Protein 7O74 (pdb70)

Sequence (1560 aa):
MLQSQFAQTPRLALADTTVIDLKARKNLSWQALTDGTGLSLAFVTAALLGQHPLPKEAADIVCGKLGLDEDASRLLLQSSVPLRGSFPSSGVPTDPTMYRFYEMLQVYGSTLKALVHEQFGDGIISAINFKLDIKKVEDPDGGSRAVITLDGKYLPTKPFMLQSQFAQTPRLALADTVIDLKARKNLSWQALTDGTGLSLAFVTAALLGQHPLPKEAADIVCGKLGLDEDASRLLQSSVPLRGSFPSSGVPTDPTMYRFYEMLQVYGSTLKALVHEQFGDGIISAINFKLDIKKVEDPDGGSRAVITLDGKYLPTKPFMLQSQFAQTPRLALADTVIDLKARKNLSWQALTDGTGLSLAFVTAALLGQHPLPKEAADIVCGKLGLDEDASRLLQSSVPLRGSFPSGVPTDPTMYRFYEMLQVYGSTLKALVHEQFGDGIISAINFKLDIKKVEDPDGGSSRAVITLDGKYLPTKPFMLQSQFAQTPRLALADTVIDLKARKNLSWQALTDGTGLSLAFVTAALLGQHPLPKEAADIVCGKLGLDEDASRLLQSSVPLRGSFPSGVPTDPTMYRFYEMLQVYGSTLKALVHEQFGDGIISAINFKLDIKKVEDPDGGSRAVITLDGKYLPTKPFMLQSQFAQTPRLALADTVIDLKARKNLSWQALTDGTGLSLAFVTAALLGQHPLPKEAADIVVCGKLGLDEDASRLLQSSVPLRGSFPSSGVPTDPTMYRFYEMLQVYGSTLKALVHEQFGDGIISAINFKLDIIKKVEDPDGGSSRAVITLDGKYLPTKPFMLQSQFAQTPRLALADTTVIDLKARKNLSWQALTDGTGLSLAFVTAALLGQHPLPKEAADIVCGKLGLDEDASRLLQSSVPLRGSFPSGVPTDPTMYRFYEMLQVYGSTLKALVHEQFGDGIISAINFKLDIIKKVEDPDGGSSRAVITLDGKYLPTKPFMLQSQFAQTPRLALADTTVIDLKARKNLSWQALTDGTGLSLAFVTAALLGQHPLPKEAADIVCGKLGLDEDASRLLQSSVPLRGSFPSGVPTDPTMYRFYEMLQVYGSTLKALVHEQFGDGIISAINFKLDIKKVEDPDGGSSRAVITLDGKYLPTKPFMLQSQFAQTPRLALADTVIDLKARKNLSWQALTDGTGLSSLAFVTAALLGQHPLPKEAADIVVCGKLGLDEDASRLLQSSVPLRGSFPSGVPTDPTMYRFYEMLQVYGSTLKALVHEQFGDGIISAINFKLDIKKVEDPDGGSRAVITLDGKYLPTKPFMLQSQFAQTPRLALADTVIDLKARKNLSWQALTDGTGLSLAFVTAALLGQHPLPKEAADIVCGKLGLDEDASRLLQSSVPLRGSFPSGVPTDPTMYRFYEMLQVYGSTLKALVHEQFGDGIISAINFKLDIIKKVEDPDGGSRAVITLDGKYLPTKPFMLQSQFAQTPRLALADTTVIDLKARKNLSWQALTDGTGLSLAFVTAALLGQHPLPKEAADIVVCGKLGLDEDASRLLQSSVPLRGSFPSGVPTDPTMYRFYEMLQVYGSTLKALVHEQFGDGIISAINFKLDIKKVEDPDGGSRAVITLDGKYLPTKPF

InterPro domains:
  IPR003712 Cyanate lyase, C-terminal [PF02560] (88-154)
  IPR003712 Cyanate lyase, C-terminal [SM01116] (83-156)
  IPR003712 Cyanate lyase, C-terminal [cd00559] (88-156)
  IPR008076 Cyanate hydratase [MF_00535] (1-156)
  IPR008076 Cyanate hydratase [PIRSF001263] (4-156)
  IPR008076 Cyanate hydratase [PR01693] (22-37)
  IPR008076 Cyanate hydratase [PR01693] (42-59)
  IPR008076 Cyanate hydratase [PR01693] (91-105)
  IPR008076 Cyanate hydratase [PR01693] (109-125)
  IPR008076 Cyanate hydratase [PR01693] (141-151)
  IPR008076 Cyanate hydratase [PTHR34186] (13-154)
  IPR008076 Cyanate hydratase [TIGR00673] (4-156)
  IPR010982 Lambda repressor-like, DNA-binding domain superfamily [G3DSA:1.10.260.40] (1-88)
  IPR010982 Lambda repressor-like, DNA-binding domain superfamily [SSF47413] (2-85)
  IPR036581 Cyanate lyase, C-terminal domain superfamily [G3DSA:3.30.1160.10] (89-156)
  IPR036581 Cyanate lyase, C-terminal domain superfamily [SSF55234] (88-155)
  IPR048564 Cyanate hydratase, N-terminal domain [PF21291] (11-79)

Secondary structure (DSSP, 8-state):
---B-SSSHHHHHHHHHHHHHHHHHT--HHHHHTTSSS-HHHHHHHHTTSSPPPHHHHHHHHHHHT--HHHHHHHTSBP---S-TTSS--SHHHHHHHHHHHHHHHHHHHHHHHHT-SEEEEEEEEEEEEEEEE-TTS-EEEEEEEEEEEEE----/---B-SSSHHHHHHHHHHHHHHHHTT--HHHHHTTSSS-HHHHHHHHTTSSPPPHHHHHHHHHHHT--HHHHHHHTSBP---S-TTSS--SHHHHHHHHHHHHHHHHHHHHHHHHT-SEEEEEEEEEEEEEEEE-TTSSEEEEEEEEEEEEE----/---B-SSSHHHHHHHHHHHHHHHHTT--HHHHHTTSSS-HHHHHHHHTTSSPPPHHHHHHHHHHHT--HHHHHHHTSBP---S-TTSS--SHHHHHHHHHHHHHHHHHHHHHHHHT-SEEEEEEEEEEEEEEEE-TTSSEEEEEEEEEEEEE----/---B-SSSHHHHHHHHHHHHHHHHTT--HHHHHTTSSS-HHHHHHHHTTSSPPPHHHHHHHHHHHT--HHHHHHHTSBP---S-TTSS--SHHHHHHHHHHHHHHHHHHHHHHHHT-SEEEEEEEEEEEEEEEE-TTSSEEEEEEEEEEEEE----/---B-SSSHHHHHHHHHHHHHHHHTT--HHHHHTTSSS-HHHHHHHHTTSSPPPHHHHHHHHHHHT--HHHHHHHTSBP---S-TTSS--SHHHHHHHHHHHHHHHHHHHHHHHHT-SEEEEEEEEEEEEEEEE-TTSSEEEEEEEEEEEEE----/---B-SSSHHHHHHHHHHHHHHHHTT--HHHHHTTSSS-HHHHHHHHTTSSPPPHHHHHHHHHHHT--HHHHHHHTSBP---S-TTSS--SHHHHHHHHHHHHHHHHHHHHHHHHT-SEEEEEEEEEEEEEEEE-TTSSEEEEEEEEEEEEE----/---B-SSSHHHHHHHHHHHHHHHHTT--HHHHHTTSSS-HHHHHHHHTTSSPPPHHHHHHHHHHHT--HHHHHHHTSBP---S-TTSS--SHHHHHHHHHHHHHHHHHHHHHHHHT-SEEEEEEEEEEEEEEEE-TTSSEEEEEEEEEEEEE----/---B-SSSHHHHHHHHHHHHHHHHTT--HHHHHTTSSS-HHHHHHHHTTSSPPPHHHHHHHHHHHT--HHHHHHHTSBP---S-TTSS--SHHHHHHHHHHHHHHHHHHHHHHHHT-SEEEEEEEEEEEEEEEE-TTSSEEEEEEEEEEEEE----/---B-SSSHHHHHHHHHHHHHHHHTT--HHHHHTTSSS-HHHHHHHHTTSSPPPHHHHHHHHHHHT--HHHHHHHTSBP---S-TTSS--SHHHHHHHHHHHHHHHHHHHHHHHHT-SEEEEEEEEEEEEEEE--TTSS-EEEEEEEEEEEE----/---B-SSSHHHHHHHHHHHHHHHHTT--HHHHHTTSSS-HHHHHHHHTTSSPPPHHHHHHHHHHHT--HHHHHHHTSBP---S-TTSS--SHHHHHHHHHHHHHHHHHHHHHHHHT-SEEEEEEEEEEEEEEEE-TTSSEEEEEEEEEEEEE----

Nearest PDB structures (foldseek):
  7o74-assembly1_A  TM=1.002E+00  e=1.043E-28  Pseudomonas lactis
  1dw9-assembly1_C  TM=9.936E-01  e=4.841E-24  Escherichia coli
  2iv1-assembly1_F  TM=9.923E-01  e=1.061E-23  Escherichia coli
  2iu7-assembly1_I  TM=9.939E-01  e=1.940E-23  Escherichia coli
  2ivb-assembly1_C  TM=9.851E-01  e=1.435E-23  Escherichia coli

Structure (mmCIF, N/CA/C/O backbone):
data_7O74
#
_entry.id   7O74
#
_cell.length_a   130.146
_cell.length_b   117.592
_cell.length_c   106.991
_cell.angle_alpha   90.000
_cell.angle_beta   94.260
_cell.angle_gamma   90.000
#
_symmetry.space_group_name_H-M   'C 1 2 1'
#
loop_
_entity.id
_entity.type
_entity.pdbx_description
1 polymer 'Cyanate hydratase'
2 non-polymer 'CHLORIDE ION'
3 water water
#
loop_
_atom_site.group_PDB
_atom_site.id
_atom_site.type_symbol
_atom_site.label_atom_id
_atom_site.label_alt_id
_atom_site.label_comp_id
_atom_site.label_asym_id
_atom_site.label_entity_id
_atom_site.label_seq_id
_atom_site.pdbx_PDB_ins_code
_atom_site.Cartn_x
_atom_site.Cartn_y
_atom_site.Cartn_z
_atom_site.occupancy
_atom_site.B_iso_or_equiv
_atom_site.auth_seq_id
_atom_site.auth_comp_id
_atom_site.auth_asym_id
_atom_site.auth_atom_id
_atom_site.pdbx_PDB_model_num
ATOM 1 N N . MET A 1 1 ? -72.312 16.824 25.764 1.00 36.13 1 MET A N 1
ATOM 2 C CA . MET A 1 1 ? -71.291 16.258 24.895 1.00 30.57 1 MET A CA 1
ATOM 3 C C . MET A 1 1 ? -70.314 15.455 25.768 1.00 29.80 1 MET A C 1
ATOM 4 O O . MET A 1 1 ? -69.769 15.987 26.743 1.00 23.56 1 MET A O 1
ATOM 9 N N . LEU A 1 2 ? -70.112 14.181 25.438 1.00 23.59 2 LEU A N 1
ATOM 10 C CA . LEU A 1 2 ? -69.142 13.371 26.175 1.00 23.21 2 LEU A CA 1
ATOM 11 C C . LEU A 1 2 ? -67.748 13.956 25.984 1.00 20.20 2 LEU A C 1
ATOM 12 O O . LEU A 1 2 ? -67.373 14.345 24.874 1.00 24.86 2 LEU A O 1
ATOM 17 N N . GLN A 1 3 ? -66.998 14.062 27.076 1.00 16.84 3 GLN A N 1
ATOM 18 C CA . GLN A 1 3 ? -65.662 14.641 27.061 1.00 16.65 3 GLN A CA 1
ATOM 19 C C . GLN A 1 3 ? -64.620 13.554 27.260 1.00 16.43 3 GLN A C 1
ATOM 20 O O . GLN A 1 3 ? -64.903 12.500 27.840 1.00 17.12 3 GLN A O 1
ATOM 26 N N . SER A 1 4 ? -63.397 13.830 26.794 1.00 14.24 4 SER A N 1
ATOM 27 C CA . SER A 1 4 ? -62.320 12.846 26.924 1.00 15.34 4 SER A CA 1
ATOM 28 C C . SER A 1 4 ? -61.013 13.547 27.259 1.00 16.40 4 SER A C 1
ATOM 29 O O . SER A 1 4 ? -60.836 14.741 27.013 1.00 21.14 4 SER A O 1
ATOM 32 N N . GLN A 1 5 ? -60.115 12.775 27.860 1.00 16.26 5 GLN A N 1
ATOM 33 C CA . GLN A 1 5 ? -58.778 13.204 28.237 1.00 13.85 5 GLN A CA 1
ATOM 34 C C . GLN A 1 5 ? -57.768 12.800 27.173 1.00 15.47 5 GLN A C 1
ATOM 35 O O . GLN A 1 5 ? -57.897 11.746 26.537 1.00 19.75 5 GLN A O 1
ATOM 41 N N . PHE A 1 6 ? -56.734 13.625 27.000 1.00 15.82 6 PHE A N 1
ATOM 42 C CA . PHE A 1 6 ? -55.632 13.243 26.125 1.00 18.02 6 PHE A CA 1
ATOM 43 C C . PHE A 1 6 ? -54.350 12.931 26.881 1.00 17.15 6 PHE A C 1
ATOM 44 O O . PHE A 1 6 ? -53.394 12.438 26.267 1.00 20.09 6 PHE A O 1
ATOM 52 N N . ALA A 1 7 ? -54.310 13.188 28.189 1.00 15.05 7 ALA A N 1
ATOM 53 C CA . ALA A 1 7 ? -53.169 12.895 29.048 1.00 16.11 7 ALA A CA 1
ATOM 54 C C . ALA A 1 7 ? -53.680 12.295 30.347 1.00 17.92 7 ALA A C 1
ATOM 55 O O . ALA A 1 7 ? -54.829 12.516 30.731 1.00 17.94 7 ALA A O 1
ATOM 57 N N . GLN A 1 8 ? -52.830 11.521 31.026 1.00 14.43 8 GLN A N 1
ATOM 58 C CA . GLN A 1 8 ? -53.280 10.917 32.280 1.00 17.05 8 GLN A CA 1
ATOM 59 C C . GLN A 1 8 ? -53.224 11.870 33.464 1.00 16.66 8 GLN A C 1
ATOM 60 O O . GLN A 1 8 ? -53.853 11.589 34.490 1.00 17.09 8 GLN A O 1
ATOM 66 N N . THR A 1 9 ? -52.492 12.978 33.351 1.00 17.27 9 THR A N 1
ATOM 67 C CA . THR A 1 9 ? -52.179 13.769 34.539 1.00 15.70 9 THR A CA 1
ATOM 68 C C . THR A 1 9 ? -53.407 14.197 35.333 1.00 17.11 9 THR A C 1
ATOM 69 O O . THR A 1 9 ? -53.412 13.986 36.560 1.00 17.04 9 THR A O 1
ATOM 73 N N . PRO A 1 10 ? -54.462 14.765 34.736 1.00 16.67 10 PRO A N 1
ATOM 74 C CA . PRO A 1 10 ? -55.605 15.204 35.567 1.00 13.59 10 PRO A CA 1
ATOM 75 C C . PRO A 1 10 ? -56.306 14.076 36.302 1.00 17.89 10 PRO A C 1
ATOM 76 O O . PRO A 1 10 ? -56.675 14.241 37.477 1.00 15.61 10 PRO A O 1
ATOM 80 N N . ARG A 1 11 ? -56.536 12.935 35.640 1.00 14.61 11 ARG A N 1
ATOM 81 C CA . ARG A 1 11 ? -57.247 11.855 36.329 1.00 14.21 11 ARG A CA 1
ATOM 82 C C . ARG A 1 11 ? -56.354 11.163 37.343 1.00 15.47 11 ARG A C 1
ATOM 83 O O . ARG A 1 11 ? -56.859 10.627 38.340 1.00 16.88 11 ARG A O 1
ATOM 91 N N . LEU A 1 12 ? -55.035 11.146 37.117 1.00 12.64 12 LEU A N 1
ATOM 92 C CA . LEU A 1 12 ? -54.162 10.597 38.149 1.00 17.26 12 LEU A CA 1
ATOM 93 C C . LEU A 1 12 ? -54.159 11.502 39.368 1.00 13.71 12 LEU A C 1
ATOM 94 O O . LEU A 1 12 ? -54.080 11.022 40.499 1.00 16.16 12 LEU A O 1
ATOM 99 N N . ALA A 1 13 ? -54.228 12.818 39.148 1.00 13.66 13 ALA A N 1
ATOM 100 C CA . ALA A 1 13 ? -54.296 13.759 40.263 1.00 15.38 13 ALA A CA 1
ATOM 101 C C . ALA A 1 13 ? -55.606 13.607 41.029 1.00 16.88 13 ALA A C 1
ATOM 102 O O . ALA A 1 13 ? -55.628 13.675 42.264 1.00 17.10 13 ALA A O 1
ATOM 104 N N . LEU A 1 14 ? -56.703 13.383 40.312 1.00 15.23 14 LEU A N 1
ATOM 105 C CA . LEU A 1 14 ? -57.968 13.116 40.983 1.00 14.49 14 LEU A CA 1
ATOM 106 C C . LEU A 1 14 ? -57.895 11.821 41.778 1.00 16.19 14 LEU A C 1
ATOM 107 O O . LEU A 1 14 ? -58.390 11.748 42.910 1.00 16.13 14 LEU A O 1
ATOM 112 N N . ALA A 1 15 ? -57.275 10.788 41.205 1.00 12.39 15 ALA A N 1
ATOM 113 C CA . ALA A 1 15 ? -57.107 9.538 41.941 1.00 14.08 15 ALA A CA 1
ATOM 114 C C . ALA A 1 15 ? -56.310 9.765 43.218 1.00 12.62 15 ALA A C 1
ATOM 115 O O . ALA A 1 15 ? -56.620 9.173 44.260 1.00 14.70 15 ALA A O 1
ATOM 117 N N . ASP A 1 16 ? -55.271 10.609 43.149 1.00 14.17 16 ASP A N 1
ATOM 118 C CA . ASP A 1 16 ? -54.518 11.012 44.337 1.00 17.72 16 ASP A CA 1
ATOM 119 C C . ASP A 1 16 ? -55.437 11.579 45.409 1.00 16.64 16 ASP A C 1
ATOM 120 O O . ASP A 1 16 ? -55.314 11.245 46.592 1.00 15.80 16 ASP A O 1
ATOM 125 N N A THR A 1 17 ? -56.346 12.473 45.011 0.58 15.79 17 THR A N 1
ATOM 126 N N B THR A 1 17 ? -56.359 12.459 45.015 0.42 15.81 17 THR A N 1
ATOM 127 C CA A THR A 1 17 ? -57.264 13.070 45.975 0.58 17.09 17 THR A CA 1
ATOM 128 C CA B THR A 1 17 ? -57.245 13.056 46.008 0.42 17.11 17 THR A CA 1
ATOM 129 C C A THR A 1 17 ? -58.232 12.033 46.536 0.58 17.43 17 THR A C 1
ATOM 130 C C B THR A 1 17 ? -58.263 12.050 46.532 0.42 17.43 17 THR A C 1
ATOM 131 O O A THR A 1 17 ? -58.582 12.088 47.723 0.58 16.44 17 THR A O 1
ATOM 132 O O B THR A 1 17 ? -58.673 12.142 47.696 0.42 16.48 17 THR A O 1
ATOM 139 N N . VAL A 1 18 ? -58.677 11.084 45.708 1.00 16.76 18 VAL A N 1
ATOM 140 C CA . VAL A 1 18 ? -59.557 10.023 46.203 1.00 14.41 18 VAL A CA 1
ATOM 141 C C . VAL A 1 18 ? -58.847 9.203 47.273 1.00 15.99 18 VAL A C 1
ATOM 142 O O . VAL A 1 18 ? -59.402 8.937 48.347 1.00 16.27 18 VAL A O 1
ATOM 146 N N . ILE A 1 19 ? -57.613 8.770 46.991 1.00 15.01 19 ILE A N 1
ATOM 147 C CA . ILE A 1 19 ? -56.878 7.973 47.965 1.00 14.01 19 ILE A CA 1
ATOM 148 C C . ILE A 1 19 ? -56.749 8.738 49.276 1.00 15.75 19 ILE A C 1
ATOM 149 O O . ILE A 1 19 ? -56.917 8.173 50.364 1.00 15.42 19 ILE A O 1
ATOM 154 N N . ASP A 1 20 ? -56.426 10.030 49.192 1.00 15.17 20 ASP A N 1
ATOM 155 C CA . ASP A 1 20 ? -56.214 10.813 50.410 1.00 17.77 20 ASP A CA 1
ATOM 156 C C . ASP A 1 20 ? -57.520 11.003 51.176 1.00 16.76 20 ASP A C 1
ATOM 157 O O . ASP A 1 20 ? -57.563 10.809 52.394 1.00 16.56 20 ASP A O 1
ATOM 162 N N . LEU A 1 21 ? -58.589 11.403 50.479 1.00 14.36 21 LEU A N 1
ATOM 163 C CA . LEU A 1 21 ? -59.865 11.639 51.159 1.00 16.63 21 LEU A CA 1
ATOM 164 C C . LEU A 1 21 ? -60.476 10.353 51.704 1.00 17.29 21 LEU A C 1
ATOM 165 O O . LEU A 1 21 ? -61.077 10.368 52.782 1.00 16.27 21 LEU A O 1
ATOM 170 N N . LYS A 1 22 ? -60.402 9.240 50.963 1.00 13.69 22 LYS A N 1
ATOM 171 C CA . LYS A 1 22 ? -60.961 8.012 51.531 1.00 14.74 22 LYS A CA 1
ATOM 172 C C . LYS A 1 22 ? -60.223 7.617 52.810 1.00 15.83 22 LYS A C 1
ATOM 173 O O . LYS A 1 22 ? -60.830 7.084 53.746 1.00 18.32 22 LYS A O 1
ATOM 179 N N . ALA A 1 23 ? -58.914 7.850 52.873 1.00 14.38 23 ALA A N 1
ATOM 180 C CA . ALA A 1 23 ? -58.184 7.556 54.104 1.00 18.11 23 ALA A CA 1
ATOM 181 C C . ALA A 1 23 ? -58.579 8.514 55.226 1.00 19.09 23 ALA A C 1
ATOM 182 O O . ALA A 1 23 ? -58.807 8.087 56.370 1.00 17.82 23 ALA A O 1
ATOM 184 N N . ARG A 1 24 ? -58.688 9.810 54.910 1.00 17.07 24 ARG A N 1
ATOM 185 C CA . ARG A 1 24 ? -59.067 10.795 55.917 1.00 17.34 24 ARG A CA 1
ATOM 186 C C . ARG A 1 24 ? -60.475 10.542 56.445 1.00 19.23 24 ARG A C 1
ATOM 187 O O . ARG A 1 24 ? -60.748 10.763 57.626 1.00 18.95 24 ARG A O 1
ATOM 195 N N . LYS A 1 25 ? -61.395 10.126 55.579 1.00 15.21 25 LYS A N 1
ATOM 196 C CA . LYS A 1 25 ? -62.776 9.874 55.989 1.00 16.82 25 LYS A CA 1
ATOM 197 C C . LYS A 1 25 ? -63.043 8.444 56.435 1.00 20.89 25 LYS A C 1
ATOM 198 O O . LYS A 1 25 ? -64.164 8.147 56.853 1.00 18.99 25 LYS A O 1
ATOM 204 N N . ASN A 1 26 ? -62.035 7.574 56.411 1.00 16.06 26 ASN A N 1
ATOM 205 C CA . ASN A 1 26 ? -62.185 6.170 56.778 1.00 18.16 26 ASN A CA 1
ATOM 206 C C . ASN A 1 26 ? -63.255 5.482 55.935 1.00 20.27 26 ASN A C 1
ATOM 207 O O . ASN A 1 26 ? -64.145 4.800 56.447 1.00 20.67 26 ASN A O 1
ATOM 212 N N . LEU A 1 27 ? -63.192 5.707 54.625 1.00 15.84 27 LEU A N 1
ATOM 213 C CA . LEU A 1 27 ? -64.096 5.042 53.706 1.00 13.11 27 LEU A CA 1
ATOM 214 C C . LEU 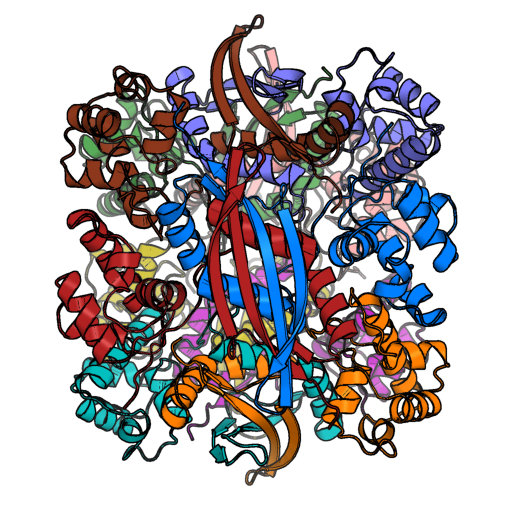A 1 27 ? -63.386 3.885 53.014 1.00 19.34 27 LEU A C 1
ATOM 215 O O . LEU A 1 27 ? -62.180 3.934 52.761 1.00 19.36 27 LEU A O 1
ATOM 220 N N . SER A 1 28 ? -64.168 2.886 52.627 1.00 16.71 28 SER A N 1
ATOM 221 C CA . SER A 1 28 ? -63.699 1.743 51.859 1.00 12.61 28 SER A CA 1
ATOM 222 C C . SER A 1 28 ? -64.139 1.893 50.408 1.00 13.86 28 SER A C 1
ATOM 223 O O . SER A 1 28 ? -65.002 2.711 50.087 1.00 14.39 28 SER A O 1
ATOM 226 N N . TRP A 1 29 ? -63.507 1.112 49.522 1.00 13.69 29 TRP A N 1
ATOM 227 C CA . TRP A 1 29 ? -63.953 1.086 48.128 1.00 12.48 29 TRP A CA 1
ATOM 228 C C . TRP A 1 29 ? -65.394 0.593 48.017 1.00 12.90 29 TRP A C 1
ATOM 229 O O . TRP A 1 29 ? -66.178 1.117 47.209 1.00 13.81 29 TRP A O 1
ATOM 240 N N . GLN A 1 30 ? -65.771 -0.395 48.827 1.00 15.66 30 GLN A N 1
ATOM 241 C CA . GLN A 1 30 ? -67.155 -0.854 48.795 1.00 13.62 30 GLN A CA 1
ATOM 242 C C . GLN A 1 30 ? -68.093 0.263 49.223 1.00 15.28 30 GLN A C 1
ATOM 243 O O . GLN A 1 30 ? -69.145 0.467 48.611 1.00 14.74 30 GLN A O 1
ATOM 249 N N . ALA A 1 31 ? -67.704 1.023 50.248 1.00 13.13 31 ALA A N 1
ATOM 250 C CA . ALA A 1 31 ? -68.569 2.111 50.699 1.00 14.79 31 ALA A CA 1
ATOM 251 C C . ALA A 1 31 ? -68.827 3.103 49.575 1.00 16.62 31 ALA A C 1
ATOM 252 O O . ALA A 1 31 ? -69.935 3.639 49.451 1.00 18.45 31 ALA A O 1
ATOM 254 N N . LEU A 1 32 ? -67.817 3.361 48.740 1.00 12.68 32 LEU A N 1
ATOM 255 C CA . LEU A 1 32 ? -68.006 4.303 47.640 1.00 16.17 32 LEU A CA 1
ATOM 256 C C . LEU A 1 32 ? -68.886 3.725 46.547 1.00 16.64 32 LEU A C 1
ATOM 257 O O . LEU A 1 32 ? -69.714 4.433 45.978 1.00 15.54 32 LEU A O 1
ATOM 262 N N . THR A 1 33 ? -68.776 2.427 46.307 1.00 15.79 33 THR A N 1
ATOM 263 C CA . THR A 1 33 ? -69.563 1.773 45.275 1.00 15.30 33 THR A CA 1
ATOM 264 C C . THR A 1 33 ? -71.029 1.666 45.672 1.00 14.65 33 THR A C 1
ATOM 265 O O . THR A 1 33 ? -71.903 1.676 44.797 1.00 16.51 33 THR A O 1
ATOM 269 N N . ASP A 1 34 ? -71.313 1.558 46.972 1.00 16.92 34 ASP A N 1
ATOM 270 C CA . ASP A 1 34 ? -72.683 1.357 47.444 1.00 19.39 34 ASP A CA 1
ATOM 271 C C . ASP A 1 34 ? -73.621 2.419 46.880 1.00 16.92 34 ASP A C 1
ATOM 272 O O . ASP A 1 34 ? -73.367 3.628 46.985 1.00 17.64 34 ASP A O 1
ATOM 277 N N . GLY A 1 35 ? -74.724 1.962 46.288 1.00 21.94 35 GLY A N 1
ATOM 278 C CA . GLY A 1 35 ? -75.723 2.870 45.778 1.00 22.48 35 GLY A CA 1
ATOM 279 C C . GLY A 1 35 ? -75.546 3.304 44.340 1.00 20.17 35 GLY A C 1
ATOM 280 O O . GLY A 1 35 ? -76.470 3.908 43.774 1.00 22.44 35 GLY A O 1
ATOM 281 N N . THR A 1 36 ? -74.411 2.991 43.710 1.00 17.88 36 THR A N 1
ATOM 282 C CA . THR A 1 36 ? -74.213 3.384 42.314 1.00 16.34 36 THR A CA 1
ATOM 283 C C . THR A 1 36 ? -74.895 2.432 41.355 1.00 21.09 36 THR A C 1
ATOM 284 O O . THR A 1 36 ? -75.070 2.780 40.181 1.00 23.42 36 THR A O 1
ATOM 288 N N . GLY A 1 37 ? -75.237 1.232 41.813 1.00 20.46 37 GLY A N 1
ATOM 289 C CA . GLY A 1 37 ? -75.723 0.226 40.897 1.00 21.40 37 GLY A CA 1
ATOM 290 C C . GLY A 1 37 ? -74.653 -0.374 40.012 1.00 21.90 37 GLY A C 1
ATOM 291 O O . GLY A 1 37 ? -74.972 -1.180 39.133 1.00 25.46 37 GLY A O 1
ATOM 292 N N . LEU A 1 38 ? -73.394 -0.013 40.216 1.00 16.21 38 LEU A N 1
ATOM 293 C CA . LEU A 1 38 ? -72.301 -0.516 39.393 1.00 17.05 38 LEU A CA 1
ATOM 294 C C . LEU A 1 38 ? -71.408 -1.424 40.224 1.00 17.60 38 LEU A C 1
ATOM 295 O O . LEU A 1 38 ? -71.459 -1.400 41.457 1.00 19.86 38 LEU A O 1
ATOM 300 N N . SER A 1 39 ? -70.609 -2.243 39.534 1.00 16.75 39 SER A N 1
ATOM 301 C CA . SER A 1 39 ? -69.784 -3.226 40.213 1.00 16.35 39 SER A CA 1
ATOM 302 C C . SER A 1 39 ? -68.585 -2.577 40.879 1.00 15.34 39 SER A C 1
ATOM 303 O O . SER A 1 39 ? -68.073 -1.548 40.422 1.00 16.48 39 SER A O 1
ATOM 306 N N . LEU A 1 40 ? -68.164 -3.197 41.989 1.00 14.51 40 LEU A N 1
ATOM 307 C CA . LEU A 1 40 ? -67.028 -2.712 42.761 1.00 16.09 40 LEU A CA 1
ATOM 308 C C . LEU A 1 40 ? -65.808 -2.516 41.884 1.00 15.41 40 LEU A C 1
ATOM 309 O O . LEU A 1 40 ? -65.114 -1.499 41.983 1.00 14.68 40 LEU A O 1
ATOM 314 N N . ALA A 1 41 ? -65.509 -3.504 41.032 1.00 13.61 41 ALA A N 1
ATOM 315 C CA . ALA A 1 41 ? -64.300 -3.397 40.219 1.00 12.38 41 ALA A CA 1
ATOM 316 C C . ALA A 1 41 ? -64.394 -2.252 39.214 1.00 13.74 41 ALA A C 1
ATOM 317 O O . ALA A 1 41 ? -63.390 -1.594 38.923 1.00 14.96 41 ALA A O 1
ATOM 319 N N . PHE A 1 42 ? -65.588 -1.986 38.686 1.00 13.93 42 PHE A N 1
ATOM 320 C CA . PHE A 1 42 ? -65.736 -0.923 37.701 1.00 12.99 42 PHE A CA 1
ATOM 321 C C . PHE A 1 42 ? -65.615 0.450 38.353 1.00 14.32 42 PHE A C 1
ATOM 322 O O . PHE A 1 42 ? -64.942 1.341 37.827 1.00 13.66 42 PHE A O 1
ATOM 330 N N . VAL A 1 43 ? -66.307 0.654 39.479 1.00 14.03 43 VAL A N 1
ATOM 331 C CA . VAL A 1 43 ? -66.251 1.947 40.152 1.00 15.76 43 VAL A CA 1
ATOM 332 C C . VAL A 1 43 ? -64.853 2.203 40.691 1.00 12.24 43 VAL A C 1
ATOM 333 O O . VAL A 1 43 ? -64.331 3.318 40.587 1.00 12.76 43 VAL A O 1
ATOM 337 N N . THR A 1 44 ? -64.221 1.172 41.269 1.00 13.50 44 THR A N 1
ATOM 338 C CA . THR A 1 44 ? -62.871 1.358 41.782 1.00 13.41 44 THR A CA 1
ATOM 339 C C . THR A 1 44 ? -61.919 1.715 40.653 1.00 14.48 44 THR A C 1
ATOM 340 O O . THR A 1 44 ? -61.144 2.671 40.773 1.00 12.33 44 THR A O 1
ATOM 344 N N . ALA A 1 45 ? -62.019 1.006 39.519 1.00 11.84 45 ALA A N 1
ATOM 345 C CA . ALA A 1 45 ? -61.162 1.328 38.372 1.00 12.65 45 ALA A CA 1
ATOM 346 C C . ALA A 1 45 ? -61.391 2.752 37.889 1.00 12.17 45 ALA A C 1
ATOM 347 O O . ALA A 1 45 ? -60.433 3.469 37.555 1.00 12.97 45 ALA A O 1
ATOM 349 N N . ALA A 1 46 ? -62.654 3.182 37.829 1.00 11.16 46 ALA A N 1
ATOM 350 C CA . ALA A 1 46 ? -62.949 4.557 37.428 1.00 15.89 46 ALA A CA 1
ATOM 351 C C . ALA A 1 46 ? -62.277 5.564 38.358 1.00 13.43 46 ALA A C 1
ATOM 352 O O . ALA A 1 46 ? -61.669 6.542 37.902 1.00 13.68 46 ALA A O 1
ATOM 354 N N . LEU A 1 47 ? -62.385 5.352 39.678 1.00 12.01 47 LEU A N 1
ATOM 355 C CA . LEU A 1 47 ? -61.800 6.299 40.621 1.00 13.92 47 LEU A CA 1
ATOM 356 C C . LEU A 1 47 ? -60.285 6.328 40.494 1.00 16.21 47 LEU A C 1
ATOM 357 O O . LEU A 1 47 ? -59.656 7.383 40.676 1.00 16.74 47 LEU A O 1
ATOM 362 N N . LEU A 1 48 ? -59.691 5.192 40.150 1.00 14.92 48 LEU A N 1
ATOM 363 C CA . LEU A 1 48 ? -58.252 5.108 39.951 1.00 13.75 48 LEU A CA 1
ATOM 364 C C . LEU A 1 48 ? -57.838 5.548 38.551 1.00 16.59 48 LEU A C 1
ATOM 365 O O . LEU A 1 48 ? -56.676 5.390 38.185 1.00 17.77 48 LEU A O 1
ATOM 370 N N . GLY A 1 49 ? -58.750 6.128 37.780 1.00 14.23 49 GLY A N 1
ATOM 371 C CA . GLY A 1 49 ? -58.403 6.762 36.533 1.00 14.75 49 GLY A CA 1
ATOM 372 C C . GLY A 1 49 ? -58.588 5.946 35.272 1.00 15.47 49 GLY A C 1
ATOM 373 O O . GLY A 1 49 ? -58.096 6.370 34.219 1.00 16.89 49 GLY A O 1
ATOM 374 N N . GLN A 1 50 ? -59.309 4.814 35.323 1.00 13.95 50 GLN A N 1
ATOM 375 C CA . GLN A 1 50 ? -59.331 3.881 34.200 1.00 12.20 50 GLN A CA 1
ATOM 376 C C . GLN A 1 50 ? -60.689 3.750 33.518 1.00 15.13 50 GLN A C 1
ATOM 377 O O . GLN A 1 50 ? -60.811 2.960 32.578 1.00 18.18 50 GLN A O 1
ATOM 383 N N . HIS A 1 51 ? -61.707 4.481 33.961 1.00 12.95 51 HIS A N 1
ATOM 384 C CA . HIS A 1 51 ? -63.023 4.467 33.332 1.00 15.57 51 HIS A CA 1
ATOM 385 C C . HIS A 1 51 ? -63.700 5.789 33.623 1.00 13.19 51 HIS A C 1
ATOM 386 O O . HIS A 1 51 ? -63.418 6.413 34.652 1.00 16.67 51 HIS A O 1
ATOM 393 N N . PRO A 1 52 ? -64.652 6.210 32.785 1.00 13.63 52 PRO A N 1
ATOM 394 C CA . PRO A 1 52 ? -65.555 7.287 33.194 1.00 15.97 52 PRO A CA 1
ATOM 395 C C . PRO A 1 52 ? -66.696 6.695 33.990 1.00 15.44 52 PRO A C 1
ATOM 396 O O . PRO A 1 52 ? -67.089 5.546 33.785 1.00 16.66 52 PRO A O 1
ATOM 400 N N . LEU A 1 53 ? -67.251 7.510 34.877 1.00 15.22 53 LEU A N 1
ATOM 401 C CA . LEU A 1 53 ? -68.492 7.145 35.528 1.00 14.77 53 LEU A CA 1
ATOM 402 C C . LEU A 1 53 ? -69.651 7.910 34.892 1.00 16.97 53 LEU A C 1
ATOM 403 O O . LEU A 1 53 ? -69.469 9.049 34.442 1.00 20.34 53 LEU A O 1
ATOM 408 N N . PRO A 1 54 ? -70.840 7.306 34.829 1.00 18.55 54 PRO A N 1
ATOM 409 C CA . PRO A 1 54 ? -72.041 8.070 34.464 1.00 18.69 54 PRO A CA 1
ATOM 410 C C . PRO A 1 54 ? -72.271 9.157 35.503 1.00 18.21 54 PRO A C 1
ATOM 411 O O . PRO A 1 54 ? -71.800 9.066 36.636 1.00 18.35 54 PRO A O 1
ATOM 415 N N . LYS A 1 55 ? -73.013 10.196 35.109 1.00 19.39 55 LYS A N 1
ATOM 416 C CA . LYS A 1 55 ? -73.170 11.362 35.980 1.00 20.92 55 LYS A CA 1
ATOM 417 C C . LYS A 1 55 ? -73.730 10.980 37.352 1.00 18.62 55 LYS A C 1
ATOM 418 O O . LYS A 1 55 ? -73.235 11.453 38.385 1.00 17.78 55 LYS A O 1
ATOM 424 N N . GLU A 1 56 ? -74.742 10.119 37.391 1.00 19.95 56 GLU A N 1
ATOM 425 C CA . GLU A 1 56 ? -75.356 9.793 38.676 1.00 21.78 56 GLU A CA 1
ATOM 426 C C . GLU A 1 56 ? -74.351 9.133 39.614 1.00 19.21 56 GLU A C 1
ATOM 427 O O . GLU A 1 56 ? -74.221 9.529 40.781 1.00 19.79 56 GLU A O 1
ATOM 433 N N . ALA A 1 57 ? -73.608 8.144 39.106 1.00 19.10 57 ALA A N 1
ATOM 434 C CA . ALA A 1 57 ? -72.616 7.453 39.929 1.00 16.58 57 ALA A CA 1
ATOM 435 C C . ALA A 1 57 ? -71.498 8.394 40.349 1.00 15.87 57 ALA A C 1
ATOM 436 O O . ALA A 1 57 ? -71.006 8.325 41.483 1.00 17.58 57 ALA A O 1
ATOM 438 N N . ALA A 1 58 ? -71.052 9.257 39.430 1.00 13.89 58 ALA A N 1
ATOM 439 C CA . ALA A 1 58 ? -69.996 10.209 39.751 1.00 15.29 58 ALA A CA 1
ATOM 440 C C . ALA A 1 58 ? -70.423 11.134 40.881 1.00 17.59 58 ALA A C 1
ATOM 441 O O . ALA A 1 58 ? -69.653 11.381 41.815 1.00 16.46 58 ALA A O 1
ATOM 443 N N . ASP A 1 59 ? -71.654 11.648 40.822 1.00 18.40 59 ASP A N 1
ATOM 444 C CA . ASP A 1 59 ? -72.133 12.509 41.905 1.00 20.67 59 ASP A CA 1
ATOM 445 C C . ASP A 1 59 ? -72.244 11.745 43.223 1.00 23.20 59 ASP A C 1
ATOM 446 O O . ASP A 1 59 ? -71.951 12.300 44.294 1.00 21.33 59 ASP A O 1
ATOM 451 N N . ILE A 1 60 ? -72.642 10.468 43.170 1.00 17.39 60 ILE A N 1
ATOM 452 C CA . ILE A 1 60 ? -72.738 9.674 44.398 1.00 17.10 60 ILE A CA 1
ATOM 453 C C . ILE A 1 60 ? -71.371 9.537 45.058 1.00 19.57 60 ILE A C 1
ATOM 454 O O . ILE A 1 60 ? -71.215 9.791 46.262 1.00 18.49 60 ILE A O 1
ATOM 459 N N . VAL A 1 61 ? -70.353 9.135 44.287 1.00 18.92 61 VAL A N 1
ATOM 460 C CA . VAL A 1 61 ? -69.061 8.904 44.929 1.00 17.25 61 VAL A CA 1
ATOM 461 C C . VAL A 1 61 ? -68.443 10.229 45.353 1.00 17.30 61 VAL A C 1
ATOM 462 O O . VAL A 1 61 ? -67.820 10.322 46.421 1.00 19.21 61 VAL A O 1
ATOM 466 N N . CYS A 1 62 ? -68.656 11.289 44.577 1.00 18.01 62 CYS A N 1
ATOM 467 C CA . CYS A 1 62 ? -68.077 12.573 44.932 1.00 18.98 62 CYS A CA 1
ATOM 468 C C . CYS A 1 62 ? -68.741 13.127 46.184 1.00 21.89 62 CYS A C 1
ATOM 469 O O . CYS A 1 62 ? -68.075 13.733 47.033 1.00 23.42 62 CYS A O 1
ATOM 472 N N . GLY A 1 63 ? -70.046 12.887 46.333 1.00 21.37 63 GLY A N 1
ATOM 473 C CA . GLY A 1 63 ? -70.733 13.313 47.537 1.00 20.83 63 GLY A CA 1
ATOM 474 C C . GLY A 1 63 ? -70.183 12.648 48.780 1.00 26.66 63 GLY A C 1
ATOM 475 O O . GLY A 1 63 ? -70.034 13.291 49.821 1.00 24.09 63 GLY A O 1
ATOM 476 N N . LYS A 1 64 ? -69.854 11.357 48.687 1.00 15.29 64 LYS A N 1
ATOM 477 C CA . LYS A 1 64 ? -69.315 10.666 49.854 1.00 16.23 64 LYS A CA 1
ATOM 478 C C . LYS A 1 64 ? -67.931 11.178 50.215 1.00 22.04 64 LYS A C 1
ATOM 479 O O . LYS A 1 64 ? -67.602 11.314 51.399 1.00 20.24 64 LYS A O 1
ATOM 485 N N . LEU A 1 65 ? -67.128 11.536 49.216 1.00 20.01 65 LEU A N 1
ATOM 486 C CA . LEU A 1 65 ? -65.758 11.930 49.489 1.00 17.54 65 LEU A CA 1
ATOM 487 C C . LEU A 1 65 ? -65.615 13.406 49.792 1.00 22.39 65 LEU A C 1
ATOM 488 O O . LEU A 1 65 ? -64.559 13.818 50.292 1.00 22.11 65 LEU A O 1
ATOM 493 N N . GLY A 1 66 ? -66.648 14.195 49.532 1.00 20.45 66 GLY A N 1
ATOM 494 C CA . GLY A 1 66 ? -66.532 15.634 49.654 1.00 27.00 66 GLY A CA 1
ATOM 495 C C . GLY A 1 66 ? -65.897 16.304 48.460 1.00 31.75 66 GLY A C 1
ATOM 496 O O . GLY A 1 66 ? -65.393 17.423 48.589 1.00 31.71 66 GLY A O 1
ATOM 497 N N . LEU A 1 67 ? -65.968 15.686 47.281 1.00 23.36 67 LEU A N 1
ATOM 498 C CA . LEU A 1 67 ? -65.396 16.270 46.076 1.00 26.49 67 LEU A CA 1
ATOM 499 C C . LEU A 1 67 ? -66.438 17.140 45.388 1.00 27.21 67 LEU A C 1
ATOM 500 O O . LEU A 1 67 ? -67.638 16.871 45.455 1.00 28.38 67 LEU A O 1
ATOM 505 N N . ASP A 1 68 ? -65.973 18.186 44.714 1.00 24.93 68 ASP A N 1
ATOM 506 C CA . ASP A 1 68 ? -66.889 19.181 44.172 1.00 24.76 68 ASP A CA 1
ATOM 507 C C . ASP A 1 68 ? -67.289 18.842 42.734 1.00 31.14 68 ASP A C 1
ATOM 508 O O . ASP A 1 68 ? -66.932 17.794 42.182 1.00 22.07 68 ASP A O 1
ATOM 513 N N . GLU A 1 69 ? -68.022 19.770 42.104 1.00 24.40 69 GLU A N 1
ATOM 514 C CA . GLU A 1 69 ? -68.554 19.525 40.769 1.00 25.88 69 GLU A CA 1
ATOM 515 C C . GLU A 1 69 ? -67.440 19.416 39.734 1.00 23.99 69 GLU A C 1
ATOM 516 O O . GLU A 1 69 ? -67.564 18.648 38.770 1.00 25.26 69 GLU A O 1
ATOM 522 N N . ASP A 1 70 ? -66.349 20.163 39.910 1.00 23.63 70 ASP A N 1
ATOM 523 C CA . ASP A 1 70 ? -65.228 20.043 38.983 1.00 21.84 70 ASP A CA 1
ATOM 524 C C . ASP A 1 70 ? -64.666 18.627 38.985 1.00 25.58 70 ASP A C 1
ATOM 525 O O . ASP A 1 70 ? -64.341 18.077 37.925 1.00 20.49 70 ASP A O 1
ATOM 530 N N . ALA A 1 71 ? -64.539 18.023 40.174 1.00 22.27 71 ALA A N 1
ATOM 531 C CA . ALA A 1 71 ? -64.056 16.647 40.265 1.00 19.42 71 ALA A CA 1
ATOM 532 C C . ALA A 1 71 ? -65.032 15.673 39.615 1.00 17.66 71 ALA A C 1
ATOM 533 O O . ALA A 1 71 ? -64.624 14.765 38.880 1.00 18.95 71 ALA A O 1
ATOM 535 N N . SER A 1 72 ? -66.331 15.852 39.861 1.00 17.38 72 SER A N 1
ATOM 536 C CA . SER A 1 72 ? -67.302 14.945 39.253 1.00 17.11 72 SER A CA 1
ATOM 537 C C . SER A 1 72 ? -67.281 15.056 37.727 1.00 18.49 72 SER A C 1
ATOM 538 O O . SER A 1 72 ? -67.347 14.038 37.024 1.00 17.21 72 SER A O 1
ATOM 541 N N . ARG A 1 73 ? -67.153 16.282 37.196 1.00 15.09 73 ARG A N 1
ATOM 542 C CA . ARG A 1 73 ? -67.059 16.464 35.745 1.00 19.13 73 ARG A CA 1
ATOM 543 C C . ARG A 1 73 ? -65.859 15.709 35.173 1.00 18.11 73 ARG A C 1
ATOM 544 O O . ARG A 1 73 ? -65.962 15.045 34.133 1.00 19.72 73 ARG A O 1
ATOM 552 N N . LEU A 1 74 ? -64.717 15.784 35.857 1.00 16.55 74 LEU A N 1
ATOM 553 C CA . LEU A 1 74 ? -63.521 15.076 35.421 1.00 16.70 74 LEU A CA 1
ATOM 554 C C . LEU A 1 74 ? -63.718 13.560 35.492 1.00 17.39 74 LEU A C 1
ATOM 555 O O . LEU A 1 74 ? -63.277 12.827 34.595 1.00 16.58 74 LEU A O 1
ATOM 560 N N A LEU A 1 75 ? -64.389 13.089 36.545 0.44 15.60 75 LEU A N 1
ATOM 561 N N B LEU A 1 75 ? -64.364 13.066 36.558 0.56 15.59 75 LEU A N 1
ATOM 562 C CA A LEU A 1 75 ? -64.684 11.673 36.715 0.44 15.64 75 LEU A CA 1
ATOM 563 C CA B LEU A 1 75 ? -64.665 11.637 36.673 0.56 15.59 75 LEU A CA 1
ATOM 564 C C A LEU A 1 75 ? -65.604 11.158 35.615 0.44 15.04 75 LEU A C 1
ATOM 565 C C B LEU A 1 75 ? -65.576 11.152 35.554 0.56 15.02 75 LEU A C 1
ATOM 566 O O A LEU A 1 75 ? -65.597 9.958 35.315 0.44 15.17 75 LEU A O 1
ATOM 567 O O B LEU A 1 75 ? -65.553 9.969 35.195 0.56 15.09 75 LEU A O 1
ATOM 576 N N . GLN A 1 76 ? -66.383 12.044 34.994 1.00 14.93 76 GLN A N 1
ATOM 577 C CA . GLN A 1 76 ? -67.284 11.657 33.913 1.00 15.73 76 GLN A CA 1
ATOM 578 C C . GLN A 1 76 ? -66.619 11.684 32.544 1.00 17.51 76 GLN A C 1
ATOM 579 O O . GLN A 1 76 ? -67.240 11.261 31.572 1.00 16.34 76 GLN A O 1
ATOM 585 N N A SER A 1 77 ? -65.387 12.173 32.455 0.58 15.13 77 SER A N 1
ATOM 586 N N B SER A 1 77 ? -65.382 12.167 32.439 0.42 15.17 77 SER A N 1
ATOM 587 C CA A SER A 1 77 ? -64.648 12.203 31.199 0.58 15.50 77 SER A CA 1
ATOM 588 C CA B SER A 1 77 ? -64.678 12.217 31.162 0.42 15.50 77 SER A CA 1
ATOM 589 C C A SER A 1 77 ? -64.035 10.835 30.891 0.58 14.62 77 SER A C 1
ATOM 590 C C B SER A 1 77 ? -63.952 10.904 30.880 0.42 14.62 77 SER A C 1
ATOM 591 O O A SER A 1 77 ? -63.712 10.053 31.793 0.58 15.25 77 SER A O 1
ATOM 592 O O B SER A 1 77 ? -63.444 10.244 31.792 0.42 14.85 77 SER A O 1
ATOM 597 N N . VAL A 1 78 ? -63.890 10.545 29.600 1.00 15.19 78 VAL A N 1
ATOM 598 C CA . VAL A 1 78 ? -63.236 9.310 29.160 1.00 14.06 78 VAL A CA 1
ATOM 599 C C . VAL A 1 78 ? -61.734 9.443 29.362 1.00 15.65 78 VAL A C 1
ATOM 600 O O . VAL A 1 78 ? -61.107 10.358 28.801 1.00 13.96 78 VAL A O 1
ATOM 604 N N . PRO A 1 79 ? -61.113 8.550 30.125 1.00 12.12 79 PRO A N 1
ATOM 605 C CA . PRO A 1 79 ? -59.692 8.700 30.442 1.00 14.23 79 PRO A CA 1
ATOM 606 C C . PRO A 1 79 ? -58.786 8.161 29.344 1.00 14.45 79 PRO A C 1
ATOM 607 O O . PRO A 1 79 ? -59.210 7.457 28.428 1.00 16.69 79 PRO A O 1
ATOM 611 N N . LEU A 1 80 ? -57.511 8.549 29.440 1.00 12.92 80 LEU A N 1
ATOM 612 C CA . LEU A 1 80 ? -56.424 7.868 28.743 1.00 14.51 80 LEU A CA 1
ATOM 613 C C . LEU A 1 80 ? -55.972 6.730 29.650 1.00 16.49 80 LEU A C 1
ATOM 614 O O . LEU A 1 80 ? -55.346 6.971 30.686 1.00 15.08 80 LEU A O 1
ATOM 619 N N . ARG A 1 81 ? -56.309 5.501 29.286 1.00 15.49 81 ARG A N 1
ATOM 620 C CA . ARG A 1 81 ? -56.217 4.386 30.227 1.00 14.73 81 ARG A CA 1
ATOM 621 C C . ARG A 1 81 ? -54.813 3.793 30.271 1.00 13.92 81 ARG A C 1
ATOM 622 O O . ARG A 1 81 ? -54.040 3.893 29.316 1.00 16.89 81 ARG A O 1
ATOM 630 N N . GLY A 1 82 ? -54.509 3.136 31.400 1.00 15.91 82 GLY A N 1
ATOM 631 C CA . GLY A 1 82 ? -53.279 2.387 31.614 1.00 16.21 82 GLY A CA 1
ATOM 632 C C . GLY A 1 82 ? -52.779 2.571 33.034 1.00 14.51 82 GLY A C 1
ATOM 633 O O . GLY A 1 82 ? -52.375 3.683 33.403 1.00 18.58 82 GLY A O 1
ATOM 634 N N . SER A 1 83 ? -52.818 1.516 33.854 1.00 14.07 83 SER A N 1
ATOM 635 C CA . SER A 1 83 ? -52.458 1.691 35.259 1.00 14.68 83 SER A CA 1
ATOM 636 C C . SER A 1 83 ? -50.969 1.492 35.542 1.00 17.99 83 SER A C 1
ATOM 637 O O . SER A 1 83 ? -50.516 1.857 36.637 1.00 19.38 83 SER A O 1
ATOM 640 N N . PHE A 1 84 ? -50.184 0.969 34.594 1.00 15.49 84 PHE A N 1
ATOM 641 C CA . PHE A 1 84 ? -48.720 0.947 34.717 1.00 17.25 84 PHE A CA 1
ATOM 642 C C . PHE A 1 84 ? -48.072 1.311 33.380 1.00 17.85 84 PHE A C 1
ATOM 643 O O . PHE A 1 84 ? -47.531 0.462 32.660 1.00 19.75 84 PHE A O 1
ATOM 651 N N . PRO A 1 85 ? -48.097 2.598 33.024 1.00 18.40 85 PRO A N 1
ATOM 652 C CA . PRO A 1 85 ? -47.513 3.033 31.751 1.00 17.50 85 PRO A CA 1
ATOM 653 C C . PRO A 1 85 ? -45.995 3.167 31.761 1.00 21.55 85 PRO A C 1
ATOM 654 O O . PRO A 1 85 ? -45.403 3.354 30.688 1.00 23.39 85 PRO A O 1
ATOM 658 N N A SER A 1 86 ? -45.348 3.055 32.909 0.66 19.28 86 SER A N 1
ATOM 659 N N B SER A 1 86 ? -45.328 3.080 32.912 0.34 19.36 86 SER A N 1
ATOM 660 C CA A SER A 1 86 ? -43.924 3.332 32.991 0.66 19.86 86 SER A CA 1
ATOM 661 C CA B SER A 1 86 ? -43.899 3.375 32.973 0.34 19.95 86 SER A CA 1
ATOM 662 C C A SER A 1 86 ? -43.156 2.103 33.432 0.66 22.56 86 SER A C 1
ATOM 663 C C B SER A 1 86 ? -43.028 2.130 33.090 0.34 22.63 86 SER A C 1
ATOM 664 O O A SER A 1 86 ? -42.167 2.195 34.157 0.66 25.87 86 SER A O 1
ATOM 665 O O B SER A 1 86 ? -41.809 2.256 33.253 0.34 23.96 86 SER A O 1
ATOM 670 N N . GLY A 1 87 ? -43.611 0.937 32.997 1.00 19.50 87 GLY A N 1
ATOM 671 C CA . GLY A 1 87 ? -42.840 -0.286 33.109 1.00 23.17 87 GLY A CA 1
ATOM 672 C C . GLY A 1 87 ? -43.587 -1.385 33.835 1.00 20.32 87 GLY A C 1
ATOM 673 O O . GLY A 1 87 ? -44.610 -1.150 34.480 1.00 16.77 87 GLY A O 1
ATOM 674 N N . VAL A 1 88 ? -43.050 -2.595 33.745 1.00 18.34 88 VAL A N 1
ATOM 675 C CA . VAL A 1 88 ? -43.596 -3.745 34.465 1.00 19.98 88 VAL A CA 1
ATOM 676 C C . VAL A 1 88 ? -43.679 -3.380 35.943 1.00 16.81 88 VAL A C 1
ATOM 677 O O . VAL A 1 88 ? -42.733 -2.780 36.480 1.00 15.86 88 VAL A O 1
ATOM 681 N N . PRO A 1 89 ? -44.761 -3.712 36.649 1.00 16.95 89 PRO A N 1
ATOM 682 C CA . PRO A 1 89 ? -44.860 -3.301 38.056 1.00 16.28 89 PRO A CA 1
ATOM 683 C C . PRO A 1 89 ? -43.728 -3.883 38.889 1.00 16.00 89 PRO A C 1
ATOM 684 O O . PRO A 1 89 ? -43.285 -5.009 38.663 1.00 16.84 89 PRO A O 1
ATOM 688 N N . THR A 1 90 ? -43.251 -3.090 39.848 1.00 15.12 90 THR A N 1
ATOM 689 C CA . THR A 1 90 ? -42.395 -3.612 40.906 1.00 13.23 90 THR A CA 1
ATOM 690 C C . THR A 1 90 ? -43.189 -4.044 42.124 1.00 13.86 90 THR A C 1
ATOM 691 O O . THR A 1 90 ? -42.663 -4.794 42.951 1.00 15.96 90 THR A O 1
ATOM 695 N N . ASP A 1 91 ? -44.414 -3.574 42.262 1.00 13.22 91 ASP A N 1
ATOM 696 C CA . ASP A 1 91 ? -45.208 -3.913 43.441 1.00 13.56 91 ASP A CA 1
ATOM 697 C C . ASP A 1 91 ? -45.555 -5.401 43.445 1.00 13.36 91 ASP A C 1
ATOM 698 O O . ASP A 1 91 ? -46.082 -5.910 42.450 1.00 12.11 91 ASP A O 1
ATOM 703 N N . PRO A 1 92 ? -45.250 -6.136 44.513 1.00 14.33 92 PRO A N 1
ATOM 704 C CA . PRO A 1 92 ? -45.527 -7.590 44.486 1.00 15.03 92 PRO A CA 1
ATOM 705 C C . PRO A 1 92 ? -46.979 -7.940 44.193 1.00 11.87 92 PRO A C 1
ATOM 706 O O . PRO A 1 92 ? -47.244 -8.860 43.417 1.00 14.11 92 PRO A O 1
ATOM 710 N N . THR A 1 93 ? -47.932 -7.208 44.766 1.00 11.60 93 THR A N 1
ATOM 711 C CA . THR A 1 93 ? -49.342 -7.549 44.576 1.00 12.93 93 THR A CA 1
ATOM 712 C C . THR A 1 93 ? -49.747 -7.462 43.101 1.00 15.62 93 THR A C 1
ATOM 713 O O . THR A 1 93 ? -50.404 -8.369 42.574 1.00 16.11 93 THR A O 1
ATOM 717 N N . MET A 1 94 ? -49.363 -6.368 42.420 1.00 15.24 94 MET A N 1
ATOM 718 C CA . MET A 1 94 ? -49.635 -6.206 40.991 1.00 13.06 94 MET A CA 1
ATOM 719 C C . MET A 1 94 ? -48.803 -7.188 40.167 1.00 12.43 94 MET A C 1
ATOM 720 O O . MET A 1 94 ? -49.304 -7.800 39.211 1.00 12.75 94 MET A O 1
ATOM 725 N N . TYR A 1 95 ? -47.540 -7.395 40.560 1.00 15.57 95 TYR A N 1
ATOM 726 C CA . TYR A 1 95 ? -46.643 -8.218 39.757 1.00 14.21 95 TYR A CA 1
ATOM 727 C C . TYR A 1 95 ? -47.162 -9.652 39.614 1.00 12.48 95 TYR A C 1
ATOM 728 O O . TYR A 1 95 ? -46.971 -10.285 38.568 1.00 14.33 95 TYR A O 1
ATOM 737 N N . ARG A 1 96 ? -47.792 -10.195 40.660 1.00 13.48 96 ARG A N 1
ATOM 738 C CA . ARG A 1 96 ? -48.236 -11.585 40.572 1.00 14.40 96 ARG A CA 1
ATOM 739 C C . ARG A 1 96 ? -49.209 -11.788 39.421 1.00 13.59 96 ARG A C 1
ATOM 740 O O . ARG A 1 96 ? -49.226 -12.856 38.810 1.00 15.27 96 ARG A O 1
ATOM 748 N N . PHE A 1 97 ? -50.049 -10.786 39.135 1.00 13.06 97 PHE A N 1
ATOM 749 C CA . PHE A 1 97 ? -50.957 -10.918 38.000 1.00 14.54 97 PHE A CA 1
ATOM 750 C C . PHE A 1 97 ? -50.200 -10.881 36.681 1.00 16.55 97 PHE A C 1
ATOM 751 O O . PHE A 1 97 ? -50.543 -11.610 35.741 1.00 15.72 97 PHE A O 1
ATOM 759 N N . TYR A 1 98 ? -49.146 -10.067 36.605 1.00 14.46 98 TYR A N 1
ATOM 760 C CA . TYR A 1 98 ? -48.274 -10.097 35.437 1.00 13.76 98 TYR A CA 1
ATOM 761 C C . TYR A 1 98 ? -47.583 -11.448 35.317 1.00 15.68 98 TYR A C 1
ATOM 762 O O . TYR A 1 98 ? -47.457 -12.003 34.214 1.00 14.14 98 TYR A O 1
ATOM 771 N N . GLU A 1 99 ? -47.151 -12.005 36.449 1.00 15.32 99 GLU A N 1
ATOM 772 C CA . GLU A 1 99 ? -46.502 -13.310 36.417 1.00 12.98 99 GLU A CA 1
ATOM 773 C C . GLU A 1 99 ? -47.453 -14.401 35.936 1.00 15.51 99 GLU A C 1
ATOM 774 O O . GLU A 1 99 ? -47.035 -15.319 35.214 1.00 15.16 99 GLU A O 1
ATOM 780 N N . MET A 1 100 ? -48.732 -14.330 36.336 1.00 14.72 100 MET A N 1
ATOM 781 C CA . MET A 1 100 ? -49.694 -15.312 35.843 1.00 14.02 100 MET A CA 1
ATOM 782 C C . MET A 1 100 ? -49.738 -15.284 34.319 1.00 15.30 100 MET A C 1
ATOM 783 O O . MET A 1 100 ? -49.841 -16.333 33.671 1.00 16.62 100 MET A O 1
ATOM 788 N N . LEU A 1 101 ? -49.677 -14.079 33.735 1.00 13.11 101 LEU A N 1
ATOM 789 C CA . LEU A 1 101 ? -49.661 -13.927 32.285 1.00 14.01 101 LEU A CA 1
ATOM 790 C C . LEU A 1 101 ? -48.355 -14.432 31.685 1.00 15.79 101 LEU A C 1
ATOM 791 O O . LEU A 1 101 ? -48.368 -15.031 30.608 1.00 16.85 101 LEU A O 1
ATOM 796 N N . GLN A 1 102 ? -47.215 -14.217 32.358 1.00 14.19 102 GLN A N 1
ATOM 797 C CA . GLN A 1 102 ? -45.967 -14.794 31.847 1.00 14.88 102 GLN A CA 1
ATOM 798 C C . GLN A 1 102 ? -46.032 -16.311 31.786 1.00 16.86 102 GLN A C 1
ATOM 799 O O . GLN A 1 102 ? -45.549 -16.923 30.824 1.00 18.10 102 GLN A O 1
ATOM 805 N N . VAL A 1 103 ? -46.591 -16.947 32.808 1.00 15.52 103 VAL A N 1
ATOM 806 C CA . VAL A 1 103 ? -46.577 -18.410 32.825 1.00 17.24 103 VAL A CA 1
ATOM 807 C C . VAL A 1 103 ? -47.632 -18.982 31.883 1.00 15.19 103 VAL A C 1
ATOM 808 O O . VAL A 1 103 ? -47.370 -19.941 31.151 1.00 18.03 103 VAL A O 1
ATOM 812 N N . TYR A 1 104 ? -48.818 -18.375 31.838 1.00 17.37 104 TYR A N 1
ATOM 813 C CA . TYR A 1 104 ? -49.952 -18.952 31.130 1.00 16.61 104 TYR A CA 1
ATOM 814 C C . TYR A 1 104 ? -50.337 -18.217 29.845 1.00 17.80 104 TYR A C 1
ATOM 815 O O . TYR A 1 104 ? -51.293 -18.636 29.177 1.00 18.15 104 TYR A O 1
ATOM 824 N N . GLY A 1 105 ? -49.596 -17.172 29.453 1.00 14.29 105 GLY A N 1
ATOM 825 C CA . GLY A 1 105 ? -49.990 -16.383 28.286 1.00 16.28 105 GLY A CA 1
ATOM 826 C C . GLY A 1 105 ? -50.053 -17.198 27.000 1.00 17.53 105 GLY A C 1
ATOM 827 O O . GLY A 1 105 ? -51.030 -17.121 26.242 1.00 17.36 105 GLY A O 1
ATOM 828 N N . SER A 1 106 ? -49.017 -17.992 26.734 1.00 15.75 106 SER A N 1
ATOM 829 C CA . SER A 1 106 ? -49.048 -18.809 25.523 1.00 15.99 106 SER A CA 1
ATOM 830 C C . SER A 1 106 ? -50.121 -19.889 25.610 1.00 16.80 106 SER A C 1
ATOM 831 O O . SER A 1 106 ? -50.703 -20.261 24.583 1.00 16.97 106 SER A O 1
ATOM 834 N N . THR A 1 107 ? -50.411 -20.394 26.815 1.00 14.74 107 THR A N 1
ATOM 835 C CA . THR A 1 107 ? -51.493 -21.358 26.985 1.00 15.97 107 THR A CA 1
ATOM 836 C C . THR A 1 107 ? -52.842 -20.724 26.700 1.00 19.76 107 THR A C 1
ATOM 837 O O . THR A 1 107 ? -53.699 -21.326 26.032 1.00 16.85 107 THR A O 1
ATOM 841 N N . LEU A 1 108 ? -53.062 -19.512 27.207 1.00 16.69 108 LEU A N 1
ATOM 842 C CA . LEU A 1 108 ? -54.324 -18.844 26.926 1.00 17.70 108 LEU A CA 1
ATOM 843 C C . LEU A 1 108 ? -54.526 -18.673 25.430 1.00 17.86 108 LEU A C 1
ATOM 844 O O . LEU A 1 108 ? -55.627 -18.920 24.920 1.00 18.90 108 LEU A O 1
ATOM 849 N N . LYS A 1 109 ? -53.483 -18.257 24.702 1.00 14.71 109 LYS A N 1
ATOM 850 C CA . LYS A 1 109 ? -53.624 -18.119 23.257 1.00 16.29 109 LYS A CA 1
ATOM 851 C C . LYS A 1 109 ? -53.967 -19.457 22.617 1.00 16.45 109 LYS A C 1
ATOM 852 O O . LYS A 1 109 ? -54.885 -19.546 21.794 1.00 16.08 109 LYS A O 1
ATOM 858 N N . ALA A 1 110 ? -53.217 -20.505 22.969 1.00 15.45 110 ALA A N 1
ATOM 859 C CA . ALA A 1 110 ? -53.451 -21.818 22.377 1.00 18.47 110 ALA A CA 1
ATOM 860 C C . ALA A 1 110 ? -54.881 -22.283 22.625 1.00 17.72 110 ALA A C 1
ATOM 861 O O . ALA A 1 110 ? -55.564 -22.749 21.704 1.00 18.83 110 ALA A O 1
ATOM 863 N N . LEU A 1 111 ? -55.362 -22.139 23.863 1.00 16.43 111 LEU A N 1
ATOM 864 C CA . LEU A 1 111 ? -56.689 -22.650 24.189 1.00 16.31 111 LEU A CA 1
ATOM 865 C C . LEU A 1 111 ? -57.797 -21.762 23.634 1.00 18.80 111 LEU A C 1
ATOM 866 O O . LEU A 1 111 ? -58.872 -22.267 23.292 1.00 20.77 111 LEU A O 1
ATOM 871 N N . VAL A 1 112 ? -57.569 -20.453 23.506 1.00 16.54 112 VAL A N 1
ATOM 872 C CA . VAL A 1 112 ? -58.568 -19.630 22.825 1.00 15.30 112 VAL A CA 1
ATOM 873 C C . VAL A 1 112 ? -58.748 -20.097 21.383 1.00 16.35 112 VAL A C 1
ATOM 874 O O . VAL A 1 112 ? -59.874 -20.211 20.893 1.00 18.53 112 VAL A O 1
ATOM 878 N N . HIS A 1 113 ? -57.649 -20.359 20.672 1.00 16.87 113 HIS A N 1
ATOM 879 C CA . HIS A 1 113 ? -57.778 -20.747 19.263 1.00 18.46 113 HIS A CA 1
ATOM 880 C C . HIS A 1 113 ? -58.388 -22.137 19.116 1.00 21.58 113 HIS A C 1
ATOM 881 O O . HIS A 1 113 ? -59.078 -22.418 18.125 1.00 21.18 113 HIS A O 1
ATOM 888 N N . GLU A 1 114 ? -58.166 -23.009 20.091 1.00 18.61 114 GLU A N 1
ATOM 889 C CA . GLU A 1 114 ? -58.749 -24.344 20.019 1.00 20.64 114 GLU A CA 1
ATOM 890 C C . GLU A 1 114 ? -60.244 -24.319 20.332 1.00 19.67 114 GLU A C 1
ATOM 891 O O . GLU A 1 114 ? -61.055 -24.913 19.608 1.00 23.75 114 GLU A O 1
ATOM 897 N N . GLN A 1 115 ? -60.634 -23.621 21.393 1.00 19.12 115 GLN A N 1
ATOM 898 C CA . GLN A 1 115 ? -62.006 -23.682 21.870 1.00 23.03 115 GLN A CA 1
ATOM 899 C C . GLN A 1 115 ? -62.929 -22.678 21.204 1.00 25.99 115 GLN A C 1
ATOM 900 O O . GLN A 1 115 ? -64.150 -22.899 21.188 1.00 23.43 115 GLN A O 1
ATOM 906 N N . PHE A 1 116 ? -62.384 -21.585 20.673 1.00 20.17 116 PHE A N 1
ATOM 907 C CA . PHE A 1 116 ? -63.176 -20.533 20.046 1.00 20.63 116 PHE A CA 1
ATOM 908 C C . PHE A 1 116 ? -62.850 -20.366 18.575 1.00 24.46 116 PHE A C 1
ATOM 909 O O . PHE A 1 116 ? -63.760 -20.390 17.740 1.00 27.59 116 PHE A O 1
ATOM 917 N N . GLY A 1 117 ? -61.566 -20.220 18.231 1.00 21.94 117 GLY A N 1
ATOM 918 C CA . GLY A 1 117 ? -61.123 -20.023 16.875 1.00 21.02 117 GLY A CA 1
ATOM 919 C C . GLY A 1 117 ? -60.120 -18.903 16.801 1.00 19.34 117 GLY A C 1
ATOM 920 O O . GLY A 1 117 ? -59.614 -18.408 17.818 1.00 20.67 117 GLY A O 1
ATOM 921 N N . ASP A 1 118 ? -59.803 -18.506 15.580 1.00 19.80 118 ASP A N 1
ATOM 922 C CA . ASP A 1 118 ? -58.916 -17.373 15.393 1.00 22.81 118 ASP A CA 1
ATOM 923 C C . ASP A 1 118 ? -59.628 -16.108 15.850 1.00 21.81 118 ASP A C 1
ATOM 924 O O . ASP A 1 118 ? -60.821 -15.934 15.608 1.00 22.19 118 ASP A O 1
ATOM 929 N N . GLY A 1 119 ? -58.921 -15.258 16.562 1.00 22.29 119 GLY A N 1
ATOM 930 C CA . GLY A 1 119 ? -59.557 -14.067 17.077 1.00 19.90 119 GLY A CA 1
ATOM 931 C C . GLY A 1 119 ? -59.054 -13.782 18.468 1.00 21.79 119 GLY A C 1
ATOM 932 O O . GLY A 1 119 ? -57.956 -14.195 18.832 1.00 21.29 119 GLY A O 1
ATOM 933 N N . ILE A 1 120 ? -59.867 -13.069 19.251 1.00 18.85 120 ILE A N 1
ATOM 934 C CA . ILE A 1 120 ? -59.440 -12.587 20.560 1.00 18.46 120 ILE A CA 1
ATOM 935 C C . ILE A 1 120 ? -60.561 -12.782 21.567 1.00 18.89 120 ILE A C 1
ATOM 936 O O . ILE A 1 120 ? -61.737 -12.884 21.216 1.00 19.09 120 ILE A O 1
ATOM 941 N N . ILE A 1 121 ? -60.177 -12.811 22.839 1.00 15.45 121 ILE A N 1
ATOM 942 C CA . ILE A 1 121 ? -61.108 -12.612 23.944 1.00 17.06 121 ILE A CA 1
ATOM 943 C C . ILE A 1 121 ? -61.039 -11.136 24.313 1.00 20.38 121 ILE A C 1
ATOM 944 O O . ILE A 1 121 ? -59.961 -10.621 24.638 1.00 17.48 121 ILE A O 1
ATOM 949 N N . SER A 1 122 ? -62.184 -10.456 24.266 1.00 20.16 122 SER A N 1
ATOM 950 C CA . SER A 1 122 ? -62.202 -9.004 24.382 1.00 20.92 122 SER A CA 1
ATOM 951 C C . SER A 1 122 ? -61.812 -8.517 25.769 1.00 21.46 122 SER A C 1
ATOM 952 O O . SER A 1 122 ? -62.226 -9.076 26.791 1.00 18.81 122 SER A O 1
ATOM 955 N N . ALA A 1 123 ? -61.057 -7.418 25.789 1.00 18.25 123 ALA A N 1
ATOM 956 C CA . ALA A 1 123 ? -60.806 -6.655 26.999 1.00 18.31 123 ALA A CA 1
ATOM 957 C C . ALA A 1 123 ? -61.745 -5.457 27.125 1.00 21.80 123 ALA A C 1
ATOM 958 O O . ALA A 1 123 ? -61.636 -4.680 28.083 1.00 17.57 123 ALA A O 1
ATOM 960 N N . ILE A 1 124 ? -62.646 -5.278 26.165 1.00 19.06 124 ILE A N 1
ATOM 961 C CA . ILE A 1 124 ? -63.587 -4.161 26.137 1.00 18.18 124 ILE A CA 1
ATOM 962 C C . ILE A 1 124 ? -65.006 -4.631 26.444 1.00 20.01 124 ILE A C 1
ATOM 963 O O . ILE A 1 124 ? -65.658 -4.112 27.349 1.00 20.16 124 ILE A O 1
ATOM 968 N N . ASN A 1 125 ? -65.485 -5.643 25.713 1.00 18.21 125 ASN A N 1
ATOM 969 C CA . ASN A 1 125 ? -66.722 -6.335 26.083 1.00 21.87 125 ASN A CA 1
ATOM 970 C C . ASN A 1 125 ? -66.330 -7.367 27.136 1.00 20.32 125 ASN A C 1
ATOM 971 O O . ASN A 1 125 ? -66.072 -8.538 26.841 1.00 20.53 125 ASN A O 1
ATOM 976 N N . PHE A 1 126 ? -66.280 -6.922 28.386 1.00 19.36 126 PHE A N 1
ATOM 977 C CA . PHE A 1 126 ? -65.442 -7.583 29.368 1.00 24.05 126 PHE A CA 1
ATOM 978 C C . PHE A 1 126 ? -65.908 -7.204 30.761 1.00 22.74 126 PHE A C 1
ATOM 979 O O . PHE A 1 126 ? -66.230 -6.042 31.014 1.00 22.08 126 PHE A O 1
ATOM 987 N N . LYS A 1 127 ? -65.933 -8.186 31.656 1.00 18.71 127 LYS A N 1
ATOM 988 C CA . LYS A 1 127 ? -66.225 -7.961 33.065 1.00 19.02 127 LYS A CA 1
ATOM 989 C C . LYS A 1 127 ? -65.206 -8.682 33.932 1.00 20.00 127 LYS A C 1
ATOM 990 O O . LYS A 1 127 ? -64.747 -9.776 33.602 1.00 21.28 127 LYS A O 1
ATOM 996 N N . LEU A 1 128 ? -64.885 -8.062 35.062 1.00 19.60 128 LEU A N 1
ATOM 997 C CA . LEU A 1 128 ? -63.950 -8.594 36.031 1.00 20.37 128 LEU A CA 1
ATOM 998 C C . LEU A 1 128 ? -64.584 -8.589 37.408 1.00 22.52 128 LEU A C 1
ATOM 999 O O . LEU A 1 128 ? -65.239 -7.618 37.795 1.00 19.65 128 LEU A O 1
ATOM 1004 N N . ASP A 1 129 ? -64.369 -9.660 38.169 1.00 17.97 129 ASP A N 1
ATOM 1005 C CA . ASP A 1 129 ? -64.854 -9.675 39.537 1.00 22.48 129 ASP A CA 1
ATOM 1006 C C . ASP A 1 129 ? -63.892 -10.479 40.395 1.00 26.19 129 ASP A C 1
ATOM 1007 O O . ASP A 1 129 ? -63.187 -11.366 39.903 1.00 21.15 129 ASP A O 1
ATOM 1012 N N . ILE A 1 130 ? -63.829 -10.122 41.672 1.00 25.32 130 ILE A N 1
ATOM 1013 C CA . ILE A 1 130 ? -62.937 -10.784 42.608 1.00 22.43 130 ILE A CA 1
ATOM 1014 C C . ILE A 1 130 ? -63.761 -11.237 43.805 1.00 26.62 130 ILE A C 1
ATOM 1015 O O . ILE A 1 130 ? -64.557 -10.466 44.354 1.00 26.09 130 ILE A O 1
ATOM 1020 N N . LYS A 1 131 ? -63.627 -12.507 44.155 1.00 18.41 131 LYS A N 1
ATOM 1021 C CA . LYS A 1 131 ? -64.337 -13.133 45.264 1.00 22.36 131 LYS A CA 1
ATOM 1022 C C . LYS A 1 131 ? -63.354 -13.790 46.214 1.00 25.04 131 LYS A C 1
ATOM 1023 O O . LYS A 1 131 ? -62.332 -14.337 45.792 1.00 23.03 131 LYS A O 1
ATOM 1029 N N . LYS A 1 132 ? -63.658 -13.707 47.495 1.00 20.53 132 LYS A N 1
ATOM 1030 C CA . LYS A 1 132 ? -62.832 -14.295 48.536 1.00 19.11 132 LYS A CA 1
ATOM 1031 C C . LYS A 1 132 ? -63.479 -15.595 48.987 1.00 22.87 132 LYS A C 1
ATOM 1032 O O . LYS A 1 132 ? -64.678 -15.621 49.282 1.00 21.82 132 LYS A O 1
ATOM 1038 N N . VAL A 1 133 ? -62.694 -16.675 49.014 1.00 19.49 133 VAL A N 1
ATOM 1039 C CA . VAL A 1 133 ? -63.194 -17.977 49.440 1.00 18.21 133 VAL A CA 1
ATOM 1040 C C . VAL A 1 133 ? -62.243 -18.533 50.492 1.00 25.84 133 VAL A C 1
ATOM 1041 O O . VAL A 1 133 ? -61.088 -18.113 50.606 1.00 23.94 133 VAL A O 1
ATOM 1045 N N . GLU A 1 134 ? -62.746 -19.474 51.289 1.00 20.89 134 GLU A N 1
ATOM 1046 C CA . GLU A 1 134 ? -61.887 -20.085 52.285 1.00 18.80 134 GLU A CA 1
ATOM 1047 C C . GLU A 1 134 ? -60.956 -21.111 51.643 1.00 25.14 134 GLU A C 1
ATOM 1048 O O . GLU A 1 134 ? -61.302 -21.769 50.658 1.00 30.68 134 GLU A O 1
ATOM 1054 N N . ASP A 1 135 ? -59.742 -21.208 52.188 1.00 20.99 135 ASP A N 1
ATOM 1055 C CA . ASP A 1 135 ? -58.839 -22.321 51.895 1.00 23.08 135 ASP A CA 1
ATOM 1056 C C . ASP A 1 135 ? -58.947 -23.367 53.002 1.00 27.72 135 ASP A C 1
ATOM 1057 O O . ASP A 1 135 ? -59.098 -23.006 54.175 1.00 25.02 135 ASP A O 1
ATOM 1062 N N . PRO A 1 136 ? -58.907 -24.662 52.665 1.00 27.17 136 PRO A N 1
ATOM 1063 C CA . PRO A 1 136 ? -59.022 -25.703 53.710 1.00 26.09 136 PRO A CA 1
ATOM 1064 C C . PRO A 1 136 ? -58.034 -25.549 54.859 1.00 24.59 136 PRO A C 1
ATOM 1065 O O . PRO A 1 136 ? -58.325 -26.018 55.967 1.00 26.55 136 PRO A O 1
ATOM 1069 N N . ASP A 1 137 ? -56.880 -24.906 54.641 1.00 25.73 137 ASP A N 1
ATOM 1070 C CA . ASP A 1 137 ? -55.879 -24.785 55.699 1.00 25.84 137 ASP A CA 1
ATOM 1071 C C . ASP A 1 137 ? -56.182 -23.663 56.684 1.00 27.59 137 ASP A C 1
ATOM 1072 O O . ASP A 1 137 ? -55.382 -23.425 57.598 1.00 28.17 137 ASP A O 1
ATOM 1077 N N . GLY A 1 138 ? -57.318 -22.980 56.523 1.00 23.56 138 GLY A N 1
ATOM 1078 C CA . GLY A 1 138 ? -57.717 -21.905 57.401 1.00 25.29 138 GLY A CA 1
ATOM 1079 C C . GLY A 1 138 ? -57.461 -20.517 56.858 1.00 26.36 138 GLY A C 1
ATOM 1080 O O . GLY A 1 138 ? -57.929 -19.539 57.458 1.00 25.62 138 GLY A O 1
ATOM 1081 N N . GLY A 1 139 ? -56.703 -20.400 55.776 1.00 24.36 139 GLY A N 1
ATOM 1082 C CA . GLY A 1 139 ? -56.486 -19.133 55.110 1.00 23.96 139 GLY A CA 1
ATOM 1083 C C . GLY A 1 139 ? -57.565 -18.872 54.083 1.00 23.74 139 GLY A C 1
ATOM 1084 O O . GLY A 1 139 ? -58.667 -19.423 54.141 1.00 21.28 139 GLY A O 1
ATOM 1085 N N . SER A 1 140 ? -57.243 -18.013 53.120 1.00 18.01 140 SER A N 1
ATOM 1086 C CA . SER A 1 140 ? -58.236 -17.639 52.128 1.00 18.70 140 SER A CA 1
ATOM 1087 C C . SER A 1 140 ? -57.596 -17.606 50.747 1.00 17.89 140 SER A C 1
ATOM 1088 O O . SER A 1 140 ? -56.369 -17.605 50.594 1.00 17.97 140 SER A O 1
ATOM 1091 N N . ARG A 1 141 ? -58.462 -17.593 49.741 1.00 19.28 141 ARG A N 1
ATOM 1092 C CA . ARG A 1 141 ? -58.074 -17.524 48.344 1.00 17.64 141 ARG A CA 1
ATOM 1093 C C . ARG A 1 141 ? -58.886 -16.446 47.650 1.00 17.19 141 ARG A C 1
ATOM 1094 O O . ARG A 1 141 ? -59.991 -16.097 48.084 1.00 17.11 141 ARG A O 1
ATOM 1102 N N . ALA A 1 142 ? -58.298 -15.886 46.601 1.00 16.35 142 ALA A N 1
ATOM 1103 C CA . ALA A 1 142 ? -59.005 -14.983 45.705 1.00 17.52 142 ALA A CA 1
ATOM 1104 C C . ALA A 1 142 ? -59.340 -15.737 44.436 1.00 22.23 142 ALA A C 1
ATOM 1105 O O . ALA A 1 142 ? -58.467 -16.372 43.839 1.00 19.31 142 ALA A O 1
ATOM 1107 N N . VAL A 1 143 ? -60.592 -15.648 44.018 1.00 16.99 143 VAL A N 1
ATOM 1108 C CA . VAL A 1 143 ? -61.033 -16.209 42.756 1.00 22.43 143 VAL A CA 1
ATOM 1109 C C . VAL A 1 143 ? -61.377 -15.014 41.883 1.00 21.13 143 VAL A C 1
ATOM 1110 O O . VAL A 1 143 ? -62.362 -14.313 42.139 1.00 23.61 143 VAL A O 1
ATOM 1114 N N . ILE A 1 144 ? -60.544 -14.739 40.893 1.00 19.15 144 ILE A N 1
ATOM 1115 C CA . ILE A 1 144 ? -60.743 -13.592 40.013 1.00 19.02 144 ILE A CA 1
ATOM 1116 C C . ILE A 1 144 ? -61.276 -14.129 38.698 1.00 19.43 144 ILE A C 1
ATOM 1117 O O . ILE A 1 144 ? -60.657 -14.999 38.077 1.00 18.24 144 ILE A O 1
ATOM 1122 N N . THR A 1 145 ? -62.432 -13.623 38.279 1.00 21.10 145 THR A N 1
ATOM 1123 C CA . THR A 1 145 ? -63.078 -14.077 37.059 1.00 21.65 145 THR A CA 1
ATOM 1124 C C . THR A 1 145 ? -62.923 -13.007 35.990 1.00 21.56 145 THR A C 1
ATOM 1125 O O . THR A 1 145 ? -63.312 -11.853 36.203 1.00 23.10 145 THR A O 1
ATOM 1129 N N . LEU A 1 146 ? -62.327 -13.390 34.865 1.00 19.21 146 LEU A N 1
ATOM 1130 C CA . LEU A 1 146 ? -62.233 -12.569 33.664 1.00 19.50 146 LEU A CA 1
ATOM 1131 C C . LEU A 1 146 ? -63.229 -13.112 32.652 1.00 27.14 146 LEU A C 1
ATOM 1132 O O . LEU A 1 146 ? -63.119 -14.272 32.243 1.00 26.04 146 LEU A O 1
ATOM 1137 N N . ASP A 1 147 ? -64.166 -12.277 32.218 1.00 19.81 147 ASP A N 1
ATOM 1138 C CA . ASP A 1 147 ? -65.286 -12.732 31.391 1.00 17.63 147 ASP A CA 1
ATOM 1139 C C . ASP A 1 147 ? -65.337 -11.833 30.154 1.00 19.13 147 ASP A C 1
ATOM 1140 O O . ASP A 1 147 ? -65.813 -10.698 30.248 1.00 19.86 147 ASP A O 1
ATOM 1145 N N . GLY A 1 148 ? -64.838 -12.317 29.017 1.00 16.38 148 GLY A N 1
ATOM 1146 C CA . GLY A 1 148 ? -64.713 -11.487 27.824 1.00 18.59 148 GLY A CA 1
ATOM 1147 C C . GLY A 1 148 ? -65.362 -12.120 26.612 1.00 19.18 148 GLY A C 1
ATOM 1148 O O . GLY A 1 148 ? -65.336 -13.339 26.442 1.00 19.07 148 GLY A O 1
ATOM 1149 N N . LYS A 1 149 ? -65.955 -11.276 25.767 1.00 18.94 149 LYS A N 1
ATOM 1150 C CA . LYS A 1 149 ? -66.562 -11.760 24.532 1.00 16.90 149 LYS A CA 1
ATOM 1151 C C . LYS A 1 149 ? -65.505 -12.235 23.537 1.00 19.45 149 LYS A C 1
ATOM 1152 O O . LYS A 1 149 ? -64.469 -11.589 23.350 1.00 19.40 149 LYS A O 1
ATOM 1158 N N . TYR A 1 150 ? -65.787 -13.352 22.867 1.00 19.38 150 TYR A N 1
ATOM 1159 C CA . TYR A 1 150 ? -64.941 -13.828 21.779 1.00 20.24 150 TYR A CA 1
ATOM 1160 C C . TYR A 1 150 ? -65.251 -13.026 20.522 1.00 23.32 150 TYR A C 1
ATOM 1161 O O . TYR A 1 150 ? -66.402 -12.990 20.074 1.00 21.15 150 TYR A O 1
ATOM 1170 N N . LEU A 1 151 ? -64.232 -12.381 19.954 1.00 18.96 151 LEU A N 1
ATOM 1171 C CA . LEU A 1 151 ? -64.400 -11.671 18.694 1.00 18.36 151 LEU A CA 1
ATOM 1172 C C . LEU A 1 151 ? -63.584 -12.394 17.632 1.00 21.90 151 LEU A C 1
ATOM 1173 O O . LEU A 1 151 ? -62.343 -12.414 17.715 1.00 18.81 151 LEU A O 1
ATOM 1178 N N . PRO A 1 152 ? -64.214 -13.003 16.631 1.00 18.93 152 PRO A N 1
ATOM 1179 C CA . PRO A 1 152 ? -63.459 -13.796 15.653 1.00 18.66 152 PRO A CA 1
ATOM 1180 C C . PRO A 1 152 ? -62.718 -12.956 14.625 1.00 21.26 152 PRO A C 1
ATOM 1181 O O . PRO A 1 152 ? -63.132 -11.854 14.262 1.00 23.91 152 PRO A O 1
ATOM 1185 N N . THR A 1 153 ? -61.565 -13.483 14.208 1.00 21.95 153 THR A N 1
ATOM 1186 C CA . THR A 1 153 ? -60.847 -13.012 13.031 1.00 25.18 153 THR A CA 1
ATOM 1187 C C . THR A 1 153 ? -61.317 -13.816 11.818 1.00 33.94 153 THR A C 1
ATOM 1188 O O . THR A 1 153 ? -61.110 -15.036 11.759 1.00 30.88 153 THR A O 1
ATOM 1192 N N . LYS A 1 154 ? -61.937 -13.144 10.851 1.00 32.47 154 LYS A N 1
ATOM 1193 C CA . LYS A 1 154 ? -62.406 -13.876 9.682 1.00 37.07 154 LYS A CA 1
ATOM 1194 C C . LYS A 1 154 ? -61.739 -13.351 8.415 1.00 35.41 154 LYS A C 1
ATOM 1195 O O . LYS A 1 154 ? -61.408 -12.164 8.326 1.00 29.33 154 LYS A O 1
ATOM 1201 N N . PRO A 1 155 ? -61.495 -14.222 7.433 1.00 32.29 155 PRO A N 1
ATOM 1202 C CA . PRO A 1 155 ? -60.893 -13.761 6.178 1.00 32.47 155 PRO A CA 1
ATOM 1203 C C . PRO A 1 155 ? -61.782 -12.717 5.519 1.00 35.78 155 PRO A C 1
ATOM 1204 O O . PRO A 1 155 ? -63.005 -12.732 5.669 1.00 38.21 155 PRO A O 1
ATOM 1208 N N . PHE A 1 156 ? -61.158 -11.766 4.830 1.00 31.07 156 PHE A N 1
ATOM 1209 C CA . PHE A 1 156 ? -61.945 -10.794 4.069 1.00 35.83 156 PHE A CA 1
ATOM 1210 C C . PHE A 1 156 ? -61.384 -10.621 2.661 1.00 34.51 156 PHE A C 1
ATOM 1211 O O . PHE A 1 156 ? -60.318 -11.159 2.348 1.00 31.89 156 PHE A O 1
ATOM 1220 N N . MET B 1 1 ? -59.249 0.037 59.856 1.00 45.43 1 MET B N 1
ATOM 1221 C CA . MET B 1 1 ? -59.457 -0.331 58.455 1.00 46.45 1 MET B CA 1
ATOM 1222 C C . MET B 1 1 ? -58.198 -0.006 57.634 1.00 34.51 1 MET B C 1
ATOM 1223 O O . MET B 1 1 ? -57.607 1.075 57.757 1.00 35.40 1 MET B O 1
ATOM 1228 N N . LEU B 1 2 ? -57.730 -0.995 56.885 1.00 29.48 2 LEU B N 1
ATOM 1229 C CA . LEU B 1 2 ? -56.534 -0.819 56.067 1.00 31.28 2 LEU B CA 1
ATOM 1230 C C . LEU B 1 2 ? -56.777 0.057 54.836 1.00 27.68 2 LEU B C 1
ATOM 1231 O O . LEU B 1 2 ? -57.709 -0.177 54.061 1.00 28.86 2 LEU B O 1
ATOM 1236 N N . GLN B 1 3 ? -55.908 1.043 54.634 1.00 16.97 3 GLN B N 1
ATOM 1237 C CA . GLN B 1 3 ? -55.932 1.896 53.457 1.00 14.23 3 GLN B CA 1
ATOM 1238 C C . GLN B 1 3 ? -54.719 1.543 52.600 1.00 17.54 3 GLN B C 1
ATOM 1239 O O . GLN B 1 3 ? -53.722 1.011 53.098 1.00 17.97 3 GLN B O 1
ATOM 1245 N N . SER B 1 4 ? -54.784 1.838 51.308 1.00 15.13 4 SER B N 1
ATOM 1246 C CA . SER B 1 4 ? -53.645 1.497 50.452 1.00 14.70 4 SER B CA 1
ATOM 1247 C C . SER B 1 4 ? -53.346 2.615 49.457 1.00 18.00 4 SER B C 1
ATOM 1248 O O . SER B 1 4 ? -54.186 3.467 49.156 1.00 20.45 4 SER B O 1
ATOM 1251 N N . GLN B 1 5 ? -52.105 2.617 48.974 1.00 13.66 5 GLN B N 1
ATOM 1252 C CA . GLN B 1 5 ? -51.634 3.583 47.989 1.00 14.94 5 GLN B CA 1
ATOM 1253 C C . GLN B 1 5 ? -51.708 2.987 46.592 1.00 17.98 5 GLN B C 1
ATOM 1254 O O . GLN B 1 5 ? -51.492 1.786 46.404 1.00 17.41 5 GLN B O 1
ATOM 1260 N N . PHE B 1 6 ? -51.986 3.841 45.600 1.00 16.14 6 PHE B N 1
ATOM 1261 C CA . PHE B 1 6 ? -51.898 3.387 44.219 1.00 18.62 6 PHE B CA 1
ATOM 1262 C C . PHE B 1 6 ? -50.710 3.985 43.478 1.00 17.39 6 PHE B C 1
ATOM 1263 O O . PHE B 1 6 ? -50.409 3.536 42.365 1.00 17.64 6 PHE B O 1
ATOM 1271 N N . ALA B 1 7 ? -50.008 4.950 44.071 1.00 14.62 7 ALA B N 1
ATOM 1272 C CA . ALA B 1 7 ? -48.835 5.558 43.462 1.00 17.05 7 ALA B CA 1
ATOM 1273 C C . ALA B 1 7 ? -47.762 5.720 44.522 1.00 15.98 7 ALA B C 1
ATOM 1274 O O . ALA B 1 7 ? -48.063 5.832 45.712 1.00 16.24 7 ALA B O 1
ATOM 1276 N N . GLN B 1 8 ? -46.497 5.774 44.093 1.00 13.42 8 GLN B N 1
ATOM 1277 C CA . GLN B 1 8 ? -45.433 5.873 45.097 1.00 14.32 8 GLN B CA 1
ATOM 1278 C C . GLN B 1 8 ? -45.227 7.277 45.649 1.00 18.69 8 GLN B C 1
ATOM 1279 O O . GLN B 1 8 ? -44.575 7.426 46.690 1.00 17.11 8 GLN B O 1
ATOM 1285 N N . THR B 1 9 ? -45.729 8.297 44.974 1.00 16.06 9 THR B N 1
ATOM 1286 C CA . THR B 1 9 ? -45.306 9.661 45.291 1.00 17.89 9 THR B CA 1
ATOM 1287 C C . THR B 1 9 ? -45.529 10.045 46.749 1.00 16.02 9 THR B C 1
ATOM 1288 O O . THR B 1 9 ? -44.584 10.564 47.371 1.00 16.40 9 THR B O 1
ATOM 1292 N N . PRO B 1 10 ? -46.707 9.820 47.363 1.00 18.09 10 PRO B N 1
ATOM 1293 C CA . PRO B 1 10 ? -46.877 10.249 48.767 1.00 15.79 10 PRO B CA 1
ATOM 1294 C C . PRO B 1 10 ? -45.911 9.583 49.739 1.00 17.63 10 PRO B C 1
ATOM 1295 O O . PRO B 1 10 ? -45.357 10.267 50.619 1.00 16.32 10 PRO B O 1
ATOM 1299 N N . ARG B 1 11 ? -45.702 8.263 49.628 1.00 13.95 11 ARG B N 1
ATOM 1300 C CA . ARG B 1 11 ? -44.796 7.612 50.573 1.00 14.96 11 ARG B CA 1
ATOM 1301 C C . ARG B 1 11 ? -43.340 7.941 50.280 1.00 15.90 11 ARG B C 1
ATOM 1302 O O . ARG B 1 11 ? -42.523 7.949 51.212 1.00 16.03 11 ARG B O 1
ATOM 1310 N N . LEU B 1 12 ? -42.979 8.204 49.015 1.00 15.39 12 LEU B N 1
ATOM 1311 C CA . LEU B 1 12 ? -41.612 8.665 48.761 1.00 17.68 12 LEU B CA 1
ATOM 1312 C C . LEU B 1 12 ? -41.386 10.057 49.347 1.00 16.38 12 LEU B C 1
ATOM 1313 O O . LEU B 1 12 ? -40.296 10.354 49.867 1.00 17.00 12 LEU B O 1
ATOM 1318 N N . ALA B 1 13 ? -42.399 10.924 49.277 1.00 14.01 13 ALA B N 1
ATOM 1319 C CA . ALA B 1 13 ? -42.276 12.245 49.883 1.00 16.28 13 ALA B CA 1
ATOM 1320 C C . ALA B 1 13 ? -42.165 12.144 51.396 1.00 17.86 13 ALA B C 1
ATOM 1321 O O . ALA B 1 13 ? -41.369 12.856 52.013 1.00 17.44 13 ALA B O 1
ATOM 1323 N N . LEU B 1 14 ? -42.920 11.231 52.009 1.00 18.13 14 LEU B N 1
ATOM 1324 C CA . LEU B 1 14 ? -42.773 11.019 53.447 1.00 16.09 14 LEU B CA 1
ATOM 1325 C C . LEU B 1 14 ? -41.388 10.480 53.783 1.00 18.08 14 LEU B C 1
ATOM 1326 O O . LEU B 1 14 ? -40.778 10.898 54.777 1.00 17.38 14 LEU B O 1
ATOM 1331 N N . ALA B 1 15 ? -40.867 9.547 52.967 1.00 17.59 15 ALA B N 1
ATOM 1332 C CA . ALA B 1 15 ? -39.500 9.077 53.183 1.00 14.89 15 ALA B CA 1
ATOM 1333 C C . ALA B 1 15 ? -38.499 10.227 53.082 1.00 15.92 15 ALA B C 1
ATOM 1334 O O . ALA B 1 15 ? -37.557 10.298 53.875 1.00 15.83 15 ALA B O 1
ATOM 1336 N N . ASP B 1 16 ? -38.681 11.135 52.112 1.00 15.63 16 ASP B N 1
ATOM 1337 C CA . ASP B 1 16 ? -37.833 12.330 52.039 1.00 18.17 16 ASP B CA 1
ATOM 1338 C C . ASP B 1 16 ? -37.836 13.068 53.371 1.00 17.96 16 ASP B C 1
ATOM 1339 O O . ASP B 1 16 ? -36.788 13.480 53.887 1.00 16.88 16 ASP B O 1
ATOM 1344 N N . THR B 1 17 ? -39.029 13.249 53.933 1.00 15.85 17 THR B N 1
ATOM 1345 C CA . THR B 1 17 ? -39.166 13.977 55.187 1.00 16.43 17 THR B CA 1
ATOM 1346 C C . THR B 1 17 ? -38.474 13.232 56.332 1.00 18.83 17 THR B C 1
ATOM 1347 O O . THR B 1 17 ? -37.788 13.848 57.160 1.00 17.49 17 THR B O 1
ATOM 1351 N N . VAL B 1 18 ? -38.604 11.901 56.370 1.00 16.17 18 VAL B N 1
ATOM 1352 C CA . VAL B 1 18 ? -37.928 11.114 57.405 1.00 18.14 18 VAL B CA 1
ATOM 1353 C C . VAL B 1 18 ? -36.413 11.287 57.318 1.00 17.24 18 VAL B C 1
ATOM 1354 O O . VAL B 1 18 ? -35.742 11.511 58.331 1.00 18.59 18 VAL B O 1
ATOM 1358 N N . ILE B 1 19 ? -35.846 11.140 56.115 1.00 18.05 19 ILE B N 1
ATOM 1359 C CA . ILE B 1 19 ? -34.398 11.267 55.943 1.00 17.69 19 ILE B CA 1
ATOM 1360 C C . ILE B 1 19 ? -33.926 12.625 56.446 1.00 22.40 19 ILE B C 1
ATOM 1361 O O . ILE B 1 19 ? -32.901 12.740 57.134 1.00 19.53 19 ILE B O 1
ATOM 1366 N N . ASP B 1 20 ? -34.662 13.673 56.104 1.00 16.20 20 ASP B N 1
ATOM 1367 C CA . ASP B 1 20 ? -34.275 15.016 56.525 1.00 17.31 20 ASP B CA 1
ATOM 1368 C C . ASP B 1 20 ? -34.369 15.192 58.036 1.00 19.41 20 ASP B C 1
ATOM 1369 O O . ASP B 1 20 ? -33.442 15.710 58.666 1.00 20.13 20 ASP B O 1
ATOM 1374 N N . LEU B 1 21 ? -35.488 14.793 58.639 1.00 15.93 21 LEU B N 1
ATOM 1375 C CA . LEU B 1 21 ? -35.633 14.989 60.083 1.00 18.34 21 LEU B CA 1
ATOM 1376 C C . LEU B 1 21 ? -34.647 14.129 60.853 1.00 20.07 21 LEU B C 1
ATOM 1377 O O . LEU B 1 21 ? -34.090 14.569 61.876 1.00 19.88 21 LEU B O 1
ATOM 1382 N N . LYS B 1 22 ? -34.426 12.899 60.373 1.00 17.18 22 LYS B N 1
ATOM 1383 C CA . LYS B 1 22 ? -33.448 12.008 60.983 1.00 15.88 22 LYS B CA 1
ATOM 1384 C C . LYS B 1 22 ? -32.067 12.643 60.987 1.00 18.22 22 LYS B C 1
ATOM 1385 O O . LYS B 1 22 ? -31.338 12.555 61.981 1.00 19.16 22 LYS B O 1
ATOM 1391 N N . ALA B 1 23 ? -31.685 13.281 59.885 1.00 18.21 23 ALA B N 1
ATOM 1392 C CA . ALA B 1 23 ? -30.376 13.921 59.852 1.00 20.47 23 ALA B CA 1
ATOM 1393 C C . ALA B 1 23 ? -30.328 15.124 60.791 1.00 20.08 23 ALA B C 1
ATOM 1394 O O . ALA B 1 23 ? -29.321 15.337 61.475 1.00 21.81 23 ALA B O 1
ATOM 1396 N N . ARG B 1 24 ? -31.394 15.926 60.816 1.00 19.42 24 ARG B N 1
ATOM 1397 C CA . ARG B 1 24 ? -31.416 17.120 61.665 1.00 22.41 24 ARG B CA 1
ATOM 1398 C C . ARG B 1 24 ? -31.304 16.769 63.144 1.00 26.70 24 ARG B C 1
ATOM 1399 O O . ARG B 1 24 ? -30.637 17.477 63.910 1.00 26.92 24 ARG B O 1
ATOM 1407 N N . LYS B 1 25 ? -31.960 15.694 63.570 1.00 22.03 25 LYS B N 1
ATOM 1408 C CA . LYS B 1 25 ? -31.910 15.246 64.957 1.00 25.15 25 LYS B CA 1
ATOM 1409 C C . LYS B 1 25 ? -30.758 14.293 65.231 1.00 23.92 25 LYS B C 1
ATOM 1410 O O . LYS B 1 25 ? -30.638 13.807 66.361 1.00 24.64 25 LYS B O 1
ATOM 1416 N N . ASN B 1 26 ? -29.923 14.021 64.226 1.00 24.70 26 ASN B N 1
ATOM 1417 C CA . ASN B 1 26 ? -28.772 13.126 64.349 1.00 23.46 26 ASN B CA 1
ATOM 1418 C C . ASN B 1 26 ? -29.176 11.758 64.901 1.00 26.05 26 ASN B C 1
ATOM 1419 O O . ASN B 1 26 ? -28.541 11.216 65.806 1.00 25.15 26 ASN B O 1
ATOM 1424 N N . LEU B 1 27 ? -30.244 11.185 64.338 1.00 22.52 27 LEU B N 1
ATOM 1425 C CA . LEU B 1 27 ? -30.754 9.891 64.778 1.00 19.81 27 LEU B CA 1
ATOM 1426 C C . LEU B 1 27 ? -30.227 8.747 63.914 1.00 21.69 27 LEU B C 1
ATOM 1427 O O . LEU B 1 27 ? -29.761 8.945 62.788 1.00 22.26 27 LEU B O 1
ATOM 1432 N N . SER B 1 28 ? -30.293 7.540 64.469 1.00 22.54 28 SER B N 1
ATOM 1433 C CA . SER B 1 28 ? -29.958 6.310 63.759 1.00 17.89 28 SER B CA 1
ATOM 1434 C C . SER B 1 28 ? -31.229 5.547 63.407 1.00 17.39 28 SER B C 1
ATOM 1435 O O . SER B 1 28 ? -32.284 5.754 64.012 1.00 20.57 28 SER B O 1
ATOM 1438 N N . TRP B 1 29 ? -31.126 4.645 62.421 1.00 16.96 29 TRP B N 1
ATOM 1439 C CA . TRP B 1 29 ? -32.252 3.755 62.149 1.00 15.32 29 TRP B CA 1
ATOM 1440 C C . TRP B 1 29 ? -32.540 2.871 63.353 1.00 20.53 29 TRP B C 1
ATOM 1441 O O . TRP B 1 29 ? -33.701 2.558 63.626 1.00 18.85 29 TRP B O 1
ATOM 1452 N N . GLN B 1 30 ? -31.501 2.463 64.092 1.00 18.24 30 GLN B N 1
ATOM 1453 C CA . GLN B 1 30 ? -31.749 1.641 65.275 1.00 21.85 30 GLN B CA 1
ATOM 1454 C C . GLN B 1 30 ? -32.572 2.394 66.310 1.00 22.78 30 GLN B C 1
ATOM 1455 O O . GLN B 1 30 ? -33.473 1.814 66.937 1.00 22.18 30 GLN B O 1
ATOM 1461 N N . ALA B 1 31 ? -32.279 3.684 66.504 1.00 20.99 31 ALA B N 1
ATOM 1462 C CA . ALA B 1 31 ? -33.033 4.489 67.461 1.00 21.98 31 ALA B CA 1
ATOM 1463 C C . ALA B 1 31 ? -34.499 4.596 67.067 1.00 23.34 31 ALA B C 1
ATOM 1464 O O . ALA B 1 31 ? -35.383 4.591 67.937 1.00 28.00 31 ALA B O 1
ATOM 1466 N N . LEU B 1 32 ? -34.783 4.687 65.760 1.00 20.36 32 LEU B N 1
ATOM 1467 C CA . LEU B 1 32 ? -36.174 4.790 65.324 1.00 22.68 32 LEU B CA 1
ATOM 1468 C C . LEU B 1 32 ? -36.919 3.476 65.532 1.00 27.99 32 LEU B C 1
ATOM 1469 O O . LEU B 1 32 ? -38.126 3.481 65.809 1.00 26.87 32 LEU B O 1
ATOM 1474 N N . THR B 1 33 ? -36.212 2.352 65.431 1.00 23.00 33 THR B N 1
ATOM 1475 C CA . THR B 1 33 ? -36.798 1.030 65.659 1.00 23.62 33 THR B CA 1
ATOM 1476 C C . THR B 1 33 ? -37.012 0.732 67.144 1.00 27.26 33 THR B C 1
ATOM 1477 O O . THR B 1 33 ? -37.979 0.050 67.493 1.00 23.98 33 THR B O 1
ATOM 1481 N N . ASP B 1 34 ? -36.133 1.230 68.018 1.00 23.18 34 ASP B N 1
ATOM 1482 C CA . ASP B 1 34 ? -36.244 0.966 69.452 1.00 28.02 34 ASP B CA 1
ATOM 1483 C C . ASP B 1 34 ? -37.611 1.374 69.975 1.00 27.51 34 ASP B C 1
ATOM 1484 O O . ASP B 1 34 ? -38.116 2.459 69.661 1.00 30.21 34 ASP B O 1
ATOM 1489 N N . GLY B 1 35 ? -38.229 0.480 70.736 1.00 32.36 35 GLY B N 1
ATOM 1490 C CA . GLY B 1 35 ? -39.509 0.770 71.326 1.00 30.19 35 GLY B CA 1
ATOM 1491 C C . GLY B 1 35 ? -40.695 0.374 70.482 1.00 33.29 35 GLY B C 1
ATOM 1492 O O . GLY B 1 35 ? -41.830 0.459 70.966 1.00 27.93 35 GLY B O 1
ATOM 1493 N N . THR B 1 36 ? -40.484 -0.018 69.227 1.00 25.35 36 THR B N 1
ATOM 1494 C CA . THR B 1 36 ? -41.591 -0.478 68.396 1.00 24.20 36 THR B CA 1
ATOM 1495 C C . THR B 1 36 ? -41.890 -1.952 68.592 1.00 29.10 36 THR B C 1
ATOM 1496 O O . THR B 1 36 ? -42.984 -2.400 68.236 1.00 31.14 36 THR B O 1
ATOM 1500 N N . GLY B 1 37 ? -40.944 -2.719 69.131 1.00 24.10 37 GLY B N 1
ATOM 1501 C CA . GLY B 1 37 ? -41.114 -4.151 69.161 1.00 30.31 37 GLY B CA 1
ATOM 1502 C C . GLY B 1 37 ? -40.963 -4.829 67.819 1.00 25.84 37 GLY B C 1
ATOM 1503 O O . GLY B 1 37 ? -41.241 -6.026 67.716 1.00 23.97 37 GLY B O 1
ATOM 1504 N N . LEU B 1 38 ? -40.565 -4.101 66.776 1.00 22.87 38 LEU B N 1
ATOM 1505 C CA . LEU B 1 38 ? -40.419 -4.671 65.443 1.00 21.59 38 LEU B CA 1
ATOM 1506 C C . LEU B 1 38 ? -38.949 -4.700 65.042 1.00 23.06 38 LEU B C 1
ATOM 1507 O O . LEU B 1 38 ? -38.095 -4.088 65.681 1.00 23.03 38 LEU B O 1
ATOM 1512 N N . SER B 1 39 ? -38.667 -5.425 63.964 1.00 21.53 39 SER B N 1
ATOM 1513 C CA . SER B 1 39 ? -37.292 -5.637 63.541 1.00 21.60 39 SER B CA 1
ATOM 1514 C C . SER B 1 39 ? -36.748 -4.424 62.799 1.00 24.40 39 SER B C 1
ATOM 1515 O O . SER B 1 39 ? -37.478 -3.716 62.099 1.00 19.44 39 SER B O 1
ATOM 1518 N N . LEU B 1 40 ? -35.440 -4.206 62.949 1.00 19.82 40 LEU B N 1
ATOM 1519 C CA . LEU B 1 40 ? -34.774 -3.076 62.308 1.00 21.14 40 LEU B CA 1
ATOM 1520 C C . LEU B 1 40 ? -35.016 -3.060 60.799 1.00 18.05 40 LEU B C 1
ATOM 1521 O O . LEU B 1 40 ? -35.305 -2.008 60.215 1.00 19.97 40 LEU B O 1
ATOM 1526 N N . ALA B 1 41 ? -34.888 -4.217 60.141 1.00 17.43 41 ALA B N 1
ATOM 1527 C CA . ALA B 1 41 ? -35.063 -4.219 58.691 1.00 16.09 41 ALA B CA 1
ATOM 1528 C C . ALA B 1 41 ? -36.503 -3.895 58.295 1.00 18.85 41 ALA B C 1
ATOM 1529 O O . ALA B 1 41 ? -36.735 -3.276 57.251 1.00 17.08 41 ALA B O 1
ATOM 1531 N N . PHE B 1 42 ? -37.483 -4.316 59.091 1.00 17.11 42 PHE B N 1
ATOM 1532 C CA . PHE B 1 42 ? -38.873 -4.045 58.725 1.00 16.85 42 PHE B CA 1
ATOM 1533 C C . PHE B 1 42 ? -39.218 -2.573 58.917 1.00 18.07 42 PHE B C 1
ATOM 1534 O O . PHE B 1 42 ? -39.857 -1.957 58.056 1.00 16.58 42 PHE B O 1
ATOM 1542 N N . VAL B 1 43 ? -38.828 -1.999 60.061 1.00 16.92 43 VAL B N 1
ATOM 1543 C CA . VAL B 1 43 ? -39.163 -0.602 60.339 1.00 17.13 43 VAL B CA 1
ATOM 1544 C C . VAL B 1 43 ? -38.451 0.323 59.365 1.00 14.01 43 VAL B C 1
ATOM 1545 O O . VAL B 1 43 ? -39.033 1.289 58.862 1.00 15.27 43 VAL B O 1
ATOM 1549 N N . THR B 1 44 ? -37.176 0.048 59.087 1.00 13.68 44 THR B N 1
ATOM 1550 C CA . THR B 1 44 ? -36.457 0.889 58.142 1.00 14.35 44 THR B CA 1
ATOM 1551 C C . THR B 1 44 ? -37.098 0.817 56.762 1.00 13.09 44 THR B C 1
ATOM 1552 O O . THR B 1 44 ? -37.315 1.852 56.123 1.00 14.51 44 THR B O 1
ATOM 1556 N N . ALA B 1 45 ? -37.445 -0.393 56.311 1.00 13.18 45 ALA B N 1
ATOM 1557 C CA . ALA B 1 45 ? -38.128 -0.528 55.024 1.00 13.78 45 ALA B CA 1
ATOM 1558 C C . ALA B 1 45 ? -39.440 0.241 55.013 1.00 13.56 45 ALA B C 1
ATOM 1559 O O . ALA B 1 45 ? -39.775 0.904 54.018 1.00 15.09 45 ALA B O 1
ATOM 1561 N N . ALA B 1 46 ? -40.205 0.168 56.109 1.00 13.70 46 ALA B N 1
ATOM 1562 C CA . ALA B 1 46 ? -41.456 0.923 56.166 1.00 14.15 46 ALA B CA 1
ATOM 1563 C C . ALA B 1 46 ? -41.219 2.429 56.009 1.00 14.21 46 ALA B C 1
ATOM 1564 O O . ALA B 1 46 ? -41.897 3.098 55.222 1.00 15.48 46 ALA B O 1
ATOM 1566 N N . LEU B 1 47 ? -40.262 2.984 56.751 1.00 12.64 47 LEU B N 1
ATOM 1567 C CA . LEU B 1 47 ? -39.999 4.416 56.680 1.00 13.15 47 LEU B CA 1
ATOM 1568 C C . LEU B 1 47 ? -39.527 4.824 55.293 1.00 16.21 47 LEU B C 1
ATOM 1569 O O . LEU B 1 47 ? -39.789 5.950 54.851 1.00 18.45 47 LEU B O 1
ATOM 1574 N N . LEU B 1 48 ? -38.840 3.928 54.592 1.00 15.10 48 LEU B N 1
ATOM 1575 C CA . LEU B 1 48 ? -38.395 4.197 53.236 1.00 14.14 48 LEU B CA 1
ATOM 1576 C C . LEU B 1 48 ? -39.465 3.898 52.188 1.00 15.87 48 LEU B C 1
ATOM 1577 O O . LEU B 1 48 ? -39.148 3.912 50.987 1.00 17.30 48 LEU B O 1
ATOM 1582 N N . GLY B 1 49 ? -40.707 3.632 52.606 1.00 13.79 49 GLY B N 1
ATOM 1583 C CA . GLY B 1 49 ? -41.830 3.519 51.692 1.00 13.87 49 GLY B CA 1
ATOM 1584 C C . GLY B 1 49 ? -42.184 2.117 51.235 1.00 14.37 49 GLY B C 1
ATOM 1585 O O . GLY B 1 49 ? -42.947 1.974 50.271 1.00 18.46 49 GLY B O 1
ATOM 1586 N N . GLN B 1 50 ? -41.676 1.079 51.895 1.00 14.81 50 GLN B N 1
ATOM 1587 C CA . GLN B 1 50 ? -41.789 -0.273 51.359 1.00 13.60 50 GLN B CA 1
ATOM 1588 C C . GLN B 1 50 ? -42.656 -1.203 52.194 1.00 16.53 50 GLN B C 1
ATOM 1589 O O . GLN B 1 50 ? -42.836 -2.364 51.794 1.00 15.87 50 GLN B O 1
ATOM 1595 N N . HIS B 1 51 ? -43.213 -0.729 53.308 1.00 14.20 51 HIS B N 1
ATOM 1596 C CA . HIS B 1 51 ? -44.116 -1.492 54.166 1.00 14.35 51 HIS B CA 1
ATOM 1597 C C . HIS B 1 51 ? -45.024 -0.517 54.892 1.00 14.77 51 HIS B C 1
ATOM 1598 O O . HIS B 1 51 ? -44.626 0.625 55.152 1.00 16.73 51 HIS B O 1
ATOM 1605 N N . PRO B 1 52 ? -46.210 -0.956 55.316 1.00 15.53 52 PRO B N 1
ATOM 1606 C CA . PRO B 1 52 ? -46.972 -0.172 56.286 1.00 17.60 52 PRO B CA 1
ATOM 1607 C C . PRO B 1 52 ? -46.517 -0.506 57.696 1.00 17.75 52 PRO B C 1
ATOM 1608 O O . PRO B 1 52 ? -46.068 -1.616 57.991 1.00 19.85 52 PRO B O 1
ATOM 1612 N N . LEU B 1 53 ? -46.664 0.499 58.602 1.00 15.59 53 LEU B N 1
ATOM 1613 C CA . LEU B 1 53 ? -46.447 0.178 60.000 1.00 19.82 53 LEU B CA 1
ATOM 1614 C C . LEU B 1 53 ? -47.787 0.017 60.710 1.00 17.94 53 LEU B C 1
ATOM 1615 O O . LEU B 1 53 ? -48.760 0.694 60.366 1.00 18.51 53 LEU B O 1
ATOM 1620 N N . PRO B 1 54 ? -47.897 -0.874 61.694 1.00 18.58 54 PRO B N 1
ATOM 1621 C CA . PRO B 1 54 ? -49.086 -0.859 62.553 1.00 20.62 54 PRO B CA 1
ATOM 1622 C C . PRO B 1 54 ? -49.187 0.482 63.267 1.00 23.91 54 PRO B C 1
ATOM 1623 O O . PRO B 1 54 ? -48.199 1.203 63.427 1.00 19.99 54 PRO B O 1
ATOM 1627 N N . LYS B 1 55 ? -50.408 0.804 63.717 1.00 22.31 55 LYS B N 1
ATOM 1628 C CA . LYS B 1 55 ? -50.674 2.119 64.295 1.00 25.35 55 LYS B CA 1
ATOM 1629 C C . LYS B 1 55 ? -49.716 2.446 65.437 1.00 23.46 55 LYS B C 1
ATOM 1630 O O . LYS B 1 55 ? -49.177 3.554 65.507 1.00 23.59 55 LYS B O 1
ATOM 1636 N N . GLU B 1 56 ? -49.497 1.497 66.351 1.00 24.22 56 GLU B N 1
ATOM 1637 C CA . GLU B 1 56 ? -48.715 1.819 67.544 1.00 25.96 56 GLU B CA 1
ATOM 1638 C C . GLU B 1 56 ? -47.269 2.137 67.187 1.00 30.01 56 GLU B C 1
ATOM 1639 O O . GLU B 1 56 ? -46.694 3.110 67.695 1.00 25.42 56 GLU B O 1
ATOM 1645 N N . ALA B 1 57 ? -46.678 1.342 66.292 1.00 24.89 57 ALA B N 1
ATOM 1646 C CA . ALA B 1 57 ? -45.317 1.601 65.842 1.00 23.28 57 ALA B CA 1
ATOM 1647 C C . ALA B 1 57 ? -45.222 2.913 65.072 1.00 20.51 57 ALA B C 1
ATOM 1648 O O . ALA B 1 57 ? -44.265 3.675 65.256 1.00 23.13 57 ALA B O 1
ATOM 1650 N N . ALA B 1 58 ? -46.204 3.192 64.202 1.00 19.97 58 ALA B N 1
ATOM 1651 C CA . ALA B 1 58 ? -46.189 4.432 63.421 1.00 18.99 58 ALA B CA 1
ATOM 1652 C C . ALA B 1 58 ? -46.216 5.638 64.331 1.00 21.97 58 ALA B C 1
ATOM 1653 O O . ALA B 1 58 ? -45.508 6.627 64.102 1.00 23.97 58 ALA B O 1
ATOM 1655 N N . ASP B 1 59 ? -47.058 5.588 65.354 1.00 20.62 59 ASP B N 1
ATOM 1656 C CA . ASP B 1 59 ? -47.143 6.708 66.273 1.00 27.29 59 ASP B CA 1
ATOM 1657 C C . ASP B 1 59 ? -45.842 6.870 67.050 1.00 22.74 59 ASP B C 1
ATOM 1658 O O . ASP B 1 59 ? -45.410 8.000 67.308 1.00 25.65 59 ASP B O 1
ATOM 1663 N N . ILE B 1 60 ? -45.198 5.757 67.416 1.00 22.69 60 ILE B N 1
ATOM 1664 C CA . ILE B 1 60 ? -43.934 5.833 68.151 1.00 22.00 60 ILE B CA 1
ATOM 1665 C C . ILE B 1 60 ? -42.854 6.499 67.298 1.00 29.32 60 ILE B C 1
ATOM 1666 O O . ILE B 1 60 ? -42.207 7.461 67.730 1.00 22.83 60 ILE B O 1
ATOM 1671 N N . VAL B 1 61 ? -42.651 6.014 66.066 1.00 25.43 61 VAL B N 1
ATOM 1672 C CA . VAL B 1 61 ? -41.572 6.583 65.253 1.00 27.25 61 VAL B CA 1
ATOM 1673 C C . VAL B 1 61 ? -41.900 8.019 64.875 1.00 24.52 61 VAL B C 1
ATOM 1674 O O . VAL B 1 61 ? -41.007 8.867 64.753 1.00 23.72 61 VAL B O 1
ATOM 1678 N N . CYS B 1 62 ? -43.184 8.334 64.755 1.00 25.00 62 CYS B N 1
ATOM 1679 C CA . CYS B 1 62 ? -43.574 9.649 64.290 1.00 27.42 62 CYS B CA 1
ATOM 1680 C C . CYS B 1 62 ? -43.310 10.671 65.400 1.00 29.62 62 CYS B C 1
ATOM 1681 O O . CYS B 1 62 ? -42.860 11.792 65.139 1.00 25.73 62 CYS B O 1
ATOM 1684 N N . GLY B 1 63 ? -43.521 10.262 66.657 1.00 30.23 63 GLY B N 1
ATOM 1685 C CA . GLY B 1 63 ? -43.166 11.119 67.782 1.00 31.94 63 GLY B CA 1
ATOM 1686 C C . GLY B 1 63 ? -41.678 11.398 67.874 1.00 26.16 63 GLY B C 1
ATOM 1687 O O . GLY B 1 63 ? -41.260 12.515 68.195 1.00 25.84 63 GLY B O 1
ATOM 1688 N N . LYS B 1 64 ? -40.852 10.390 67.582 1.00 24.54 64 LYS B N 1
ATOM 1689 C CA . LYS B 1 64 ? -39.408 10.580 67.659 1.00 21.85 64 LYS B CA 1
ATOM 1690 C C . LYS B 1 64 ? -38.904 11.545 66.602 1.00 26.31 64 LYS B C 1
ATOM 1691 O O . LYS B 1 64 ? -37.920 12.259 66.830 1.00 26.12 64 LYS B O 1
ATOM 1697 N N . LEU B 1 65 ? -39.540 11.566 65.435 1.00 24.28 65 LEU B N 1
ATOM 1698 C CA . LEU B 1 65 ? -39.076 12.407 64.344 1.00 25.82 65 LEU B CA 1
ATOM 1699 C C . LEU B 1 65 ? -39.742 13.770 64.338 1.00 26.07 65 LEU B C 1
ATOM 1700 O O . LEU B 1 65 ? -39.265 14.675 63.643 1.00 28.92 65 LEU B O 1
ATOM 1705 N N . GLY B 1 66 ? -40.811 13.948 65.109 1.00 23.13 66 GLY B N 1
ATOM 1706 C CA . GLY B 1 66 ? -41.573 15.175 65.021 1.00 32.37 66 GLY B CA 1
ATOM 1707 C C . GLY B 1 66 ? -42.576 15.216 63.887 1.00 34.83 66 GLY B C 1
ATOM 1708 O O . GLY B 1 66 ? -42.874 16.303 63.376 1.00 33.25 66 GLY B O 1
ATOM 1709 N N . LEU B 1 67 ? -43.090 14.060 63.462 1.00 27.52 67 LEU B N 1
ATOM 1710 C CA . LEU B 1 67 ? -44.089 13.980 62.400 1.00 29.17 67 LEU B CA 1
ATOM 1711 C C . LEU B 1 67 ? -45.501 13.993 62.979 1.00 25.22 67 LEU B C 1
ATOM 1712 O O . LEU B 1 67 ? -45.740 13.518 64.093 1.00 31.76 67 LEU B O 1
ATOM 1717 N N . ASP B 1 68 ? -46.441 14.531 62.203 1.00 28.22 68 ASP B N 1
ATOM 1718 C CA . ASP B 1 68 ? -47.797 14.752 62.688 1.00 28.56 68 ASP B CA 1
ATOM 1719 C C . ASP B 1 68 ? -48.706 13.556 62.376 1.00 31.87 68 ASP B C 1
ATOM 1720 O O . ASP B 1 68 ? -48.266 12.515 61.875 1.00 26.03 68 ASP B O 1
ATOM 1725 N N . GLU B 1 69 ? -49.995 13.708 62.707 1.00 27.23 69 GLU B N 1
ATOM 1726 C CA . GLU B 1 69 ? -50.946 12.603 62.591 1.00 30.27 69 GLU B CA 1
ATOM 1727 C C . GLU B 1 69 ? -51.184 12.222 61.133 1.00 28.04 69 GLU B C 1
ATOM 1728 O O . GLU B 1 69 ? -51.390 11.038 60.821 1.00 24.88 69 GLU B O 1
ATOM 1734 N N . ASP B 1 70 ? -51.184 13.215 60.232 1.00 26.48 70 ASP B N 1
ATOM 1735 C CA . ASP B 1 70 ? -51.311 12.929 58.805 1.00 25.21 70 ASP B CA 1
ATOM 1736 C C . ASP B 1 70 ? -50.180 12.030 58.329 1.00 27.29 70 ASP B C 1
ATOM 1737 O O . ASP B 1 70 ? -50.408 11.080 57.570 1.00 21.14 70 ASP B O 1
ATOM 1742 N N . ALA B 1 71 ? -48.953 12.315 58.774 1.00 20.08 71 ALA B N 1
ATOM 1743 C CA . ALA B 1 71 ? -47.815 11.477 58.404 1.00 22.97 71 ALA B CA 1
ATOM 1744 C C . ALA B 1 71 ? -47.968 10.075 58.969 1.00 17.68 71 ALA B C 1
ATOM 1745 O O . ALA B 1 71 ? -47.669 9.089 58.283 1.00 19.49 71 ALA B O 1
ATOM 1747 N N . SER B 1 72 ? -48.425 9.957 60.221 1.00 18.07 72 SER B N 1
ATOM 1748 C CA . SER B 1 72 ? -48.584 8.631 60.805 1.00 20.35 72 SER B CA 1
ATOM 1749 C C . SER B 1 72 ? -49.638 7.832 60.058 1.00 21.47 72 SER B C 1
ATOM 1750 O O . SER B 1 72 ? -49.457 6.631 59.819 1.00 18.38 72 SER B O 1
ATOM 1753 N N . ARG B 1 73 ? -50.744 8.484 59.670 1.00 17.61 73 ARG B N 1
ATOM 1754 C CA . ARG B 1 73 ? -51.771 7.793 58.895 1.00 19.06 73 ARG B CA 1
ATOM 1755 C C . ARG B 1 73 ? -51.208 7.275 57.578 1.00 18.85 73 ARG B C 1
ATOM 1756 O O . ARG B 1 73 ? -51.481 6.134 57.182 1.00 18.29 73 ARG B O 1
ATOM 1764 N N . LEU B 1 74 ? -50.392 8.092 56.904 1.00 19.51 74 LEU B N 1
ATOM 1765 C CA . LEU B 1 74 ? -49.772 7.677 55.648 1.00 18.32 74 LEU B CA 1
ATOM 1766 C C . LEU B 1 74 ? -48.811 6.511 55.843 1.00 17.34 74 LEU B C 1
ATOM 1767 O O . LEU B 1 74 ? -48.753 5.601 55.003 1.00 14.61 74 LEU B O 1
ATOM 1772 N N . LEU B 1 75 ? -48.018 6.545 56.921 1.00 16.73 75 LEU B N 1
ATOM 1773 C CA . LEU B 1 75 ? -47.117 5.443 57.253 1.00 16.87 75 LEU B CA 1
ATOM 1774 C C . LEU B 1 75 ? -47.848 4.122 57.508 1.00 17.47 75 LEU B C 1
ATOM 1775 O O . LEU B 1 75 ? -47.250 3.046 57.357 1.00 18.77 75 LEU B O 1
ATOM 1780 N N . GLN B 1 76 ? -49.124 4.173 57.892 1.00 15.81 76 GLN B N 1
ATOM 1781 C CA . GLN B 1 76 ? -49.917 2.978 58.140 1.00 17.07 76 GLN B CA 1
ATOM 1782 C C . GLN B 1 76 ? -50.579 2.419 56.880 1.00 17.25 76 GLN B C 1
ATOM 1783 O O . GLN B 1 76 ? -51.176 1.339 56.942 1.00 18.28 76 GLN B O 1
ATOM 1789 N N A SER B 1 77 ? -50.510 3.136 55.760 0.47 16.49 77 SER B N 1
ATOM 1790 N N B SER B 1 77 ? -50.505 3.134 55.763 0.53 16.48 77 SER B N 1
ATOM 1791 C CA A SER B 1 77 ? -51.128 2.714 54.507 0.47 15.41 77 SER B CA 1
ATOM 1792 C CA B SER B 1 77 ? -51.119 2.701 54.516 0.53 15.41 77 SER B CA 1
ATOM 1793 C C A SER B 1 77 ? -50.247 1.694 53.791 0.47 17.04 77 SER B C 1
ATOM 1794 C C B SER B 1 77 ? -50.245 1.662 53.826 0.53 17.05 77 SER B C 1
ATOM 1795 O O A SER B 1 77 ? -49.018 1.748 53.859 0.47 18.20 77 SER B O 1
ATOM 1796 O O B SER B 1 77 ? -49.017 1.678 53.937 0.53 18.23 77 SER B O 1
ATOM 1801 N N . VAL B 1 78 ? -50.887 0.755 53.099 1.00 12.94 78 VAL B N 1
ATOM 1802 C CA . VAL B 1 78 ? -50.143 -0.250 52.331 1.00 12.48 78 VAL B CA 1
ATOM 1803 C C . VAL B 1 78 ? -49.542 0.443 51.121 1.00 13.82 78 VAL B C 1
ATOM 1804 O O . VAL B 1 78 ? -50.281 1.037 50.317 1.00 14.89 78 VAL B O 1
ATOM 1808 N N . PRO B 1 79 ? -48.222 0.388 50.939 1.00 12.52 79 PRO B N 1
ATOM 1809 C CA . PRO B 1 79 ? -47.592 1.119 49.845 1.00 13.34 79 PRO B CA 1
ATOM 1810 C C . PRO B 1 79 ? -47.641 0.361 48.528 1.00 14.64 79 PRO B C 1
ATOM 1811 O O . PRO B 1 79 ? -47.907 -0.837 48.469 1.00 13.67 79 PRO B O 1
ATOM 1815 N N . LEU B 1 80 ? -47.376 1.115 47.460 1.00 15.44 80 LEU B N 1
ATOM 1816 C CA . LEU B 1 80 ? -47.000 0.562 46.158 1.00 15.64 80 LEU B CA 1
ATOM 1817 C C . LEU B 1 80 ? -45.485 0.367 46.207 1.00 18.21 80 LEU B C 1
ATOM 1818 O O . LEU B 1 80 ? -44.729 1.343 46.251 1.00 16.22 80 LEU B O 1
ATOM 1823 N N . ARG B 1 81 ? -45.049 -0.889 46.281 1.00 15.84 81 ARG B N 1
ATOM 1824 C CA . ARG B 1 81 ? -43.679 -1.200 46.660 1.00 14.62 81 ARG B CA 1
ATOM 1825 C C . ARG B 1 81 ? -42.748 -1.192 45.456 1.00 15.38 81 ARG B C 1
ATOM 1826 O O . ARG B 1 81 ? -43.156 -1.458 44.326 1.00 15.56 81 ARG B O 1
ATOM 1834 N N . GLY B 1 82 ? -41.461 -0.958 45.740 1.00 13.83 82 GLY B N 1
ATOM 1835 C CA . GLY B 1 82 ? -40.390 -1.048 44.758 1.00 13.81 82 GLY B CA 1
ATOM 1836 C C . GLY B 1 82 ? -39.376 0.043 45.034 1.00 14.37 82 GLY B C 1
ATOM 1837 O O . GLY B 1 82 ? -39.712 1.226 44.904 1.00 17.94 82 GLY B O 1
ATOM 1838 N N . SER B 1 83 ? -38.153 -0.315 45.452 1.00 12.33 83 SER B N 1
ATOM 1839 C CA . SER B 1 83 ? -37.180 0.700 45.831 1.00 15.24 83 SER B CA 1
ATOM 1840 C C . SER B 1 83 ? -36.300 1.164 44.674 1.00 16.67 83 SER B C 1
ATOM 1841 O O . SER B 1 83 ? -35.620 2.189 44.827 1.00 17.60 83 SER B O 1
ATOM 1844 N N . PHE B 1 84 ? -36.302 0.481 43.522 1.00 16.76 84 PHE B N 1
ATOM 1845 C CA . PHE B 1 84 ? -35.661 1.017 42.313 1.00 17.42 84 PHE B CA 1
ATOM 1846 C C . PHE B 1 84 ? -36.539 0.763 41.089 1.00 19.09 84 PHE B C 1
ATOM 1847 O O . PHE B 1 84 ? -36.244 -0.088 40.244 1.00 20.15 84 PHE B O 1
ATOM 1855 N N . PRO B 1 85 ? -37.626 1.530 40.948 1.00 19.11 85 PRO B N 1
ATOM 1856 C CA . PRO B 1 85 ? -38.536 1.339 39.809 1.00 17.90 85 PRO B CA 1
ATOM 1857 C C . PRO B 1 85 ? -38.051 1.942 38.509 1.00 20.28 85 PRO B C 1
ATOM 1858 O O . PRO B 1 85 ? -38.688 1.721 37.474 1.00 24.09 85 PRO B O 1
ATOM 1862 N N A SER B 1 86 ? -36.950 2.683 38.524 0.66 19.80 86 SER B N 1
ATOM 1863 N N B SER B 1 86 ? -36.953 2.698 38.508 0.34 19.87 86 SER B N 1
ATOM 1864 C CA A SER B 1 86 ? -36.538 3.459 37.363 0.66 20.55 86 SER B CA 1
ATOM 1865 C CA B SER B 1 86 ? -36.567 3.480 37.337 0.34 20.58 86 SER B CA 1
ATOM 1866 C C A SER B 1 86 ? -35.174 3.011 36.855 0.66 23.68 86 SER B C 1
ATOM 1867 C C B SER B 1 86 ? -35.368 2.901 36.595 0.34 23.47 86 SER B C 1
ATOM 1868 O O A SER B 1 86 ? -34.389 3.819 36.345 0.66 24.56 86 SER B O 1
ATOM 1869 O O B SER B 1 86 ? -34.875 3.530 35.650 0.34 22.43 86 SER B O 1
ATOM 1874 N N . GLY B 1 87 ? -34.890 1.724 36.995 1.00 20.76 87 GLY B N 1
ATOM 1875 C CA . GLY B 1 87 ? -33.731 1.105 36.381 1.00 18.00 87 GLY B CA 1
ATOM 1876 C C . GLY B 1 87 ? -32.816 0.438 37.388 1.00 19.03 87 GLY B C 1
ATOM 1877 O O . GLY B 1 87 ? -32.927 0.637 38.600 1.00 18.63 87 GLY B O 1
ATOM 1878 N N . VAL B 1 88 ? -31.893 -0.364 36.859 1.00 16.61 88 VAL B N 1
ATOM 1879 C CA . VAL B 1 88 ? -30.886 -1.031 37.688 1.00 17.69 88 VAL B CA 1
ATOM 1880 C C . VAL B 1 88 ? -30.142 0.027 38.484 1.00 15.18 88 VAL B C 1
ATOM 1881 O O . VAL B 1 88 ? -29.853 1.106 37.935 1.00 16.82 88 VAL B O 1
ATOM 1885 N N . PRO B 1 89 ? -29.832 -0.194 39.757 1.00 15.78 89 PRO B N 1
ATOM 1886 C CA . PRO B 1 89 ? -29.198 0.868 40.547 1.00 15.71 89 PRO B CA 1
ATOM 1887 C C . PRO B 1 89 ? -27.861 1.285 39.956 1.00 14.85 89 PRO B C 1
ATOM 1888 O O . PRO B 1 89 ? -27.096 0.461 39.445 1.00 15.75 89 PRO B O 1
ATOM 1892 N N . THR B 1 90 ? -27.584 2.578 40.024 1.00 14.38 90 THR B N 1
ATOM 1893 C CA . THR B 1 90 ? -26.243 3.068 39.753 1.00 14.26 90 THR B CA 1
ATOM 1894 C C . THR B 1 90 ? -25.413 3.163 41.021 1.00 13.34 90 THR B C 1
ATOM 1895 O O . THR B 1 90 ? -24.180 3.195 40.939 1.00 15.91 90 THR B O 1
ATOM 1899 N N . ASP B 1 91 ? -26.059 3.217 42.176 1.00 13.30 91 ASP B N 1
ATOM 1900 C CA . ASP B 1 91 ? -25.337 3.386 43.435 1.00 14.30 91 ASP B CA 1
ATOM 1901 C C . ASP B 1 91 ? -24.514 2.140 43.736 1.00 14.13 91 ASP B C 1
ATOM 1902 O O . ASP B 1 91 ? -25.074 1.039 43.748 1.00 15.31 91 ASP B O 1
ATOM 1907 N N . PRO B 1 92 ? -23.197 2.264 43.983 1.00 13.66 92 PRO B N 1
ATOM 1908 C CA . PRO B 1 92 ? -22.392 1.050 44.200 1.00 16.48 92 PRO B CA 1
ATOM 1909 C C . PRO B 1 92 ? -22.903 0.180 45.323 1.00 15.91 92 PRO B C 1
ATOM 1910 O O . PRO B 1 92 ? -22.930 -1.047 45.177 1.00 15.01 92 PRO B O 1
ATOM 1914 N N . THR B 1 93 ? -23.333 0.785 46.435 1.00 15.20 93 THR B N 1
ATOM 1915 C CA . THR B 1 93 ? -23.786 -0.006 47.569 1.00 15.39 93 THR B CA 1
ATOM 1916 C C . THR B 1 93 ? -25.000 -0.841 47.190 1.00 14.06 93 THR B C 1
ATOM 1917 O O . THR B 1 93 ? -25.035 -2.050 47.441 1.00 15.59 93 THR B O 1
ATOM 1921 N N . MET B 1 94 ? -25.994 -0.217 46.560 1.00 13.93 94 MET B N 1
ATOM 1922 C CA . MET B 1 94 ? -27.154 -1.005 46.151 1.00 14.70 94 MET B CA 1
ATOM 1923 C C . MET B 1 94 ? -26.786 -1.977 45.044 1.00 16.03 94 MET B C 1
ATOM 1924 O O . MET B 1 94 ? -27.254 -3.122 45.041 1.00 16.34 94 MET B O 1
ATOM 1929 N N . TYR B 1 95 ? -25.912 -1.547 44.124 1.00 13.58 95 TYR B N 1
ATOM 1930 C CA . TYR B 1 95 ? -25.593 -2.375 42.965 1.00 13.32 95 TYR B CA 1
ATOM 1931 C C . TYR B 1 95 ? -24.982 -3.723 43.367 1.00 16.12 95 TYR B C 1
ATOM 1932 O O . TYR B 1 95 ? -25.212 -4.732 42.692 1.00 14.93 95 TYR B O 1
ATOM 1941 N N . ARG B 1 96 ? -24.168 -3.759 44.435 1.00 15.25 96 ARG B N 1
ATOM 1942 C CA . ARG B 1 96 ? -23.520 -5.016 44.803 1.00 14.56 96 ARG B CA 1
ATOM 1943 C C . ARG B 1 96 ? -24.540 -6.113 45.069 1.00 16.21 96 ARG B C 1
ATOM 1944 O O . ARG B 1 96 ? -24.300 -7.276 44.748 1.00 15.97 96 ARG B O 1
ATOM 1952 N N . PHE B 1 97 ? -25.689 -5.764 45.647 1.00 14.48 97 PHE B N 1
ATOM 1953 C CA . PHE B 1 97 ? -26.700 -6.785 45.889 1.00 14.77 97 PHE B CA 1
ATOM 1954 C C . PHE B 1 97 ? -27.298 -7.277 44.582 1.00 14.51 97 PHE B C 1
ATOM 1955 O O . PHE B 1 97 ? -27.589 -8.465 44.440 1.00 17.02 97 PHE B O 1
ATOM 1963 N N . TYR B 1 98 ? -27.472 -6.380 43.611 1.00 15.20 98 TYR B N 1
ATOM 1964 C CA . TYR B 1 98 ? -27.873 -6.808 42.278 1.00 14.42 98 TYR B CA 1
ATOM 1965 C C . TYR B 1 98 ? -26.791 -7.678 41.641 1.00 16.75 98 TYR B C 1
ATOM 1966 O O . TYR B 1 98 ? -27.089 -8.680 40.974 1.00 15.94 98 TYR B O 1
ATOM 1975 N N . GLU B 1 99 ? -25.521 -7.312 41.840 1.00 15.55 99 GLU B N 1
ATOM 1976 C CA . GLU B 1 99 ? -24.442 -8.114 41.276 1.00 15.08 99 GLU B CA 1
ATOM 1977 C C . GLU B 1 99 ? -24.417 -9.514 41.878 1.00 14.60 99 GLU B C 1
ATOM 1978 O O . GLU B 1 99 ? -24.131 -10.496 41.178 1.00 16.22 99 GLU B O 1
ATOM 1984 N N . MET B 1 100 ? -24.729 -9.629 43.169 1.00 15.44 100 MET B N 1
ATOM 1985 C CA . MET B 1 100 ? -24.835 -10.939 43.796 1.00 13.56 100 MET B CA 1
ATOM 1986 C C . MET B 1 100 ? -25.863 -11.790 43.056 1.00 15.27 100 MET B C 1
ATOM 1987 O O . MET B 1 100 ? -25.628 -12.971 42.788 1.00 18.04 100 MET B O 1
ATOM 1992 N N . LEU B 1 101 ? -26.999 -11.183 42.689 1.00 12.76 101 LEU B N 1
ATOM 1993 C CA . LEU B 1 101 ? -28.018 -11.909 41.942 1.00 16.22 101 LEU B CA 1
ATOM 1994 C C . LEU B 1 101 ? -27.549 -12.229 40.523 1.00 17.22 101 LEU B C 1
ATOM 1995 O O . LEU B 1 101 ? -27.845 -13.313 40.003 1.00 16.32 101 LEU B O 1
ATOM 2000 N N . GLN B 1 102 ? -26.805 -11.317 39.878 1.00 15.24 102 GLN B N 1
ATOM 2001 C CA . GLN B 1 102 ? -26.264 -11.648 38.560 1.00 15.79 102 GLN B CA 1
ATOM 2002 C C . GLN B 1 102 ? -25.336 -12.858 38.617 1.00 20.56 102 GLN B C 1
ATOM 2003 O O . GLN B 1 102 ? -25.398 -13.738 37.748 1.00 19.49 102 GLN B O 1
ATOM 2009 N N . VAL B 1 103 ? -24.473 -12.935 39.625 1.00 16.62 103 VAL B N 1
ATOM 2010 C CA . VAL B 1 103 ? -23.534 -14.049 39.645 1.00 15.24 103 VAL B CA 1
ATOM 2011 C C . VAL B 1 103 ? -24.229 -15.342 40.074 1.00 17.01 103 VAL B C 1
ATOM 2012 O O . VAL B 1 103 ? -23.932 -16.420 39.541 1.00 18.15 103 VAL B O 1
ATOM 2016 N N . TYR B 1 104 ? -25.150 -15.274 41.045 1.00 14.01 104 TYR B N 1
ATOM 2017 C CA . TYR B 1 104 ? -25.692 -16.485 41.655 1.00 16.43 104 TYR B CA 1
ATOM 2018 C C . TYR B 1 104 ? -27.159 -16.761 41.341 1.00 17.43 104 TYR B C 1
ATOM 2019 O O . TYR B 1 104 ? -27.707 -17.741 41.853 1.00 18.08 104 TYR B O 1
ATOM 2028 N N . GLY B 1 105 ? -27.801 -15.958 40.497 1.00 16.37 105 GLY B N 1
ATOM 2029 C CA . GLY B 1 105 ? -29.228 -16.147 40.250 1.00 14.93 105 GLY B CA 1
ATOM 2030 C C . GLY B 1 105 ? -29.562 -17.525 39.696 1.00 16.18 105 GLY B C 1
ATOM 2031 O O . GLY B 1 105 ? -30.485 -18.200 40.176 1.00 17.20 105 GLY B O 1
ATOM 2032 N N . SER B 1 106 ? -28.812 -17.973 38.687 1.00 15.45 106 SER B N 1
ATOM 2033 C CA . SER B 1 106 ? -29.100 -19.292 38.131 1.00 15.80 106 SER B CA 1
ATOM 2034 C C . SER B 1 106 ? -28.771 -20.405 39.122 1.00 14.90 106 SER B C 1
ATOM 2035 O O . SER B 1 106 ? -29.446 -21.438 39.124 1.00 16.74 106 SER B O 1
ATOM 2038 N N . THR B 1 107 ? -27.756 -20.199 39.974 1.00 15.44 107 THR B N 1
ATOM 2039 C CA . THR B 1 107 ? -27.410 -21.158 41.020 1.00 15.94 107 THR B CA 1
ATOM 2040 C C . THR B 1 107 ? -28.517 -21.268 42.047 1.00 14.00 107 THR B C 1
ATOM 2041 O O . THR B 1 107 ? -28.876 -22.379 42.468 1.00 16.38 107 THR B O 1
ATOM 2045 N N . LEU B 1 108 ? -29.071 -20.123 42.468 1.00 14.30 108 LEU B N 1
ATOM 2046 C CA . LEU B 1 108 ? -30.171 -20.156 43.422 1.00 16.82 108 LEU B CA 1
ATOM 2047 C C . LEU B 1 108 ? -31.337 -20.956 42.863 1.00 14.91 108 LEU B C 1
ATOM 2048 O O . LEU B 1 108 ? -31.908 -21.810 43.555 1.00 16.53 108 LEU B O 1
ATOM 2053 N N . LYS B 1 109 ? -31.688 -20.722 41.598 1.00 12.38 109 LYS B N 1
ATOM 2054 C CA . LYS B 1 109 ? -32.772 -21.504 41.009 1.00 14.15 109 LYS B CA 1
ATOM 2055 C C . LYS B 1 109 ? -32.451 -22.999 41.031 1.00 15.18 109 LYS B C 1
ATOM 2056 O O . LYS B 1 109 ? -33.266 -23.813 41.480 1.00 16.20 109 LYS B O 1
ATOM 2062 N N . ALA B 1 110 ? -31.261 -23.369 40.553 1.00 15.80 110 ALA B N 1
ATOM 2063 C CA . ALA B 1 110 ? -30.879 -24.780 40.466 1.00 17.38 110 ALA B CA 1
ATOM 2064 C C . ALA B 1 110 ? -30.893 -25.464 41.828 1.00 15.73 110 ALA B C 1
ATOM 2065 O O . ALA B 1 110 ? -31.375 -26.604 41.958 1.00 17.02 110 ALA B O 1
ATOM 2067 N N . LEU B 1 111 ? -30.354 -24.796 42.852 1.00 17.00 111 LEU B N 1
ATOM 2068 C CA . LEU B 1 111 ? -30.280 -25.423 44.166 1.00 14.98 111 LEU B CA 1
ATOM 2069 C C . LEU B 1 111 ? -31.636 -25.449 44.861 1.00 18.11 111 LEU B C 1
ATOM 2070 O O . LEU B 1 111 ? -31.921 -26.391 45.609 1.00 18.11 111 LEU B O 1
ATOM 2075 N N . VAL B 1 112 ? -32.494 -24.454 44.611 1.00 16.51 112 VAL B N 1
ATOM 2076 C CA . VAL B 1 112 ? -33.853 -24.528 45.142 1.00 16.54 112 VAL B CA 1
ATOM 2077 C C . VAL B 1 112 ? -34.580 -25.740 44.572 1.00 17.58 112 VAL B C 1
ATOM 2078 O O . VAL B 1 112 ? -35.217 -26.501 45.309 1.00 18.54 112 VAL B O 1
ATOM 2082 N N . HIS B 1 113 ? -34.473 -25.969 43.256 1.00 16.40 113 HIS B N 1
ATOM 2083 C CA . HIS B 1 113 ? -35.210 -27.097 42.683 1.00 15.49 113 HIS B CA 1
ATOM 2084 C C . HIS B 1 113 ? -34.632 -28.433 43.136 1.00 17.44 113 HIS B C 1
ATOM 2085 O O . HIS B 1 113 ? -35.364 -29.424 43.228 1.00 17.61 113 HIS B O 1
ATOM 2092 N N . GLU B 1 114 ? -33.334 -28.480 43.423 1.00 18.39 114 GLU B N 1
ATOM 2093 C CA . GLU B 1 114 ? -32.728 -29.710 43.917 1.00 18.44 114 GLU B CA 1
ATOM 2094 C C . GLU B 1 114 ? -33.085 -29.973 45.372 1.00 20.44 114 GLU B C 1
ATOM 2095 O O . GLU B 1 114 ? -33.442 -31.097 45.734 1.00 23.67 114 GLU B O 1
ATOM 2101 N N . GLN B 1 115 ? -32.996 -28.951 46.220 1.00 17.28 115 GLN B N 1
ATOM 2102 C CA . GLN B 1 115 ? -33.175 -29.149 47.646 1.00 17.56 115 GLN B CA 1
ATOM 2103 C C . GLN B 1 115 ? -34.629 -29.094 48.082 1.00 23.38 115 GLN B C 1
ATOM 2104 O O . GLN B 1 115 ? -34.969 -29.673 49.119 1.00 20.45 115 GLN B O 1
ATOM 2110 N N . PHE B 1 116 ? -35.491 -28.421 47.325 1.00 16.69 116 PHE B N 1
ATOM 2111 C CA . PHE B 1 116 ? -36.892 -28.290 47.709 1.00 17.68 116 PHE B CA 1
ATOM 2112 C C . PHE B 1 116 ? -37.835 -28.903 46.690 1.00 22.34 116 PHE B C 1
ATOM 2113 O O . PHE B 1 116 ? -38.689 -29.725 47.053 1.00 24.05 116 PHE B O 1
ATOM 2121 N N . GLY B 1 117 ? -37.703 -28.541 45.417 1.00 20.27 117 GLY B N 1
ATOM 2122 C CA . GLY B 1 117 ? -38.542 -29.026 44.347 1.00 18.84 117 GLY B CA 1
ATOM 2123 C C . GLY B 1 117 ? -38.961 -27.880 43.459 1.00 19.81 117 GLY B C 1
ATOM 2124 O O . GLY B 1 117 ? -38.438 -26.771 43.550 1.00 17.40 117 GLY B O 1
ATOM 2125 N N . ASP B 1 118 ? -39.905 -28.150 42.570 1.00 19.41 118 ASP B N 1
ATOM 2126 C CA . ASP B 1 118 ? -40.446 -27.100 41.727 1.00 17.98 118 ASP B CA 1
ATOM 2127 C C . ASP B 1 118 ? -41.235 -26.110 42.575 1.00 19.95 118 ASP B C 1
ATOM 2128 O O . ASP B 1 118 ? -41.924 -26.490 43.520 1.00 21.40 118 ASP B O 1
ATOM 2133 N N . GLY B 1 119 ? -41.068 -24.832 42.286 1.00 19.27 119 GLY B N 1
ATOM 2134 C CA . GLY B 1 119 ? -41.756 -23.825 43.066 1.00 18.49 119 GLY B CA 1
ATOM 2135 C C . GLY B 1 119 ? -40.816 -22.670 43.324 1.00 17.31 119 GLY B C 1
ATOM 2136 O O . GLY B 1 119 ? -39.862 -22.468 42.562 1.00 17.20 119 GLY B O 1
ATOM 2137 N N . ILE B 1 120 ? -41.051 -21.936 44.411 1.00 14.13 120 ILE B N 1
ATOM 2138 C CA . ILE B 1 120 ? -40.317 -20.714 44.707 1.00 14.77 120 ILE B CA 1
ATOM 2139 C C . ILE B 1 120 ? -39.954 -20.683 46.185 1.00 15.37 120 ILE B C 1
ATOM 2140 O O . ILE B 1 120 ? -40.563 -21.355 47.024 1.00 16.89 120 ILE B O 1
ATOM 2145 N N . ILE B 1 121 ? -38.948 -19.877 46.499 1.00 12.97 121 ILE B N 1
ATOM 2146 C CA . ILE B 1 121 ? -38.746 -19.397 47.858 1.00 18.08 121 ILE B CA 1
ATOM 2147 C C . ILE B 1 121 ? -39.441 -18.035 47.937 1.00 18.72 121 ILE B C 1
ATOM 2148 O O . ILE B 1 121 ? -39.132 -17.115 47.158 1.00 16.62 121 ILE B O 1
ATOM 2153 N N . SER B 1 122 ? -40.376 -17.904 48.877 1.00 15.98 122 SER B N 1
ATOM 2154 C CA . SER B 1 122 ? -41.252 -16.739 48.947 1.00 17.72 122 SER B CA 1
ATOM 2155 C C . SER B 1 122 ? -40.499 -15.476 49.347 1.00 16.22 122 SER B C 1
ATOM 2156 O O . SER B 1 122 ? -39.598 -15.511 50.193 1.00 17.12 122 SER B O 1
ATOM 2159 N N . ALA B 1 123 ? -40.876 -14.353 48.725 1.00 17.41 123 ALA B N 1
ATOM 2160 C CA . ALA B 1 123 ? -40.453 -13.022 49.140 1.00 14.65 123 ALA B CA 1
ATOM 2161 C C . ALA B 1 123 ? -41.497 -12.335 50.009 1.00 14.00 123 ALA B C 1
ATOM 2162 O O . ALA B 1 123 ? -41.304 -11.181 50.400 1.00 17.59 123 ALA B O 1
ATOM 2164 N N . ILE B 1 124 ? -42.604 -13.008 50.296 1.00 15.40 124 ILE B N 1
ATOM 2165 C CA . ILE B 1 124 ? -43.698 -12.452 51.083 1.00 15.19 124 ILE B CA 1
ATOM 2166 C C . ILE B 1 124 ? -43.791 -13.114 52.457 1.00 18.84 124 ILE B C 1
ATOM 2167 O O . ILE B 1 124 ? -43.862 -12.433 53.484 1.00 18.58 124 ILE B O 1
ATOM 2172 N N . ASN B 1 125 ? -43.840 -14.445 52.489 1.00 16.58 125 ASN B N 1
ATOM 2173 C CA . ASN B 1 125 ? -43.682 -15.187 53.742 1.00 17.42 125 ASN B CA 1
ATOM 2174 C C . ASN B 1 125 ? -42.177 -15.289 53.938 1.00 19.10 125 ASN B C 1
ATOM 2175 O O . ASN B 1 125 ? -41.524 -16.247 53.513 1.00 16.04 125 ASN B O 1
ATOM 2180 N N . PHE B 1 126 ? -41.620 -14.235 54.531 1.00 17.55 126 PHE B N 1
ATOM 2181 C CA . PHE B 1 126 ? -40.221 -13.917 54.319 1.00 16.92 126 PHE B CA 1
ATOM 2182 C C . PHE B 1 126 ? -39.736 -12.937 55.375 1.00 18.31 126 PHE B C 1
ATOM 2183 O O . PHE B 1 126 ? -40.444 -11.991 55.726 1.00 19.97 126 PHE B O 1
ATOM 2191 N N . LYS B 1 127 ? -38.515 -13.154 55.844 1.00 16.85 127 LYS B N 1
ATOM 2192 C CA . LYS B 1 127 ? -37.840 -12.256 56.763 1.00 21.34 127 LYS B CA 1
ATOM 2193 C C . LYS B 1 127 ? -36.426 -12.031 56.269 1.00 19.37 127 LYS B C 1
ATOM 2194 O O . LYS B 1 127 ? -35.810 -12.926 55.679 1.00 18.36 127 LYS B O 1
ATOM 2200 N N . LEU B 1 128 ? -35.928 -10.823 56.499 1.00 17.82 128 LEU B N 1
ATOM 2201 C CA . LEU B 1 128 ? -34.571 -10.443 56.134 1.00 19.87 128 LEU B CA 1
ATOM 2202 C C . LEU B 1 128 ? -33.878 -9.809 57.332 1.00 21.05 128 LEU B C 1
ATOM 2203 O O . LEU B 1 128 ? -34.500 -9.072 58.098 1.00 18.86 128 LEU B O 1
ATOM 2208 N N . ASP B 1 129 ? -32.595 -10.101 57.506 1.00 17.73 129 ASP B N 1
ATOM 2209 C CA . ASP B 1 129 ? -31.834 -9.386 58.515 1.00 20.41 129 ASP B CA 1
ATOM 2210 C C . ASP B 1 129 ? -30.393 -9.248 58.045 1.00 22.90 129 ASP B C 1
ATOM 2211 O O . ASP B 1 129 ? -29.916 -10.003 57.197 1.00 21.95 129 ASP B O 1
ATOM 2216 N N . ILE B 1 130 ? -29.716 -8.241 58.574 1.00 20.65 130 ILE B N 1
ATOM 2217 C CA . ILE B 1 130 ? -28.315 -8.014 58.267 1.00 17.64 130 ILE B CA 1
ATOM 2218 C C . ILE B 1 130 ? -27.566 -7.893 59.587 1.00 26.42 130 ILE B C 1
ATOM 2219 O O . ILE B 1 130 ? -28.046 -7.260 60.536 1.00 26.59 130 ILE B O 1
ATOM 2224 N N . LYS B 1 131 ? -26.415 -8.547 59.672 1.00 19.10 131 LYS B N 1
ATOM 2225 C CA . LYS B 1 131 ? -25.596 -8.409 60.865 1.00 24.91 131 LYS B CA 1
ATOM 2226 C C . LYS B 1 131 ? -24.143 -8.219 60.466 1.00 25.23 131 LYS B C 1
ATOM 2227 O O . LYS B 1 131 ? -23.702 -8.676 59.410 1.00 22.33 131 LYS B O 1
ATOM 2233 N N . LYS B 1 132 ? -23.415 -7.502 61.311 1.00 21.89 132 LYS B N 1
ATOM 2234 C CA . LYS B 1 132 ? -22.000 -7.261 61.097 1.00 21.50 132 LYS B CA 1
ATOM 2235 C C . LYS B 1 132 ? -21.213 -8.282 61.906 1.00 22.43 132 LYS B C 1
ATOM 2236 O O . LYS B 1 132 ? -21.492 -8.487 63.095 1.00 26.40 132 LYS B O 1
ATOM 2242 N N . VAL B 1 133 ? -20.268 -8.955 61.253 1.00 21.66 133 VAL B N 1
ATOM 2243 C CA . VAL B 1 133 ? -19.422 -9.944 61.911 1.00 24.47 133 VAL B CA 1
ATOM 2244 C C . VAL B 1 133 ? -17.967 -9.631 61.581 1.00 28.69 133 VAL B C 1
ATOM 2245 O O . VAL B 1 133 ? -17.657 -9.075 60.525 1.00 27.73 133 VAL B O 1
ATOM 2249 N N . GLU B 1 134 ? -17.065 -9.990 62.492 1.00 32.34 134 GLU B N 1
ATOM 2250 C CA . GLU B 1 134 ? -15.649 -9.766 62.224 1.00 30.47 134 GLU B CA 1
ATOM 2251 C C . GLU B 1 134 ? -15.132 -10.775 61.208 1.00 32.88 134 GLU B C 1
ATOM 2252 O O . GLU B 1 134 ? -15.544 -11.936 61.197 1.00 34.66 134 GLU B O 1
ATOM 2258 N N . ASP B 1 135 ? -14.231 -10.321 60.332 1.00 31.11 135 ASP B N 1
ATOM 2259 C CA . ASP B 1 135 ? -13.466 -11.174 59.431 1.00 33.34 135 ASP B CA 1
ATOM 2260 C C . ASP B 1 135 ? -12.155 -11.571 60.105 1.00 38.17 135 ASP B C 1
ATOM 2261 O O . ASP B 1 135 ? -11.523 -10.737 60.762 1.00 34.45 135 ASP B O 1
ATOM 2266 N N . PRO B 1 136 ? -11.745 -12.840 60.025 1.00 43.45 136 PRO B N 1
ATOM 2267 C CA . PRO B 1 136 ? -10.445 -13.212 60.615 1.00 40.93 136 PRO B CA 1
ATOM 2268 C C . PRO B 1 136 ? -9.276 -12.411 60.060 1.00 42.18 136 PRO B C 1
ATOM 2269 O O . PRO B 1 136 ? -8.264 -12.263 60.756 1.00 45.10 136 PRO B O 1
ATOM 2273 N N . ASP B 1 137 ? -9.378 -11.881 58.833 1.00 40.51 137 ASP B N 1
ATOM 2274 C CA . ASP B 1 137 ? -8.317 -11.022 58.311 1.00 43.85 137 ASP B CA 1
ATOM 2275 C C . ASP B 1 137 ? -8.276 -9.638 58.967 1.00 41.19 137 ASP B C 1
ATOM 2276 O O . ASP B 1 137 ? -7.378 -8.853 58.642 1.00 47.54 137 ASP B O 1
ATOM 2281 N N . GLY B 1 138 ? -9.221 -9.309 59.856 1.00 36.89 138 GLY B N 1
ATOM 2282 C CA . GLY B 1 138 ? -9.228 -8.057 60.584 1.00 35.57 138 GLY B CA 1
ATOM 2283 C C . GLY B 1 138 ? -10.389 -7.136 60.244 1.00 43.40 138 GLY B C 1
ATOM 2284 O O . GLY B 1 138 ? -10.777 -6.312 61.082 1.00 44.17 138 GLY B O 1
ATOM 2285 N N . GLY B 1 139 ? -10.944 -7.246 59.038 1.00 33.99 139 GLY B N 1
ATOM 2286 C CA . GLY B 1 139 ? -12.045 -6.392 58.631 1.00 35.88 139 GLY B CA 1
ATOM 2287 C C . GLY B 1 139 ? -13.378 -6.835 59.197 1.00 30.74 139 GLY B C 1
ATOM 2288 O O . GLY B 1 139 ? -13.463 -7.469 60.255 1.00 31.53 139 GLY B O 1
ATOM 2289 N N . SER B 1 140 ? -14.444 -6.498 58.485 1.00 19.48 140 SER B N 1
ATOM 2290 C CA . SER B 1 140 ? -15.770 -6.918 58.895 1.00 22.49 140 SER B CA 1
ATOM 2291 C C . SER B 1 140 ? -16.504 -7.417 57.665 1.00 22.14 140 SER B C 1
ATOM 2292 O O . SER B 1 140 ? -16.116 -7.138 56.529 1.00 20.15 140 SER B O 1
ATOM 2295 N N . ARG B 1 141 ? -17.540 -8.208 57.909 1.00 20.82 141 ARG B N 1
ATOM 2296 C CA . ARG B 1 141 ? -18.360 -8.773 56.852 1.00 18.73 141 ARG B CA 1
ATOM 2297 C C . ARG B 1 141 ? -19.811 -8.498 57.197 1.00 18.31 141 ARG B C 1
ATOM 2298 O O . ARG B 1 141 ? -20.170 -8.378 58.372 1.00 19.45 141 ARG B O 1
ATOM 2306 N N . ALA B 1 142 ? -20.638 -8.383 56.169 1.00 16.84 142 ALA B N 1
ATOM 2307 C CA . ALA B 1 142 ? -22.077 -8.312 56.365 1.00 18.43 142 ALA B CA 1
ATOM 2308 C C . ALA B 1 142 ? -22.641 -9.685 56.077 1.00 19.19 142 ALA B C 1
ATOM 2309 O O . ALA B 1 142 ? -22.374 -10.258 55.015 1.00 22.46 142 ALA B O 1
ATOM 2311 N N . VAL B 1 143 ? -23.444 -10.194 57.001 1.00 17.13 143 VAL B N 1
ATOM 2312 C CA . VAL B 1 143 ? -24.121 -11.474 56.842 1.00 21.44 143 VAL B CA 1
ATOM 2313 C C . VAL B 1 143 ? -25.596 -11.164 56.695 1.00 18.59 143 VAL B C 1
ATOM 2314 O O . VAL B 1 143 ? -26.236 -10.712 57.649 1.00 21.38 143 VAL B O 1
ATOM 2318 N N . ILE B 1 144 ? -26.121 -11.349 55.491 1.00 19.35 144 ILE B N 1
ATOM 2319 C CA . ILE B 1 144 ? -27.519 -11.053 55.203 1.00 20.55 144 ILE B CA 1
ATOM 2320 C C . ILE B 1 144 ? -28.247 -12.382 55.102 1.00 24.01 144 ILE B C 1
ATOM 2321 O O . ILE B 1 144 ? -27.866 -13.248 54.303 1.00 21.08 144 ILE B O 1
ATOM 2326 N N . THR B 1 145 ? -29.285 -12.554 55.917 1.00 20.29 145 THR B N 1
ATOM 2327 C CA . THR B 1 145 ? -30.050 -13.793 55.953 1.00 19.01 145 THR B CA 1
ATOM 2328 C C . THR B 1 145 ? -31.387 -13.558 55.278 1.00 21.24 145 THR B C 1
ATOM 2329 O O . THR B 1 145 ? -32.131 -12.653 55.672 1.00 24.89 145 THR B O 1
ATOM 2333 N N . LEU B 1 146 ? -31.664 -14.344 54.239 1.00 19.19 146 LEU B N 1
ATOM 2334 C CA . LEU B 1 146 ? -32.951 -14.364 53.558 1.00 19.35 146 LEU B CA 1
ATOM 2335 C C . LEU B 1 146 ? -33.663 -15.636 53.986 1.00 22.60 146 LEU B C 1
ATOM 2336 O O . LEU B 1 146 ? -33.173 -16.736 53.718 1.00 23.96 146 LEU B O 1
ATOM 2341 N N . ASP B 1 147 ? -34.827 -15.495 54.617 1.00 17.48 147 ASP B N 1
ATOM 2342 C CA . ASP B 1 147 ? -35.505 -16.636 55.232 1.00 17.71 147 ASP B CA 1
ATOM 2343 C C . ASP B 1 147 ? -36.918 -16.661 54.655 1.00 17.92 147 ASP B C 1
ATOM 2344 O O . ASP B 1 147 ? -37.778 -15.900 55.093 1.00 19.16 147 ASP B O 1
ATOM 2349 N N . GLY B 1 148 ? -37.152 -17.527 53.674 1.00 18.90 148 GLY B N 1
ATOM 2350 C CA . GLY B 1 148 ? -38.414 -17.547 52.960 1.00 17.63 148 GLY B CA 1
ATOM 2351 C C . GLY B 1 148 ? -39.031 -18.929 52.914 1.00 18.06 148 GLY B C 1
ATOM 2352 O O . GLY B 1 148 ? -38.339 -19.946 52.812 1.00 17.09 148 GLY B O 1
ATOM 2353 N N . LYS B 1 149 ? -40.362 -18.948 52.973 1.00 17.44 149 LYS B N 1
ATOM 2354 C CA . LYS B 1 149 ? -41.115 -20.189 52.882 1.00 17.11 149 LYS B CA 1
ATOM 2355 C C . LYS B 1 149 ? -40.986 -20.775 51.482 1.00 17.09 149 LYS B C 1
ATOM 2356 O O . LYS B 1 149 ? -41.056 -20.054 50.477 1.00 16.29 149 LYS B O 1
ATOM 2362 N N . TYR B 1 150 ? -40.810 -22.094 51.407 1.00 16.06 150 TYR B N 1
ATOM 2363 C CA . TYR B 1 150 ? -40.877 -22.775 50.117 1.00 16.02 150 TYR B CA 1
ATOM 2364 C C . TYR B 1 150 ? -42.341 -22.991 49.738 1.00 17.33 150 TYR B C 1
ATOM 2365 O O . TYR B 1 150 ? -43.111 -23.554 50.525 1.00 16.99 150 TYR B O 1
ATOM 2374 N N . LEU B 1 151 ? -42.740 -22.494 48.560 1.00 16.14 151 LEU B N 1
ATOM 2375 C CA . LEU B 1 151 ? -44.081 -22.719 48.031 1.00 15.86 151 LEU B CA 1
ATOM 2376 C C . LEU B 1 151 ? -43.952 -23.628 46.825 1.00 18.08 151 LEU B C 1
ATOM 2377 O O . LEU B 1 151 ? -43.391 -23.208 45.800 1.00 16.28 151 LEU B O 1
ATOM 2382 N N . PRO B 1 152 ? -44.458 -24.852 46.882 1.00 17.98 152 PRO B N 1
ATOM 2383 C CA . PRO B 1 152 ? -44.301 -25.778 45.755 1.00 19.46 152 PRO B CA 1
ATOM 2384 C C . PRO B 1 152 ? -45.248 -25.471 44.606 1.00 20.90 152 PRO B C 1
ATOM 2385 O O . PRO B 1 152 ? -46.363 -24.978 44.793 1.00 17.18 152 PRO B O 1
ATOM 2389 N N . THR B 1 153 ? -44.756 -25.729 43.398 1.00 19.28 153 THR B N 1
ATOM 2390 C CA . THR B 1 153 ? -45.593 -25.787 42.203 1.00 20.13 153 THR B CA 1
ATOM 2391 C C . THR B 1 153 ? -46.046 -27.231 42.041 1.00 24.87 153 THR B C 1
ATOM 2392 O O . THR B 1 153 ? -45.224 -28.114 41.764 1.00 25.96 153 THR B O 1
ATOM 2396 N N . LYS B 1 154 ? -47.336 -27.472 42.234 1.00 27.50 154 LYS B N 1
ATOM 2397 C CA . LYS B 1 154 ? -47.889 -28.812 42.071 1.00 32.98 154 LYS B CA 1
ATOM 2398 C C . LYS B 1 154 ? -48.727 -28.894 40.802 1.00 32.06 154 LYS B C 1
ATOM 2399 O O . LYS B 1 154 ? -49.408 -27.925 40.445 1.00 31.43 154 LYS B O 1
ATOM 2405 N N . PRO B 1 155 ? -48.722 -30.033 40.114 1.00 28.03 155 PRO B N 1
ATOM 2406 C CA . PRO B 1 155 ? -49.622 -30.185 38.967 1.00 27.84 155 PRO B CA 1
ATOM 2407 C C . PRO B 1 155 ? -51.064 -30.098 39.434 1.00 32.07 155 PRO B C 1
ATOM 2408 O O . PRO B 1 155 ? -51.401 -30.494 40.550 1.00 35.77 155 PRO B O 1
ATOM 2412 N N . PHE B 1 156 ? -51.919 -29.558 38.577 1.00 31.15 156 PHE B N 1
ATOM 2413 C CA . PHE B 1 156 ? -53.348 -29.581 38.880 1.00 35.86 156 PHE B CA 1
ATOM 2414 C C . PHE B 1 156 ? -54.113 -30.083 37.648 1.00 40.38 156 PHE B C 1
ATOM 2415 O O . PHE B 1 156 ? -53.508 -30.270 36.583 1.00 30.89 156 PHE B O 1
ATOM 2424 N N . MET C 1 1 ? -41.697 -7.193 -12.603 1.00 43.76 1 MET C N 1
ATOM 2425 C CA . MET C 1 1 ? -42.449 -6.761 -11.432 1.00 41.16 1 MET C CA 1
ATOM 2426 C C . MET C 1 1 ? -41.420 -6.432 -10.341 1.00 35.85 1 MET C C 1
ATOM 2427 O O . MET C 1 1 ? -40.559 -7.258 -10.023 1.00 33.67 1 MET C O 1
ATOM 2432 N N . LEU C 1 2 ? -41.478 -5.217 -9.796 1.00 30.57 2 LEU C N 1
ATOM 2433 C CA . LEU C 1 2 ? -40.549 -4.853 -8.729 1.00 26.13 2 LEU C CA 1
ATOM 2434 C C . LEU C 1 2 ? -40.796 -5.731 -7.509 1.00 24.08 2 LEU C C 1
ATOM 2435 O O . LEU C 1 2 ? -41.942 -5.970 -7.125 1.00 28.20 2 LEU C O 1
ATOM 2440 N N . GLN C 1 3 ? -39.722 -6.239 -6.919 1.00 22.69 3 GLN C N 1
ATOM 2441 C CA . GLN C 1 3 ? -39.813 -7.094 -5.749 1.00 19.75 3 GLN C CA 1
ATOM 2442 C C . GLN C 1 3 ? -39.333 -6.325 -4.529 1.00 22.06 3 GLN C C 1
ATOM 2443 O O . GLN C 1 3 ? -38.627 -5.325 -4.646 1.00 22.34 3 GLN C O 1
ATOM 2449 N N . SER C 1 4 ? -39.761 -6.771 -3.354 1.00 19.77 4 SER C N 1
ATOM 2450 C CA . SER C 1 4 ? -39.363 -6.104 -2.123 1.00 22.51 4 SER C CA 1
ATOM 2451 C C . SER C 1 4 ? -39.125 -7.117 -1.013 1.00 22.16 4 SER C C 1
ATOM 2452 O O . SER C 1 4 ? -39.670 -8.221 -1.006 1.00 25.10 4 SER C O 1
ATOM 2455 N N . GLN C 1 5 ? -38.310 -6.702 -0.055 1.00 17.62 5 GLN C N 1
ATOM 2456 C CA . GLN C 1 5 ? -37.958 -7.485 1.115 1.00 15.72 5 GLN C CA 1
ATOM 2457 C C . GLN C 1 5 ? -38.860 -7.089 2.279 1.00 16.97 5 GLN C C 1
ATOM 2458 O O . GLN C 1 5 ? -39.312 -5.942 2.373 1.00 21.77 5 GLN C O 1
ATOM 2464 N N . PHE C 1 6 ? -39.146 -8.054 3.145 1.00 21.63 6 PHE C N 1
ATOM 2465 C CA . PHE C 1 6 ? -39.854 -7.780 4.390 1.00 23.68 6 PHE C CA 1
ATOM 2466 C C . PHE C 1 6 ? -38.976 -7.938 5.624 1.00 26.67 6 PHE C C 1
ATOM 2467 O O . PHE C 1 6 ? -39.406 -7.563 6.728 1.00 23.57 6 PHE C O 1
ATOM 2475 N N . ALA C 1 7 ? -37.760 -8.468 5.469 1.00 19.06 7 ALA C N 1
ATOM 2476 C CA . ALA C 1 7 ? -36.807 -8.627 6.560 1.00 23.53 7 ALA C CA 1
ATOM 2477 C C . ALA C 1 7 ? -35.424 -8.240 6.053 1.00 21.45 7 ALA C C 1
ATOM 2478 O O . ALA C 1 7 ? -35.142 -8.329 4.854 1.00 23.71 7 ALA C O 1
ATOM 2480 N N . GLN C 1 8 ? -34.557 -7.806 6.965 1.00 16.87 8 GLN C N 1
ATOM 2481 C CA . GLN C 1 8 ? -33.219 -7.396 6.547 1.00 18.31 8 GLN C CA 1
ATOM 2482 C C . GLN C 1 8 ? -32.273 -8.566 6.300 1.00 21.42 8 GLN C C 1
ATOM 2483 O O . GLN C 1 8 ? -31.238 -8.363 5.659 1.00 23.23 8 GLN C O 1
ATOM 2489 N N . THR C 1 9 ? -32.583 -9.760 6.805 1.00 22.11 9 THR C N 1
ATOM 2490 C CA . THR C 1 9 ? -31.592 -10.839 6.829 1.00 23.59 9 THR C CA 1
ATOM 2491 C C . THR C 1 9 ? -31.006 -11.155 5.457 1.00 23.20 9 THR C C 1
ATOM 2492 O O . THR C 1 9 ? -29.769 -11.230 5.346 1.00 21.89 9 THR C O 1
ATOM 2496 N N . PRO C 1 10 ? -31.794 -11.331 4.388 1.00 22.34 10 PRO C N 1
ATOM 2497 C CA . PRO C 1 10 ? -31.168 -11.636 3.084 1.00 22.16 10 PRO C CA 1
ATOM 2498 C C . PRO C 1 10 ? -30.222 -10.553 2.579 1.00 23.08 10 PRO C C 1
ATOM 2499 O O . PRO C 1 10 ? -29.126 -10.882 2.113 1.00 24.01 10 PRO C O 1
ATOM 2503 N N . ARG C 1 11 ? -30.593 -9.267 2.655 1.00 20.30 11 ARG C N 1
ATOM 2504 C CA . ARG C 1 11 ? -29.686 -8.243 2.135 1.00 19.44 11 ARG C CA 1
ATOM 2505 C C . ARG C 1 11 ? -28.488 -8.019 3.045 1.00 20.54 11 ARG C C 1
ATOM 2506 O O . ARG C 1 11 ? -27.418 -7.628 2.562 1.00 22.31 11 ARG C O 1
ATOM 2514 N N . LEU C 1 12 ? -28.627 -8.264 4.351 1.00 20.48 12 LEU C N 1
ATOM 2515 C CA . LEU C 1 12 ? -27.457 -8.184 5.212 1.00 23.93 12 LEU C CA 1
ATOM 2516 C C . LEU C 1 12 ? -26.486 -9.311 4.887 1.00 19.82 12 LEU C C 1
ATOM 2517 O O . LEU C 1 12 ? -25.265 -9.118 4.925 1.00 21.77 12 LEU C O 1
ATOM 2522 N N . ALA C 1 13 ? -27.018 -10.492 4.560 1.00 22.68 13 ALA C N 1
ATOM 2523 C CA . ALA C 1 13 ? -26.160 -11.610 4.184 1.00 21.16 13 ALA C CA 1
ATOM 2524 C C . ALA C 1 13 ? -25.441 -11.326 2.872 1.00 22.67 13 ALA C C 1
ATOM 2525 O O . ALA C 1 13 ? -24.262 -11.661 2.715 1.00 25.18 13 ALA C O 1
ATOM 2527 N N . LEU C 1 14 ? -26.136 -10.706 1.918 1.00 23.80 14 LEU C N 1
ATOM 2528 C CA . LEU C 1 14 ? -25.475 -10.313 0.678 1.00 24.68 14 LEU C CA 1
ATOM 2529 C C . LEU C 1 14 ? -24.411 -9.257 0.949 1.00 27.96 14 LEU C C 1
ATOM 2530 O O . LEU C 1 14 ? -23.312 -9.308 0.381 1.00 24.51 14 LEU C O 1
ATOM 2535 N N . ALA C 1 15 ? -24.713 -8.294 1.827 1.00 22.39 15 ALA C N 1
ATOM 2536 C CA . ALA C 1 15 ? -23.711 -7.298 2.194 1.00 22.14 15 ALA C CA 1
ATOM 2537 C C . ALA C 1 15 ? -22.476 -7.951 2.810 1.00 22.00 15 ALA C C 1
ATOM 2538 O O . ALA C 1 15 ? -21.348 -7.533 2.523 1.00 22.99 15 ALA C O 1
ATOM 2540 N N . ASP C 1 16 ? -22.666 -8.968 3.665 1.00 21.03 16 ASP C N 1
ATOM 2541 C CA . ASP C 1 16 ? -21.522 -9.722 4.199 1.00 22.33 16 ASP C CA 1
ATOM 2542 C C . ASP C 1 16 ? -20.663 -10.281 3.073 1.00 24.29 16 ASP C C 1
ATOM 2543 O O . ASP C 1 16 ? -19.427 -10.222 3.122 1.00 26.90 16 ASP C O 1
ATOM 2548 N N . THR C 1 17 ? -21.308 -10.881 2.076 1.00 23.11 17 THR C N 1
ATOM 2549 C CA . THR C 1 17 ? -20.574 -11.448 0.952 1.00 22.82 17 THR C CA 1
ATOM 2550 C C . THR C 1 17 ? -19.828 -10.372 0.180 1.00 23.45 17 THR C C 1
ATOM 2551 O O . THR C 1 17 ? -18.658 -10.553 -0.170 1.00 26.78 17 THR C O 1
ATOM 2555 N N . VAL C 1 18 ? -20.473 -9.223 -0.055 1.00 22.38 18 VAL C N 1
ATOM 2556 C CA . VAL C 1 18 ? -19.812 -8.117 -0.747 1.00 23.51 18 VAL C CA 1
ATOM 2557 C C . VAL C 1 18 ? -18.545 -7.704 -0.008 1.00 27.91 18 VAL C C 1
ATOM 2558 O O . VAL C 1 18 ? -17.469 -7.588 -0.606 1.00 24.77 18 VAL C O 1
ATOM 2562 N N . ILE C 1 19 ? -18.647 -7.492 1.305 1.00 23.33 19 ILE C N 1
ATOM 2563 C CA . ILE C 1 19 ? -17.487 -7.066 2.087 1.00 24.33 19 ILE C CA 1
ATOM 2564 C C . ILE C 1 19 ? -16.354 -8.080 1.956 1.00 26.69 19 ILE C C 1
ATOM 2565 O O . ILE C 1 19 ? -15.191 -7.717 1.731 1.00 25.82 19 ILE C O 1
ATOM 2570 N N . ASP C 1 20 ? -16.677 -9.365 2.060 1.00 24.61 20 ASP C N 1
ATOM 2571 C CA . ASP C 1 20 ? -15.637 -10.390 2.018 1.00 28.49 20 ASP C CA 1
ATOM 2572 C C . ASP C 1 20 ? -14.975 -10.461 0.643 1.00 24.24 20 ASP C C 1
ATOM 2573 O O . ASP C 1 20 ? -13.743 -10.456 0.541 1.00 26.38 20 ASP C O 1
ATOM 2578 N N . LEU C 1 21 ? -15.777 -10.506 -0.425 1.00 26.18 21 LEU C N 1
ATOM 2579 C CA . LEU C 1 21 ? -15.226 -10.575 -1.779 1.00 24.18 21 LEU C CA 1
ATOM 2580 C C . LEU C 1 21 ? -14.466 -9.306 -2.129 1.00 30.16 21 LEU C C 1
ATOM 2581 O O . LEU C 1 21 ? -13.435 -9.359 -2.812 1.00 25.19 21 LEU C O 1
ATOM 2586 N N . LYS C 1 22 ? -14.979 -8.151 -1.696 1.00 23.24 22 LYS C N 1
ATOM 2587 C CA . LYS C 1 22 ? -14.274 -6.894 -1.904 1.00 25.67 22 LYS C CA 1
ATOM 2588 C C . LYS C 1 22 ? -12.883 -6.934 -1.285 1.00 24.41 22 LYS C C 1
ATOM 2589 O O . LYS C 1 22 ? -11.908 -6.480 -1.898 1.00 23.10 22 LYS C O 1
ATOM 2595 N N . ALA C 1 23 ? -12.771 -7.484 -0.074 1.00 25.84 23 ALA C N 1
ATOM 2596 C CA . ALA C 1 23 ? -11.470 -7.576 0.578 1.00 27.42 23 ALA C CA 1
ATOM 2597 C C . ALA C 1 23 ? -10.565 -8.562 -0.149 1.00 24.91 23 ALA C C 1
ATOM 2598 O O . ALA C 1 23 ? -9.372 -8.297 -0.328 1.00 30.09 23 ALA C O 1
ATOM 2600 N N . ARG C 1 24 ? -11.114 -9.703 -0.576 1.00 27.73 24 ARG C N 1
ATOM 2601 C CA . ARG C 1 24 ? -10.303 -10.703 -1.270 1.00 29.05 24 ARG C CA 1
ATOM 2602 C C . ARG C 1 24 ? -9.717 -10.151 -2.566 1.00 35.47 24 ARG C C 1
ATOM 2603 O O . ARG C 1 24 ? -8.553 -10.415 -2.891 1.00 37.28 24 ARG C O 1
ATOM 2611 N N . LYS C 1 25 ? -10.489 -9.362 -3.303 1.00 27.80 25 LYS C N 1
ATOM 2612 C CA . LYS C 1 25 ? -10.009 -8.772 -4.546 1.00 28.27 25 LYS C CA 1
ATOM 2613 C C . LYS C 1 25 ? -9.336 -7.417 -4.356 1.00 30.25 25 LYS C C 1
ATOM 2614 O O . LYS C 1 25 ? -8.959 -6.791 -5.353 1.00 34.10 25 LYS C O 1
ATOM 2620 N N . ASN C 1 26 ? -9.199 -6.934 -3.118 1.00 27.31 26 ASN C N 1
ATOM 2621 C CA . ASN C 1 26 ? -8.556 -5.649 -2.830 1.00 28.04 26 ASN C CA 1
ATOM 2622 C C . ASN C 1 26 ? -9.184 -4.526 -3.652 1.00 29.86 26 ASN C C 1
ATOM 2623 O O . ASN C 1 26 ? -8.501 -3.683 -4.237 1.00 30.28 26 ASN C O 1
ATOM 2628 N N . LEU C 1 27 ? -10.511 -4.516 -3.681 1.00 25.48 27 LEU C N 1
ATOM 2629 C CA . LEU C 1 27 ? -11.264 -3.510 -4.415 1.00 28.94 27 LEU C CA 1
ATOM 2630 C C . LEU C 1 27 ? -11.696 -2.373 -3.502 1.00 28.16 27 LEU C C 1
ATOM 2631 O O . LEU C 1 27 ? -11.767 -2.517 -2.280 1.00 27.44 27 LEU C O 1
ATOM 2636 N N . SER C 1 28 ? -11.990 -1.239 -4.125 1.00 27.42 28 SER C N 1
ATOM 2637 C CA . SER C 1 28 ? -12.537 -0.066 -3.460 1.00 28.77 28 SER C CA 1
ATOM 2638 C C . SER C 1 28 ? -14.018 0.087 -3.785 1.00 25.17 28 SER C C 1
ATOM 2639 O O . SER C 1 28 ? -14.519 -0.443 -4.779 1.00 24.58 28 SER C O 1
ATOM 2642 N N . TRP C 1 29 ? -14.717 0.848 -2.938 1.00 23.84 29 TRP C N 1
ATOM 2643 C CA . TRP C 1 29 ? -16.101 1.188 -3.248 1.00 26.63 29 TRP C CA 1
ATOM 2644 C C . TRP C 1 29 ? -16.180 1.988 -4.538 1.00 25.24 29 TRP C C 1
ATOM 2645 O O . TRP C 1 29 ? -17.138 1.848 -5.308 1.00 27.28 29 TRP C O 1
ATOM 2656 N N . GLN C 1 30 ? -15.186 2.848 -4.778 1.00 26.61 30 GLN C N 1
ATOM 2657 C CA . GLN C 1 30 ? -15.177 3.639 -6.001 1.00 28.06 30 GLN C CA 1
ATOM 2658 C C . GLN C 1 30 ? -15.083 2.741 -7.228 1.00 28.69 30 GLN C C 1
ATOM 2659 O O . GLN C 1 30 ? -15.774 2.970 -8.227 1.00 29.53 30 GLN C O 1
ATOM 2665 N N . ALA C 1 31 ? -14.248 1.699 -7.162 1.00 26.14 31 ALA C N 1
ATOM 2666 C CA . ALA C 1 31 ? -14.141 0.774 -8.289 1.00 27.95 31 ALA C CA 1
ATOM 2667 C C . ALA C 1 31 ? -15.464 0.070 -8.550 1.00 31.76 31 ALA C C 1
ATOM 2668 O O . ALA C 1 31 ? -15.808 -0.221 -9.701 1.00 34.16 31 ALA C O 1
ATOM 2670 N N . LEU C 1 32 ? -16.213 -0.235 -7.492 1.00 32.21 32 LEU C N 1
ATOM 2671 C CA . LEU C 1 32 ? -17.498 -0.894 -7.686 1.00 31.40 32 LEU C CA 1
ATOM 2672 C C . LEU C 1 32 ? -18.525 0.052 -8.292 1.00 30.15 32 LEU C C 1
ATOM 2673 O O . LEU C 1 32 ? -19.428 -0.396 -9.004 1.00 31.52 32 LEU C O 1
ATOM 2678 N N . THR C 1 33 ? -18.419 1.352 -8.004 1.00 29.19 33 THR C N 1
ATOM 2679 C CA . THR C 1 33 ? -19.332 2.336 -8.575 1.00 28.29 33 THR C CA 1
ATOM 2680 C C . THR C 1 33 ? -19.010 2.625 -10.038 1.00 33.57 33 THR C C 1
ATOM 2681 O O . THR C 1 33 ? -19.926 2.876 -10.833 1.00 34.05 33 THR C O 1
ATOM 2685 N N . ASP C 1 34 ? -17.730 2.573 -10.408 1.00 34.71 34 ASP C N 1
ATOM 2686 C CA . ASP C 1 34 ? -17.308 2.888 -11.772 1.00 40.18 34 ASP C CA 1
ATOM 2687 C C . ASP C 1 34 ? -18.051 2.036 -12.795 1.00 32.23 34 ASP C C 1
ATOM 2688 O O . ASP C 1 34 ? -18.098 0.808 -12.685 1.00 35.88 34 ASP C O 1
ATOM 2693 N N . GLY C 1 35 ? -18.619 2.700 -13.803 1.00 32.42 35 GLY C N 1
ATOM 2694 C CA . GLY C 1 35 ? -19.326 2.024 -14.867 1.00 33.32 35 GLY C CA 1
ATOM 2695 C C . GLY C 1 35 ? -20.813 1.848 -14.654 1.00 35.38 35 GLY C C 1
ATOM 2696 O O . GLY C 1 35 ? -21.508 1.425 -15.587 1.00 34.35 35 GLY C O 1
ATOM 2697 N N . THR C 1 36 ? -21.329 2.144 -13.459 1.00 38.90 36 THR C N 1
ATOM 2698 C CA . THR C 1 36 ? -22.763 2.046 -13.221 1.00 34.38 36 THR C CA 1
ATOM 2699 C C . THR C 1 36 ? -23.507 3.298 -13.651 1.00 34.01 36 THR C C 1
ATOM 2700 O O . THR C 1 36 ? -24.732 3.248 -13.807 1.00 32.65 36 THR C O 1
ATOM 2704 N N . GLY C 1 37 ? -22.804 4.418 -13.812 1.00 30.15 37 GLY C N 1
ATOM 2705 C CA . GLY C 1 37 ? -23.467 5.682 -14.036 1.00 32.40 37 GLY C CA 1
ATOM 2706 C C . GLY C 1 37 ? -24.134 6.277 -12.818 1.00 34.68 37 GLY C C 1
ATOM 2707 O O . GLY C 1 37 ? -24.813 7.302 -12.939 1.00 33.17 37 GLY C O 1
ATOM 2708 N N . LEU C 1 38 ? -23.970 5.675 -11.646 1.00 24.65 38 LEU C N 1
ATOM 2709 C CA . LEU C 1 38 ? -24.607 6.169 -10.434 1.00 25.62 38 LEU C CA 1
ATOM 2710 C C . LEU C 1 38 ? -23.556 6.699 -9.467 1.00 26.98 38 LEU C C 1
ATOM 2711 O O . LEU C 1 38 ? -22.356 6.455 -9.623 1.00 29.88 38 LEU C O 1
ATOM 2716 N N . SER C 1 39 ? -24.036 7.436 -8.459 1.00 28.10 39 SER C N 1
ATOM 2717 C CA . SER C 1 39 ? -23.187 8.077 -7.463 1.00 23.13 39 SER C CA 1
ATOM 2718 C C . SER C 1 39 ? -22.622 7.077 -6.459 1.00 25.84 39 SER C C 1
ATOM 2719 O O . SER C 1 39 ? -23.258 6.074 -6.115 1.00 23.07 39 SER C O 1
ATOM 2722 N N . LEU C 1 40 ? -21.421 7.398 -5.967 1.00 23.71 40 LEU C N 1
ATOM 2723 C CA . LEU C 1 40 ? -20.709 6.542 -5.024 1.00 26.12 40 LEU C CA 1
ATOM 2724 C C . LEU C 1 40 ? -21.552 6.256 -3.786 1.00 23.30 40 LEU C C 1
ATOM 2725 O O . LEU C 1 40 ? -21.656 5.105 -3.343 1.00 21.76 40 LEU C O 1
ATOM 2730 N N . ALA C 1 41 ? -22.170 7.293 -3.219 1.00 25.56 41 ALA C N 1
ATOM 2731 C CA . ALA C 1 41 ? -22.947 7.089 -1.999 1.00 23.78 41 ALA C CA 1
ATOM 2732 C C . ALA C 1 41 ? -24.162 6.208 -2.249 1.00 20.49 41 ALA C C 1
ATOM 2733 O O . ALA C 1 41 ? -24.546 5.420 -1.380 1.00 20.70 41 ALA C O 1
ATOM 2735 N N . PHE C 1 42 ? -24.791 6.327 -3.423 1.00 21.06 42 PHE C N 1
ATOM 2736 C CA . PHE C 1 42 ? -25.975 5.514 -3.689 1.00 23.67 42 PHE C CA 1
ATOM 2737 C C . PHE C 1 42 ? -25.601 4.042 -3.895 1.00 21.75 42 PHE C C 1
ATOM 2738 O O . PHE C 1 42 ? -26.230 3.142 -3.324 1.00 19.75 42 PHE C O 1
ATOM 2746 N N . VAL C 1 43 ? -24.570 3.770 -4.700 1.00 20.36 43 VAL C N 1
ATOM 2747 C CA . VAL C 1 43 ? -24.190 2.380 -4.945 1.00 20.31 43 VAL C CA 1
ATOM 2748 C C . VAL C 1 43 ? -23.663 1.722 -3.679 1.00 18.38 43 VAL C C 1
ATOM 2749 O O . VAL C 1 43 ? -23.941 0.543 -3.411 1.00 22.48 43 VAL C O 1
ATOM 2753 N N . THR C 1 44 ? -22.860 2.446 -2.905 1.00 19.06 44 THR C N 1
ATOM 2754 C CA . THR C 1 44 ? -22.336 1.875 -1.676 1.00 18.93 44 THR C CA 1
ATOM 2755 C C . THR C 1 44 ? -23.474 1.536 -0.726 1.00 15.28 44 THR C C 1
ATOM 2756 O O . THR C 1 44 ? -23.517 0.437 -0.173 1.00 17.41 44 THR C O 1
ATOM 2760 N N . ALA C 1 45 ? -24.427 2.458 -0.576 1.00 21.80 45 ALA C N 1
ATOM 2761 C CA . ALA C 1 45 ? -25.587 2.189 0.269 1.00 20.46 45 ALA C CA 1
ATOM 2762 C C . ALA C 1 45 ? -26.361 0.979 -0.230 1.00 19.21 45 ALA C C 1
ATOM 2763 O O . ALA C 1 45 ? -26.801 0.135 0.567 1.00 18.63 45 ALA C O 1
ATOM 2765 N N . ALA C 1 46 ? -26.529 0.864 -1.550 1.00 21.26 46 ALA C N 1
ATOM 2766 C CA . ALA C 1 46 ? -27.228 -0.295 -2.089 1.00 20.29 46 ALA C CA 1
ATOM 2767 C C . ALA C 1 46 ? -26.512 -1.587 -1.719 1.00 18.29 46 ALA C C 1
ATOM 2768 O O . ALA C 1 46 ? -27.133 -2.520 -1.205 1.00 21.25 46 ALA C O 1
ATOM 2770 N N . LEU C 1 47 ? -25.192 -1.644 -1.923 1.00 19.13 47 LEU C N 1
ATOM 2771 C CA . LEU C 1 47 ? -24.475 -2.875 -1.619 1.00 19.25 47 LEU C CA 1
ATOM 2772 C C . LEU C 1 47 ? -24.545 -3.210 -0.134 1.00 21.81 47 LEU C C 1
ATOM 2773 O O . LEU C 1 47 ? -24.565 -4.392 0.242 1.00 23.80 47 LEU C O 1
ATOM 2778 N N . LEU C 1 48 ? -24.608 -2.186 0.726 1.00 18.60 48 LEU C N 1
ATOM 2779 C CA . LEU C 1 48 ? -24.722 -2.397 2.163 1.00 18.89 48 LEU C CA 1
ATOM 2780 C C . LEU C 1 48 ? -26.163 -2.620 2.618 1.00 20.50 48 LEU C C 1
ATOM 2781 O O . LEU C 1 48 ? -26.421 -2.643 3.829 1.00 21.79 48 LEU C O 1
ATOM 2786 N N . GLY C 1 49 ? -27.091 -2.809 1.682 1.00 18.75 49 GLY C N 1
ATOM 2787 C CA . GLY C 1 49 ? -28.444 -3.235 2.004 1.00 17.72 49 GLY C CA 1
ATOM 2788 C C . GLY C 1 49 ? -29.491 -2.152 2.124 1.00 17.49 49 GLY C C 1
ATOM 2789 O O . GLY C 1 49 ? -30.595 -2.446 2.600 1.00 20.24 49 GLY C O 1
ATOM 2790 N N . GLN C 1 50 ? -29.216 -0.928 1.665 1.00 21.54 50 GLN C N 1
ATOM 2791 C CA . GLN C 1 50 ? -30.096 0.200 1.948 1.00 17.35 50 GLN C CA 1
ATOM 2792 C C . GLN C 1 50 ? -30.800 0.794 0.737 1.00 20.90 50 GLN C C 1
ATOM 2793 O O . GLN C 1 50 ? -31.546 1.764 0.907 1.00 21.81 50 GLN C O 1
ATOM 2799 N N . HIS C 1 51 ? -30.590 0.256 -0.469 1.00 19.05 51 HIS C N 1
ATOM 2800 C CA . HIS C 1 51 ? -31.242 0.709 -1.695 1.00 20.97 51 HIS C CA 1
ATOM 2801 C C . HIS C 1 51 ? -31.303 -0.457 -2.663 1.00 19.81 51 HIS C C 1
ATOM 2802 O O . HIS C 1 51 ? -30.443 -1.341 -2.608 1.00 20.52 51 HIS C O 1
ATOM 2809 N N . PRO C 1 52 ? -32.261 -0.463 -3.589 1.00 19.87 52 PRO C N 1
ATOM 2810 C CA . PRO C 1 52 ? -32.196 -1.389 -4.722 1.00 22.14 52 PRO C CA 1
ATOM 2811 C C . PRO C 1 52 ? -31.342 -0.777 -5.817 1.00 20.93 52 PRO C C 1
ATOM 2812 O O . PRO C 1 52 ? -31.290 0.445 -5.988 1.00 22.33 52 PRO C O 1
ATOM 2816 N N . LEU C 1 53 ? -30.680 -1.700 -6.628 1.00 23.29 53 LEU C N 1
ATOM 2817 C CA . LEU C 1 53 ? -30.014 -1.188 -7.813 1.00 25.34 53 LEU C CA 1
ATOM 2818 C C . LEU C 1 53 ? -30.850 -1.494 -9.046 1.00 25.09 53 LEU C C 1
ATOM 2819 O O . LEU C 1 53 ? -31.585 -2.488 -9.069 1.00 24.42 53 LEU C O 1
ATOM 2824 N N . PRO C 1 54 ? -30.794 -0.652 -10.071 1.00 25.86 54 PRO C N 1
ATOM 2825 C CA . PRO C 1 54 ? -31.361 -1.047 -11.366 1.00 30.90 54 PRO C CA 1
ATOM 2826 C C . PRO C 1 54 ? -30.633 -2.273 -11.906 1.00 29.92 54 PRO C C 1
ATOM 2827 O O . PRO C 1 54 ? -29.513 -2.591 -11.498 1.00 29.15 54 PRO C O 1
ATOM 2831 N N . LYS C 1 55 ? -31.305 -2.986 -12.817 1.00 30.53 55 LYS C N 1
ATOM 2832 C CA . LYS C 1 55 ? -30.773 -4.251 -13.328 1.00 33.77 55 LYS C CA 1
ATOM 2833 C C . LYS C 1 55 ? -29.373 -4.090 -13.909 1.00 26.56 55 LYS C C 1
ATOM 2834 O O . LYS C 1 55 ? -28.477 -4.896 -13.630 1.00 32.44 55 LYS C O 1
ATOM 2840 N N . GLU C 1 56 ? -29.180 -3.077 -14.755 1.00 32.59 56 GLU C N 1
ATOM 2841 C CA . GLU C 1 56 ? -27.897 -2.931 -15.435 1.00 34.50 56 GLU C CA 1
ATOM 2842 C C . GLU C 1 56 ? -26.783 -2.678 -14.428 1.00 36.78 56 GLU C C 1
ATOM 2843 O O . GLU C 1 56 ? -25.722 -3.308 -14.497 1.00 33.93 56 GLU C O 1
ATOM 2849 N N . ALA C 1 57 ? -27.028 -1.794 -13.454 1.00 33.45 57 ALA C N 1
ATOM 2850 C CA . ALA C 1 57 ? -26.020 -1.519 -12.433 1.00 30.72 57 ALA C CA 1
ATOM 2851 C C . ALA C 1 57 ? -25.778 -2.736 -11.546 1.00 32.50 57 ALA C C 1
ATOM 2852 O O . ALA C 1 57 ? -24.625 -3.050 -11.215 1.00 27.72 57 ALA C O 1
ATOM 2854 N N . ALA C 1 58 ? -26.849 -3.440 -11.156 1.00 28.44 58 ALA C N 1
ATOM 2855 C CA . ALA C 1 58 ? -26.684 -4.634 -10.335 1.00 30.79 58 ALA C CA 1
ATOM 2856 C C . ALA C 1 58 ? -25.808 -5.650 -11.046 1.00 29.91 58 ALA C C 1
ATOM 2857 O O . ALA C 1 58 ? -24.902 -6.237 -10.444 1.00 27.38 58 ALA C O 1
ATOM 2859 N N . ASP C 1 59 ? -26.041 -5.835 -12.340 1.00 31.28 59 ASP C N 1
ATOM 2860 C CA . ASP C 1 59 ? -25.257 -6.800 -13.096 1.00 35.35 59 ASP C CA 1
ATOM 2861 C C . ASP C 1 59 ? -23.796 -6.381 -13.201 1.00 34.53 59 ASP C C 1
ATOM 2862 O O . ASP C 1 59 ? -22.903 -7.219 -13.031 1.00 35.19 59 ASP C O 1
ATOM 2867 N N . ILE C 1 60 ? -23.527 -5.084 -13.414 1.00 33.73 60 ILE C N 1
ATOM 2868 C CA . ILE C 1 60 ? -22.141 -4.619 -13.503 1.00 33.09 60 ILE C CA 1
ATOM 2869 C C . ILE C 1 60 ? -21.412 -4.859 -12.187 1.00 36.61 60 ILE C C 1
ATOM 2870 O O . ILE C 1 60 ? -20.287 -5.378 -12.165 1.00 36.63 60 ILE C O 1
ATOM 2875 N N . VAL C 1 61 ? -22.040 -4.489 -11.067 1.00 32.02 61 VAL C N 1
ATOM 2876 C CA . VAL C 1 61 ? -21.367 -4.647 -9.780 1.00 31.13 61 VAL C CA 1
ATOM 2877 C C . VAL C 1 61 ? -21.154 -6.123 -9.465 1.00 29.47 61 VAL C C 1
ATOM 2878 O O . VAL C 1 61 ? -20.117 -6.520 -8.913 1.00 30.47 61 VAL C O 1
ATOM 2882 N N . CYS C 1 62 ? -22.121 -6.959 -9.830 1.00 32.07 62 CYS C N 1
ATOM 2883 C CA . CYS C 1 62 ? -22.040 -8.378 -9.521 1.00 37.75 62 CYS C CA 1
ATOM 2884 C C . CYS C 1 62 ? -20.928 -9.037 -10.332 1.00 38.46 62 CYS C C 1
ATOM 2885 O O . CYS C 1 62 ? -20.250 -9.953 -9.846 1.00 37.52 62 CYS C O 1
ATOM 2888 N N . GLY C 1 63 ? -20.729 -8.576 -11.570 1.00 38.45 63 GLY C N 1
ATOM 2889 C CA . GLY C 1 63 ? -19.633 -9.090 -12.378 1.00 36.46 63 GLY C CA 1
ATOM 2890 C C . GLY C 1 63 ? -18.269 -8.783 -11.790 1.00 38.09 63 GLY C C 1
ATOM 2891 O O . GLY C 1 63 ? -17.372 -9.628 -11.810 1.00 37.53 63 GLY C O 1
ATOM 2892 N N . LYS C 1 64 ? -18.096 -7.572 -11.243 1.00 35.73 64 LYS C N 1
ATOM 2893 C CA . LYS C 1 64 ? -16.802 -7.207 -10.673 1.00 33.43 64 LYS C CA 1
ATOM 2894 C C . LYS C 1 64 ? -16.490 -7.991 -9.404 1.00 38.16 64 LYS C C 1
ATOM 2895 O O . LYS C 1 64 ? -15.316 -8.243 -9.109 1.00 38.45 64 LYS C O 1
ATOM 2901 N N . LEU C 1 65 ? -17.506 -8.377 -8.641 1.00 37.36 65 LEU C N 1
ATOM 2902 C CA . LEU C 1 65 ? -17.276 -9.089 -7.395 1.00 34.42 65 LEU C CA 1
ATOM 2903 C C . LEU C 1 65 ? -17.263 -10.597 -7.578 1.00 38.09 65 LEU C C 1
ATOM 2904 O O . LEU C 1 65 ? -16.840 -11.310 -6.663 1.00 39.46 65 LEU C O 1
ATOM 2909 N N . GLY C 1 66 ? -17.704 -11.094 -8.732 1.00 42.47 66 GLY C N 1
ATOM 2910 C CA . GLY C 1 66 ? -17.851 -12.522 -8.921 1.00 46.04 66 GLY C CA 1
ATOM 2911 C C . GLY C 1 66 ? -19.138 -13.069 -8.358 1.00 50.40 66 GLY C C 1
ATOM 2912 O O . GLY C 1 66 ? -19.192 -14.239 -7.964 1.00 52.23 66 GLY C O 1
ATOM 2913 N N . LEU C 1 67 ? -20.174 -12.243 -8.287 1.00 49.13 67 LEU C N 1
ATOM 2914 C CA . LEU C 1 67 ? -21.471 -12.656 -7.777 1.00 45.51 67 LEU C CA 1
ATOM 2915 C C . LEU C 1 67 ? -22.375 -13.129 -8.910 1.00 42.45 67 LEU C C 1
ATOM 2916 O O . LEU C 1 67 ? -22.250 -12.702 -10.062 1.00 48.39 67 LEU C O 1
ATOM 2921 N N . ASP C 1 68 ? -23.294 -14.017 -8.560 1.00 45.55 68 ASP C N 1
ATOM 2922 C CA . ASP C 1 68 ? -24.152 -14.724 -9.497 1.00 48.91 68 ASP C CA 1
ATOM 2923 C C . ASP C 1 68 ? -25.460 -13.961 -9.738 1.00 51.64 68 ASP C C 1
ATOM 2924 O O . ASP C 1 68 ? -25.649 -12.829 -9.279 1.00 41.95 68 ASP C O 1
ATOM 2929 N N . GLU C 1 69 ? -26.394 -14.595 -10.455 1.00 45.56 69 GLU C N 1
ATOM 2930 C CA . GLU C 1 69 ? -27.663 -13.954 -10.778 1.00 46.61 69 GLU C CA 1
ATOM 2931 C C . GLU C 1 69 ? -28.588 -13.885 -9.566 1.00 37.69 69 GLU C C 1
ATOM 2932 O O . GLU C 1 69 ? -29.399 -12.957 -9.466 1.00 40.64 69 GLU C O 1
ATOM 2938 N N . ASP C 1 70 ? -28.495 -14.854 -8.647 1.00 40.44 70 ASP C N 1
ATOM 2939 C CA . ASP C 1 70 ? -29.285 -14.777 -7.418 1.00 41.07 70 ASP C CA 1
ATOM 2940 C C . ASP C 1 70 ? -28.932 -13.526 -6.626 1.00 38.08 70 ASP C C 1
ATOM 2941 O O . ASP C 1 70 ? -29.813 -12.881 -6.048 1.00 33.81 70 ASP C O 1
ATOM 2946 N N . ALA C 1 71 ? -27.638 -13.196 -6.550 1.00 31.75 71 ALA C N 1
ATOM 2947 C CA . ALA C 1 71 ? -27.218 -11.984 -5.854 1.00 33.82 71 ALA C CA 1
ATOM 2948 C C . ALA C 1 71 ? -27.722 -10.738 -6.566 1.00 33.22 71 ALA C C 1
ATOM 2949 O O . ALA C 1 71 ? -28.183 -9.786 -5.921 1.00 28.95 71 ALA C O 1
ATOM 2951 N N . SER C 1 72 ? -27.643 -10.720 -7.895 1.00 26.75 72 SER C N 1
ATOM 2952 C CA . SER C 1 72 ? -28.096 -9.548 -8.625 1.00 30.54 72 SER C CA 1
ATOM 2953 C C . SER C 1 72 ? -29.595 -9.329 -8.446 1.00 29.82 72 SER C C 1
ATOM 2954 O O . SER C 1 72 ? -30.043 -8.190 -8.272 1.00 26.59 72 SER C O 1
ATOM 2957 N N . ARG C 1 73 ? -30.385 -10.403 -8.482 1.00 25.15 73 ARG C N 1
ATOM 2958 C CA . ARG C 1 73 ? -31.826 -10.266 -8.282 1.00 26.73 73 ARG C CA 1
ATOM 2959 C C . ARG C 1 73 ? -32.151 -9.695 -6.904 1.00 26.30 73 ARG C C 1
ATOM 2960 O O . ARG C 1 73 ? -33.021 -8.826 -6.775 1.00 24.45 73 ARG C O 1
ATOM 2968 N N . LEU C 1 74 ? -31.467 -10.178 -5.863 1.00 25.57 74 LEU C N 1
ATOM 2969 C CA . LEU C 1 74 ? -31.675 -9.649 -4.515 1.00 26.97 74 LEU C CA 1
ATOM 2970 C C . LEU C 1 74 ? -31.237 -8.189 -4.411 1.00 24.61 74 LEU C C 1
ATOM 2971 O O . LEU C 1 74 ? -31.884 -7.379 -3.732 1.00 23.90 74 LEU C O 1
ATOM 2976 N N . LEU C 1 75 ? -30.144 -7.829 -5.080 1.00 23.70 75 LEU C N 1
ATOM 2977 C CA . LEU C 1 75 ? -29.705 -6.440 -5.114 1.00 23.28 75 LEU C CA 1
ATOM 2978 C C . LEU C 1 75 ? -30.715 -5.535 -5.806 1.00 22.51 75 LEU C C 1
ATOM 2979 O O . LEU C 1 75 ? -30.726 -4.325 -5.550 1.00 22.66 75 LEU C O 1
ATOM 2984 N N . GLN C 1 76 ? -31.580 -6.090 -6.668 1.00 20.96 76 GLN C N 1
ATOM 2985 C CA . GLN C 1 76 ? -32.601 -5.302 -7.345 1.00 22.63 76 GLN C CA 1
ATOM 2986 C C . GLN C 1 76 ? -33.888 -5.170 -6.542 1.00 20.21 76 GLN C C 1
ATOM 2987 O O . GLN C 1 76 ? -34.780 -4.409 -6.947 1.00 23.86 76 GLN C O 1
ATOM 2993 N N A SER C 1 77 ? -34.004 -5.893 -5.433 0.58 21.77 77 SER C N 1
ATOM 2994 N N B SER C 1 77 ? -34.004 -5.877 -5.426 0.42 21.77 77 SER C N 1
ATOM 2995 C CA A SER C 1 77 ? -35.178 -5.841 -4.572 0.58 21.00 77 SER C CA 1
ATOM 2996 C CA B SER C 1 77 ? -35.204 -5.840 -4.602 0.42 21.00 77 SER C CA 1
ATOM 2997 C C A SER C 1 77 ? -35.147 -4.587 -3.704 0.58 20.78 77 SER C C 1
ATOM 2998 C C B SER C 1 77 ? -35.161 -4.661 -3.636 0.42 20.79 77 SER C C 1
ATOM 2999 O O A SER C 1 77 ? -34.082 -4.073 -3.356 0.58 21.44 77 SER C O 1
ATOM 3000 O O B SER C 1 77 ? -34.099 -4.280 -3.138 0.42 20.98 77 SER C O 1
ATOM 3005 N N . VAL C 1 78 ? -36.331 -4.088 -3.370 1.00 19.93 78 VAL C N 1
ATOM 3006 C CA . VAL C 1 78 ? -36.441 -2.951 -2.452 1.00 19.84 78 VAL C CA 1
ATOM 3007 C C . VAL C 1 78 ? -36.168 -3.485 -1.053 1.00 17.54 78 VAL C C 1
ATOM 3008 O O . VAL C 1 78 ? -36.869 -4.396 -0.592 1.00 20.01 78 VAL C O 1
ATOM 3012 N N . PRO C 1 79 ? -35.180 -2.956 -0.344 1.00 17.53 79 PRO C N 1
ATOM 3013 C CA . PRO C 1 79 ? -34.836 -3.505 0.968 1.00 15.68 79 PRO C CA 1
ATOM 3014 C C . PRO C 1 79 ? -35.741 -2.958 2.063 1.00 15.00 79 PRO C C 1
ATOM 3015 O O . PRO C 1 79 ? -36.486 -1.993 1.867 1.00 20.16 79 PRO C O 1
ATOM 3019 N N . LEU C 1 80 ? -35.704 -3.648 3.209 1.00 17.71 80 LEU C N 1
ATOM 3020 C CA . LEU C 1 80 ? -36.182 -3.089 4.476 1.00 18.46 80 LEU C CA 1
ATOM 3021 C C . LEU C 1 80 ? -35.030 -2.285 5.066 1.00 18.93 80 LEU C C 1
ATOM 3022 O O . LEU C 1 80 ? -34.035 -2.853 5.528 1.00 18.04 80 LEU C O 1
ATOM 3027 N N . ARG C 1 81 ? -35.151 -0.967 5.038 1.00 17.13 81 ARG C N 1
ATOM 3028 C CA . ARG C 1 81 ? -33.989 -0.120 5.258 1.00 16.32 81 ARG C CA 1
ATOM 3029 C C . ARG C 1 81 ? -33.730 0.116 6.740 1.00 18.82 81 ARG C C 1
ATOM 3030 O O . ARG C 1 81 ? -34.627 0.016 7.576 1.00 18.15 81 ARG C O 1
ATOM 3038 N N . GLY C 1 82 ? -32.474 0.453 7.049 1.00 19.52 82 GLY C N 1
ATOM 3039 C CA . GLY C 1 82 ? -32.060 0.857 8.383 1.00 17.62 82 GLY C CA 1
ATOM 3040 C C . GLY C 1 82 ? -30.681 0.309 8.687 1.00 18.92 82 GLY C C 1
ATOM 3041 O O . GLY C 1 82 ? -30.526 -0.911 8.801 1.00 20.34 82 GLY C O 1
ATOM 3042 N N . SER C 1 83 ? -29.660 1.166 8.794 1.00 16.31 83 SER C N 1
ATOM 3043 C CA . SER C 1 83 ? -28.328 0.605 8.996 1.00 17.95 83 SER C CA 1
ATOM 3044 C C . SER C 1 83 ? -27.964 0.399 10.460 1.00 21.97 83 SER C C 1
ATOM 3045 O O . SER C 1 83 ? -26.961 -0.272 10.731 1.00 24.35 83 SER C O 1
ATOM 3048 N N . PHE C 1 84 ? -28.736 0.918 11.422 1.00 17.23 84 PHE C N 1
ATOM 3049 C CA . PHE C 1 84 ? -28.529 0.569 12.830 1.00 18.67 84 PHE C CA 1
ATOM 3050 C C . PHE C 1 84 ? -29.862 0.326 13.533 1.00 18.07 84 PHE C C 1
ATOM 3051 O O . PHE C 1 84 ? -30.315 1.125 14.366 1.00 20.22 84 PHE C O 1
ATOM 3059 N N . PRO C 1 85 ? -30.488 -0.828 13.267 1.00 19.77 85 PRO C N 1
ATOM 3060 C CA . PRO C 1 85 ? -31.788 -1.131 13.879 1.00 17.91 85 PRO C CA 1
ATOM 3061 C C . PRO C 1 85 ? -31.709 -1.605 15.318 1.00 25.42 85 PRO C C 1
ATOM 3062 O O . PRO C 1 85 ? -32.762 -1.734 15.951 1.00 25.90 85 PRO C O 1
ATOM 3066 N N . SER C 1 86 ? -30.517 -1.864 15.864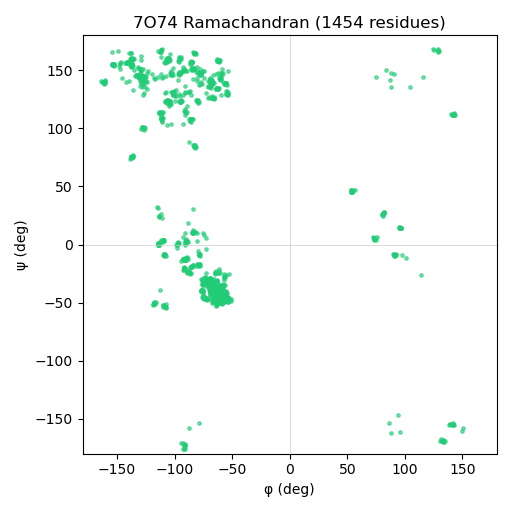 1.00 22.25 86 SER C N 1
ATOM 3067 C CA . SER C 1 86 ? -30.384 -2.504 17.170 1.00 23.12 86 SER C CA 1
ATOM 3068 C C . SER C 1 86 ? -29.775 -1.590 18.224 1.00 28.85 86 SER C C 1
ATOM 3069 O O . SER C 1 86 ? -29.181 -2.065 19.194 1.00 31.74 86 SER C O 1
ATOM 3072 N N . GLY C 1 87 ? -29.906 -0.285 18.048 1.00 22.39 87 GLY C N 1
ATOM 3073 C CA . GLY C 1 87 ? -29.459 0.675 19.035 1.00 22.11 87 GLY C CA 1
ATOM 3074 C C . GLY C 1 87 ? -28.580 1.746 18.422 1.00 20.97 87 GLY C C 1
ATOM 3075 O O . GLY C 1 87 ? -28.112 1.642 17.289 1.00 19.56 87 GLY C O 1
ATOM 3076 N N . VAL C 1 88 ? -28.369 2.794 19.213 1.00 20.45 88 VAL C N 1
ATOM 3077 C CA . VAL C 1 88 ? -27.445 3.865 18.813 1.00 17.93 88 VAL C CA 1
ATOM 3078 C C . VAL C 1 88 ? -26.082 3.255 18.528 1.00 16.57 88 VAL C C 1
ATOM 3079 O O . VAL C 1 88 ? -25.653 2.342 19.258 1.00 16.91 88 VAL C O 1
ATOM 3083 N N . PRO C 1 89 ? -25.368 3.677 17.488 1.00 17.77 89 PRO C N 1
ATOM 3084 C CA . PRO C 1 89 ? -24.089 3.024 17.178 1.00 17.66 89 PRO C CA 1
ATOM 3085 C C . PRO C 1 89 ? -23.091 3.141 18.326 1.00 17.06 89 PRO C C 1
ATOM 3086 O O . PRO C 1 89 ? -23.029 4.155 19.028 1.00 17.90 89 PRO C O 1
ATOM 3090 N N . THR C 1 90 ? -22.321 2.073 18.533 1.00 18.75 90 THR C N 1
ATOM 3091 C CA . THR C 1 90 ? -21.138 2.156 19.380 1.00 18.79 90 THR C CA 1
ATOM 3092 C C . THR C 1 90 ? -19.891 2.497 18.578 1.00 17.90 90 THR C C 1
ATOM 3093 O O . THR C 1 90 ? -18.906 2.947 19.157 1.00 16.92 90 THR C O 1
ATOM 3097 N N . ASP C 1 91 ? -19.909 2.270 17.279 1.00 15.69 91 ASP C N 1
ATOM 3098 C CA . ASP C 1 91 ? -18.727 2.533 16.458 1.00 14.94 91 ASP C CA 1
ATOM 3099 C C . ASP C 1 91 ? -18.423 4.027 16.416 1.00 18.24 91 ASP C C 1
ATOM 3100 O O . ASP C 1 91 ? -19.296 4.817 16.033 1.00 17.59 91 ASP C O 1
ATOM 3105 N N . PRO C 1 92 ? -17.197 4.449 16.753 1.00 15.90 92 PRO C N 1
ATOM 3106 C CA . PRO C 1 92 ? -16.893 5.895 16.793 1.00 17.61 92 PRO C CA 1
ATOM 3107 C C . PRO C 1 92 ? -17.192 6.633 15.497 1.00 15.72 92 PRO C C 1
ATOM 3108 O O . PRO C 1 92 ? -17.730 7.747 15.530 1.00 16.26 92 PRO C O 1
ATOM 3112 N N . THR C 1 93 ? -16.850 6.038 14.346 1.00 16.14 93 THR C N 1
ATOM 3113 C CA . THR C 1 93 ? -17.068 6.712 13.069 1.00 17.83 93 THR C CA 1
ATOM 3114 C C . THR C 1 93 ? -18.549 6.995 12.824 1.00 18.29 93 THR C C 1
ATOM 3115 O O . THR C 1 93 ? -18.926 8.117 12.460 1.00 17.64 93 THR C O 1
ATOM 3119 N N . MET C 1 94 ? -19.410 5.988 12.994 1.00 14.74 94 MET C N 1
ATOM 3120 C CA . MET C 1 94 ? -20.832 6.286 12.856 1.00 14.92 94 MET C CA 1
ATOM 3121 C C . MET C 1 94 ? -21.350 7.157 13.986 1.00 17.47 94 MET C C 1
ATOM 3122 O O . MET C 1 94 ? -22.231 7.998 13.743 1.00 16.05 94 MET C O 1
ATOM 3127 N N . TYR C 1 95 ? -20.829 6.978 15.210 1.00 16.77 95 TYR C N 1
ATOM 3128 C CA . TYR C 1 95 ? -21.377 7.734 16.338 1.00 14.62 95 TYR C CA 1
ATOM 3129 C C . TYR C 1 95 ? -21.238 9.241 16.130 1.00 17.85 95 TYR C C 1
ATOM 3130 O O . TYR C 1 95 ? -22.128 10.005 16.518 1.00 16.85 95 TYR C O 1
ATOM 3139 N N . ARG C 1 96 ? -20.127 9.705 15.529 1.00 16.89 96 ARG C N 1
ATOM 3140 C CA . ARG C 1 96 ? -19.954 11.151 15.387 1.00 14.03 96 ARG C CA 1
ATOM 3141 C C . ARG C 1 96 ? -21.083 11.788 14.583 1.00 12.32 96 ARG C C 1
ATOM 3142 O O . ARG C 1 96 ? -21.466 12.921 14.857 1.00 17.97 96 ARG C O 1
ATOM 3150 N N . PHE C 1 97 ? -21.618 11.096 13.581 1.00 17.34 97 PHE C N 1
ATOM 3151 C CA . PHE C 1 97 ? -22.735 11.687 12.857 1.00 16.72 97 PHE C CA 1
ATOM 3152 C C . PHE C 1 97 ? -23.984 11.738 13.725 1.00 16.59 97 PHE C C 1
ATOM 3153 O O . PHE C 1 97 ? -24.755 12.699 13.655 1.00 17.40 97 PHE C O 1
ATOM 3161 N N . TYR C 1 98 ? -24.189 10.717 14.557 1.00 16.64 98 TYR C N 1
ATOM 3162 C CA . TYR C 1 98 ? -25.265 10.774 15.534 1.00 16.16 98 TYR C CA 1
ATOM 3163 C C . TYR C 1 98 ? -25.058 11.943 16.494 1.00 17.69 98 TYR C C 1
ATOM 3164 O O . TYR C 1 98 ? -26.010 12.663 16.814 1.00 17.45 98 TYR C O 1
ATOM 3173 N N . GLU C 1 99 ? -23.810 12.175 16.933 1.00 16.90 99 GLU C N 1
ATOM 3174 C CA . GLU C 1 99 ? -23.548 13.282 17.850 1.00 19.28 99 GLU C CA 1
ATOM 3175 C C . GLU C 1 99 ? -23.822 14.629 17.196 1.00 18.05 99 GLU C C 1
ATOM 3176 O O . GLU C 1 99 ? -24.292 15.563 17.859 1.00 18.34 99 GLU C O 1
ATOM 3182 N N . MET C 1 100 ? -23.496 14.758 15.904 1.00 16.76 100 MET C N 1
ATOM 3183 C CA . MET C 1 100 ? -23.823 15.979 15.180 1.00 16.26 100 MET C CA 1
ATOM 3184 C C . MET C 1 100 ? -25.314 16.256 15.274 1.00 19.07 100 MET C C 1
ATOM 3185 O O . MET C 1 100 ? -25.732 17.406 15.454 1.00 17.99 100 MET C O 1
ATOM 3190 N N . LEU C 1 101 ? -26.127 15.205 15.167 1.00 15.57 101 LEU C N 1
ATOM 3191 C CA . LEU C 1 101 ? -27.567 15.360 15.292 1.00 18.34 101 LEU C CA 1
ATOM 3192 C C . LEU C 1 101 ? -27.972 15.685 16.726 1.00 16.79 101 LEU C C 1
ATOM 3193 O O . LEU C 1 101 ? -28.848 16.523 16.947 1.00 18.06 101 LEU C O 1
ATOM 3198 N N . GLN C 1 102 ? -27.321 15.071 17.724 1.00 16.56 102 GLN C N 1
ATOM 3199 C CA . GLN C 1 102 ? -27.624 15.447 19.111 1.00 16.34 102 GLN C CA 1
ATOM 3200 C C . GLN C 1 102 ? -27.327 16.923 19.367 1.00 18.43 102 GLN C C 1
ATOM 3201 O O . GLN C 1 102 ? -28.121 17.631 20.004 1.00 17.92 102 GLN C O 1
ATOM 3207 N N . VAL C 1 103 ? -26.201 17.424 18.865 1.00 16.90 103 VAL C N 1
ATOM 3208 C CA . VAL C 1 103 ? -25.863 18.810 19.169 1.00 19.94 103 VAL C CA 1
ATOM 3209 C C . VAL C 1 103 ? -26.715 19.778 18.356 1.00 16.75 103 VAL C C 1
ATOM 3210 O O . VAL C 1 103 ? -27.179 20.798 18.871 1.00 18.20 103 VAL C O 1
ATOM 3214 N N . TYR C 1 104 ? -26.968 19.474 17.088 1.00 17.28 104 TYR C N 1
ATOM 3215 C CA . TYR C 1 104 ? -27.600 20.437 16.196 1.00 16.26 104 TYR C CA 1
ATOM 3216 C C . TYR C 1 104 ? -29.027 20.092 15.792 1.00 17.05 104 TYR C C 1
ATOM 3217 O O . TYR C 1 104 ? -29.622 20.846 15.019 1.00 17.08 104 TYR C O 1
ATOM 3226 N N . GLY C 1 105 ? -29.612 19.010 16.319 1.00 16.84 105 GLY C N 1
ATOM 3227 C CA . GLY C 1 105 ? -30.948 18.611 15.885 1.00 16.62 105 GLY C CA 1
ATOM 3228 C C . GLY C 1 105 ? -32.012 19.675 16.125 1.00 21.23 105 GLY C C 1
ATOM 3229 O O . GLY C 1 105 ? -32.812 19.976 15.234 1.00 16.91 105 GLY C O 1
ATOM 3230 N N . SER C 1 106 ? -32.041 20.268 17.331 1.00 18.71 106 SER C N 1
ATOM 3231 C CA . SER C 1 106 ? -33.049 21.303 17.574 1.00 18.32 106 SER C CA 1
ATOM 3232 C C . SER C 1 106 ? -32.772 22.549 16.737 1.00 16.53 106 SER C C 1
ATOM 3233 O O . SER C 1 106 ? -33.711 23.268 16.359 1.00 17.44 106 SER C O 1
ATOM 3236 N N . THR C 1 107 ? -31.499 22.821 16.445 1.00 15.41 107 THR C N 1
ATOM 3237 C CA . THR C 1 107 ? -31.179 23.944 15.570 1.00 16.24 107 THR C CA 1
ATOM 3238 C C . THR C 1 107 ? -31.673 23.705 14.157 1.00 16.40 107 THR C C 1
ATOM 3239 O O . THR C 1 107 ? -32.250 24.610 13.544 1.00 16.12 107 THR C O 1
ATOM 3243 N N . LEU C 1 108 ? -31.453 22.496 13.630 1.00 16.53 108 LEU C N 1
ATOM 3244 C CA . LEU C 1 108 ? -31.913 22.177 12.282 1.00 16.22 108 LEU C CA 1
ATOM 3245 C C . LEU C 1 108 ? -33.420 22.346 12.175 1.00 18.56 108 LEU C C 1
ATOM 3246 O O . LEU C 1 108 ? -33.913 22.938 11.211 1.00 18.24 108 LEU C O 1
ATOM 3251 N N . LYS C 1 109 ? -34.170 21.859 13.169 1.00 15.61 109 LYS C N 1
ATOM 3252 C CA . LYS C 1 109 ? -35.614 22.056 13.131 1.00 17.34 109 LYS C CA 1
ATOM 3253 C C . LYS C 1 109 ? -35.960 23.541 13.104 1.00 17.40 109 LYS C C 1
ATOM 3254 O O . LYS C 1 109 ? -36.755 23.987 12.270 1.00 16.46 109 LYS C O 1
ATOM 3260 N N . ALA C 1 110 ? -35.357 24.318 14.013 1.00 15.50 110 ALA C N 1
ATOM 3261 C CA . ALA C 1 110 ? -35.664 25.738 14.131 1.00 15.17 110 ALA C CA 1
ATOM 3262 C C . ALA C 1 110 ? -35.358 26.476 12.836 1.00 14.62 110 ALA C C 1
ATOM 3263 O O . ALA C 1 110 ? -36.148 27.319 12.389 1.00 17.82 110 ALA C O 1
ATOM 3265 N N . LEU C 1 111 ? -34.205 26.183 12.230 1.00 16.83 111 LEU C N 1
ATOM 3266 C CA . LEU C 1 111 ? -33.820 26.913 11.030 1.00 17.11 111 LEU C CA 1
ATOM 3267 C C . LEU C 1 111 ? -34.626 26.462 9.821 1.00 20.58 111 LEU C C 1
ATOM 3268 O O . LEU C 1 111 ? -34.934 27.287 8.952 1.00 19.87 111 LEU C O 1
ATOM 3273 N N . VAL C 1 112 ? -35.023 25.186 9.763 1.00 15.78 112 VAL C N 1
ATOM 3274 C CA . VAL C 1 112 ? -35.919 24.753 8.688 1.00 18.19 112 VAL C CA 1
ATOM 3275 C C . VAL C 1 112 ? -37.235 25.520 8.768 1.00 19.52 112 VAL C C 1
ATOM 3276 O O . VAL C 1 112 ? -37.731 26.051 7.767 1.00 19.34 112 VAL C O 1
ATOM 3280 N N . HIS C 1 113 ? -37.808 25.641 9.970 1.00 16.88 113 HIS C N 1
ATOM 3281 C CA . HIS C 1 113 ? -39.088 26.337 10.030 1.00 17.04 113 HIS C CA 1
ATOM 3282 C C . HIS C 1 113 ? -38.932 27.826 9.740 1.00 22.19 113 HIS C C 1
ATOM 3283 O O . HIS C 1 113 ? -39.846 28.447 9.193 1.00 20.28 113 HIS C O 1
ATOM 3290 N N . GLU C 1 114 ? -37.777 28.403 10.056 1.00 17.23 114 GLU C N 1
ATOM 3291 C CA . GLU C 1 114 ? -37.577 29.825 9.775 1.00 16.84 114 GLU C CA 1
ATOM 3292 C C . GLU C 1 114 ? -37.346 30.085 8.288 1.00 20.94 114 GLU C C 1
ATOM 3293 O O . GLU C 1 114 ? -37.950 31.000 7.715 1.00 22.27 114 GLU C O 1
ATOM 3299 N N . GLN C 1 115 ? -36.478 29.294 7.645 1.00 21.67 115 GLN C N 1
ATOM 3300 C CA . GLN C 1 115 ? -36.073 29.558 6.266 1.00 20.60 115 GLN C CA 1
ATOM 3301 C C . GLN C 1 115 ? -37.009 28.955 5.235 1.00 23.85 115 GLN C C 1
ATOM 3302 O O . GLN C 1 115 ? -37.084 29.471 4.112 1.00 23.81 115 GLN C O 1
ATOM 3308 N N . PHE C 1 116 ? -37.742 27.900 5.589 1.00 19.57 116 PHE C N 1
ATOM 3309 C CA . PHE C 1 116 ? -38.631 27.222 4.650 1.00 17.81 116 PHE C CA 1
ATOM 3310 C C . PHE C 1 116 ? -40.086 27.308 5.071 1.00 22.55 116 PHE C C 1
ATOM 3311 O O . PHE C 1 116 ? -40.939 27.697 4.265 1.00 24.19 116 PHE C O 1
ATOM 3319 N N . GLY C 1 117 ? -40.395 26.973 6.326 1.00 19.47 117 GLY C N 1
ATOM 3320 C CA . GLY C 1 117 ? -41.749 26.982 6.826 1.00 19.25 117 GLY C CA 1
ATOM 3321 C C . GLY C 1 117 ? -42.028 25.697 7.580 1.00 18.26 117 GLY C C 1
ATOM 3322 O O . GLY C 1 117 ? -41.123 24.900 7.864 1.00 18.44 117 GLY C O 1
ATOM 3323 N N . ASP C 1 118 ? -43.295 25.485 7.912 1.00 17.78 118 ASP C N 1
ATOM 3324 C CA . ASP C 1 118 ? -43.685 24.240 8.556 1.00 20.38 118 ASP C CA 1
ATOM 3325 C C . ASP C 1 118 ? -43.566 23.091 7.562 1.00 21.54 118 ASP C C 1
ATOM 3326 O O . ASP C 1 118 ? -43.977 23.201 6.405 1.00 23.20 118 ASP C O 1
ATOM 3331 N N . GLY C 1 119 ? -42.998 21.994 8.001 1.00 20.67 119 GLY C N 1
ATOM 3332 C CA . GLY C 1 119 ? -42.796 20.886 7.101 1.00 19.76 119 GLY C CA 1
ATOM 3333 C C . GLY C 1 119 ? -41.484 20.217 7.398 1.00 25.01 119 GLY C C 1
ATOM 3334 O O . GLY C 1 119 ? -40.963 20.309 8.509 1.00 22.28 119 GLY C O 1
ATOM 3335 N N . ILE C 1 120 ? -40.931 19.549 6.388 1.00 17.34 120 ILE C N 1
ATOM 3336 C CA . ILE C 1 120 ? -39.746 18.730 6.591 1.00 17.71 120 ILE C CA 1
ATOM 3337 C C . ILE C 1 120 ? -38.778 18.964 5.451 1.00 19.92 120 ILE C C 1
ATOM 3338 O O . ILE C 1 120 ? -39.146 19.474 4.388 1.00 22.05 120 ILE C O 1
ATOM 3343 N N . ILE C 1 121 ? -37.516 18.626 5.706 1.00 16.40 121 ILE C N 1
ATOM 3344 C CA . ILE C 1 121 ? -36.534 18.414 4.648 1.00 18.64 121 ILE C CA 1
ATOM 3345 C C . ILE C 1 121 ? -36.506 16.914 4.374 1.00 21.82 121 ILE C C 1
ATOM 3346 O O . ILE C 1 121 ? -36.239 16.108 5.277 1.00 19.80 121 ILE C O 1
ATOM 3351 N N . SER C 1 122 ? -36.764 16.541 3.125 1.00 17.48 122 SER C N 1
ATOM 3352 C CA . SER C 1 122 ? -36.979 15.146 2.766 1.00 21.63 122 SER C CA 1
ATOM 3353 C C . SER C 1 122 ? -35.720 14.307 2.918 1.00 18.80 122 SER C C 1
ATOM 3354 O O . SER C 1 122 ? -34.616 14.743 2.581 1.00 18.88 122 SER C O 1
ATOM 3357 N N . ALA C 1 123 ? -35.900 13.074 3.399 1.00 18.88 123 ALA C N 1
ATOM 3358 C CA . ALA C 1 123 ? -34.864 12.052 3.366 1.00 20.20 123 ALA C CA 1
ATOM 3359 C C . ALA C 1 123 ? -35.040 11.101 2.191 1.00 22.62 123 ALA C C 1
ATOM 3360 O O . ALA C 1 123 ? -34.230 10.188 2.019 1.00 21.06 123 ALA C O 1
ATOM 3362 N N . ILE C 1 124 ? -36.072 11.315 1.381 1.00 20.17 124 ILE C N 1
ATOM 3363 C CA . ILE C 1 124 ? -36.407 10.470 0.240 1.00 20.68 124 ILE C CA 1
ATOM 3364 C C . ILE C 1 124 ? -36.078 11.175 -1.079 1.00 20.45 124 ILE C C 1
ATOM 3365 O O . ILE C 1 124 ? -35.308 10.665 -1.895 1.00 22.62 124 ILE C O 1
ATOM 3370 N N . ASN C 1 125 ? -36.602 12.383 -1.271 1.00 23.68 125 ASN C N 1
ATOM 3371 C CA . ASN C 1 125 ? -36.149 13.244 -2.369 1.00 21.19 125 ASN C CA 1
ATOM 3372 C C . ASN C 1 125 ? -34.888 13.936 -1.855 1.00 21.28 125 ASN C C 1
ATOM 3373 O O . ASN C 1 125 ? -34.910 15.062 -1.347 1.00 24.80 125 ASN C O 1
ATOM 3378 N N . PHE C 1 126 ? -33.764 13.238 -1.998 1.00 20.93 126 PHE C N 1
ATOM 3379 C CA . PHE C 1 126 ? -32.613 13.493 -1.147 1.00 19.49 126 PHE C CA 1
ATOM 3380 C C . PHE C 1 126 ? -31.369 12.938 -1.827 1.00 25.88 126 PHE C C 1
ATOM 3381 O O . PHE C 1 126 ? -31.407 11.856 -2.425 1.00 25.23 126 PHE C O 1
ATOM 3389 N N . LYS C 1 127 ? -30.276 13.684 -1.729 1.00 22.43 127 LYS C N 1
ATOM 3390 C CA . LYS C 1 127 ? -28.983 13.279 -2.252 1.00 24.84 127 LYS C CA 1
ATOM 3391 C C . LYS C 1 127 ? -27.929 13.500 -1.176 1.00 27.70 127 LYS C C 1
ATOM 3392 O O . LYS C 1 127 ? -27.992 14.483 -0.433 1.00 24.67 127 LYS C O 1
ATOM 3398 N N . LEU C 1 128 ? -26.952 12.603 -1.117 1.00 23.64 128 LEU C N 1
ATOM 3399 C CA . LEU C 1 128 ? -25.859 12.683 -0.157 1.00 25.22 128 LEU C CA 1
ATOM 3400 C C . LEU C 1 128 ? -24.544 12.614 -0.914 1.00 29.73 128 LEU C C 1
ATOM 3401 O O . LEU C 1 128 ? -24.405 11.817 -1.843 1.00 26.56 128 LEU C O 1
ATOM 3406 N N . ASP C 1 129 ? -23.568 13.414 -0.490 1.00 25.12 129 ASP C N 1
ATOM 3407 C CA . ASP C 1 129 ? -22.256 13.407 -1.122 1.00 31.56 129 ASP C CA 1
ATOM 3408 C C . ASP C 1 129 ? -21.219 13.664 -0.039 1.00 32.50 129 ASP C C 1
ATOM 3409 O O . ASP C 1 129 ? -21.473 14.428 0.896 1.00 29.06 129 ASP C O 1
ATOM 3414 N N . ILE C 1 130 ? -20.063 13.008 -0.140 1.00 30.60 130 ILE C N 1
ATOM 3415 C CA . ILE C 1 130 ? -18.962 13.290 0.769 1.00 31.41 130 ILE C CA 1
ATOM 3416 C C . ILE C 1 130 ? -17.734 13.623 -0.069 1.00 34.44 130 ILE C C 1
ATOM 3417 O O . ILE C 1 130 ? -17.457 12.974 -1.085 1.00 34.22 130 ILE C O 1
ATOM 3422 N N . LYS C 1 131 ? -17.030 14.669 0.336 1.00 32.62 131 LYS C N 1
ATOM 3423 C CA . LYS C 1 131 ? -15.885 15.199 -0.383 1.00 33.65 131 LYS C CA 1
ATOM 3424 C C . LYS C 1 131 ? -14.726 15.356 0.591 1.00 35.92 131 LYS C C 1
ATOM 3425 O O . LYS C 1 131 ? -14.928 15.662 1.771 1.00 31.55 131 LYS C O 1
ATOM 3431 N N . LYS C 1 132 ? -13.511 15.153 0.096 1.00 29.29 132 LYS C N 1
ATOM 3432 C CA . LYS C 1 132 ? -12.300 15.349 0.881 1.00 25.60 132 LYS C CA 1
ATOM 3433 C C . LYS C 1 132 ? -11.659 16.683 0.536 1.00 33.55 132 LYS C C 1
ATOM 3434 O O . LYS C 1 132 ? -11.427 16.976 -0.641 1.00 33.48 132 LYS C O 1
ATOM 3440 N N . VAL C 1 133 ? -11.350 17.475 1.566 1.00 31.04 133 VAL C N 1
ATOM 3441 C CA . VAL C 1 133 ? -10.738 18.791 1.411 1.00 31.07 133 VAL C CA 1
ATOM 3442 C C . VAL C 1 133 ? -9.514 18.882 2.318 1.00 34.75 133 VAL C C 1
ATOM 3443 O O . VAL C 1 133 ? -9.480 18.300 3.406 1.00 29.15 133 VAL C O 1
ATOM 3447 N N . GLU C 1 134 ? -8.486 19.597 1.873 1.00 34.22 134 GLU C N 1
ATOM 3448 C CA . GLU C 1 134 ? -7.325 19.785 2.736 1.00 37.70 134 GLU C CA 1
ATOM 3449 C C . GLU C 1 134 ? -7.580 20.895 3.748 1.00 42.30 134 GLU C C 1
ATOM 3450 O O . GLU C 1 134 ? -8.239 21.896 3.446 1.00 39.55 134 GLU C O 1
ATOM 3456 N N . ASP C 1 135 ? -7.067 20.700 4.973 1.00 36.78 135 ASP C N 1
ATOM 3457 C CA . ASP C 1 135 ? -7.245 21.723 6.003 1.00 44.83 135 ASP C CA 1
ATOM 3458 C C . ASP C 1 135 ? -6.068 22.692 5.976 1.00 45.39 135 ASP C C 1
ATOM 3459 O O . ASP C 1 135 ? -4.913 22.247 5.950 1.00 47.57 135 ASP C O 1
ATOM 3464 N N . PRO C 1 136 ? -6.323 24.010 5.974 1.00 54.85 136 PRO C N 1
ATOM 3465 C CA . PRO C 1 136 ? -5.209 24.976 5.981 1.00 51.43 136 PRO C CA 1
ATOM 3466 C C . PRO C 1 136 ? -4.256 24.792 7.143 1.00 58.66 136 PRO C C 1
ATOM 3467 O O . PRO C 1 136 ? -3.071 25.125 7.024 1.00 60.17 136 PRO C O 1
ATOM 3471 N N . ASP C 1 137 ? -4.741 24.266 8.266 1.00 60.39 137 ASP C N 1
ATOM 3472 C CA . ASP C 1 137 ? -3.918 23.988 9.431 1.00 57.35 137 ASP C CA 1
ATOM 3473 C C . ASP C 1 137 ? -3.289 22.598 9.384 1.00 50.54 137 ASP C C 1
ATOM 3474 O O . ASP C 1 137 ? -2.843 22.090 10.419 1.00 59.72 137 ASP C O 1
ATOM 3479 N N . GLY C 1 138 ? -3.231 21.980 8.208 1.00 46.88 138 GLY C N 1
ATOM 3480 C CA . GLY C 1 138 ? -2.656 20.658 8.092 1.00 48.99 138 GLY C CA 1
ATOM 3481 C C . GLY C 1 138 ? -3.691 19.584 8.348 1.00 52.52 138 GLY C C 1
ATOM 3482 O O . GLY C 1 138 ? -4.547 19.733 9.230 1.00 48.69 138 GLY C O 1
ATOM 3483 N N . GLY C 1 139 ? -3.623 18.501 7.581 1.00 39.71 139 GLY C N 1
ATOM 3484 C CA . GLY C 1 139 ? -4.620 17.457 7.663 1.00 37.74 139 GLY C CA 1
ATOM 3485 C C . GLY C 1 139 ? -5.707 17.652 6.630 1.00 36.51 139 GLY C C 1
ATOM 3486 O O . GLY C 1 139 ? -5.604 18.460 5.701 1.00 37.14 139 GLY C O 1
ATOM 3487 N N A SER C 1 140 ? -6.786 16.893 6.800 0.64 29.05 140 SER C N 1
ATOM 3488 N N B SER C 1 140 ? -6.785 16.895 6.816 0.36 29.10 140 SER C N 1
ATOM 3489 C CA A SER C 1 140 ? -7.872 16.940 5.837 0.64 25.52 140 SER C CA 1
ATOM 3490 C CA B SER C 1 140 ? -7.877 16.856 5.861 0.36 25.66 140 SER C CA 1
ATOM 3491 C C A SER C 1 140 ? -9.209 16.997 6.558 0.64 24.83 140 SER C C 1
ATOM 3492 C C B SER C 1 140 ? -9.201 17.061 6.585 0.36 24.85 140 SER C C 1
ATOM 3493 O O A SER C 1 140 ? -9.317 16.684 7.746 0.64 21.47 140 SER C O 1
ATOM 3494 O O B SER C 1 140 ? -9.295 16.919 7.807 0.36 21.98 140 SER C O 1
ATOM 3499 N N . ARG C 1 141 ? -10.224 17.407 5.809 1.00 23.78 141 ARG C N 1
ATOM 3500 C CA . ARG C 1 141 ? -11.583 17.548 6.304 1.00 21.69 141 ARG C CA 1
ATOM 3501 C C . ARG C 1 141 ? -12.524 16.787 5.382 1.00 25.51 141 ARG C C 1
ATOM 3502 O O . ARG C 1 141 ? -12.253 16.629 4.189 1.00 24.54 141 ARG C O 1
ATOM 3510 N N . ALA C 1 142 ? -13.632 16.306 5.937 1.00 21.39 142 ALA C N 1
ATOM 3511 C CA . ALA C 1 142 ? -14.715 15.750 5.138 1.00 19.23 142 ALA C CA 1
ATOM 3512 C C . ALA C 1 142 ? -15.818 16.790 5.063 1.00 25.76 142 ALA C C 1
ATOM 3513 O O . ALA C 1 142 ? -16.210 17.354 6.090 1.00 23.41 142 ALA C O 1
ATOM 3515 N N . VAL C 1 143 ? -16.299 17.053 3.854 1.00 24.22 143 VAL C N 1
ATOM 3516 C CA . VAL C 1 143 ? -17.441 17.928 3.628 1.00 28.46 143 VAL C CA 1
ATOM 3517 C C . VAL C 1 143 ? -18.571 17.034 3.145 1.00 28.16 143 VAL C C 1
ATOM 3518 O O . VAL C 1 143 ? -18.511 16.478 2.041 1.00 28.57 143 VAL C O 1
ATOM 3522 N N . ILE C 1 144 ? -19.572 16.829 3.994 1.00 26.87 144 ILE C N 1
ATOM 3523 C CA . ILE C 1 144 ? -20.699 15.965 3.671 1.00 26.66 144 ILE C CA 1
ATOM 3524 C C . ILE C 1 144 ? -21.893 16.866 3.402 1.00 27.67 144 ILE C C 1
ATOM 3525 O O . ILE C 1 144 ? -22.257 17.691 4.250 1.00 25.60 144 ILE C O 1
ATOM 3530 N N . THR C 1 145 ? -22.487 16.718 2.220 1.00 26.31 145 THR C N 1
ATOM 3531 C CA . THR C 1 145 ? -23.616 17.526 1.779 1.00 27.15 145 THR C CA 1
ATOM 3532 C C . THR C 1 145 ? -24.883 16.688 1.824 1.00 29.78 145 THR C C 1
ATOM 3533 O O . THR C 1 145 ? -24.952 15.632 1.186 1.00 29.86 145 THR C O 1
ATOM 3537 N N . LEU C 1 146 ? -25.873 17.162 2.588 1.00 26.49 146 LEU C N 1
ATOM 3538 C CA . LEU C 1 146 ? -27.216 16.594 2.619 1.00 25.28 146 LEU C CA 1
ATOM 3539 C C . LEU C 1 146 ? -28.119 17.538 1.837 1.00 25.03 146 LEU C C 1
ATOM 3540 O O . LEU C 1 146 ? -28.203 18.725 2.166 1.00 28.45 146 LEU C O 1
ATOM 3545 N N . ASP C 1 147 ? -28.779 17.026 0.802 1.00 26.34 147 ASP C N 1
ATOM 3546 C CA . ASP C 1 147 ? -29.521 17.869 -0.142 1.00 23.07 147 ASP C CA 1
ATOM 3547 C C . ASP C 1 147 ? -30.927 17.291 -0.253 1.00 20.65 147 ASP C C 1
ATOM 3548 O O . ASP C 1 147 ? -31.131 16.295 -0.955 1.00 24.46 147 ASP C O 1
ATOM 3553 N N . GLY C 1 148 ? -31.889 17.899 0.425 1.00 18.38 148 GLY C N 1
ATOM 3554 C CA . GLY C 1 148 ? -33.237 17.355 0.488 1.00 17.72 148 GLY C CA 1
ATOM 3555 C C . GLY C 1 148 ? -34.292 18.362 0.081 1.00 21.96 148 GLY C C 1
ATOM 3556 O O . GLY C 1 148 ? -34.168 19.555 0.352 1.00 20.59 148 GLY C O 1
ATOM 3557 N N . LYS C 1 149 ? -35.339 17.864 -0.568 1.00 18.51 149 LYS C N 1
ATOM 3558 C CA . LYS C 1 149 ? -36.477 18.694 -0.945 1.00 19.81 149 LYS C CA 1
ATOM 3559 C C . LYS C 1 149 ? -37.259 19.156 0.282 1.00 22.52 149 LYS C C 1
ATOM 3560 O O . LYS C 1 149 ? -37.523 18.370 1.192 1.00 19.64 149 LYS C O 1
ATOM 3566 N N . TYR C 1 150 ? -37.669 20.426 0.289 1.00 19.33 150 TYR C N 1
ATOM 3567 C CA . TYR C 1 150 ? -38.573 20.915 1.327 1.00 19.33 150 TYR C CA 1
ATOM 3568 C C . TYR C 1 150 ? -39.992 20.491 0.968 1.00 23.95 150 TYR C C 1
ATOM 3569 O O . TYR C 1 150 ? -40.482 20.807 -0.125 1.00 21.70 150 TYR C O 1
ATOM 3578 N N . LEU C 1 151 ? -40.644 19.763 1.878 1.00 17.36 151 LEU C N 1
ATOM 3579 C CA . LEU C 1 151 ? -42.040 19.363 1.736 1.00 17.89 151 LEU C CA 1
ATOM 3580 C C . LEU C 1 151 ? -42.857 20.097 2.785 1.00 19.72 151 LEU C C 1
ATOM 3581 O O . LEU C 1 151 ? -42.671 19.850 3.988 1.00 21.07 151 LEU C O 1
ATOM 3586 N N . PRO C 1 152 ? -43.754 20.994 2.396 1.00 20.86 152 PRO C N 1
ATOM 3587 C CA . PRO C 1 152 ? -44.508 21.776 3.378 1.00 25.56 152 PRO C CA 1
ATOM 3588 C C . PRO C 1 152 ? -45.674 21.032 4.011 1.00 22.67 152 PRO C C 1
ATOM 3589 O O . PRO C 1 152 ? -46.312 20.170 3.408 1.00 25.35 152 PRO C O 1
ATOM 3593 N N . THR C 1 153 ? -45.913 21.368 5.273 1.00 23.55 153 THR C N 1
ATOM 3594 C CA . THR C 1 153 ? -47.138 21.011 5.978 1.00 23.37 153 THR C CA 1
ATOM 3595 C C . THR C 1 153 ? -48.171 22.111 5.758 1.00 34.83 153 THR C C 1
ATOM 3596 O O . THR C 1 153 ? -47.952 23.261 6.163 1.00 35.95 153 THR C O 1
ATOM 3600 N N . LYS C 1 154 ? -49.299 21.760 5.149 1.00 32.37 154 LYS C N 1
ATOM 3601 C CA . LYS C 1 154 ? -50.340 22.734 4.870 1.00 34.84 154 LYS C CA 1
ATOM 3602 C C . LYS C 1 154 ? -51.620 22.363 5.609 1.00 30.70 154 LYS C C 1
ATOM 3603 O O . LYS C 1 154 ? -51.931 21.176 5.737 1.00 37.01 154 LYS C O 1
ATOM 3609 N N . PRO C 1 155 ? -52.375 23.339 6.112 1.00 30.37 155 PRO C N 1
ATOM 3610 C CA . PRO C 1 155 ? -53.680 23.007 6.694 1.00 32.59 155 PRO C CA 1
ATOM 3611 C C . PRO C 1 155 ? -54.571 22.350 5.648 1.00 41.22 155 PRO C C 1
ATOM 3612 O O . PRO C 1 155 ? -54.483 22.641 4.453 1.00 38.60 155 PRO C O 1
ATOM 3616 N N . PHE C 1 156 ? -55.419 21.436 6.107 1.00 35.15 156 PHE C N 1
ATOM 3617 C CA . PHE C 1 156 ? -56.429 20.856 5.236 1.00 31.39 156 PHE C CA 1
ATOM 3618 C C . PHE C 1 156 ? -57.767 20.929 5.971 1.00 42.81 156 PHE C C 1
ATOM 3619 O O . PHE C 1 156 ? -57.806 21.339 7.143 1.00 33.38 156 PHE C O 1
ATOM 3628 N N . MET D 1 1 ? -33.802 -38.040 40.907 1.00 42.45 1 MET D N 1
ATOM 3629 C CA . MET D 1 1 ? -33.490 -36.669 41.285 1.00 34.03 1 MET D CA 1
ATOM 3630 C C . MET D 1 1 ? -34.103 -35.700 40.268 1.00 31.56 1 MET D C 1
ATOM 3631 O O . MET D 1 1 ? -33.874 -35.828 39.063 1.00 30.19 1 MET D O 1
ATOM 3636 N N . LEU D 1 2 ? -34.888 -34.743 40.763 1.00 27.37 2 LEU D N 1
ATOM 3637 C CA . LEU D 1 2 ? -35.497 -33.739 39.896 1.00 25.75 2 LEU D CA 1
ATOM 3638 C C . LEU D 1 2 ? -34.416 -32.909 39.211 1.00 25.20 2 LEU D C 1
ATOM 3639 O O . LEU D 1 2 ? -33.439 -32.499 39.843 1.00 26.88 2 LEU D O 1
ATOM 3644 N N . GLN D 1 3 ? -34.575 -32.703 37.904 1.00 20.39 3 GLN D N 1
ATOM 3645 C CA . GLN D 1 3 ? -33.652 -31.924 37.094 1.00 17.73 3 GLN D CA 1
ATOM 3646 C C . GLN D 1 3 ? -34.299 -30.585 36.761 1.00 20.62 3 GLN D C 1
ATOM 3647 O O . GLN D 1 3 ? -35.525 -30.453 36.769 1.00 20.52 3 GLN D O 1
ATOM 3653 N N . SER D 1 4 ? -33.470 -29.588 36.460 1.00 17.73 4 SER D N 1
ATOM 3654 C CA . SER D 1 4 ? -33.993 -28.270 36.118 1.00 17.89 4 SER D CA 1
ATOM 3655 C C . SER D 1 4 ? -33.170 -27.665 34.991 1.00 20.86 4 SER D C 1
ATOM 3656 O O . SER D 1 4 ? -32.016 -28.030 34.765 1.00 20.45 4 SER D O 1
ATOM 3659 N N . GLN D 1 5 ? -33.798 -26.738 34.283 1.00 15.50 5 GLN D N 1
ATOM 3660 C CA . GLN D 1 5 ? -33.196 -26.000 33.184 1.00 17.58 5 GLN D CA 1
ATOM 3661 C C . GLN D 1 5 ? -32.681 -24.661 33.683 1.00 18.93 5 GLN D C 1
ATOM 3662 O O . GLN D 1 5 ? -33.271 -24.042 34.576 1.00 21.85 5 GLN D O 1
ATOM 3668 N N . PHE D 1 6 ? -31.590 -24.195 33.077 1.00 18.72 6 PHE D N 1
ATOM 3669 C CA . PHE D 1 6 ? -31.109 -22.855 33.372 1.00 22.87 6 PHE D CA 1
ATOM 3670 C C . PHE D 1 6 ? -31.323 -21.876 32.226 1.00 21.60 6 PHE D C 1
ATOM 3671 O O . PHE D 1 6 ? -31.121 -20.672 32.421 1.00 21.52 6 PHE D O 1
ATOM 3679 N N . ALA D 1 7 ? -31.745 -22.352 31.053 1.00 18.88 7 ALA D N 1
ATOM 3680 C CA . ALA D 1 7 ? -32.032 -21.526 29.884 1.00 18.71 7 ALA D CA 1
ATOM 3681 C C . ALA D 1 7 ? -33.300 -22.048 29.228 1.00 21.25 7 ALA D C 1
ATOM 3682 O O . ALA D 1 7 ? -33.628 -23.229 29.366 1.00 20.84 7 ALA D O 1
ATOM 3684 N N . GLN D 1 8 ? -34.013 -21.178 28.504 1.00 17.47 8 GLN D N 1
ATOM 3685 C CA . GLN D 1 8 ? -35.249 -21.645 27.868 1.00 17.08 8 GLN D CA 1
ATOM 3686 C C . GLN D 1 8 ? -35.018 -22.431 26.583 1.00 17.57 8 GLN D C 1
ATOM 3687 O O . GLN D 1 8 ? -35.941 -23.120 26.135 1.00 20.00 8 GLN D O 1
ATOM 3693 N N . THR D 1 9 ? -33.836 -22.346 25.976 1.00 17.64 9 THR D N 1
ATOM 3694 C CA . THR D 1 9 ? -33.681 -22.848 24.610 1.00 21.75 9 THR D CA 1
ATOM 3695 C C . THR D 1 9 ? -34.103 -24.305 24.446 1.00 19.51 9 THR D C 1
ATOM 3696 O O . THR D 1 9 ? -34.861 -24.591 23.507 1.00 21.25 9 THR D O 1
ATOM 3700 N N . PRO D 1 10 ? -33.691 -25.256 25.298 1.00 19.84 10 PRO D N 1
ATOM 3701 C CA . PRO D 1 10 ? -34.138 -26.647 25.083 1.00 21.99 10 PRO D CA 1
ATOM 3702 C C . PRO D 1 10 ? -35.646 -26.847 25.155 1.00 19.76 10 PRO D C 1
ATOM 3703 O O . PRO D 1 10 ? -36.212 -27.544 24.297 1.00 18.60 10 PRO D O 1
ATOM 3707 N N . ARG D 1 11 ? -36.328 -26.262 26.144 1.00 18.15 11 ARG D N 1
ATOM 3708 C CA . ARG D 1 11 ? -37.770 -26.496 26.224 1.00 18.46 11 ARG D CA 1
ATOM 3709 C C . ARG D 1 11 ? -38.543 -25.758 25.140 1.00 18.42 11 ARG D C 1
ATOM 3710 O O . ARG D 1 11 ? -39.613 -26.224 24.733 1.00 17.45 11 ARG D O 1
ATOM 3718 N N . LEU D 1 12 ? -38.044 -24.611 24.672 1.00 18.34 12 LEU D N 1
ATOM 3719 C CA . LEU D 1 12 ? -38.698 -23.943 23.548 1.00 18.35 12 LEU D CA 1
ATOM 3720 C C . LEU D 1 12 ? -38.551 -24.758 22.268 1.00 19.14 12 LEU D C 1
ATOM 3721 O O . LEU D 1 12 ? -39.490 -24.838 21.468 1.00 19.65 12 LEU D O 1
ATOM 3726 N N . ALA D 1 13 ? -37.390 -25.388 22.063 1.00 17.67 13 ALA D N 1
ATOM 3727 C CA . ALA D 1 13 ? -37.225 -26.247 20.897 1.00 21.35 13 ALA D CA 1
ATOM 3728 C C . ALA D 1 13 ? -38.139 -27.460 20.986 1.00 20.46 13 ALA D C 1
ATOM 3729 O O . ALA D 1 13 ? -38.685 -27.912 19.972 1.00 21.99 13 ALA D O 1
ATOM 3731 N N . LEU D 1 14 ? -38.315 -28.009 22.187 1.00 19.91 14 LEU D N 1
ATOM 3732 C CA . LEU D 1 14 ? -39.253 -29.117 22.343 1.00 18.44 14 LEU D CA 1
ATOM 3733 C C . LEU D 1 14 ? -40.680 -28.651 22.087 1.00 24.59 14 LEU D C 1
ATOM 3734 O O . LEU D 1 14 ? -41.454 -29.342 21.419 1.00 21.13 14 LEU D O 1
ATOM 3739 N N . ALA D 1 15 ? -41.044 -27.472 22.597 1.00 18.43 15 ALA D N 1
ATOM 3740 C CA . ALA D 1 15 ? -42.359 -26.929 22.288 1.00 17.37 15 ALA D CA 1
ATOM 3741 C C . ALA D 1 15 ? -42.541 -26.770 20.779 1.00 16.35 15 ALA D C 1
ATOM 3742 O O . ALA D 1 15 ? -43.625 -27.045 20.251 1.00 21.35 15 ALA D O 1
ATOM 3744 N N . ASP D 1 16 ? -41.495 -26.322 20.070 1.00 17.96 16 ASP D N 1
ATOM 3745 C CA . ASP D 1 16 ? -41.561 -26.234 18.609 1.00 20.92 16 ASP D CA 1
ATOM 3746 C C . ASP D 1 16 ? -41.917 -27.589 18.006 1.00 20.72 16 ASP D C 1
ATOM 3747 O O . ASP D 1 16 ? -42.774 -27.694 17.120 1.00 20.21 16 ASP D O 1
ATOM 3752 N N . THR D 1 17 ? -41.227 -28.636 18.460 1.00 19.86 17 THR D N 1
ATOM 3753 C CA . THR D 1 17 ? -41.500 -29.990 17.983 1.00 19.03 17 THR D CA 1
ATOM 3754 C C . THR D 1 17 ? -42.928 -30.414 18.295 1.00 21.54 17 THR D C 1
ATOM 3755 O O . THR D 1 17 ? -43.591 -31.048 17.463 1.00 21.48 17 THR D O 1
ATOM 3759 N N . VAL D 1 18 ? -43.423 -30.072 19.485 1.00 17.99 18 VAL D N 1
ATOM 3760 C CA . VAL D 1 18 ? -44.797 -30.420 19.845 1.00 16.80 18 VAL D CA 1
ATOM 3761 C C . VAL D 1 18 ? -45.773 -29.762 18.886 1.00 23.33 18 VAL D C 1
ATOM 3762 O O . VAL D 1 18 ? -46.685 -30.412 18.364 1.00 24.38 18 VAL D O 1
ATOM 3766 N N . ILE D 1 19 ? -45.592 -28.456 18.634 1.00 20.72 19 ILE D N 1
ATOM 3767 C CA . ILE D 1 19 ? -46.495 -27.736 17.741 1.00 20.08 19 ILE D CA 1
ATOM 3768 C C . ILE D 1 19 ? -46.522 -28.394 16.372 1.00 20.79 19 ILE D C 1
ATOM 3769 O O . ILE D 1 19 ? -47.590 -28.597 15.784 1.00 21.42 19 ILE D O 1
ATOM 3774 N N . ASP D 1 20 ? -45.351 -28.762 15.862 1.00 20.99 20 ASP D N 1
ATOM 3775 C CA . ASP D 1 20 ? -45.252 -29.338 14.525 1.00 21.60 20 ASP D CA 1
ATOM 3776 C C . ASP D 1 20 ? -45.933 -30.706 14.462 1.00 24.45 20 ASP D C 1
ATOM 3777 O O . ASP D 1 20 ? -46.740 -30.971 13.560 1.00 23.15 20 ASP D O 1
ATOM 3782 N N . LEU D 1 21 ? -45.619 -31.585 15.415 1.00 21.15 21 LEU D N 1
ATOM 3783 C CA . LEU D 1 21 ? -46.191 -32.936 15.420 1.00 22.11 21 LEU D CA 1
ATOM 3784 C C . LEU D 1 21 ? -47.690 -32.918 15.683 1.00 22.94 21 LEU D C 1
ATOM 3785 O O . LEU D 1 21 ? -48.441 -33.713 15.103 1.00 24.23 21 LEU D O 1
ATOM 3790 N N . LYS D 1 22 ? -48.138 -32.046 16.589 1.00 21.53 22 LYS D N 1
ATOM 3791 C CA . LYS D 1 22 ? -49.563 -31.906 16.854 1.00 23.38 22 LYS D CA 1
ATOM 3792 C C . LYS D 1 22 ? -50.319 -31.532 15.582 1.00 22.89 22 LYS D C 1
ATOM 3793 O O . LYS D 1 22 ? -51.427 -32.033 15.338 1.00 24.61 22 LYS D O 1
ATOM 3799 N N . ALA D 1 23 ? -49.746 -30.626 14.773 1.00 20.85 23 ALA D N 1
ATOM 3800 C CA . ALA D 1 23 ? -50.391 -30.216 13.526 1.00 20.33 23 ALA D CA 1
ATOM 3801 C C . ALA D 1 23 ? -50.394 -31.344 12.507 1.00 23.46 23 ALA D C 1
ATOM 3802 O O . ALA D 1 23 ? -51.407 -31.576 11.832 1.00 24.73 23 ALA D O 1
ATOM 3804 N N . ARG D 1 24 ? -49.271 -32.053 12.389 1.00 23.87 24 ARG D N 1
ATOM 3805 C CA . ARG D 1 24 ? -49.167 -33.147 11.425 1.00 27.51 24 ARG D CA 1
ATOM 3806 C C . ARG D 1 24 ? -50.180 -34.240 11.716 1.00 26.69 24 ARG D C 1
ATOM 3807 O O . ARG D 1 24 ? -50.771 -34.811 10.791 1.00 29.29 24 ARG D O 1
ATOM 3815 N N . LYS D 1 25 ? -50.398 -34.544 12.992 1.00 25.05 25 LYS D N 1
ATOM 3816 C CA . LYS D 1 25 ? -51.350 -35.559 13.422 1.00 26.89 25 LYS D CA 1
ATOM 3817 C C . LYS D 1 25 ? -52.751 -35.007 13.645 1.00 26.66 25 LYS D C 1
ATOM 3818 O O . LYS D 1 25 ? -53.646 -35.769 14.034 1.00 24.62 25 LYS D O 1
ATOM 3824 N N . ASN D 1 26 ? -52.965 -33.714 13.396 1.00 25.77 26 ASN D N 1
ATOM 3825 C CA . ASN D 1 26 ? -54.273 -33.076 13.556 1.00 26.97 26 ASN D CA 1
ATOM 3826 C C . ASN D 1 26 ? -54.839 -33.317 14.950 1.00 29.04 26 ASN D C 1
ATOM 3827 O O . ASN D 1 26 ? -56.010 -33.654 15.126 1.00 27.85 26 ASN D O 1
ATOM 3832 N N . LEU D 1 27 ? -54.000 -33.123 15.955 1.00 25.93 27 LEU D N 1
ATOM 3833 C CA . LEU D 1 27 ? -54.425 -33.309 17.332 1.00 24.53 27 LEU D CA 1
ATOM 3834 C C . LEU D 1 27 ? -54.848 -31.991 17.963 1.00 24.90 27 LEU D C 1
ATOM 3835 O O . LEU D 1 27 ? -54.509 -30.905 17.491 1.00 25.51 27 LEU D O 1
ATOM 3840 N N . SER D 1 28 ? -55.618 -32.109 19.036 1.00 24.26 28 SER D N 1
ATOM 3841 C CA . SER D 1 28 ? -56.028 -30.985 19.860 1.00 24.21 28 SER D CA 1
ATOM 3842 C C . SER D 1 28 ? -55.238 -30.986 21.160 1.00 21.12 28 SER D C 1
ATOM 3843 O O . SER D 1 28 ? -54.646 -31.995 21.555 1.00 22.19 28 SER D O 1
ATOM 3846 N N . TRP D 1 29 ? -55.210 -29.825 21.821 1.00 20.23 29 TRP D N 1
ATOM 3847 C CA . TRP D 1 29 ? -54.643 -29.787 23.165 1.00 18.69 29 TRP D CA 1
ATOM 3848 C C . TRP D 1 29 ? -55.446 -30.656 24.119 1.00 21.07 29 TRP D C 1
ATOM 3849 O O . TRP D 1 29 ? -54.887 -31.247 25.049 1.00 20.44 29 TRP D O 1
ATOM 3860 N N . GLN D 1 30 ? -56.764 -30.724 23.924 1.00 19.74 30 GLN D N 1
ATOM 3861 C CA . GLN D 1 30 ? -57.596 -31.547 24.795 1.00 23.64 30 GLN D CA 1
ATOM 3862 C C . GLN D 1 30 ? -57.213 -33.018 24.677 1.00 24.07 30 GLN D C 1
ATOM 3863 O O . GLN D 1 30 ? -57.092 -33.718 25.691 1.00 24.55 30 GLN D O 1
ATOM 3869 N N . ALA D 1 31 ? -56.974 -33.487 23.449 1.00 21.10 31 ALA D N 1
ATOM 3870 C CA . ALA D 1 31 ? -56.565 -34.874 23.229 1.00 22.65 31 ALA D CA 1
ATOM 3871 C C . ALA D 1 31 ? -55.224 -35.183 23.885 1.00 27.64 31 ALA D C 1
ATOM 3872 O O . ALA D 1 31 ? -55.001 -36.309 24.349 1.00 25.58 31 ALA D O 1
ATOM 3874 N N . LEU D 1 32 ? -54.294 -34.217 23.893 1.00 21.92 32 LEU D N 1
ATOM 3875 C CA . LEU D 1 32 ? -53.010 -34.450 24.556 1.00 25.45 32 LEU D CA 1
ATOM 3876 C C . LEU D 1 32 ? -53.156 -34.468 26.076 1.00 25.16 32 LEU D C 1
ATOM 3877 O O . LEU D 1 32 ? -52.353 -35.102 26.762 1.00 28.28 32 LEU D O 1
ATOM 3882 N N . THR D 1 33 ? -54.126 -33.731 26.623 1.00 22.61 33 THR D N 1
ATOM 3883 C CA . THR D 1 33 ? -54.382 -33.770 28.061 1.00 23.59 33 THR D CA 1
ATOM 3884 C C . THR D 1 33 ? -55.111 -35.053 28.465 1.00 33.41 33 THR D C 1
ATOM 3885 O O . THR D 1 33 ? -54.899 -35.579 29.571 1.00 24.42 33 THR D O 1
ATOM 3889 N N . ASP D 1 34 ? -55.963 -35.561 27.577 1.00 29.44 34 ASP D N 1
ATOM 3890 C CA . ASP D 1 34 ? -56.726 -36.773 27.843 1.00 35.71 34 ASP D CA 1
ATOM 3891 C C . ASP D 1 34 ? -55.793 -37.898 28.256 1.00 30.67 34 ASP D C 1
ATOM 3892 O O . ASP D 1 34 ? -54.778 -38.153 27.600 1.00 32.18 34 ASP D O 1
ATOM 3897 N N . GLY D 1 35 ? -56.135 -38.555 29.361 1.00 36.28 35 GLY D N 1
ATOM 3898 C CA . GLY D 1 35 ? -55.378 -39.682 29.853 1.00 34.80 35 GLY D CA 1
ATOM 3899 C C . GLY D 1 35 ? -54.288 -39.346 30.845 1.00 39.55 35 GLY D C 1
ATOM 3900 O O . GLY D 1 35 ? -53.730 -40.267 31.455 1.00 31.42 35 GLY D O 1
ATOM 3901 N N . THR D 1 36 ? -53.971 -38.062 31.042 1.00 28.35 36 THR D N 1
ATOM 3902 C CA . THR D 1 36 ? -52.946 -37.693 32.009 1.00 25.67 36 THR D CA 1
ATOM 3903 C C . THR D 1 36 ? -53.481 -37.564 33.424 1.00 28.53 36 THR D C 1
ATOM 3904 O O . THR D 1 36 ? -52.692 -37.618 34.374 1.00 32.35 36 THR D O 1
ATOM 3908 N N . GLY D 1 37 ? -54.791 -37.405 33.593 1.00 28.18 37 GLY D N 1
ATOM 3909 C CA . GLY D 1 37 ? -55.313 -37.064 34.897 1.00 31.12 37 GLY D CA 1
ATOM 3910 C C . GLY D 1 37 ? -55.049 -35.637 35.324 1.00 33.46 37 GLY D C 1
ATOM 3911 O O . GLY D 1 37 ? -55.369 -35.275 36.463 1.00 29.62 37 GLY D O 1
ATOM 3912 N N . LEU D 1 38 ? -54.487 -34.808 34.449 1.00 24.93 38 LEU D N 1
ATOM 3913 C CA . LEU D 1 38 ? -54.151 -33.430 34.777 1.00 25.21 38 LEU D CA 1
ATOM 3914 C C . LEU D 1 38 ? -55.052 -32.471 34.006 1.00 25.40 38 LEU D C 1
ATOM 3915 O O . LEU D 1 38 ? -55.768 -32.859 33.079 1.00 27.17 38 LEU D O 1
ATOM 3920 N N . SER D 1 39 ? -55.017 -31.204 34.408 1.00 23.30 39 SER D N 1
ATOM 3921 C CA . SER D 1 39 ? -55.898 -30.202 33.822 1.00 21.64 39 SER D CA 1
ATOM 3922 C C . SER D 1 39 ? -55.351 -29.695 32.494 1.00 20.71 39 SER D C 1
ATOM 3923 O O . SER D 1 39 ? -54.133 -29.604 32.285 1.00 21.75 39 SER D O 1
ATOM 3926 N N . LEU D 1 40 ? -56.278 -29.344 31.601 1.00 19.75 40 LEU D N 1
ATOM 3927 C CA . LEU D 1 40 ? -55.909 -28.854 30.278 1.00 20.87 40 LEU D CA 1
ATOM 3928 C C . LEU D 1 40 ? -54.931 -27.683 30.357 1.00 18.15 40 LEU D C 1
ATOM 3929 O O . LEU D 1 40 ? -53.937 -27.647 29.630 1.00 20.73 40 LEU D O 1
ATOM 3934 N N . ALA D 1 41 ? -55.203 -26.704 31.226 1.00 19.54 41 ALA D N 1
ATOM 3935 C CA . ALA D 1 41 ? -54.318 -25.543 31.283 1.00 18.43 41 ALA D CA 1
ATOM 3936 C C . ALA D 1 41 ? -52.930 -25.928 31.773 1.00 19.61 41 ALA D C 1
ATOM 3937 O O . ALA D 1 41 ? -51.923 -25.375 31.305 1.00 20.42 41 ALA D O 1
ATOM 3939 N N . PHE D 1 42 ? -52.846 -26.892 32.691 1.00 18.18 42 PHE D N 1
ATOM 3940 C CA . PHE D 1 42 ? -51.535 -27.265 33.211 1.00 17.95 42 PHE D CA 1
ATOM 3941 C C . PHE D 1 42 ? -50.724 -28.030 32.167 1.00 20.33 42 PHE D C 1
ATOM 3942 O O . PHE D 1 42 ? -49.540 -27.744 31.956 1.00 19.49 42 PHE D O 1
ATOM 3950 N N . VAL D 1 43 ? -51.340 -29.018 31.506 1.00 18.82 43 VAL D N 1
ATOM 3951 C CA . VAL D 1 43 ? -50.614 -29.823 30.521 1.00 18.76 43 VAL D CA 1
ATOM 3952 C C . VAL D 1 43 ? -50.210 -28.986 29.316 1.00 18.61 43 VAL D C 1
ATOM 3953 O O . VAL D 1 43 ? -49.097 -29.116 28.789 1.00 17.12 43 VAL D O 1
ATOM 3957 N N . THR D 1 44 ? -51.110 -28.123 28.853 1.00 19.61 44 THR D N 1
ATOM 3958 C CA . THR D 1 44 ? -50.782 -27.264 27.721 1.00 17.77 44 THR D CA 1
ATOM 3959 C C . THR D 1 44 ? -49.620 -26.341 28.067 1.00 18.72 44 THR D C 1
ATOM 3960 O O . THR D 1 44 ? -48.690 -26.190 27.270 1.00 18.56 44 THR D O 1
ATOM 3964 N N . ALA D 1 45 ? -49.640 -25.749 29.265 1.00 16.59 45 ALA D N 1
ATOM 3965 C CA . ALA D 1 45 ? -48.532 -24.899 29.696 1.00 17.55 45 ALA D CA 1
ATOM 3966 C C . ALA D 1 45 ? -47.229 -25.681 29.734 1.00 17.15 45 ALA D C 1
ATOM 3967 O O . ALA D 1 45 ? -46.187 -25.203 29.259 1.00 17.57 45 ALA D O 1
ATOM 3969 N N . ALA D 1 46 ? -47.280 -26.907 30.252 1.00 18.56 46 ALA D N 1
ATOM 3970 C CA . ALA D 1 46 ? -46.084 -27.745 30.298 1.00 15.24 46 ALA D CA 1
ATOM 3971 C C . ALA D 1 46 ? -45.524 -27.988 28.903 1.00 17.18 46 ALA D C 1
ATOM 3972 O O . ALA D 1 46 ? -44.312 -27.877 28.679 1.00 19.17 46 ALA D O 1
ATOM 3974 N N . LEU D 1 47 ? -46.395 -28.345 27.953 1.00 17.45 47 LEU D N 1
ATOM 3975 C CA . LEU D 1 47 ? -45.954 -28.608 26.590 1.00 15.06 47 LEU D CA 1
ATOM 3976 C C . LEU D 1 47 ? -45.386 -27.351 25.939 1.00 19.91 47 LEU D C 1
ATOM 3977 O O . LEU D 1 47 ? -44.438 -27.437 25.157 1.00 21.82 47 LEU D O 1
ATOM 3982 N N . LEU D 1 48 ? -45.903 -26.170 26.296 1.00 16.84 48 LEU D N 1
ATOM 3983 C CA . LEU D 1 48 ? -45.354 -24.932 25.750 1.00 17.22 48 LEU D CA 1
ATOM 3984 C C . LEU D 1 48 ? -44.140 -24.438 26.529 1.00 19.14 48 LEU D C 1
ATOM 3985 O O . LEU D 1 48 ? -43.673 -23.309 26.303 1.00 21.67 48 LEU D O 1
ATOM 3990 N N . GLY D 1 49 ? -43.615 -25.258 27.436 1.00 15.35 49 GLY D N 1
ATOM 3991 C CA . GLY D 1 49 ? -42.361 -24.976 28.093 1.00 17.02 49 GLY D CA 1
ATOM 3992 C C . GLY D 1 49 ? -42.449 -24.308 29.443 1.00 15.79 49 GLY D C 1
ATOM 3993 O O . GLY D 1 49 ? -41.426 -23.802 29.920 1.00 18.55 49 GLY D O 1
ATOM 3994 N N . GLN D 1 50 ? -43.627 -24.272 30.074 1.00 15.65 50 GLN D N 1
ATOM 3995 C CA . GLN D 1 50 ? -43.822 -23.446 31.261 1.00 18.12 50 GLN D CA 1
ATOM 3996 C C . GLN D 1 50 ? -44.057 -24.243 32.543 1.00 20.77 50 GLN D C 1
ATOM 3997 O O . GLN D 1 50 ? -44.264 -23.630 33.598 1.00 17.98 50 GLN D O 1
ATOM 4003 N N . HIS D 1 51 ? -44.024 -25.577 32.487 1.00 17.37 51 HIS D N 1
ATOM 4004 C CA . HIS D 1 51 ? -44.169 -26.462 33.646 1.00 18.79 51 HIS D CA 1
ATOM 4005 C C . HIS D 1 51 ? -43.457 -27.773 33.354 1.00 16.00 51 HIS D C 1
ATOM 4006 O O . HIS D 1 51 ? -43.321 -28.151 32.184 1.00 17.95 51 HIS D O 1
ATOM 4013 N N . PRO D 1 52 ? -43.012 -28.495 34.382 1.00 18.20 52 PRO D N 1
ATOM 4014 C CA . PRO D 1 52 ? -42.608 -29.893 34.189 1.00 20.70 52 PRO D CA 1
ATOM 4015 C C . PRO D 1 52 ? -43.831 -30.782 34.292 1.00 19.72 52 PRO D C 1
ATOM 4016 O O . PRO D 1 52 ? -44.797 -30.463 34.985 1.00 19.93 52 PRO D O 1
ATOM 4020 N N . LEU D 1 53 ? -43.773 -31.915 33.589 1.00 19.13 53 LEU D N 1
ATOM 4021 C CA . LEU D 1 53 ? -44.806 -32.918 33.793 1.00 19.63 53 LEU D CA 1
ATOM 4022 C C . LEU D 1 53 ? -44.255 -34.054 34.646 1.00 19.42 53 LEU D C 1
ATOM 4023 O O . LEU D 1 53 ? -43.072 -34.385 34.537 1.00 20.84 53 LEU D O 1
ATOM 4028 N N . PRO D 1 54 ? -45.064 -34.690 35.493 1.00 19.80 54 PRO D N 1
ATOM 4029 C CA . PRO D 1 54 ? -44.604 -35.925 36.150 1.00 20.95 54 PRO D CA 1
ATOM 4030 C C . PRO D 1 54 ? -44.339 -37.004 35.111 1.00 28.46 54 PRO D C 1
ATOM 4031 O O . PRO D 1 54 ? -44.876 -36.977 34.005 1.00 22.35 54 PRO D O 1
ATOM 4035 N N . LYS D 1 55 ? -43.513 -37.982 35.496 1.00 26.69 55 LYS D N 1
ATOM 4036 C CA . LYS D 1 55 ? -43.033 -38.978 34.541 1.00 25.81 55 LYS D CA 1
ATOM 4037 C C . LYS D 1 55 ? -44.173 -39.688 33.814 1.00 23.58 55 LYS D C 1
ATOM 4038 O O . LYS D 1 55 ? -44.115 -39.882 32.591 1.00 26.33 55 LYS D O 1
ATOM 4044 N N . GLU D 1 56 ? -45.225 -40.070 34.537 1.00 30.03 56 GLU D N 1
ATOM 4045 C CA . GLU D 1 56 ? -46.292 -40.834 33.895 1.00 30.28 56 GLU D CA 1
ATOM 4046 C C . GLU D 1 56 ? -47.010 -39.994 32.845 1.00 32.73 56 GLU D C 1
ATOM 4047 O O . GLU D 1 56 ? -47.209 -40.441 31.704 1.00 27.12 56 GLU D O 1
ATOM 4053 N N . ALA D 1 57 ? -47.378 -38.760 33.200 1.00 28.00 57 ALA D N 1
ATOM 4054 C CA . ALA D 1 57 ? -48.003 -37.870 32.223 1.00 26.25 57 ALA D CA 1
ATOM 4055 C C . ALA D 1 57 ? -47.057 -37.550 31.075 1.00 24.77 57 ALA D C 1
ATOM 4056 O O . ALA D 1 57 ? -47.482 -37.496 29.917 1.00 24.07 57 ALA D O 1
ATOM 4058 N N . ALA D 1 58 ? -45.773 -37.307 31.371 1.00 23.05 58 ALA D N 1
ATOM 4059 C CA . ALA D 1 58 ? -44.837 -37.019 30.289 1.00 23.80 58 ALA D CA 1
ATOM 4060 C C . ALA D 1 58 ? -44.773 -38.184 29.308 1.00 27.94 58 ALA D C 1
ATOM 4061 O O . ALA D 1 58 ? -44.798 -37.990 28.088 1.00 23.37 58 ALA D O 1
ATOM 4063 N N . ASP D 1 59 ? -44.730 -39.407 29.828 1.00 26.30 59 ASP D N 1
ATOM 4064 C CA . ASP D 1 59 ? -44.626 -40.580 28.970 1.00 32.37 59 ASP D CA 1
ATOM 4065 C C . ASP D 1 59 ? -45.882 -40.760 28.119 1.00 25.79 59 ASP D C 1
ATOM 4066 O O . ASP D 1 59 ? -45.791 -41.136 26.944 1.00 30.14 59 ASP D O 1
ATOM 4071 N N . ILE D 1 60 ? -47.060 -40.475 28.688 1.00 25.96 60 ILE D N 1
ATOM 4072 C CA . ILE D 1 60 ? -48.314 -40.584 27.939 1.00 26.17 60 ILE D CA 1
ATOM 4073 C C . ILE D 1 60 ? -48.349 -39.580 26.784 1.00 30.59 60 ILE D C 1
ATOM 4074 O O . ILE D 1 60 ? -48.648 -39.939 25.638 1.00 29.07 60 ILE D O 1
ATOM 4079 N N . VAL D 1 61 ? -48.059 -38.301 27.064 1.00 26.77 61 VAL D N 1
ATOM 4080 C CA . VAL D 1 61 ? -48.173 -37.307 25.998 1.00 26.72 61 VAL D CA 1
ATOM 4081 C C . VAL D 1 61 ? -47.119 -37.547 24.925 1.00 24.13 61 VAL D C 1
ATOM 4082 O O . VAL D 1 61 ? -47.387 -37.365 23.732 1.00 28.43 61 VAL D O 1
ATOM 4086 N N . CYS D 1 62 ? -45.907 -37.960 25.314 1.00 26.44 62 CYS D N 1
ATOM 4087 C CA . CYS D 1 62 ? -44.900 -38.238 24.294 1.00 28.34 62 CYS D CA 1
ATOM 4088 C C . CYS D 1 62 ? -45.310 -39.411 23.420 1.00 30.80 62 CYS D C 1
ATOM 4089 O O . CYS D 1 62 ? -44.992 -39.429 22.225 1.00 37.35 62 CYS D O 1
ATOM 4092 N N . GLY D 1 63 ? -46.005 -40.394 23.997 1.00 32.38 63 GLY D N 1
ATOM 4093 C CA . GLY D 1 63 ? -46.511 -41.493 23.194 1.00 28.89 63 GLY D CA 1
ATOM 4094 C C . GLY D 1 63 ? -47.505 -41.040 22.141 1.00 32.72 63 GLY D C 1
ATOM 4095 O O . GLY D 1 63 ? -47.474 -41.516 21.005 1.00 33.00 63 GLY D O 1
ATOM 4096 N N . LYS D 1 64 ? -48.384 -40.096 22.490 1.00 26.81 64 LYS D N 1
ATOM 4097 C CA . LYS D 1 64 ? -49.362 -39.636 21.507 1.00 27.56 64 LYS D CA 1
ATOM 4098 C C . LYS D 1 64 ? -48.709 -38.859 20.377 1.00 35.46 64 LYS D C 1
ATOM 4099 O O . LYS D 1 64 ? -49.226 -38.856 19.255 1.00 29.43 64 LYS D O 1
ATOM 4105 N N . LEU D 1 65 ? -47.607 -38.169 20.657 1.00 25.15 65 LEU D N 1
ATOM 4106 C CA . LEU D 1 65 ? -46.948 -37.331 19.667 1.00 31.79 65 LEU D CA 1
ATOM 4107 C C . LEU D 1 65 ? -45.851 -38.062 18.906 1.00 32.53 65 LEU D C 1
ATOM 4108 O O . LEU D 1 65 ? -45.369 -37.541 17.895 1.00 34.60 65 LEU D O 1
ATOM 4113 N N . GLY D 1 66 ? -45.443 -39.241 19.369 1.00 34.66 66 GLY D N 1
ATOM 4114 C CA . GLY D 1 66 ? -44.319 -39.933 18.769 1.00 32.44 66 GLY D CA 1
ATOM 4115 C C . GLY D 1 66 ? -42.974 -39.419 19.220 1.00 38.80 66 GLY D C 1
ATOM 4116 O O . GLY D 1 66 ? -41.989 -39.561 18.491 1.00 43.73 66 GLY D O 1
ATOM 4117 N N . LEU D 1 67 ? -42.897 -38.833 20.411 1.00 34.46 67 LEU D N 1
ATOM 4118 C CA . LEU D 1 67 ? -41.635 -38.328 20.931 1.00 35.43 67 LEU D CA 1
ATOM 4119 C C . LEU D 1 67 ? -40.942 -39.404 21.747 1.00 35.61 67 LEU D C 1
ATOM 4120 O O . LEU D 1 67 ? -41.588 -40.243 22.380 1.00 36.08 67 LEU D O 1
ATOM 4125 N N . ASP D 1 68 ? -39.615 -39.348 21.756 1.00 33.97 68 ASP D N 1
ATOM 4126 C CA . ASP D 1 68 ? -38.819 -40.408 22.350 1.00 35.20 68 ASP D CA 1
ATOM 4127 C C . ASP D 1 68 ? -38.538 -40.125 23.832 1.00 39.52 68 ASP D C 1
ATOM 4128 O O . ASP D 1 68 ? -39.096 -39.204 24.440 1.00 32.01 68 ASP D O 1
ATOM 4133 N N . GLU D 1 69 ? -37.672 -40.952 24.427 1.00 30.63 69 GLU D N 1
ATOM 4134 C CA . GLU D 1 69 ? -37.359 -40.868 25.850 1.00 31.68 69 GLU D CA 1
ATOM 4135 C C . GLU D 1 69 ? -36.580 -39.604 26.190 1.00 34.47 69 GLU D C 1
ATOM 4136 O O . GLU D 1 69 ? -36.699 -39.089 27.307 1.00 32.09 69 GLU D O 1
ATOM 4142 N N . ASP D 1 70 ? -35.756 -39.110 25.263 1.00 31.30 70 ASP D N 1
ATOM 4143 C CA . ASP D 1 70 ? -35.024 -37.874 25.523 1.00 30.53 70 ASP D CA 1
ATOM 4144 C C . ASP D 1 70 ? -35.985 -36.700 25.680 1.00 30.80 70 ASP D C 1
ATOM 4145 O O . ASP D 1 70 ? -35.830 -35.873 26.591 1.00 28.85 70 ASP D O 1
ATOM 4150 N N . ALA D 1 71 ? -37.000 -36.629 24.814 1.00 25.14 71 ALA D N 1
ATOM 4151 C CA . ALA D 1 71 ? -38.009 -35.584 24.930 1.00 26.78 71 ALA D CA 1
ATOM 4152 C C . ALA D 1 71 ? -38.783 -35.712 26.236 1.00 30.03 71 ALA D C 1
ATOM 4153 O O . ALA D 1 71 ? -39.057 -34.705 26.906 1.00 21.50 71 ALA D O 1
ATOM 4155 N N . SER D 1 72 ? -39.134 -36.943 26.628 1.00 21.17 72 SER D N 1
ATOM 4156 C CA . SER D 1 72 ? -39.887 -37.118 27.864 1.00 25.24 72 SER D CA 1
ATOM 4157 C C . SER D 1 72 ? -39.076 -36.685 29.080 1.00 23.91 72 SER D C 1
ATOM 4158 O O . SER D 1 72 ? -39.619 -36.063 29.998 1.00 24.81 72 SER D O 1
ATOM 4161 N N . ARG D 1 73 ? -37.778 -37.012 29.108 1.00 20.98 73 ARG D N 1
ATOM 4162 C CA . ARG D 1 73 ? -36.910 -36.560 30.198 1.00 25.52 73 ARG D CA 1
ATOM 4163 C C . ARG D 1 73 ? -36.872 -35.039 30.272 1.00 21.42 73 ARG D C 1
ATOM 4164 O O . ARG D 1 73 ? -36.958 -34.450 31.359 1.00 23.22 73 ARG D O 1
ATOM 4172 N N . LEU D 1 74 ? -36.762 -34.387 29.117 1.00 22.73 74 LEU D N 1
ATOM 4173 C CA . LEU D 1 74 ? -36.738 -32.931 29.084 1.00 21.22 74 LEU D CA 1
ATOM 4174 C C . LEU D 1 74 ? -38.050 -32.340 29.576 1.00 20.94 74 LEU D C 1
ATOM 4175 O O . LEU D 1 74 ? -38.059 -31.340 30.309 1.00 18.78 74 LEU D O 1
ATOM 4180 N N . LEU D 1 75 ? -39.171 -32.940 29.179 1.00 18.21 75 LEU D N 1
ATOM 4181 C CA . LEU D 1 75 ? -40.478 -32.503 29.638 1.00 17.58 75 LEU D CA 1
ATOM 4182 C C . LEU D 1 75 ? -40.638 -32.644 31.147 1.00 19.59 75 LEU D C 1
ATOM 4183 O O . LEU D 1 75 ? -41.420 -31.904 31.751 1.00 21.50 75 LEU D O 1
ATOM 4188 N N . GLN D 1 76 ? -39.884 -33.540 31.774 1.00 19.14 76 GLN D N 1
ATOM 4189 C CA . GLN D 1 76 ? -39.924 -33.736 33.214 1.00 19.22 76 GLN D CA 1
ATOM 4190 C C . GLN D 1 76 ? -39.016 -32.783 33.984 1.00 18.03 76 GLN D C 1
ATOM 4191 O O . GLN D 1 76 ? -39.073 -32.767 35.212 1.00 19.88 76 GLN D O 1
ATOM 4197 N N A SER D 1 77 ? -38.178 -32.017 33.288 0.52 18.63 77 SER D N 1
ATOM 4198 N N B SER D 1 77 ? -38.174 -32.014 33.305 0.48 18.64 77 SER D N 1
ATOM 4199 C CA A SER D 1 77 ? -37.284 -31.047 33.910 0.52 17.70 77 SER D CA 1
ATOM 4200 C CA B SER D 1 77 ? -37.278 -31.083 33.977 0.48 17.68 77 SER D CA 1
ATOM 4201 C C A SER D 1 77 ? -38.059 -29.782 34.287 0.52 16.91 77 SER D C 1
ATOM 4202 C C B SER D 1 77 ? -37.982 -29.755 34.246 0.48 16.93 77 SER D C 1
ATOM 4203 O O A SER D 1 77 ? -39.032 -29.407 33.627 0.52 19.26 77 SER D O 1
ATOM 4204 O O B SER D 1 77 ? -38.813 -29.299 33.458 0.48 19.07 77 SER D O 1
ATOM 4209 N N . VAL D 1 78 ? -37.635 -29.134 35.369 1.00 15.16 78 VAL D N 1
ATOM 4210 C CA . VAL D 1 78 ? -38.230 -27.853 35.771 1.00 17.72 78 VAL D CA 1
ATOM 4211 C C . VAL D 1 78 ? -37.754 -26.785 34.791 1.00 14.56 78 VAL D C 1
ATOM 4212 O O . VAL D 1 78 ? -36.540 -26.585 34.630 1.00 17.08 78 VAL D O 1
ATOM 4216 N N . PRO D 1 79 ? -38.653 -26.070 34.129 1.00 15.40 79 PRO D N 1
ATOM 4217 C CA . PRO D 1 79 ? -38.220 -25.087 33.133 1.00 16.18 79 PRO D CA 1
ATOM 4218 C C . PRO D 1 79 ? -37.806 -23.757 33.757 1.00 15.83 79 PRO D C 1
ATOM 4219 O O . PRO D 1 79 ? -38.122 -23.434 34.906 1.00 16.57 79 PRO D O 1
ATOM 4223 N N . LEU D 1 80 ? -37.116 -22.965 32.948 1.00 16.75 80 LEU D N 1
ATOM 4224 C CA . LEU D 1 80 ? -36.982 -21.529 33.197 1.00 16.87 80 LEU D CA 1
ATOM 4225 C C . LEU D 1 80 ? -38.206 -20.853 32.565 1.00 17.31 80 LEU D C 1
ATOM 4226 O O . LEU D 1 80 ? -38.341 -20.808 31.333 1.00 18.51 80 LEU D O 1
ATOM 4231 N N . ARG D 1 81 ? -39.127 -20.376 33.399 1.00 15.26 81 ARG D N 1
ATOM 4232 C CA . ARG D 1 81 ? -40.442 -20.012 32.894 1.00 14.10 81 ARG D CA 1
ATOM 4233 C C . ARG D 1 81 ? -40.464 -18.587 32.352 1.00 17.47 81 ARG D C 1
ATOM 4234 O O . ARG D 1 81 ? -39.653 -17.739 32.721 1.00 17.85 81 ARG D O 1
ATOM 4242 N N . GLY D 1 82 ? -41.443 -18.341 31.487 1.00 14.89 82 GLY D N 1
ATOM 4243 C CA . GLY D 1 82 ? -41.743 -17.025 30.952 1.00 16.41 82 GLY D CA 1
ATOM 4244 C C . GLY D 1 82 ? -42.157 -17.143 29.506 1.00 16.32 82 GLY D C 1
ATOM 4245 O O . GLY D 1 82 ? -41.339 -17.507 28.658 1.00 18.06 82 GLY D O 1
ATOM 4246 N N . SER D 1 83 ? -43.413 -16.858 29.190 1.00 13.80 83 SER D N 1
ATOM 4247 C CA . SER D 1 83 ? -43.838 -17.068 27.816 1.00 14.25 83 SER D CA 1
ATOM 4248 C C . SER D 1 83 ? -43.647 -15.838 26.926 1.00 18.54 83 SER D C 1
ATOM 4249 O O . SER D 1 83 ? -43.669 -15.983 25.698 1.00 20.48 83 SER D O 1
ATOM 4252 N N . PHE D 1 84 ? -43.370 -14.651 27.465 1.00 17.02 84 PHE D N 1
ATOM 4253 C CA . PHE D 1 84 ? -42.974 -13.515 26.624 1.00 17.89 84 PHE D CA 1
ATOM 4254 C C . PHE D 1 84 ? -41.811 -12.759 27.258 1.00 21.65 84 PHE D C 1
ATOM 4255 O O . PHE D 1 84 ? -41.958 -11.635 27.758 1.00 19.36 84 PHE D O 1
ATOM 4263 N N . PRO D 1 85 ? -40.607 -13.336 27.191 1.00 20.15 85 PRO D N 1
ATOM 4264 C CA . PRO D 1 85 ? -39.430 -12.701 27.803 1.00 21.86 85 PRO D CA 1
ATOM 4265 C C . PRO D 1 85 ? -38.840 -11.564 26.995 1.00 24.54 85 PRO D C 1
ATOM 4266 O O . PRO D 1 85 ? -37.942 -10.873 27.501 1.00 25.05 85 PRO D O 1
ATOM 4270 N N . SER D 1 86 ? -39.303 -11.337 25.764 1.00 20.99 86 SER D N 1
ATOM 4271 C CA . SER D 1 86 ? -38.663 -10.380 24.869 1.00 23.35 86 SER D CA 1
ATOM 4272 C C . SER D 1 86 ? -39.535 -9.159 24.597 1.00 24.56 86 SER D C 1
ATOM 4273 O O . SER D 1 86 ? -39.403 -8.520 23.550 1.00 30.52 86 SER D O 1
ATOM 4276 N N . GLY D 1 87 ? -40.421 -8.824 25.523 1.00 22.69 87 GLY D N 1
ATOM 4277 C CA . GLY D 1 87 ? -41.211 -7.614 25.424 1.00 25.00 87 GLY D CA 1
ATOM 4278 C C . GLY D 1 87 ? -42.700 -7.899 25.494 1.00 21.52 87 GLY D C 1
ATOM 4279 O O . GLY D 1 87 ? -43.158 -9.034 25.391 1.00 18.46 87 GLY D O 1
ATOM 4280 N N . VAL D 1 88 ? -43.451 -6.814 25.662 1.00 18.86 88 VAL D N 1
ATOM 4281 C CA . VAL D 1 88 ? -44.915 -6.921 25.708 1.00 17.83 88 VAL D CA 1
ATOM 4282 C C . VAL D 1 88 ? -45.403 -7.610 24.443 1.00 16.50 88 VAL D C 1
ATOM 4283 O O . VAL D 1 88 ? -44.844 -7.362 23.351 1.00 16.82 88 VAL D O 1
ATOM 4287 N N . PRO D 1 89 ? -46.382 -8.510 24.512 1.00 15.79 89 PRO D N 1
ATOM 4288 C CA . PRO D 1 89 ? -46.788 -9.226 23.292 1.00 15.64 89 PRO D CA 1
ATOM 4289 C C . PRO D 1 89 ? -47.279 -8.273 22.211 1.00 19.46 89 PRO D C 1
ATOM 4290 O O . PRO D 1 89 ? -47.927 -7.266 22.493 1.00 17.44 89 PRO D O 1
ATOM 4294 N N . THR D 1 90 ? -46.954 -8.595 20.960 1.00 15.63 90 THR D N 1
ATOM 4295 C CA . THR D 1 90 ? -47.608 -7.938 19.834 1.00 13.15 90 THR D CA 1
ATOM 4296 C C . THR D 1 90 ? -48.833 -8.703 19.364 1.00 15.73 90 THR D C 1
ATOM 4297 O O . THR D 1 90 ? -49.685 -8.126 18.668 1.00 17.21 90 THR D O 1
ATOM 4301 N N . ASP D 1 91 ? -48.924 -9.975 19.703 1.00 14.84 91 ASP D N 1
ATOM 4302 C CA . ASP D 1 91 ? -50.031 -10.790 19.224 1.00 15.27 91 ASP D CA 1
ATOM 4303 C C . ASP D 1 91 ? -51.335 -10.311 19.847 1.00 14.44 91 ASP D C 1
ATOM 4304 O O . ASP D 1 91 ? -51.417 -10.222 21.073 1.00 16.36 91 ASP D O 1
ATOM 4309 N N . PRO D 1 92 ? -52.367 -10.003 19.048 1.00 16.81 92 PRO D N 1
ATOM 4310 C CA . PRO D 1 92 ? -53.609 -9.458 19.641 1.00 16.13 92 PRO D CA 1
ATOM 4311 C C . PRO D 1 92 ? -54.232 -10.357 20.699 1.00 15.94 92 PRO D C 1
ATOM 4312 O O . PRO D 1 92 ? -54.729 -9.850 21.710 1.00 14.95 92 PRO D O 1
ATOM 4316 N N . THR D 1 93 ? -54.243 -11.676 20.484 1.00 14.41 93 THR D N 1
ATOM 4317 C CA . THR D 1 93 ? -54.867 -12.585 21.439 1.00 13.09 93 THR D CA 1
ATOM 4318 C C . THR D 1 93 ? -54.179 -12.499 22.799 1.00 17.55 93 THR D C 1
ATOM 4319 O O . THR D 1 93 ? -54.846 -12.332 23.835 1.00 16.57 93 THR D O 1
ATOM 4323 N N . MET D 1 94 ? -52.838 -12.596 22.825 1.00 14.50 94 MET D N 1
ATOM 4324 C CA . MET D 1 94 ? -52.199 -12.461 24.135 1.00 14.31 94 MET D CA 1
ATOM 4325 C C . MET D 1 94 ? -52.255 -11.031 24.646 1.00 13.99 94 MET D C 1
ATOM 4326 O O . MET D 1 94 ? -52.347 -10.829 25.864 1.00 16.41 94 MET D O 1
ATOM 4331 N N . TYR D 1 95 ? -52.189 -10.041 23.752 1.00 12.82 95 TYR D N 1
ATOM 4332 C CA . TYR D 1 95 ? -52.163 -8.647 24.204 1.00 13.23 95 TYR D CA 1
ATOM 4333 C C . T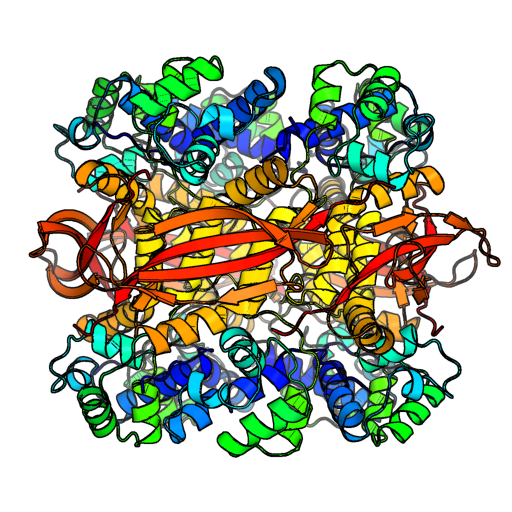YR D 1 95 ? -53.423 -8.299 25.005 1.00 12.78 95 TYR D C 1
ATOM 4334 O O . TYR D 1 95 ? -53.347 -7.562 25.995 1.00 14.85 95 TYR D O 1
ATOM 4343 N N . ARG D 1 96 ? -54.589 -8.845 24.631 1.00 14.37 96 ARG D N 1
ATOM 4344 C CA . ARG D 1 96 ? -55.807 -8.478 25.353 1.00 16.69 96 ARG D CA 1
ATOM 4345 C C . ARG D 1 96 ? -55.708 -8.793 26.844 1.00 13.15 96 ARG D C 1
ATOM 4346 O O . ARG D 1 96 ? -56.233 -8.042 27.678 1.00 13.28 96 ARG D O 1
ATOM 4354 N N . PHE D 1 97 ? -55.042 -9.891 27.210 1.00 14.93 97 PHE D N 1
ATOM 4355 C CA . PHE D 1 97 ? -54.896 -10.204 28.633 1.00 12.57 97 PHE D CA 1
ATOM 4356 C C . PHE D 1 97 ? -53.959 -9.217 29.320 1.00 11.23 97 PHE D C 1
ATOM 4357 O O . PHE D 1 97 ? -54.175 -8.843 30.490 1.00 14.75 97 PHE D O 1
ATOM 4365 N N . TYR D 1 98 ? -52.908 -8.798 28.613 1.00 12.87 98 TYR D N 1
ATOM 4366 C CA . TYR D 1 98 ? -52.079 -7.708 29.112 1.00 13.86 98 TYR D CA 1
ATOM 4367 C C . TYR D 1 98 ? -52.892 -6.427 29.267 1.00 14.86 98 TYR D C 1
ATOM 4368 O O . TYR D 1 98 ? -52.710 -5.674 30.235 1.00 13.84 98 TYR D O 1
ATOM 4377 N N . GLU D 1 99 ? -53.776 -6.143 28.303 1.00 13.13 99 GLU D N 1
ATOM 4378 C CA . GLU D 1 99 ? -54.599 -4.949 28.401 1.00 15.96 99 GLU D CA 1
ATOM 4379 C C . GLU D 1 99 ? -55.518 -4.998 29.605 1.00 16.83 99 GLU D C 1
ATOM 4380 O O . GLU D 1 99 ? -55.701 -3.982 30.293 1.00 13.44 99 GLU D O 1
ATOM 4386 N N . MET D 1 100 ? -56.085 -6.172 29.884 1.00 12.81 100 MET D N 1
ATOM 4387 C CA . MET D 1 100 ? -56.906 -6.331 31.071 1.00 12.10 100 MET D CA 1
ATOM 4388 C C . MET D 1 100 ? -56.129 -5.942 32.314 1.00 15.01 100 MET D C 1
ATOM 4389 O O . MET D 1 100 ? -56.670 -5.286 33.212 1.00 14.85 100 MET D O 1
ATOM 4394 N N . LEU D 1 101 ? -54.851 -6.329 32.374 1.00 12.67 101 LEU D N 1
ATOM 4395 C CA . LEU D 1 101 ? -54.002 -5.952 33.497 1.00 14.68 101 LEU D CA 1
ATOM 4396 C C . LEU D 1 101 ? -53.719 -4.448 33.514 1.00 14.82 101 LEU D C 1
ATOM 4397 O O . LEU D 1 101 ? -53.685 -3.825 34.589 1.00 14.41 101 LEU D O 1
ATOM 4402 N N . GLN D 1 102 ? -53.514 -3.836 32.339 1.00 13.73 102 GLN D N 1
ATOM 4403 C CA . GLN D 1 102 ? -53.322 -2.385 32.319 1.00 14.81 102 GLN D CA 1
ATOM 4404 C C . GLN D 1 102 ? -54.539 -1.641 32.870 1.00 14.48 102 GLN D C 1
ATOM 4405 O O . GLN D 1 102 ? -54.391 -0.701 33.656 1.00 18.73 102 GLN D O 1
ATOM 4411 N N . VAL D 1 103 ? -55.746 -2.057 32.490 1.00 14.37 103 VAL D N 1
ATOM 4412 C CA . VAL D 1 103 ? -56.935 -1.327 32.931 1.00 14.28 103 VAL D CA 1
ATOM 4413 C C . VAL D 1 103 ? -57.249 -1.617 34.400 1.00 15.88 103 VAL D C 1
ATOM 4414 O O . VAL D 1 103 ? -57.586 -0.702 35.162 1.00 16.97 103 VAL D O 1
ATOM 4418 N N . TYR D 1 104 ? -57.110 -2.867 34.845 1.00 14.13 104 TYR D N 1
ATOM 4419 C CA . TYR D 1 104 ? -57.568 -3.249 36.175 1.00 14.52 104 TYR D CA 1
ATOM 4420 C C . TYR D 1 104 ? -56.460 -3.539 37.177 1.00 15.79 104 TYR D C 1
ATOM 4421 O O . TYR D 1 104 ? -56.770 -3.902 38.312 1.00 16.25 104 TYR D O 1
ATOM 4430 N N . GLY D 1 105 ? -55.194 -3.359 36.808 1.00 14.75 105 GLY D N 1
ATOM 4431 C CA . GLY D 1 105 ? -54.107 -3.725 37.706 1.00 13.72 105 GLY D CA 1
ATOM 4432 C C . GLY D 1 105 ? -54.141 -2.981 39.033 1.00 16.21 105 GLY D C 1
ATOM 4433 O O . GLY D 1 105 ? -53.971 -3.579 40.103 1.00 14.16 105 GLY D O 1
ATOM 4434 N N . SER D 1 106 ? -54.337 -1.668 38.979 1.00 15.23 106 SER D N 1
ATOM 4435 C CA . SER D 1 106 ? -54.393 -0.900 40.215 1.00 12.79 106 SER D CA 1
ATOM 4436 C C . SER D 1 106 ? -55.648 -1.234 41.012 1.00 14.28 106 SER D C 1
ATOM 4437 O O . SER D 1 106 ? -55.614 -1.203 42.245 1.00 15.32 106 SER D O 1
ATOM 4440 N N . THR D 1 107 ? -56.750 -1.570 40.328 1.00 13.38 107 THR D N 1
ATOM 4441 C CA . THR D 1 107 ? -57.959 -2.010 41.027 1.00 13.91 107 THR D CA 1
ATOM 4442 C C . THR D 1 107 ? -57.746 -3.337 41.751 1.00 14.02 107 THR D C 1
ATOM 4443 O O . THR D 1 107 ? -58.185 -3.499 42.892 1.00 14.29 107 THR D O 1
ATOM 4447 N N . LEU D 1 108 ? -57.083 -4.303 41.107 1.00 13.38 108 LEU D N 1
ATOM 4448 C CA . LEU D 1 108 ? -56.838 -5.581 41.763 1.00 13.88 108 LEU D CA 1
ATOM 4449 C C . LEU D 1 108 ? -56.036 -5.389 43.038 1.00 14.56 108 LEU D C 1
ATOM 4450 O O . LEU D 1 108 ? -56.358 -5.973 44.081 1.00 15.42 108 LEU D O 1
ATOM 4455 N N . LYS D 1 109 ? -54.996 -4.560 42.975 1.00 12.56 109 LYS D N 1
ATOM 4456 C CA . LYS D 1 109 ? -54.215 -4.271 44.171 1.00 12.17 109 LYS D CA 1
ATOM 4457 C C . LYS D 1 109 ? -55.085 -3.663 45.253 1.00 12.78 109 LYS D C 1
ATOM 4458 O O . LYS D 1 109 ? -55.101 -4.150 46.391 1.00 13.13 109 LYS D O 1
ATOM 4464 N N . ALA D 1 110 ? -55.853 -2.625 44.899 1.00 12.48 110 ALA D N 1
ATOM 4465 C CA . ALA D 1 110 ? -56.683 -1.934 45.888 1.00 12.31 110 ALA D CA 1
ATOM 4466 C C . ALA D 1 110 ? -57.686 -2.881 46.530 1.00 13.60 110 ALA D C 1
ATOM 4467 O O . ALA D 1 110 ? -57.892 -2.846 47.754 1.00 14.04 110 ALA D O 1
ATOM 4469 N N . LEU D 1 111 ? -58.341 -3.709 45.723 1.00 12.94 111 LEU D N 1
ATOM 4470 C CA . LEU D 1 111 ? -59.367 -4.581 46.276 1.00 15.12 111 LEU D CA 1
ATOM 4471 C C . LEU D 1 111 ? -58.770 -5.759 47.020 1.00 14.23 111 LEU D C 1
ATOM 4472 O O . LEU D 1 111 ? -59.375 -6.230 47.981 1.00 17.24 111 LEU D O 1
ATOM 4477 N N . VAL D 1 112 ? -57.591 -6.247 46.612 1.00 12.65 112 VAL D N 1
ATOM 4478 C CA . VAL D 1 112 ? -56.933 -7.275 47.422 1.00 14.00 112 VAL D CA 1
ATOM 4479 C C . VAL D 1 112 ? -56.631 -6.723 48.817 1.00 16.74 112 VAL D C 1
ATOM 4480 O O . VAL D 1 112 ? -56.900 -7.375 49.835 1.00 15.35 112 VAL D O 1
ATOM 4484 N N . HIS D 1 113 ? -56.098 -5.498 48.893 1.00 12.66 113 HIS D N 1
ATOM 4485 C CA . HIS D 1 113 ? -55.761 -4.973 50.214 1.00 13.12 113 HIS D CA 1
ATOM 4486 C C . HIS D 1 113 ? -57.018 -4.703 51.039 1.00 16.12 113 HIS D C 1
ATOM 4487 O O . HIS D 1 113 ? -56.993 -4.826 52.271 1.00 16.00 113 HIS D O 1
ATOM 4494 N N . GLU D 1 114 ? -58.120 -4.364 50.384 1.00 15.33 114 GLU D N 1
ATOM 4495 C CA . GLU D 1 114 ? -59.347 -4.133 51.137 1.00 13.13 114 GLU D CA 1
ATOM 4496 C C . GLU D 1 114 ? -59.981 -5.440 51.609 1.00 17.48 114 GLU D C 1
ATOM 4497 O O . GLU D 1 114 ? -60.450 -5.523 52.753 1.00 18.84 114 GLU D O 1
ATOM 4503 N N . GLN D 1 115 ? -60.045 -6.452 50.743 1.00 15.31 115 GLN D N 1
ATOM 4504 C CA . GLN D 1 115 ? -60.779 -7.669 51.084 1.00 14.46 115 GLN D CA 1
ATOM 4505 C C . GLN D 1 115 ? -59.945 -8.704 51.811 1.00 17.81 115 GLN D C 1
ATOM 4506 O O . GLN D 1 115 ? -60.511 -9.565 52.495 1.00 19.84 115 GLN D O 1
ATOM 4512 N N . PHE D 1 116 ? -58.629 -8.661 51.659 1.00 14.66 116 PHE D N 1
ATOM 4513 C CA . PHE D 1 116 ? -57.733 -9.632 52.269 1.00 13.39 116 PHE D CA 1
ATOM 4514 C C . PHE D 1 116 ? -56.756 -8.995 53.246 1.00 17.85 116 PHE D C 1
ATOM 4515 O O . PHE D 1 116 ? -56.653 -9.445 54.392 1.00 22.02 116 PHE D O 1
ATOM 4523 N N . GLY D 1 117 ? -56.050 -7.953 52.835 1.00 15.83 117 GLY D N 1
ATOM 4524 C CA . GLY D 1 117 ? -55.066 -7.291 53.661 1.00 15.65 117 GLY D CA 1
ATOM 4525 C C . GLY D 1 117 ? -53.781 -7.054 52.892 1.00 14.82 117 GLY D C 1
ATOM 4526 O O . GLY D 1 117 ? -53.728 -7.159 51.666 1.00 14.85 117 GLY D O 1
ATOM 4527 N N . ASP D 1 118 ? -52.735 -6.684 53.615 1.00 14.13 118 ASP D N 1
ATOM 4528 C CA . ASP D 1 118 ? -51.431 -6.530 52.987 1.00 15.79 118 ASP D CA 1
ATOM 4529 C C . ASP D 1 118 ? -50.919 -7.902 52.570 1.00 19.78 118 ASP D C 1
ATOM 4530 O O . ASP D 1 118 ? -51.154 -8.900 53.252 1.00 20.32 118 ASP D O 1
ATOM 4535 N N . GLY D 1 119 ? -50.321 -7.969 51.405 1.00 16.99 119 GLY D N 1
ATOM 4536 C CA . GLY D 1 119 ? -49.844 -9.238 50.923 1.00 16.42 119 GLY D CA 1
ATOM 4537 C C . GLY D 1 119 ? -50.149 -9.355 49.450 1.00 17.80 119 GLY D C 1
ATOM 4538 O O . GLY D 1 119 ? -50.317 -8.353 48.756 1.00 17.01 119 GLY D O 1
ATOM 4539 N N . ILE D 1 120 ? -50.250 -10.598 48.991 1.00 15.25 120 ILE D N 1
ATOM 4540 C CA . ILE D 1 120 ? -50.407 -10.886 47.574 1.00 12.21 120 ILE D CA 1
ATOM 4541 C C . ILE D 1 120 ? -51.434 -11.987 47.401 1.00 16.82 120 ILE D C 1
ATOM 4542 O O . ILE D 1 120 ? -51.698 -12.784 48.311 1.00 16.17 120 ILE D O 1
ATOM 4547 N N . ILE D 1 121 ? -51.962 -12.059 46.184 1.00 14.09 121 ILE D N 1
ATOM 4548 C CA . ILE D 1 121 ? -52.618 -13.272 45.700 1.00 13.43 121 ILE D CA 1
ATOM 4549 C C . ILE D 1 121 ? -51.570 -14.062 44.924 1.00 16.42 121 ILE D C 1
ATOM 4550 O O . ILE D 1 121 ? -50.958 -13.542 43.982 1.00 16.62 121 ILE D O 1
ATOM 4555 N N . SER D 1 122 ? -51.368 -15.317 45.322 1.00 15.53 122 SER D N 1
ATOM 4556 C CA . SER D 1 122 ? -50.273 -16.120 44.803 1.00 16.85 122 SER D CA 1
ATOM 4557 C C . SER D 1 122 ? -50.459 -16.480 43.334 1.00 16.58 122 SER D C 1
ATOM 4558 O O . SER D 1 122 ? -51.568 -16.775 42.876 1.00 15.75 122 SER D O 1
ATOM 4561 N N . ALA D 1 123 ? -49.346 -16.464 42.597 1.00 13.16 123 ALA D N 1
ATOM 4562 C CA . ALA D 1 123 ? -49.253 -17.022 41.262 1.00 16.19 123 ALA D CA 1
ATOM 4563 C C . ALA D 1 123 ? -48.670 -18.431 41.257 1.00 14.72 123 ALA D C 1
ATOM 4564 O O . ALA D 1 123 ? -48.513 -19.019 40.183 1.00 17.51 123 ALA D O 1
ATOM 4566 N N . ILE D 1 124 ? -48.333 -18.974 42.427 1.00 16.36 124 ILE D N 1
ATOM 4567 C CA . ILE D 1 124 ? -47.733 -20.304 42.559 1.00 16.30 124 ILE D CA 1
ATOM 4568 C C . ILE D 1 124 ? -48.708 -21.290 43.201 1.00 17.20 124 ILE D C 1
ATOM 4569 O O . ILE D 1 124 ? -48.959 -22.381 42.668 1.00 19.51 124 ILE D O 1
ATOM 4574 N N . ASN D 1 125 ? -49.274 -20.921 44.351 1.00 16.95 125 ASN D N 1
ATOM 4575 C CA . ASN D 1 125 ? -50.396 -21.661 44.922 1.00 16.99 125 ASN D CA 1
ATOM 4576 C C . ASN D 1 125 ? -51.620 -21.139 44.184 1.00 15.76 125 ASN D C 1
ATOM 4577 O O . ASN D 1 125 ? -52.311 -20.208 44.627 1.00 17.69 125 ASN D O 1
ATOM 4582 N N . PHE D 1 126 ? -51.865 -21.737 43.016 1.00 15.62 126 PHE D N 1
ATOM 4583 C CA . PHE D 1 126 ? -52.600 -21.029 41.981 1.00 16.12 126 PHE D CA 1
ATOM 4584 C C . PHE D 1 126 ? -53.104 -22.014 40.947 1.00 23.24 126 PHE D C 1
ATOM 4585 O O . PHE D 1 126 ? -52.376 -22.927 40.553 1.00 22.74 126 PHE D O 1
ATOM 4593 N N . LYS D 1 127 ? -54.331 -21.800 40.492 1.00 18.48 127 LYS D N 1
ATOM 4594 C CA . LYS D 1 127 ? -54.941 -22.608 39.456 1.00 19.84 127 LYS D CA 1
ATOM 4595 C C . LYS D 1 127 ? -55.596 -21.691 38.452 1.00 21.72 127 LYS D C 1
ATOM 4596 O O . LYS D 1 127 ? -56.180 -20.668 38.825 1.00 20.66 127 LYS D O 1
ATOM 4602 N N . LEU D 1 128 ? -55.547 -22.099 37.194 1.00 20.00 128 LEU D N 1
ATOM 4603 C CA . LEU D 1 128 ? -56.123 -21.365 36.081 1.00 21.81 128 LEU D CA 1
ATOM 4604 C C . LEU D 1 128 ? -57.037 -22.291 35.299 1.00 24.52 128 LEU D C 1
ATOM 4605 O O . LEU D 1 128 ? -56.676 -23.433 34.999 1.00 24.62 128 LEU D O 1
ATOM 4610 N N . ASP D 1 129 ? -58.162 -21.734 34.867 1.00 21.63 129 ASP D N 1
ATOM 4611 C CA . ASP D 1 129 ? -59.216 -22.415 34.140 1.00 23.81 129 ASP D CA 1
ATOM 4612 C C . ASP D 1 129 ? -59.787 -21.483 33.080 1.00 23.91 129 ASP D C 1
ATOM 4613 O O . ASP D 1 129 ? -59.939 -20.288 33.328 1.00 21.35 129 ASP D O 1
ATOM 4618 N N . ILE D 1 130 ? -60.088 -22.017 31.891 1.00 22.57 130 ILE D N 1
ATOM 4619 C CA . ILE D 1 130 ? -60.817 -21.254 30.880 1.00 20.76 130 ILE D CA 1
ATOM 4620 C C . ILE D 1 130 ? -62.023 -22.069 30.435 1.00 30.38 130 ILE D C 1
ATOM 4621 O O . ILE D 1 130 ? -61.896 -23.265 30.147 1.00 30.10 130 ILE D O 1
ATOM 4626 N N . LYS D 1 131 ? -63.195 -21.426 30.430 1.00 25.19 131 LYS D N 1
ATOM 4627 C CA . LYS D 1 131 ? -64.454 -22.026 30.018 1.00 28.98 131 LYS D CA 1
ATOM 4628 C C . LYS D 1 131 ? -65.076 -21.199 28.903 1.00 23.94 131 LYS D C 1
ATOM 4629 O O . LYS D 1 131 ? -64.926 -19.972 28.848 1.00 26.19 131 LYS D O 1
ATOM 4635 N N . LYS D 1 132 ? -65.775 -21.887 28.007 1.00 20.19 132 LYS D N 1
ATOM 4636 C CA . LYS D 1 132 ? -66.542 -21.243 26.951 1.00 21.10 132 LYS D CA 1
ATOM 4637 C C . LYS D 1 132 ? -68.007 -21.232 27.357 1.00 26.76 132 LYS D C 1
ATOM 4638 O O . LYS D 1 132 ? -68.547 -22.265 27.772 1.00 25.68 132 LYS D O 1
ATOM 4644 N N . VAL D 1 133 ? -68.644 -20.071 27.246 1.00 22.53 133 VAL D N 1
ATOM 4645 C CA . VAL D 1 133 ? -70.056 -19.925 27.577 1.00 25.74 133 VAL D CA 1
ATOM 4646 C C . VAL D 1 133 ? -70.764 -19.297 26.386 1.00 28.37 133 VAL D C 1
ATOM 4647 O O . VAL D 1 133 ? -70.201 -18.449 25.686 1.00 26.92 133 VAL D O 1
ATOM 4651 N N . GLU D 1 134 ? -71.991 -19.732 26.140 1.00 29.99 134 GLU D N 1
ATOM 4652 C CA . GLU D 1 134 ? -72.798 -19.103 25.109 1.00 37.91 134 GLU D CA 1
ATOM 4653 C C . GLU D 1 134 ? -73.333 -17.763 25.600 1.00 43.10 134 GLU D C 1
ATOM 4654 O O . GLU D 1 134 ? -73.732 -17.624 26.759 1.00 51.43 134 GLU D O 1
ATOM 4660 N N . ASP D 1 135 ? -73.300 -16.749 24.708 1.00 43.65 135 ASP D N 1
ATOM 4661 C CA . ASP D 1 135 ? -73.720 -15.388 25.034 1.00 48.07 135 ASP D CA 1
ATOM 4662 C C . ASP D 1 135 ? -75.142 -15.162 24.536 1.00 59.22 135 ASP D C 1
ATOM 4663 O O . ASP D 1 135 ? -75.456 -15.539 23.394 1.00 54.60 135 ASP D O 1
ATOM 4668 N N . PRO D 1 136 ? -76.030 -14.600 25.369 1.00 71.09 136 PRO D N 1
ATOM 4669 C CA . PRO D 1 136 ? -77.406 -14.328 24.908 1.00 72.84 136 PRO D CA 1
ATOM 4670 C C . PRO D 1 136 ? -77.480 -13.439 23.675 1.00 74.53 136 PRO D C 1
ATOM 4671 O O . PRO D 1 136 ? -78.443 -13.546 22.904 1.00 70.28 136 PRO D O 1
ATOM 4675 N N . ASP D 1 137 ? -76.493 -12.553 23.471 1.00 76.09 137 ASP D N 1
ATOM 4676 C CA . ASP D 1 137 ? -76.378 -11.663 22.311 1.00 68.79 137 ASP D CA 1
ATOM 4677 C C . ASP D 1 137 ? -75.940 -12.383 21.057 1.00 66.82 137 ASP D C 1
ATOM 4678 O O . ASP D 1 137 ? -75.652 -11.714 20.052 1.00 70.95 137 ASP D O 1
ATOM 4683 N N . GLY D 1 138 ? -75.875 -13.711 21.081 1.00 57.89 138 GLY D N 1
ATOM 4684 C CA . GLY D 1 138 ? -75.257 -14.458 20.009 1.00 57.77 138 GLY D CA 1
ATOM 4685 C C . GLY D 1 138 ? -73.755 -14.517 20.205 1.00 57.26 138 GLY D C 1
ATOM 4686 O O . GLY D 1 138 ? -73.162 -13.601 20.789 1.00 51.03 138 GLY D O 1
ATOM 4687 N N . GLY D 1 139 ? -73.130 -15.590 19.726 1.00 42.65 139 GLY D N 1
ATOM 4688 C CA . GLY D 1 139 ? -71.702 -15.764 19.910 1.00 39.09 139 GLY D CA 1
ATOM 4689 C C . GLY D 1 139 ? -71.353 -16.433 21.224 1.00 39.30 139 GLY D C 1
ATOM 4690 O O . GLY D 1 139 ? -72.161 -17.182 21.784 1.00 34.65 139 GLY D O 1
ATOM 4691 N N . SER D 1 140 ? -70.154 -16.174 21.737 1.00 26.71 140 SER D N 1
ATOM 4692 C CA . SER D 1 140 ? -69.711 -16.861 22.940 1.00 22.73 140 SER D CA 1
ATOM 4693 C C . SER D 1 140 ? -68.783 -15.949 23.714 1.00 22.52 140 SER D C 1
ATOM 4694 O O . SER D 1 140 ? -68.327 -14.926 23.206 1.00 19.62 140 SER D O 1
ATOM 4697 N N . ARG D 1 141 ? -68.527 -16.337 24.959 1.00 21.99 141 ARG D N 1
ATOM 4698 C CA . ARG D 1 141 ? -67.638 -15.627 25.863 1.00 18.41 141 ARG D CA 1
ATOM 4699 C C . ARG D 1 141 ? -66.664 -16.624 26.461 1.00 19.62 141 ARG D C 1
ATOM 4700 O O . ARG D 1 141 ? -66.983 -17.807 26.605 1.00 19.37 141 ARG D O 1
ATOM 4708 N N . ALA D 1 142 ? -65.467 -16.151 26.803 1.00 17.57 142 ALA D N 1
ATOM 4709 C CA . ALA D 1 142 ? -64.533 -16.932 27.601 1.00 17.38 142 ALA D CA 1
ATOM 4710 C C . ALA D 1 142 ? -64.602 -16.444 29.039 1.00 18.16 142 ALA D C 1
ATOM 4711 O O . ALA D 1 142 ? -64.566 -15.232 29.293 1.00 19.88 142 ALA D O 1
ATOM 4713 N N . VAL D 1 143 ? -64.714 -17.379 29.968 1.00 18.06 143 VAL D N 1
ATOM 4714 C CA . VAL D 1 143 ? -64.686 -17.099 31.397 1.00 21.68 143 VAL D CA 1
ATOM 4715 C C . VAL D 1 143 ? -63.397 -17.701 31.933 1.00 22.21 143 VAL D C 1
ATOM 4716 O O . VAL D 1 143 ? -63.241 -18.927 31.972 1.00 23.26 143 VAL D O 1
ATOM 4720 N N . ILE D 1 144 ? -62.444 -16.849 32.293 1.00 19.06 144 ILE D N 1
ATOM 4721 C CA . ILE D 1 144 ? -61.146 -17.300 32.779 1.00 19.89 144 ILE D CA 1
ATOM 4722 C C . ILE D 1 144 ? -61.124 -17.075 34.277 1.00 20.47 144 ILE D C 1
ATOM 4723 O O . ILE D 1 144 ? -61.356 -15.956 34.746 1.00 20.77 144 ILE D O 1
ATOM 4728 N N . THR D 1 145 ? -60.873 -18.142 35.027 1.00 19.96 145 THR D N 1
ATOM 4729 C CA . THR D 1 145 ? -60.831 -18.088 36.484 1.00 21.48 145 THR D CA 1
ATOM 4730 C C . THR D 1 145 ? -59.392 -18.199 36.951 1.00 21.99 145 THR D C 1
ATOM 4731 O O . THR D 1 145 ? -58.678 -19.124 36.547 1.00 20.75 145 THR D O 1
ATOM 4735 N N . LEU D 1 146 ? -58.954 -17.207 37.722 1.00 19.67 146 LEU D N 1
ATOM 4736 C CA . LEU D 1 146 ? -57.668 -17.213 38.402 1.00 17.07 146 LEU D CA 1
ATOM 4737 C C . LEU D 1 146 ? -57.937 -17.457 39.877 1.00 23.89 146 LEU D C 1
ATOM 4738 O O . LEU D 1 146 ? -58.667 -16.688 40.514 1.00 24.84 146 LEU D O 1
ATOM 4743 N N . ASP D 1 147 ? -57.354 -18.515 40.422 1.00 19.64 147 ASP D N 1
ATOM 4744 C CA . ASP D 1 147 ? -57.668 -18.957 41.780 1.00 18.28 147 ASP D CA 1
ATOM 4745 C C . ASP D 1 147 ? -56.354 -19.066 42.546 1.00 19.95 147 ASP D C 1
ATOM 4746 O O . ASP D 1 147 ? -55.608 -20.028 42.354 1.00 18.10 147 ASP D O 1
ATOM 4751 N N . GLY D 1 148 ? -56.058 -18.068 43.374 1.00 17.30 148 GLY D N 1
ATOM 4752 C CA . GLY D 1 148 ? -54.772 -17.992 44.046 1.00 16.94 148 GLY D CA 1
ATOM 4753 C C . GLY D 1 148 ? -54.890 -17.795 45.543 1.00 14.49 148 GLY D C 1
ATOM 4754 O O . GLY D 1 148 ? -55.782 -17.107 46.038 1.00 16.00 148 GLY D O 1
ATOM 4755 N N . LYS D 1 149 ? -53.948 -18.394 46.266 1.00 15.64 149 LYS D N 1
ATOM 4756 C CA . LYS D 1 149 ? -53.918 -18.256 47.714 1.00 15.68 149 LYS D CA 1
ATOM 4757 C C . LYS D 1 149 ? -53.532 -16.841 48.125 1.00 15.92 149 LYS D C 1
ATOM 4758 O O . LYS D 1 149 ? -52.649 -16.226 47.523 1.00 15.67 149 LYS D O 1
ATOM 4764 N N . TYR D 1 150 ? -54.195 -16.311 49.156 1.00 13.81 150 TYR D N 1
ATOM 4765 C CA . TYR D 1 150 ? -53.757 -15.047 49.741 1.00 12.51 150 TYR D CA 1
ATOM 4766 C C . TYR D 1 150 ? -52.582 -15.307 50.675 1.00 16.39 150 TYR D C 1
ATOM 4767 O O . TYR D 1 150 ? -52.709 -16.065 51.643 1.00 17.04 150 TYR D O 1
ATOM 4776 N N . LEU D 1 151 ? -51.441 -14.657 50.408 1.00 14.24 151 LEU D N 1
ATOM 4777 C CA . LEU D 1 151 ? -50.301 -14.747 51.315 1.00 16.49 151 LEU D CA 1
ATOM 4778 C C . LEU D 1 151 ? -50.128 -13.405 52.001 1.00 15.12 151 LEU D C 1
ATOM 4779 O O . LEU D 1 151 ? -49.799 -12.416 51.326 1.00 15.98 151 LEU D O 1
ATOM 4784 N N . PRO D 1 152 ? -50.333 -13.308 53.312 1.00 16.04 152 PRO D N 1
ATOM 4785 C CA . PRO D 1 152 ? -50.235 -12.009 53.984 1.00 18.67 152 PRO D CA 1
ATOM 4786 C C . PRO D 1 152 ? -48.803 -11.547 54.207 1.00 20.22 152 PRO D C 1
ATOM 4787 O O . PRO D 1 152 ? -47.873 -12.340 54.375 1.00 19.50 152 PRO D O 1
ATOM 4791 N N . THR D 1 153 ? -48.638 -10.234 54.142 1.00 18.81 153 THR D N 1
ATOM 4792 C CA . THR D 1 153 ? -47.432 -9.567 54.616 1.00 18.86 153 THR D CA 1
ATOM 4793 C C . THR D 1 153 ? -47.646 -9.159 56.077 1.00 26.10 153 THR D C 1
ATOM 4794 O O . THR D 1 153 ? -48.511 -8.321 56.367 1.00 24.64 153 THR D O 1
ATOM 4798 N N . LYS D 1 154 ? -46.863 -9.749 56.995 1.00 21.51 154 LYS D N 1
ATOM 4799 C CA . LYS D 1 154 ? -46.925 -9.492 58.429 1.00 27.23 154 LYS D CA 1
ATOM 4800 C C . LYS D 1 154 ? -45.689 -8.738 58.890 1.00 25.14 154 LYS D C 1
ATOM 4801 O O . LYS D 1 154 ? -44.587 -8.992 58.396 1.00 24.63 154 LYS D O 1
ATOM 4807 N N . PRO D 1 155 ? -45.833 -7.826 59.845 1.00 26.34 155 PRO D N 1
ATOM 4808 C CA . PRO D 1 155 ? -44.647 -7.194 60.421 1.00 23.92 155 PRO D CA 1
ATOM 4809 C C . PRO D 1 155 ? -43.802 -8.232 61.134 1.00 30.44 155 PRO D C 1
ATOM 4810 O O . PRO D 1 155 ? -44.315 -9.213 61.679 1.00 32.91 155 PRO D O 1
ATOM 4814 N N . PHE D 1 156 ? -42.493 -8.032 61.102 1.00 27.70 156 PHE D N 1
ATOM 4815 C CA . PHE D 1 156 ? -41.617 -8.886 61.893 1.00 32.11 156 PHE D CA 1
ATOM 4816 C C . PHE D 1 156 ? -40.590 -8.045 62.654 1.00 35.95 156 PHE D C 1
ATOM 4817 O O . PHE D 1 156 ? -40.432 -6.834 62.424 1.00 25.47 156 PHE D O 1
ATOM 4826 N N . MET E 1 1 ? -23.751 10.220 64.309 1.00 33.45 1 MET E N 1
ATOM 4827 C CA . MET E 1 1 ? -24.224 9.082 63.530 1.00 36.57 1 MET E CA 1
ATOM 4828 C C . MET E 1 1 ? -24.162 9.462 62.051 1.00 27.44 1 MET E C 1
ATOM 4829 O O . MET E 1 1 ? -24.728 10.488 61.649 1.00 25.55 1 MET E O 1
ATOM 4834 N N . LEU E 1 2 ? -23.469 8.648 61.249 1.00 25.67 2 LEU E N 1
ATOM 4835 C CA . LEU E 1 2 ? -23.404 8.886 59.810 1.00 24.03 2 LEU E CA 1
ATOM 4836 C C . LEU E 1 2 ? -24.798 8.779 59.203 1.00 23.15 2 LEU E C 1
ATOM 4837 O O . LEU E 1 2 ? -25.568 7.873 59.539 1.00 26.29 2 LEU E O 1
ATOM 4842 N N . GLN E 1 3 ? -25.141 9.739 58.347 1.00 17.95 3 GLN E N 1
ATOM 4843 C CA . GLN E 1 3 ? -26.435 9.776 57.677 1.00 15.85 3 GLN E CA 1
ATOM 4844 C C . GLN E 1 3 ? -26.262 9.403 56.211 1.00 19.05 3 GLN E C 1
ATOM 4845 O O . GLN E 1 3 ? -25.170 9.489 55.657 1.00 18.52 3 GLN E O 1
ATOM 4851 N N . SER E 1 4 ? -27.342 8.948 55.585 1.00 16.03 4 SER E N 1
ATOM 4852 C CA . SER E 1 4 ? -27.259 8.546 54.191 1.00 17.85 4 SER E CA 1
ATOM 4853 C C . SER E 1 4 ? -28.539 8.944 53.481 1.00 19.93 4 SER E C 1
ATOM 4854 O O . SER E 1 4 ? -29.595 9.092 54.095 1.00 19.54 4 SER E O 1
ATOM 4857 N N . GLN E 1 5 ? -28.427 9.102 52.174 1.00 17.38 5 GLN E N 1
ATOM 4858 C CA . GLN E 1 5 ? -29.547 9.439 51.303 1.00 15.59 5 GLN E CA 1
ATOM 4859 C C . GLN E 1 5 ? -30.125 8.175 50.690 1.00 16.00 5 GLN E C 1
ATOM 4860 O O . GLN E 1 5 ? -29.403 7.217 50.423 1.00 17.89 5 GLN E O 1
ATOM 4866 N N . PHE E 1 6 ? -31.439 8.183 50.450 1.00 17.27 6 PHE E N 1
ATOM 4867 C CA . PHE E 1 6 ? -32.066 7.098 49.709 1.00 19.23 6 PHE E CA 1
ATOM 4868 C C . PHE E 1 6 ? -32.513 7.515 48.314 1.00 18.82 6 PHE E C 1
ATOM 4869 O O . PHE E 1 6 ? -32.884 6.646 47.518 1.00 18.87 6 PHE E O 1
ATOM 4877 N N . ALA E 1 7 ? -32.466 8.809 47.990 1.00 17.05 7 ALA E N 1
ATOM 4878 C CA . ALA E 1 7 ? -32.824 9.322 46.676 1.00 16.24 7 ALA E CA 1
ATOM 4879 C C . ALA E 1 7 ? -31.803 10.371 46.264 1.00 14.86 7 ALA E C 1
ATOM 4880 O O . ALA E 1 7 ? -31.154 10.996 47.108 1.00 17.51 7 ALA E O 1
ATOM 4882 N N . GLN E 1 8 ? -31.657 10.566 44.954 1.00 15.49 8 GLN E N 1
ATOM 4883 C CA . GLN E 1 8 ? -30.665 11.533 44.501 1.00 16.69 8 GLN E CA 1
ATOM 4884 C C . GLN E 1 8 ? -31.145 12.967 44.604 1.00 16.98 8 GLN E C 1
ATOM 4885 O O . GLN E 1 8 ? -30.315 13.885 44.567 1.00 16.78 8 GLN E O 1
ATOM 4891 N N . THR E 1 9 ? -32.452 13.177 44.708 1.00 16.37 9 THR E N 1
ATOM 4892 C CA . THR E 1 9 ? -33.002 14.520 44.525 1.00 21.07 9 THR E CA 1
ATOM 4893 C C . THR E 1 9 ? -32.380 15.578 45.427 1.00 18.34 9 THR E C 1
ATOM 4894 O O . THR E 1 9 ? -31.980 16.629 44.902 1.00 18.58 9 THR E O 1
ATOM 4898 N N . PRO E 1 10 ? -32.244 15.376 46.752 1.00 17.18 10 PRO E N 1
ATOM 4899 C CA . PRO E 1 10 ? -31.666 16.451 47.582 1.00 19.72 10 PRO E CA 1
ATOM 4900 C C . PRO E 1 10 ? -30.227 16.809 47.217 1.00 17.96 10 PRO E C 1
ATOM 4901 O O . PRO E 1 10 ? -29.892 18.004 47.152 1.00 17.85 10 PRO E O 1
ATOM 4905 N N . ARG E 1 11 ? -29.354 15.817 46.991 1.00 16.79 11 ARG E N 1
ATOM 4906 C CA . ARG E 1 11 ? -27.968 16.170 46.672 1.00 19.16 11 ARG E CA 1
ATOM 4907 C C . ARG E 1 11 ? -27.836 16.730 45.265 1.00 17.73 11 ARG E C 1
ATOM 4908 O O . ARG E 1 11 ? -26.947 17.554 45.016 1.00 17.84 11 ARG E O 1
ATOM 4916 N N . LEU E 1 12 ? -28.706 16.322 44.335 1.00 16.26 12 LEU E N 1
ATOM 4917 C CA . LEU E 1 12 ? -28.706 16.945 43.012 1.00 15.87 12 LEU E CA 1
ATOM 4918 C C . LEU E 1 12 ? -29.174 18.397 43.082 1.00 18.09 12 LEU E C 1
ATOM 4919 O O . LEU E 1 12 ? -28.639 19.261 42.375 1.00 18.07 12 LEU E O 1
ATOM 4924 N N . ALA E 1 13 ? -30.158 18.695 43.933 1.00 18.07 13 ALA E N 1
ATOM 4925 C CA . ALA E 1 13 ? -30.567 20.089 44.100 1.00 18.17 13 ALA E CA 1
ATOM 4926 C C . ALA E 1 13 ? -29.455 20.920 44.741 1.00 14.61 13 ALA E C 1
ATOM 4927 O O . ALA E 1 13 ? -29.260 22.090 44.393 1.00 18.55 13 ALA E O 1
ATOM 4929 N N . LEU E 1 14 ? -28.724 20.345 45.690 1.00 17.85 14 LEU E N 1
ATOM 4930 C CA . LEU E 1 14 ? -27.591 21.073 46.257 1.00 17.73 14 LEU E CA 1
ATOM 4931 C C . LEU E 1 14 ? -26.512 21.295 45.207 1.00 20.35 14 LEU E C 1
ATOM 4932 O O . LEU E 1 14 ? -25.927 22.382 45.124 1.00 17.07 14 LEU E O 1
ATOM 4937 N N . ALA E 1 15 ? -26.244 20.282 44.379 1.00 15.72 15 ALA E N 1
ATOM 4938 C CA . ALA E 1 15 ? -25.283 20.479 43.299 1.00 17.29 15 ALA E CA 1
ATOM 4939 C C . ALA E 1 15 ? -25.717 21.618 42.396 1.00 14.64 15 ALA E C 1
ATOM 4940 O O . ALA E 1 15 ? -24.885 22.436 41.983 1.00 15.81 15 ALA E O 1
ATOM 4942 N N . ASP E 1 16 ? -27.022 21.700 42.098 1.00 14.95 16 ASP E N 1
ATOM 4943 C CA . ASP E 1 16 ? -27.539 22.805 41.294 1.00 17.52 16 ASP E CA 1
ATOM 4944 C C . ASP E 1 16 ? -27.146 24.131 41.930 1.00 17.17 16 ASP E C 1
ATOM 4945 O O . ASP E 1 16 ? -26.651 25.043 41.257 1.00 18.56 16 ASP E O 1
ATOM 4950 N N . THR E 1 17 ? -27.380 24.255 43.239 1.00 16.77 17 THR E N 1
ATOM 4951 C CA . THR E 1 17 ? -27.024 25.480 43.946 1.00 17.71 17 THR E CA 1
ATOM 4952 C C . THR E 1 17 ? -25.527 25.759 43.895 1.00 18.71 17 THR E C 1
ATOM 4953 O O . THR E 1 17 ? -25.109 26.908 43.680 1.00 19.69 17 THR E O 1
ATOM 4957 N N . VAL E 1 18 ? -24.707 24.726 44.085 1.00 18.30 18 VAL E N 1
ATOM 4958 C CA . VAL E 1 18 ? -23.260 24.898 44.012 1.00 16.75 18 VAL E CA 1
ATOM 4959 C C . VAL E 1 18 ? -22.862 25.481 42.668 1.00 19.42 18 VAL E C 1
ATOM 4960 O O . VAL E 1 18 ? -22.066 26.420 42.603 1.00 19.13 18 VAL E O 1
ATOM 4964 N N . ILE E 1 19 ? -23.393 24.915 41.573 1.00 16.19 19 ILE E N 1
ATOM 4965 C CA . ILE E 1 19 ? -23.040 25.391 40.233 1.00 15.00 19 ILE E CA 1
ATOM 4966 C C . ILE E 1 19 ? -23.404 26.858 40.071 1.00 16.56 19 ILE E C 1
ATOM 4967 O O . ILE E 1 19 ? -22.623 27.660 39.533 1.00 16.81 19 ILE E O 1
ATOM 4972 N N . ASP E 1 20 ? -24.593 27.226 40.531 1.00 17.56 20 ASP E N 1
ATOM 4973 C CA . ASP E 1 20 ? -25.070 28.596 40.391 1.00 18.66 20 ASP E CA 1
ATOM 4974 C C . ASP E 1 20 ? -24.206 29.556 41.198 1.00 18.75 20 ASP E C 1
ATOM 4975 O O . ASP E 1 20 ? -23.753 30.588 40.682 1.00 17.86 20 ASP E O 1
ATOM 4980 N N . LEU E 1 21 ? -23.962 29.229 42.470 1.00 16.68 21 LEU E N 1
ATOM 4981 C CA . LEU E 1 21 ? -23.181 30.115 43.332 1.00 16.48 21 LEU E CA 1
ATOM 4982 C C . LEU E 1 21 ? -21.732 30.199 42.873 1.00 19.66 21 LEU E C 1
ATOM 4983 O O . LEU E 1 21 ? -21.113 31.270 42.932 1.00 19.61 21 LEU E O 1
ATOM 4988 N N . LYS E 1 22 ? -21.168 29.074 42.437 1.00 17.52 22 LYS E N 1
ATOM 4989 C CA . LYS E 1 22 ? -19.809 29.079 41.908 1.00 18.47 22 LYS E CA 1
ATOM 4990 C C . LYS E 1 22 ? -19.686 30.030 40.720 1.00 18.58 22 LYS E C 1
ATOM 4991 O O . LYS E 1 22 ? -18.699 30.768 40.601 1.00 19.71 22 LYS E O 1
ATOM 4997 N N . ALA E 1 23 ? -20.678 30.027 39.825 1.00 15.98 23 ALA E N 1
ATOM 4998 C CA . ALA E 1 23 ? -20.620 30.925 38.681 1.00 19.18 23 ALA E CA 1
ATOM 4999 C C . ALA E 1 23 ? -20.792 32.370 39.122 1.00 19.58 23 ALA E C 1
ATOM 5000 O O . ALA E 1 23 ? -20.115 33.271 38.611 1.00 20.67 23 ALA E O 1
ATOM 5002 N N . ARG E 1 24 ? -21.699 32.605 40.071 1.00 19.00 24 ARG E N 1
ATOM 5003 C CA . ARG E 1 24 ? -21.959 33.964 40.538 1.00 19.73 24 ARG E CA 1
ATOM 5004 C C . ARG E 1 24 ? -20.723 34.581 41.179 1.00 25.54 24 ARG E C 1
ATOM 5005 O O . ARG E 1 24 ? -20.479 35.784 41.029 1.00 27.73 24 ARG E O 1
ATOM 5013 N N . LYS E 1 25 ? -19.957 33.792 41.932 1.00 21.15 25 LYS E N 1
ATOM 5014 C CA . LYS E 1 25 ? -18.736 34.278 42.562 1.00 23.39 25 LYS E CA 1
ATOM 5015 C C . LYS E 1 25 ? -17.501 34.079 41.690 1.00 27.12 25 LYS E C 1
ATOM 5016 O O . LYS E 1 25 ? -16.391 34.382 42.144 1.00 25.95 25 LYS E O 1
ATOM 5022 N N . ASN E 1 26 ? -17.669 33.556 40.469 1.00 23.53 26 ASN E N 1
ATOM 5023 C CA . ASN E 1 26 ? -16.571 33.332 39.529 1.00 22.08 26 ASN E CA 1
ATOM 5024 C C . ASN E 1 26 ? -15.458 32.478 40.143 1.00 27.54 26 ASN E C 1
ATOM 5025 O O . ASN E 1 26 ? -14.265 32.777 40.027 1.00 26.16 26 ASN E O 1
ATOM 5030 N N . LEU E 1 27 ? -15.854 31.378 40.780 1.00 20.78 27 LEU E N 1
ATOM 5031 C CA . LEU E 1 27 ? -14.912 30.487 41.438 1.00 21.63 27 LEU E CA 1
ATOM 5032 C C . LEU E 1 27 ? -14.533 29.322 40.527 1.00 18.61 27 LEU E C 1
ATOM 5033 O O . LEU E 1 27 ? -15.214 29.023 39.541 1.00 21.96 27 LEU E O 1
ATOM 5038 N N . SER E 1 28 ? -13.414 28.688 40.860 1.00 20.18 28 SER E N 1
ATOM 5039 C CA . SER E 1 28 ? -12.942 27.474 40.216 1.00 19.24 28 SER E CA 1
ATOM 5040 C C . SER E 1 28 ? -13.163 26.281 41.144 1.00 16.45 28 SER E C 1
ATOM 5041 O O . SER E 1 28 ? -13.295 26.434 42.358 1.00 17.00 28 SER E O 1
ATOM 5044 N N . TRP E 1 29 ? -13.197 25.079 40.560 1.00 17.20 29 TRP E N 1
ATOM 5045 C CA . TRP E 1 29 ? -13.251 23.871 41.385 1.00 17.19 29 TRP E CA 1
ATOM 5046 C C . TRP E 1 29 ? -12.003 23.758 42.238 1.00 17.24 29 TRP E C 1
ATOM 5047 O O . TRP E 1 29 ? -12.058 23.297 43.383 1.00 18.90 29 TRP E O 1
ATOM 5058 N N . GLN E 1 30 ? -10.860 24.182 41.695 1.00 16.90 30 GLN E N 1
ATOM 5059 C CA . GLN E 1 30 ? -9.634 24.128 42.480 1.00 21.45 30 GLN E CA 1
ATOM 5060 C C . GLN E 1 30 ? -9.728 25.014 43.717 1.00 21.04 30 GLN E C 1
ATOM 5061 O O . GLN E 1 30 ? -9.244 24.637 44.789 1.00 21.76 30 GLN E O 1
ATOM 5067 N N . ALA E 1 31 ? -10.315 26.207 43.584 1.00 21.71 31 ALA E N 1
ATOM 5068 C CA . ALA E 1 31 ? -10.456 27.089 44.739 1.00 20.20 31 ALA E CA 1
ATOM 5069 C C . ALA E 1 31 ? -11.337 26.456 45.811 1.00 23.53 31 ALA E C 1
ATOM 5070 O O . ALA E 1 31 ? -11.073 26.606 47.010 1.00 24.98 31 ALA E O 1
ATOM 5072 N N . LEU E 1 32 ? -12.377 25.718 45.396 1.00 21.26 32 LEU E N 1
ATOM 5073 C CA . LEU E 1 32 ? -13.241 25.050 46.363 1.00 22.84 32 LEU E CA 1
ATOM 5074 C C . LEU E 1 32 ? -12.532 23.891 47.051 1.00 25.65 32 LEU E C 1
ATOM 5075 O O . LEU E 1 32 ? -12.812 23.604 48.221 1.00 28.40 32 LEU E O 1
ATOM 5080 N N . THR E 1 33 ? -11.605 23.230 46.351 1.00 19.32 33 THR E N 1
ATOM 5081 C CA . THR E 1 33 ? -10.824 22.138 46.929 1.00 24.12 33 THR E CA 1
ATOM 5082 C C . THR E 1 33 ? -9.744 22.641 47.889 1.00 25.72 33 THR E C 1
ATOM 5083 O O . THR E 1 33 ? -9.437 21.966 48.883 1.00 21.19 33 THR E O 1
ATOM 5087 N N . ASP E 1 34 ? -9.173 23.814 47.616 1.00 24.93 34 ASP E N 1
ATOM 5088 C CA . ASP E 1 34 ? -8.114 24.369 48.460 1.00 24.53 34 ASP E CA 1
ATOM 5089 C C . ASP E 1 34 ? -8.554 24.442 49.916 1.00 29.75 34 ASP E C 1
ATOM 5090 O O . ASP E 1 34 ? -9.650 24.924 50.227 1.00 29.21 34 ASP E O 1
ATOM 5095 N N . GLY E 1 35 ? -7.709 23.926 50.808 1.00 27.85 35 GLY E N 1
ATOM 5096 C CA . GLY E 1 35 ? -7.986 23.989 52.225 1.00 27.00 35 GLY E CA 1
ATOM 5097 C C . GLY E 1 35 ? -8.760 22.823 52.787 1.00 33.33 35 GLY E C 1
ATOM 5098 O O . GLY E 1 35 ? -8.910 22.735 54.013 1.00 32.02 35 GLY E O 1
ATOM 5099 N N . THR E 1 36 ? -9.270 21.929 51.937 1.00 27.09 36 THR E N 1
ATOM 5100 C CA . THR E 1 36 ? -10.013 20.776 52.423 1.00 23.46 36 THR E CA 1
ATOM 5101 C C . THR E 1 36 ? -9.116 19.618 52.830 1.00 22.95 36 THR E C 1
ATOM 5102 O O . THR E 1 36 ? -9.587 18.708 53.519 1.00 29.29 36 THR E O 1
ATOM 5106 N N . GLY E 1 37 ? -7.862 19.608 52.386 1.00 25.62 37 GLY E N 1
ATOM 5107 C CA . GLY E 1 37 ? -7.004 18.457 52.547 1.00 26.98 37 GLY E CA 1
ATOM 5108 C C . GLY E 1 37 ? -7.344 17.286 51.651 1.00 30.85 37 GLY E C 1
ATOM 5109 O O . GLY E 1 37 ? -6.713 16.230 51.774 1.00 31.08 37 GLY E O 1
ATOM 5110 N N . LEU E 1 38 ? -8.316 17.432 50.757 1.00 22.05 38 LEU E N 1
ATOM 5111 C CA . LEU E 1 38 ? -8.726 16.364 49.852 1.00 23.12 38 LEU E CA 1
ATOM 5112 C C . LEU E 1 38 ? -8.367 16.726 48.418 1.00 22.45 38 LEU E C 1
ATOM 5113 O O . LEU E 1 38 ? -8.074 17.877 48.101 1.00 22.46 38 LEU E O 1
ATOM 5118 N N . SER E 1 39 ? -8.408 15.719 47.541 1.00 18.44 39 SER E N 1
ATOM 5119 C CA . SER E 1 39 ? -8.025 15.907 46.149 1.00 17.87 39 SER E CA 1
ATOM 5120 C C . SER E 1 39 ? -9.140 16.540 45.329 1.00 20.77 39 SER E C 1
ATOM 5121 O O . SER E 1 39 ? -10.331 16.392 45.627 1.00 19.96 39 SER E O 1
ATOM 5124 N N . LEU E 1 40 ? -8.722 17.244 44.273 1.00 19.79 40 LEU E N 1
ATOM 5125 C CA . LEU E 1 40 ? -9.637 17.947 43.379 1.00 16.70 40 LEU E CA 1
ATOM 5126 C C . LEU E 1 40 ? -10.757 17.043 42.869 1.00 19.87 40 LEU E C 1
ATOM 5127 O O . LEU E 1 40 ? -11.934 17.412 42.909 1.00 19.58 40 LEU E O 1
ATOM 5132 N N . ALA E 1 41 ? -10.410 15.850 42.390 1.00 17.95 41 ALA E N 1
ATOM 5133 C CA . ALA E 1 41 ? -11.449 14.980 41.851 1.00 18.63 41 ALA E CA 1
ATOM 5134 C C . ALA E 1 41 ? -12.401 14.521 42.942 1.00 17.24 41 ALA E C 1
ATOM 5135 O O . ALA E 1 41 ? -13.591 14.333 42.672 1.00 19.68 41 ALA E O 1
ATOM 5137 N N . PHE E 1 42 ? -11.912 14.327 44.171 1.00 15.81 42 PHE E N 1
ATOM 5138 C CA . PHE E 1 42 ? -12.807 13.839 45.216 1.00 16.29 42 PHE E CA 1
ATOM 5139 C C . PHE E 1 42 ? -13.787 14.920 45.657 1.00 17.86 42 PHE E C 1
ATOM 5140 O O . PHE E 1 42 ? -14.996 14.671 45.761 1.00 17.34 42 PHE E O 1
ATOM 5148 N N . VAL E 1 43 ? -13.287 16.134 45.916 1.00 17.88 43 VAL E N 1
ATOM 5149 C CA . VAL E 1 43 ? -14.155 17.215 46.373 1.00 16.86 43 VAL E CA 1
ATOM 5150 C C . VAL E 1 43 ? -15.145 17.608 45.291 1.00 16.08 43 VAL E C 1
ATOM 5151 O O . VAL E 1 43 ? -16.322 17.877 45.570 1.00 17.23 43 VAL E O 1
ATOM 5155 N N . THR E 1 44 ? -14.679 17.689 44.042 1.00 18.22 44 THR E N 1
ATOM 5156 C CA . THR E 1 44 ? -15.587 18.036 42.960 1.00 15.31 44 THR E CA 1
ATOM 5157 C C . THR E 1 44 ? -16.698 16.996 42.848 1.00 15.93 44 THR E C 1
ATOM 5158 O O . THR E 1 44 ? -17.880 17.343 42.769 1.00 15.44 44 THR E O 1
ATOM 5162 N N . ALA E 1 45 ? -16.339 15.710 42.887 1.00 14.82 45 ALA E N 1
ATOM 5163 C CA . ALA E 1 45 ? -17.368 14.669 42.832 1.00 14.21 45 ALA E CA 1
ATOM 5164 C C . ALA E 1 45 ? -18.341 14.807 43.998 1.00 17.79 45 ALA E C 1
ATOM 5165 O O . ALA E 1 45 ? -19.557 14.628 43.837 1.00 16.78 45 ALA E O 1
ATOM 5167 N N . ALA E 1 46 ? -17.824 15.112 45.188 1.00 13.86 46 ALA E N 1
ATOM 5168 C CA . ALA E 1 46 ? -18.697 15.270 46.347 1.00 16.13 46 ALA E CA 1
ATOM 5169 C C . ALA E 1 46 ? -19.706 16.382 46.127 1.00 14.62 46 ALA E C 1
ATOM 5170 O O . ALA E 1 46 ? -20.894 16.234 46.444 1.00 16.13 46 ALA E O 1
ATOM 5172 N N . LEU E 1 47 ? -19.238 17.534 45.636 1.00 14.89 47 LEU E N 1
ATOM 5173 C CA . LEU E 1 47 ? -20.117 18.672 45.418 1.00 14.63 47 LEU E CA 1
ATOM 5174 C C . LEU E 1 47 ? -21.145 18.382 44.342 1.00 16.80 47 LEU E C 1
ATOM 5175 O O . LEU E 1 47 ? -22.284 18.850 44.440 1.00 18.59 47 LEU E O 1
ATOM 5180 N N . LEU E 1 48 ? -20.778 17.583 43.340 1.00 15.96 48 LEU E N 1
ATOM 5181 C CA . LEU E 1 48 ? -21.729 17.159 42.317 1.00 17.15 48 LEU E CA 1
ATOM 5182 C C . LEU E 1 48 ? -22.586 15.968 42.766 1.00 18.14 48 LEU E C 1
ATOM 5183 O O . LEU E 1 48 ? -23.287 15.380 41.936 1.00 17.50 48 LEU E O 1
ATOM 5188 N N . GLY E 1 49 ? -22.553 15.608 44.047 1.00 15.70 49 GLY E N 1
ATOM 5189 C CA . GLY E 1 49 ? -23.475 14.621 44.593 1.00 16.17 49 GLY E CA 1
ATOM 5190 C C . GLY E 1 49 ? -22.976 13.189 44.682 1.00 15.88 49 GLY E C 1
ATOM 5191 O O . GLY E 1 49 ? -23.793 12.283 44.879 1.00 17.21 49 GLY E O 1
ATOM 5192 N N . GLN E 1 50 ? -21.674 12.946 44.561 1.00 17.92 50 GLN E N 1
ATOM 5193 C CA . GLN E 1 50 ? -21.190 11.583 44.407 1.00 15.21 50 GLN E CA 1
ATOM 5194 C C . GLN E 1 50 ? -20.359 11.064 45.571 1.00 15.74 50 GLN E C 1
ATOM 5195 O O . GLN E 1 50 ? -19.946 9.909 45.528 1.00 21.41 50 GLN E O 1
ATOM 5201 N N . HIS E 1 51 ? -20.132 11.866 46.611 1.00 14.46 51 HIS E N 1
ATOM 5202 C CA . HIS E 1 51 ? -19.382 11.440 47.787 1.00 15.98 51 HIS E CA 1
ATOM 5203 C C . HIS E 1 51 ? -19.862 12.252 48.978 1.00 14.68 51 HIS E C 1
ATOM 5204 O O . HIS E 1 51 ? -20.283 13.400 48.802 1.00 16.37 51 HIS E O 1
ATOM 5211 N N . PRO E 1 52 ? -19.730 11.731 50.200 1.00 17.12 52 PRO E N 1
ATOM 5212 C CA . PRO E 1 52 ? -19.856 12.593 51.376 1.00 17.48 52 PRO E CA 1
ATOM 5213 C C . PRO E 1 52 ? -18.538 13.300 51.632 1.00 19.64 52 PRO E C 1
ATOM 5214 O O . PRO E 1 52 ? -17.462 12.792 51.308 1.00 20.17 52 PRO E O 1
ATOM 5218 N N . LEU E 1 53 ? -18.636 14.510 52.225 1.00 17.76 53 LEU E N 1
ATOM 5219 C CA . LEU E 1 53 ? -17.453 15.191 52.716 1.00 19.42 53 LEU E CA 1
ATOM 5220 C C . LEU E 1 53 ? -17.384 15.059 54.228 1.00 17.97 53 LEU E C 1
ATOM 5221 O O . LEU E 1 53 ? -18.421 15.042 54.907 1.00 20.90 53 LEU E O 1
ATOM 5226 N N . PRO E 1 54 ? -16.183 14.969 54.791 1.00 19.76 54 PRO E N 1
ATOM 5227 C CA . PRO E 1 54 ? -16.051 15.086 56.249 1.00 21.49 54 PRO E CA 1
ATOM 5228 C C . PRO E 1 54 ? -16.496 16.471 56.702 1.00 24.07 54 PRO E C 1
ATOM 5229 O O . PRO E 1 54 ? -16.527 17.426 55.924 1.00 24.06 54 PRO E O 1
ATOM 5233 N N . LYS E 1 55 ? -16.852 16.570 57.986 1.00 22.14 55 LYS E N 1
ATOM 5234 C CA . LYS E 1 55 ? -17.435 17.806 58.506 1.00 22.49 55 LYS E CA 1
ATOM 5235 C C . LYS E 1 55 ? -16.536 19.010 58.248 1.00 26.92 55 LYS E C 1
ATOM 5236 O O . LYS E 1 55 ? -17.010 20.063 57.805 1.00 23.76 55 LYS E O 1
ATOM 5242 N N . GLU E 1 56 ? -15.242 18.885 58.547 1.00 24.19 56 GLU E N 1
ATOM 5243 C CA . GLU E 1 56 ? -14.341 20.025 58.383 1.00 34.06 56 GLU E CA 1
ATOM 5244 C C . GLU E 1 56 ? -14.331 20.523 56.947 1.00 28.03 56 GLU E C 1
ATOM 5245 O O . GLU E 1 56 ? -14.456 21.730 56.694 1.00 26.28 56 GLU E O 1
ATOM 5251 N N . ALA E 1 57 ? -14.189 19.597 55.996 1.00 25.02 57 ALA E N 1
ATOM 5252 C CA . ALA E 1 57 ? -14.163 19.955 54.582 1.00 23.71 57 ALA E CA 1
ATOM 5253 C C . ALA E 1 57 ? -15.506 20.494 54.127 1.00 19.62 57 ALA E C 1
ATOM 5254 O O . ALA E 1 57 ? -15.562 21.457 53.353 1.00 21.22 57 ALA E O 1
ATOM 5256 N N . ALA E 1 58 ? -16.603 19.872 54.574 1.00 20.13 58 ALA E N 1
ATOM 5257 C CA . ALA E 1 58 ? -17.917 20.378 54.192 1.00 17.63 58 ALA E CA 1
ATOM 5258 C C . ALA E 1 58 ? -18.104 21.815 54.671 1.00 24.93 58 ALA E C 1
ATOM 5259 O O . ALA E 1 58 ? -18.660 22.657 53.953 1.00 22.23 58 ALA E O 1
ATOM 5261 N N . ASP E 1 59 ? -17.665 22.100 55.893 1.00 22.84 59 ASP E N 1
ATOM 5262 C CA . ASP E 1 59 ? -17.798 23.446 56.437 1.00 28.51 59 ASP E CA 1
ATOM 5263 C C . ASP E 1 59 ? -16.944 24.444 55.661 1.00 25.09 59 ASP E C 1
ATOM 5264 O O . ASP E 1 59 ? -17.391 25.562 55.373 1.00 24.71 59 ASP E O 1
ATOM 5269 N N . ILE E 1 60 ? -15.737 24.035 55.262 1.00 23.21 60 ILE E N 1
ATOM 5270 C CA . ILE E 1 60 ? -14.855 24.928 54.517 1.00 22.42 60 ILE E CA 1
ATOM 5271 C C . ILE E 1 60 ? -15.454 25.272 53.156 1.00 24.06 60 ILE E C 1
ATOM 5272 O O . ILE E 1 60 ? -15.484 26.441 52.756 1.00 21.62 60 ILE E O 1
ATOM 5277 N N A VAL E 1 61 ? -15.939 24.265 52.418 0.56 21.88 61 VAL E N 1
ATOM 5278 N N B VAL E 1 61 ? -15.922 24.261 52.417 0.44 21.89 61 VAL E N 1
ATOM 5279 C CA A VAL E 1 61 ? -16.480 24.554 51.088 0.56 24.10 61 VAL E CA 1
ATOM 5280 C CA B VAL E 1 61 ? -16.497 24.528 51.099 0.44 24.09 61 VAL E CA 1
ATOM 5281 C C A VAL E 1 61 ? -17.755 25.386 51.194 0.56 24.06 61 VAL E C 1
ATOM 5282 C C B VAL E 1 61 ? -17.733 25.407 51.222 0.44 24.04 61 VAL E C 1
ATOM 5283 O O A VAL E 1 61 ? -18.000 26.275 50.369 0.56 20.97 61 VAL E O 1
ATOM 5284 O O B VAL E 1 61 ? -17.940 26.333 50.426 0.44 20.98 61 VAL E O 1
ATOM 5291 N N . CYS E 1 62 ? -18.576 25.133 52.222 1.00 20.45 62 CYS E N 1
ATOM 5292 C CA . CYS E 1 62 ? -19.790 25.922 52.399 1.00 23.33 62 CYS E CA 1
ATOM 5293 C C . CYS E 1 62 ? -19.469 27.377 52.720 1.00 24.75 62 CYS E C 1
ATOM 5294 O O . CYS E 1 62 ? -20.164 28.287 52.253 1.00 23.01 62 CYS E O 1
ATOM 5297 N N . GLY E 1 63 ? -18.407 27.613 53.488 1.00 23.57 63 GLY E N 1
ATOM 5298 C CA . GLY E 1 63 ? -17.992 28.983 53.764 1.00 23.96 63 GLY E CA 1
ATOM 5299 C C . GLY E 1 63 ? -17.605 29.754 52.512 1.00 25.74 63 GLY E C 1
ATOM 5300 O O . GLY E 1 63 ? -17.847 30.961 52.417 1.00 25.08 63 GLY E O 1
ATOM 5301 N N . LYS E 1 64 ? -16.954 29.080 51.553 1.00 20.51 64 LYS E N 1
ATOM 5302 C CA . LYS E 1 64 ? -16.550 29.747 50.314 1.00 19.74 64 LYS E CA 1
ATOM 5303 C C . LYS E 1 64 ? -17.740 30.073 49.424 1.00 23.46 64 LYS E C 1
ATOM 5304 O O . LYS E 1 64 ? -17.696 31.043 48.651 1.00 23.59 64 LYS E O 1
ATOM 5310 N N . LEU E 1 65 ? -18.790 29.258 49.480 1.00 20.55 65 LEU E N 1
ATOM 5311 C CA . LEU E 1 65 ? -19.923 29.429 48.582 1.00 22.25 65 LEU E CA 1
ATOM 5312 C C . LEU E 1 65 ? -21.047 30.263 49.169 1.00 23.90 65 LEU E C 1
ATOM 5313 O O . LEU E 1 65 ? -21.902 30.731 48.410 1.00 30.30 65 LEU E O 1
ATOM 5318 N N . GLY E 1 66 ? -21.046 30.500 50.475 1.00 25.46 66 GLY E N 1
ATOM 5319 C CA . GLY E 1 66 ? -22.180 31.157 51.100 1.00 25.43 66 GLY E CA 1
ATOM 5320 C C . GLY E 1 66 ? -23.317 30.207 51.400 1.00 34.13 66 GLY E C 1
ATOM 5321 O O . GLY E 1 66 ? -24.483 30.619 51.389 1.00 35.71 66 GLY E O 1
ATOM 5322 N N . LEU E 1 67 ? -23.005 28.928 51.608 1.00 31.35 67 LEU E N 1
ATOM 5323 C CA . LEU E 1 67 ? -23.978 27.901 51.937 1.00 29.75 67 LEU E CA 1
ATOM 5324 C C . LEU E 1 67 ? -24.081 27.764 53.452 1.00 29.13 67 LEU E C 1
ATOM 5325 O O . LEU E 1 67 ? -23.111 27.986 54.185 1.00 37.75 67 LEU E O 1
ATOM 5330 N N . ASP E 1 68 ? -25.272 27.396 53.917 1.00 30.61 68 ASP E N 1
ATOM 5331 C CA . ASP E 1 68 ? -25.580 27.384 55.340 1.00 31.04 68 ASP E CA 1
ATOM 5332 C C . ASP E 1 68 ? -25.351 26.006 55.966 1.00 34.09 68 ASP E C 1
ATOM 5333 O O . ASP E 1 68 ? -24.814 25.085 55.343 1.00 28.16 68 ASP E O 1
ATOM 5338 N N . GLU E 1 69 ? -25.787 25.849 57.217 1.00 29.79 69 GLU E N 1
ATOM 5339 C CA . GLU E 1 69 ? -25.531 24.605 57.931 1.00 30.76 69 GLU E CA 1
ATOM 5340 C C . GLU E 1 69 ? -26.350 23.452 57.357 1.00 29.65 69 GLU E C 1
ATOM 5341 O O . GLU E 1 69 ? -25.906 22.304 57.410 1.00 26.50 69 GLU E O 1
ATOM 5347 N N . ASP E 1 70 ? -27.537 23.731 56.812 1.00 27.09 70 ASP E N 1
ATOM 5348 C CA . ASP E 1 70 ? -28.315 22.671 56.169 1.00 24.45 70 ASP E CA 1
ATOM 5349 C C . ASP E 1 70 ? -27.575 22.092 54.972 1.00 24.40 70 ASP E C 1
ATOM 5350 O O . ASP E 1 70 ? -27.563 20.873 54.774 1.00 25.38 70 ASP E O 1
ATOM 5355 N N . ALA E 1 71 ? -26.959 22.952 54.156 1.00 24.07 71 ALA E N 1
ATOM 5356 C CA . ALA E 1 71 ? -26.183 22.461 53.020 1.00 26.57 71 ALA E CA 1
ATOM 5357 C C . ALA E 1 71 ? -24.999 21.624 53.484 1.00 22.99 71 ALA E C 1
ATOM 5358 O O . ALA E 1 71 ? -24.707 20.565 52.909 1.00 21.01 71 ALA E O 1
ATOM 5360 N N . SER E 1 72 ? -24.304 22.076 54.527 1.00 18.40 72 SER E N 1
ATOM 5361 C CA . SER E 1 72 ? -23.140 21.331 54.998 1.00 19.00 72 SER E CA 1
ATOM 5362 C C . SER E 1 72 ? -23.534 19.960 55.540 1.00 21.26 72 SER E C 1
ATOM 5363 O O . SER E 1 72 ? -22.876 18.955 55.251 1.00 21.87 72 SER E O 1
ATOM 5366 N N . ARG E 1 73 ? -24.619 19.902 56.310 1.00 20.09 73 ARG E N 1
ATOM 5367 C CA . ARG E 1 73 ? -25.099 18.625 56.815 1.00 18.40 73 ARG E CA 1
ATOM 5368 C C . ARG E 1 73 ? -25.424 17.685 55.666 1.00 23.66 73 ARG E C 1
ATOM 5369 O O . ARG E 1 73 ? -25.090 16.496 55.705 1.00 19.17 73 ARG E O 1
ATOM 5377 N N . LEU E 1 74 ? -26.058 18.214 54.628 1.00 20.24 74 LEU E N 1
ATOM 5378 C CA . LEU E 1 74 ? -26.378 17.399 53.464 1.00 16.94 74 LEU E CA 1
ATOM 5379 C C . LEU E 1 74 ? -25.123 16.925 52.747 1.00 18.25 74 LEU E C 1
ATOM 5380 O O . LEU E 1 74 ? -25.073 15.780 52.278 1.00 16.61 74 LEU E O 1
ATOM 5385 N N . LEU E 1 75 ? -24.094 17.782 52.650 1.00 16.94 75 LEU E N 1
ATOM 5386 C CA . LEU E 1 75 ? -22.841 17.363 52.022 1.00 17.07 75 LEU E CA 1
ATOM 5387 C C . LEU E 1 75 ? -22.135 16.266 52.798 1.00 18.77 75 LEU E C 1
ATOM 5388 O O . LEU E 1 75 ? -21.342 15.525 52.210 1.00 18.35 75 LEU E O 1
ATOM 5393 N N . GLN E 1 76 ? -22.388 16.156 54.105 1.00 19.79 76 GLN E N 1
ATOM 5394 C CA . GLN E 1 76 ? -21.801 15.109 54.931 1.00 18.52 76 GLN E CA 1
ATOM 5395 C C . GLN E 1 76 ? -22.541 13.777 54.866 1.00 17.39 76 GLN E C 1
ATOM 5396 O O . GLN E 1 76 ? -22.040 12.787 55.403 1.00 18.92 76 GLN E O 1
ATOM 5402 N N A SER E 1 77 ? -23.701 13.731 54.215 0.53 17.24 77 SER E N 1
ATOM 5403 N N B SER E 1 77 ? -23.707 13.728 54.234 0.47 17.25 77 SER E N 1
ATOM 5404 C CA A SER E 1 77 ? -24.485 12.506 54.094 0.53 16.98 77 SER E CA 1
ATOM 5405 C CA B SER E 1 77 ? -24.456 12.486 54.124 0.47 16.96 77 SER E CA 1
ATOM 5406 C C A SER E 1 77 ? -23.962 11.638 52.957 0.53 17.23 77 SER E C 1
ATOM 5407 C C B SER E 1 77 ? -23.915 11.636 52.983 0.47 17.22 77 SER E C 1
ATOM 5408 O O A SER E 1 77 ? -23.526 12.151 51.923 0.53 16.89 77 SER E O 1
ATOM 5409 O O B SER E 1 77 ? -23.428 12.152 51.975 0.47 16.92 77 SER E O 1
ATOM 5414 N N . VAL E 1 78 ? -24.019 10.320 53.143 1.00 15.50 78 VAL E N 1
ATOM 5415 C CA . VAL E 1 78 ? -23.602 9.401 52.080 1.00 16.82 78 VAL E CA 1
ATOM 5416 C C . VAL E 1 78 ? -24.638 9.443 50.967 1.00 15.80 78 VAL E C 1
ATOM 5417 O O . VAL E 1 78 ? -25.819 9.163 51.211 1.00 17.44 78 VAL E O 1
ATOM 5421 N N . PRO E 1 79 ? -24.246 9.759 49.743 1.00 15.28 79 PRO E N 1
ATOM 5422 C CA . PRO E 1 79 ? -25.228 9.911 48.668 1.00 16.50 79 PRO E CA 1
ATOM 5423 C C . PRO E 1 79 ? -25.639 8.581 48.051 1.00 16.48 79 PRO E C 1
ATOM 5424 O O . PRO E 1 79 ? -25.004 7.543 48.244 1.00 17.30 79 PRO E O 1
ATOM 5428 N N . LEU E 1 80 ? -26.753 8.638 47.310 1.00 16.89 80 LEU E N 1
ATOM 5429 C CA . LEU E 1 80 ? -27.113 7.602 46.352 1.00 15.27 80 LEU E CA 1
ATOM 5430 C C . LEU E 1 80 ? -26.387 7.962 45.067 1.00 17.40 80 LEU E C 1
ATOM 5431 O O . LEU E 1 80 ? -26.778 8.915 44.385 1.00 16.66 80 LEU E O 1
ATOM 5436 N N . ARG E 1 81 ? -25.327 7.219 44.751 1.00 14.27 81 ARG E N 1
ATOM 5437 C CA . ARG E 1 81 ? -24.379 7.667 43.739 1.00 13.83 81 ARG E CA 1
ATOM 5438 C C . ARG E 1 81 ? -24.838 7.301 42.330 1.00 17.00 81 ARG E C 1
ATOM 5439 O O . ARG E 1 81 ? -25.596 6.354 42.122 1.00 17.73 81 ARG E O 1
ATOM 5447 N N . GLY E 1 82 ? -24.320 8.051 41.352 1.00 15.53 82 GLY E N 1
ATOM 5448 C CA . GLY E 1 82 ? -24.554 7.784 39.941 1.00 13.79 82 GLY E CA 1
ATOM 5449 C C . GLY E 1 82 ? -24.721 9.088 39.177 1.00 18.12 82 GLY E C 1
ATOM 5450 O O . GLY E 1 82 ? -25.692 9.811 39.416 1.00 20.43 82 GLY E O 1
ATOM 5451 N N . SER E 1 83 ? -23.774 9.442 38.300 1.00 14.45 83 SER E N 1
ATOM 5452 C CA . SER E 1 83 ? -23.850 10.733 37.622 1.00 16.00 83 SER E CA 1
ATOM 5453 C C . SER E 1 83 ? -24.613 10.688 36.300 1.00 18.78 83 SER E C 1
ATOM 5454 O O . SER E 1 83 ? -24.944 11.754 35.767 1.00 19.11 83 SER E O 1
ATOM 5457 N N . PHE E 1 84 ? -24.927 9.508 35.754 1.00 16.55 84 PHE E N 1
ATOM 5458 C CA . PHE E 1 84 ? -25.834 9.420 34.606 1.00 18.37 84 PHE E CA 1
ATOM 5459 C C . PHE E 1 84 ? -26.806 8.258 34.778 1.00 20.75 84 PHE E C 1
ATOM 5460 O O . PHE E 1 84 ? -26.686 7.207 34.130 1.00 19.34 84 PHE E O 1
ATOM 5468 N N . PRO E 1 85 ? -27.814 8.430 35.641 1.00 20.24 85 PRO E N 1
ATOM 5469 C CA . PRO E 1 85 ? -28.792 7.358 35.878 1.00 20.33 85 PRO E CA 1
ATOM 5470 C C . PRO E 1 85 ? -29.874 7.236 34.812 1.00 21.48 85 PRO E C 1
ATOM 5471 O O . PRO E 1 85 ? -30.637 6.256 34.844 1.00 24.84 85 PRO E O 1
ATOM 5475 N N A SER E 1 86 ? -29.952 8.178 33.872 0.59 20.86 86 SER E N 1
ATOM 5476 N N B SER E 1 86 ? -29.969 8.170 33.864 0.41 20.90 86 SER E N 1
ATOM 5477 C CA A SER E 1 86 ? -31.038 8.222 32.904 0.59 21.72 86 SER E CA 1
ATOM 5478 C CA B SER E 1 86 ? -31.082 8.184 32.921 0.41 21.76 86 SER E CA 1
ATOM 5479 C C A SER E 1 86 ? -30.536 8.029 31.477 0.59 23.46 86 SER E C 1
ATOM 5480 C C B SER E 1 86 ? -30.737 7.618 31.548 0.41 22.82 86 SER E C 1
ATOM 5481 O O A SER E 1 86 ? -31.077 8.613 30.531 0.59 22.11 86 SER E O 1
ATOM 5482 O O B SER E 1 86 ? -31.622 7.546 30.691 0.41 26.82 86 SER E O 1
ATOM 5487 N N . GLY E 1 87 ? -29.498 7.222 31.315 1.00 19.59 87 GLY E N 1
ATOM 5488 C CA . GLY E 1 87 ? -29.084 6.743 30.009 1.00 24.89 87 GLY E CA 1
ATOM 5489 C C . GLY E 1 87 ? -27.633 7.084 29.727 1.00 23.40 87 GLY E C 1
ATOM 5490 O O . GLY E 1 87 ? -26.988 7.832 30.452 1.00 17.54 87 GLY E O 1
ATOM 5491 N N . VAL E 1 88 ? -27.123 6.480 28.656 1.00 19.13 88 VAL E N 1
ATOM 5492 C CA . VAL E 1 88 ? -25.772 6.803 28.186 1.00 19.42 88 VAL E CA 1
ATOM 5493 C C . VAL E 1 88 ? -25.690 8.301 27.924 1.00 18.22 88 VAL E C 1
ATOM 5494 O O . VAL E 1 88 ? -26.651 8.888 27.373 1.00 15.61 88 VAL E O 1
ATOM 5498 N N . PRO E 1 89 ? -24.592 8.976 28.287 1.00 17.59 89 PRO E N 1
ATOM 5499 C CA . PRO E 1 89 ? -24.530 10.434 28.108 1.00 17.93 89 PRO E CA 1
ATOM 5500 C C . PRO E 1 89 ? -24.681 10.822 26.647 1.00 15.31 89 PRO E C 1
ATOM 5501 O O . PRO E 1 89 ? -24.202 10.122 25.756 1.00 17.29 89 PRO E O 1
ATOM 5505 N N . THR E 1 90 ? -25.373 11.937 26.416 1.00 15.75 90 THR E N 1
ATOM 5506 C CA . THR E 1 90 ? -25.350 12.616 25.124 1.00 16.26 90 THR E CA 1
ATOM 5507 C C . THR E 1 90 ? -24.265 13.679 25.046 1.00 20.27 90 THR E C 1
ATOM 5508 O O . THR E 1 90 ? -23.869 14.064 23.944 1.00 17.01 90 THR E O 1
ATOM 5512 N N . ASP E 1 91 ? -23.786 14.159 26.183 1.00 14.98 91 ASP E N 1
ATOM 5513 C CA . ASP E 1 91 ? -22.790 15.210 26.185 1.00 16.38 91 ASP E CA 1
ATOM 5514 C C . ASP E 1 91 ? -21.485 14.691 25.592 1.00 15.84 91 ASP E C 1
ATOM 5515 O O . ASP E 1 91 ? -20.982 13.662 26.045 1.00 15.81 91 ASP E O 1
ATOM 5520 N N . PRO E 1 92 ? -20.919 15.362 24.578 1.00 16.12 92 PRO E N 1
ATOM 5521 C CA . PRO E 1 92 ? -19.690 14.831 23.956 1.00 14.92 92 PRO E CA 1
ATOM 5522 C C . PRO E 1 92 ? -18.550 14.645 24.934 1.00 15.57 92 PRO E C 1
ATOM 5523 O O . PRO E 1 92 ? -17.833 13.639 24.848 1.00 15.43 92 PRO E O 1
ATOM 5527 N N . THR E 1 93 ? -18.357 15.584 25.862 1.00 15.29 93 THR E N 1
ATOM 5528 C CA . THR E 1 93 ? -17.227 15.479 26.787 1.00 16.66 93 THR E CA 1
ATOM 5529 C C . THR E 1 93 ? -17.331 14.219 27.628 1.00 17.78 93 THR E C 1
ATOM 5530 O O . THR E 1 93 ? -16.370 13.444 27.750 1.00 18.31 93 THR E O 1
ATOM 5534 N N . MET E 1 94 ? -18.514 13.983 28.187 1.00 15.16 94 MET E N 1
ATOM 5535 C CA . MET E 1 94 ? -18.746 12.792 28.981 1.00 16.71 94 MET E CA 1
ATOM 5536 C C . MET E 1 94 ? -18.701 11.559 28.084 1.00 14.43 94 MET E C 1
ATOM 5537 O O . MET E 1 94 ? -18.128 10.525 28.448 1.00 16.19 94 MET E O 1
ATOM 5542 N N . TYR E 1 95 ? -19.262 11.670 26.876 1.00 15.81 95 TYR E N 1
ATOM 5543 C CA . TYR E 1 95 ? -19.390 10.494 26.023 1.00 15.99 95 TYR E CA 1
ATOM 5544 C C . TYR E 1 95 ? -18.033 9.908 25.658 1.00 15.27 95 TYR E C 1
ATOM 5545 O O . TYR E 1 95 ? -17.892 8.686 25.567 1.00 17.08 95 TYR E O 1
ATOM 5554 N N . ARG E 1 96 ? -17.020 10.753 25.439 1.00 16.64 96 ARG E N 1
ATOM 5555 C CA . ARG E 1 96 ? -15.727 10.206 25.022 1.00 17.08 96 ARG E CA 1
ATOM 5556 C C . ARG E 1 96 ? -15.190 9.198 26.033 1.00 16.66 96 ARG E C 1
ATOM 5557 O O . ARG E 1 96 ? -14.547 8.222 25.643 1.00 16.51 96 ARG E O 1
ATOM 5565 N N . PHE E 1 97 ? -15.446 9.401 27.326 1.00 15.08 97 PHE E N 1
ATOM 5566 C CA . PHE E 1 97 ? -14.988 8.419 28.315 1.00 13.75 97 PHE E CA 1
ATOM 5567 C C . PHE E 1 97 ? -15.769 7.118 28.231 1.00 18.17 97 PHE E C 1
ATOM 5568 O O . PHE E 1 97 ? -15.203 6.026 28.387 1.00 16.90 97 PHE E O 1
ATOM 5576 N N . TYR E 1 98 ? -17.066 7.213 27.959 1.00 15.49 98 TYR E N 1
ATOM 5577 C CA . TYR E 1 98 ? -17.846 6.022 27.675 1.00 18.48 98 TYR E CA 1
ATOM 5578 C C . TYR E 1 98 ? -17.320 5.314 26.431 1.00 18.54 98 TYR E C 1
ATOM 5579 O O . TYR E 1 98 ? -17.229 4.081 26.400 1.00 16.84 98 TYR E O 1
ATOM 5588 N N . GLU E 1 99 ? -16.953 6.085 25.400 1.00 15.56 99 GLU E N 1
ATOM 5589 C CA . GLU E 1 99 ? -16.409 5.484 24.188 1.00 17.81 99 GLU E CA 1
ATOM 5590 C C . GLU E 1 99 ? -15.088 4.765 24.451 1.00 17.05 99 GLU E C 1
ATOM 5591 O O . GLU E 1 99 ? -14.836 3.689 23.875 1.00 16.36 99 GLU E O 1
ATOM 5597 N N . MET E 1 100 ? -14.211 5.341 25.298 1.00 13.77 100 MET E N 1
ATOM 5598 C CA . MET E 1 100 ? -12.990 4.594 25.604 1.00 15.18 100 MET E CA 1
ATOM 5599 C C . MET E 1 100 ? -13.305 3.250 26.229 1.00 17.81 100 MET E C 1
ATOM 5600 O O . MET E 1 100 ? -12.617 2.263 25.953 1.00 20.59 100 MET E O 1
ATOM 5605 N N . LEU E 1 101 ? -14.349 3.188 27.063 1.00 16.21 101 LEU E N 1
ATOM 5606 C CA . LEU E 1 101 ? -14.774 1.905 27.609 1.00 17.80 101 LEU E CA 1
ATOM 5607 C C . LEU E 1 101 ? -15.357 0.996 26.530 1.00 16.70 101 LEU E C 1
ATOM 5608 O O . LEU E 1 101 ? -15.122 -0.221 26.544 1.00 19.10 101 LEU E O 1
ATOM 5613 N N . GLN E 1 102 ? -16.109 1.552 25.578 1.00 18.23 102 GLN E N 1
ATOM 5614 C CA . GLN E 1 102 ? -16.607 0.709 24.489 1.00 18.20 102 GLN E CA 1
ATOM 5615 C C . GLN E 1 102 ? -15.459 0.088 23.691 1.00 18.81 102 GLN E C 1
ATOM 5616 O O . GLN E 1 102 ? -15.517 -1.092 23.317 1.00 20.69 102 GLN E O 1
ATOM 5622 N N . VAL E 1 103 ? -14.414 0.863 23.409 1.00 17.75 103 VAL E N 1
ATOM 5623 C CA . VAL E 1 103 ? -13.332 0.344 22.577 1.00 18.94 103 VAL E CA 1
ATOM 5624 C C . VAL E 1 103 ? -12.424 -0.592 23.378 1.00 18.93 103 VAL E C 1
ATOM 5625 O O . VAL E 1 103 ? -11.996 -1.636 22.873 1.00 19.84 103 VAL E O 1
ATOM 5629 N N . TYR E 1 104 ? -12.133 -0.258 24.637 1.00 18.85 104 TYR E N 1
ATOM 5630 C CA . TYR E 1 104 ? -11.112 -0.959 25.406 1.00 18.08 104 TYR E CA 1
ATOM 5631 C C . TYR E 1 104 ? -11.649 -1.804 26.555 1.00 18.69 104 TYR E C 1
ATOM 5632 O O . TYR E 1 104 ? -10.853 -2.431 27.257 1.00 16.27 104 TYR E O 1
ATOM 5641 N N . GLY E 1 105 ? -12.973 -1.877 26.737 1.00 18.17 105 GLY E N 1
ATOM 5642 C CA . GLY E 1 105 ? -13.522 -2.582 27.890 1.00 21.47 105 GLY E CA 1
ATOM 5643 C C . GLY E 1 105 ? -13.125 -4.046 27.943 1.00 19.07 105 GLY E C 1
ATOM 5644 O O . GLY E 1 105 ? -12.740 -4.553 29.000 1.00 17.86 105 GLY E O 1
ATOM 5645 N N . SER E 1 106 ? -13.245 -4.756 26.809 1.00 18.64 106 SER E N 1
ATOM 5646 C CA . SER E 1 106 ? -12.871 -6.170 26.803 1.00 18.86 106 SER E CA 1
ATOM 5647 C C . SER E 1 106 ? -11.364 -6.346 26.962 1.00 16.43 106 SER E C 1
ATOM 5648 O O . SER E 1 106 ? -10.914 -7.343 27.543 1.00 19.24 106 SER E O 1
ATOM 5651 N N . THR E 1 107 ? -10.579 -5.389 26.469 1.00 17.26 107 THR E N 1
ATOM 5652 C CA . THR E 1 107 ? -9.135 -5.432 26.663 1.00 15.80 107 THR E CA 1
ATOM 5653 C C . THR E 1 107 ? -8.779 -5.267 28.128 1.00 22.07 107 THR E C 1
ATOM 5654 O O . THR E 1 107 ? -7.939 -6.005 28.664 1.00 19.55 107 THR E O 1
ATOM 5658 N N . LEU E 1 108 ? -9.416 -4.304 28.797 1.00 17.76 108 LEU E N 1
ATOM 5659 C CA . LEU E 1 108 ? -9.145 -4.106 30.214 1.00 18.85 108 LEU E CA 1
ATOM 5660 C C . LEU E 1 108 ? -9.467 -5.358 31.006 1.00 18.39 108 LEU E C 1
ATOM 5661 O O . LEU E 1 108 ? -8.699 -5.751 31.890 1.00 19.30 108 LEU E O 1
ATOM 5666 N N . LYS E 1 109 ? -10.610 -5.992 30.720 1.00 15.69 109 LYS E N 1
ATOM 5667 C CA . LYS E 1 109 ? -10.929 -7.244 31.407 1.00 15.86 109 LYS E CA 1
ATOM 5668 C C . LYS E 1 109 ? -9.848 -8.289 31.163 1.00 17.42 109 LYS E C 1
ATOM 5669 O O . LYS E 1 109 ? -9.345 -8.912 32.105 1.00 18.01 109 LYS E O 1
ATOM 5675 N N . ALA E 1 110 ? -9.483 -8.479 29.894 1.00 18.25 110 ALA E N 1
ATOM 5676 C CA . ALA E 1 110 ? -8.497 -9.490 29.524 1.00 17.82 110 ALA E CA 1
ATOM 5677 C C . ALA E 1 110 ? -7.174 -9.260 30.234 1.00 17.11 110 ALA E C 1
ATOM 5678 O O . ALA E 1 110 ? -6.578 -10.201 30.778 1.00 18.87 110 ALA E O 1
ATOM 5680 N N . LEU E 1 111 ? -6.706 -8.006 30.254 1.00 18.42 111 LEU E N 1
ATOM 5681 C CA . LEU E 1 111 ? -5.407 -7.710 30.844 1.00 17.05 111 LEU E CA 1
ATOM 5682 C C . LEU E 1 111 ? -5.453 -7.735 32.371 1.00 19.47 111 LEU E C 1
ATOM 5683 O O . LEU E 1 111 ? -4.460 -8.114 33.001 1.00 20.89 111 LEU E O 1
ATOM 5688 N N . VAL E 1 112 ? -6.587 -7.380 32.990 1.00 18.51 112 VAL E N 1
ATOM 5689 C CA . VAL E 1 112 ? -6.699 -7.559 34.441 1.00 15.73 112 VAL E CA 1
ATOM 5690 C C . VAL E 1 112 ? -6.540 -9.033 34.805 1.00 17.85 112 VAL E C 1
ATOM 5691 O O . VAL E 1 112 ? -5.828 -9.383 35.756 1.00 21.39 112 VAL E O 1
ATOM 5695 N N . HIS E 1 113 ? -7.199 -9.927 34.065 1.00 17.79 113 HIS E N 1
ATOM 5696 C CA . HIS E 1 113 ? -7.089 -11.335 34.431 1.00 17.92 113 HIS E CA 1
ATOM 5697 C C . HIS E 1 113 ? -5.685 -11.860 34.162 1.00 18.67 113 HIS E C 1
ATOM 5698 O O . HIS E 1 113 ? -5.205 -12.737 34.892 1.00 22.47 113 HIS E O 1
ATOM 5705 N N . GLU E 1 114 ? -4.992 -11.298 33.173 1.00 20.01 114 GLU E N 1
ATOM 5706 C CA . GLU E 1 114 ? -3.635 -11.760 32.896 1.00 18.89 114 GLU E CA 1
ATOM 5707 C C . GLU E 1 114 ? -2.646 -11.270 33.949 1.00 22.25 114 GLU E C 1
ATOM 5708 O O . GLU E 1 114 ? -1.803 -12.039 34.425 1.00 27.02 114 GLU E O 1
ATOM 5714 N N . GLN E 1 115 ? -2.707 -9.983 34.303 1.00 21.41 115 GLN E N 1
ATOM 5715 C CA . GLN E 1 115 ? -1.698 -9.381 35.171 1.00 24.37 115 GLN E CA 1
ATOM 5716 C C . GLN E 1 115 ? -2.007 -9.477 36.656 1.00 26.51 115 GLN E C 1
ATOM 5717 O O . GLN E 1 115 ? -1.080 -9.392 37.471 1.00 24.57 115 GLN E O 1
ATOM 5723 N N . PHE E 1 116 ? -3.274 -9.618 37.030 1.00 20.69 116 PHE E N 1
ATOM 5724 C CA . PHE E 1 116 ? -3.685 -9.670 38.425 1.00 21.14 116 PHE E CA 1
ATOM 5725 C C . PHE E 1 116 ? -4.330 -10.995 38.779 1.00 22.74 116 PHE E C 1
ATOM 5726 O O . PHE E 1 116 ? -3.983 -11.594 39.802 1.00 25.13 116 PHE E O 1
ATOM 5734 N N . GLY E 1 117 ? -5.294 -11.446 37.988 1.00 21.36 117 GLY E N 1
ATOM 5735 C CA . GLY E 1 117 ? -5.967 -12.689 38.259 1.00 20.22 117 GLY E CA 1
ATOM 5736 C C . GLY E 1 117 ? -7.470 -12.522 38.186 1.00 20.77 117 GLY E C 1
ATOM 5737 O O . GLY E 1 117 ? -7.996 -11.522 37.677 1.00 20.93 117 GLY E O 1
ATOM 5738 N N . ASP E 1 118 ? -8.172 -13.532 38.666 1.00 21.11 118 ASP E N 1
ATOM 5739 C CA . ASP E 1 118 ? -9.618 -13.429 38.749 1.00 23.35 118 ASP E CA 1
ATOM 5740 C C . ASP E 1 118 ? -9.990 -12.446 39.857 1.00 25.87 118 ASP E C 1
ATOM 5741 O O . ASP E 1 118 ? -9.651 -12.651 41.031 1.00 24.40 118 ASP E O 1
ATOM 5746 N N . GLY E 1 119 ? -10.796 -11.465 39.509 1.00 22.06 119 GLY E N 1
ATOM 5747 C CA . GLY E 1 119 ? -11.196 -10.416 40.426 1.00 21.17 119 GLY E CA 1
ATOM 5748 C C . GLY E 1 119 ? -11.455 -9.133 39.665 1.00 19.66 119 GLY E C 1
ATOM 5749 O O . GLY E 1 119 ? -11.633 -9.145 38.451 1.00 20.93 119 GLY E O 1
ATOM 5750 N N . ILE E 1 120 ? -11.429 -8.015 40.391 1.00 18.61 120 ILE E N 1
ATOM 5751 C CA . ILE E 1 120 ? -11.844 -6.734 39.845 1.00 20.40 120 ILE E CA 1
ATOM 5752 C C . ILE E 1 120 ? -10.862 -5.651 40.255 1.00 21.02 120 ILE E C 1
ATOM 5753 O O . ILE E 1 120 ? -10.094 -5.802 41.208 1.00 20.18 120 ILE E O 1
ATOM 5758 N N . ILE E 1 121 ? -10.886 -4.554 39.502 1.00 17.56 121 ILE E N 1
ATOM 5759 C CA . ILE E 1 121 ? -10.262 -3.300 39.910 1.00 18.28 121 ILE E CA 1
ATOM 5760 C C . ILE E 1 121 ? -11.328 -2.412 40.547 1.00 21.54 121 ILE E C 1
ATOM 5761 O O . ILE E 1 121 ? -12.350 -2.097 39.924 1.00 20.36 121 ILE E O 1
ATOM 5766 N N . SER E 1 122 ? -11.084 -2.001 41.786 1.00 17.52 122 SER E N 1
ATOM 5767 C CA . SER E 1 122 ? -12.092 -1.305 42.579 1.00 20.04 122 SER E CA 1
ATOM 5768 C C . SER E 1 122 ? -12.409 0.086 42.038 1.00 19.89 122 SER E C 1
ATOM 5769 O O . SER E 1 122 ? -11.518 0.830 41.617 1.00 19.50 122 SER E O 1
ATOM 5772 N N . ALA E 1 123 ? -13.696 0.454 42.090 1.00 19.88 123 ALA E N 1
ATOM 5773 C CA . ALA E 1 123 ? -14.134 1.825 41.881 1.00 20.11 123 ALA E CA 1
ATOM 5774 C C . ALA E 1 123 ? -14.382 2.543 43.201 1.00 20.42 123 ALA E C 1
ATOM 5775 O O . ALA E 1 123 ? -14.659 3.739 43.205 1.00 21.70 123 ALA E O 1
ATOM 5777 N N . ILE E 1 124 ? -14.175 1.850 44.313 1.00 20.45 124 ILE E N 1
ATOM 5778 C CA . ILE E 1 124 ? -14.471 2.344 45.648 1.00 25.37 124 ILE E CA 1
ATOM 5779 C C . ILE E 1 124 ? -13.186 2.684 46.404 1.00 23.35 124 ILE E C 1
ATOM 5780 O O . ILE E 1 124 ? -13.067 3.752 47.009 1.00 23.98 124 ILE E O 1
ATOM 5785 N N . ASN E 1 125 ? -12.242 1.751 46.431 1.00 22.39 125 ASN E N 1
ATOM 5786 C CA . ASN E 1 125 ? -10.859 2.002 46.841 1.00 19.17 125 ASN E CA 1
ATOM 5787 C C . ASN E 1 125 ? -10.115 2.452 45.588 1.00 18.00 125 ASN E C 1
ATOM 5788 O O . ASN E 1 125 ? -9.562 1.636 44.843 1.00 19.18 125 ASN E O 1
ATOM 5793 N N . PHE E 1 126 ? -10.129 3.758 45.327 1.00 19.51 126 PHE E N 1
ATOM 5794 C CA . PHE E 1 126 ? -9.922 4.251 43.977 1.00 19.01 126 PHE E CA 1
ATOM 5795 C C . PHE E 1 126 ? -9.506 5.711 44.040 1.00 23.25 126 PHE E C 1
ATOM 5796 O O . PHE E 1 126 ? -10.001 6.459 44.886 1.00 24.32 126 PHE E O 1
ATOM 5804 N N . LYS E 1 127 ? -8.576 6.100 43.167 1.00 20.56 127 LYS E N 1
ATOM 5805 C CA . LYS E 1 127 ? -8.144 7.484 43.067 1.00 20.02 127 LYS E CA 1
ATOM 5806 C C . LYS E 1 127 ? -8.178 7.902 41.610 1.00 21.16 127 LYS E C 1
ATOM 5807 O O . LYS E 1 127 ? -7.838 7.115 40.722 1.00 20.07 127 LYS E O 1
ATOM 5813 N N . LEU E 1 128 ? -8.551 9.150 41.374 1.00 20.41 128 LEU E N 1
ATOM 5814 C CA . LEU E 1 128 ? -8.593 9.697 40.029 1.00 21.01 128 LEU E CA 1
ATOM 5815 C C . LEU E 1 128 ? -7.776 10.978 40.004 1.00 22.69 128 LEU E C 1
ATOM 5816 O O . LEU E 1 128 ? -7.885 11.811 40.912 1.00 22.79 128 LEU E O 1
ATOM 5821 N N . ASP E 1 129 ? -7.014 11.164 38.925 1.00 22.98 129 ASP E N 1
ATOM 5822 C CA . ASP E 1 129 ? -6.188 12.349 38.750 1.00 26.11 129 ASP E CA 1
ATOM 5823 C C . ASP E 1 129 ? -6.173 12.753 37.284 1.00 24.33 129 ASP E C 1
ATOM 5824 O O . ASP E 1 129 ? -6.111 11.893 36.404 1.00 25.36 129 ASP E O 1
ATOM 5829 N N A ILE E 1 130 ? -6.224 14.058 37.021 0.41 25.13 130 ILE E N 1
ATOM 5830 N N B ILE E 1 130 ? -6.252 14.061 37.038 0.59 25.06 130 ILE E N 1
ATOM 5831 C CA A ILE E 1 130 ? -6.153 14.577 35.659 0.41 25.43 130 ILE E CA 1
ATOM 5832 C CA B ILE E 1 130 ? -6.146 14.637 35.704 0.59 25.38 130 ILE E CA 1
ATOM 5833 C C A ILE E 1 130 ? -5.008 15.585 35.584 0.41 28.29 130 ILE E C 1
ATOM 5834 C C B ILE E 1 130 ? -4.924 15.543 35.668 0.59 28.25 130 ILE E C 1
ATOM 5835 O O A ILE E 1 130 ? -4.967 16.550 36.358 0.41 29.17 130 ILE E O 1
ATOM 5836 O O B ILE E 1 130 ? -4.760 16.409 36.537 0.59 28.71 130 ILE E O 1
ATOM 5845 N N . LYS E 1 131 ? -4.071 15.340 34.669 1.00 31.49 131 LYS E N 1
ATOM 5846 C CA . LYS E 1 131 ? -2.911 16.192 34.428 1.00 32.10 131 LYS E CA 1
ATOM 5847 C C . LYS E 1 131 ? -2.984 16.741 33.013 1.00 31.15 131 LYS E C 1
ATOM 5848 O O . LYS E 1 131 ? -3.354 16.021 32.081 1.00 27.28 131 LYS E O 1
ATOM 5854 N N . LYS E 1 132 ? -2.630 18.009 32.852 1.00 28.34 132 LYS E N 1
ATOM 5855 C CA . LYS E 1 132 ? -2.555 18.622 31.534 1.00 27.26 132 LYS E CA 1
ATOM 5856 C C . LYS E 1 132 ? -1.099 18.643 31.085 1.00 32.76 132 LYS E C 1
ATOM 5857 O O . LYS E 1 132 ? -0.224 19.114 31.820 1.00 30.23 132 LYS E O 1
ATOM 5863 N N . VAL E 1 133 ? -0.840 18.122 29.885 1.00 27.99 133 VAL E N 1
ATOM 5864 C CA . VAL E 1 133 ? 0.507 18.071 29.332 1.00 27.84 133 VAL E CA 1
ATOM 5865 C C . VAL E 1 133 ? 0.492 18.655 27.928 1.00 33.83 133 VAL E C 1
ATOM 5866 O O . VAL E 1 133 ? -0.478 18.510 27.179 1.00 31.77 133 VAL E O 1
ATOM 5870 N N . GLU E 1 134 ? 1.578 19.331 27.571 1.00 32.38 134 GLU E N 1
ATOM 5871 C CA . GLU E 1 134 ? 1.648 19.957 26.262 1.00 33.18 134 GLU E CA 1
ATOM 5872 C C . GLU E 1 134 ? 1.972 18.916 25.201 1.00 41.53 134 GLU E C 1
ATOM 5873 O O . GLU E 1 134 ? 2.803 18.030 25.414 1.00 45.73 134 GLU E O 1
ATOM 5879 N N . ASP E 1 135 ? 1.267 19.003 24.058 1.00 32.33 135 ASP E N 1
ATOM 5880 C CA . ASP E 1 135 ? 1.487 18.060 22.966 1.00 40.29 135 ASP E CA 1
ATOM 5881 C C . ASP E 1 135 ? 2.615 18.561 22.076 1.00 47.86 135 ASP E C 1
ATOM 5882 O O . ASP E 1 135 ? 2.615 19.739 21.697 1.00 48.52 135 ASP E O 1
ATOM 5887 N N . PRO E 1 136 ? 3.585 17.704 21.735 1.00 51.57 136 PRO E N 1
ATOM 5888 C CA . PRO E 1 136 ? 4.674 18.149 20.845 1.00 57.39 136 PRO E CA 1
ATOM 5889 C C . PRO E 1 136 ? 4.173 18.685 19.516 1.00 59.16 136 PRO E C 1
ATOM 5890 O O . PRO E 1 136 ? 4.751 19.631 18.963 1.00 59.88 136 PRO E O 1
ATOM 5894 N N . ASP E 1 137 ? 3.097 18.104 18.996 1.00 58.20 137 ASP E N 1
ATOM 5895 C CA . ASP E 1 137 ? 2.423 18.474 17.758 1.00 55.59 137 ASP E CA 1
ATOM 5896 C C . ASP E 1 137 ? 1.600 19.733 17.895 1.00 51.99 137 ASP E C 1
ATOM 5897 O O . ASP E 1 137 ? 0.825 20.049 16.983 1.00 57.16 137 ASP E O 1
ATOM 5902 N N . GLY E 1 138 ? 1.740 20.451 18.998 1.00 49.43 138 GLY E N 1
ATOM 5903 C CA . GLY E 1 138 ? 0.886 21.593 19.266 1.00 40.29 138 GLY E CA 1
ATOM 5904 C C . GLY E 1 138 ? -0.360 21.200 20.037 1.00 46.10 138 GLY E C 1
ATOM 5905 O O . GLY E 1 138 ? -0.909 20.109 19.885 1.00 37.71 138 GLY E O 1
ATOM 5906 N N . GLY E 1 139 ? -0.814 22.114 20.884 1.00 33.62 139 GLY E N 1
ATOM 5907 C CA . GLY E 1 139 ? -1.977 21.844 21.709 1.00 31.68 139 GLY E CA 1
ATOM 5908 C C . GLY E 1 139 ? -1.592 21.136 22.993 1.00 31.63 139 GLY E C 1
ATOM 5909 O O . GLY E 1 139 ? -0.441 21.161 23.440 1.00 30.20 139 GLY E O 1
ATOM 5910 N N A SER E 1 140 ? -2.581 20.481 23.592 0.74 26.91 140 SER E N 1
ATOM 5911 N N B SER E 1 140 ? -2.584 20.481 23.591 0.26 27.00 140 SER E N 1
ATOM 5912 C CA A SER E 1 140 ? -2.389 19.872 24.900 0.74 24.96 140 SER E CA 1
ATOM 5913 C CA B SER E 1 140 ? -2.411 19.880 24.904 0.26 25.13 140 SER E CA 1
ATOM 5914 C C A SER E 1 140 ? -3.130 18.543 24.974 0.74 24.91 140 SER E C 1
ATOM 5915 C C B SER E 1 140 ? -3.115 18.531 24.956 0.26 24.90 140 SER E C 1
ATOM 5916 O O A SER E 1 140 ? -4.015 18.252 24.166 0.74 21.93 140 SER E O 1
ATOM 5917 O O B SER E 1 140 ? -3.969 18.217 24.123 0.26 22.07 140 SER E O 1
ATOM 5922 N N . ARG E 1 141 ? -2.736 17.734 25.951 1.00 23.19 141 ARG E N 1
ATOM 5923 C CA . ARG E 1 141 ? -3.317 16.423 26.188 1.00 21.78 141 ARG E CA 1
ATOM 5924 C C . ARG E 1 141 ? -3.708 16.324 27.650 1.00 24.15 141 ARG E C 1
ATOM 5925 O O . ARG E 1 141 ? -3.095 16.948 28.517 1.00 20.91 141 ARG E O 1
ATOM 5933 N N . ALA E 1 142 ? -4.730 15.524 27.926 1.00 17.60 142 ALA E N 1
ATOM 5934 C CA . ALA E 1 142 ? -5.079 15.185 29.292 1.00 18.64 142 ALA E CA 1
ATOM 5935 C C . ALA E 1 142 ? -4.550 13.797 29.571 1.00 24.70 142 ALA E C 1
ATOM 5936 O O . ALA E 1 142 ? -4.771 12.873 28.779 1.00 21.20 142 ALA E O 1
ATOM 5938 N N . VAL E 1 143 ? -3.838 13.658 30.676 1.00 21.61 143 VAL E N 1
ATOM 5939 C CA . VAL E 1 143 ? -3.369 12.363 31.135 1.00 22.34 143 VAL E CA 1
ATOM 5940 C C . VAL E 1 143 ? -4.161 12.079 32.399 1.00 23.74 143 VAL E C 1
ATOM 5941 O O . VAL E 1 143 ? -3.912 12.689 33.448 1.00 29.84 143 VAL E O 1
ATOM 5945 N N . ILE E 1 144 ? -5.135 11.180 32.289 1.00 20.78 144 ILE E N 1
ATOM 5946 C CA . ILE E 1 144 ? -6.062 10.868 33.369 1.00 20.90 144 ILE E CA 1
ATOM 5947 C C . ILE E 1 144 ? -5.650 9.519 33.932 1.00 21.89 144 ILE E C 1
ATOM 5948 O O . ILE E 1 144 ? -5.550 8.531 33.193 1.00 21.20 144 ILE E O 1
ATOM 5953 N N . THR E 1 145 ? -5.382 9.485 35.230 1.00 23.83 145 THR E N 1
ATOM 5954 C CA . THR E 1 145 ? -4.925 8.279 35.901 1.00 25.22 145 THR E CA 1
ATOM 5955 C C . THR E 1 145 ? -6.074 7.725 36.729 1.00 24.44 145 THR E C 1
ATOM 5956 O O . THR E 1 145 ? -6.598 8.427 37.601 1.00 28.27 145 THR E O 1
ATOM 5960 N N . LEU E 1 146 ? -6.453 6.476 36.445 1.00 18.84 146 LEU E N 1
ATOM 5961 C CA . LEU E 1 146 ? -7.413 5.698 37.224 1.00 19.14 146 LEU E CA 1
ATOM 5962 C C . LEU E 1 146 ? -6.617 4.702 38.054 1.00 26.52 146 LEU E C 1
ATOM 5963 O O . LEU E 1 146 ? -5.886 3.877 37.499 1.00 28.28 146 LEU E O 1
ATOM 5968 N N . ASP E 1 147 ? -6.752 4.767 39.373 1.00 21.62 147 ASP E N 1
ATOM 5969 C CA . ASP E 1 147 ? -5.874 4.015 40.267 1.00 22.81 147 ASP E CA 1
ATOM 5970 C C . ASP E 1 147 ? -6.748 3.250 41.254 1.00 21.05 147 ASP E C 1
ATOM 5971 O O . ASP E 1 147 ? -7.164 3.831 42.260 1.00 20.37 147 ASP E O 1
ATOM 5976 N N . GLY E 1 148 ? -6.972 1.965 41.010 1.00 18.16 148 GLY E N 1
ATOM 5977 C CA . GLY E 1 148 ? -7.905 1.190 41.815 1.00 17.52 148 GLY E CA 1
ATOM 5978 C C . GLY E 1 148 ? -7.268 -0.053 42.393 1.00 18.41 148 GLY E C 1
ATOM 5979 O O . GLY E 1 148 ? -6.447 -0.705 41.751 1.00 17.28 148 GLY E O 1
ATOM 5980 N N . LYS E 1 149 ? -7.694 -0.397 43.601 1.00 17.18 149 LYS E N 1
ATOM 5981 C CA . LYS E 1 149 ? -7.213 -1.595 44.269 1.00 18.17 149 LYS E CA 1
ATOM 5982 C C . LYS E 1 149 ? -7.663 -2.848 43.528 1.00 22.65 149 LYS E C 1
ATOM 5983 O O . LYS E 1 149 ? -8.801 -2.944 43.053 1.00 19.17 149 LYS E O 1
ATOM 5989 N N . TYR E 1 150 ? -6.763 -3.820 43.422 1.00 16.36 150 TYR E N 1
ATOM 5990 C CA . TYR E 1 150 ? -7.157 -5.126 42.908 1.00 16.56 150 TYR E CA 1
ATOM 5991 C C . TYR E 1 150 ? -7.813 -5.923 44.026 1.00 22.44 150 TYR E C 1
ATOM 5992 O O . TYR E 1 150 ? -7.237 -6.082 45.110 1.00 20.42 150 TYR E O 1
ATOM 6001 N N . LEU E 1 151 ? -9.038 -6.387 43.775 1.00 18.56 151 LEU E N 1
ATOM 6002 C CA . LEU E 1 151 ? -9.780 -7.221 44.708 1.00 19.75 151 LEU E CA 1
ATOM 6003 C C . LEU E 1 151 ? -9.934 -8.601 44.099 1.00 18.96 151 LEU E C 1
ATOM 6004 O O . LEU E 1 151 ? -10.623 -8.744 43.075 1.00 19.35 151 LEU E O 1
ATOM 6009 N N . PRO E 1 152 ? -9.321 -9.625 44.663 1.00 23.79 152 PRO E N 1
ATOM 6010 C CA . PRO E 1 152 ? -9.422 -10.965 44.079 1.00 24.03 152 PRO E CA 1
ATOM 6011 C C . PRO E 1 152 ? -10.739 -11.649 44.420 1.00 22.37 152 PRO E C 1
ATOM 6012 O O . PRO E 1 152 ? -11.288 -11.512 45.519 1.00 21.36 152 PRO E O 1
ATOM 6016 N N . THR E 1 153 ? -11.210 -12.448 43.473 1.00 18.58 153 THR E N 1
ATOM 6017 C CA . THR E 1 153 ? -12.344 -13.312 43.750 1.00 24.22 153 THR E CA 1
ATOM 6018 C C . THR E 1 153 ? -11.897 -14.376 44.739 1.00 27.02 153 THR E C 1
ATOM 6019 O O . THR E 1 153 ? -10.795 -14.917 44.622 1.00 28.51 153 THR E O 1
ATOM 6023 N N . LYS E 1 154 ? -12.718 -14.619 45.759 1.00 23.42 154 LYS E N 1
ATOM 6024 C CA . LYS E 1 154 ? -12.389 -15.617 46.768 1.00 26.16 154 LYS E CA 1
ATOM 6025 C C . LYS E 1 154 ? -13.214 -16.877 46.522 1.00 30.79 154 LYS E C 1
ATOM 6026 O O . LYS E 1 154 ? -14.413 -16.898 46.853 1.00 29.68 154 LYS E O 1
ATOM 6032 N N . PRO E 1 155 ? -12.638 -17.949 45.965 1.00 27.61 155 PRO E N 1
ATOM 6033 C CA . PRO E 1 155 ? -13.369 -19.223 45.909 1.00 26.50 155 PRO E CA 1
ATOM 6034 C C . PRO E 1 155 ? -13.739 -19.676 47.310 1.00 31.66 155 PRO E C 1
ATOM 6035 O O . PRO E 1 155 ? -13.027 -19.412 48.280 1.00 32.39 155 PRO E O 1
ATOM 6039 N N . PHE E 1 156 ? -14.887 -20.325 47.426 1.00 24.49 156 PHE E N 1
ATOM 6040 C CA . PHE E 1 156 ? -15.263 -20.855 48.733 1.00 31.24 156 PHE E CA 1
ATOM 6041 C C . PHE E 1 156 ? -15.825 -22.276 48.664 1.00 33.91 156 PHE E C 1
ATOM 6042 O O . PHE E 1 156 ? -16.130 -22.782 47.584 1.00 27.68 156 PHE E O 1
ATOM 6051 N N . MET F 1 1 ? -0.677 -20.089 32.330 1.00 38.68 1 MET F N 1
ATOM 6052 C CA . MET F 1 1 ? -1.166 -18.729 32.183 1.00 32.47 1 MET F CA 1
ATOM 6053 C C . MET F 1 1 ? -2.690 -18.796 32.339 1.00 32.95 1 MET F C 1
ATOM 6054 O O . MET F 1 1 ? -3.355 -19.535 31.615 1.00 29.57 1 MET F O 1
ATOM 6059 N N . LEU F 1 2 ? -3.243 -18.039 33.283 1.00 33.93 2 LEU F N 1
ATOM 6060 C CA . LEU F 1 2 ? -4.692 -18.014 33.453 1.00 29.40 2 LEU F CA 1
ATOM 6061 C C . LEU F 1 2 ? -5.337 -17.430 32.203 1.00 25.73 2 LEU F C 1
ATOM 6062 O O . LEU F 1 2 ? -4.865 -16.428 31.663 1.00 30.01 2 LEU F O 1
ATOM 6067 N N . GLN F 1 3 ? -6.390 -18.079 31.718 1.00 21.93 3 GLN F N 1
ATOM 6068 C CA . GLN F 1 3 ? -7.081 -17.639 30.518 1.00 21.83 3 GLN F CA 1
ATOM 6069 C C . GLN F 1 3 ? -8.420 -17.029 30.896 1.00 21.35 3 GLN F C 1
ATOM 6070 O O . GLN F 1 3 ? -8.952 -17.288 31.979 1.00 20.80 3 GLN F O 1
ATOM 6076 N N . SER F 1 4 ? -8.962 -16.213 29.994 1.00 18.55 4 SER F N 1
ATOM 6077 C CA . SER F 1 4 ? -10.248 -15.568 30.250 1.00 21.28 4 SER F CA 1
ATOM 6078 C C . SER F 1 4 ? -11.086 -15.543 28.978 1.00 24.20 4 SER F C 1
ATOM 6079 O O . SER F 1 4 ? -10.573 -15.636 27.860 1.00 25.01 4 SER F O 1
ATOM 6082 N N . GLN F 1 5 ? -12.395 -15.439 29.177 1.00 16.76 5 GLN F N 1
ATOM 6083 C CA . GLN F 1 5 ? -13.383 -15.348 28.117 1.00 17.75 5 GLN F CA 1
ATOM 6084 C C . GLN F 1 5 ? -13.716 -13.889 27.856 1.00 19.90 5 GLN F C 1
ATOM 6085 O O . GLN F 1 5 ? -13.748 -13.069 28.782 1.00 21.28 5 GLN F O 1
ATOM 6091 N N . PHE F 1 6 ? -14.004 -13.568 26.597 1.00 19.30 6 PHE F N 1
ATOM 6092 C CA . PHE F 1 6 ? -14.491 -12.235 26.286 1.00 20.53 6 PHE F CA 1
ATOM 6093 C C . PHE F 1 6 ? -15.972 -12.218 25.931 1.00 19.99 6 PHE F C 1
ATOM 6094 O O . PHE F 1 6 ? -16.567 -11.137 25.864 1.00 20.15 6 PHE F O 1
ATOM 6102 N N . ALA F 1 7 ? -16.587 -13.384 25.744 1.00 20.39 7 ALA F N 1
ATOM 6103 C CA . ALA F 1 7 ? -18.009 -13.496 25.453 1.00 21.47 7 ALA F CA 1
ATOM 6104 C C . ALA F 1 7 ? -18.580 -14.648 26.267 1.00 18.38 7 ALA F C 1
ATOM 6105 O O . ALA F 1 7 ? -17.861 -15.566 26.658 1.00 19.17 7 ALA F O 1
ATOM 6107 N N . GLN F 1 8 ? -19.890 -14.601 26.520 1.00 16.98 8 GLN F N 1
ATOM 6108 C CA . GLN F 1 8 ? -20.497 -15.670 27.313 1.00 19.74 8 GLN F CA 1
ATOM 6109 C C . GLN F 1 8 ? -20.741 -16.943 26.513 1.00 19.57 8 GLN F C 1
ATOM 6110 O O . GLN F 1 8 ? -20.939 -18.002 27.122 1.00 19.42 8 GLN F O 1
ATOM 6116 N N . THR F 1 9 ? -20.738 -16.867 25.177 1.00 16.69 9 THR F N 1
ATOM 6117 C CA . THR F 1 9 ? -21.261 -17.976 24.375 1.00 23.59 9 THR F CA 1
ATOM 6118 C C . THR F 1 9 ? -20.597 -19.313 24.679 1.00 22.71 9 THR F C 1
ATOM 6119 O O . THR F 1 9 ? -21.329 -20.294 24.897 1.00 20.39 9 THR F O 1
ATOM 6123 N N . PRO F 1 10 ? -19.255 -19.434 24.732 1.00 21.75 10 PRO F N 1
ATOM 6124 C CA . PRO F 1 10 ? -18.662 -20.762 25.007 1.00 20.51 10 PRO F CA 1
ATOM 6125 C C . PRO F 1 10 ? -19.034 -21.341 26.362 1.00 21.61 10 PRO F C 1
ATOM 6126 O O . PRO F 1 10 ? -19.315 -22.540 26.451 1.00 17.51 10 PRO F O 1
ATOM 6130 N N . ARG F 1 11 ? -19.015 -20.542 27.432 1.00 18.92 11 ARG F N 1
ATOM 6131 C CA . ARG F 1 11 ? -19.330 -21.109 28.742 1.00 16.96 11 ARG F CA 1
ATOM 6132 C C . ARG F 1 11 ? -20.816 -21.402 28.894 1.00 18.48 11 ARG F C 1
ATOM 6133 O O . ARG F 1 11 ? -21.184 -22.306 29.651 1.00 18.46 11 ARG F O 1
ATOM 6141 N N . LEU F 1 12 ? -21.682 -20.641 28.221 1.00 16.79 12 LEU F N 1
ATOM 6142 C CA . LEU F 1 12 ? -23.099 -20.985 28.234 1.00 19.62 12 LEU F CA 1
ATOM 6143 C C . LEU F 1 12 ? -23.357 -22.271 27.457 1.00 20.47 12 LEU F C 1
ATOM 6144 O O . LEU F 1 12 ? -24.228 -23.067 27.832 1.00 19.14 12 LEU F O 1
ATOM 6149 N N . ALA F 1 13 ? -22.623 -22.496 26.366 1.00 17.94 13 ALA F N 1
ATOM 6150 C CA . ALA F 1 13 ? -22.763 -23.763 25.652 1.00 18.50 13 ALA F CA 1
ATOM 6151 C C . ALA F 1 13 ? -22.263 -24.920 26.506 1.00 19.72 13 ALA F C 1
ATOM 6152 O O . ALA F 1 13 ? -22.873 -26.000 26.525 1.00 21.54 13 ALA F O 1
ATOM 6154 N N . LEU F 1 14 ? -21.175 -24.701 27.250 1.00 20.88 14 LEU F N 1
ATOM 6155 C CA . LEU F 1 14 ? -20.703 -25.736 28.160 1.00 18.26 14 LEU F CA 1
ATOM 6156 C C . LEU F 1 14 ? -21.715 -25.993 29.273 1.00 22.28 14 LEU F C 1
ATOM 6157 O O . LEU F 1 14 ? -22.004 -27.151 29.597 1.00 19.89 14 LEU F O 1
ATOM 6162 N N . ALA F 1 15 ? -22.298 -24.932 29.842 1.00 18.53 15 ALA F N 1
ATOM 6163 C CA . ALA F 1 15 ? -23.351 -25.134 30.826 1.00 16.34 15 ALA F CA 1
ATOM 6164 C C . ALA F 1 15 ? -24.507 -25.939 30.235 1.00 19.44 15 ALA F C 1
ATOM 6165 O O . ALA F 1 15 ? -25.072 -26.810 30.920 1.00 18.07 15 ALA F O 1
ATOM 6167 N N . ASP F 1 16 ? -24.873 -25.668 28.967 1.00 16.07 16 ASP F N 1
ATOM 6168 C CA . ASP F 1 16 ? -25.925 -26.448 28.310 1.00 16.24 16 ASP F CA 1
ATOM 6169 C C . ASP F 1 16 ? -25.583 -27.940 28.329 1.00 18.92 16 ASP F C 1
ATOM 6170 O O . ASP F 1 16 ? -26.441 -28.790 28.600 1.00 20.48 16 ASP F O 1
ATOM 6175 N N A THR F 1 17 ? -24.333 -28.268 27.993 0.64 20.31 17 THR F N 1
ATOM 6176 N N B THR F 1 17 ? -24.330 -28.287 28.027 0.36 20.36 17 THR F N 1
ATOM 6177 C CA A THR F 1 17 ? -23.886 -29.660 28.008 0.64 21.31 17 THR F CA 1
ATOM 6178 C CA B THR F 1 17 ? -23.967 -29.704 28.011 0.36 21.33 17 THR F CA 1
ATOM 6179 C C A THR F 1 17 ? -23.976 -30.263 29.401 0.64 21.05 17 THR F C 1
ATOM 6180 C C B THR F 1 17 ? -23.921 -30.302 29.411 0.36 21.04 17 THR F C 1
ATOM 6181 O O A THR F 1 17 ? -24.435 -31.401 29.559 0.64 22.21 17 THR F O 1
ATOM 6182 O O B THR F 1 17 ? -24.232 -31.487 29.579 0.36 22.39 17 THR F O 1
ATOM 6189 N N . VAL F 1 18 ? -23.542 -29.516 30.422 1.00 19.52 18 VAL F N 1
ATOM 6190 C CA . VAL F 1 18 ? -23.622 -29.997 31.801 1.00 22.48 18 VAL F CA 1
ATOM 6191 C C . VAL F 1 18 ? -25.063 -30.324 32.175 1.00 20.75 18 VAL F C 1
ATOM 6192 O O . VAL F 1 18 ? -25.343 -31.373 32.759 1.00 20.87 18 VAL F O 1
ATOM 6196 N N . ILE F 1 19 ? -25.999 -29.422 31.868 1.00 17.72 19 ILE F N 1
ATOM 6197 C CA . ILE F 1 19 ? -27.403 -29.681 32.200 1.00 16.60 19 ILE F CA 1
ATOM 6198 C C . ILE F 1 19 ? -27.875 -30.976 31.555 1.00 19.85 19 ILE F C 1
ATOM 6199 O O . ILE F 1 19 ? -28.565 -31.805 32.182 1.00 19.63 19 ILE F O 1
ATOM 6204 N N . ASP F 1 20 ? -27.522 -31.162 30.288 1.00 20.17 20 ASP F N 1
ATOM 6205 C CA . ASP F 1 20 ? -27.970 -32.338 29.549 1.00 21.70 20 ASP F CA 1
ATOM 6206 C C . ASP F 1 20 ? -27.360 -33.616 30.114 1.00 21.71 20 ASP F C 1
ATOM 6207 O O . ASP F 1 20 ? -28.070 -34.597 30.366 1.00 23.26 20 ASP F O 1
ATOM 6212 N N . LEU F 1 21 ? -26.042 -33.625 30.318 1.00 21.04 21 LEU F N 1
ATOM 6213 C CA . LEU F 1 21 ? -25.373 -34.830 30.815 1.00 20.31 21 LEU F CA 1
ATOM 6214 C C . LEU F 1 21 ? -25.780 -35.157 32.246 1.00 25.49 21 LEU F C 1
ATOM 6215 O O . LEU F 1 21 ? -25.918 -36.333 32.607 1.00 22.87 21 LEU F O 1
ATOM 6220 N N . LYS F 1 22 ? -25.937 -34.131 33.088 1.00 21.07 22 LYS F N 1
ATOM 6221 C CA . LYS F 1 22 ? -26.404 -34.344 34.448 1.00 21.40 22 LYS F CA 1
ATOM 6222 C C . LYS F 1 22 ? -27.769 -35.020 34.457 1.00 21.94 22 LYS F C 1
ATOM 6223 O O . LYS F 1 22 ? -28.025 -35.915 35.272 1.00 19.98 22 LYS F O 1
ATOM 6229 N N . ALA F 1 23 ? -28.660 -34.609 33.559 1.00 21.14 23 ALA F N 1
ATOM 6230 C CA . ALA F 1 23 ? -29.970 -35.244 33.496 1.00 20.81 23 ALA F CA 1
ATOM 6231 C C . ALA F 1 23 ? -29.861 -36.669 32.985 1.00 21.98 23 ALA F C 1
ATOM 6232 O O . ALA F 1 23 ? -30.545 -37.567 33.492 1.00 22.97 23 ALA F O 1
ATOM 6234 N N . ARG F 1 24 ? -29.018 -36.889 31.973 1.00 23.56 24 ARG F N 1
ATOM 6235 C CA . ARG F 1 24 ? -28.866 -38.231 31.410 1.00 29.32 24 ARG F CA 1
ATOM 6236 C C . ARG F 1 24 ? -28.314 -39.205 32.434 1.00 27.71 24 ARG F C 1
ATOM 6237 O O . ARG F 1 24 ? -28.705 -40.377 32.457 1.00 28.35 24 ARG F O 1
ATOM 6245 N N . LYS F 1 25 ? -27.385 -38.751 33.269 1.00 26.81 25 LYS F N 1
ATOM 6246 C CA . LYS F 1 25 ? -26.786 -39.594 34.296 1.00 23.82 25 LYS F CA 1
ATOM 6247 C C . LYS F 1 25 ? -27.530 -39.547 35.620 1.00 28.51 25 LYS F C 1
ATOM 6248 O O . LYS F 1 25 ? -27.071 -40.167 36.585 1.00 26.61 25 LYS F O 1
ATOM 6254 N N . ASN F 1 26 ? -28.641 -38.813 35.688 1.00 26.67 26 ASN F N 1
ATOM 6255 C CA . ASN F 1 26 ? -29.452 -38.692 36.898 1.00 26.32 26 ASN F CA 1
ATOM 6256 C C . ASN F 1 26 ? -28.616 -38.235 38.093 1.00 29.24 26 ASN F C 1
ATOM 6257 O O . ASN F 1 26 ? -28.726 -38.766 39.201 1.00 31.72 26 ASN F O 1
ATOM 6262 N N . LEU F 1 27 ? -27.780 -37.223 37.864 1.00 23.76 27 LEU F N 1
ATOM 6263 C CA . LEU F 1 27 ? -26.904 -36.678 38.894 1.00 22.65 27 LEU F CA 1
ATOM 6264 C C . LEU F 1 27 ? -27.499 -35.431 39.553 1.00 26.26 27 LEU F C 1
ATOM 6265 O O . LEU F 1 27 ? -28.316 -34.711 38.969 1.00 27.36 27 LEU F O 1
ATOM 6270 N N . SER F 1 28 ? -27.024 -35.154 40.762 1.00 22.95 28 SER F N 1
ATOM 6271 C CA . SER F 1 28 ? -27.374 -33.947 41.502 1.00 18.10 28 SER F CA 1
ATOM 6272 C C . SER F 1 28 ? -26.223 -32.949 41.472 1.00 22.93 28 SER F C 1
ATOM 6273 O O . SER F 1 28 ? -25.073 -33.304 41.230 1.00 21.77 28 SER F O 1
ATOM 6276 N N . TRP F 1 29 ? -26.548 -31.676 41.736 1.00 18.88 29 TRP F N 1
ATOM 6277 C CA . TRP F 1 29 ? -25.494 -30.681 41.891 1.00 14.69 29 TRP F CA 1
ATOM 6278 C C . TRP F 1 29 ? -24.596 -31.044 43.061 1.00 18.46 29 TRP F C 1
ATOM 6279 O O . TRP F 1 29 ? -23.379 -30.847 43.010 1.00 19.30 29 TRP F O 1
ATOM 6290 N N . GLN F 1 30 ? -25.177 -31.601 44.124 1.00 20.37 30 GLN F N 1
ATOM 6291 C CA . GLN F 1 30 ? -24.354 -32.004 45.259 1.00 20.57 30 GLN F CA 1
ATOM 6292 C C . GLN F 1 30 ? -23.337 -33.068 44.850 1.00 17.41 30 GLN F C 1
ATOM 6293 O O . GLN F 1 30 ? -22.172 -33.009 45.256 1.00 24.40 30 GLN F O 1
ATOM 6299 N N . ALA F 1 31 ? -23.753 -34.027 44.029 1.00 18.93 31 ALA F N 1
ATOM 6300 C CA . ALA F 1 31 ? -22.827 -35.066 43.575 1.00 21.31 31 ALA F CA 1
ATOM 6301 C C . ALA F 1 31 ? -21.680 -34.474 42.765 1.00 28.57 31 ALA F C 1
ATOM 6302 O O . ALA F 1 31 ? -20.544 -34.954 42.847 1.00 27.80 31 ALA F O 1
ATOM 6304 N N . LEU F 1 32 ? -21.958 -33.427 41.972 1.00 21.17 32 LEU F N 1
ATOM 6305 C CA . LEU F 1 32 ? -20.891 -32.788 41.205 1.00 23.18 32 LEU F CA 1
ATOM 6306 C C . LEU F 1 32 ? -19.945 -32.006 42.107 1.00 25.68 32 LEU F C 1
ATOM 6307 O O . LEU F 1 32 ? -18.755 -31.891 41.802 1.00 30.10 32 LEU F O 1
ATOM 6312 N N . THR F 1 33 ? -20.456 -31.457 43.213 1.00 20.88 33 THR F N 1
ATOM 6313 C CA . THR F 1 33 ? -19.606 -30.737 44.156 1.00 21.76 33 THR F CA 1
ATOM 6314 C C . THR F 1 33 ? -18.752 -31.693 44.989 1.00 28.00 33 THR F C 1
ATOM 6315 O O . THR F 1 33 ? -17.622 -31.345 45.364 1.00 25.00 33 THR F O 1
ATOM 6319 N N . ASP F 1 34 ? -19.271 -32.881 45.288 1.00 24.95 34 ASP F N 1
ATOM 6320 C CA . ASP F 1 34 ? -18.551 -33.846 46.116 1.00 27.68 34 ASP F CA 1
ATOM 6321 C C . ASP F 1 34 ? -17.174 -34.142 45.548 1.00 31.92 34 ASP F C 1
ATOM 6322 O O . ASP F 1 34 ? -17.030 -34.434 44.359 1.00 33.90 34 ASP F O 1
ATOM 6327 N N . GLY F 1 35 ? -16.157 -34.052 46.405 1.00 31.70 35 GLY F N 1
ATOM 6328 C CA . GLY F 1 35 ? -14.800 -34.353 46.007 1.00 31.85 35 GLY F CA 1
ATOM 6329 C C . GLY F 1 35 ? -13.999 -33.181 45.483 1.00 34.70 35 GLY F C 1
ATOM 6330 O O . GLY F 1 35 ? -12.788 -33.328 45.268 1.00 32.52 35 GLY F O 1
ATOM 6331 N N . THR F 1 36 ? -14.630 -32.024 45.257 1.00 25.44 36 THR F N 1
ATOM 6332 C CA . THR F 1 36 ? -13.906 -30.852 44.772 1.00 26.31 36 THR F CA 1
ATOM 6333 C C . THR F 1 36 ? -13.238 -30.055 45.883 1.00 27.30 36 THR F C 1
ATOM 6334 O O . THR F 1 36 ? -12.367 -29.222 45.592 1.00 35.75 36 THR F O 1
ATOM 6338 N N . GLY F 1 37 ? -13.647 -30.248 47.133 1.00 29.72 37 GLY F N 1
ATOM 6339 C CA . GLY F 1 37 ? -13.156 -29.387 48.184 1.00 30.91 37 GLY F CA 1
ATOM 6340 C C . GLY F 1 37 ? -13.726 -27.990 48.167 1.00 29.93 37 GLY F C 1
ATOM 6341 O O . GLY F 1 37 ? -13.257 -27.134 48.924 1.00 36.93 37 GLY F O 1
ATOM 6342 N N . LEU F 1 38 ? -14.686 -27.719 47.290 1.00 25.37 38 LEU F N 1
ATOM 6343 C CA . LEU F 1 38 ? -15.317 -26.417 47.165 1.00 24.03 38 LEU F CA 1
ATOM 6344 C C . LEU F 1 38 ? -16.778 -26.527 47.571 1.00 23.35 38 LEU F C 1
ATOM 6345 O O . LEU F 1 38 ? -17.329 -27.623 47.669 1.00 25.38 38 LEU F O 1
ATOM 6350 N N . SER F 1 39 ? -17.409 -25.373 47.782 1.00 21.85 39 SER F N 1
ATOM 6351 C CA . SER F 1 39 ? -18.781 -25.345 48.267 1.00 19.64 39 SER F CA 1
ATOM 6352 C C . SER F 1 39 ? -19.788 -25.511 47.132 1.00 21.26 39 SER F C 1
ATOM 6353 O O . SER F 1 39 ? -19.535 -25.127 45.986 1.00 20.78 39 SER F O 1
ATOM 6356 N N . LEU F 1 40 ? -20.952 -26.073 47.483 1.00 18.67 40 LEU F N 1
ATOM 6357 C CA . LEU F 1 40 ? -22.011 -26.344 46.516 1.00 19.00 40 LEU F CA 1
ATOM 6358 C C . LEU F 1 40 ? -22.354 -25.118 45.670 1.00 17.99 40 LEU F C 1
ATOM 6359 O O . LEU F 1 40 ? -22.458 -25.206 44.441 1.00 16.81 40 LEU F O 1
ATOM 6364 N N . ALA F 1 41 ? -22.559 -23.964 46.305 1.00 20.04 41 ALA F N 1
ATOM 6365 C CA . ALA F 1 41 ? -22.958 -22.800 45.511 1.00 19.92 41 ALA F CA 1
ATOM 6366 C C . ALA F 1 41 ? -21.844 -22.348 44.574 1.00 17.38 41 ALA F C 1
ATOM 6367 O O . ALA F 1 41 ? -22.123 -21.805 43.501 1.00 19.18 41 ALA F O 1
ATOM 6369 N N . PHE F 1 42 ? -20.579 -22.516 44.967 1.00 15.76 42 PHE F N 1
ATOM 6370 C CA . PHE F 1 42 ? -19.496 -22.050 44.106 1.00 19.09 42 PHE F CA 1
ATOM 6371 C C . PHE F 1 42 ? -19.325 -22.949 42.887 1.00 20.01 42 PHE F C 1
ATOM 6372 O O . PHE F 1 42 ? -19.163 -22.459 41.758 1.00 17.64 42 PHE F O 1
ATOM 6380 N N . VAL F 1 43 ? -19.321 -24.268 43.101 1.00 16.53 43 VAL F N 1
ATOM 6381 C CA . VAL F 1 43 ? -19.151 -25.210 41.996 1.00 16.98 43 VAL F CA 1
ATOM 6382 C C . VAL F 1 43 ? -20.337 -25.150 41.043 1.00 14.39 43 VAL F C 1
ATOM 6383 O O . VAL F 1 43 ? -20.163 -25.132 39.817 1.00 17.36 43 VAL F O 1
ATOM 6387 N N . THR F 1 44 ? -21.561 -25.097 41.586 1.00 15.67 44 THR F N 1
ATOM 6388 C CA . THR F 1 44 ? -22.740 -24.993 40.733 1.00 15.88 44 THR F CA 1
ATOM 6389 C C . THR F 1 44 ? -22.676 -23.721 39.892 1.00 15.83 44 THR F C 1
ATOM 6390 O O . THR F 1 44 ? -22.916 -23.752 38.684 1.00 15.55 44 THR F O 1
ATOM 6394 N N . ALA F 1 45 ? -22.322 -22.596 40.518 1.00 14.21 45 ALA F N 1
ATOM 6395 C CA . ALA F 1 45 ? -22.183 -21.343 39.780 1.00 15.38 45 ALA F CA 1
ATOM 6396 C C . ALA F 1 45 ? -21.122 -21.461 38.691 1.00 18.25 45 ALA F C 1
ATOM 6397 O O . ALA F 1 45 ? -21.319 -20.988 37.564 1.00 16.35 45 ALA F O 1
ATOM 6399 N N . ALA F 1 46 ? -19.998 -22.108 39.003 1.00 16.83 46 ALA F N 1
ATOM 6400 C CA . ALA F 1 46 ? -18.962 -22.291 37.992 1.00 17.37 46 ALA F CA 1
ATOM 6401 C C . ALA F 1 46 ? -19.492 -23.086 36.805 1.00 16.02 46 ALA F C 1
ATOM 6402 O O . ALA F 1 46 ? -19.248 -22.728 35.645 1.00 18.10 46 ALA F O 1
ATOM 6404 N N . LEU F 1 47 ? -20.202 -24.185 37.078 1.00 16.90 47 LEU F N 1
ATOM 6405 C CA . LEU F 1 47 ? -20.720 -25.011 35.998 1.00 17.76 47 LEU F CA 1
ATOM 6406 C C . LEU F 1 47 ? -21.733 -24.255 35.148 1.00 20.54 47 LEU F C 1
ATOM 6407 O O . LEU F 1 47 ? -21.814 -24.485 33.933 1.00 20.85 47 LEU F O 1
ATOM 6412 N N . LEU F 1 48 ? -22.499 -23.345 35.760 1.00 15.50 48 LEU F N 1
ATOM 6413 C CA . LEU F 1 48 ? -23.447 -22.500 35.036 1.00 15.03 48 LEU F CA 1
ATOM 6414 C C . LEU F 1 48 ? -22.792 -21.260 34.427 1.00 16.53 48 LEU F C 1
ATOM 6415 O O . LEU F 1 48 ? -23.497 -20.343 33.965 1.00 19.90 48 LEU F O 1
ATOM 6420 N N . GLY F 1 49 ? -21.464 -21.215 34.397 1.00 16.95 49 GLY F N 1
ATOM 6421 C CA . GLY F 1 49 ? -20.748 -20.204 33.645 1.00 17.81 49 GLY F CA 1
ATOM 6422 C C . GLY F 1 49 ? -20.301 -18.981 34.413 1.00 14.36 49 GLY F C 1
ATOM 6423 O O . GLY F 1 49 ? -19.930 -17.990 33.785 1.00 19.69 49 GLY F O 1
ATOM 6424 N N . GLN F 1 50 ? -20.313 -19.015 35.746 1.00 18.47 50 GLN F N 1
ATOM 6425 C CA . GLN F 1 50 ? -20.131 -17.797 36.530 1.00 19.31 50 GLN F CA 1
ATOM 6426 C C . GLN F 1 50 ? -18.852 -17.751 37.355 1.00 18.16 50 GLN F C 1
ATOM 6427 O O . GLN F 1 50 ? -18.614 -16.740 38.022 1.00 19.00 50 GLN F O 1
ATOM 6433 N N . HIS F 1 51 ? -18.014 -18.782 37.312 1.00 16.03 51 HIS F N 1
ATOM 6434 C CA . HIS F 1 51 ? -16.738 -18.793 38.017 1.00 16.52 51 HIS F CA 1
ATOM 6435 C C . HIS F 1 51 ? -15.796 -19.708 37.258 1.00 16.90 51 HIS F C 1
ATOM 6436 O O . HIS F 1 51 ? -16.244 -20.638 36.578 1.00 20.84 51 HIS F O 1
ATOM 6443 N N . PRO F 1 52 ? -14.490 -19.501 37.385 1.00 19.09 52 PRO F N 1
ATOM 6444 C CA . PRO F 1 52 ? -13.555 -20.537 36.950 1.00 22.51 52 PRO F CA 1
ATOM 6445 C C . PRO F 1 52 ? -13.393 -21.566 38.053 1.00 20.76 52 PRO F C 1
ATOM 6446 O O . PRO F 1 52 ? -13.579 -21.284 39.241 1.00 20.61 52 PRO F O 1
ATOM 6450 N N . LEU F 1 53 ? -13.097 -22.791 37.637 1.00 20.09 53 LEU F N 1
ATOM 6451 C CA . LEU F 1 53 ? -12.703 -23.798 38.603 1.00 19.97 53 LEU F CA 1
ATOM 6452 C C . LEU F 1 53 ? -11.193 -24.005 38.547 1.00 20.26 53 LEU F C 1
ATOM 6453 O O . LEU F 1 53 ? -10.591 -23.900 37.474 1.00 20.65 53 LEU F O 1
ATOM 6458 N N . PRO F 1 54 ? -10.537 -24.288 39.670 1.00 22.42 54 PRO F N 1
ATOM 6459 C CA . PRO F 1 54 ? -9.134 -24.728 39.603 1.00 27.84 54 PRO F CA 1
ATOM 6460 C C . PRO F 1 54 ? -9.028 -26.052 38.850 1.00 25.33 54 PRO F C 1
ATOM 6461 O O . PRO F 1 54 ? -9.995 -26.812 38.744 1.00 23.90 54 PRO F O 1
ATOM 6465 N N . LYS F 1 55 ? -7.827 -26.325 38.317 1.00 24.25 55 LYS F N 1
ATOM 6466 C CA . LYS F 1 55 ? -7.660 -27.481 37.434 1.00 25.19 55 LYS F CA 1
ATOM 6467 C C . LYS F 1 55 ? -8.129 -28.775 38.081 1.00 25.06 55 LYS F C 1
ATOM 6468 O O . LYS F 1 55 ? -8.835 -29.571 37.450 1.00 24.23 55 LYS F O 1
ATOM 6474 N N . GLU F 1 56 ? -7.759 -28.995 39.343 1.00 24.11 56 GLU F N 1
ATOM 6475 C CA . GLU F 1 56 ? -8.080 -30.261 39.998 1.00 28.05 56 GLU F CA 1
ATOM 6476 C C . GLU F 1 56 ? -9.582 -30.469 40.094 1.00 35.67 56 GLU F C 1
ATOM 6477 O O . GLU F 1 56 ? -10.094 -31.558 39.796 1.00 27.97 56 GLU F O 1
ATOM 6483 N N . ALA F 1 57 ? -10.308 -29.434 40.528 1.00 26.74 57 ALA F N 1
ATOM 6484 C CA . ALA F 1 57 ? -11.752 -29.561 40.661 1.00 24.39 57 ALA F CA 1
ATOM 6485 C C . ALA F 1 57 ? -12.406 -29.700 39.292 1.00 20.61 57 ALA F C 1
ATOM 6486 O O . ALA F 1 57 ? -13.318 -30.515 39.109 1.00 23.69 57 ALA F O 1
ATOM 6488 N N . ALA F 1 58 ? -11.921 -28.938 38.309 1.00 20.90 58 ALA F N 1
ATOM 6489 C CA . ALA F 1 58 ? -12.465 -29.027 36.961 1.00 19.87 58 ALA F CA 1
ATOM 6490 C C . ALA F 1 58 ? -12.337 -30.443 36.409 1.00 24.57 58 ALA F C 1
ATOM 6491 O O . ALA F 1 58 ? -13.278 -30.974 35.806 1.00 22.98 58 ALA F O 1
ATOM 6493 N N . ASP F 1 59 ? -11.182 -31.077 36.618 1.00 24.29 59 ASP F N 1
ATOM 6494 C CA . ASP F 1 59 ? -10.992 -32.424 36.102 1.00 24.96 59 ASP F CA 1
ATOM 6495 C C . ASP F 1 59 ? -11.896 -33.423 36.814 1.00 23.85 59 ASP F C 1
ATOM 6496 O O . ASP F 1 59 ? -12.404 -34.355 36.184 1.00 27.91 59 ASP F O 1
ATOM 6501 N N . ILE F 1 60 ? -12.108 -33.247 38.124 1.00 24.83 60 ILE F N 1
ATOM 6502 C CA . ILE F 1 60 ? -12.979 -34.152 38.878 1.00 22.69 60 ILE F CA 1
ATOM 6503 C C . ILE F 1 60 ? -14.410 -34.078 38.363 1.00 27.45 60 ILE F C 1
ATOM 6504 O O . ILE F 1 60 ? -15.032 -35.106 38.065 1.00 24.78 60 ILE F O 1
ATOM 6509 N N . VAL F 1 61 ? -14.961 -32.861 38.264 1.00 24.51 61 VAL F N 1
ATOM 6510 C CA . VAL F 1 61 ? -16.332 -32.700 37.781 1.00 21.52 61 VAL F CA 1
ATOM 6511 C C . VAL F 1 61 ? -16.465 -33.199 36.352 1.00 24.15 61 VAL F C 1
ATOM 6512 O O . VAL F 1 61 ? -17.459 -33.839 35.989 1.00 26.55 61 VAL F O 1
ATOM 6516 N N . CYS F 1 62 ? -15.467 -32.916 35.515 1.00 23.74 62 CYS F N 1
ATOM 6517 C CA . CYS F 1 62 ? -15.541 -33.345 34.126 1.00 28.27 62 CYS F CA 1
ATOM 6518 C C . CYS F 1 62 ? -15.523 -34.864 34.033 1.00 30.79 62 CYS F C 1
ATOM 6519 O O . CYS F 1 62 ? -16.189 -35.446 33.169 1.00 30.93 62 CYS F O 1
ATOM 6522 N N . GLY F 1 63 ? -14.776 -35.520 34.925 1.00 29.24 63 GLY F N 1
ATOM 6523 C CA . GLY F 1 63 ? -14.779 -36.972 34.954 1.00 28.69 63 GLY F CA 1
ATOM 6524 C C . GLY F 1 63 ? -16.146 -37.546 35.274 1.00 32.59 63 GLY F C 1
ATOM 6525 O O . GLY F 1 63 ? -16.565 -38.538 34.679 1.00 33.64 63 GLY F O 1
ATOM 6526 N N . LYS F 1 64 ? -16.872 -36.917 36.200 1.00 24.55 64 LYS F N 1
ATOM 6527 C CA . LYS F 1 64 ? -18.193 -37.422 36.567 1.00 26.15 64 LYS F CA 1
ATOM 6528 C C . LYS F 1 64 ? -19.210 -37.258 35.446 1.00 26.18 64 LYS F C 1
ATOM 6529 O O . LYS F 1 64 ? -20.131 -38.074 35.329 1.00 27.46 64 LYS F O 1
ATOM 6535 N N . LEU F 1 65 ? -19.073 -36.216 34.624 1.00 26.55 65 LEU F N 1
ATOM 6536 C CA . LEU F 1 65 ? -20.045 -35.925 33.578 1.00 27.44 65 LEU F CA 1
ATOM 6537 C C . LEU F 1 65 ? -19.709 -36.568 32.242 1.00 29.01 65 LEU F C 1
ATOM 6538 O O . LEU F 1 65 ? -20.574 -36.609 31.360 1.00 30.37 65 LEU F O 1
ATOM 6543 N N . GLY F 1 66 ? -18.492 -37.072 32.070 1.00 28.44 66 GLY F N 1
ATOM 6544 C CA . GLY F 1 66 ? -18.085 -37.572 30.773 1.00 30.07 66 GLY F CA 1
ATOM 6545 C C . GLY F 1 66 ? -17.645 -36.480 29.822 1.00 36.67 66 GLY F C 1
ATOM 6546 O O . GLY F 1 66 ? -17.762 -36.643 28.604 1.00 38.72 66 GLY F O 1
ATOM 6547 N N . LEU F 1 67 ? -17.161 -35.358 30.351 1.00 29.94 67 LEU F N 1
ATOM 6548 C CA . LEU F 1 67 ? -16.667 -34.247 29.548 1.00 31.71 67 LEU F CA 1
ATOM 6549 C C . LEU F 1 67 ? -15.167 -34.388 29.335 1.00 32.74 67 LEU F C 1
ATOM 6550 O O . LEU F 1 67 ? -14.453 -34.923 30.186 1.00 34.32 67 LEU F O 1
ATOM 6555 N N . ASP F 1 68 ? -14.690 -33.876 28.200 1.00 35.36 68 ASP F N 1
ATOM 6556 C CA . ASP F 1 68 ? -13.313 -34.095 27.784 1.00 29.88 68 ASP F CA 1
ATOM 6557 C C . ASP F 1 68 ? -12.392 -32.975 28.269 1.00 34.71 68 ASP F C 1
ATOM 6558 O O . ASP F 1 68 ? -12.780 -32.087 29.037 1.00 27.01 68 ASP F O 1
ATOM 6563 N N . GLU F 1 69 ? -11.153 -33.011 27.771 1.00 27.87 69 GLU F N 1
ATOM 6564 C CA . GLU F 1 69 ? -10.104 -32.102 28.215 1.00 28.67 69 GLU F CA 1
ATOM 6565 C C . GLU F 1 69 ? -10.358 -30.677 27.750 1.00 25.75 69 GLU F C 1
ATOM 6566 O O . GLU F 1 69 ? -9.971 -29.724 28.436 1.00 26.68 69 GLU F O 1
ATOM 6572 N N . ASP F 1 70 ? -10.977 -30.519 26.580 1.00 27.88 70 ASP F N 1
ATOM 6573 C CA . ASP F 1 70 ? -11.348 -29.192 26.107 1.00 26.95 70 ASP F CA 1
ATOM 6574 C C . ASP F 1 70 ? -12.375 -28.560 27.036 1.00 26.97 70 ASP F C 1
ATOM 6575 O O . ASP F 1 70 ? -12.254 -27.383 27.388 1.00 26.19 70 ASP F O 1
ATOM 6580 N N . ALA F 1 71 ? -13.365 -29.346 27.480 1.00 25.81 71 ALA F N 1
ATOM 6581 C CA . ALA F 1 71 ? -14.366 -28.827 28.413 1.00 21.47 71 ALA F CA 1
ATOM 6582 C C . ALA F 1 71 ? -13.732 -28.418 29.733 1.00 23.21 71 ALA F C 1
ATOM 6583 O O . ALA F 1 71 ? -14.064 -27.361 30.285 1.00 21.61 71 ALA F O 1
ATOM 6585 N N . SER F 1 72 ? -12.810 -29.231 30.254 1.00 20.76 72 SER F N 1
ATOM 6586 C CA . SER F 1 72 ? -12.168 -28.886 31.517 1.00 25.66 72 SER F CA 1
ATOM 6587 C C . SER F 1 72 ? -11.346 -27.607 31.394 1.00 20.56 72 SER F C 1
ATOM 6588 O O . SER F 1 72 ? -11.354 -26.766 32.300 1.00 19.03 72 SER F O 1
ATOM 6591 N N . ARG F 1 73 ? -10.623 -27.442 30.286 1.00 20.91 73 ARG F N 1
ATOM 6592 C CA . ARG F 1 73 ? -9.862 -26.212 30.089 1.00 22.52 73 ARG F CA 1
ATOM 6593 C C . ARG F 1 73 ? -10.786 -24.999 30.036 1.00 21.18 73 ARG F C 1
ATOM 6594 O O . ARG F 1 73 ? -10.480 -23.948 30.609 1.00 20.89 73 ARG F O 1
ATOM 6602 N N . LEU F 1 74 ? -11.923 -25.131 29.356 1.00 22.21 74 LEU F N 1
ATOM 6603 C CA . LEU F 1 74 ? -12.877 -24.033 29.293 1.00 19.81 74 LEU F CA 1
ATOM 6604 C C . LEU F 1 74 ? -13.413 -23.705 30.686 1.00 18.07 74 LEU F C 1
ATOM 6605 O O . LEU F 1 74 ? -13.573 -22.530 31.036 1.00 20.25 74 LEU F O 1
ATOM 6610 N N . LEU F 1 75 ? -13.643 -24.740 31.510 1.00 20.47 75 LEU F N 1
ATOM 6611 C CA . LEU F 1 75 ? -14.137 -24.552 32.873 1.00 21.35 75 LEU F CA 1
ATOM 6612 C C . LEU F 1 75 ? -13.135 -23.819 33.756 1.00 21.61 75 LEU F C 1
ATOM 6613 O O . LEU F 1 75 ? -13.528 -23.198 34.749 1.00 20.93 75 LEU F O 1
ATOM 6618 N N . GLN F 1 76 ? -11.843 -23.891 33.428 1.00 18.01 76 GLN F N 1
ATOM 6619 C CA . GLN F 1 76 ? -10.796 -23.215 34.181 1.00 19.70 76 GLN F CA 1
ATOM 6620 C C . GLN F 1 76 ? -10.567 -21.777 33.723 1.00 18.93 76 GLN F C 1
ATOM 6621 O O . GLN F 1 76 ? -9.742 -21.076 34.322 1.00 21.62 76 GLN F O 1
ATOM 6627 N N A SER F 1 77 ? -11.247 -21.332 32.666 0.49 19.07 77 SER F N 1
ATOM 6628 N N B SER F 1 77 ? -11.246 -21.342 32.669 0.51 19.07 77 SER F N 1
ATOM 6629 C CA A SER F 1 77 ? -11.104 -19.965 32.169 0.49 18.25 77 SER F CA 1
ATOM 6630 C CA B SER F 1 77 ? -11.128 -19.972 32.197 0.51 18.25 77 SER F CA 1
ATOM 6631 C C A SER F 1 77 ? -11.993 -19.013 32.961 0.49 17.00 77 SER F C 1
ATOM 6632 C C B SER F 1 77 ? -11.963 -19.036 33.063 0.51 17.00 77 SER F C 1
ATOM 6633 O O A SER F 1 77 ? -13.100 -19.377 33.372 0.49 18.22 77 SER F O 1
ATOM 6634 O O B SER F 1 77 ? -12.990 -19.429 33.630 0.51 17.65 77 SER F O 1
ATOM 6639 N N . VAL F 1 78 ? -11.503 -17.797 33.188 1.00 18.28 78 VAL F N 1
ATOM 6640 C CA . VAL F 1 78 ? -12.300 -16.778 33.875 1.00 16.95 78 VAL F CA 1
ATOM 6641 C C . VAL F 1 78 ? -13.433 -16.363 32.949 1.00 16.59 78 VAL F C 1
ATOM 6642 O O . VAL F 1 78 ? -13.185 -15.881 31.840 1.00 19.00 78 VAL F O 1
ATOM 6646 N N . PRO F 1 79 ? -14.683 -16.496 33.369 1.00 14.64 79 PRO F N 1
ATOM 6647 C CA . PRO F 1 79 ? -15.802 -16.182 32.481 1.00 15.86 79 PRO F CA 1
ATOM 6648 C C . PRO F 1 79 ? -16.150 -14.693 32.439 1.00 18.71 79 PRO F C 1
ATOM 6649 O O . PRO F 1 79 ? -15.723 -13.887 33.269 1.00 18.68 79 PRO F O 1
ATOM 6653 N N . LEU F 1 80 ? -16.933 -14.339 31.422 1.00 16.83 80 LEU F N 1
ATOM 6654 C CA . LEU F 1 80 ? -17.683 -13.087 31.425 1.00 18.00 80 LEU F CA 1
ATOM 6655 C C . LEU F 1 80 ? -18.970 -13.361 32.187 1.00 16.12 80 LEU F C 1
ATOM 6656 O O . LEU F 1 80 ? -19.855 -14.067 31.687 1.00 17.67 80 LEU F O 1
ATOM 6661 N N . ARG F 1 81 ? -19.072 -12.819 33.390 1.00 16.29 81 ARG F N 1
ATOM 6662 C CA . ARG F 1 81 ? -20.092 -13.240 34.338 1.00 14.88 81 ARG F CA 1
ATOM 6663 C C . ARG F 1 81 ? -21.401 -12.503 34.101 1.00 17.22 81 ARG F C 1
ATOM 6664 O O . ARG F 1 81 ? -21.444 -11.419 33.496 1.00 17.97 81 ARG F O 1
ATOM 6672 N N . GLY F 1 82 ? -22.483 -13.129 34.571 1.00 17.24 82 GLY F N 1
ATOM 6673 C CA . GLY F 1 82 ? -23.812 -12.527 34.549 1.00 18.75 82 GLY F CA 1
ATOM 6674 C C . GLY F 1 82 ? -24.864 -13.558 34.191 1.00 18.82 82 GLY F C 1
ATOM 6675 O O . GLY F 1 82 ? -24.865 -14.054 33.064 1.00 18.77 82 GLY F O 1
ATOM 6676 N N . SER F 1 83 ? -25.754 -13.915 35.118 1.00 14.55 83 SER F N 1
ATOM 6677 C CA . SER F 1 83 ? -26.674 -15.005 34.816 1.00 15.31 83 SER F CA 1
ATOM 6678 C C . SER F 1 83 ? -27.982 -14.535 34.168 1.00 19.42 83 SER F C 1
ATOM 6679 O O . SER F 1 83 ? -28.693 -15.365 33.590 1.00 19.57 83 SER F O 1
ATOM 6682 N N . PHE F 1 84 ? -28.303 -13.237 34.181 1.00 18.49 84 PHE F N 1
ATOM 6683 C CA . PHE F 1 84 ? -29.437 -12.723 33.400 1.00 19.55 84 PHE F CA 1
ATOM 6684 C C . PHE F 1 84 ? -29.046 -11.431 32.690 1.00 18.68 84 PHE F C 1
ATOM 6685 O O . PHE F 1 84 ? -29.428 -10.328 33.095 1.00 21.44 84 PHE F O 1
ATOM 6693 N N . PRO F 1 85 ? -28.282 -11.537 31.594 1.00 20.47 85 PRO F N 1
ATOM 6694 C CA . PRO F 1 85 ? -27.867 -10.330 30.864 1.00 19.25 85 PRO F CA 1
ATOM 6695 C C . PRO F 1 85 ? -28.951 -9.733 29.982 1.00 21.49 85 PRO F C 1
ATOM 6696 O O . PRO F 1 85 ? -28.746 -8.631 29.465 1.00 24.33 85 PRO F O 1
ATOM 6700 N N . SER F 1 86 ? -30.081 -10.416 29.769 1.00 17.81 86 SER F N 1
ATOM 6701 C CA . SER F 1 86 ? -31.052 -9.976 28.777 1.00 19.05 86 SER F CA 1
ATOM 6702 C C . SER F 1 86 ? -32.374 -9.540 29.393 1.00 24.59 86 SER F C 1
ATOM 6703 O O . SER F 1 86 ? -33.427 -9.683 28.768 1.00 33.12 86 SER F O 1
ATOM 6706 N N . GLY F 1 87 ? -32.338 -8.995 30.600 1.00 21.57 87 GLY F N 1
ATOM 6707 C CA . GLY F 1 87 ? -33.517 -8.419 31.215 1.00 21.93 87 GLY F CA 1
ATOM 6708 C C . GLY F 1 87 ? -33.792 -9.014 32.580 1.00 21.42 87 GLY F C 1
ATOM 6709 O O . GLY F 1 87 ? -33.195 -10.003 32.999 1.00 18.08 87 GLY F O 1
ATOM 6710 N N . VAL F 1 88 ? -34.693 -8.347 33.293 1.00 18.38 88 VAL F N 1
ATOM 6711 C CA . VAL F 1 88 ? -35.123 -8.874 34.592 1.00 16.55 88 VAL F CA 1
ATOM 6712 C C . VAL F 1 88 ? -35.693 -10.273 34.392 1.00 16.91 88 VAL F C 1
ATOM 6713 O O . VAL F 1 88 ? -36.407 -10.510 33.397 1.00 17.32 88 VAL F O 1
ATOM 6717 N N . PRO F 1 89 ? -35.423 -11.232 35.274 1.00 16.71 89 PRO F N 1
ATOM 6718 C CA . PRO F 1 89 ? -35.913 -12.600 35.048 1.00 17.03 89 PRO F CA 1
ATOM 6719 C C . PRO F 1 89 ? -37.431 -12.638 34.970 1.00 17.35 89 PRO F C 1
ATOM 6720 O O . PRO F 1 89 ? -38.129 -11.906 35.688 1.00 16.78 89 PRO F O 1
ATOM 6724 N N . THR F 1 90 ? -37.933 -13.469 34.069 1.00 16.42 90 THR F N 1
ATOM 6725 C CA . THR F 1 90 ? -39.349 -13.823 34.082 1.00 15.64 90 THR F CA 1
ATOM 6726 C C . THR F 1 90 ? -39.631 -15.071 34.906 1.00 18.00 90 THR F C 1
ATOM 6727 O O . THR F 1 90 ? -40.779 -15.282 35.310 1.00 15.77 90 THR F O 1
ATOM 6731 N N . ASP F 1 91 ? -38.622 -15.896 35.151 1.00 13.55 91 ASP F N 1
ATOM 6732 C CA . ASP F 1 91 ? -38.811 -17.118 35.911 1.00 15.50 91 ASP F CA 1
ATOM 6733 C C . ASP F 1 91 ? -39.198 -16.802 37.347 1.00 14.48 91 ASP F C 1
ATOM 6734 O O . ASP F 1 91 ? -38.468 -16.061 38.020 1.00 14.64 91 ASP F O 1
ATOM 6739 N N . PRO F 1 92 ? -40.315 -17.348 37.852 1.00 14.27 92 PRO F N 1
ATOM 6740 C CA . PRO F 1 92 ? -40.737 -17.020 39.223 1.00 16.40 92 PRO F CA 1
ATOM 6741 C C . PRO F 1 92 ? -39.679 -17.294 40.272 1.00 16.16 92 PRO F C 1
ATOM 6742 O O . PRO F 1 92 ? -39.485 -16.466 41.173 1.00 16.32 92 PRO F O 1
ATOM 6746 N N . THR F 1 93 ? -38.969 -18.421 40.167 1.00 13.19 93 THR F N 1
ATOM 6747 C CA . THR F 1 93 ? -37.989 -18.764 41.189 1.00 15.38 93 THR F CA 1
ATOM 6748 C C . THR F 1 93 ? -36.875 -17.719 41.264 1.00 14.98 93 THR F C 1
ATOM 6749 O O . THR F 1 93 ? -36.516 -17.256 42.354 1.00 16.09 93 THR F O 1
ATOM 6753 N N . MET F 1 94 ? -36.289 -17.348 40.118 1.00 14.06 94 MET F N 1
ATOM 6754 C CA . MET F 1 94 ? -35.292 -16.285 40.207 1.00 14.45 94 MET F CA 1
ATOM 6755 C C . MET F 1 94 ? -35.900 -14.929 40.507 1.00 13.92 94 MET F C 1
ATOM 6756 O O . MET F 1 94 ? -35.281 -14.142 41.234 1.00 15.71 94 MET F O 1
ATOM 6761 N N . TYR F 1 95 ? -37.099 -14.647 39.987 1.00 15.50 95 TYR F N 1
ATOM 6762 C CA . TYR F 1 95 ? -37.706 -13.329 40.194 1.00 13.29 95 TYR F CA 1
ATOM 6763 C C . TYR F 1 95 ? -37.875 -13.009 41.676 1.00 13.89 95 TYR F C 1
ATOM 6764 O O . TYR F 1 95 ? -37.692 -11.855 42.079 1.00 14.33 95 TYR F O 1
ATOM 6773 N N . ARG F 1 96 ? -38.217 -14.007 42.509 1.00 12.61 96 ARG F N 1
ATOM 6774 C CA . ARG F 1 96 ? -38.457 -13.694 43.917 1.00 14.17 96 ARG F CA 1
ATOM 6775 C C . ARG F 1 96 ? -37.235 -13.057 44.566 1.00 14.41 96 ARG F C 1
ATOM 6776 O O . ARG F 1 96 ? -37.374 -12.191 45.433 1.00 14.51 96 ARG F O 1
ATOM 6784 N N . PHE F 1 97 ? -36.026 -13.479 44.175 1.00 14.60 97 PHE F N 1
ATOM 6785 C CA . PHE F 1 97 ? -34.835 -12.854 44.744 1.00 14.43 97 PHE F CA 1
ATOM 6786 C C . PHE F 1 97 ? -34.678 -11.410 44.265 1.00 13.49 97 PHE F C 1
ATOM 6787 O O . PHE F 1 97 ? -34.253 -10.538 45.030 1.00 14.76 97 PHE F O 1
ATOM 6795 N N . TYR F 1 98 ? -35.036 -11.132 43.008 1.00 14.15 98 TYR F N 1
ATOM 6796 C CA . TYR F 1 98 ? -35.087 -9.756 42.537 1.00 14.51 98 TYR F CA 1
ATOM 6797 C C . TYR F 1 98 ? -36.118 -8.954 43.319 1.00 12.43 98 TYR F C 1
ATOM 6798 O O . TYR F 1 98 ? -35.878 -7.791 43.675 1.00 15.24 98 TYR F O 1
ATOM 6807 N N . GLU F 1 99 ? -37.269 -9.564 43.607 1.00 12.43 99 GLU F N 1
ATOM 6808 C CA . GLU F 1 99 ? -38.279 -8.863 44.389 1.00 16.47 99 GLU F CA 1
ATOM 6809 C C . GLU F 1 99 ? -37.775 -8.530 45.783 1.00 13.67 99 GLU F C 1
ATOM 6810 O O . GLU F 1 99 ? -38.090 -7.456 46.322 1.00 13.89 99 GLU F O 1
ATOM 6816 N N . MET F 1 100 ? -37.016 -9.440 46.400 1.00 15.14 100 MET F N 1
ATOM 6817 C CA . MET F 1 100 ? -36.465 -9.136 47.720 1.00 17.90 100 MET F CA 1
ATOM 6818 C C . MET F 1 100 ? -35.603 -7.886 47.658 1.00 16.48 100 MET F C 1
ATOM 6819 O O . MET F 1 100 ? -35.626 -7.057 48.575 1.00 16.30 100 MET F O 1
ATOM 6824 N N . LEU F 1 101 ? -34.826 -7.739 46.580 1.00 13.09 101 LEU F N 1
ATOM 6825 C CA . LEU F 1 101 ? -34.014 -6.544 46.401 1.00 14.67 101 LEU F CA 1
ATOM 6826 C C . LEU F 1 101 ? -34.870 -5.311 46.127 1.00 15.64 101 LEU F C 1
ATOM 6827 O O . LEU F 1 101 ? -34.546 -4.210 46.598 1.00 16.25 101 LEU F O 1
ATOM 6832 N N . GLN F 1 102 ? -35.959 -5.459 45.361 1.00 13.95 102 GLN F N 1
ATOM 6833 C CA . GLN F 1 102 ? -36.855 -4.319 45.173 1.00 16.84 102 GLN F CA 1
ATOM 6834 C C . GLN F 1 102 ? -37.433 -3.837 46.499 1.00 15.59 102 GLN F C 1
ATOM 6835 O O . GLN F 1 102 ? -37.521 -2.625 46.735 1.00 15.06 102 GLN F O 1
ATOM 6841 N N . VAL F 1 103 ? -37.856 -4.753 47.372 1.00 14.12 103 VAL F N 1
ATOM 6842 C CA . VAL F 1 103 ? -38.493 -4.296 48.601 1.00 14.23 103 VAL F CA 1
ATOM 6843 C C . VAL F 1 103 ? -37.451 -3.793 49.597 1.00 13.56 103 VAL F C 1
ATOM 6844 O O . VAL F 1 103 ? -37.676 -2.792 50.286 1.00 15.91 103 VAL F O 1
ATOM 6848 N N . TYR F 1 104 ? -36.296 -4.460 49.694 1.00 13.02 104 TYR F N 1
ATOM 6849 C CA . TYR F 1 104 ? -35.343 -4.172 50.764 1.00 13.87 104 TYR F CA 1
ATOM 6850 C C . TYR F 1 104 ? -34.062 -3.491 50.303 1.00 15.96 104 TYR F C 1
ATOM 6851 O O . TYR F 1 104 ? -33.181 -3.239 51.138 1.00 16.04 104 TYR F O 1
ATOM 6860 N N . GLY F 1 105 ? -33.948 -3.157 49.017 1.00 16.77 105 GLY F N 1
ATOM 6861 C CA . GLY F 1 105 ? -32.697 -2.607 48.513 1.00 15.38 105 GLY F CA 1
ATOM 6862 C C . GLY F 1 105 ? -32.307 -1.306 49.187 1.00 15.92 105 GLY F C 1
ATOM 6863 O O . GLY F 1 105 ? -31.148 -1.122 49.581 1.00 15.92 105 GLY F O 1
ATOM 6864 N N . SER F 1 106 ? -33.263 -0.375 49.315 1.00 13.45 106 SER F N 1
ATOM 6865 C CA . SER F 1 106 ? -32.929 0.884 49.973 1.00 15.33 106 SER F CA 1
ATOM 6866 C C . SER F 1 106 ? -32.652 0.678 51.456 1.00 14.22 106 SER F C 1
ATOM 6867 O O . SER F 1 106 ? -31.826 1.397 52.034 1.00 15.33 106 SER F O 1
ATOM 6870 N N . THR F 1 107 ? -33.307 -0.305 52.078 1.00 13.02 107 THR F N 1
ATOM 6871 C CA . THR F 1 107 ? -33.024 -0.629 53.474 1.00 13.34 107 THR F CA 1
ATOM 6872 C C . THR F 1 107 ? -31.614 -1.175 53.637 1.00 15.09 107 THR F C 1
ATOM 6873 O O . THR F 1 107 ? -30.891 -0.774 54.561 1.00 15.99 107 THR F O 1
ATOM 6877 N N . LEU F 1 108 ? -31.201 -2.068 52.737 1.00 14.32 108 LEU F N 1
ATOM 6878 C CA . LEU F 1 108 ? -29.851 -2.613 52.807 1.00 13.80 108 LEU F CA 1
ATOM 6879 C C . LEU F 1 108 ? -28.809 -1.512 52.681 1.00 14.43 108 LEU F C 1
ATOM 6880 O O . LEU F 1 108 ? -27.830 -1.499 53.429 1.00 15.80 108 LEU F O 1
ATOM 6885 N N . LYS F 1 109 ? -28.996 -0.577 51.744 1.00 13.70 109 LYS F N 1
ATOM 6886 C CA . LYS F 1 109 ? -28.058 0.537 51.658 1.00 13.88 109 LYS F CA 1
ATOM 6887 C C . LYS F 1 109 ? -28.016 1.313 52.969 1.00 13.09 109 LYS F C 1
ATOM 6888 O O . LYS F 1 109 ? -26.938 1.552 53.528 1.00 15.23 109 LYS F O 1
ATOM 6894 N N . ALA F 1 110 ? -29.187 1.700 53.479 1.00 14.99 110 ALA F N 1
ATOM 6895 C CA . ALA F 1 110 ? -29.245 2.513 54.690 1.00 14.13 110 ALA F CA 1
ATOM 6896 C C . ALA F 1 110 ? -28.573 1.805 55.859 1.00 14.70 110 ALA F C 1
ATOM 6897 O O . ALA F 1 110 ? -27.807 2.425 56.615 1.00 15.65 110 ALA F O 1
ATOM 6899 N N . LEU F 1 111 ? -28.839 0.503 56.019 1.00 14.94 111 LEU F N 1
ATOM 6900 C CA . LEU F 1 111 ? -28.277 -0.201 57.162 1.00 18.22 111 LEU F CA 1
ATOM 6901 C C . LEU F 1 111 ? -26.794 -0.488 56.972 1.00 18.49 111 LEU F C 1
ATOM 6902 O O . LEU F 1 111 ? -26.055 -0.521 57.963 1.00 17.82 111 LEU F O 1
ATOM 6907 N N . VAL F 1 112 ? -26.327 -0.688 55.731 1.00 15.62 112 VAL F N 1
ATOM 6908 C CA . VAL F 1 112 ? -24.884 -0.813 55.530 1.00 16.39 112 VAL F CA 1
ATOM 6909 C C . VAL F 1 112 ? -24.181 0.464 55.974 1.00 19.62 112 VAL F C 1
ATOM 6910 O O . VAL F 1 112 ? -23.147 0.417 56.651 1.00 17.38 112 VAL F O 1
ATOM 6914 N N . HIS F 1 113 ? -24.718 1.628 55.596 1.00 17.31 113 HIS F N 1
ATOM 6915 C CA . HIS F 1 113 ? -24.038 2.867 55.966 1.00 16.69 113 HIS F CA 1
ATOM 6916 C C . HIS F 1 113 ? -24.113 3.129 57.464 1.00 18.14 113 HIS F C 1
ATOM 6917 O O . HIS F 1 113 ? -23.188 3.710 58.033 1.00 20.91 113 HIS F O 1
ATOM 6924 N N . GLU F 1 114 ? -25.179 2.679 58.120 1.00 15.85 114 GLU F N 1
ATOM 6925 C CA . GLU F 1 114 ? -25.283 2.870 59.556 1.00 18.17 114 GLU F CA 1
ATOM 6926 C C . GLU F 1 114 ? -24.351 1.926 60.314 1.00 19.08 114 GLU F C 1
ATOM 6927 O O . GLU F 1 114 ? -23.671 2.342 61.254 1.00 23.24 114 GLU F O 1
ATOM 6933 N N . GLN F 1 115 ? -24.304 0.652 59.929 1.00 18.92 115 GLN F N 1
ATOM 6934 C CA . GLN F 1 115 ? -23.560 -0.328 60.712 1.00 18.12 115 GLN F CA 1
ATOM 6935 C C . GLN F 1 115 ? -22.102 -0.470 60.309 1.00 21.61 115 GLN F C 1
ATOM 6936 O O . GLN F 1 115 ? -21.282 -0.868 61.145 1.00 23.79 115 GLN F O 1
ATOM 6942 N N . PHE F 1 116 ? -21.753 -0.133 59.071 1.00 18.28 116 PHE F N 1
ATOM 6943 C CA . PHE F 1 116 ? -20.393 -0.283 58.575 1.00 20.96 116 PHE F CA 1
ATOM 6944 C C . PHE F 1 116 ? -19.772 1.048 58.210 1.00 23.58 116 PHE F C 1
ATOM 6945 O O . PHE F 1 116 ? -18.651 1.340 58.638 1.00 25.18 116 PHE F O 1
ATOM 6953 N N . GLY F 1 117 ? -20.463 1.853 57.411 1.00 19.00 117 GLY F N 1
ATOM 6954 C CA . GLY F 1 117 ? -19.977 3.140 56.972 1.00 19.07 117 GLY F CA 1
ATOM 6955 C C . GLY F 1 117 ? -20.180 3.299 55.492 1.00 21.39 117 GLY F C 1
ATOM 6956 O O . GLY F 1 117 ? -20.896 2.522 54.842 1.00 17.56 117 GLY F O 1
ATOM 6957 N N . ASP F 1 118 ? -19.563 4.339 54.953 1.00 18.89 118 ASP F N 1
ATOM 6958 C CA . ASP F 1 118 ? -19.608 4.552 53.519 1.00 18.04 118 ASP F CA 1
ATOM 6959 C C . ASP F 1 118 ? -18.763 3.481 52.851 1.00 22.79 118 ASP F C 1
ATOM 6960 O O . ASP F 1 118 ? -17.557 3.386 53.103 1.00 25.99 118 ASP F O 1
ATOM 6965 N N . GLY F 1 119 ? -19.349 2.790 51.892 1.00 21.65 119 GLY F N 1
ATOM 6966 C CA . GLY F 1 119 ? -18.673 1.717 51.199 1.00 20.01 119 GLY F CA 1
ATOM 6967 C C . GLY F 1 119 ? -19.672 0.678 50.734 1.00 19.77 119 GLY F C 1
ATOM 6968 O O . GLY F 1 119 ? -20.859 0.970 50.592 1.00 18.98 119 GLY F O 1
ATOM 6969 N N . ILE F 1 120 ? -19.171 -0.539 50.502 1.00 16.85 120 ILE F N 1
ATOM 6970 C CA . ILE F 1 120 ? -19.958 -1.569 49.833 1.00 16.70 120 ILE F CA 1
ATOM 6971 C C . ILE F 1 120 ? -19.759 -2.905 50.531 1.00 18.62 120 ILE F C 1
ATOM 6972 O O . ILE F 1 120 ? -18.806 -3.103 51.284 1.00 19.48 120 ILE F O 1
ATOM 6977 N N . ILE F 1 121 ? -20.710 -3.806 50.309 1.00 17.10 121 ILE F N 1
ATOM 6978 C CA . ILE F 1 121 ? -20.560 -5.224 50.628 1.00 17.57 121 ILE F CA 1
ATOM 6979 C C . ILE F 1 121 ? -20.198 -5.985 49.356 1.00 19.82 121 ILE F C 1
ATOM 6980 O O . ILE F 1 121 ? -20.930 -5.938 48.357 1.00 18.84 121 ILE F O 1
ATOM 6985 N N . SER F 1 122 ? -19.073 -6.702 49.391 1.00 17.24 122 SER F N 1
ATOM 6986 C CA . SER F 1 122 ? -18.522 -7.337 48.202 1.00 21.56 122 SER F CA 1
ATOM 6987 C C . SER F 1 122 ? -19.374 -8.499 47.714 1.00 20.35 122 SER F C 1
ATOM 6988 O O . SER F 1 122 ? -19.910 -9.285 48.511 1.00 20.56 122 SER F O 1
ATOM 6991 N N . ALA F 1 123 ? -19.471 -8.629 46.388 1.00 17.73 123 ALA F N 1
ATOM 6992 C CA . ALA F 1 123 ? -20.050 -9.803 45.771 1.00 21.72 123 ALA F CA 1
ATOM 6993 C C . ALA F 1 123 ? -19.008 -10.811 45.298 1.00 25.33 123 ALA F C 1
ATOM 6994 O O . ALA F 1 123 ? -19.388 -11.869 44.799 1.00 29.95 123 ALA F O 1
ATOM 6996 N N . ILE F 1 124 ? -17.716 -10.521 45.434 1.00 30.36 124 ILE F N 1
ATOM 6997 C CA . ILE F 1 124 ? -16.666 -11.439 45.004 1.00 30.35 124 ILE F CA 1
ATOM 6998 C C . ILE F 1 124 ? -15.869 -11.997 46.186 1.00 32.38 124 ILE F C 1
ATOM 6999 O O . ILE F 1 124 ? -15.431 -13.151 46.145 1.00 30.09 124 ILE F O 1
ATOM 7004 N N . ASN F 1 125 ? -15.573 -11.178 47.196 1.00 28.44 125 ASN F N 1
ATOM 7005 C CA . ASN F 1 125 ? -15.118 -11.721 48.482 1.00 27.31 125 ASN F CA 1
ATOM 7006 C C . ASN F 1 125 ? -16.394 -12.070 49.235 1.00 22.77 125 ASN F C 1
ATOM 7007 O O . ASN F 1 125 ? -16.907 -11.283 50.034 1.00 22.35 125 ASN F O 1
ATOM 7012 N N . PHE F 1 126 ? -16.910 -13.268 48.990 1.00 23.49 126 PHE F N 1
ATOM 7013 C CA . PHE F 1 126 ? -18.330 -13.478 49.205 1.00 23.04 126 PHE F CA 1
ATOM 7014 C C . PHE F 1 126 ? -18.620 -14.962 49.345 1.00 24.05 126 PHE F C 1
ATOM 7015 O O . PHE F 1 126 ? -18.068 -15.779 48.612 1.00 27.25 126 PHE F O 1
ATOM 7023 N N . LYS F 1 127 ? -19.525 -15.298 50.249 1.00 21.27 127 LYS F N 1
ATOM 7024 C CA . LYS F 1 127 ? -19.939 -16.675 50.428 1.00 23.86 127 LYS F CA 1
ATOM 7025 C C . LYS F 1 127 ? -21.458 -16.737 50.382 1.00 21.36 127 LYS F C 1
ATOM 7026 O O . LYS F 1 127 ? -22.142 -15.865 50.928 1.00 23.44 127 LYS F O 1
ATOM 7032 N N . LEU F 1 128 ? -21.978 -17.787 49.757 1.00 20.84 128 LEU F N 1
ATOM 7033 C CA . LEU F 1 128 ? -23.410 -18.027 49.654 1.00 23.86 128 LEU F CA 1
ATOM 7034 C C . LEU F 1 128 ? -23.699 -19.432 50.136 1.00 26.03 128 LEU F C 1
ATOM 7035 O O . LEU F 1 128 ? -23.010 -20.385 49.757 1.00 23.59 128 LEU F O 1
ATOM 7040 N N . ASP F 1 129 ? -24.762 -19.567 50.916 1.00 21.31 129 ASP F N 1
ATOM 7041 C CA . ASP F 1 129 ? -25.148 -20.863 51.439 1.00 23.69 129 ASP F CA 1
ATOM 7042 C C . ASP F 1 129 ? -26.660 -20.911 51.574 1.00 26.41 129 ASP F C 1
ATOM 7043 O O . ASP F 1 129 ? -27.276 -19.906 51.942 1.00 22.65 129 ASP F O 1
ATOM 7048 N N A ILE F 1 130 ? -27.257 -22.074 51.308 0.43 22.52 130 ILE F N 1
ATOM 7049 N N B ILE F 1 130 ? -27.238 -22.065 51.247 0.57 22.45 130 ILE F N 1
ATOM 7050 C CA A ILE F 1 130 ? -28.707 -22.244 51.415 0.43 24.71 130 ILE F CA 1
ATOM 7051 C CA B ILE F 1 130 ? -28.662 -22.332 51.420 0.57 24.73 130 ILE F CA 1
ATOM 7052 C C A ILE F 1 130 ? -29.010 -23.483 52.260 0.43 25.97 130 ILE F C 1
ATOM 7053 C C B ILE F 1 130 ? -28.824 -23.472 52.412 0.57 26.31 130 ILE F C 1
ATOM 7054 O O A ILE F 1 130 ? -28.601 -24.597 51.908 0.43 28.41 130 ILE F O 1
ATOM 7055 O O B ILE F 1 130 ? -28.145 -24.501 52.306 0.57 27.41 130 ILE F O 1
ATOM 7064 N N . LYS F 1 131 ? -29.709 -23.280 53.380 1.00 22.28 131 LYS F N 1
ATOM 7065 C CA . LYS F 1 131 ? -30.164 -24.333 54.289 1.00 26.40 131 LYS F CA 1
ATOM 7066 C C . LYS F 1 131 ? -31.668 -24.516 54.192 1.00 26.12 131 LYS F C 1
ATOM 7067 O O . LYS F 1 131 ? -32.417 -23.538 54.095 1.00 25.50 131 LYS F O 1
ATOM 7073 N N . LYS F 1 132 ? -32.104 -25.770 54.258 1.00 22.38 132 LYS F N 1
ATOM 7074 C CA . LYS F 1 132 ? -33.516 -26.109 54.317 1.00 23.78 132 LYS F CA 1
ATOM 7075 C C . LYS F 1 132 ? -33.875 -26.383 55.772 1.00 28.75 132 LYS F C 1
ATOM 7076 O O . LYS F 1 132 ? -33.200 -27.176 56.440 1.00 26.20 132 LYS F O 1
ATOM 7082 N N . VAL F 1 133 ? -34.918 -25.712 56.273 1.00 22.59 133 VAL F N 1
ATOM 7083 C CA . VAL F 1 133 ? -35.367 -25.883 57.651 1.00 21.93 133 VAL F CA 1
ATOM 7084 C C . VAL F 1 133 ? -36.864 -26.160 57.632 1.00 27.31 133 VAL F C 1
ATOM 7085 O O . VAL F 1 133 ? -37.560 -25.902 56.646 1.00 23.83 133 VAL F O 1
ATOM 7089 N N . GLU F 1 134 ? -37.364 -26.698 58.737 1.00 26.60 134 GLU F N 1
ATOM 7090 C CA . GLU F 1 134 ? -38.788 -26.978 58.822 1.00 27.19 134 GLU F CA 1
ATOM 7091 C C . GLU F 1 134 ? -39.546 -25.681 59.081 1.00 28.47 134 GLU F C 1
ATOM 7092 O O . GLU F 1 134 ? -39.098 -24.825 59.849 1.00 31.82 134 GLU F O 1
ATOM 7098 N N . ASP F 1 135 ? -40.683 -25.530 58.425 1.00 25.54 135 ASP F N 1
ATOM 7099 C CA . ASP F 1 135 ? -41.534 -24.384 58.738 1.00 26.98 135 ASP F CA 1
ATOM 7100 C C . ASP F 1 135 ? -42.473 -24.733 59.888 1.00 33.82 135 ASP F C 1
ATOM 7101 O O . ASP F 1 135 ? -43.166 -25.756 59.821 1.00 28.90 135 ASP F O 1
ATOM 7106 N N . PRO F 1 136 ? -42.569 -23.885 60.914 1.00 36.13 136 PRO F N 1
ATOM 7107 C CA . PRO F 1 136 ? -43.460 -24.199 62.048 1.00 39.86 136 PRO F CA 1
ATOM 7108 C C . PRO F 1 136 ? -44.906 -24.431 61.649 1.00 40.54 136 PRO F C 1
ATOM 7109 O O . PRO F 1 136 ? -45.609 -25.202 62.313 1.00 33.78 136 PRO F O 1
ATOM 7113 N N . ASP F 1 137 ? -45.368 -23.775 60.587 1.00 32.55 137 ASP F N 1
ATOM 7114 C CA . ASP F 1 137 ? -46.743 -23.843 60.120 1.00 33.70 137 ASP F CA 1
ATOM 7115 C C . ASP F 1 137 ? -46.952 -24.950 59.095 1.00 36.76 137 ASP F C 1
ATOM 7116 O O . ASP F 1 137 ? -48.010 -25.003 58.456 1.00 34.17 137 ASP F O 1
ATOM 7121 N N . GLY F 1 138 ? -45.960 -25.819 58.912 1.00 30.23 138 GLY F N 1
ATOM 7122 C CA . GLY F 1 138 ? -46.060 -26.889 57.942 1.00 34.30 138 GLY F CA 1
ATOM 7123 C C . GLY F 1 138 ? -45.237 -26.603 56.706 1.00 32.75 138 GLY F C 1
ATOM 7124 O O . GLY F 1 138 ? -45.262 -25.485 56.189 1.00 36.65 138 GLY F O 1
ATOM 7125 N N . GLY F 1 139 ? -44.507 -27.594 56.217 1.00 25.30 139 GLY F N 1
ATOM 7126 C CA . GLY F 1 139 ? -43.691 -27.343 55.049 1.00 26.83 139 GLY F CA 1
ATOM 7127 C C . GLY F 1 139 ? -42.273 -26.989 55.446 1.00 27.36 139 GLY F C 1
ATOM 7128 O O . GLY F 1 139 ? -41.788 -27.350 56.524 1.00 25.00 139 GLY F O 1
ATOM 7129 N N A SER F 1 140 ? -41.603 -26.262 54.552 0.34 22.59 140 SER F N 1
ATOM 7130 N N B SER F 1 140 ? -41.594 -26.256 54.573 0.66 22.58 140 SER F N 1
ATOM 7131 C CA A SER F 1 140 ? -40.175 -26.009 54.664 0.34 20.18 140 SER F CA 1
ATOM 7132 C CA B SER F 1 140 ? -40.177 -25.999 54.736 0.66 20.11 140 SER F CA 1
ATOM 7133 C C A SER F 1 140 ? -39.893 -24.538 54.380 0.34 20.07 140 SER F C 1
ATOM 7134 C C B SER F 1 140 ? -39.867 -24.560 54.345 0.66 20.07 140 SER F C 1
ATOM 7135 O O A SER F 1 140 ? -40.703 -23.835 53.774 0.34 19.00 140 SER F O 1
ATOM 7136 O O B SER F 1 140 ? -40.632 -23.905 53.633 0.66 18.79 140 SER F O 1
ATOM 7141 N N . ARG F 1 141 ? -38.717 -24.087 54.814 1.00 18.42 141 ARG F N 1
ATOM 7142 C CA . ARG F 1 141 ? -38.212 -22.756 54.512 1.00 17.94 141 ARG F CA 1
ATOM 7143 C C . ARG F 1 141 ? -36.780 -22.866 54.021 1.00 21.31 141 ARG F C 1
ATOM 7144 O O . ARG F 1 141 ? -36.057 -23.802 54.376 1.00 18.18 141 ARG F O 1
ATOM 7152 N N . ALA F 1 142 ? -36.376 -21.909 53.196 1.00 17.29 142 ALA F N 1
ATOM 7153 C CA . ALA F 1 142 ? -34.983 -21.769 52.815 1.00 19.42 142 ALA F CA 1
ATOM 7154 C C . ALA F 1 142 ? -34.384 -20.635 53.620 1.00 21.81 142 ALA F C 1
ATOM 7155 O O . ALA F 1 142 ? -34.937 -19.531 53.637 1.00 17.72 142 ALA F O 1
ATOM 7157 N N . VAL F 1 143 ? -33.252 -20.901 54.261 1.00 19.63 143 VAL F N 1
ATOM 7158 C CA . VAL F 1 143 ? -32.491 -19.885 54.973 1.00 22.36 143 VAL F CA 1
ATOM 7159 C C . VAL F 1 143 ? -31.222 -19.705 54.166 1.00 24.62 143 VAL F C 1
ATOM 7160 O O . VAL F 1 143 ? -30.362 -20.597 54.139 1.00 21.48 143 VAL F O 1
ATOM 7164 N N . ILE F 1 144 ? -31.143 -18.583 53.458 1.00 19.94 144 ILE F N 1
ATOM 7165 C CA . ILE F 1 144 ? -30.054 -18.291 52.536 1.00 20.39 144 ILE F CA 1
ATOM 7166 C C . ILE F 1 144 ? -29.187 -17.210 53.148 1.00 23.10 144 ILE F C 1
ATOM 7167 O O . ILE F 1 144 ? -29.670 -16.111 53.438 1.00 20.50 144 ILE F O 1
ATOM 7172 N N . THR F 1 145 ? -27.903 -17.506 53.303 1.00 21.96 145 THR F N 1
ATOM 7173 C CA . THR F 1 145 ? -26.953 -16.592 53.920 1.00 18.77 145 THR F CA 1
ATOM 7174 C C . THR F 1 145 ? -26.072 -15.995 52.831 1.00 25.02 145 THR F C 1
ATOM 7175 O O . THR F 1 145 ? -25.429 -16.736 52.078 1.00 25.75 145 THR F O 1
ATOM 7179 N N . LEU F 1 146 ? -26.072 -14.663 52.735 1.00 23.38 146 LEU F N 1
ATOM 7180 C CA . LEU F 1 146 ? -25.148 -13.913 51.885 1.00 20.54 146 LEU F CA 1
ATOM 7181 C C . LEU F 1 146 ? -24.105 -13.286 52.800 1.00 26.37 146 LEU F C 1
ATOM 7182 O O . LEU F 1 146 ? -24.454 -12.493 53.677 1.00 30.76 146 LEU F O 1
ATOM 7187 N N . ASP F 1 147 ? -22.830 -13.613 52.583 1.00 20.86 147 ASP F N 1
ATOM 7188 C CA . ASP F 1 147 ? -21.759 -13.240 53.508 1.00 20.91 147 ASP F CA 1
ATOM 7189 C C . ASP F 1 147 ? -20.658 -12.524 52.724 1.00 19.48 147 ASP F C 1
ATOM 7190 O O . ASP F 1 147 ? -19.839 -13.175 52.071 1.00 22.84 147 ASP F O 1
ATOM 7195 N N . GLY F 1 148 ? -20.628 -11.195 52.789 1.00 18.14 148 GLY F N 1
ATOM 7196 C CA . GLY F 1 148 ? -19.714 -10.409 51.965 1.00 17.31 148 GLY F CA 1
ATOM 7197 C C . GLY F 1 148 ? -18.837 -9.469 52.764 1.00 17.25 148 GLY F C 1
ATOM 7198 O O . GLY F 1 148 ? -19.274 -8.871 53.753 1.00 18.95 148 GLY F O 1
ATOM 7199 N N . LYS F 1 149 ? -17.594 -9.314 52.298 1.00 18.49 149 LYS F N 1
ATOM 7200 C CA . LYS F 1 149 ? -16.653 -8.423 52.963 1.00 20.20 149 LYS F CA 1
ATOM 7201 C C . LYS F 1 149 ? -17.084 -6.972 52.809 1.00 19.70 149 LYS F C 1
ATOM 7202 O O . LYS F 1 149 ? -17.487 -6.546 51.727 1.00 19.36 149 LYS F O 1
ATOM 7208 N N . TYR F 1 150 ? -16.985 -6.207 53.894 1.00 17.58 150 TYR F N 1
ATOM 7209 C CA . TYR F 1 150 ? -17.222 -4.766 53.826 1.00 18.76 150 TYR F CA 1
ATOM 7210 C C . TYR F 1 150 ? -15.978 -4.077 53.279 1.00 22.58 150 TYR F C 1
ATOM 7211 O O . TYR F 1 150 ? -14.871 -4.267 53.795 1.00 20.36 150 TYR F O 1
ATOM 7220 N N . LEU F 1 151 ? -16.156 -3.317 52.203 1.00 17.66 151 LEU F N 1
ATOM 7221 C CA . LEU F 1 151 ? -15.081 -2.535 51.608 1.00 19.63 151 LEU F CA 1
ATOM 7222 C C . LEU F 1 151 ? -15.391 -1.055 51.769 1.00 21.95 151 LEU F C 1
ATOM 7223 O O . LEU F 1 151 ? -16.376 -0.573 51.185 1.00 17.55 151 LEU F O 1
ATOM 7228 N N . PRO F 1 152 ? -14.621 -0.305 52.552 1.00 19.92 152 PRO F N 1
ATOM 7229 C CA . PRO F 1 152 ? -14.919 1.114 52.747 1.00 17.47 152 PRO F CA 1
ATOM 7230 C C . PRO F 1 152 ? -14.493 1.975 51.564 1.00 19.41 152 PRO F C 1
ATOM 7231 O O . PRO F 1 152 ? -13.522 1.689 50.857 1.00 21.91 152 PRO F O 1
ATOM 7235 N N . THR F 1 153 ? -15.245 3.045 51.353 1.00 19.72 153 THR F N 1
ATOM 7236 C CA . THR F 1 153 ? -14.835 4.048 50.384 1.00 16.39 153 THR F CA 1
ATOM 7237 C C . THR F 1 153 ? -13.569 4.721 50.891 1.00 23.85 153 THR F C 1
ATOM 7238 O O . THR F 1 153 ? -13.418 4.952 52.091 1.00 24.73 153 THR F O 1
ATOM 7242 N N . LYS F 1 154 ? -12.634 4.986 49.981 1.00 23.82 154 LYS F N 1
ATOM 7243 C CA . LYS F 1 154 ? -11.373 5.620 50.358 1.00 26.00 154 LYS F CA 1
ATOM 7244 C C . LYS F 1 154 ? -11.358 7.077 49.890 1.00 21.27 154 LYS F C 1
ATOM 7245 O O . LYS F 1 154 ? -11.169 7.342 48.692 1.00 28.35 154 LYS F O 1
ATOM 7251 N N . PRO F 1 155 ? -11.573 8.055 50.773 1.00 22.97 155 PRO F N 1
ATOM 7252 C CA . PRO F 1 155 ? -11.362 9.455 50.385 1.00 24.36 155 PRO F CA 1
ATOM 7253 C C . PRO F 1 155 ? -9.914 9.678 49.980 1.00 27.70 155 PRO F C 1
ATOM 7254 O O . PRO F 1 155 ? -8.996 9.062 50.526 1.00 28.67 155 PRO F O 1
ATOM 7258 N N . PHE F 1 156 ? -9.715 10.540 48.995 1.00 24.28 156 PHE F N 1
ATOM 7259 C CA . PHE F 1 156 ? -8.352 10.868 48.582 1.00 25.64 156 PHE F CA 1
ATOM 7260 C C . PHE F 1 156 ? -8.142 12.355 48.322 1.00 32.08 156 PHE F C 1
ATOM 7261 O O . PHE F 1 156 ? -9.094 13.153 48.295 1.00 27.09 156 PHE F O 1
ATOM 7270 N N . MET G 1 1 ? -5.716 -1.298 -0.883 1.00 39.63 1 MET G N 1
ATOM 7271 C CA . MET G 1 1 ? -6.829 -0.452 -0.475 1.00 35.73 1 MET G CA 1
ATOM 7272 C C . MET G 1 1 ? -7.298 -0.917 0.918 1.00 31.43 1 MET G C 1
ATOM 7273 O O . MET G 1 1 ? -7.585 -2.098 1.116 1.00 30.37 1 MET G O 1
ATOM 7278 N N . LEU G 1 2 ? -7.362 0.010 1.876 1.00 28.30 2 LEU G N 1
ATOM 7279 C CA . LEU G 1 2 ? -7.833 -0.324 3.215 1.00 27.05 2 LEU G CA 1
ATOM 7280 C C . LEU G 1 2 ? -9.273 -0.819 3.142 1.00 26.43 2 LEU G C 1
ATOM 7281 O O . LEU G 1 2 ? -10.101 -0.250 2.423 1.00 27.12 2 LEU G O 1
ATOM 7286 N N . GLN G 1 3 ? -9.558 -1.913 3.846 1.00 21.84 3 GLN G N 1
ATOM 7287 C CA . GLN G 1 3 ? -10.888 -2.501 3.872 1.00 21.68 3 GLN G CA 1
ATOM 7288 C C . GLN G 1 3 ? -11.531 -2.245 5.229 1.00 23.52 3 GLN G C 1
ATOM 7289 O O . GLN G 1 3 ? -10.846 -2.002 6.228 1.00 21.19 3 GLN G O 1
ATOM 7295 N N . SER G 1 4 ? -12.859 -2.288 5.265 1.00 21.85 4 SER G N 1
ATOM 7296 C CA . SER G 1 4 ? -13.556 -2.049 6.526 1.00 20.15 4 SER G CA 1
ATOM 7297 C C . SER G 1 4 ? -14.754 -2.987 6.644 1.00 28.14 4 SER G C 1
ATOM 7298 O O . SER G 1 4 ? -15.294 -3.482 5.649 1.00 25.47 4 SER G O 1
ATOM 7301 N N . GLN G 1 5 ? -15.156 -3.231 7.891 1.00 22.02 5 GLN G N 1
ATOM 7302 C CA . GLN G 1 5 ? -16.319 -4.040 8.221 1.00 21.53 5 GLN G CA 1
ATOM 7303 C C . GLN G 1 5 ? -17.541 -3.145 8.407 1.00 23.87 5 GLN G C 1
ATOM 7304 O O . GLN G 1 5 ? -17.432 -2.003 8.868 1.00 24.31 5 GLN G O 1
ATOM 7310 N N . PHE G 1 6 ? -18.716 -3.674 8.051 1.00 20.53 6 PHE G N 1
ATOM 7311 C CA . PHE G 1 6 ? -19.966 -2.980 8.330 1.00 23.11 6 PHE G CA 1
ATOM 7312 C C . PHE G 1 6 ? -20.782 -3.651 9.426 1.00 25.92 6 PHE G C 1
ATOM 7313 O O . PHE G 1 6 ? -21.765 -3.062 9.892 1.00 25.19 6 PHE G O 1
ATOM 7321 N N . ALA G 1 7 ? -20.393 -4.849 9.858 1.00 22.25 7 ALA G N 1
ATOM 7322 C CA . ALA G 1 7 ? -21.063 -5.566 10.933 1.00 22.39 7 ALA G CA 1
ATOM 7323 C C . ALA G 1 7 ? -20.006 -6.185 11.838 1.00 24.29 7 ALA G C 1
ATOM 7324 O O . ALA G 1 7 ? -18.889 -6.476 11.398 1.00 23.51 7 ALA G O 1
ATOM 7326 N N . GLN G 1 8 ? -20.367 -6.421 13.103 1.00 18.67 8 GLN G N 1
ATOM 7327 C CA . GLN G 1 8 ? -19.379 -6.960 14.038 1.00 21.62 8 GLN G CA 1
ATOM 7328 C C . GLN G 1 8 ? -19.150 -8.460 13.906 1.00 22.41 8 GLN G C 1
ATOM 7329 O O . GLN G 1 8 ? -18.146 -8.963 14.434 1.00 21.89 8 GLN G O 1
ATOM 7335 N N . THR G 1 9 ? -20.054 -9.185 13.251 1.00 19.18 9 THR G N 1
ATOM 7336 C CA . THR G 1 9 ? -20.035 -10.646 13.339 1.00 24.67 9 THR G CA 1
ATOM 7337 C C . THR G 1 9 ? -18.716 -11.277 12.894 1.00 25.17 9 THR G C 1
ATOM 7338 O O . THR G 1 9 ? -18.185 -12.114 13.645 1.00 21.43 9 THR G O 1
ATOM 7342 N N . PRO G 1 10 ? -18.122 -10.929 11.739 1.00 20.79 10 PRO G N 1
ATOM 7343 C CA . PRO G 1 10 ? -16.856 -11.589 11.361 1.00 22.79 10 PRO G CA 1
ATOM 7344 C C . PRO G 1 10 ? -15.725 -11.374 12.354 1.00 21.49 10 PRO G C 1
ATOM 7345 O O . PRO G 1 10 ? -15.011 -12.333 12.679 1.00 21.22 10 PRO G O 1
ATOM 7349 N N . ARG G 1 11 ? -15.538 -10.147 12.852 1.00 18.92 11 ARG G N 1
ATOM 7350 C CA . ARG G 1 11 ? -14.430 -9.913 13.771 1.00 17.31 11 ARG G CA 1
ATOM 7351 C C . ARG G 1 11 ? -14.701 -10.515 15.141 1.00 21.77 11 ARG G C 1
ATOM 7352 O O . ARG G 1 11 ? -13.763 -10.937 15.817 1.00 19.77 11 ARG G O 1
ATOM 7360 N N . LEU G 1 12 ? -15.963 -10.593 15.561 1.00 21.45 12 LEU G N 1
ATOM 7361 C CA . LEU G 1 12 ? -16.257 -11.286 16.810 1.00 21.49 12 LEU G CA 1
ATOM 7362 C C . LEU G 1 12 ? -15.999 -12.783 16.678 1.00 23.14 12 LEU G C 1
ATOM 7363 O O . LEU G 1 12 ? -15.540 -13.430 17.630 1.00 21.99 12 LEU G O 1
ATOM 7368 N N . ALA G 1 13 ? -16.307 -13.352 15.512 1.00 21.32 13 ALA G N 1
ATOM 7369 C CA . ALA G 1 13 ? -16.007 -14.760 15.288 1.00 25.37 13 ALA G CA 1
ATOM 7370 C C . ALA G 1 13 ? -14.503 -14.987 15.262 1.00 25.43 13 ALA G C 1
ATOM 7371 O O . ALA G 1 13 ? -14.015 -15.991 15.794 1.00 24.09 13 ALA G O 1
ATOM 7373 N N . LEU G 1 14 ? -13.750 -14.052 14.671 1.00 22.84 14 LEU G N 1
ATOM 7374 C CA . LEU G 1 14 ? -12.297 -14.173 14.703 1.00 22.68 14 LEU G CA 1
ATOM 7375 C C . LEU G 1 14 ? -11.784 -14.067 16.135 1.00 22.60 14 LEU G C 1
ATOM 7376 O O . LEU G 1 14 ? -10.931 -14.856 16.559 1.00 22.20 14 LEU G O 1
ATOM 7381 N N . ALA G 1 15 ? -12.335 -13.129 16.916 1.00 21.57 15 ALA G N 1
ATOM 7382 C CA . ALA G 1 15 ? -11.958 -13.035 18.325 1.00 19.75 15 ALA G CA 1
ATOM 7383 C C . ALA G 1 15 ? -12.255 -14.330 19.077 1.00 18.80 15 ALA G C 1
ATOM 7384 O O . ALA G 1 15 ? -11.488 -14.732 19.959 1.00 18.51 15 ALA G O 1
ATOM 7386 N N . ASP G 1 16 ? -13.385 -14.975 18.770 1.00 20.70 16 ASP G N 1
ATOM 7387 C CA . ASP G 1 16 ? -13.706 -16.267 19.371 1.00 25.35 16 ASP G CA 1
ATOM 7388 C C . ASP G 1 16 ? -12.583 -17.262 19.127 1.00 22.26 16 ASP G C 1
ATOM 7389 O O . ASP G 1 16 ? -12.144 -17.966 20.040 1.00 21.65 16 ASP G O 1
ATOM 7394 N N A THR G 1 17 ? -12.119 -17.341 17.878 0.47 23.05 17 THR G N 1
ATOM 7395 N N B THR G 1 17 ? -12.106 -17.342 17.883 0.53 23.06 17 THR G N 1
ATOM 7396 C CA A THR G 1 17 ? -11.064 -18.290 17.540 0.47 23.33 17 THR G CA 1
ATOM 7397 C CA B THR G 1 17 ? -11.064 -18.319 17.581 0.53 23.32 17 THR G CA 1
ATOM 7398 C C A THR G 1 17 ? -9.761 -17.933 18.245 0.47 23.48 17 THR G C 1
ATOM 7399 C C B THR G 1 17 ? -9.744 -17.938 18.242 0.53 23.48 17 THR G C 1
ATOM 7400 O O A THR G 1 17 ? -9.044 -18.824 18.721 0.47 23.90 17 THR G O 1
ATOM 7401 O O B THR G 1 17 ? -8.997 -18.818 18.692 0.53 23.91 17 THR G O 1
ATOM 7408 N N . VAL G 1 18 ? -9.446 -16.637 18.335 1.00 23.71 18 VAL G N 1
ATOM 7409 C CA . VAL G 1 18 ? -8.259 -16.205 19.074 1.00 24.54 18 VAL G CA 1
ATOM 7410 C C . VAL G 1 18 ? -8.316 -16.709 20.511 1.00 23.82 18 VAL G C 1
ATOM 7411 O O . VAL G 1 18 ? -7.359 -17.306 21.015 1.00 24.50 18 VAL G O 1
ATOM 7415 N N . ILE G 1 19 ? -9.445 -16.481 21.195 1.00 18.96 19 ILE G N 1
ATOM 7416 C CA . ILE G 1 19 ? -9.562 -16.906 22.590 1.00 23.86 19 ILE G CA 1
ATOM 7417 C C . ILE G 1 19 ? -9.335 -18.406 22.697 1.00 23.03 19 ILE G C 1
ATOM 7418 O O . ILE G 1 19 ? -8.591 -18.880 23.564 1.00 24.17 19 ILE G O 1
ATOM 7423 N N . ASP G 1 20 ? -9.932 -19.163 21.786 1.00 21.72 20 ASP G N 1
ATOM 7424 C CA . ASP G 1 20 ? -9.825 -20.619 21.830 1.00 24.43 20 ASP G CA 1
ATOM 7425 C C . ASP G 1 20 ? -8.391 -21.066 21.573 1.00 25.44 20 ASP G C 1
ATOM 7426 O O . ASP G 1 20 ? -7.836 -21.867 22.335 1.00 26.55 20 ASP G O 1
ATOM 7431 N N . LEU G 1 21 ? -7.768 -20.539 20.514 1.00 23.67 21 LEU G N 1
ATOM 7432 C CA . LEU G 1 21 ? -6.398 -20.935 20.179 1.00 27.90 21 LEU G CA 1
ATOM 7433 C C . LEU G 1 21 ? -5.398 -20.459 21.225 1.00 30.53 21 LEU G C 1
ATOM 7434 O O . LEU G 1 21 ? -4.454 -21.182 21.564 1.00 26.06 21 LEU G O 1
ATOM 7439 N N . LYS G 1 22 ? -5.579 -19.243 21.744 1.00 23.24 22 LYS G N 1
ATOM 7440 C CA . LYS G 1 22 ? -4.705 -18.761 22.811 1.00 20.22 22 LYS G CA 1
ATOM 7441 C C . LYS G 1 22 ? -4.738 -19.696 24.012 1.00 24.24 22 LYS G C 1
ATOM 7442 O O . LYS G 1 22 ? -3.698 -19.986 24.617 1.00 23.96 22 LYS G O 1
ATOM 7448 N N . ALA G 1 23 ? -5.922 -20.185 24.375 1.00 25.87 23 ALA G N 1
ATOM 7449 C CA . ALA G 1 23 ? -6.011 -21.098 25.510 1.00 22.75 23 ALA G CA 1
ATOM 7450 C C . ALA G 1 23 ? -5.369 -22.445 25.194 1.00 26.41 23 ALA G C 1
ATOM 7451 O O . ALA G 1 23 ? -4.681 -23.016 26.044 1.00 26.86 23 ALA G O 1
ATOM 7453 N N . ARG G 1 24 ? -5.585 -22.961 23.977 1.00 26.72 24 ARG G N 1
ATOM 7454 C CA . ARG G 1 24 ? -5.044 -24.271 23.616 1.00 29.58 24 ARG G CA 1
ATOM 7455 C C . ARG G 1 24 ? -3.526 -24.279 23.681 1.00 31.51 24 ARG G C 1
ATOM 7456 O O . ARG G 1 24 ? -2.921 -25.258 24.137 1.00 34.32 24 ARG G O 1
ATOM 7464 N N . LYS G 1 25 ? -2.892 -23.198 23.241 1.00 28.01 25 LYS G N 1
ATOM 7465 C CA . LYS G 1 25 ? -1.443 -23.088 23.284 1.00 30.79 25 LYS G CA 1
ATOM 7466 C C . LYS G 1 25 ? -0.943 -22.487 24.585 1.00 32.00 25 LYS G C 1
ATOM 7467 O O . LYS G 1 25 ? 0.264 -22.250 24.705 1.00 31.03 25 LYS G O 1
ATOM 7473 N N . ASN G 1 26 ? -1.844 -22.199 25.537 1.00 26.26 26 ASN G N 1
ATOM 7474 C CA . ASN G 1 26 ? -1.485 -21.620 26.834 1.00 27.72 26 ASN G CA 1
ATOM 7475 C C . ASN G 1 26 ? -0.653 -20.349 26.665 1.00 28.75 26 ASN G C 1
ATOM 7476 O O . ASN G 1 26 ? 0.371 -20.154 27.322 1.00 33.11 26 ASN G O 1
ATOM 7481 N N . LEU G 1 27 ? -1.108 -19.467 25.778 1.00 25.28 27 LEU G N 1
ATOM 7482 C CA . LEU G 1 27 ? -0.382 -18.235 25.492 1.00 22.48 27 LEU G CA 1
ATOM 7483 C C . LEU G 1 27 ? -0.909 -17.077 26.340 1.00 25.64 27 LEU G C 1
ATOM 7484 O O . LEU G 1 27 ? -2.031 -17.107 26.860 1.00 30.01 27 LEU G O 1
ATOM 7489 N N . SER G 1 28 ? -0.075 -16.056 26.483 1.00 25.85 28 SER G N 1
ATOM 7490 C CA . SER G 1 28 ? -0.467 -14.828 27.156 1.00 24.81 28 SER G CA 1
ATOM 7491 C C . SER G 1 28 ? -0.720 -13.737 26.127 1.00 24.57 28 SER G C 1
ATOM 7492 O O . SER G 1 28 ? -0.263 -13.806 24.984 1.00 24.15 28 SER G O 1
ATOM 7495 N N . TRP G 1 29 ? -1.483 -12.720 26.539 1.00 20.93 29 TRP G N 1
ATOM 7496 C CA . TRP G 1 29 ? -1.648 -11.560 25.673 1.00 17.73 29 TRP G CA 1
ATOM 7497 C C . TRP G 1 29 ? -0.309 -10.876 25.453 1.00 21.57 29 TRP G C 1
ATOM 7498 O O . TRP G 1 29 ? -0.038 -10.361 24.366 1.00 25.07 29 TRP G O 1
ATOM 7509 N N . GLN G 1 30 ? 0.543 -10.863 26.475 1.00 23.77 30 GLN G N 1
ATOM 7510 C CA . GLN G 1 30 ? 1.864 -10.269 26.300 1.00 22.19 30 GLN G CA 1
ATOM 7511 C C . GLN G 1 30 ? 2.659 -11.022 25.244 1.00 25.48 30 GLN G C 1
ATOM 7512 O O . GLN G 1 30 ? 3.348 -10.408 24.417 1.00 29.91 30 GLN G O 1
ATOM 7518 N N . ALA G 1 31 ? 2.570 -12.353 25.250 1.00 23.54 31 ALA G N 1
ATOM 7519 C CA . ALA G 1 31 ? 3.295 -13.140 24.258 1.00 25.51 31 ALA G CA 1
ATOM 7520 C C . ALA G 1 31 ? 2.830 -12.815 22.847 1.00 33.22 31 ALA G C 1
ATOM 7521 O O . ALA G 1 31 ? 3.640 -12.771 21.910 1.00 32.78 31 ALA G O 1
ATOM 7523 N N . LEU G 1 32 ? 1.529 -12.567 22.674 1.00 27.71 32 LEU G N 1
ATOM 7524 C CA . LEU G 1 32 ? 1.007 -12.237 21.356 1.00 29.37 32 LEU G CA 1
ATOM 7525 C C . LEU G 1 32 ? 1.465 -10.858 20.907 1.00 34.04 32 LEU G C 1
ATOM 7526 O O . LEU G 1 32 ? 1.639 -10.626 19.703 1.00 36.48 32 LEU G O 1
ATOM 7531 N N . THR G 1 33 ? 1.664 -9.939 21.853 1.00 26.53 33 THR G N 1
ATOM 7532 C CA . THR G 1 33 ? 2.143 -8.600 21.526 1.00 25.50 33 THR G CA 1
ATOM 7533 C C . THR G 1 33 ? 3.636 -8.579 21.207 1.00 32.22 33 THR G C 1
ATOM 7534 O O . THR G 1 33 ? 4.073 -7.789 20.356 1.00 29.16 33 THR G O 1
ATOM 7538 N N . ASP G 1 34 ? 4.421 -9.432 21.867 1.00 33.61 34 ASP G N 1
ATOM 7539 C CA . ASP G 1 34 ? 5.869 -9.462 21.669 1.00 34.10 34 ASP G CA 1
ATOM 7540 C C . ASP G 1 34 ? 6.210 -9.645 20.200 1.00 34.17 34 ASP G C 1
ATOM 7541 O O . ASP G 1 34 ? 5.673 -10.532 19.530 1.00 39.58 34 ASP G O 1
ATOM 7546 N N . GLY G 1 35 ? 7.100 -8.797 19.698 1.00 38.15 35 GLY G N 1
ATOM 7547 C CA . GLY G 1 35 ? 7.548 -8.901 18.330 1.00 40.52 35 GLY G CA 1
ATOM 7548 C C . GLY G 1 35 ? 6.753 -8.090 17.335 1.00 43.60 35 GLY G C 1
ATOM 7549 O O . GLY G 1 35 ? 7.154 -8.010 16.164 1.00 39.67 35 GLY G O 1
ATOM 7550 N N . THR G 1 36 ? 5.625 -7.506 17.747 1.00 33.02 36 THR G N 1
ATOM 7551 C CA . THR G 1 36 ? 4.861 -6.661 16.842 1.00 30.28 36 THR G CA 1
ATOM 7552 C C . THR G 1 36 ? 5.381 -5.236 16.818 1.00 28.32 36 THR G C 1
ATOM 7553 O O . THR G 1 36 ? 5.086 -4.499 15.871 1.00 38.44 36 THR G O 1
ATOM 7557 N N . GLY G 1 37 ? 6.138 -4.834 17.836 1.00 27.07 37 GLY G N 1
ATOM 7558 C CA . GLY G 1 37 ? 6.508 -3.445 17.986 1.00 31.39 37 GLY G CA 1
ATOM 7559 C C . GLY G 1 37 ? 5.390 -2.537 18.446 1.00 37.50 37 GLY G C 1
ATOM 7560 O O . GLY G 1 37 ? 5.584 -1.319 18.498 1.00 33.94 37 GLY G O 1
ATOM 7561 N N . LEU G 1 38 ? 4.226 -3.088 18.784 1.00 26.17 38 LEU G N 1
ATOM 7562 C CA . LEU G 1 38 ? 3.063 -2.315 19.195 1.00 27.71 38 LEU G CA 1
ATOM 7563 C C . LEU G 1 38 ? 2.760 -2.550 20.670 1.00 26.94 38 LEU G C 1
ATOM 7564 O O . LEU G 1 38 ? 3.297 -3.461 21.299 1.00 29.86 38 LEU G O 1
ATOM 7569 N N . SER G 1 39 ? 1.887 -1.702 21.213 1.00 27.34 39 SER G N 1
ATOM 7570 C CA . SER G 1 39 ? 1.547 -1.726 22.630 1.00 27.26 39 SER G CA 1
ATOM 7571 C C . SER G 1 39 ? 0.577 -2.856 22.951 1.00 23.35 39 SER G C 1
ATOM 7572 O O . SER G 1 39 ? -0.270 -3.228 22.134 1.00 26.24 39 SER G O 1
ATOM 7575 N N . LEU G 1 40 ? 0.731 -3.408 24.159 1.00 23.19 40 LEU G N 1
ATOM 7576 C CA . LEU G 1 40 ? -0.101 -4.513 24.626 1.00 23.80 40 LEU G CA 1
ATOM 7577 C C . LEU G 1 40 ? -1.584 -4.181 24.518 1.00 23.24 40 LEU G C 1
ATOM 7578 O O . LEU G 1 40 ? -2.384 -5.004 24.054 1.00 23.81 40 LEU G O 1
ATOM 7583 N N . ALA G 1 41 ? -1.969 -2.975 24.952 1.00 22.85 41 ALA G N 1
ATOM 7584 C CA . ALA G 1 41 ? -3.378 -2.606 24.935 1.00 20.94 41 ALA G CA 1
ATOM 7585 C C . ALA G 1 41 ? -3.909 -2.509 23.509 1.00 24.99 41 ALA G C 1
ATOM 7586 O O . ALA G 1 41 ? -5.064 -2.857 23.250 1.00 23.27 41 ALA G O 1
ATOM 7588 N N . PHE G 1 42 ? -3.086 -2.046 22.568 1.00 23.27 42 PHE G N 1
ATOM 7589 C CA . PHE G 1 42 ? -3.568 -1.904 21.198 1.00 20.26 42 PHE G CA 1
ATOM 7590 C C . PHE G 1 42 ? -3.727 -3.260 20.525 1.00 22.49 42 PHE G C 1
ATOM 7591 O O . PHE G 1 42 ? -4.745 -3.524 19.872 1.00 21.25 42 PHE G O 1
ATOM 7599 N N . VAL G 1 43 ? -2.722 -4.129 20.656 1.00 21.42 43 VAL G N 1
ATOM 7600 C CA . VAL G 1 43 ? -2.777 -5.428 19.996 1.00 18.84 43 VAL G CA 1
ATOM 7601 C C . VAL G 1 43 ? -3.886 -6.287 20.585 1.00 19.72 43 VAL G C 1
ATOM 7602 O O . VAL G 1 43 ? -4.584 -6.998 19.858 1.00 18.88 43 VAL G O 1
ATOM 7606 N N . THR G 1 44 ? -4.046 -6.258 21.910 1.00 20.91 44 THR G N 1
ATOM 7607 C CA . THR G 1 44 ? -5.108 -7.039 22.537 1.00 18.65 44 THR G CA 1
ATOM 7608 C C . THR G 1 44 ? -6.467 -6.570 22.043 1.00 20.12 44 THR G C 1
ATOM 7609 O O . THR G 1 44 ? -7.333 -7.389 21.697 1.00 17.62 44 THR G O 1
ATOM 7613 N N . ALA G 1 45 ? -6.660 -5.249 21.990 1.00 15.92 45 ALA G N 1
ATOM 7614 C CA . ALA G 1 45 ? -7.912 -4.699 21.487 1.00 18.56 45 ALA G CA 1
ATOM 7615 C C . ALA G 1 45 ? -8.149 -5.118 20.045 1.00 19.69 45 ALA G C 1
ATOM 7616 O O . ALA G 1 45 ? -9.275 -5.445 19.660 1.00 17.87 45 ALA G O 1
ATOM 7618 N N . ALA G 1 46 ? -7.096 -5.105 19.224 1.00 17.19 46 ALA G N 1
ATOM 7619 C CA . ALA G 1 46 ? -7.259 -5.518 17.838 1.00 22.90 46 ALA G CA 1
ATOM 7620 C C . ALA G 1 46 ? -7.752 -6.955 17.761 1.00 19.66 46 ALA G C 1
ATOM 7621 O O . ALA G 1 46 ? -8.688 -7.264 17.011 1.00 20.37 46 ALA G O 1
ATOM 7623 N N . LEU G 1 47 ? -7.131 -7.850 18.540 1.00 16.46 47 LEU G N 1
ATOM 7624 C CA . LEU G 1 47 ? -7.500 -9.261 18.508 1.00 20.24 47 LEU G CA 1
ATOM 7625 C C . LEU G 1 47 ? -8.926 -9.477 18.988 1.00 20.17 47 LEU G C 1
ATOM 7626 O O . LEU G 1 47 ? -9.620 -10.370 18.489 1.00 21.63 47 LEU G O 1
ATOM 7631 N N . LEU G 1 48 ? -9.391 -8.651 19.922 1.00 20.26 48 LEU G N 1
ATOM 7632 C CA . LEU G 1 48 ? -10.763 -8.724 20.418 1.00 17.85 48 LEU G CA 1
ATOM 7633 C C . LEU G 1 48 ? -11.749 -7.945 19.543 1.00 22.30 48 LEU G C 1
ATOM 7634 O O . LEU G 1 48 ? -12.905 -7.760 19.939 1.00 22.97 48 LEU G O 1
ATOM 7639 N N . GLY G 1 49 ? -11.321 -7.497 18.367 1.00 18.24 49 GLY G N 1
ATOM 7640 C CA . GLY G 1 49 ? -12.208 -6.951 17.370 1.00 19.44 49 GLY G CA 1
ATOM 7641 C C . GLY G 1 49 ? -12.352 -5.445 17.338 1.00 20.31 49 GLY G C 1
ATOM 7642 O O . GLY G 1 49 ? -13.267 -4.947 16.672 1.00 19.20 49 GLY G O 1
ATOM 7643 N N . GLN G 1 50 ? -11.474 -4.698 18.004 1.00 18.47 50 GLN G N 1
ATOM 7644 C CA . GLN G 1 50 ? -11.702 -3.270 18.188 1.00 18.18 50 GLN G CA 1
ATOM 7645 C C . GLN G 1 50 ? -10.699 -2.373 17.457 1.00 19.51 50 GLN G C 1
ATOM 7646 O O . GLN G 1 50 ? -10.811 -1.147 17.547 1.00 22.57 50 GLN G O 1
ATOM 7652 N N . HIS G 1 51 ? -9.745 -2.941 16.722 1.00 21.08 51 HIS G N 1
ATOM 7653 C CA . HIS G 1 51 ? -8.785 -2.176 15.934 1.00 19.63 51 HIS G CA 1
ATOM 7654 C C . HIS G 1 51 ? -8.341 -3.040 14.766 1.00 17.55 51 HIS G C 1
ATOM 7655 O O . HIS G 1 51 ? -8.385 -4.275 14.856 1.00 24.07 51 HIS G O 1
ATOM 7662 N N . PRO G 1 52 ? -7.893 -2.429 13.667 1.00 21.03 52 PRO G N 1
ATOM 7663 C CA . PRO G 1 52 ? -7.151 -3.171 12.645 1.00 23.05 52 PRO G CA 1
ATOM 7664 C C . PRO G 1 52 ? -5.681 -3.235 13.021 1.00 19.49 52 PRO G C 1
ATOM 7665 O O . PRO G 1 52 ? -5.132 -2.336 13.664 1.00 23.46 52 PRO G O 1
ATOM 7669 N N . LEU G 1 53 ? -5.043 -4.312 12.594 1.00 22.57 53 LEU G N 1
ATOM 7670 C CA . LEU G 1 53 ? -3.595 -4.389 12.729 1.00 22.79 53 LEU G CA 1
ATOM 7671 C C . LEU G 1 53 ? -2.929 -4.118 11.384 1.00 28.07 53 LEU G C 1
ATOM 7672 O O . LEU G 1 53 ? -3.480 -4.468 10.334 1.00 25.57 53 LEU G O 1
ATOM 7677 N N . PRO G 1 54 ? -1.745 -3.506 11.391 1.00 25.99 54 PRO G N 1
ATOM 7678 C CA . PRO G 1 54 ? -0.942 -3.436 10.163 1.00 26.91 54 PRO G CA 1
ATOM 7679 C C . PRO G 1 54 ? -0.594 -4.842 9.706 1.00 28.03 54 PRO G C 1
ATOM 7680 O O . PRO G 1 54 ? -0.556 -5.783 10.503 1.00 29.46 54 PRO G O 1
ATOM 7684 N N . LYS G 1 55 ? -0.298 -4.970 8.409 1.00 29.83 55 LYS G N 1
ATOM 7685 C CA . LYS G 1 55 ? -0.089 -6.292 7.818 1.00 30.30 55 LYS G CA 1
ATOM 7686 C C . LYS G 1 55 ? 0.974 -7.092 8.564 1.00 33.43 55 LYS G C 1
ATOM 7687 O O . LYS G 1 55 ? 0.767 -8.265 8.900 1.00 29.99 55 LYS G O 1
ATOM 7693 N N . GLU G 1 56 ? 2.127 -6.472 8.821 1.00 33.20 56 GLU G N 1
ATOM 7694 C CA . GLU G 1 56 ? 3.231 -7.191 9.451 1.00 31.35 56 GLU G CA 1
ATOM 7695 C C . GLU G 1 56 ? 2.857 -7.682 10.842 1.00 37.63 56 GLU G C 1
ATOM 7696 O O . GLU G 1 56 ? 3.141 -8.832 11.195 1.00 31.72 56 GLU G O 1
ATOM 7702 N N . ALA G 1 57 ? 2.215 -6.825 11.644 1.00 30.05 57 ALA G N 1
ATOM 7703 C CA . ALA G 1 57 ? 1.761 -7.246 12.967 1.00 30.41 57 ALA G CA 1
ATOM 7704 C C . ALA G 1 57 ? 0.683 -8.323 12.868 1.00 26.87 57 ALA G C 1
ATOM 7705 O O . ALA G 1 57 ? 0.709 -9.307 13.618 1.00 27.09 57 ALA G O 1
ATOM 7707 N N . ALA G 1 58 ? -0.261 -8.165 11.937 1.00 25.98 58 ALA G N 1
ATOM 7708 C CA . ALA G 1 58 ? -1.299 -9.176 11.761 1.00 24.47 58 ALA G CA 1
ATOM 7709 C C . ALA G 1 58 ? -0.696 -10.531 11.405 1.00 28.83 58 ALA G C 1
ATOM 7710 O O . ALA G 1 58 ? -1.1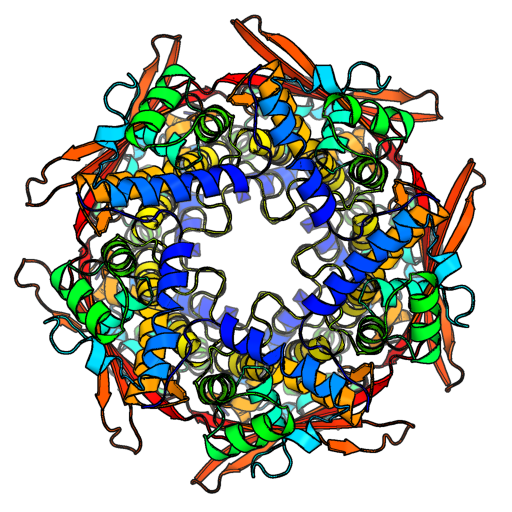23 -11.571 11.922 1.00 27.21 58 ALA G O 1
ATOM 7712 N N . ASP G 1 59 ? 0.297 -10.540 10.515 1.00 30.10 59 ASP G N 1
ATOM 7713 C CA . ASP G 1 59 ? 0.916 -11.802 10.124 1.00 33.15 59 ASP G CA 1
ATOM 7714 C C . ASP G 1 59 ? 1.685 -12.432 11.283 1.00 26.59 59 ASP G C 1
ATOM 7715 O O . ASP G 1 59 ? 1.672 -13.658 11.442 1.00 30.48 59 ASP G O 1
ATOM 7720 N N . ILE G 1 60 ? 2.352 -11.616 12.104 1.00 28.20 60 ILE G N 1
ATOM 7721 C CA . ILE G 1 60 ? 3.091 -12.147 13.249 1.00 28.35 60 ILE G CA 1
ATOM 7722 C C . ILE G 1 60 ? 2.148 -12.811 14.248 1.00 32.05 60 ILE G C 1
ATOM 7723 O O . ILE G 1 60 ? 2.359 -13.965 14.650 1.00 28.75 60 ILE G O 1
ATOM 7728 N N . VAL G 1 61 ? 1.107 -12.090 14.686 1.00 30.50 61 VAL G N 1
ATOM 7729 C CA . VAL G 1 61 ? 0.210 -12.678 15.683 1.00 30.53 61 VAL G CA 1
ATOM 7730 C C . VAL G 1 61 ? -0.517 -13.886 15.110 1.00 28.53 61 VAL G C 1
ATOM 7731 O O . VAL G 1 61 ? -0.776 -14.861 15.828 1.00 33.55 61 VAL G O 1
ATOM 7735 N N . CYS G 1 62 ? -0.852 -13.858 13.817 1.00 31.99 62 CYS G N 1
ATOM 7736 C CA . CYS G 1 62 ? -1.559 -14.993 13.238 1.00 29.22 62 CYS G CA 1
ATOM 7737 C C . CYS G 1 62 ? -0.651 -16.213 13.167 1.00 32.14 62 CYS G C 1
ATOM 7738 O O . CYS G 1 62 ? -1.112 -17.345 13.349 1.00 37.51 62 CYS G O 1
ATOM 7741 N N . GLY G 1 63 ? 0.641 -15.999 12.909 1.00 33.12 63 GLY G N 1
ATOM 7742 C CA . GLY G 1 63 ? 1.586 -17.105 12.944 1.00 31.45 63 GLY G CA 1
ATOM 7743 C C . GLY G 1 63 ? 1.692 -17.722 14.327 1.00 34.90 63 GLY G C 1
ATOM 7744 O O . GLY G 1 63 ? 1.770 -18.943 14.471 1.00 35.26 63 GLY G O 1
ATOM 7745 N N . LYS G 1 64 ? 1.666 -16.884 15.366 1.00 28.53 64 LYS G N 1
ATOM 7746 C CA . LYS G 1 64 ? 1.764 -17.390 16.727 1.00 28.09 64 LYS G CA 1
ATOM 7747 C C . LYS G 1 64 ? 0.520 -18.173 17.127 1.00 34.93 64 LYS G C 1
ATOM 7748 O O . LYS G 1 64 ? 0.616 -19.134 17.897 1.00 29.24 64 LYS G O 1
ATOM 7754 N N . LEU G 1 65 ? -0.649 -17.787 16.618 1.00 31.08 65 LEU G N 1
ATOM 7755 C CA . LEU G 1 65 ? -1.887 -18.455 16.993 1.00 34.54 65 LEU G CA 1
ATOM 7756 C C . LEU G 1 65 ? -2.237 -19.615 16.075 1.00 32.48 65 LEU G C 1
ATOM 7757 O O . LEU G 1 65 ? -3.118 -20.411 16.417 1.00 38.69 65 LEU G O 1
ATOM 7762 N N . GLY G 1 66 ? -1.576 -19.733 14.927 1.00 36.99 66 GLY G N 1
ATOM 7763 C CA . GLY G 1 66 ? -1.964 -20.737 13.961 1.00 36.60 66 GLY G CA 1
ATOM 7764 C C . GLY G 1 66 ? -3.141 -20.343 13.104 1.00 39.25 66 GLY G C 1
ATOM 7765 O O . GLY G 1 66 ? -3.885 -21.216 12.659 1.00 40.13 66 GLY G O 1
ATOM 7766 N N . LEU G 1 67 ? -3.360 -19.046 12.894 1.00 40.58 67 LEU G N 1
ATOM 7767 C CA . LEU G 1 67 ? -4.436 -18.577 12.033 1.00 38.94 67 LEU G CA 1
ATOM 7768 C C . LEU G 1 67 ? -3.923 -18.390 10.614 1.00 36.15 67 LEU G C 1
ATOM 7769 O O . LEU G 1 67 ? -2.751 -18.074 10.395 1.00 38.50 67 LEU G O 1
ATOM 7774 N N . ASP G 1 68 ? -4.822 -18.563 9.647 1.00 34.91 68 ASP G N 1
ATOM 7775 C CA . ASP G 1 68 ? -4.429 -18.591 8.245 1.00 40.91 68 ASP G CA 1
ATOM 7776 C C . ASP G 1 68 ? -4.486 -17.194 7.622 1.00 39.65 68 ASP G C 1
ATOM 7777 O O . ASP G 1 68 ? -4.727 -16.192 8.300 1.00 32.26 68 ASP G O 1
ATOM 7782 N N . GLU G 1 69 ? -4.271 -17.131 6.304 1.00 31.91 69 GLU G N 1
ATOM 7783 C CA . GLU G 1 69 ? -4.182 -15.858 5.596 1.00 41.06 69 GLU G CA 1
ATOM 7784 C C . GLU G 1 69 ? -5.522 -15.130 5.554 1.00 38.68 69 GLU G C 1
ATOM 7785 O O . GLU G 1 69 ? -5.551 -13.895 5.551 1.00 32.93 69 GLU G O 1
ATOM 7791 N N . ASP G 1 70 ? -6.631 -15.874 5.505 1.00 34.87 70 ASP G N 1
ATOM 7792 C CA . ASP G 1 70 ? -7.955 -15.256 5.554 1.00 34.71 70 ASP G CA 1
ATOM 7793 C C . ASP G 1 70 ? -8.172 -14.516 6.870 1.00 34.59 70 ASP G C 1
ATOM 7794 O O . ASP G 1 70 ? -8.709 -13.401 6.886 1.00 31.99 70 ASP G O 1
ATOM 7799 N N . ALA G 1 71 ? -7.758 -15.123 7.982 1.00 26.88 71 ALA G N 1
ATOM 7800 C CA . ALA G 1 71 ? -7.889 -14.472 9.283 1.00 26.57 71 ALA G CA 1
ATOM 7801 C C . ALA G 1 71 ? -7.047 -13.210 9.347 1.00 26.77 71 ALA G C 1
ATOM 7802 O O . ALA G 1 71 ? -7.509 -12.166 9.827 1.00 25.88 71 ALA G O 1
ATOM 7804 N N . SER G 1 72 ? -5.822 -13.272 8.829 1.00 26.42 72 SER G N 1
ATOM 7805 C CA . SER G 1 72 ? -4.965 -12.095 8.846 1.00 25.30 72 SER G CA 1
ATOM 7806 C C . SER G 1 72 ? -5.578 -10.952 8.057 1.00 25.65 72 SER G C 1
ATOM 7807 O O . SER G 1 72 ? -5.514 -9.791 8.477 1.00 27.83 72 SER G O 1
ATOM 7810 N N . ARG G 1 73 ? -6.160 -11.256 6.899 1.00 23.44 73 ARG G N 1
ATOM 7811 C CA . ARG G 1 73 ? -6.795 -10.207 6.117 1.00 27.48 73 ARG G CA 1
ATOM 7812 C C . ARG G 1 73 ? -7.937 -9.578 6.906 1.00 25.80 73 ARG G C 1
ATOM 7813 O O . ARG G 1 73 ? -8.098 -8.351 6.916 1.00 27.76 73 ARG G O 1
ATOM 7821 N N . LEU G 1 74 ? -8.714 -10.405 7.607 1.00 24.48 74 LEU G N 1
ATOM 7822 C CA . LEU G 1 74 ? -9.800 -9.878 8.426 1.00 22.51 74 LEU G CA 1
ATOM 7823 C C . LEU G 1 74 ? -9.265 -9.005 9.557 1.00 23.72 74 LEU G C 1
ATOM 7824 O O . LEU G 1 74 ? -9.804 -7.924 9.831 1.00 23.84 74 LEU G O 1
ATOM 7829 N N . LEU G 1 75 ? -8.189 -9.447 10.209 1.00 22.51 75 LEU G N 1
ATOM 7830 C CA . LEU G 1 75 ? -7.543 -8.668 11.257 1.00 21.87 75 LEU G CA 1
ATOM 7831 C C . LEU G 1 75 ? -7.004 -7.332 10.754 1.00 22.68 75 LEU G C 1
ATOM 7832 O O . LEU G 1 75 ? -6.805 -6.413 11.557 1.00 23.11 75 LEU G O 1
ATOM 7837 N N . GLN G 1 76 ? -6.776 -7.197 9.451 1.00 23.18 76 GLN G N 1
ATOM 7838 C CA . GLN G 1 76 ? -6.295 -5.953 8.866 1.00 20.01 76 GLN G CA 1
ATOM 7839 C C . GLN G 1 76 ? -7.417 -5.010 8.463 1.00 24.53 76 GLN G C 1
ATOM 7840 O O . GLN G 1 76 ? -7.147 -3.862 8.091 1.00 23.45 76 GLN G O 1
ATOM 7846 N N A SER G 1 77 ? -8.664 -5.460 8.555 0.58 23.72 77 SER G N 1
ATOM 7847 N N B SER G 1 77 ? -8.664 -5.457 8.522 0.42 23.72 77 SER G N 1
ATOM 7848 C CA A SER G 1 77 ? -9.821 -4.656 8.197 0.58 21.70 77 SER G CA 1
ATOM 7849 C CA B SER G 1 77 ? -9.778 -4.604 8.148 0.42 21.68 77 SER G CA 1
ATOM 7850 C C A SER G 1 77 ? -10.209 -3.741 9.356 0.58 22.59 77 SER G C 1
ATOM 7851 C C B SER G 1 77 ? -10.205 -3.743 9.331 0.42 22.58 77 SER G C 1
ATOM 7852 O O A SER G 1 77 ? -10.040 -4.088 10.527 0.58 21.42 77 SER G O 1
ATOM 7853 O O B SER G 1 77 ? -10.072 -4.135 10.492 0.42 21.41 77 SER G O 1
ATOM 7858 N N . VAL G 1 78 ? -10.713 -2.556 9.024 1.00 17.89 78 VAL G N 1
ATOM 7859 C CA . VAL G 1 78 ? -11.181 -1.634 10.062 1.00 19.84 78 VAL G CA 1
ATOM 7860 C C . VAL G 1 78 ? -12.483 -2.176 10.641 1.00 18.76 78 VAL G C 1
ATOM 7861 O O . VAL G 1 78 ? -13.446 -2.400 9.894 1.00 19.73 78 VAL G O 1
ATOM 7865 N N . PRO G 1 79 ? -12.569 -2.389 11.945 1.00 17.93 79 PRO G N 1
ATOM 7866 C CA . PRO G 1 79 ? -13.763 -3.013 12.513 1.00 19.90 79 PRO G CA 1
ATOM 7867 C C . PRO G 1 79 ? -14.890 -2.015 12.728 1.00 20.11 79 PRO G C 1
ATOM 7868 O O . PRO G 1 79 ? -14.702 -0.798 12.707 1.00 18.76 79 PRO G O 1
ATOM 7872 N N . LEU G 1 80 ? -16.085 -2.563 12.929 1.00 20.11 80 LEU G N 1
ATOM 7873 C CA . LEU G 1 80 ? -17.198 -1.819 13.509 1.00 18.79 80 LEU G CA 1
ATOM 7874 C C . LEU G 1 80 ? -17.041 -1.945 15.025 1.00 16.09 80 LEU G C 1
ATOM 7875 O O . LEU G 1 80 ? -17.218 -3.029 15.579 1.00 18.80 80 LEU G O 1
ATOM 7880 N N . ARG G 1 81 ? -16.647 -0.867 15.690 1.00 16.84 81 ARG G N 1
ATOM 7881 C CA . ARG G 1 81 ? -16.143 -1.030 17.050 1.00 14.76 81 ARG G CA 1
ATOM 7882 C C . ARG G 1 81 ? -17.268 -1.013 18.078 1.00 17.38 81 ARG G C 1
ATOM 7883 O O . ARG G 1 81 ? -18.332 -0.436 17.855 1.00 18.82 81 ARG G O 1
ATOM 7891 N N . GLY G 1 82 ? -16.985 -1.612 19.239 1.00 17.42 82 GLY G N 1
ATOM 7892 C CA . GLY G 1 82 ? -17.889 -1.582 20.385 1.00 16.14 82 GLY G CA 1
ATOM 7893 C C . GLY G 1 82 ? -17.840 -2.897 21.136 1.00 17.54 82 GLY G C 1
ATOM 7894 O O . GLY G 1 82 ? -18.280 -3.927 20.614 1.00 20.17 82 GLY G O 1
ATOM 7895 N N . SER G 1 83 ? -17.296 -2.897 22.354 1.00 18.00 83 SER G N 1
ATOM 7896 C CA . SER G 1 83 ? -17.099 -4.167 23.037 1.00 18.21 83 SER G CA 1
ATOM 7897 C C . SER G 1 83 ? -18.277 -4.578 23.918 1.00 19.65 83 SER G C 1
ATOM 7898 O O . SER G 1 83 ? -18.318 -5.737 24.359 1.00 22.91 83 SER G O 1
ATOM 7901 N N . PHE G 1 84 ? -19.237 -3.687 24.187 1.00 19.77 84 PHE G N 1
ATOM 7902 C CA . PHE G 1 84 ? -20.493 -4.082 24.838 1.00 19.72 84 PHE G CA 1
ATOM 7903 C C . PHE G 1 84 ? -21.664 -3.366 24.171 1.00 20.16 84 PHE G C 1
ATOM 7904 O O . PHE G 1 84 ? -22.259 -2.438 24.725 1.00 23.37 84 PHE G O 1
ATOM 7912 N N . PRO G 1 85 ? -22.029 -3.792 22.954 1.00 20.63 85 PRO G N 1
ATOM 7913 C CA . PRO G 1 85 ? -23.124 -3.124 22.234 1.00 22.42 85 PRO G CA 1
ATOM 7914 C C . PRO G 1 85 ? -24.507 -3.549 22.692 1.00 23.90 85 PRO G C 1
ATOM 7915 O O . PRO G 1 85 ? -25.500 -2.970 22.227 1.00 27.84 85 PRO G O 1
ATOM 7919 N N . SER G 1 86 ? -24.607 -4.533 23.587 1.00 21.15 86 SER G N 1
ATOM 7920 C CA . SER G 1 86 ? -25.889 -5.132 23.939 1.00 22.87 86 SER G CA 1
ATOM 7921 C C . SER G 1 86 ? -26.300 -4.845 25.375 1.00 28.40 86 SER G C 1
ATOM 7922 O O . SER G 1 86 ? -27.075 -5.608 25.955 1.00 30.91 86 SER G O 1
ATOM 7925 N N . GLY G 1 87 ? -25.790 -3.774 25.965 1.00 23.30 87 GLY G N 1
ATOM 7926 C CA . GLY G 1 87 ? -26.229 -3.339 27.274 1.00 26.19 87 GLY G CA 1
ATOM 7927 C C . GLY G 1 87 ? -25.059 -3.099 28.203 1.00 26.02 87 GLY G C 1
ATOM 7928 O O . GLY G 1 87 ? -23.921 -3.483 27.936 1.00 20.12 87 GLY G O 1
ATOM 7929 N N . VAL G 1 88 ? -25.375 -2.440 29.316 1.00 20.44 88 VAL G N 1
ATOM 7930 C CA . VAL G 1 88 ? -24.378 -2.218 30.371 1.00 16.85 88 VAL G CA 1
ATOM 7931 C C . VAL G 1 88 ? -23.816 -3.566 30.795 1.00 19.51 88 VAL G C 1
ATOM 7932 O O . VAL G 1 88 ? -24.581 -4.552 30.887 1.00 18.31 88 VAL G O 1
ATOM 7936 N N . PRO G 1 89 ? -22.506 -3.697 31.025 1.00 17.87 89 PRO G N 1
ATOM 7937 C CA . PRO G 1 89 ? -21.951 -5.019 31.354 1.00 19.17 89 PRO G CA 1
ATOM 7938 C C . PRO G 1 89 ? -22.548 -5.589 32.630 1.00 16.74 89 PRO G C 1
ATOM 7939 O O . PRO G 1 89 ? -22.805 -4.860 33.593 1.00 18.55 89 PRO G O 1
ATOM 7943 N N . THR G 1 90 ? -22.752 -6.913 32.632 1.00 17.02 90 THR G N 1
ATOM 7944 C CA . THR G 1 90 ? -23.038 -7.631 33.866 1.00 15.51 90 THR G CA 1
ATOM 7945 C C . THR G 1 90 ? -21.787 -8.182 34.531 1.00 16.03 90 THR G C 1
ATOM 7946 O O . THR G 1 90 ? -21.807 -8.447 35.734 1.00 15.99 90 THR G O 1
ATOM 7950 N N . ASP G 1 91 ? -20.716 -8.364 33.781 1.00 14.68 91 ASP G N 1
ATOM 7951 C CA . ASP G 1 91 ? -19.504 -8.939 34.355 1.00 17.71 91 ASP G CA 1
ATOM 7952 C C . ASP G 1 91 ? -18.887 -7.981 35.367 1.00 16.01 91 ASP G C 1
ATOM 7953 O O . ASP G 1 91 ? -18.659 -6.805 35.029 1.00 16.50 91 ASP G O 1
ATOM 7958 N N . PRO G 1 92 ? -18.595 -8.432 36.602 1.00 16.79 92 PRO G N 1
ATOM 7959 C CA . PRO G 1 92 ? -18.047 -7.499 37.617 1.00 17.41 92 PRO G CA 1
ATOM 7960 C C . PRO G 1 92 ? -16.785 -6.775 37.180 1.00 16.93 92 PRO G C 1
ATOM 7961 O O . PRO G 1 92 ? -16.646 -5.574 37.450 1.00 18.11 92 PRO G O 1
ATOM 7965 N N . THR G 1 93 ? -15.857 -7.463 36.512 1.00 16.82 93 THR G N 1
ATOM 7966 C CA . THR G 1 93 ? -14.619 -6.809 36.104 1.00 15.77 93 THR G CA 1
ATOM 7967 C C . THR G 1 93 ? -14.881 -5.661 35.133 1.00 20.64 93 THR G C 1
ATOM 7968 O O . THR G 1 93 ? -14.426 -4.536 35.364 1.00 19.52 93 THR G O 1
ATOM 7972 N N . MET G 1 94 ? -15.667 -5.902 34.075 1.00 16.08 94 MET G N 1
ATOM 7973 C CA . MET G 1 94 ? -15.984 -4.811 33.158 1.00 14.49 94 MET G CA 1
ATOM 7974 C C . MET G 1 94 ? -16.864 -3.768 33.824 1.00 15.85 94 MET G C 1
ATOM 7975 O O . MET G 1 94 ? -16.683 -2.569 33.602 1.00 16.64 94 MET G O 1
ATOM 7980 N N . TYR G 1 95 ? -17.791 -4.206 34.680 1.00 15.33 95 TYR G N 1
ATOM 7981 C CA . TYR G 1 95 ? -18.723 -3.253 35.276 1.00 16.87 95 TYR G CA 1
ATOM 7982 C C . TYR G 1 95 ? -18.006 -2.187 36.107 1.00 14.39 95 TYR G C 1
ATOM 7983 O O . TYR G 1 95 ? -18.451 -1.031 36.157 1.00 14.11 95 TYR G O 1
ATOM 7992 N N . ARG G 1 96 ? -16.927 -2.555 36.811 1.00 14.58 96 ARG G N 1
ATOM 7993 C CA . ARG G 1 96 ? -16.255 -1.568 37.658 1.00 15.81 96 ARG G CA 1
ATOM 7994 C C . ARG G 1 96 ? -15.764 -0.367 36.858 1.00 14.56 96 ARG G C 1
ATOM 7995 O O . ARG G 1 96 ? -15.761 0.752 37.371 1.00 17.37 96 ARG G O 1
ATOM 8003 N N . PHE G 1 97 ? -15.326 -0.575 35.610 1.00 16.60 97 PHE G N 1
ATOM 8004 C CA . PHE G 1 97 ? -14.879 0.556 34.809 1.00 17.17 97 PHE G CA 1
ATOM 8005 C C . PHE G 1 97 ? -16.046 1.451 34.448 1.00 15.17 97 PHE G C 1
ATOM 8006 O O . PHE G 1 97 ? -15.914 2.679 34.438 1.00 17.35 97 PHE G O 1
ATOM 8014 N N . TYR G 1 98 ? -17.206 0.848 34.187 1.00 15.34 98 TYR G N 1
ATOM 8015 C CA . TYR G 1 98 ? -18.430 1.620 34.007 1.00 16.46 98 TYR G CA 1
ATOM 8016 C C . TYR G 1 98 ? -18.811 2.346 35.291 1.00 16.16 98 TYR G C 1
ATOM 8017 O O . TYR G 1 98 ? -19.255 3.505 35.260 1.00 14.56 98 TYR G O 1
ATOM 8026 N N . GLU G 1 99 ? -18.640 1.679 36.431 1.00 13.70 99 GLU G N 1
ATOM 8027 C CA . GLU G 1 99 ? -18.969 2.325 37.695 1.00 15.91 99 GLU G CA 1
ATOM 8028 C C . GLU G 1 99 ? -18.047 3.511 37.974 1.00 16.22 99 GLU G C 1
ATOM 8029 O O . GLU G 1 99 ? -18.495 4.523 38.539 1.00 15.85 99 GLU G O 1
ATOM 8035 N N . MET G 1 100 ? -16.747 3.415 37.627 1.00 14.34 100 MET G N 1
ATOM 8036 C CA . MET G 1 100 ? -15.939 4.621 37.789 1.00 15.18 100 MET G CA 1
ATOM 8037 C C . MET G 1 100 ? -16.498 5.781 36.974 1.00 13.71 100 MET G C 1
ATOM 8038 O O . MET G 1 100 ? -16.493 6.924 37.443 1.00 16.80 100 MET G O 1
ATOM 8043 N N . LEU G 1 101 ? -17.005 5.506 35.772 1.00 14.93 101 LEU G N 1
ATOM 8044 C CA . LEU G 1 101 ? -17.624 6.557 34.974 1.00 18.16 101 LEU G CA 1
ATOM 8045 C C . LEU G 1 101 ? -18.918 7.053 35.612 1.00 15.74 101 LEU G C 1
ATOM 8046 O O . LEU G 1 101 ? -19.216 8.254 35.574 1.00 16.73 101 LEU G O 1
ATOM 8051 N N . GLN G 1 102 ? -19.703 6.158 36.210 1.00 17.17 102 GLN G N 1
ATOM 8052 C CA . GLN G 1 102 ? -20.890 6.626 36.931 1.00 15.28 102 GLN G CA 1
ATOM 8053 C C . GLN G 1 102 ? -20.517 7.549 38.084 1.00 15.77 102 GLN G C 1
ATOM 8054 O O . GLN G 1 102 ? -21.185 8.560 38.313 1.00 18.30 102 GLN G O 1
ATOM 8060 N N . VAL G 1 103 ? -19.458 7.228 38.826 1.00 14.02 103 VAL G N 1
ATOM 8061 C CA . VAL G 1 103 ? -19.161 8.060 39.989 1.00 15.91 103 VAL G CA 1
ATOM 8062 C C . VAL G 1 103 ? -18.498 9.368 39.570 1.00 17.64 103 VAL G C 1
ATOM 8063 O O . VAL G 1 103 ? -18.803 10.431 40.123 1.00 16.78 103 VAL G O 1
ATOM 8067 N N . TYR G 1 104 ? -17.596 9.317 38.589 1.00 14.73 104 TYR G N 1
ATOM 8068 C CA . TYR G 1 104 ? -16.752 10.454 38.261 1.00 16.07 104 TYR G CA 1
ATOM 8069 C C . TYR G 1 104 ? -17.068 11.108 36.927 1.00 17.75 104 TYR G C 1
ATOM 8070 O O . TYR G 1 104 ? -16.373 12.049 36.540 1.00 18.57 104 TYR G O 1
ATOM 8079 N N . GLY G 1 105 ? -18.102 10.661 36.219 1.00 15.76 105 GLY G N 1
ATOM 8080 C CA . GLY G 1 105 ? -18.363 11.209 34.892 1.00 16.80 105 GLY G CA 1
ATOM 8081 C C . GLY G 1 105 ? -18.604 12.709 34.893 1.00 19.85 105 GLY G C 1
ATOM 8082 O O . GLY G 1 105 ? -18.027 13.437 34.078 1.00 16.68 105 GLY G O 1
ATOM 8083 N N . SER G 1 106 ? -19.453 13.198 35.814 1.00 14.22 106 SER G N 1
ATOM 8084 C CA . SER G 1 106 ? -19.729 14.633 35.857 1.00 15.69 106 SER G CA 1
ATOM 8085 C C . SER G 1 106 ? -18.509 15.413 36.333 1.00 15.13 106 SER G C 1
ATOM 8086 O O . SER G 1 106 ? -18.328 16.566 35.935 1.00 16.67 106 SER G O 1
ATOM 8089 N N . THR G 1 107 ? -17.673 14.793 37.180 1.00 15.37 107 THR G N 1
ATOM 8090 C CA . THR G 1 107 ? -16.428 15.416 37.629 1.00 18.00 107 THR G CA 1
ATOM 8091 C C . THR G 1 107 ? -15.435 15.561 36.482 1.00 19.26 107 THR G C 1
ATOM 8092 O O . THR G 1 107 ? -14.801 16.617 36.332 1.00 17.23 107 THR G O 1
ATOM 8096 N N . LEU G 1 108 ? -15.292 14.515 35.660 1.00 16.08 108 LEU G N 1
ATOM 8097 C CA . LEU G 1 108 ? -14.382 14.594 34.526 1.00 17.91 108 LEU G CA 1
ATOM 8098 C C . LEU G 1 108 ? -14.775 15.721 33.592 1.00 17.98 108 LEU G C 1
ATOM 8099 O O . LEU G 1 108 ? -13.912 16.481 33.137 1.00 18.48 108 LEU G O 1
ATOM 8104 N N . LYS G 1 109 ? -16.072 15.848 33.296 1.00 13.34 109 LYS G N 1
ATOM 8105 C CA . LYS G 1 109 ? -16.529 16.960 32.460 1.00 14.41 109 LYS G CA 1
ATOM 8106 C C . LYS G 1 109 ? -16.192 18.302 33.090 1.00 15.18 109 LYS G C 1
ATOM 8107 O O . LYS G 1 109 ? -15.637 19.187 32.426 1.00 16.85 109 LYS G O 1
ATOM 8113 N N . ALA G 1 110 ? -16.524 18.469 34.377 1.00 15.57 110 ALA G N 1
ATOM 8114 C CA . ALA G 1 110 ? -16.269 19.734 35.067 1.00 15.53 110 ALA G CA 1
ATOM 8115 C C . ALA G 1 110 ? -14.785 20.077 35.061 1.00 16.87 110 ALA G C 1
ATOM 8116 O O . ALA G 1 110 ? -14.401 21.222 34.773 1.00 16.75 110 ALA G O 1
ATOM 8118 N N . LEU G 1 111 ? -13.932 19.097 35.364 1.00 16.49 111 LEU G N 1
ATOM 8119 C CA . LEU G 1 111 ? -12.512 19.406 35.444 1.00 18.39 111 LEU G CA 1
ATOM 8120 C C . LEU G 1 111 ? -11.880 19.553 34.068 1.00 19.44 111 LEU G C 1
ATOM 8121 O O . LEU G 1 111 ? -10.909 20.303 33.924 1.00 20.24 111 LEU G O 1
ATOM 8126 N N . VAL G 1 112 ? -12.380 18.844 33.053 1.00 16.90 112 VAL G N 1
ATOM 8127 C CA . VAL G 1 112 ? -11.890 19.112 31.702 1.00 17.04 112 VAL G CA 1
ATOM 8128 C C . VAL G 1 112 ? -12.193 20.555 31.297 1.00 20.46 112 VAL G C 1
ATOM 8129 O O . VAL G 1 112 ? -11.328 21.252 30.754 1.00 18.94 112 VAL G O 1
ATOM 8133 N N . HIS G 1 113 ? -13.412 21.037 31.562 1.00 15.79 113 HIS G N 1
ATOM 8134 C CA . HIS G 1 113 ? -13.748 22.391 31.123 1.00 15.92 113 HIS G CA 1
ATOM 8135 C C . HIS G 1 113 ? -12.969 23.446 31.896 1.00 20.61 113 HIS G C 1
ATOM 8136 O O . HIS G 1 113 ? -12.641 24.503 31.339 1.00 22.55 113 HIS G O 1
ATOM 8143 N N . GLU G 1 114 ? -12.633 23.166 33.156 1.00 18.33 114 GLU G N 1
ATOM 8144 C CA . GLU G 1 114 ? -11.859 24.115 33.951 1.00 20.83 114 GLU G CA 1
ATOM 8145 C C . GLU G 1 114 ? -10.393 24.126 33.535 1.00 17.14 114 GLU G C 1
ATOM 8146 O O . GLU G 1 114 ? -9.778 25.189 33.446 1.00 19.62 114 GLU G O 1
ATOM 8152 N N . GLN G 1 115 ? -9.803 22.954 33.316 1.00 17.81 115 GLN G N 1
ATOM 8153 C CA . GLN G 1 115 ? -8.369 22.878 33.064 1.00 21.42 115 GLN G CA 1
ATOM 8154 C C . GLN G 1 115 ? -8.004 23.061 31.601 1.00 24.30 115 GLN G C 1
ATOM 8155 O O . GLN G 1 115 ? -6.888 23.509 31.303 1.00 25.16 115 GLN G O 1
ATOM 8161 N N . PHE G 1 116 ? -8.915 22.750 30.680 1.00 18.30 116 PHE G N 1
ATOM 8162 C CA . PHE G 1 116 ? -8.635 22.834 29.254 1.00 18.33 116 PHE G CA 1
ATOM 8163 C C . PHE G 1 116 ? -9.528 23.838 28.550 1.00 21.90 116 PHE G C 1
ATOM 8164 O O . PHE G 1 116 ? -9.023 24.704 27.829 1.00 24.46 116 PHE G O 1
ATOM 8172 N N . GLY G 1 117 ? -10.847 23.752 28.748 1.00 17.88 117 GLY G N 1
ATOM 8173 C CA . GLY G 1 117 ? -11.834 24.620 28.143 1.00 18.50 117 GLY G CA 1
ATOM 8174 C C . GLY G 1 117 ? -12.994 23.821 27.578 1.00 18.42 117 GLY G C 1
ATOM 8175 O O . GLY G 1 117 ? -13.139 22.617 27.818 1.00 19.25 117 GLY G O 1
ATOM 8176 N N . ASP G 1 118 ? -13.821 24.498 26.797 1.00 17.58 118 ASP G N 1
ATOM 8177 C CA . ASP G 1 118 ? -14.907 23.824 26.105 1.00 16.11 118 ASP G CA 1
ATOM 8178 C C . ASP G 1 118 ? -14.328 22.902 25.042 1.00 21.81 118 ASP G C 1
ATOM 8179 O O . ASP G 1 118 ? -13.334 23.228 24.384 1.00 23.55 118 ASP G O 1
ATOM 8184 N N . GLY G 1 119 ? -14.892 21.712 24.941 1.00 21.39 119 GLY G N 1
ATOM 8185 C CA . GLY G 1 119 ? -14.375 20.747 24.003 1.00 21.25 119 GLY G CA 1
ATOM 8186 C C . GLY G 1 119 ? -14.373 19.379 24.645 1.00 20.53 119 GLY G C 1
ATOM 8187 O O . GLY G 1 119 ? -15.142 19.120 25.580 1.00 19.36 119 GLY G O 1
ATOM 8188 N N . ILE G 1 120 ? -13.482 18.512 24.174 1.00 17.91 120 ILE G N 1
ATOM 8189 C CA . ILE G 1 120 ? -13.440 17.123 24.602 1.00 19.71 120 ILE G CA 1
ATOM 8190 C C . ILE G 1 120 ? -11.996 16.696 24.812 1.00 20.17 120 ILE G C 1
ATOM 8191 O O . ILE G 1 120 ? -11.056 17.303 24.283 1.00 19.53 120 ILE G O 1
ATOM 8196 N N . ILE G 1 121 ? -11.837 15.620 25.582 1.00 15.48 121 ILE G N 1
ATOM 8197 C CA . ILE G 1 121 ? -10.613 14.824 25.578 1.00 16.99 121 ILE G CA 1
ATOM 8198 C C . ILE G 1 121 ? -10.859 13.680 24.603 1.00 21.44 121 ILE G C 1
ATOM 8199 O O . ILE G 1 121 ? -11.826 12.923 24.752 1.00 20.41 121 ILE G O 1
ATOM 8204 N N . SER G 1 122 ? -10.002 13.567 23.592 1.00 18.15 122 SER G N 1
ATOM 8205 C CA . SER G 1 122 ? -10.250 12.649 22.489 1.00 19.98 122 SER G CA 1
ATOM 8206 C C . SER G 1 122 ? -10.149 11.191 22.909 1.00 19.23 122 SER G C 1
ATOM 8207 O O . SER G 1 122 ? -9.278 10.809 23.690 1.00 19.10 122 SER G O 1
ATOM 8210 N N . ALA G 1 123 ? -11.037 10.365 22.353 1.00 19.08 123 ALA G N 1
ATOM 8211 C CA . ALA G 1 123 ? -10.926 8.918 22.447 1.00 19.28 123 ALA G CA 1
ATOM 8212 C C . ALA G 1 123 ? -10.281 8.312 21.207 1.00 19.83 123 ALA G C 1
ATOM 8213 O O . ALA G 1 123 ? -10.191 7.083 21.115 1.00 18.64 123 ALA G O 1
ATOM 8215 N N . ILE G 1 124 ? -9.876 9.150 20.242 1.00 22.51 124 ILE G N 1
ATOM 8216 C CA . ILE G 1 124 ? -9.290 8.710 18.981 1.00 18.42 124 ILE G CA 1
ATOM 8217 C C . ILE G 1 124 ? -7.807 9.052 18.905 1.00 19.71 124 ILE G C 1
ATOM 8218 O O . ILE G 1 124 ? -6.970 8.179 18.657 1.00 20.51 124 ILE G O 1
ATOM 8223 N N . ASN G 1 125 ? -7.466 10.321 19.127 1.00 21.29 125 ASN G N 1
ATOM 8224 C CA . ASN G 1 125 ? -6.080 10.735 19.348 1.00 22.08 125 ASN G CA 1
ATOM 8225 C C . ASN G 1 125 ? -5.824 10.439 20.821 1.00 23.40 125 ASN G C 1
ATOM 8226 O O . ASN G 1 125 ? -5.935 11.304 21.697 1.00 20.42 125 ASN G O 1
ATOM 8231 N N . PHE G 1 126 ? -5.487 9.176 21.087 1.00 22.15 126 PHE G N 1
ATOM 8232 C CA . PHE G 1 126 ? -5.698 8.607 22.406 1.00 21.79 126 PHE G CA 1
ATOM 8233 C C . PHE G 1 126 ? -4.859 7.345 22.564 1.00 24.12 126 PHE G C 1
ATOM 8234 O O . PHE G 1 126 ? -4.741 6.545 21.626 1.00 23.63 126 PHE G O 1
ATOM 8242 N N . LYS G 1 127 ? -4.282 7.177 23.758 1.00 20.96 127 LYS G N 1
ATOM 8243 C CA . LYS G 1 127 ? -3.513 6.002 24.132 1.00 21.08 127 LYS G CA 1
ATOM 8244 C C . LYS G 1 127 ? -3.977 5.526 25.494 1.00 21.35 127 LYS G C 1
ATOM 8245 O O . LYS G 1 127 ? -4.329 6.336 26.357 1.00 25.21 127 LYS G O 1
ATOM 8251 N N . LEU G 1 128 ? -3.977 4.219 25.681 1.00 23.21 128 LEU G N 1
ATOM 8252 C CA . LEU G 1 128 ? -4.353 3.623 26.948 1.00 24.77 128 LEU G CA 1
ATOM 8253 C C . LEU G 1 128 ? -3.310 2.608 27.394 1.00 25.50 128 LEU G C 1
ATOM 8254 O O . LEU G 1 128 ? -2.782 1.846 26.576 1.00 23.56 128 LEU G O 1
ATOM 8259 N N . ASP G 1 129 ? -3.016 2.583 28.693 1.00 20.21 129 ASP G N 1
ATOM 8260 C CA . ASP G 1 129 ? -2.175 1.508 29.211 1.00 22.73 129 ASP G CA 1
ATOM 8261 C C . ASP G 1 129 ? -2.620 1.178 30.628 1.00 25.63 129 ASP G C 1
ATOM 8262 O O . ASP G 1 129 ? -3.273 1.979 31.300 1.00 24.45 129 ASP G O 1
ATOM 8267 N N . ILE G 1 130 ? -2.311 -0.040 31.052 1.00 22.41 130 ILE G N 1
ATOM 8268 C CA . ILE G 1 130 ? -2.648 -0.513 32.385 1.00 23.16 130 ILE G CA 1
ATOM 8269 C C . ILE G 1 130 ? -1.384 -1.102 32.990 1.00 28.77 130 ILE G C 1
ATOM 8270 O O . ILE G 1 130 ? -0.623 -1.802 32.311 1.00 31.91 130 ILE G O 1
ATOM 8275 N N . LYS G 1 131 ? -1.141 -0.788 34.254 1.00 21.38 131 LYS G N 1
ATOM 8276 C CA . LYS G 1 131 ? 0.096 -1.185 34.906 1.00 29.39 131 LYS G CA 1
ATOM 8277 C C . LYS G 1 131 ? -0.207 -1.635 36.327 1.00 25.57 131 LYS G C 1
ATOM 8278 O O . LYS G 1 131 ? -1.083 -1.076 36.991 1.00 30.79 131 LYS G O 1
ATOM 8284 N N . LYS G 1 132 ? 0.480 -2.685 36.770 1.00 21.96 132 LYS G N 1
ATOM 8285 C CA . LYS G 1 132 ? 0.320 -3.202 38.121 1.00 23.58 132 LYS G CA 1
ATOM 8286 C C . LYS G 1 132 ? 1.350 -2.566 39.045 1.00 29.03 132 LYS G C 1
ATOM 8287 O O . LYS G 1 132 ? 2.543 -2.539 38.726 1.00 24.38 132 LYS G O 1
ATOM 8293 N N . VAL G 1 133 ? 0.884 -2.024 40.171 1.00 22.76 133 VAL G N 1
ATOM 8294 C CA . VAL G 1 133 ? 1.756 -1.395 41.158 1.00 25.99 133 VAL G CA 1
ATOM 8295 C C . VAL G 1 133 ? 1.426 -1.949 42.537 1.00 29.82 133 VAL G C 1
ATOM 8296 O O . VAL G 1 133 ? 0.274 -2.281 42.830 1.00 29.02 133 VAL G O 1
ATOM 8300 N N . GLU G 1 134 ? 2.437 -2.041 43.398 1.00 28.03 134 GLU G N 1
ATOM 8301 C CA . GLU G 1 134 ? 2.163 -2.469 44.764 1.00 26.81 134 GLU G CA 1
ATOM 8302 C C . GLU G 1 134 ? 1.422 -1.374 45.520 1.00 32.19 134 GLU G C 1
ATOM 8303 O O . GLU G 1 134 ? 1.687 -0.182 45.340 1.00 30.94 134 GLU G O 1
ATOM 8309 N N . ASP G 1 135 ? 0.448 -1.788 46.346 1.00 25.86 135 ASP G N 1
ATOM 8310 C CA . ASP G 1 135 ? -0.231 -0.842 47.218 1.00 26.74 135 ASP G CA 1
ATOM 8311 C C . ASP G 1 135 ? 0.584 -0.690 48.494 1.00 31.52 135 ASP G C 1
ATOM 8312 O O . ASP G 1 135 ? 0.904 -1.700 49.128 1.00 31.93 135 ASP G O 1
ATOM 8317 N N . PRO G 1 136 ? 0.909 0.539 48.911 1.00 33.15 136 PRO G N 1
ATOM 8318 C CA . PRO G 1 136 ? 1.695 0.711 50.152 1.00 41.13 136 PRO G CA 1
ATOM 8319 C C . PRO G 1 136 ? 1.048 0.076 51.373 1.00 41.33 136 PRO G C 1
ATOM 8320 O O . PRO G 1 136 ? 1.756 -0.330 52.305 1.00 39.36 136 PRO G O 1
ATOM 8324 N N . ASP G 1 137 ? -0.278 -0.032 51.393 1.00 36.44 137 ASP G N 1
ATOM 8325 C CA . ASP G 1 137 ? -0.998 -0.587 52.530 1.00 34.70 137 ASP G CA 1
ATOM 8326 C C . ASP G 1 137 ? -1.251 -2.090 52.412 1.00 37.66 137 ASP G C 1
ATOM 8327 O O . ASP G 1 137 ? -1.932 -2.657 53.270 1.00 40.98 137 ASP G O 1
ATOM 8332 N N . GLY G 1 138 ? -0.696 -2.747 51.394 1.00 29.92 138 GLY G N 1
ATOM 8333 C CA . GLY G 1 138 ? -0.932 -4.163 51.174 1.00 32.44 138 GLY G CA 1
ATOM 8334 C C . GLY G 1 138 ? -1.670 -4.428 49.873 1.00 31.44 138 GLY G C 1
ATOM 8335 O O . GLY G 1 138 ? -2.529 -3.635 49.465 1.00 31.18 138 GLY G O 1
ATOM 8336 N N . GLY G 1 139 ? -1.327 -5.524 49.202 1.00 29.16 139 GLY G N 1
ATOM 8337 C CA . GLY G 1 139 ? -1.974 -5.868 47.956 1.00 31.23 139 GLY G CA 1
ATOM 8338 C C . GLY G 1 139 ? -1.429 -5.078 46.777 1.00 28.81 139 GLY G C 1
ATOM 8339 O O . GLY G 1 139 ? -0.342 -4.483 46.820 1.00 26.80 139 GLY G O 1
ATOM 8340 N N A SER G 1 140 ? -2.226 -5.068 45.709 0.65 23.79 140 SER G N 1
ATOM 8341 N N B SER G 1 140 ? -2.213 -5.063 45.702 0.35 23.86 140 SER G N 1
ATOM 8342 C CA A SER G 1 140 ? -1.830 -4.517 44.426 0.65 24.12 140 SER G CA 1
ATOM 8343 C CA B SER G 1 140 ? -1.761 -4.492 44.443 0.35 24.16 140 SER G CA 1
ATOM 8344 C C A SER G 1 140 ? -2.867 -3.504 43.973 0.65 23.18 140 SER G C 1
ATOM 8345 C C B SER G 1 140 ? -2.863 -3.642 43.829 0.35 23.18 140 SER G C 1
ATOM 8346 O O A SER G 1 140 ? -4.018 -3.512 44.423 0.65 20.83 140 SER G O 1
ATOM 8347 O O B SER G 1 140 ? -4.055 -3.887 44.040 0.35 22.07 140 SER G O 1
ATOM 8352 N N . ARG G 1 141 ? -2.444 -2.634 43.072 1.00 21.34 141 ARG G N 1
ATOM 8353 C CA . ARG G 1 141 ? -3.343 -1.707 42.404 1.00 20.49 141 ARG G CA 1
ATOM 8354 C C . ARG G 1 141 ? -3.109 -1.763 40.909 1.00 21.66 141 ARG G C 1
ATOM 8355 O O . ARG G 1 141 ? -2.006 -2.065 40.445 1.00 20.40 141 ARG G O 1
ATOM 8363 N N . ALA G 1 142 ? -4.165 -1.476 40.161 1.00 17.92 142 ALA G N 1
ATOM 8364 C CA . ALA G 1 142 ? -4.064 -1.283 38.733 1.00 20.62 142 ALA G CA 1
ATOM 8365 C C . ALA G 1 142 ? -4.086 0.212 38.475 1.00 20.45 142 ALA G C 1
ATOM 8366 O O . ALA G 1 142 ? -4.976 0.923 38.961 1.00 19.90 142 ALA G O 1
ATOM 8368 N N . VAL G 1 143 ? -3.124 0.683 37.706 1.00 18.86 143 VAL G N 1
ATOM 8369 C CA . VAL G 1 143 ? -3.077 2.083 37.311 1.00 20.01 143 VAL G CA 1
ATOM 8370 C C . VAL G 1 143 ? -3.355 2.117 35.820 1.00 23.64 143 VAL G C 1
ATOM 8371 O O . VAL G 1 143 ? -2.566 1.594 35.025 1.00 23.23 143 VAL G O 1
ATOM 8375 N N . ILE G 1 144 ? -4.517 2.640 35.446 1.00 20.99 144 ILE G N 1
ATOM 8376 C CA . ILE G 1 144 ? -4.919 2.739 34.051 1.00 21.28 144 ILE G CA 1
ATOM 8377 C C . ILE G 1 144 ? -4.744 4.193 33.649 1.00 21.68 144 ILE G C 1
ATOM 8378 O O . ILE G 1 144 ? -5.290 5.095 34.295 1.00 22.70 144 ILE G O 1
ATOM 8383 N N . THR G 1 145 ? -3.959 4.430 32.607 1.00 20.63 145 THR G N 1
ATOM 8384 C CA . THR G 1 145 ? -3.657 5.781 32.153 1.00 24.73 145 THR G CA 1
ATOM 8385 C C . THR G 1 145 ? -4.421 6.043 30.864 1.00 25.42 145 THR G C 1
ATOM 8386 O O . THR G 1 145 ? -4.290 5.283 29.895 1.00 24.83 145 THR G O 1
ATOM 8390 N N . LEU G 1 146 ? -5.237 7.095 30.871 1.00 17.33 146 LEU G N 1
ATOM 8391 C CA . LEU G 1 146 ? -5.938 7.568 29.683 1.00 21.32 146 LEU G CA 1
ATOM 8392 C C . LEU G 1 146 ? -5.239 8.830 29.195 1.00 24.47 146 LEU G C 1
ATOM 8393 O O . LEU G 1 146 ? -5.150 9.818 29.929 1.00 28.70 146 LEU G O 1
ATOM 8398 N N . ASP G 1 147 ? -4.765 8.806 27.956 1.00 20.17 147 ASP G N 1
ATOM 8399 C CA . ASP G 1 147 ? -3.926 9.873 27.413 1.00 22.25 147 ASP G CA 1
ATOM 8400 C C . ASP G 1 147 ? -4.570 10.345 26.114 1.00 18.87 147 ASP G C 1
ATOM 8401 O O . ASP G 1 147 ? -4.388 9.709 25.072 1.00 22.96 147 ASP G O 1
ATOM 8406 N N . GLY G 1 148 ? -5.321 11.439 26.185 1.00 19.24 148 GLY G N 1
ATOM 8407 C CA . GLY G 1 148 ? -6.090 11.911 25.045 1.00 20.85 148 GLY G CA 1
ATOM 8408 C C . GLY G 1 148 ? -5.834 13.367 24.728 1.00 18.80 148 GLY G C 1
ATOM 8409 O O . GLY G 1 148 ? -5.672 14.196 25.627 1.00 20.24 148 GLY G O 1
ATOM 8410 N N . LYS G 1 149 ? -5.834 13.676 23.434 1.00 19.60 149 LYS G N 1
ATOM 8411 C CA . LYS G 1 149 ? -5.662 15.050 22.981 1.00 19.93 149 LYS G CA 1
ATOM 8412 C C . LYS G 1 149 ? -6.878 15.899 23.346 1.00 18.50 149 LYS G C 1
ATOM 8413 O O . LYS G 1 149 ? -8.022 15.455 23.231 1.00 18.22 149 LYS G O 1
ATOM 8419 N N . TYR G 1 150 ? -6.639 17.131 23.784 1.00 19.74 150 TYR G N 1
ATOM 8420 C CA . TYR G 1 150 ? -7.745 18.061 23.972 1.00 17.93 150 TYR G CA 1
ATOM 8421 C C . TYR G 1 150 ? -8.121 18.661 22.621 1.00 23.00 150 TYR G C 1
ATOM 8422 O O . TYR G 1 150 ? -7.270 19.242 21.932 1.00 20.87 150 TYR G O 1
ATOM 8431 N N . LEU G 1 151 ? -9.389 18.509 22.234 1.00 20.10 151 LEU G N 1
ATOM 8432 C CA . LEU G 1 151 ? -9.921 19.145 21.031 1.00 18.92 151 LEU G CA 1
ATOM 8433 C C . LEU G 1 151 ? -10.895 20.220 21.475 1.00 22.74 151 LEU G C 1
ATOM 8434 O O . LEU G 1 151 ? -11.951 19.895 22.052 1.00 19.24 151 LEU G O 1
ATOM 8439 N N . PRO G 1 152 ? -10.594 21.489 21.242 1.00 20.50 152 PRO G N 1
ATOM 8440 C CA . PRO G 1 152 ? -11.477 22.564 21.707 1.00 19.22 152 PRO G CA 1
ATOM 8441 C C . PRO G 1 152 ? -12.718 22.742 20.847 1.00 22.35 152 PRO G C 1
ATOM 8442 O O . PRO G 1 152 ? -12.721 22.484 19.642 1.00 21.88 152 PRO G O 1
ATOM 8446 N N . THR G 1 153 ? -13.800 23.139 21.509 1.00 18.60 153 THR G N 1
ATOM 8447 C CA . THR G 1 153 ? -14.986 23.669 20.843 1.00 18.34 153 THR G CA 1
ATOM 8448 C C . THR G 1 153 ? -14.827 25.184 20.753 1.00 26.06 153 TH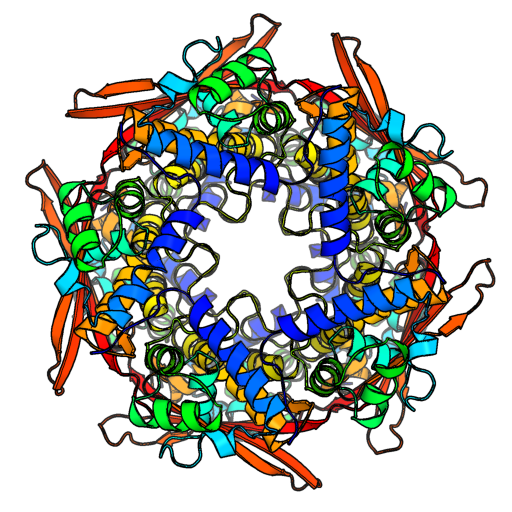R G C 1
ATOM 8449 O O . THR G 1 153 ? -14.801 25.873 21.781 1.00 24.42 153 THR G O 1
ATOM 8453 N N . LYS G 1 154 ? -14.697 25.701 19.530 1.00 26.84 154 LYS G N 1
ATOM 8454 C CA . LYS G 1 154 ? -14.581 27.137 19.302 1.00 30.16 154 LYS G CA 1
ATOM 8455 C C . LYS G 1 154 ? -15.826 27.648 18.596 1.00 24.89 154 LYS G C 1
ATOM 8456 O O . LYS G 1 154 ? -16.421 26.927 17.789 1.00 25.88 154 LYS G O 1
ATOM 8462 N N . PRO G 1 155 ? -16.256 28.874 18.873 1.00 26.31 155 PRO G N 1
ATOM 8463 C CA . PRO G 1 155 ? -17.386 29.419 18.120 1.00 25.68 155 PRO G CA 1
ATOM 8464 C C . PRO G 1 155 ? -16.993 29.624 16.666 1.00 34.79 155 PRO G C 1
ATOM 8465 O O . PRO G 1 155 ? -15.842 29.935 16.347 1.00 38.21 155 PRO G O 1
ATOM 8469 N N . PHE G 1 156 ? -17.962 29.429 15.777 1.00 30.57 156 PHE G N 1
ATOM 8470 C CA . PHE G 1 156 ? -17.738 29.735 14.366 1.00 37.44 156 PHE G CA 1
ATOM 8471 C C . PHE G 1 156 ? -18.907 30.593 13.876 1.00 40.69 156 PHE G C 1
ATOM 8472 O O . PHE G 1 156 ? -19.913 30.721 14.586 1.00 29.04 156 PHE G O 1
ATOM 8481 N N . MET H 1 1 ? -13.021 32.977 34.949 1.00 36.50 1 MET H N 1
ATOM 8482 C CA . MET H 1 1 ? -12.952 31.518 34.959 1.00 31.35 1 MET H CA 1
ATOM 8483 C C . MET H 1 1 ? -14.166 30.928 34.231 1.00 28.52 1 MET H C 1
ATOM 8484 O O . MET H 1 1 ? -15.309 31.277 34.542 1.00 26.26 1 MET H O 1
ATOM 8489 N N . LEU H 1 2 ? -13.907 30.074 33.239 1.00 24.11 2 LEU H N 1
ATOM 8490 C CA . LEU H 1 2 ? -14.992 29.426 32.504 1.00 24.03 2 LEU H CA 1
ATOM 8491 C C . LEU H 1 2 ? -15.793 28.525 33.442 1.00 21.68 2 LEU H C 1
ATOM 8492 O O . LEU H 1 2 ? -15.222 27.782 34.244 1.00 22.71 2 LEU H O 1
ATOM 8497 N N . GLN H 1 3 ? -17.119 28.614 33.363 1.00 18.32 3 GLN H N 1
ATOM 8498 C CA . GLN H 1 3 ? -18.035 27.825 34.172 1.00 17.15 3 GLN H CA 1
ATOM 8499 C C . GLN H 1 3 ? -18.704 26.762 33.306 1.00 21.89 3 GLN H C 1
ATOM 8500 O O . GLN H 1 3 ? -18.779 26.893 32.082 1.00 19.24 3 GLN H O 1
ATOM 8506 N N . SER H 1 4 ? -19.198 25.699 33.938 1.00 17.03 4 SER H N 1
ATOM 8507 C CA . SER H 1 4 ? -19.839 24.628 33.176 1.00 17.28 4 SER H CA 1
ATOM 8508 C C . SER H 1 4 ? -21.053 24.108 33.927 1.00 20.38 4 SER H C 1
ATOM 8509 O O . SER H 1 4 ? -21.160 24.236 35.146 1.00 21.64 4 SER H O 1
ATOM 8512 N N . GLN H 1 5 ? -21.978 23.528 33.173 1.00 16.38 5 GLN H N 1
ATOM 8513 C CA . GLN H 1 5 ? -23.187 22.927 33.718 1.00 15.26 5 GLN H CA 1
ATOM 8514 C C . GLN H 1 5 ? -22.991 21.429 33.909 1.00 18.58 5 GLN H C 1
ATOM 8515 O O . GLN H 1 5 ? -22.255 20.786 33.157 1.00 20.51 5 GLN H O 1
ATOM 8521 N N . PHE H 1 6 ? -23.632 20.871 34.942 1.00 14.05 6 PHE H N 1
ATOM 8522 C CA . PHE H 1 6 ? -23.643 19.415 35.095 1.00 21.79 6 PHE H CA 1
ATOM 8523 C C . PHE H 1 6 ? -25.002 18.787 34.815 1.00 18.63 6 PHE H C 1
ATOM 8524 O O . PHE H 1 6 ? -25.099 17.555 34.775 1.00 19.39 6 PHE H O 1
ATOM 8532 N N . ALA H 1 7 ? -26.045 19.591 34.637 1.00 17.26 7 ALA H N 1
ATOM 8533 C CA . ALA H 1 7 ? -27.383 19.120 34.302 1.00 16.52 7 ALA H CA 1
ATOM 8534 C C . ALA H 1 7 ? -27.952 20.031 33.231 1.00 17.62 7 ALA H C 1
ATOM 8535 O O . ALA H 1 7 ? -27.590 21.204 33.149 1.00 18.58 7 ALA H O 1
ATOM 8537 N N . GLN H 1 8 ? -28.867 19.498 32.422 1.00 16.88 8 GLN H N 1
ATOM 8538 C CA . GLN H 1 8 ? -29.441 20.319 31.361 1.00 15.96 8 GLN H CA 1
ATOM 8539 C C . GLN H 1 8 ? -30.505 21.290 31.849 1.00 18.26 8 GLN H C 1
ATOM 8540 O O . GLN H 1 8 ? -30.834 22.223 31.118 1.00 19.10 8 GLN H O 1
ATOM 8546 N N . THR H 1 9 ? -31.061 21.097 33.042 1.00 16.30 9 THR H N 1
ATOM 8547 C CA . THR H 1 9 ? -32.268 21.839 33.405 1.00 18.21 9 THR H CA 1
ATOM 8548 C C . THR H 1 9 ? -32.127 23.358 33.304 1.00 19.80 9 THR H C 1
ATOM 8549 O O . THR H 1 9 ? -33.007 23.987 32.691 1.00 18.58 9 THR H O 1
ATOM 8553 N N . PRO H 1 10 ? -31.078 24.007 33.838 1.00 18.97 10 PRO H N 1
ATOM 8554 C CA . PRO H 1 10 ? -31.011 25.481 33.725 1.00 17.98 10 PRO H CA 1
ATOM 8555 C C . PRO H 1 10 ? -30.952 25.992 32.289 1.00 15.03 10 PRO H C 1
ATOM 8556 O O . PRO H 1 10 ? -31.664 26.953 31.955 1.00 18.41 10 PRO H O 1
ATOM 8560 N N . ARG H 1 11 ? -30.136 25.379 31.424 1.00 15.40 11 ARG H N 1
ATOM 8561 C CA . ARG H 1 11 ? -30.064 25.891 30.058 1.00 18.04 11 ARG H CA 1
ATOM 8562 C C . ARG H 1 11 ? -31.321 25.568 29.263 1.00 18.21 11 ARG H C 1
ATOM 8563 O O . ARG H 1 11 ? -31.688 26.338 28.370 1.00 18.16 11 ARG H O 1
ATOM 8571 N N . LEU H 1 12 ? -32.011 24.467 29.576 1.00 14.65 12 LEU H N 1
ATOM 8572 C CA . LEU H 1 12 ? -33.288 24.218 28.906 1.00 16.80 12 LEU H CA 1
ATOM 8573 C C . LEU H 1 12 ? -34.340 25.224 29.351 1.00 17.63 12 LEU H C 1
ATOM 8574 O O . LEU H 1 12 ? -35.170 25.669 28.543 1.00 18.24 12 LEU H O 1
ATOM 8579 N N . ALA H 1 13 ? -34.325 25.603 30.633 1.00 18.45 13 ALA H N 1
ATOM 8580 C CA . ALA H 1 13 ? -35.242 26.641 31.084 1.00 18.79 13 ALA H CA 1
ATOM 8581 C C . ALA H 1 13 ? -34.920 27.982 30.428 1.00 20.95 13 ALA H C 1
ATOM 8582 O O . ALA H 1 13 ? -35.828 28.743 30.073 1.00 18.33 13 ALA H O 1
ATOM 8584 N N . LEU H 1 14 ? -33.633 28.285 30.236 1.00 17.62 14 LEU H N 1
ATOM 8585 C CA . LEU H 1 14 ? -33.292 29.504 29.518 1.00 20.01 14 LEU H CA 1
ATOM 8586 C C . LEU H 1 14 ? -33.764 29.439 28.072 1.00 17.05 14 LEU H C 1
ATOM 8587 O O . LEU H 1 14 ? -34.303 30.419 27.542 1.00 21.45 14 LEU H O 1
ATOM 8592 N N . ALA H 1 15 ? -33.570 28.287 27.416 1.00 16.19 15 ALA H N 1
ATOM 8593 C CA . ALA H 1 15 ? -34.068 28.132 26.055 1.00 18.85 15 ALA H CA 1
ATOM 8594 C C . ALA H 1 15 ? -35.578 28.325 26.006 1.00 16.81 15 ALA H C 1
ATOM 8595 O O . ALA H 1 15 ? -36.095 28.956 25.077 1.00 17.54 15 ALA H O 1
ATOM 8597 N N . ASP H 1 16 ? -36.305 27.804 27.002 1.00 15.81 16 ASP H N 1
ATOM 8598 C CA . ASP H 1 16 ? -37.744 28.071 27.075 1.00 16.28 16 ASP H CA 1
ATOM 8599 C C . ASP H 1 16 ? -38.030 29.566 27.072 1.00 19.27 16 ASP H C 1
ATOM 8600 O O . ASP H 1 16 ? -38.953 30.033 26.392 1.00 19.66 16 ASP H O 1
ATOM 8605 N N . THR H 1 17 ? -37.284 30.328 27.875 1.00 17.01 17 THR H N 1
ATOM 8606 C CA . THR H 1 17 ? -37.510 31.771 27.920 1.00 16.75 17 THR H CA 1
ATOM 8607 C C . THR H 1 17 ? -37.184 32.421 26.579 1.00 19.39 17 THR H C 1
ATOM 8608 O O . THR H 1 17 ? -37.900 33.322 26.135 1.00 20.73 17 THR H O 1
ATOM 8612 N N . VAL H 1 18 ? -36.107 31.981 25.923 1.00 17.29 18 VAL H N 1
ATOM 8613 C CA . VAL H 1 18 ? -35.746 32.538 24.621 1.00 20.27 18 VAL H CA 1
ATOM 8614 C C . VAL H 1 18 ? -36.878 32.343 23.622 1.00 20.08 18 VAL H C 1
ATOM 8615 O O . VAL H 1 18 ? -37.291 33.284 22.933 1.00 21.60 18 VAL H O 1
ATOM 8619 N N . ILE H 1 19 ? -37.400 31.114 23.533 1.00 18.45 19 ILE H N 1
ATOM 8620 C CA . ILE H 1 19 ? -38.482 30.823 22.597 1.00 18.27 19 ILE H CA 1
ATOM 8621 C C . ILE H 1 19 ? -39.668 31.744 22.852 1.00 22.56 19 ILE H C 1
ATOM 8622 O O . ILE H 1 19 ? -40.265 32.296 21.915 1.00 20.77 19 ILE H O 1
ATOM 8627 N N . ASP H 1 20 ? -40.028 31.929 24.123 1.00 18.56 20 ASP H N 1
ATOM 8628 C CA . ASP H 1 20 ? -41.186 32.755 24.454 1.00 19.71 20 ASP H CA 1
ATOM 8629 C C . ASP H 1 20 ? -40.940 34.226 24.111 1.00 24.11 20 ASP H C 1
ATOM 8630 O O . ASP H 1 20 ? -41.760 34.862 23.442 1.00 24.72 20 ASP H O 1
ATOM 8635 N N . LEU H 1 21 ? -39.809 34.782 24.550 1.00 22.93 21 LEU H N 1
ATOM 8636 C CA . LEU H 1 21 ? -39.534 36.198 24.279 1.00 20.90 21 LEU H CA 1
ATOM 8637 C C . LEU H 1 21 ? -39.346 36.447 22.788 1.00 20.62 21 LEU H C 1
ATOM 8638 O O . LEU H 1 21 ? -39.762 37.491 22.262 1.00 23.46 21 LEU H O 1
ATOM 8643 N N . LYS H 1 22 ? -38.693 35.514 22.097 1.00 19.47 22 LYS H N 1
ATOM 8644 C CA . LYS H 1 22 ? -38.562 35.618 20.651 1.00 21.06 22 LYS H CA 1
ATOM 8645 C C . LYS H 1 22 ? -39.930 35.691 19.989 1.00 23.12 22 LYS H C 1
ATOM 8646 O O . LYS H 1 22 ? -40.152 36.504 19.080 1.00 22.17 22 LYS H O 1
ATOM 8652 N N . ALA H 1 23 ? -40.874 34.869 20.446 1.00 20.66 23 ALA H N 1
ATOM 8653 C CA . ALA H 1 23 ? -42.213 34.927 19.873 1.00 22.76 23 ALA H CA 1
ATOM 8654 C C . ALA H 1 23 ? -42.911 36.232 20.225 1.00 24.78 23 ALA H C 1
ATOM 8655 O O . ALA H 1 23 ? -43.578 36.830 19.369 1.00 28.02 23 ALA H O 1
ATOM 8657 N N . ARG H 1 24 ? -42.790 36.684 21.477 1.00 25.50 24 ARG H N 1
ATOM 8658 C CA . ARG H 1 24 ? -43.470 37.916 21.873 1.00 27.05 24 ARG H CA 1
ATOM 8659 C C . ARG H 1 24 ? -42.970 39.106 21.063 1.00 27.12 24 ARG H C 1
ATOM 8660 O O . ARG H 1 24 ? -43.757 39.985 20.696 1.00 29.26 24 ARG H O 1
ATOM 8668 N N . LYS H 1 25 ? -41.671 39.153 20.782 1.00 22.17 25 LYS H N 1
ATOM 8669 C CA . LYS H 1 25 ? -41.071 40.245 20.025 1.00 28.30 25 LYS H CA 1
ATOM 8670 C C . LYS H 1 25 ? -41.047 39.980 18.519 1.00 31.90 25 LYS H C 1
ATOM 8671 O O . LYS H 1 25 ? -40.515 40.805 17.761 1.00 29.99 25 LYS H O 1
ATOM 8677 N N . ASN H 1 26 ? -41.592 38.850 18.073 1.00 24.08 26 ASN H N 1
ATOM 8678 C CA . ASN H 1 26 ? -41.653 38.492 16.658 1.00 24.20 26 ASN H CA 1
ATOM 8679 C C . ASN H 1 26 ? -40.273 38.569 16.002 1.00 29.32 26 ASN H C 1
ATOM 8680 O O . ASN H 1 26 ? -40.105 39.099 14.901 1.00 31.80 26 ASN H O 1
ATOM 8685 N N . LEU H 1 27 ? -39.274 38.023 16.686 1.00 25.27 27 LEU H N 1
ATOM 8686 C CA . LEU H 1 27 ? -37.923 38.018 16.147 1.00 22.98 27 LEU H CA 1
ATOM 8687 C C . LEU H 1 27 ? -37.642 36.709 15.414 1.00 24.83 27 LEU H C 1
ATOM 8688 O O . LEU H 1 27 ? -38.368 35.719 15.543 1.00 23.92 27 LEU H O 1
ATOM 8693 N N . SER H 1 28 ? -36.617 36.747 14.575 1.00 25.39 28 SER H N 1
ATOM 8694 C CA . SER H 1 28 ? -36.113 35.578 13.872 1.00 24.82 28 SER H CA 1
ATOM 8695 C C . SER H 1 28 ? -34.785 35.140 14.478 1.00 23.43 28 SER H C 1
ATOM 8696 O O . SER H 1 28 ? -34.108 35.915 15.155 1.00 22.22 28 SER H O 1
ATOM 8699 N N . TRP H 1 29 ? -34.409 33.884 14.216 1.00 19.74 29 TRP H N 1
ATOM 8700 C CA . TRP H 1 29 ? -33.086 33.420 14.622 1.00 21.06 29 TRP H CA 1
ATOM 8701 C C . TRP H 1 29 ? -31.998 34.209 13.911 1.00 24.46 29 TRP H C 1
ATOM 8702 O O . TRP H 1 29 ? -30.947 34.498 14.491 1.00 21.21 29 TRP H O 1
ATOM 8713 N N . GLN H 1 30 ? -32.240 34.575 12.652 1.00 22.59 30 GLN H N 1
ATOM 8714 C CA . GLN H 1 30 ? -31.256 35.368 11.920 1.00 23.22 30 GLN H CA 1
ATOM 8715 C C . GLN H 1 30 ? -31.039 36.722 12.588 1.00 20.07 30 GLN H C 1
ATOM 8716 O O . GLN H 1 30 ? -29.898 37.167 12.734 1.00 25.30 30 GLN H O 1
ATOM 8722 N N . ALA H 1 31 ? -32.119 37.369 13.030 1.00 20.59 31 ALA H N 1
ATOM 8723 C CA . ALA H 1 31 ? -31.997 38.662 13.694 1.00 27.68 31 ALA H CA 1
ATOM 8724 C C . ALA H 1 31 ? -31.207 38.558 14.997 1.00 33.11 31 ALA H C 1
ATOM 8725 O O . ALA H 1 31 ? -30.456 39.474 15.349 1.00 23.98 31 ALA H O 1
ATOM 8727 N N . LEU H 1 32 ? -31.372 37.457 15.736 1.00 22.38 32 LEU H N 1
ATOM 8728 C CA . LEU H 1 32 ? -30.604 37.292 16.970 1.00 19.37 32 LEU H CA 1
ATOM 8729 C C . LEU H 1 32 ? -29.129 37.035 16.693 1.00 24.86 32 LEU H C 1
ATOM 8730 O O . LEU H 1 32 ? -28.268 37.471 17.467 1.00 25.41 32 LEU H O 1
ATOM 8735 N N . THR H 1 33 ? -28.810 36.355 15.589 1.00 24.15 33 THR H N 1
ATOM 8736 C CA . THR H 1 33 ? -27.418 36.075 15.251 1.00 21.60 33 THR H CA 1
ATOM 8737 C C . THR H 1 33 ? -26.712 37.303 14.685 1.00 27.90 33 THR H C 1
ATOM 8738 O O . THR H 1 33 ? -25.534 37.542 14.980 1.00 25.85 33 THR H O 1
ATOM 8742 N N . ASP H 1 34 ? -27.423 38.078 13.872 1.00 26.46 34 ASP H N 1
ATOM 8743 C CA . ASP H 1 34 ? -26.823 39.235 13.213 1.00 28.62 34 ASP H CA 1
ATOM 8744 C C . ASP H 1 34 ? -26.281 40.224 14.241 1.00 25.78 34 ASP H C 1
ATOM 8745 O O . ASP H 1 34 ? -27.016 40.699 15.107 1.00 31.51 34 ASP H O 1
ATOM 8750 N N . GLY H 1 35 ? -25.015 40.613 14.069 1.00 28.38 35 GLY H N 1
ATOM 8751 C CA . GLY H 1 35 ? -24.335 41.514 14.972 1.00 31.36 35 GLY H CA 1
ATOM 8752 C C . GLY H 1 35 ? -23.458 40.835 16.004 1.00 31.38 35 GLY H C 1
ATOM 8753 O O . GLY H 1 35 ? -22.692 41.523 16.681 1.00 26.01 35 GLY H O 1
ATOM 8754 N N . THR H 1 36 ? -23.517 39.509 16.128 1.00 25.77 36 THR H N 1
ATOM 8755 C CA . THR H 1 36 ? -22.613 38.797 17.023 1.00 26.03 36 THR H CA 1
ATOM 8756 C C . THR H 1 36 ? -21.272 38.467 16.386 1.00 28.71 36 THR H C 1
ATOM 8757 O O . THR H 1 36 ? -20.314 38.184 17.114 1.00 30.79 36 THR H O 1
ATOM 8761 N N . GLY H 1 37 ? -21.177 38.497 15.057 1.00 25.71 37 GLY H N 1
ATOM 8762 C CA . GLY H 1 37 ? -20.014 38.006 14.350 1.00 25.44 37 GLY H CA 1
ATOM 8763 C C . GLY H 1 37 ? -19.901 36.502 14.269 1.00 29.37 37 GLY H C 1
ATOM 8764 O O . GLY H 1 37 ? -18.878 35.996 13.790 1.00 29.99 37 GLY H O 1
ATOM 8765 N N . LEU H 1 38 ? -20.917 35.765 14.722 1.00 22.71 38 LEU H N 1
ATOM 8766 C CA . LEU H 1 38 ? -20.908 34.313 14.711 1.00 25.82 38 LEU H CA 1
ATOM 8767 C C . LEU H 1 38 ? -21.955 33.780 13.742 1.00 25.48 38 LEU H C 1
ATOM 8768 O O . LEU H 1 38 ? -22.855 34.499 13.301 1.00 28.29 38 LEU H O 1
ATOM 8773 N N A SER H 1 39 ? -21.823 32.499 13.424 0.36 27.05 39 SER H N 1
ATOM 8774 N N B SER H 1 39 ? -21.834 32.490 13.439 0.64 27.04 39 SER H N 1
ATOM 8775 C CA A SER H 1 39 ? -22.689 31.873 12.441 0.36 24.97 39 SER H CA 1
ATOM 8776 C CA B SER H 1 39 ? -22.667 31.828 12.443 0.64 24.88 39 SER H CA 1
ATOM 8777 C C A SER H 1 39 ? -24.066 31.601 13.028 0.36 25.59 39 SER H C 1
ATOM 8778 C C B SER H 1 39 ? -24.040 31.492 13.010 0.64 25.61 39 SER H C 1
ATOM 8779 O O A SER H 1 39 ? -24.235 31.433 14.239 0.36 22.32 39 SER H O 1
ATOM 8780 O O B SER H 1 39 ? -24.181 31.170 14.193 0.64 21.70 39 SER H O 1
ATOM 8785 N N . LEU H 1 40 ? -25.053 31.557 12.135 1.00 23.73 40 LEU H N 1
ATOM 8786 C CA . LEU H 1 40 ? -26.436 31.285 12.525 1.00 24.28 40 LEU H CA 1
ATOM 8787 C C . LEU H 1 40 ? -26.587 29.945 13.246 1.00 21.21 40 LEU H C 1
ATOM 8788 O O . LEU H 1 40 ? -27.303 29.848 14.251 1.00 20.79 40 LEU H O 1
ATOM 8793 N N . ALA H 1 41 ? -25.964 28.887 12.720 1.00 19.89 41 ALA H N 1
ATOM 8794 C CA . ALA H 1 41 ? -26.132 27.577 13.347 1.00 19.81 41 ALA H CA 1
ATOM 8795 C C . ALA H 1 41 ? -25.506 27.544 14.738 1.00 21.13 41 ALA H C 1
ATOM 8796 O O . ALA H 1 41 ? -26.061 26.933 15.654 1.00 20.95 41 ALA H O 1
ATOM 8798 N N . PHE H 1 42 ? -24.381 28.238 14.938 1.00 20.74 42 PHE H N 1
ATOM 8799 C CA . PHE H 1 42 ? -23.738 28.196 16.248 1.00 20.45 42 PHE H CA 1
ATOM 8800 C C . PHE H 1 42 ? -24.542 28.972 17.283 1.00 19.06 42 PHE H C 1
ATOM 8801 O O . PHE H 1 42 ? -24.741 28.504 18.414 1.00 19.22 42 PHE H O 1
ATOM 8809 N N . VAL H 1 43 ? -24.975 30.182 16.933 1.00 19.05 43 VAL H N 1
ATOM 8810 C CA . VAL H 1 43 ? -25.709 30.998 17.891 1.00 17.63 43 VAL H CA 1
ATOM 8811 C C . VAL H 1 43 ? -27.071 30.386 18.191 1.00 17.46 43 VAL H C 1
ATOM 8812 O O . VAL H 1 43 ? -27.558 30.450 19.329 1.00 17.73 43 VAL H O 1
ATOM 8816 N N . THR H 1 44 ? -27.748 29.866 17.167 1.00 16.21 44 THR H N 1
ATOM 8817 C CA . THR H 1 44 ? -29.040 29.240 17.414 1.00 17.73 44 THR H CA 1
ATOM 8818 C C . THR H 1 44 ? -28.880 28.037 18.335 1.00 17.02 44 THR H C 1
ATOM 8819 O O . THR H 1 44 ? -29.663 27.857 19.279 1.00 16.87 44 THR H O 1
ATOM 8823 N N . ALA H 1 45 ? -27.857 27.217 18.084 1.00 16.94 45 ALA H N 1
ATOM 8824 C CA . ALA H 1 45 ? -27.580 26.068 18.947 1.00 16.29 45 ALA H CA 1
ATOM 8825 C C . ALA H 1 45 ? -27.285 26.501 20.376 1.00 18.24 45 ALA H C 1
ATOM 8826 O O . ALA H 1 45 ? -27.723 25.851 21.335 1.00 16.78 45 ALA H O 1
ATOM 8828 N N . ALA H 1 46 ? -26.516 27.579 20.538 1.00 16.64 46 ALA H N 1
ATOM 8829 C CA . ALA H 1 46 ? -26.216 28.091 21.874 1.00 18.32 46 ALA H CA 1
ATOM 8830 C C . ALA H 1 46 ? -27.487 28.484 22.609 1.00 19.25 46 ALA H C 1
ATOM 8831 O O . ALA H 1 46 ? -27.688 28.109 23.771 1.00 17.83 46 ALA H O 1
ATOM 8833 N N . LEU H 1 47 ? -28.366 29.231 21.939 1.00 16.66 47 LEU H N 1
ATOM 8834 C CA . LEU H 1 47 ? -29.606 29.673 22.562 1.00 17.63 47 LEU H CA 1
ATOM 8835 C C . LEU H 1 47 ? -30.510 28.501 22.928 1.00 18.96 47 LEU H C 1
ATOM 8836 O O . LEU H 1 47 ? -31.251 28.576 23.919 1.00 21.16 47 LEU H O 1
ATOM 8841 N N . LEU H 1 48 ? -30.474 27.423 22.146 1.00 16.11 48 LEU H N 1
ATOM 8842 C CA . LEU H 1 48 ? -31.249 26.221 22.430 1.00 14.79 48 LEU H CA 1
ATOM 8843 C C . LEU H 1 48 ? -30.552 25.278 23.416 1.00 19.50 48 LEU H C 1
ATOM 8844 O O . LEU H 1 48 ? -30.992 24.130 23.567 1.00 19.63 48 LEU H O 1
ATOM 8849 N N . GLY H 1 49 ? -29.476 25.730 24.064 1.00 14.95 49 GLY H N 1
ATOM 8850 C CA . GLY H 1 49 ? -28.826 25.004 25.133 1.00 17.65 49 GLY H CA 1
ATOM 8851 C C . GLY H 1 49 ? -27.639 24.142 24.748 1.00 19.32 49 GLY H C 1
ATOM 8852 O O . GLY H 1 49 ? -27.205 23.325 25.568 1.00 17.70 49 GLY H O 1
ATOM 8853 N N . GLN H 1 50 ? -27.071 24.307 23.551 1.00 16.21 50 GLN H N 1
ATOM 8854 C CA . GLN H 1 50 ? -26.106 23.335 23.053 1.00 16.69 50 GLN H CA 1
ATOM 8855 C C . GLN H 1 50 ? -24.695 23.896 22.888 1.00 15.42 50 GLN H C 1
ATOM 8856 O O . GLN H 1 50 ? -23.801 23.152 22.482 1.00 19.21 50 GLN H O 1
ATOM 8862 N N . HIS H 1 51 ? -24.463 25.162 23.220 1.00 15.63 51 HIS H N 1
ATOM 8863 C CA . HIS H 1 51 ? -23.130 25.750 23.158 1.00 17.46 51 HIS H CA 1
ATOM 8864 C C . HIS H 1 51 ? -23.066 26.894 24.150 1.00 17.23 51 HIS H C 1
ATOM 8865 O O . HIS H 1 51 ? -24.092 27.534 24.411 1.00 17.72 51 HIS H O 1
ATOM 8872 N N . PRO H 1 52 ? -21.879 27.237 24.647 1.00 18.89 52 PRO H N 1
ATOM 8873 C CA . PRO H 1 52 ? -21.729 28.516 25.339 1.00 18.46 52 PRO H CA 1
ATOM 8874 C C . PRO H 1 52 ? -21.475 29.625 24.331 1.00 22.90 52 PRO H C 1
ATOM 8875 O O . PRO H 1 52 ? -20.940 29.398 23.245 1.00 19.40 52 PRO H O 1
ATOM 8879 N N . LEU H 1 53 ? -21.895 30.826 24.693 1.00 16.88 53 LEU H N 1
ATOM 8880 C CA . LEU H 1 53 ? -21.530 31.977 23.878 1.00 22.04 53 LEU H CA 1
ATOM 8881 C C . LEU H 1 53 ? -20.423 32.764 24.568 1.00 21.29 53 LEU H C 1
ATOM 8882 O O . LEU H 1 53 ? -20.381 32.828 25.796 1.00 20.32 53 LEU H O 1
ATOM 8887 N N . PRO H 1 54 ? -19.517 33.389 23.814 1.00 22.99 54 PRO H N 1
ATOM 8888 C CA . PRO H 1 54 ? -18.594 34.351 24.424 1.00 22.95 54 PRO H CA 1
ATOM 8889 C C . PRO H 1 54 ? -19.363 35.519 25.035 1.00 24.33 54 PRO H C 1
ATOM 8890 O O . PRO H 1 54 ? -20.509 35.804 24.675 1.00 20.58 54 PRO H O 1
ATOM 8894 N N . LYS H 1 55 ? -18.717 36.202 25.982 1.00 23.82 55 LYS H N 1
ATOM 8895 C CA . LYS H 1 55 ? -19.389 37.271 26.719 1.00 25.38 55 LYS H CA 1
ATOM 8896 C C . LYS H 1 55 ? -19.990 38.335 25.797 1.00 24.19 55 LYS H C 1
ATOM 8897 O O . LYS H 1 55 ? -21.140 38.759 25.986 1.00 22.66 55 LYS H O 1
ATOM 8903 N N . GLU H 1 56 ? -19.227 38.796 24.802 1.00 23.63 56 GLU H N 1
ATOM 8904 C CA . GLU H 1 56 ? -19.746 39.881 23.966 1.00 28.46 56 GLU H CA 1
ATOM 8905 C C . GLU H 1 56 ? -21.021 39.454 23.250 1.00 25.84 56 GLU H C 1
ATOM 8906 O O . GLU H 1 56 ? -22.014 40.190 23.240 1.00 26.41 56 GLU H O 1
ATOM 8912 N N . ALA H 1 57 ? -21.020 38.249 22.671 1.00 24.66 57 ALA H N 1
ATOM 8913 C CA . ALA H 1 57 ? -22.193 37.775 21.941 1.00 26.08 57 ALA H CA 1
ATOM 8914 C C . ALA H 1 57 ? -23.346 37.486 22.889 1.00 23.38 57 ALA H C 1
ATOM 8915 O O . ALA H 1 57 ? -24.503 37.791 22.573 1.00 21.39 57 ALA H O 1
ATOM 8917 N N . ALA H 1 58 ? -23.054 36.895 24.056 1.00 20.84 58 ALA H N 1
ATOM 8918 C CA . ALA H 1 58 ? -24.122 36.628 25.016 1.00 21.38 58 ALA H CA 1
ATOM 8919 C C . ALA H 1 58 ? -24.829 37.918 25.416 1.00 23.77 58 ALA H C 1
ATOM 8920 O O . ALA H 1 58 ? -26.064 37.973 25.452 1.00 24.70 58 ALA H O 1
ATOM 8922 N N . ASP H 1 59 ? -24.072 38.980 25.690 1.00 21.75 59 ASP H N 1
ATOM 8923 C CA . ASP H 1 59 ? -24.734 40.218 26.084 1.00 24.25 59 ASP H CA 1
ATOM 8924 C C . ASP H 1 59 ? -25.550 40.802 24.934 1.00 23.86 59 ASP H C 1
ATOM 8925 O O . ASP H 1 59 ? -26.625 41.370 25.162 1.00 26.87 59 ASP H O 1
ATOM 8930 N N . ILE H 1 60 ? -25.053 40.686 23.698 1.00 23.03 60 ILE H N 1
ATOM 8931 C CA . ILE H 1 60 ? -25.779 41.226 22.549 1.00 22.44 60 ILE H CA 1
ATOM 8932 C C . ILE H 1 60 ? -27.122 40.524 22.377 1.00 28.84 60 ILE H C 1
ATOM 8933 O O . ILE H 1 60 ? -28.165 41.174 22.240 1.00 25.24 60 ILE H O 1
ATOM 8938 N N A VAL H 1 61 ? -27.123 39.183 22.359 0.62 24.90 61 VAL H N 1
ATOM 8939 N N B VAL H 1 61 ? -27.113 39.185 22.357 0.38 24.89 61 VAL H N 1
ATOM 8940 C CA A VAL H 1 61 ? -28.400 38.498 22.167 0.62 23.47 61 VAL H CA 1
ATOM 8941 C CA B VAL H 1 61 ? -28.363 38.449 22.193 0.38 23.52 61 VAL H CA 1
ATOM 8942 C C A VAL H 1 61 ? -29.303 38.696 23.376 0.62 25.24 61 VAL H C 1
ATOM 8943 C C B VAL H 1 61 ? -29.290 38.716 23.369 0.38 25.25 61 VAL H C 1
ATOM 8944 O O A VAL H 1 61 ? -30.526 38.781 23.231 0.62 26.43 61 VAL H O 1
ATOM 8945 O O B VAL H 1 61 ? -30.504 38.872 23.198 0.38 26.41 61 VAL H O 1
ATOM 8952 N N . CYS H 1 62 ? -28.734 38.788 24.580 1.00 25.99 62 CYS H N 1
ATOM 8953 C CA . CYS H 1 62 ? -29.576 39.032 25.745 1.00 27.94 62 CYS H CA 1
ATOM 8954 C C . CYS H 1 62 ? -30.224 40.406 25.662 1.00 29.28 62 CYS H C 1
ATOM 8955 O O . CYS H 1 62 ? -31.399 40.565 26.012 1.00 29.12 62 CYS H O 1
ATOM 8958 N N . GLY H 1 63 ? -29.493 41.390 25.137 1.00 27.81 63 GLY H N 1
ATOM 8959 C CA . GLY H 1 63 ? -30.073 42.709 24.944 1.00 26.93 63 GLY H CA 1
ATOM 8960 C C . GLY H 1 63 ? -31.239 42.700 23.973 1.00 31.87 63 GLY H C 1
ATOM 8961 O O . GLY H 1 63 ? -32.227 43.409 24.171 1.00 32.08 63 GLY H O 1
ATOM 8962 N N . LYS H 1 64 ? -31.138 41.905 22.903 1.00 25.76 64 LYS H N 1
ATOM 8963 C CA . LYS H 1 64 ? -32.230 41.855 21.930 1.00 24.08 64 LYS H CA 1
ATOM 8964 C C . LYS H 1 64 ? -33.479 41.189 22.490 1.00 29.97 64 LYS H C 1
ATOM 8965 O O . LYS H 1 64 ? -34.593 41.524 22.074 1.00 29.46 64 LYS H O 1
ATOM 8971 N N . LEU H 1 65 ? -33.318 40.227 23.397 1.00 27.69 65 LEU H N 1
ATOM 8972 C CA . LEU H 1 65 ? -34.444 39.479 23.941 1.00 30.38 65 LEU H CA 1
ATOM 8973 C C . LEU H 1 65 ? -35.001 40.088 25.220 1.00 32.91 65 LEU H C 1
ATOM 8974 O O . LEU H 1 65 ? -36.094 39.700 25.647 1.00 38.95 65 LEU H O 1
ATOM 8979 N N . GLY H 1 66 ? -34.285 41.022 25.837 1.00 27.33 66 GLY H N 1
ATOM 8980 C CA . GLY H 1 66 ? -34.703 41.568 27.109 1.00 25.40 66 GLY H CA 1
ATOM 8981 C C . GLY H 1 66 ? -34.342 40.689 28.280 1.00 31.88 66 GLY H C 1
ATOM 8982 O O . GLY H 1 66 ? -35.007 40.751 29.320 1.00 37.83 66 GLY H O 1
ATOM 8983 N N . LEU H 1 67 ? -33.300 39.875 28.145 1.00 27.65 67 LEU H N 1
ATOM 8984 C CA . LEU H 1 67 ? -32.846 38.996 29.216 1.00 33.87 67 LEU H CA 1
ATOM 8985 C C . LEU H 1 67 ? -31.789 39.703 30.055 1.00 35.29 67 LEU H C 1
ATOM 8986 O O . LEU H 1 67 ? -31.020 40.529 29.549 1.00 31.64 67 LEU H O 1
ATOM 8991 N N . ASP H 1 68 ? -31.727 39.345 31.339 1.00 30.36 68 ASP H N 1
ATOM 8992 C CA . ASP H 1 68 ? -30.871 40.070 32.266 1.00 32.51 68 ASP H CA 1
ATOM 8993 C C . ASP H 1 68 ? -29.470 39.455 32.336 1.00 33.88 68 ASP H C 1
ATOM 8994 O O . ASP H 1 68 ? -29.123 38.530 31.598 1.00 28.68 68 ASP H O 1
ATOM 8999 N N . GLU H 1 69 ? -28.636 40.000 33.224 1.00 30.72 69 GLU H N 1
ATOM 9000 C CA . GLU H 1 69 ? -27.248 39.558 33.278 1.00 30.24 69 GLU H CA 1
ATOM 9001 C C . GLU H 1 69 ? -27.105 38.165 33.881 1.00 25.37 69 GLU H C 1
ATOM 9002 O O . GLU H 1 69 ? -26.120 37.477 33.580 1.00 26.35 69 GLU H O 1
ATOM 9008 N N . ASP H 1 70 ? -28.063 37.729 34.706 1.00 26.85 70 ASP H N 1
ATOM 9009 C CA . ASP H 1 70 ? -28.081 36.336 35.150 1.00 26.59 70 ASP H CA 1
ATOM 9010 C C . ASP H 1 70 ? -28.239 35.389 33.967 1.00 29.04 70 ASP H C 1
ATOM 9011 O O . ASP H 1 70 ? -27.541 34.374 33.873 1.00 23.29 70 ASP H O 1
ATOM 9016 N N . ALA H 1 71 ? -29.142 35.718 33.044 1.00 22.68 71 ALA H N 1
ATOM 9017 C CA . ALA H 1 71 ? -29.315 34.889 31.856 1.00 23.27 71 ALA H CA 1
ATOM 9018 C C . ALA H 1 71 ? -28.046 34.881 31.008 1.00 21.20 71 ALA H C 1
ATOM 9019 O O . ALA H 1 71 ? -27.629 33.831 30.509 1.00 24.04 71 ALA H O 1
ATOM 9021 N N . SER H 1 72 ? -27.400 36.037 30.857 1.00 22.96 72 SER H N 1
ATOM 9022 C CA . SER H 1 72 ? -26.194 36.089 30.039 1.00 21.48 72 SER H CA 1
ATOM 9023 C C . SER H 1 72 ? -25.081 35.245 30.646 1.00 21.48 72 SER H C 1
ATOM 9024 O O . SER H 1 72 ? -24.353 34.552 29.925 1.00 20.03 72 SER H O 1
ATOM 9027 N N . ARG H 1 73 ? -24.937 35.286 31.978 1.00 19.83 73 ARG H N 1
ATOM 9028 C CA . ARG H 1 73 ? -23.925 34.461 32.634 1.00 23.23 73 ARG H CA 1
ATOM 9029 C C . ARG H 1 73 ? -24.187 32.981 32.368 1.00 19.98 73 ARG H C 1
ATOM 9030 O O . ARG H 1 73 ? -23.259 32.213 32.088 1.00 21.59 73 ARG H O 1
ATOM 9038 N N . LEU H 1 74 ? -25.454 32.572 32.426 1.00 18.83 74 LEU H N 1
ATOM 9039 C CA . LEU H 1 74 ? -25.814 31.182 32.147 1.00 17.01 74 LEU H CA 1
ATOM 9040 C C . LEU H 1 74 ? -25.507 30.799 30.700 1.00 17.44 74 LEU H C 1
ATOM 9041 O O . LEU H 1 74 ? -24.990 29.704 30.421 1.00 18.25 74 LEU H O 1
ATOM 9046 N N . LEU H 1 75 ? -25.796 31.702 29.763 1.00 18.30 75 LEU H N 1
ATOM 9047 C CA . LEU H 1 75 ? -25.509 31.466 28.349 1.00 19.41 75 LEU H CA 1
ATOM 9048 C C . LEU H 1 75 ? -24.014 31.360 28.064 1.00 20.29 75 LEU H C 1
ATOM 9049 O O . LEU H 1 75 ? -23.615 30.721 27.076 1.00 18.36 75 LEU H O 1
ATOM 9054 N N . GLN H 1 76 ? -23.177 31.934 28.925 1.00 16.37 76 GLN H N 1
ATOM 9055 C CA . GLN H 1 76 ? -21.733 31.811 28.795 1.00 15.62 76 GLN H CA 1
ATOM 9056 C C . GLN H 1 76 ? -21.169 30.534 29.410 1.00 16.42 76 GLN H C 1
ATOM 9057 O O . GLN H 1 76 ? -19.981 30.244 29.211 1.00 18.29 76 GLN H O 1
ATOM 9063 N N A SER H 1 77 ? -21.976 29.772 30.146 0.60 16.05 77 SER H N 1
ATOM 9064 N N B SER H 1 77 ? -21.978 29.776 30.141 0.40 16.10 77 SER H N 1
ATOM 9065 C CA A SER H 1 77 ? -21.522 28.533 30.769 0.60 16.48 77 SER H CA 1
ATOM 9066 C CA B SER H 1 77 ? -21.520 28.533 30.738 0.40 16.50 77 SER H CA 1
ATOM 9067 C C A SER H 1 77 ? -21.538 27.374 29.774 0.60 17.59 77 SER H C 1
ATOM 9068 C C B SER H 1 77 ? -21.489 27.411 29.704 0.40 17.59 77 SER H C 1
ATOM 9069 O O A SER H 1 77 ? -22.437 27.277 28.936 0.60 18.30 77 SER H O 1
ATOM 9070 O O B SER H 1 77 ? -22.294 27.377 28.771 0.40 18.23 77 SER H O 1
ATOM 9075 N N . VAL H 1 78 ? -20.544 26.490 29.875 1.00 14.82 78 VAL H N 1
ATOM 9076 C CA . VAL H 1 78 ? -20.452 25.314 29.001 1.00 16.59 78 VAL H CA 1
ATOM 9077 C C . VAL H 1 78 ? -21.604 24.377 29.348 1.00 16.72 78 VAL H C 1
ATOM 9078 O O . VAL H 1 78 ? -21.727 23.946 30.508 1.00 17.93 78 VAL H O 1
ATOM 9082 N N . PRO H 1 79 ? -22.466 24.036 28.397 1.00 14.95 79 PRO H N 1
ATOM 9083 C CA . PRO H 1 79 ? -23.642 23.224 28.717 1.00 16.40 79 PRO H CA 1
ATOM 9084 C C . PRO H 1 79 ? -23.350 21.725 28.748 1.00 16.37 79 PRO H C 1
ATOM 9085 O O . PRO H 1 79 ? -22.321 21.225 28.284 1.00 18.81 79 PRO H O 1
ATOM 9089 N N . LEU H 1 80 ? -24.299 21.002 29.322 1.00 17.16 80 LEU H N 1
ATOM 9090 C CA . LEU H 1 80 ? -24.398 19.556 29.137 1.00 17.57 80 LEU H CA 1
ATOM 9091 C C . LEU H 1 80 ? -25.230 19.330 27.878 1.00 17.51 80 LEU H C 1
ATOM 9092 O O . LEU H 1 80 ? -26.435 19.594 27.868 1.00 16.91 80 LEU H O 1
ATOM 9097 N N . ARG H 1 81 ? -24.576 18.897 26.806 1.00 16.85 81 ARG H N 1
ATOM 9098 C CA . ARG H 1 81 ? -25.159 18.942 25.474 1.00 15.23 81 ARG H CA 1
ATOM 9099 C C . ARG H 1 81 ? -26.010 17.716 25.181 1.00 21.58 81 ARG H C 1
ATOM 9100 O O . ARG H 1 81 ? -25.793 16.639 25.735 1.00 16.63 81 ARG H O 1
ATOM 9108 N N . GLY H 1 82 ? -26.950 17.889 24.246 1.00 18.33 82 GLY H N 1
ATOM 9109 C CA . GLY H 1 82 ? -27.773 16.811 23.723 1.00 16.42 82 GLY H CA 1
ATOM 9110 C C . GLY H 1 82 ? -29.190 17.308 23.494 1.00 18.18 82 GLY H C 1
ATOM 9111 O O . GLY H 1 82 ? -29.889 17.625 24.464 1.00 19.21 82 GLY H O 1
ATOM 9112 N N . SER H 1 83 ? -29.638 17.402 22.241 1.00 15.84 83 SER H N 1
ATOM 9113 C CA . SER H 1 83 ? -30.952 17.980 22.008 1.00 16.01 83 SER H CA 1
ATOM 9114 C C . SER H 1 83 ? -32.073 16.951 22.013 1.00 17.19 83 SER H C 1
ATOM 9115 O O . SER H 1 83 ? -33.239 17.347 22.088 1.00 20.78 83 SER H O 1
ATOM 9118 N N . PHE H 1 84 ? -31.787 15.651 21.986 1.00 17.03 84 PHE H N 1
ATOM 9119 C CA . PHE H 1 84 ? -32.835 14.652 22.213 1.00 18.37 84 PHE H CA 1
ATOM 9120 C C . PHE H 1 84 ? -32.329 13.556 23.145 1.00 19.79 84 PHE H C 1
ATOM 9121 O O . PHE H 1 84 ? -32.071 12.416 22.731 1.00 17.75 84 PHE H O 1
ATOM 9129 N N . PRO H 1 85 ? -32.230 13.858 24.446 1.00 20.33 85 PRO H N 1
ATOM 9130 C CA . PRO H 1 85 ? -31.723 12.870 25.409 1.00 19.31 85 PRO H CA 1
ATOM 9131 C C . PRO H 1 85 ? -32.736 11.814 25.818 1.00 23.79 85 PRO H C 1
ATOM 9132 O O . PRO H 1 85 ? -32.354 10.841 26.485 1.00 24.27 85 PRO H O 1
ATOM 9136 N N . SER H 1 86 ? -34.003 11.962 25.440 1.00 21.15 86 SER H N 1
ATOM 9137 C CA . SER H 1 86 ? -35.069 11.107 25.947 1.00 20.09 86 SER H CA 1
ATOM 9138 C C . SER H 1 86 ? -35.647 10.180 24.883 1.00 26.01 86 SER H C 1
ATOM 9139 O O . SER H 1 86 ? -36.793 9.738 25.019 1.00 30.78 86 SER H O 1
ATOM 9142 N N . GLY H 1 87 ? -34.897 9.889 23.828 1.00 17.92 87 GLY H N 1
ATOM 9143 C CA . GLY H 1 87 ? -35.295 8.908 22.831 1.00 20.21 87 GLY H CA 1
ATOM 9144 C C . GLY H 1 87 ? -35.208 9.473 21.426 1.00 23.32 87 GLY H C 1
ATOM 9145 O O . GLY H 1 87 ? -35.045 10.671 21.215 1.00 17.24 87 GLY H O 1
ATOM 9146 N N . VAL H 1 88 ? -35.322 8.564 20.453 1.00 20.02 88 VAL H N 1
ATOM 9147 C CA . VAL H 1 88 ? -35.333 8.991 19.044 1.00 17.23 88 VAL H CA 1
ATOM 9148 C C . VAL H 1 88 ? -36.444 10.015 18.846 1.00 17.19 88 VAL H C 1
ATOM 9149 O O . VAL H 1 88 ? -37.543 9.847 19.419 1.00 17.53 88 VAL H O 1
ATOM 9153 N N . PRO H 1 89 ? -36.231 11.094 18.085 1.00 16.45 89 PRO H N 1
ATOM 9154 C CA . PRO H 1 89 ? -37.278 12.119 17.962 1.00 16.48 89 PRO H CA 1
ATOM 9155 C C . PRO H 1 89 ? -38.557 11.552 17.356 1.00 15.10 89 PRO H C 1
ATOM 9156 O O . PRO H 1 89 ? -38.525 10.701 16.463 1.00 19.39 89 PRO H O 1
ATOM 9160 N N . THR H 1 90 ? -39.698 12.021 17.865 1.00 14.63 90 THR H N 1
ATOM 9161 C CA . THR H 1 90 ? -40.960 11.786 17.180 1.00 16.96 90 THR H CA 1
ATOM 9162 C C . THR H 1 90 ? -41.302 12.894 16.195 1.00 17.75 90 THR H C 1
ATOM 9163 O O . THR H 1 90 ? -42.103 12.666 15.285 1.00 16.86 90 THR H O 1
ATOM 9167 N N . ASP H 1 91 ? -40.722 14.076 16.356 1.00 14.60 91 ASP H N 1
ATOM 9168 C CA . ASP H 1 91 ? -41.056 15.195 15.487 1.00 12.76 91 ASP H CA 1
ATOM 9169 C C . ASP H 1 91 ? -40.615 14.913 14.054 1.00 15.43 91 ASP H C 1
ATOM 9170 O O . ASP H 1 91 ? -39.443 14.604 13.824 1.00 14.32 91 ASP H O 1
ATOM 9175 N N . PRO H 1 92 ? -41.510 15.032 13.068 1.00 15.83 92 PRO H N 1
ATOM 9176 C CA . PRO H 1 92 ? -41.123 14.664 11.691 1.00 17.08 92 PRO H CA 1
ATOM 9177 C C . PRO H 1 92 ? -39.900 15.409 11.184 1.00 14.58 92 PRO H C 1
ATOM 9178 O O . PRO H 1 92 ? -39.031 14.807 10.538 1.00 14.80 92 PRO H O 1
ATOM 9182 N N . THR H 1 93 ? -39.808 16.712 11.456 1.00 15.34 93 THR H N 1
ATOM 9183 C CA . THR H 1 93 ? -38.691 17.512 10.953 1.00 14.46 93 THR H CA 1
ATOM 9184 C C . THR H 1 93 ? -37.355 17.005 11.492 1.00 16.69 93 THR H C 1
ATOM 9185 O O . THR H 1 93 ? -36.386 16.834 10.743 1.00 16.86 93 THR H O 1
ATOM 9189 N N . MET H 1 94 ? -37.287 16.754 12.801 1.00 14.60 94 MET H N 1
ATOM 9190 C CA . MET H 1 94 ? -36.065 16.238 13.397 1.00 15.93 94 MET H CA 1
ATOM 9191 C C . MET H 1 94 ? -35.822 14.809 12.930 1.00 15.59 94 MET H C 1
ATOM 9192 O O . MET H 1 94 ? -34.688 14.417 12.619 1.00 15.70 94 MET H O 1
ATOM 9197 N N . TYR H 1 95 ? -36.897 14.029 12.829 1.00 14.19 95 TYR H N 1
ATOM 9198 C CA . TYR H 1 95 ? -36.748 12.615 12.522 1.00 11.58 95 TYR H CA 1
ATOM 9199 C C . TYR H 1 95 ? -36.106 12.384 11.146 1.00 13.92 95 TYR H C 1
ATOM 9200 O O . TYR H 1 95 ? -35.348 11.430 10.977 1.00 17.71 95 TYR H O 1
ATOM 9209 N N . ARG H 1 96 ? -36.412 13.223 10.148 1.00 17.37 96 ARG H N 1
ATOM 9210 C CA . ARG H 1 96 ? -35.845 12.984 8.817 1.00 15.48 96 ARG H CA 1
ATOM 9211 C C . ARG H 1 96 ? -34.323 12.975 8.857 1.00 16.90 96 ARG H C 1
ATOM 9212 O O . ARG H 1 96 ? -33.687 12.231 8.110 1.00 16.29 96 ARG H O 1
ATOM 9220 N N . PHE H 1 97 ? -33.715 13.814 9.697 1.00 15.39 97 PHE H N 1
ATOM 9221 C CA . PHE H 1 97 ? -32.256 13.788 9.776 1.00 17.97 97 PHE H CA 1
ATOM 9222 C C . PHE H 1 97 ? -31.763 12.494 10.405 1.00 16.64 97 PHE H C 1
ATOM 9223 O O . PHE H 1 97 ? -30.748 11.926 9.973 1.00 18.45 97 PHE H O 1
ATOM 9231 N N . TYR H 1 98 ? -32.495 11.980 11.389 1.00 14.98 98 TYR H N 1
ATOM 9232 C CA . TYR H 1 98 ? -32.180 10.662 11.924 1.00 15.67 98 TYR H CA 1
ATOM 9233 C C . TYR H 1 98 ? -32.343 9.578 10.855 1.00 15.87 98 TYR H C 1
ATOM 9234 O O . TYR H 1 98 ? -31.521 8.666 10.760 1.00 19.04 98 TYR H O 1
ATOM 9243 N N . GLU H 1 99 ? -33.394 9.675 10.032 1.00 15.62 99 GLU H N 1
ATOM 9244 C CA . GLU H 1 99 ? -33.597 8.689 8.974 1.00 15.40 99 GLU H CA 1
ATOM 9245 C C . GLU H 1 99 ? -32.462 8.737 7.969 1.00 16.92 99 GLU H C 1
ATOM 9246 O O . GLU H 1 99 ? -32.029 7.695 7.454 1.00 16.23 99 GLU H O 1
ATOM 9252 N N . MET H 1 100 ? -31.966 9.943 7.683 1.00 16.92 100 MET H N 1
ATOM 9253 C CA . MET H 1 100 ? -30.825 10.072 6.785 1.00 15.53 100 MET H CA 1
ATOM 9254 C C . MET H 1 100 ? -29.653 9.258 7.298 1.00 17.83 100 MET H C 1
ATOM 9255 O O . MET H 1 100 ? -28.983 8.558 6.525 1.00 18.12 100 MET H O 1
ATOM 9260 N N . LEU H 1 101 ? -29.411 9.310 8.608 1.00 15.15 101 LEU H N 1
ATOM 9261 C CA . LEU H 1 101 ? -28.333 8.521 9.182 1.00 17.21 101 LEU H CA 1
ATOM 9262 C C . LEU H 1 101 ? -28.669 7.033 9.166 1.00 18.21 101 LEU H C 1
ATOM 9263 O O . LEU H 1 101 ? -27.784 6.195 8.955 1.00 18.52 101 LEU H O 1
ATOM 9268 N N . GLN H 1 102 ? -29.939 6.665 9.388 1.00 16.93 102 GLN H N 1
ATOM 9269 C CA . GLN H 1 102 ? -30.287 5.244 9.288 1.00 17.08 102 GLN H CA 1
ATOM 9270 C C . GLN H 1 102 ? -29.983 4.694 7.896 1.00 19.76 102 GLN H C 1
ATOM 9271 O O . GLN H 1 102 ? -29.458 3.581 7.759 1.00 20.56 102 GLN H O 1
ATOM 9277 N N . VAL H 1 103 ? -30.296 5.458 6.852 1.00 18.54 103 VAL H N 1
ATOM 9278 C CA . VAL H 1 103 ? -30.100 4.931 5.504 1.00 17.93 103 VAL H CA 1
ATOM 9279 C C . VAL H 1 103 ? -28.629 4.955 5.113 1.00 19.81 103 VAL H C 1
ATOM 9280 O O . VAL H 1 103 ? -28.124 4.005 4.502 1.00 20.41 103 VAL H O 1
ATOM 9284 N N . TYR H 1 104 ? -27.909 6.013 5.479 1.00 17.83 104 TYR H N 1
ATOM 9285 C CA . TYR H 1 104 ? -26.556 6.233 4.975 1.00 17.26 104 TYR H CA 1
ATOM 9286 C C . TYR H 1 104 ? -25.462 6.058 6.014 1.00 21.71 104 TYR H C 1
ATOM 9287 O O . TYR H 1 104 ? -24.294 6.297 5.697 1.00 22.93 104 TYR H O 1
ATOM 9296 N N . GLY H 1 105 ? -25.799 5.648 7.238 1.00 18.55 105 GLY H N 1
ATOM 9297 C CA . GLY H 1 105 ? -24.788 5.567 8.282 1.00 21.45 105 GLY H CA 1
ATOM 9298 C C . GLY H 1 105 ? -23.653 4.613 7.950 1.00 17.80 105 GLY H C 1
ATOM 9299 O O . GLY H 1 105 ? -22.478 4.929 8.165 1.00 19.96 105 GLY H O 1
ATOM 9300 N N . SER H 1 106 ? -23.992 3.409 7.482 1.00 17.96 106 SER H N 1
ATOM 9301 C CA . SER H 1 106 ? -22.943 2.451 7.143 1.00 21.14 106 SER H CA 1
ATOM 9302 C C . SER H 1 106 ? -22.158 2.903 5.916 1.00 19.20 106 SER H C 1
ATOM 9303 O O . SER H 1 106 ? -20.959 2.609 5.807 1.00 19.62 106 SER H O 1
ATOM 9306 N N . THR H 1 107 ? -22.809 3.620 4.996 1.00 18.00 107 THR H N 1
ATOM 9307 C CA . THR H 1 107 ? -22.118 4.177 3.831 1.00 17.89 107 THR H CA 1
ATOM 9308 C C . THR H 1 107 ? -21.110 5.244 4.241 1.00 20.85 107 THR H C 1
ATOM 9309 O O . THR H 1 107 ? -19.977 5.270 3.744 1.00 18.94 107 THR H O 1
ATOM 9313 N N . LEU H 1 108 ? -21.503 6.133 5.148 1.00 19.02 108 LEU H N 1
ATOM 9314 C CA . LEU H 1 108 ? -20.572 7.141 5.633 1.00 20.50 108 LEU H CA 1
ATOM 9315 C C . LEU H 1 108 ? -19.355 6.494 6.279 1.00 21.35 108 LEU H C 1
ATOM 9316 O O . LEU H 1 108 ? -18.221 6.909 6.014 1.00 19.23 108 LEU H O 1
ATOM 9321 N N . LYS H 1 109 ? -19.560 5.463 7.110 1.00 16.80 109 LYS H N 1
ATOM 9322 C CA . LYS H 1 109 ? -18.410 4.775 7.689 1.00 17.07 109 LYS H CA 1
ATOM 9323 C C . LYS H 1 109 ? -17.525 4.196 6.591 1.00 20.70 109 LYS H C 1
ATOM 9324 O O . LYS H 1 109 ? -16.302 4.384 6.596 1.00 20.79 109 LYS H O 1
ATOM 9330 N N . ALA H 1 110 ? -18.138 3.488 5.642 1.00 19.49 110 ALA H N 1
ATOM 9331 C CA . ALA H 1 110 ? -17.378 2.833 4.579 1.00 18.79 110 ALA H CA 1
ATOM 9332 C C . ALA H 1 110 ? -16.558 3.835 3.779 1.00 20.76 110 ALA H C 1
ATOM 9333 O O . ALA H 1 110 ? -15.379 3.597 3.491 1.00 22.04 110 ALA H O 1
ATOM 9335 N N . LEU H 1 111 ? -17.167 4.959 3.401 1.00 18.07 111 LEU H N 1
ATOM 9336 C CA . LEU H 1 111 ? -16.459 5.913 2.549 1.00 20.66 111 LEU H CA 1
ATOM 9337 C C . LEU H 1 111 ? -15.435 6.741 3.317 1.00 22.23 111 LEU H C 1
ATOM 9338 O O . LEU H 1 111 ? -14.437 7.182 2.732 1.00 20.76 111 LEU H O 1
ATOM 9343 N N . VAL H 1 112 ? -15.658 6.993 4.608 1.00 21.40 112 VAL H N 1
ATOM 9344 C CA . VAL H 1 112 ? -14.630 7.654 5.414 1.00 22.91 112 VAL H CA 1
ATOM 9345 C C . VAL H 1 112 ? -13.361 6.808 5.459 1.00 18.94 112 VAL H C 1
ATOM 9346 O O . VAL H 1 112 ? -12.248 7.318 5.276 1.00 20.83 112 VAL H O 1
ATOM 9350 N N . HIS H 1 113 ? -13.505 5.500 5.692 1.00 18.53 113 HIS H N 1
ATOM 9351 C CA . HIS H 1 113 ? -12.310 4.669 5.786 1.00 18.79 113 HIS H CA 1
ATOM 9352 C C . HIS H 1 113 ? -11.630 4.537 4.436 1.00 21.75 113 HIS H C 1
ATOM 9353 O O . HIS H 1 113 ? -10.401 4.482 4.381 1.00 23.44 113 HIS H O 1
ATOM 9360 N N . GLU H 1 114 ? -12.400 4.586 3.347 1.00 22.19 114 GLU H N 1
ATOM 9361 C CA . GLU H 1 114 ? -11.805 4.500 2.015 1.00 24.43 114 GLU H CA 1
ATOM 9362 C C . GLU H 1 114 ? -11.078 5.782 1.631 1.00 27.55 114 GLU H C 1
ATOM 9363 O O . GLU H 1 114 ? -9.955 5.733 1.110 1.00 29.40 114 GLU H O 1
ATOM 9369 N N . GLN H 1 115 ? -11.713 6.943 1.838 1.00 25.10 115 GLN H N 1
ATOM 9370 C CA . GLN H 1 115 ? -11.149 8.200 1.351 1.00 25.16 115 GLN H CA 1
ATOM 9371 C C . GLN H 1 115 ? -10.189 8.846 2.336 1.00 30.39 115 GLN H C 1
ATOM 9372 O O . GLN H 1 115 ? -9.337 9.643 1.915 1.00 25.70 115 GLN H O 1
ATOM 9378 N N . PHE H 1 116 ? -10.292 8.513 3.622 1.00 23.83 116 PHE H N 1
ATOM 9379 C CA . PHE H 1 116 ? -9.450 9.102 4.657 1.00 22.71 116 PHE H CA 1
ATOM 9380 C C . PHE H 1 116 ? -8.591 8.061 5.361 1.00 24.27 116 PHE H C 1
ATOM 9381 O O . PHE H 1 116 ? -7.368 8.234 5.466 1.00 27.30 116 PHE H O 1
ATOM 9389 N N . GLY H 1 117 ? -9.186 6.965 5.830 1.00 20.39 117 GLY H N 1
ATOM 9390 C CA . GLY H 1 117 ? -8.466 5.934 6.550 1.00 19.70 117 GLY H CA 1
ATOM 9391 C C . GLY H 1 117 ? -9.201 5.588 7.827 1.00 21.53 117 GLY H C 1
ATOM 9392 O O . GLY H 1 117 ? -10.339 6.009 8.049 1.00 23.18 117 GLY H O 1
ATOM 9393 N N . ASP H 1 118 ? -8.544 4.829 8.699 1.00 22.71 118 ASP H N 1
ATOM 9394 C CA . ASP H 1 118 ? -9.135 4.536 10.000 1.00 20.99 118 ASP H CA 1
ATOM 9395 C C . ASP H 1 118 ? -9.207 5.803 10.845 1.00 23.85 118 ASP H C 1
ATOM 9396 O O . ASP H 1 118 ? -8.287 6.622 10.853 1.00 25.06 118 ASP H O 1
ATOM 9401 N N . GLY H 1 119 ? -10.325 5.988 11.536 1.00 23.20 119 GLY H N 1
ATOM 9402 C CA . GLY H 1 119 ? -10.440 7.180 12.343 1.00 21.55 119 GLY H CA 1
ATOM 9403 C C . GLY H 1 119 ? -11.850 7.696 12.258 1.00 20.19 119 GLY H C 1
ATOM 9404 O O . GLY H 1 119 ? -12.778 6.914 12.025 1.00 21.34 119 GLY H O 1
ATOM 9405 N N . ILE H 1 120 ? -12.027 9.000 12.452 1.00 19.05 120 ILE H N 1
ATOM 9406 C CA . ILE H 1 120 ? -13.358 9.589 12.500 1.00 19.70 120 ILE H CA 1
ATOM 9407 C C . ILE H 1 120 ? -13.344 10.901 11.739 1.00 24.44 120 ILE H C 1
ATOM 9408 O O . ILE H 1 120 ? -12.295 11.516 11.530 1.00 22.47 120 ILE H O 1
ATOM 9413 N N . ILE H 1 121 ? -14.538 11.334 11.346 1.00 16.89 121 ILE H N 1
ATOM 9414 C CA . ILE H 1 121 ? -14.795 12.719 10.978 1.00 17.14 121 ILE H CA 1
ATOM 9415 C C . ILE H 1 121 ? -15.337 13.402 12.232 1.00 20.28 121 ILE H C 1
ATOM 9416 O O . ILE H 1 121 ? -16.364 12.981 12.779 1.00 19.77 121 ILE H O 1
ATOM 9421 N N . SER H 1 122 ? -14.665 14.462 12.678 1.00 18.45 122 SER H N 1
ATOM 9422 C CA . SER H 1 122 ? -14.952 15.055 13.982 1.00 23.42 122 SER H CA 1
ATOM 9423 C C . SER H 1 122 ? -16.310 15.744 14.039 1.00 22.04 122 SER H C 1
ATOM 9424 O O . SER H 1 122 ? -16.741 16.394 13.085 1.00 21.91 122 SER H O 1
ATOM 9427 N N . ALA H 1 123 ? -16.968 15.622 15.194 1.00 17.11 123 ALA H N 1
ATOM 9428 C CA . ALA H 1 123 ? -18.125 16.433 15.531 1.00 16.91 123 ALA H CA 1
ATOM 9429 C C . ALA H 1 123 ? -17.749 17.622 16.397 1.00 22.50 123 ALA H C 1
ATOM 9430 O O . ALA H 1 123 ? -18.619 18.412 16.754 1.00 18.45 123 ALA H O 1
ATOM 9432 N N . ILE H 1 124 ? -16.473 17.786 16.715 1.00 18.65 124 ILE H N 1
ATOM 9433 C CA . ILE H 1 124 ? -16.006 18.876 17.560 1.00 18.95 124 ILE H CA 1
ATOM 9434 C C . ILE H 1 124 ? -15.238 19.914 16.750 1.00 22.76 124 ILE H C 1
ATOM 9435 O O . ILE H 1 124 ? -15.582 21.092 16.756 1.00 19.00 124 ILE H O 1
ATOM 9440 N N . ASN H 1 125 ? -14.226 19.478 16.001 1.00 20.07 125 ASN H N 1
ATOM 9441 C CA . ASN H 1 125 ? -13.579 20.340 15.016 1.00 18.48 125 ASN H CA 1
ATOM 9442 C C . ASN H 1 125 ? -14.474 20.282 13.786 1.00 20.25 125 ASN H C 1
ATOM 9443 O O . ASN H 1 125 ? -14.262 19.504 12.852 1.00 22.97 125 ASN H O 1
ATOM 9448 N N . PHE H 1 126 ? -15.511 21.118 13.807 1.00 19.44 126 PHE H N 1
ATOM 9449 C CA . PHE H 1 126 ? -16.695 20.835 13.009 1.00 20.36 126 PHE H CA 1
ATOM 9450 C C . PHE H 1 126 ? -17.514 22.102 12.825 1.00 20.62 126 PHE H C 1
ATOM 9451 O O . PHE H 1 126 ? -17.704 22.862 13.777 1.00 23.17 126 PHE H O 1
ATOM 9459 N N . LYS H 1 127 ? -18.023 22.304 11.604 1.00 19.34 127 LYS H N 1
ATOM 9460 C CA . LYS H 1 127 ? -18.960 23.378 11.307 1.00 20.39 127 LYS H CA 1
ATOM 9461 C C . LYS H 1 127 ? -20.125 22.841 10.495 1.00 24.06 127 LYS H C 1
ATOM 9462 O O . LYS H 1 127 ? -19.978 21.913 9.699 1.00 24.15 127 LYS H O 1
ATOM 9468 N N . LEU H 1 128 ? -21.295 23.414 10.741 1.00 19.92 128 LEU H N 1
ATOM 9469 C CA . LEU H 1 128 ? -22.526 23.059 10.058 1.00 22.66 128 LEU H CA 1
ATOM 9470 C C . LEU H 1 128 ? -23.182 24.315 9.518 1.00 24.46 128 LEU H C 1
ATOM 9471 O O . LEU H 1 128 ? -23.164 25.363 10.168 1.00 22.85 128 LEU H O 1
ATOM 9476 N N . ASP H 1 129 ? -23.757 24.219 8.323 1.00 25.26 129 ASP H N 1
ATOM 9477 C CA . ASP H 1 129 ? -24.533 25.344 7.829 1.00 27.61 129 ASP H CA 1
ATOM 9478 C C . ASP H 1 129 ? -25.677 24.811 6.984 1.00 28.47 129 ASP H C 1
ATOM 9479 O O . ASP H 1 129 ? -25.611 23.695 6.457 1.00 26.68 129 ASP H O 1
ATOM 9484 N N . ILE H 1 130 ? -26.740 25.600 6.883 1.00 23.29 130 ILE H N 1
ATOM 9485 C CA . ILE H 1 130 ? -27.906 25.228 6.092 1.00 24.83 130 ILE H CA 1
ATOM 9486 C C . ILE H 1 130 ? -28.166 26.330 5.078 1.00 26.94 130 ILE H C 1
ATOM 9487 O O . ILE H 1 130 ? -28.025 27.519 5.377 1.00 30.10 130 ILE H O 1
ATOM 9492 N N . LYS H 1 131 ? -28.519 25.924 3.862 1.00 24.18 131 LYS H N 1
ATOM 9493 C CA . LYS H 1 131 ? -28.647 26.822 2.729 1.00 26.42 131 LYS H CA 1
ATOM 9494 C C . LYS H 1 131 ? -29.914 26.462 1.975 1.00 28.71 131 LYS H C 1
ATOM 9495 O O . LYS H 1 131 ? -30.157 25.283 1.703 1.00 30.10 131 LYS H O 1
ATOM 9501 N N . LYS H 1 132 ? -30.718 27.466 1.644 1.00 22.78 132 LYS H N 1
ATOM 9502 C CA . LYS H 1 132 ? -31.943 27.247 0.891 1.00 25.06 132 LYS H CA 1
ATOM 9503 C C . LYS H 1 132 ? -31.643 27.487 -0.579 1.00 32.89 132 LYS H C 1
ATOM 9504 O O . LYS H 1 132 ? -31.090 28.532 -0.937 1.00 28.43 132 LYS H O 1
ATOM 9510 N N . VAL H 1 133 ? -31.989 26.518 -1.426 1.00 27.21 133 VAL H N 1
ATOM 9511 C CA . VAL H 1 133 ? -31.769 26.638 -2.863 1.00 32.03 133 VAL H CA 1
ATOM 9512 C C . VAL H 1 133 ? -33.066 26.309 -3.586 1.00 36.66 133 VAL H C 1
ATOM 9513 O O . VAL H 1 133 ? -33.884 25.518 -3.107 1.00 34.11 133 VAL H O 1
ATOM 9517 N N . GLU H 1 134 ? -33.267 26.927 -4.745 1.00 31.54 134 GLU H N 1
ATOM 9518 C CA . GLU H 1 134 ? -34.467 26.624 -5.508 1.00 38.22 134 GLU H CA 1
ATOM 9519 C C . GLU H 1 134 ? -34.312 25.335 -6.300 1.00 37.83 134 GLU H C 1
ATOM 9520 O O . GLU H 1 134 ? -33.240 25.040 -6.836 1.00 42.12 134 GLU H O 1
ATOM 9526 N N . ASP H 1 135 ? -35.415 24.546 -6.346 1.00 34.08 135 ASP H N 1
ATOM 9527 C CA . ASP H 1 135 ? -35.447 23.286 -7.077 1.00 39.57 135 ASP H CA 1
ATOM 9528 C C . ASP H 1 135 ? -35.924 23.535 -8.501 1.00 46.96 135 ASP H C 1
ATOM 9529 O O . ASP H 1 135 ? -36.957 24.193 -8.694 1.00 42.75 135 ASP H O 1
ATOM 9534 N N . PRO H 1 136 ? -35.209 23.016 -9.506 1.00 50.24 136 PRO H N 1
ATOM 9535 C CA . PRO H 1 136 ? -35.662 23.194 -10.895 1.00 55.60 136 PRO H CA 1
ATOM 9536 C C . PRO H 1 136 ? -37.071 22.690 -11.116 1.00 53.23 136 PRO H C 1
ATOM 9537 O O . PRO H 1 136 ? -37.831 23.288 -11.887 1.00 55.59 136 PRO H O 1
ATOM 9541 N N . ASP H 1 137 ? -37.449 21.619 -10.423 1.00 53.86 137 ASP H N 1
ATOM 9542 C CA . ASP H 1 137 ? -38.766 21.012 -10.548 1.00 53.91 137 ASP H CA 1
ATOM 9543 C C . ASP H 1 137 ? -39.782 21.732 -9.671 1.00 52.17 137 ASP H C 1
ATOM 9544 O O . ASP H 1 137 ? -40.728 21.111 -9.174 1.00 60.84 137 ASP H O 1
ATOM 9549 N N . GLY H 1 138 ? -39.588 23.035 -9.464 1.00 49.24 138 GLY H N 1
ATOM 9550 C CA . GLY H 1 138 ? -40.453 23.814 -8.599 1.00 47.16 138 GLY H CA 1
ATOM 9551 C C . GLY H 1 138 ? -40.203 23.540 -7.127 1.00 49.54 138 GLY H C 1
ATOM 9552 O O . GLY H 1 138 ? -39.910 22.402 -6.740 1.00 45.43 138 GLY H O 1
ATOM 9553 N N . GLY H 1 139 ? -40.313 24.571 -6.300 1.00 37.71 139 GLY H N 1
ATOM 9554 C CA . GLY H 1 139 ? -40.102 24.426 -4.874 1.00 37.45 139 GLY H CA 1
ATOM 9555 C C . GLY H 1 139 ? -38.689 24.780 -4.463 1.00 38.78 139 GLY H C 1
ATOM 9556 O O . GLY H 1 139 ? -37.944 25.452 -5.182 1.00 34.91 139 GLY H O 1
ATOM 9557 N N . SER H 1 140 ? -38.312 24.302 -3.277 1.00 25.26 140 SER H N 1
ATOM 9558 C CA . SER H 1 140 ? -36.996 24.598 -2.739 1.00 21.87 140 SER H CA 1
ATOM 9559 C C . SER H 1 140 ? -36.407 23.347 -2.104 1.00 22.72 140 SER H C 1
ATOM 9560 O O . SER H 1 140 ? -37.109 22.364 -1.848 1.00 23.78 140 SER H O 1
ATOM 9563 N N . ARG H 1 141 ? -35.098 23.402 -1.872 1.00 19.44 141 ARG H N 1
ATOM 9564 C CA . ARG H 1 141 ? -34.330 22.337 -1.241 1.00 22.85 141 ARG H CA 1
ATOM 9565 C C . ARG H 1 141 ? -33.456 22.939 -0.152 1.00 22.00 141 ARG H C 1
ATOM 9566 O O . ARG H 1 141 ? -33.059 24.100 -0.235 1.00 22.61 141 ARG H O 1
ATOM 9574 N N . ALA H 1 142 ? -33.156 22.148 0.869 1.00 20.90 142 ALA H N 1
ATOM 9575 C CA . ALA H 1 142 ? -32.159 22.532 1.853 1.00 20.98 142 ALA H CA 1
ATOM 9576 C C . ALA H 1 142 ? -30.872 21.795 1.552 1.00 22.56 142 ALA H C 1
ATOM 9577 O O . ALA H 1 142 ? -30.876 20.572 1.360 1.00 24.18 142 ALA H O 1
ATOM 9579 N N . VAL H 1 143 ? -29.776 22.537 1.526 1.00 20.27 143 VAL H N 1
ATOM 9580 C CA . VAL H 1 143 ? -28.449 21.968 1.397 1.00 22.52 143 VAL H CA 1
ATOM 9581 C C . VAL H 1 143 ? -27.773 22.176 2.745 1.00 22.79 143 VAL H C 1
ATOM 9582 O O . VAL H 1 143 ? -27.501 23.313 3.147 1.00 26.97 143 VAL H O 1
ATOM 9586 N N . ILE H 1 144 ? -27.581 21.091 3.482 1.00 24.44 144 ILE H N 1
ATOM 9587 C CA . ILE H 1 144 ? -26.972 21.131 4.809 1.00 24.74 144 ILE H CA 1
ATOM 9588 C C . ILE H 1 144 ? -25.563 20.587 4.661 1.00 26.54 144 ILE H C 1
ATOM 9589 O O . ILE H 1 144 ? -25.380 19.487 4.136 1.00 22.39 144 ILE H O 1
ATOM 9594 N N . THR H 1 145 ? -24.568 21.365 5.084 1.00 21.46 145 THR H N 1
ATOM 9595 C CA . THR H 1 145 ? -23.166 20.994 4.944 1.00 23.74 145 THR H CA 1
ATOM 9596 C C . THR H 1 145 ? -22.598 20.637 6.310 1.00 27.28 145 THR H C 1
ATOM 9597 O O . THR H 1 145 ? -22.656 21.446 7.241 1.00 30.20 145 THR H O 1
ATOM 9601 N N . LEU H 1 146 ? -22.075 19.428 6.435 1.00 22.76 146 LEU H N 1
ATOM 9602 C CA . LEU H 1 146 ? -21.347 19.005 7.622 1.00 21.31 146 LEU H CA 1
ATOM 9603 C C . LEU H 1 146 ? -19.867 19.006 7.274 1.00 26.79 146 LEU H C 1
ATOM 9604 O O . LEU H 1 146 ? -19.449 18.314 6.345 1.00 31.78 146 LEU H O 1
ATOM 9609 N N . ASP H 1 147 ? -19.078 19.769 8.019 1.00 22.66 147 ASP H N 1
ATOM 9610 C CA . ASP H 1 147 ? -17.677 19.998 7.678 1.00 25.19 147 ASP H CA 1
ATOM 9611 C C . ASP H 1 147 ? -16.805 19.665 8.887 1.00 22.19 147 ASP H C 1
ATOM 9612 O O . ASP H 1 147 ? -16.665 20.497 9.788 1.00 24.10 147 ASP H O 1
ATOM 9617 N N . GLY H 1 148 ? -16.206 18.480 8.887 1.00 21.21 148 GLY H N 1
ATOM 9618 C CA . GLY H 1 148 ? -15.475 17.994 10.050 1.00 23.84 148 GLY H CA 1
ATOM 9619 C C . GLY H 1 148 ? -14.072 17.530 9.729 1.00 20.85 148 GLY H C 1
ATOM 9620 O O . GLY H 1 148 ? -13.826 16.921 8.688 1.00 21.30 148 GLY H O 1
ATOM 9621 N N . LYS H 1 149 ? -13.164 17.779 10.668 1.00 19.68 149 LYS H N 1
ATOM 9622 C CA . LYS H 1 149 ? -11.782 17.347 10.540 1.00 18.47 149 LYS H CA 1
ATOM 9623 C C . LYS H 1 149 ? -11.667 15.830 10.633 1.00 22.48 149 LYS H C 1
ATOM 9624 O O . LYS H 1 149 ? -12.326 15.190 11.453 1.00 21.99 149 LYS H O 1
ATOM 9630 N N . TYR H 1 150 ? -10.810 15.256 9.795 1.00 18.10 150 TYR H N 1
ATOM 9631 C CA . TYR H 1 150 ? -10.469 13.844 9.902 1.00 18.79 150 TYR H CA 1
ATOM 9632 C C . TYR H 1 150 ? -9.425 13.659 10.995 1.00 24.07 150 TYR H C 1
ATOM 9633 O O . TYR H 1 150 ? -8.357 14.285 10.950 1.00 22.10 150 TYR H O 1
ATOM 9642 N N . LEU H 1 151 ? -9.738 12.820 11.985 1.00 20.37 151 LEU H N 1
ATOM 9643 C CA . LEU H 1 151 ? -8.783 12.439 13.023 1.00 22.75 151 LEU H CA 1
ATOM 9644 C C . LEU H 1 151 ? -8.445 10.975 12.835 1.00 22.82 151 LEU H C 1
ATOM 9645 O O . LEU H 1 151 ? -9.323 10.112 13.000 1.00 21.97 151 LEU H O 1
ATOM 9650 N N . PRO H 1 152 ? -7.211 10.643 12.484 1.00 22.42 152 PRO H N 1
ATOM 9651 C CA . PRO H 1 152 ? -6.868 9.245 12.224 1.00 21.05 152 PRO H CA 1
ATOM 9652 C C . PRO H 1 152 ? -6.665 8.437 13.500 1.00 22.10 152 PRO H C 1
ATOM 9653 O O . PRO H 1 152 ? -6.220 8.946 14.536 1.00 23.02 152 PRO H O 1
ATOM 9657 N N . THR H 1 153 ? -7.050 7.167 13.407 1.00 21.91 153 THR H N 1
ATOM 9658 C CA . THR H 1 153 ? -6.696 6.141 14.383 1.00 21.67 153 THR H CA 1
ATOM 9659 C C . THR H 1 153 ? -5.388 5.493 13.946 1.00 31.27 153 THR H C 1
ATOM 9660 O O . THR H 1 153 ? -5.346 4.796 12.924 1.00 29.30 153 THR H O 1
ATOM 9664 N N . LYS H 1 154 ? -4.317 5.705 14.738 1.00 30.59 154 LYS H N 1
ATOM 9665 C CA . LYS H 1 154 ? -3.013 5.119 14.451 1.00 33.55 154 LYS H CA 1
ATOM 9666 C C . LYS H 1 154 ? -2.665 4.051 15.479 1.00 33.44 154 LYS H C 1
ATOM 9667 O O . LYS H 1 154 ? -2.978 4.204 16.666 1.00 32.41 154 LYS H O 1
ATOM 9673 N N . PRO H 1 155 ? -2.011 2.972 15.067 1.00 33.85 155 PRO H N 1
ATOM 9674 C CA . PRO H 1 155 ? -1.507 2.011 16.054 1.00 29.45 155 PRO H CA 1
ATOM 9675 C C . PRO H 1 155 ? -0.561 2.701 17.028 1.00 33.55 155 PRO H C 1
ATOM 9676 O O . PRO H 1 155 ? 0.103 3.686 16.693 1.00 38.04 155 PRO H O 1
ATOM 9680 N N . PHE H 1 156 ? -0.556 2.224 18.264 1.00 30.93 156 PHE H N 1
ATOM 9681 C CA . PHE H 1 156 ? 0.425 2.704 19.227 1.00 32.97 156 PHE H CA 1
ATOM 9682 C C . PHE H 1 156 ? 1.028 1.503 19.961 1.00 41.21 156 PHE H C 1
ATOM 9683 O O . PHE H 1 156 ? 0.563 0.362 19.809 1.00 30.51 156 PHE H O 1
ATOM 9692 N N . MET I 1 1 ? -43.072 36.745 11.421 1.00 32.75 1 MET I N 1
ATOM 9693 C CA . MET I 1 1 ? -42.074 35.699 11.283 1.00 30.28 1 MET I CA 1
ATOM 9694 C C . MET I 1 1 ? -42.676 34.429 11.921 1.00 27.34 1 MET I C 1
ATOM 9695 O O . MET I 1 1 ? -43.140 34.485 13.064 1.00 28.44 1 MET I O 1
ATOM 9700 N N . LEU I 1 2 ? -42.699 33.308 11.189 1.00 27.09 2 LEU I N 1
ATOM 9701 C CA . LEU I 1 2 ? -43.207 32.057 11.761 1.00 23.07 2 LEU I CA 1
ATOM 9702 C C . LEU I 1 2 ? -42.337 31.648 12.938 1.00 22.61 2 LEU I C 1
ATOM 9703 O O . LEU I 1 2 ? -41.112 31.718 12.860 1.00 22.69 2 LEU I O 1
ATOM 9708 N N . GLN I 1 3 ? -42.971 31.250 14.041 1.00 19.64 3 GLN I N 1
ATOM 9709 C CA . GLN I 1 3 ? -42.254 30.822 15.237 1.00 18.06 3 GLN I CA 1
ATOM 9710 C C . GLN I 1 3 ? -42.380 29.309 15.372 1.00 16.63 3 GLN I C 1
ATOM 9711 O O . GLN I 1 3 ? -43.289 28.697 14.813 1.00 19.52 3 GLN I O 1
ATOM 9717 N N . SER I 1 4 ? -41.449 28.709 16.107 1.00 17.64 4 SER I N 1
ATOM 9718 C CA . SER I 1 4 ? -41.474 27.269 16.304 1.00 17.36 4 SER I CA 1
ATOM 9719 C C . SER I 1 4 ? -41.061 26.924 17.731 1.00 18.07 4 SER I C 1
ATOM 9720 O O . SER I 1 4 ? -40.359 27.678 18.408 1.00 21.44 4 SER I O 1
ATOM 9723 N N . GLN I 1 5 ? -41.509 25.763 18.173 1.00 17.12 5 GLN I N 1
ATOM 9724 C CA . GLN I 1 5 ? -41.191 25.228 19.487 1.00 15.97 5 GLN I CA 1
ATOM 9725 C C . GLN I 1 5 ? -40.006 24.273 19.412 1.00 18.84 5 GLN I C 1
ATOM 9726 O O . GLN I 1 5 ? -39.795 23.587 18.404 1.00 21.28 5 GLN I O 1
ATOM 9732 N N . PHE I 1 6 ? -39.221 24.230 20.488 1.00 18.29 6 PHE I N 1
ATOM 9733 C CA . PHE I 1 6 ? -38.176 23.224 20.578 1.00 19.08 6 PHE I CA 1
ATOM 9734 C C . PHE I 1 6 ? -38.489 22.150 21.609 1.00 19.10 6 PHE I C 1
ATOM 9735 O O . PHE I 1 6 ? -37.785 21.130 21.654 1.00 17.94 6 PHE I O 1
ATOM 9743 N N . ALA I 1 7 ? -39.535 22.336 22.407 1.00 16.57 7 ALA I N 1
ATOM 9744 C CA . ALA I 1 7 ? -39.942 21.356 23.404 1.00 20.62 7 ALA I CA 1
ATOM 9745 C C . ALA I 1 7 ? -41.455 21.253 23.382 1.00 17.35 7 ALA I C 1
ATOM 9746 O O . ALA I 1 7 ? -42.141 22.217 23.035 1.00 18.02 7 ALA I O 1
ATOM 9748 N N . GLN I 1 8 ? -41.987 20.086 23.778 1.00 16.29 8 GLN I N 1
ATOM 9749 C CA . GLN I 1 8 ? -43.440 19.915 23.764 1.00 16.98 8 GLN I CA 1
ATOM 9750 C C . GLN I 1 8 ? -44.151 20.572 24.939 1.00 18.86 8 GLN I C 1
ATOM 9751 O O . GLN I 1 8 ? -45.363 20.784 24.862 1.00 19.26 8 GLN I O 1
ATOM 9757 N N . THR I 1 9 ? -43.445 20.898 26.017 1.00 16.45 9 THR I N 1
ATOM 9758 C CA . THR I 1 9 ? -44.120 21.291 27.253 1.00 18.88 9 THR I CA 1
ATOM 9759 C C . THR I 1 9 ? -45.119 22.430 27.091 1.00 19.47 9 THR I C 1
ATOM 9760 O O . THR I 1 9 ? -46.259 22.282 27.561 1.00 18.11 9 THR I O 1
ATOM 9764 N N . PRO I 1 10 ? -44.791 23.561 26.445 1.00 15.21 10 PRO I N 1
ATOM 9765 C CA . PRO I 1 10 ? -45.785 24.646 26.341 1.00 15.81 10 PRO I CA 1
ATOM 9766 C C . PRO I 1 10 ? -47.042 24.253 25.586 1.00 18.02 10 PRO I C 1
ATOM 9767 O O . PRO I 1 10 ? -48.150 24.607 26.009 1.00 17.62 10 PRO I O 1
ATOM 9771 N N . ARG I 1 11 ? -46.907 23.543 24.463 1.00 15.44 11 ARG I N 1
ATOM 9772 C CA . ARG I 1 11 ? -48.112 23.191 23.723 1.00 15.39 11 ARG I CA 1
ATOM 9773 C C . ARG I 1 11 ? -48.895 22.086 24.413 1.00 17.04 11 ARG I C 1
ATOM 9774 O O . ARG I 1 11 ? -50.113 22.023 24.247 1.00 16.79 11 ARG I O 1
ATOM 9782 N N . LEU I 1 12 ? -48.227 21.194 25.159 1.00 16.73 12 LEU I N 1
ATOM 9783 C CA . LEU I 1 12 ? -48.968 20.212 25.952 1.00 18.22 12 LEU I CA 1
ATOM 9784 C C . LEU I 1 12 ? -49.727 20.893 27.079 1.00 21.19 12 LEU I C 1
ATOM 9785 O O . LEU I 1 12 ? -50.860 20.508 27.396 1.00 18.25 12 LEU I O 1
ATOM 9790 N N . ALA I 1 13 ? -49.130 21.925 27.684 1.00 18.77 13 ALA I N 1
ATOM 9791 C CA . ALA I 1 13 ? -49.859 22.686 28.692 1.00 18.84 13 ALA I CA 1
ATOM 9792 C C . ALA I 1 13 ? -51.040 23.421 28.073 1.00 18.90 13 ALA I C 1
ATOM 9793 O O . ALA I 1 13 ? -52.096 23.562 28.702 1.00 18.57 13 ALA I O 1
ATOM 9795 N N . LEU I 1 14 ? -50.871 23.943 26.860 1.00 17.19 14 LEU I N 1
ATOM 9796 C CA . LEU I 1 14 ? -52.007 24.582 26.203 1.00 15.76 14 LEU I CA 1
ATOM 9797 C C . LEU I 1 14 ? -53.109 23.573 25.901 1.00 16.39 14 LEU I C 1
ATOM 9798 O O . LEU I 1 14 ? -54.296 23.860 26.094 1.00 18.19 14 LEU I O 1
ATOM 9803 N N . ALA I 1 15 ? -52.736 22.387 25.424 1.00 15.63 15 ALA I N 1
ATOM 9804 C CA . ALA I 1 15 ? -53.726 21.338 25.198 1.00 16.97 15 ALA I CA 1
ATOM 9805 C C . ALA I 1 15 ? -54.458 20.985 26.487 1.00 19.25 15 ALA I C 1
ATOM 9806 O O . ALA I 1 15 ? -55.685 20.800 26.479 1.00 17.47 15 ALA I O 1
ATOM 9808 N N . ASP I 1 16 ? -53.727 20.912 27.610 1.00 15.22 16 ASP I N 1
ATOM 9809 C CA . ASP I 1 16 ? -54.372 20.696 28.904 1.00 18.95 16 ASP I CA 1
ATOM 9810 C C . ASP I 1 16 ? -55.458 21.735 29.137 1.00 19.12 16 ASP I C 1
ATOM 9811 O O . ASP I 1 16 ? -56.558 21.417 29.614 1.00 19.02 16 ASP I O 1
ATOM 9816 N N . THR I 1 17 ? -55.133 23.004 28.861 1.00 17.75 17 THR I N 1
ATOM 9817 C CA . THR I 1 17 ? -56.099 24.079 29.056 1.00 18.56 17 THR I CA 1
ATOM 9818 C C . THR I 1 17 ? -57.280 23.934 28.116 1.00 17.81 17 THR I C 1
ATOM 9819 O O . THR I 1 17 ? -58.430 24.171 28.515 1.00 17.91 17 THR I O 1
ATOM 9823 N N . VAL I 1 18 ? -57.025 23.551 26.863 1.00 18.35 18 VAL I N 1
ATOM 9824 C CA . VAL I 1 18 ? -58.125 23.323 25.930 1.00 19.99 18 VAL I CA 1
ATOM 9825 C C . VAL I 1 18 ? -59.065 22.248 26.465 1.00 18.35 18 VAL I C 1
ATOM 9826 O O . VAL I 1 18 ? -60.286 22.427 26.472 1.00 17.69 18 VAL I O 1
ATOM 9830 N N . ILE I 1 19 ? -58.518 21.113 26.916 1.00 16.64 19 ILE I N 1
ATOM 9831 C CA . ILE I 1 19 ? -59.366 20.024 27.414 1.00 16.57 19 ILE I CA 1
ATOM 9832 C C . ILE I 1 19 ? -60.243 20.502 28.570 1.00 18.04 19 ILE I C 1
ATOM 9833 O O . ILE I 1 19 ? -61.439 20.189 28.643 1.00 19.30 19 ILE I O 1
ATOM 9838 N N . ASP I 1 20 ? -59.656 21.254 29.494 1.00 18.03 20 ASP I N 1
ATOM 9839 C CA . ASP I 1 20 ? -60.396 21.708 30.670 1.00 19.30 20 ASP I CA 1
ATOM 9840 C C . ASP I 1 20 ? -61.505 22.677 30.290 1.00 20.10 20 ASP I C 1
ATOM 9841 O O . ASP I 1 20 ? -62.643 22.547 30.758 1.00 20.86 20 ASP I O 1
ATOM 9846 N N . LEU I 1 21 ? -61.185 23.673 29.465 1.00 17.47 21 LEU I N 1
ATOM 9847 C CA . LEU I 1 21 ? -62.169 24.686 29.093 1.00 20.09 21 LEU I CA 1
ATOM 9848 C C . LEU I 1 21 ? -63.270 24.087 28.243 1.00 21.86 21 LEU I C 1
ATOM 9849 O O . LEU I 1 21 ? -64.436 24.485 28.351 1.00 21.56 21 LEU I O 1
ATOM 9854 N N . LYS I 1 22 ? -62.902 23.165 27.349 1.00 17.99 22 LYS I N 1
ATOM 9855 C CA . LYS I 1 22 ? -63.892 22.479 26.526 1.00 18.24 22 LYS I CA 1
ATOM 9856 C C . LYS I 1 22 ? -64.899 21.739 27.389 1.00 20.60 22 LYS I C 1
ATOM 9857 O O . LYS I 1 22 ? -66.109 21.768 27.123 1.00 19.69 22 LYS I O 1
ATOM 9863 N N . ALA I 1 23 ? -64.416 21.076 28.437 1.00 18.36 23 ALA I N 1
ATOM 9864 C CA . ALA I 1 23 ? -65.312 20.352 29.329 1.00 18.52 23 ALA I CA 1
ATOM 9865 C C . ALA I 1 23 ? -66.193 21.316 30.113 1.00 21.68 23 ALA I C 1
ATOM 9866 O O . ALA I 1 23 ? -67.399 21.081 30.266 1.00 20.15 23 ALA I O 1
ATOM 9868 N N . ARG I 1 24 ? -65.604 22.405 30.602 1.00 20.03 24 ARG I N 1
ATOM 9869 C CA . ARG I 1 24 ? -66.362 23.386 31.373 1.00 21.77 24 ARG I CA 1
ATOM 9870 C C . ARG I 1 24 ? -67.471 24.007 30.543 1.00 26.25 24 ARG I C 1
ATOM 9871 O O . ARG I 1 24 ? -68.550 24.315 31.065 1.00 26.17 24 ARG I O 1
ATOM 9879 N N . LYS I 1 25 ? -67.211 24.244 29.264 1.00 21.62 25 LYS I N 1
ATOM 9880 C CA . LYS I 1 25 ? -68.211 24.826 28.376 1.00 25.60 25 LYS I CA 1
ATOM 9881 C C . LYS I 1 25 ? -69.062 23.780 27.659 1.00 23.49 25 LYS I C 1
ATOM 9882 O O . LYS I 1 25 ? -69.933 24.151 26.862 1.00 24.70 25 LYS I O 1
ATOM 9888 N N . ASN I 1 26 ? -68.835 22.488 27.920 1.00 24.52 26 ASN I N 1
ATOM 9889 C CA . ASN I 1 26 ? -69.588 21.408 27.280 1.00 24.45 26 ASN I CA 1
ATOM 9890 C C . ASN I 1 26 ? -69.553 21.528 25.762 1.00 26.30 26 ASN I C 1
ATOM 9891 O O . ASN I 1 26 ? -70.568 21.368 25.083 1.00 26.61 26 ASN I O 1
ATOM 9896 N N . LEU I 1 27 ? -68.361 21.789 25.225 1.00 22.18 27 LEU I N 1
ATOM 9897 C CA . LEU I 1 27 ? -68.174 21.954 23.792 1.00 19.81 27 LEU I CA 1
ATOM 9898 C C . LEU I 1 27 ? -67.724 20.648 23.143 1.00 25.31 27 LEU I C 1
ATOM 9899 O O . LEU I 1 27 ? -67.245 19.716 23.804 1.00 23.06 27 LEU I O 1
ATOM 9904 N N . SER I 1 28 ? -67.926 20.575 21.831 1.00 22.82 28 SER I N 1
ATOM 9905 C CA . SER I 1 28 ? -67.447 19.460 21.028 1.00 18.30 28 SER I CA 1
ATOM 9906 C C . SER I 1 28 ? -66.269 19.899 20.172 1.00 16.54 28 SER I C 1
ATOM 9907 O O . SER I 1 28 ? -66.077 21.087 19.897 1.00 19.93 28 SER I O 1
ATOM 9910 N N . TRP I 1 29 ? -65.488 18.907 19.719 1.00 17.15 29 TRP I N 1
ATOM 9911 C CA . TRP I 1 29 ? -64.414 19.209 18.786 1.00 18.18 29 TRP I CA 1
ATOM 9912 C C . TRP I 1 29 ? -64.972 19.770 17.489 1.00 19.76 29 TRP I C 1
ATOM 9913 O O . TRP I 1 29 ? -64.324 20.597 16.842 1.00 18.92 29 TRP I O 1
ATOM 9924 N N . GLN I 1 30 ? -66.148 19.294 17.073 1.00 20.53 30 GLN I N 1
ATOM 9925 C CA . GLN I 1 30 ? -66.761 19.823 15.864 1.00 20.88 30 GLN I CA 1
ATOM 9926 C C . GLN I 1 30 ? -67.090 21.301 16.023 1.00 19.68 30 GLN I C 1
ATOM 9927 O O . GLN I 1 30 ? -66.889 22.091 15.098 1.00 25.35 30 GLN I O 1
ATOM 9933 N N . ALA I 1 31 ? -67.591 21.693 17.196 1.00 23.75 31 ALA I N 1
ATOM 9934 C CA . ALA I 1 31 ? -67.895 23.102 17.437 1.00 23.12 31 ALA I CA 1
ATOM 9935 C C . ALA I 1 31 ? -66.645 23.974 17.374 1.00 24.89 31 ALA I C 1
ATOM 9936 O O . ALA I 1 31 ? -66.700 25.110 16.891 1.00 27.91 31 ALA I O 1
ATOM 9938 N N . LEU I 1 32 ? -65.505 23.470 17.856 1.00 21.14 32 LEU I N 1
ATOM 9939 C CA . LEU I 1 32 ? -64.274 24.254 17.770 1.00 23.13 32 LEU I CA 1
ATOM 9940 C C . LEU I 1 32 ? -63.783 24.387 16.333 1.00 25.90 32 LEU I C 1
ATOM 9941 O O . LEU I 1 32 ? -63.167 25.399 15.979 1.00 28.14 32 LEU I O 1
ATOM 9946 N N . THR I 1 33 ? -64.037 23.382 15.498 1.00 21.55 33 THR I N 1
ATOM 9947 C CA . THR I 1 33 ? -63.664 23.442 14.090 1.00 23.20 33 THR I CA 1
ATOM 9948 C C . THR I 1 33 ? -64.599 24.347 13.279 1.00 24.02 33 THR I C 1
ATOM 9949 O O . THR I 1 33 ? -64.141 25.025 12.353 1.00 26.25 33 THR I O 1
ATOM 9953 N N . ASP I 1 34 ? -65.887 24.384 13.625 1.00 25.71 34 ASP I N 1
ATOM 9954 C CA . ASP I 1 34 ? -66.863 25.176 12.884 1.00 30.63 34 ASP I CA 1
ATOM 9955 C C . ASP I 1 34 ? -66.423 26.630 12.788 1.00 32.71 34 ASP I C 1
ATOM 9956 O O . ASP I 1 34 ? -66.089 27.260 13.796 1.00 31.91 34 ASP I O 1
ATOM 9961 N N . GLY I 1 35 ? -66.424 27.159 11.563 1.00 33.14 35 GLY I N 1
ATOM 9962 C CA . GLY I 1 35 ? -66.061 28.538 11.325 1.00 32.11 35 GLY I CA 1
ATOM 9963 C C . GLY I 1 35 ? -64.596 28.777 11.036 1.00 35.36 35 GLY I C 1
ATOM 9964 O O . GLY I 1 35 ? -64.225 29.909 10.709 1.00 37.14 35 GLY I O 1
ATOM 9965 N N . THR I 1 36 ? -63.740 27.765 11.182 1.00 27.96 36 THR I N 1
ATOM 9966 C CA . THR I 1 36 ? -62.329 27.956 10.872 1.00 29.25 36 THR I CA 1
ATOM 9967 C C . THR I 1 36 ? -62.026 27.765 9.395 1.00 27.13 36 THR I C 1
ATOM 9968 O O . THR I 1 36 ? -60.968 28.201 8.940 1.00 30.24 36 THR I O 1
ATOM 9972 N N . GLY I 1 37 ? -62.914 27.104 8.654 1.00 30.26 37 GLY I N 1
ATOM 9973 C CA . GLY I 1 37 ? -62.653 26.697 7.287 1.00 34.92 37 GLY I CA 1
ATOM 9974 C C . GLY I 1 37 ? -61.723 25.514 7.116 1.00 33.05 37 GLY I C 1
ATOM 9975 O O . GLY I 1 37 ? -61.442 25.132 5.974 1.00 33.17 37 GLY I O 1
ATOM 9976 N N . LEU I 1 38 ? -61.283 24.883 8.201 1.00 25.42 38 LEU I N 1
ATOM 9977 C CA . LEU I 1 38 ? -60.356 23.759 8.156 1.00 21.29 38 LEU I CA 1
ATOM 9978 C C . LEU I 1 38 ? -61.051 22.468 8.581 1.00 23.48 38 LEU I C 1
ATOM 9979 O O . LEU I 1 38 ? -62.171 22.473 9.095 1.00 24.21 38 LEU I O 1
ATOM 9984 N N . SER I 1 39 ? -60.373 21.348 8.354 1.00 21.72 39 SER I N 1
ATOM 9985 C CA . SER I 1 39 ? -60.968 20.047 8.618 1.00 22.24 39 SER I CA 1
ATOM 9986 C C . SER I 1 39 ? -60.910 19.711 10.105 1.00 24.09 39 SER I C 1
ATOM 9987 O O . SER I 1 39 ? -59.986 20.111 10.820 1.00 22.09 39 SER I O 1
ATOM 9990 N N . LEU I 1 40 ? -61.923 18.965 10.561 1.00 20.19 40 LEU I N 1
ATOM 9991 C CA . LEU I 1 40 ? -61.996 18.552 11.963 1.00 19.13 40 LEU I CA 1
ATOM 9992 C C . LEU I 1 40 ? -60.696 17.902 12.438 1.00 18.61 40 LEU I C 1
ATOM 9993 O O . LEU I 1 40 ? -60.189 18.216 13.523 1.00 19.13 40 LEU I O 1
ATOM 9998 N N . ALA I 1 41 ? -60.147 16.975 11.649 1.00 18.90 41 ALA I N 1
ATOM 9999 C CA . ALA I 1 41 ? -58.947 16.275 12.111 1.00 18.76 41 ALA I CA 1
ATOM 10000 C C . ALA I 1 41 ? -57.758 17.223 12.231 1.00 20.56 41 ALA I C 1
ATOM 10001 O O . ALA I 1 41 ? -56.914 17.055 13.116 1.00 17.93 41 ALA I O 1
ATOM 10003 N N . PHE I 1 42 ? -57.666 18.212 11.351 1.00 16.62 42 PHE I N 1
ATOM 10004 C CA . PHE I 1 42 ? -56.521 19.110 11.404 1.00 16.69 42 PHE I CA 1
ATOM 10005 C C . PHE I 1 42 ? -56.609 20.052 12.601 1.00 18.43 42 PHE I C 1
ATOM 10006 O O . PHE I 1 42 ? -55.617 20.260 13.307 1.00 17.54 42 PHE I O 1
ATOM 10014 N N . VAL I 1 43 ? -57.781 20.658 12.820 1.00 16.54 43 VAL I N 1
ATOM 10015 C CA . VAL I 1 43 ? -57.946 21.579 13.941 1.00 17.59 43 VAL I CA 1
ATOM 10016 C C . VAL I 1 43 ? -57.809 20.839 15.265 1.00 16.84 43 VAL I C 1
ATOM 10017 O O . VAL I 1 43 ? -57.178 21.334 16.205 1.00 15.18 43 VAL I O 1
ATOM 10021 N N . THR I 1 44 ? -58.393 19.645 15.355 1.00 16.94 44 THR I N 1
ATOM 10022 C CA . THR I 1 44 ? -58.305 18.876 16.595 1.00 15.33 44 THR I CA 1
ATOM 10023 C C . THR I 1 44 ? -56.854 18.541 16.904 1.00 15.71 44 THR I C 1
ATOM 10024 O O . THR I 1 44 ? -56.379 18.755 18.030 1.00 16.68 44 THR I O 1
ATOM 10028 N N . ALA I 1 45 ? -56.113 18.078 15.891 1.00 16.51 45 ALA I N 1
ATOM 10029 C CA . ALA I 1 45 ? -54.692 17.800 16.087 1.00 15.82 45 ALA I CA 1
ATOM 10030 C C . ALA I 1 45 ? -53.938 19.052 16.513 1.00 14.85 45 ALA I C 1
ATOM 10031 O O . ALA I 1 45 ? -53.073 19.002 17.402 1.00 16.50 45 ALA I O 1
ATOM 10033 N N . ALA I 1 46 ? -54.248 20.195 15.901 1.00 15.89 46 ALA I N 1
ATOM 10034 C CA . ALA I 1 46 ? -53.566 21.424 16.288 1.00 15.16 46 ALA I CA 1
ATOM 10035 C C . ALA I 1 46 ? -53.786 21.735 17.762 1.00 16.85 46 ALA I C 1
ATOM 10036 O O . ALA I 1 46 ? -52.834 22.034 18.494 1.00 16.10 46 ALA I O 1
ATOM 10038 N N . LEU I 1 47 ? -55.038 21.652 18.218 1.00 15.33 47 LEU I N 1
ATOM 10039 C CA . LEU I 1 47 ? -55.346 21.960 19.611 1.00 16.66 47 LEU I CA 1
ATOM 10040 C C . LEU I 1 47 ? -54.672 20.991 20.575 1.00 19.54 47 LEU I C 1
ATOM 10041 O O . LEU I 1 47 ? -54.263 21.398 21.669 1.00 18.95 47 LEU I O 1
ATOM 10046 N N . LEU I 1 48 ? -54.505 19.725 20.176 1.00 15.65 48 LEU I N 1
ATOM 10047 C CA . LEU I 1 48 ? -53.796 18.725 20.978 1.00 15.83 48 LEU I CA 1
ATOM 10048 C C . LEU I 1 48 ? -52.284 18.803 20.805 1.00 17.50 48 LEU I C 1
ATOM 10049 O O . LEU I 1 48 ? -51.572 17.903 21.270 1.00 16.52 48 LEU I O 1
ATOM 10054 N N . GLY I 1 49 ? -51.781 19.854 20.162 1.00 16.81 49 GLY I N 1
ATOM 10055 C CA . GLY I 1 49 ? -50.358 20.152 20.128 1.00 18.06 49 GLY I CA 1
ATOM 10056 C C . GLY I 1 49 ? -49.586 19.655 18.925 1.00 17.15 49 GLY I C 1
ATOM 10057 O O . GLY I 1 49 ? -48.344 19.613 18.981 1.00 19.45 49 GLY I O 1
ATOM 10058 N N . GLN I 1 50 ? -50.261 19.248 17.852 1.00 15.88 50 GLN I N 1
ATOM 10059 C CA . GLN I 1 50 ? -49.598 18.540 16.760 1.00 16.77 50 GLN I CA 1
ATOM 10060 C C . GLN I 1 50 ? -49.549 19.309 15.445 1.00 18.47 50 GLN I C 1
ATOM 10061 O O . GLN I 1 50 ? -49.011 18.781 14.465 1.00 18.82 50 GLN I O 1
ATOM 10067 N N . HIS I 1 51 ? -50.071 20.536 15.397 1.00 17.60 51 HIS I N 1
ATOM 10068 C CA . HIS I 1 51 ? -50.017 21.388 14.213 1.00 17.26 51 HIS I CA 1
ATOM 10069 C C . HIS I 1 51 ? -50.095 22.837 14.659 1.00 15.54 51 HIS I C 1
ATOM 10070 O O . HIS I 1 51 ? -50.696 23.134 15.699 1.00 16.54 51 HIS I O 1
ATOM 10077 N N . PRO I 1 52 ? -49.573 23.770 13.861 1.00 18.45 52 PRO I N 1
ATOM 10078 C CA . PRO I 1 52 ? -49.905 25.183 14.074 1.00 18.64 52 PRO I CA 1
ATOM 10079 C C . PRO I 1 52 ? -51.203 25.502 13.363 1.00 15.64 52 PRO I C 1
ATOM 10080 O O . PRO I 1 52 ? -51.545 24.894 12.344 1.00 19.95 52 PRO I O 1
ATOM 10084 N N . LEU I 1 53 ? -51.922 26.458 13.917 1.00 16.80 53 LEU I N 1
ATOM 10085 C CA . LEU I 1 53 ? -53.067 27.004 13.215 1.00 20.72 53 LEU I CA 1
ATOM 10086 C C . LEU I 1 53 ? -52.698 28.359 12.621 1.00 21.56 53 LEU I C 1
ATOM 10087 O O . LEU I 1 53 ? -51.901 29.094 13.211 1.00 20.62 53 LEU I O 1
ATOM 10092 N N . PRO I 1 54 ? -53.247 28.727 11.458 1.00 23.85 54 PRO I N 1
ATOM 10093 C CA . PRO I 1 54 ? -53.091 30.106 10.967 1.00 23.04 54 PRO I CA 1
ATOM 10094 C C . PRO I 1 54 ? -53.758 31.088 11.920 1.00 25.41 54 PRO I C 1
ATOM 10095 O O . PRO I 1 54 ? -54.637 30.719 12.699 1.00 24.67 54 PRO I O 1
ATOM 10099 N N . LYS I 1 55 ? -53.345 32.359 11.830 1.00 26.97 55 LYS I N 1
ATOM 10100 C CA . LYS I 1 55 ? -53.810 33.372 12.780 1.00 26.49 55 LYS I CA 1
ATOM 10101 C C . LYS I 1 55 ? -55.332 33.427 12.869 1.00 24.94 55 LYS I C 1
ATOM 10102 O O . LYS I 1 55 ? -55.902 33.412 13.968 1.00 25.25 55 LYS I O 1
ATOM 10108 N N . GLU I 1 56 ? -56.011 33.497 11.720 1.00 26.70 56 GLU I N 1
ATOM 10109 C CA . GLU I 1 56 ? -57.470 33.632 11.719 1.00 32.85 56 GLU I CA 1
ATOM 10110 C C . GLU I 1 56 ? -58.135 32.485 12.474 1.00 31.13 56 GLU I C 1
ATOM 10111 O O . GLU I 1 56 ? -58.998 32.707 13.333 1.00 28.96 56 GLU I O 1
ATOM 10117 N N . ALA I 1 57 ? -57.741 31.246 12.164 1.00 25.29 57 ALA I N 1
ATOM 10118 C CA . ALA I 1 57 ? -58.325 30.084 12.827 1.00 23.39 57 ALA I CA 1
ATOM 10119 C C . ALA I 1 57 ? -57.953 30.047 14.304 1.00 21.62 57 ALA I C 1
ATOM 10120 O O . ALA I 1 57 ? -58.793 29.729 15.156 1.00 22.38 57 ALA I O 1
ATOM 10122 N N . ALA I 1 58 ? -56.693 30.373 14.627 1.00 24.35 58 ALA I N 1
ATOM 10123 C CA . ALA I 1 58 ? -56.256 30.388 16.021 1.00 20.64 58 ALA I CA 1
ATOM 10124 C C . ALA I 1 58 ? -57.085 31.368 16.836 1.00 25.46 58 ALA I C 1
ATOM 10125 O O . ALA I 1 58 ? -57.524 31.056 17.950 1.00 26.60 58 ALA I O 1
ATOM 10127 N N . ASP I 1 59 ? -57.332 32.553 16.283 1.00 23.77 59 ASP I N 1
ATOM 10128 C CA . ASP I 1 59 ? -58.141 33.533 16.999 1.00 25.44 59 ASP I CA 1
ATOM 10129 C C . ASP I 1 59 ? -59.580 33.052 17.175 1.00 25.39 59 ASP I C 1
ATOM 10130 O O . ASP I 1 59 ? -60.170 33.264 18.241 1.00 30.84 59 ASP I O 1
ATOM 10135 N N . ILE I 1 60 ? -60.158 32.380 16.164 1.00 25.90 60 ILE I N 1
ATOM 10136 C CA . ILE I 1 60 ? -61.544 31.912 16.281 1.00 26.93 60 ILE I CA 1
ATOM 10137 C C . ILE I 1 60 ? -61.678 30.872 17.392 1.00 27.06 60 ILE I C 1
ATOM 10138 O O . ILE I 1 60 ? -62.572 30.967 18.245 1.00 27.64 60 ILE I O 1
ATOM 10143 N N . VAL I 1 61 ? -60.802 29.860 17.402 1.00 24.44 61 VAL I N 1
ATOM 10144 C CA . VAL I 1 61 ? -60.938 28.811 18.416 1.00 22.68 61 VAL I CA 1
ATOM 10145 C C . VAL I 1 61 ? -60.633 29.361 19.801 1.00 25.89 61 VAL I C 1
ATOM 10146 O O . VAL I 1 61 ? -61.280 28.988 20.787 1.00 25.92 61 VAL I O 1
ATOM 10150 N N . CYS I 1 62 ? -59.684 30.292 19.897 1.00 25.23 62 CYS I N 1
ATOM 10151 C CA . CYS I 1 62 ? -59.371 30.861 21.200 1.00 28.73 62 CYS I CA 1
ATOM 10152 C C . CYS I 1 62 ? -60.550 31.662 21.733 1.00 27.47 62 CYS I C 1
ATOM 10153 O O . CYS I 1 62 ? -60.829 31.640 22.938 1.00 31.34 62 CYS I O 1
ATOM 10156 N N . GLY I 1 63 ? -61.272 32.340 20.836 1.00 30.12 63 GLY I N 1
ATOM 10157 C CA . GLY I 1 63 ? -62.468 33.059 21.241 1.00 30.70 63 GLY I CA 1
ATOM 10158 C C . GLY I 1 63 ? -63.542 32.144 21.799 1.00 37.31 63 GLY I C 1
ATOM 10159 O O . GLY I 1 63 ? -64.244 32.505 22.747 1.00 33.33 63 GLY I O 1
ATOM 10160 N N . LYS I 1 64 ? -63.705 30.956 21.204 1.00 26.25 64 LYS I N 1
ATOM 10161 C CA . LYS I 1 64 ? -64.722 30.025 21.694 1.00 27.19 64 LYS I CA 1
ATOM 10162 C C . LYS I 1 64 ? -64.361 29.419 23.044 1.00 29.78 64 LYS I C 1
ATOM 10163 O O . LYS I 1 64 ? -65.254 29.043 23.813 1.00 29.38 64 LYS I O 1
ATOM 10169 N N . LEU I 1 65 ? -63.077 29.246 23.322 1.00 28.55 65 LEU I N 1
ATOM 10170 C CA . LEU I 1 65 ? -62.656 28.619 24.563 1.00 25.77 65 LEU I CA 1
ATOM 10171 C C . LEU I 1 65 ? -62.393 29.625 25.671 1.00 28.44 65 LEU I C 1
ATOM 10172 O O . LEU I 1 65 ? -62.247 29.219 26.827 1.00 30.72 65 LEU I O 1
ATOM 10177 N N . GLY I 1 66 ? -62.328 30.912 25.348 1.00 29.35 66 GLY I N 1
ATOM 10178 C CA . GLY I 1 66 ? -61.942 31.914 26.320 1.00 34.80 66 GLY I CA 1
ATOM 10179 C C . GLY I 1 66 ? -60.448 32.044 26.518 1.00 39.02 66 GLY I C 1
ATOM 10180 O O . GLY I 1 66 ? -60.005 32.386 27.618 1.00 42.20 66 GLY I O 1
ATOM 10181 N N . LEU I 1 67 ? -59.651 31.736 25.497 1.00 38.14 67 LEU I N 1
ATOM 10182 C CA . LEU I 1 67 ? -58.201 31.844 25.586 1.00 36.06 67 LEU I CA 1
ATOM 10183 C C . LEU I 1 67 ? -57.743 33.211 25.088 1.00 32.72 67 LEU I C 1
ATOM 10184 O O . LEU I 1 67 ? -58.374 33.817 24.218 1.00 33.66 67 LEU I O 1
ATOM 10189 N N . ASP I 1 68 ? -56.635 33.696 25.655 1.00 29.28 68 ASP I N 1
ATOM 10190 C CA . ASP I 1 68 ? -56.166 35.045 25.381 1.00 35.76 68 ASP I CA 1
ATOM 10191 C C . ASP I 1 68 ? -55.153 35.056 24.230 1.00 33.40 68 ASP I C 1
ATOM 10192 O O . ASP I 1 68 ? -54.861 34.032 23.605 1.00 30.58 68 ASP I O 1
ATOM 10197 N N . GLU I 1 69 ? -54.599 36.242 23.954 1.00 28.60 69 GLU I N 1
ATOM 10198 C CA . GLU I 1 69 ? -53.682 36.399 22.832 1.00 29.92 69 GLU I CA 1
ATOM 10199 C C . GLU I 1 69 ? -52.409 35.576 23.010 1.00 30.40 69 GLU I C 1
ATOM 10200 O O . GLU I 1 69 ? -51.841 35.101 22.019 1.00 26.64 69 GLU I O 1
ATOM 10206 N N . ASP I 1 70 ? -51.941 35.397 24.253 1.00 30.31 70 ASP I N 1
ATOM 10207 C CA . ASP I 1 70 ? -50.762 34.563 24.484 1.00 25.67 70 ASP I CA 1
ATOM 10208 C C . ASP I 1 70 ? -51.013 33.122 24.048 1.00 28.33 70 ASP I C 1
ATOM 10209 O O . ASP I 1 70 ? -50.140 32.488 23.438 1.00 24.40 70 ASP I O 1
ATOM 10214 N N . ALA I 1 71 ? -52.196 32.584 24.363 1.00 22.93 71 ALA I N 1
ATOM 10215 C CA . ALA I 1 71 ? -52.533 31.234 23.924 1.00 22.53 71 ALA I CA 1
ATOM 10216 C C . ALA I 1 71 ? -52.615 31.168 22.407 1.00 22.28 71 ALA I C 1
ATOM 10217 O O . ALA I 1 71 ? -52.105 30.225 21.790 1.00 21.56 71 ALA I O 1
ATOM 10219 N N . SER I 1 72 ? -53.214 32.183 21.781 1.00 22.59 72 SER I N 1
ATOM 10220 C CA . SER I 1 72 ? -53.339 32.172 20.328 1.00 22.99 72 SER I CA 1
ATOM 10221 C C . SER I 1 72 ? -51.976 32.237 19.642 1.00 22.52 72 SER I C 1
ATOM 10222 O O . SER I 1 72 ? -51.742 31.532 18.654 1.00 20.62 72 SER I O 1
ATOM 10225 N N . ARG I 1 73 ? -51.057 33.062 20.155 1.00 21.91 73 ARG I N 1
ATOM 10226 C CA . ARG I 1 73 ? -49.710 33.104 19.585 1.00 22.59 73 ARG I CA 1
ATOM 10227 C C . ARG I 1 73 ? -49.033 31.739 19.669 1.00 20.31 73 ARG I C 1
ATOM 10228 O O . ARG I 1 73 ? -48.375 31.290 18.714 1.00 21.65 73 ARG I O 1
ATOM 10236 N N . LEU I 1 74 ? -49.189 31.055 20.802 1.00 19.38 74 LEU I N 1
ATOM 10237 C CA . LEU I 1 74 ? -48.593 29.731 20.944 1.00 15.64 74 LEU I CA 1
ATOM 10238 C C . LEU I 1 74 ? -49.218 28.725 19.979 1.00 18.63 74 LEU I C 1
ATOM 10239 O O . LEU I 1 74 ? -48.514 27.873 19.415 1.00 18.92 74 LEU I O 1
ATOM 10244 N N . LEU I 1 75 ? -50.540 28.799 19.785 1.00 17.99 75 LEU I N 1
ATOM 10245 C CA . LEU I 1 75 ? -51.236 27.929 18.840 1.00 19.12 75 LEU I CA 1
ATOM 10246 C C . LEU I 1 75 ? -50.768 28.141 17.403 1.00 19.40 75 LEU I C 1
ATOM 10247 O O . LEU I 1 75 ? -50.890 27.229 16.572 1.00 18.52 75 LEU I O 1
ATOM 10252 N N . GLN I 1 76 ? -50.242 29.324 17.092 1.00 16.58 76 GLN I N 1
ATOM 10253 C CA . GLN I 1 76 ? -49.716 29.625 15.768 1.00 18.29 76 GLN I CA 1
ATOM 10254 C C . GLN I 1 76 ? -48.273 29.198 15.575 1.00 17.94 76 GLN I C 1
ATOM 10255 O O . GLN I 1 76 ? -47.761 29.291 14.451 1.00 19.61 76 GLN I O 1
ATOM 10261 N N A SER I 1 77 ? -47.599 28.757 16.636 0.52 17.91 77 SER I N 1
ATOM 10262 N N B SER I 1 77 ? -47.598 28.766 16.633 0.48 17.92 77 SER I N 1
ATOM 10263 C CA A SER I 1 77 ? -46.206 28.338 16.548 0.52 19.74 77 SER I CA 1
ATOM 10264 C CA B SER I 1 77 ? -46.209 28.350 16.525 0.48 19.73 77 SER I CA 1
ATOM 10265 C C A SER I 1 77 ? -46.111 26.890 16.080 0.52 17.93 77 SER I C 1
ATOM 10266 C C B SER I 1 77 ? -46.121 26.901 16.058 0.48 17.93 77 SER I C 1
ATOM 10267 O O A SER I 1 77 ? -46.976 26.060 16.375 0.52 19.98 77 SER I O 1
ATOM 10268 O O B SER I 1 77 ? -47.006 26.082 16.329 0.48 19.98 77 SER I O 1
ATOM 10273 N N . VAL I 1 78 ? -45.049 26.588 15.339 1.00 16.09 78 VAL I N 1
ATOM 10274 C CA . VAL I 1 78 ? -44.867 25.230 14.826 1.00 19.28 78 VAL I CA 1
ATOM 10275 C C . VAL I 1 78 ? -44.464 24.323 15.985 1.00 17.40 78 VAL I C 1
ATOM 10276 O O . VAL I 1 78 ? -43.441 24.576 16.646 1.00 19.76 78 VAL I O 1
ATOM 10280 N N . PRO I 1 79 ? -45.205 23.252 16.246 1.00 17.39 79 PRO I N 1
ATOM 10281 C CA . PRO I 1 79 ? -44.901 22.410 17.404 1.00 17.77 79 PRO I CA 1
ATOM 10282 C C . PRO I 1 79 ? -43.775 21.416 17.150 1.00 16.28 79 PRO I C 1
ATOM 10283 O O . PRO I 1 79 ? -43.338 21.164 16.020 1.00 16.74 79 PRO I O 1
ATOM 10287 N N . LEU I 1 80 ? -43.267 20.891 18.262 1.00 18.01 80 LEU I N 1
ATOM 10288 C CA . LEU I 1 80 ? -42.457 19.682 18.271 1.00 14.85 80 LEU I CA 1
ATOM 10289 C C . LEU I 1 80 ? -43.441 18.513 18.357 1.00 15.17 80 LEU I C 1
ATOM 10290 O O . LEU I 1 80 ? -44.056 18.283 19.405 1.00 16.33 80 LEU I O 1
ATOM 10295 N N . ARG I 1 81 ? -43.622 17.800 17.255 1.00 14.89 81 ARG I N 1
ATOM 10296 C CA . ARG I 1 81 ? -44.770 16.913 17.136 1.00 16.99 81 ARG I CA 1
ATOM 10297 C C . ARG I 1 81 ? -44.500 15.549 17.764 1.00 16.00 81 ARG I C 1
ATOM 10298 O O . ARG I 1 81 ? -43.358 15.104 17.894 1.00 17.31 81 ARG I O 1
ATOM 10306 N N . GLY I 1 82 ? -45.589 14.874 18.131 1.00 14.59 82 GLY I N 1
ATOM 10307 C CA . GLY I 1 82 ? -45.520 13.506 18.614 1.00 16.42 82 GLY I CA 1
ATOM 10308 C C . GLY I 1 82 ? -46.511 13.296 19.738 1.00 14.26 82 GLY I C 1
ATOM 10309 O O . GLY I 1 82 ? -46.345 13.888 20.814 1.00 19.11 82 GLY I O 1
ATOM 10310 N N . SER I 1 83 ? -47.558 12.492 19.508 1.00 14.11 83 SER I N 1
ATOM 10311 C CA . SER I 1 83 ? -48.597 12.367 20.521 1.00 17.19 83 SER I CA 1
ATOM 10312 C C . SER I 1 83 ? -48.346 11.239 21.522 1.00 18.67 83 SER I C 1
ATOM 10313 O O . SER I 1 83 ? -48.971 11.245 22.588 1.00 18.01 83 SER I O 1
ATOM 10316 N N . PHE I 1 84 ? -47.415 10.316 21.269 1.00 16.11 84 PHE I N 1
ATOM 10317 C CA . PHE I 1 84 ? -46.988 9.364 22.302 1.00 18.95 84 PHE I CA 1
ATOM 10318 C C . PHE I 1 84 ? -45.468 9.224 22.297 1.00 16.84 84 PHE I C 1
ATOM 10319 O O . PHE I 1 84 ? -44.909 8.211 21.860 1.00 20.70 84 PHE I O 1
ATOM 10327 N N . PRO I 1 85 ? -44.762 10.220 22.843 1.00 18.70 85 PRO I N 1
ATOM 10328 C CA . PRO I 1 85 ? -43.293 10.181 22.870 1.00 18.81 85 PRO I CA 1
ATOM 10329 C C . PRO I 1 85 ? -42.700 9.296 23.953 1.00 19.15 85 PRO I C 1
ATOM 10330 O O . PRO I 1 85 ? -41.475 9.102 23.970 1.00 21.60 85 PRO I O 1
ATOM 10334 N N . SER I 1 86 ? -43.511 8.772 24.866 1.00 17.85 86 SER I N 1
ATOM 10335 C CA . SER I 1 86 ? -43.001 8.075 26.037 1.00 21.85 86 SER I CA 1
ATOM 10336 C C . SER I 1 86 ? -43.329 6.591 26.027 1.00 27.51 86 SER I C 1
ATOM 10337 O O . SER I 1 86 ? -43.371 5.967 27.091 1.00 29.49 86 SER I O 1
ATOM 10340 N N . GLY I 1 87 ? -43.552 6.011 24.855 1.00 22.24 87 GLY I N 1
ATOM 10341 C CA . GLY I 1 87 ? -43.775 4.583 24.742 1.00 22.16 87 GLY I CA 1
ATOM 10342 C C . GLY I 1 87 ? -45.031 4.265 23.958 1.00 21.23 87 GLY I C 1
ATOM 10343 O O . GLY I 1 87 ? -45.852 5.129 23.655 1.00 18.20 87 GLY I O 1
ATOM 10344 N N . VAL I 1 88 ? -45.138 2.987 23.603 1.00 17.43 88 VAL I N 1
ATOM 10345 C CA . VAL I 1 88 ? -46.331 2.472 22.925 1.00 17.17 88 VAL I CA 1
ATOM 10346 C C . VAL I 1 88 ? -47.549 2.780 23.779 1.00 17.91 88 VAL I C 1
ATOM 10347 O O . VAL I 1 88 ? -47.470 2.654 25.016 1.00 16.01 88 VAL I O 1
ATOM 10351 N N . PRO I 1 89 ? -48.683 3.207 23.210 1.00 17.33 89 PRO I N 1
ATOM 10352 C CA . PRO I 1 89 ? -49.822 3.589 24.058 1.00 16.01 89 PRO I CA 1
ATOM 10353 C C . PRO I 1 89 ? -50.306 2.413 24.894 1.00 17.73 89 PRO I C 1
ATOM 10354 O O . PRO I 1 89 ? -50.293 1.268 24.434 1.00 15.65 89 PRO I O 1
ATOM 10358 N N . THR I 1 90 ? -50.721 2.713 26.135 1.00 15.02 90 THR I N 1
ATOM 10359 C CA . THR I 1 90 ? -51.475 1.766 26.945 1.00 12.82 90 THR I CA 1
ATOM 10360 C C . THR I 1 90 ? -52.974 1.930 26.774 1.00 15.39 90 THR I C 1
ATOM 10361 O O . THR I 1 90 ? -53.726 0.989 27.056 1.00 15.81 90 THR I O 1
ATOM 10365 N N . ASP I 1 91 ? -53.414 3.092 26.325 1.00 14.77 91 ASP I N 1
ATOM 10366 C CA . ASP I 1 91 ? -54.840 3.341 26.177 1.00 13.14 91 ASP I CA 1
ATOM 10367 C C . ASP I 1 91 ? -55.434 2.447 25.093 1.00 13.47 91 ASP I C 1
ATOM 10368 O O . ASP I 1 91 ? -54.934 2.444 23.952 1.00 15.07 91 ASP I O 1
ATOM 10373 N N . PRO I 1 92 ? -56.492 1.686 25.394 1.00 15.32 92 PRO I N 1
ATOM 10374 C CA . PRO I 1 92 ? -57.054 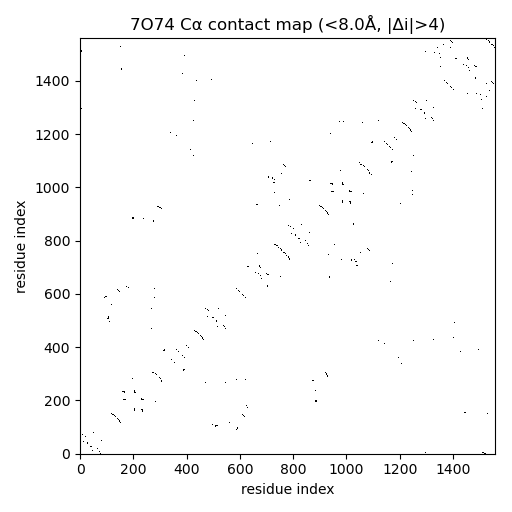0.775 24.383 1.00 14.21 92 PRO I CA 1
ATOM 10375 C C . PRO I 1 92 ? -57.423 1.450 23.074 1.00 16.37 92 PRO I C 1
ATOM 10376 O O . PRO I 1 92 ? -57.163 0.881 22.009 1.00 14.77 92 PRO I O 1
ATOM 10380 N N . THR I 1 93 ? -58.030 2.636 23.121 1.00 14.90 93 THR I N 1
ATOM 10381 C CA . THR I 1 93 ? -58.470 3.289 21.890 1.00 13.21 93 THR I CA 1
ATOM 10382 C C . THR I 1 93 ? -57.289 3.615 20.982 1.00 16.88 93 THR I C 1
ATOM 10383 O O . THR I 1 93 ? -57.315 3.320 19.783 1.00 16.65 93 THR I O 1
ATOM 10387 N N . MET I 1 94 ? -56.234 4.198 21.544 1.00 14.90 94 MET I N 1
ATOM 10388 C CA . MET I 1 94 ? -55.052 4.511 20.746 1.00 14.21 94 MET I CA 1
ATOM 10389 C C . MET I 1 94 ? -54.344 3.232 20.322 1.00 14.31 94 MET I C 1
ATOM 10390 O O . MET I 1 94 ? -53.857 3.122 19.191 1.00 14.67 94 MET I O 1
ATOM 10395 N N . TYR I 1 95 ? -54.296 2.238 21.220 1.00 15.44 95 TYR I N 1
ATOM 10396 C CA . TYR I 1 95 ? -53.530 1.028 20.934 1.00 13.31 95 TYR I CA 1
ATOM 10397 C C . TYR I 1 95 ? -54.056 0.294 19.707 1.00 13.16 95 TYR I C 1
ATOM 10398 O O . TYR I 1 95 ? -53.280 -0.310 18.962 1.00 15.52 95 TYR I O 1
ATOM 10407 N N . ARG I 1 96 ? -55.374 0.280 19.509 1.00 13.48 96 ARG I N 1
ATOM 10408 C CA . ARG I 1 96 ? -55.911 -0.478 18.383 1.00 14.91 96 ARG I CA 1
ATOM 10409 C C . ARG I 1 96 ? -55.320 -0.008 17.064 1.00 15.31 96 ARG I C 1
ATOM 10410 O O . ARG I 1 96 ? -55.110 -0.819 16.159 1.00 16.30 96 ARG I O 1
ATOM 10418 N N . PHE I 1 97 ? -55.063 1.295 16.925 1.00 14.26 97 PHE I N 1
ATOM 10419 C CA . PHE I 1 97 ? -54.441 1.780 15.697 1.00 13.79 97 PHE I CA 1
ATOM 10420 C C . PHE I 1 97 ? -53.001 1.302 15.579 1.00 14.84 97 PHE I C 1
ATOM 10421 O O . PHE I 1 97 ? -52.538 0.949 14.486 1.00 16.71 97 PHE I O 1
ATOM 10429 N N . TYR I 1 98 ? -52.284 1.253 16.703 1.00 15.11 98 TYR I N 1
ATOM 10430 C CA . TYR I 1 98 ? -50.956 0.659 16.698 1.00 16.07 98 TYR I CA 1
ATOM 10431 C C . TYR I 1 98 ? -51.014 -0.821 16.326 1.00 15.84 98 TYR I C 1
ATOM 10432 O O . TYR I 1 98 ? -50.202 -1.294 15.526 1.00 16.86 98 TYR I O 1
ATOM 10441 N N . GLU I 1 99 ? -51.997 -1.562 16.860 1.00 15.17 99 GLU I N 1
ATOM 10442 C CA . GLU I 1 99 ? -52.154 -2.969 16.492 1.00 14.15 99 GLU I CA 1
ATOM 10443 C C . GLU I 1 99 ? -52.420 -3.145 15.007 1.00 16.28 99 GLU I C 1
ATOM 10444 O O . GLU I 1 99 ? -51.940 -4.104 14.388 1.00 15.24 99 GLU I O 1
ATOM 10450 N N . MET I 1 100 ? -53.216 -2.250 14.440 1.00 15.46 100 MET I N 1
ATOM 10451 C CA . MET I 1 100 ? -53.497 -2.266 13.013 1.00 16.34 100 MET I CA 1
ATOM 10452 C C . MET I 1 100 ? -52.200 -2.216 12.224 1.00 18.42 100 MET I C 1
ATOM 10453 O O . MET I 1 100 ? -52.005 -2.973 11.264 1.00 17.91 100 MET I O 1
ATOM 10458 N N . LEU I 1 101 ? -51.282 -1.360 12.662 1.00 16.09 101 LEU I N 1
ATOM 10459 C CA . LEU I 1 101 ? -49.965 -1.275 12.052 1.00 16.58 101 LEU I CA 1
ATOM 10460 C C . LEU I 1 101 ? -49.124 -2.520 12.330 1.00 17.62 101 LEU I C 1
ATOM 10461 O O . LEU I 1 101 ? -48.391 -2.984 11.448 1.00 16.95 101 LEU I O 1
ATOM 10466 N N . GLN I 1 102 ? -49.202 -3.092 13.536 1.00 18.70 102 GLN I N 1
ATOM 10467 C CA . GLN I 1 102 ? -48.473 -4.343 13.762 1.00 15.18 102 GLN I CA 1
ATOM 10468 C C . GLN I 1 102 ? -48.937 -5.446 12.824 1.00 17.53 102 GLN I C 1
ATOM 10469 O O . GLN I 1 102 ? -48.119 -6.214 12.309 1.00 17.11 102 GLN I O 1
ATOM 10475 N N . VAL I 1 103 ? -50.240 -5.567 12.602 1.00 15.39 103 VAL I N 1
ATOM 10476 C CA . VAL I 1 103 ? -50.702 -6.688 11.787 1.00 17.38 103 VAL I CA 1
ATOM 10477 C C . VAL I 1 103 ? -50.431 -6.445 10.307 1.00 16.86 103 VAL I C 1
ATOM 10478 O O . VAL I 1 103 ? -50.008 -7.367 9.582 1.00 18.33 103 VAL I O 1
ATOM 10482 N N . TYR I 1 104 ? -50.628 -5.211 9.838 1.00 16.66 104 TYR I N 1
ATOM 10483 C CA . TYR I 1 104 ? -50.612 -4.908 8.409 1.00 16.49 104 TYR I CA 1
ATOM 10484 C C . TYR I 1 104 ? -49.410 -4.096 7.953 1.00 19.57 104 TYR I C 1
ATOM 10485 O O . TYR I 1 104 ? -49.329 -3.760 6.765 1.00 18.50 104 TYR I O 1
ATOM 10494 N N . GLY I 1 105 ? -48.467 -3.798 8.853 1.00 16.78 105 GLY I N 1
ATOM 10495 C CA . GLY I 1 105 ? -47.349 -2.936 8.499 1.00 15.61 105 GLY I CA 1
ATOM 10496 C C . GLY I 1 105 ? -46.494 -3.496 7.374 1.00 19.16 105 GLY I C 1
ATOM 10497 O O . GLY I 1 105 ? -46.130 -2.776 6.442 1.00 16.30 105 GLY I O 1
ATOM 10498 N N . SER I 1 106 ? -46.141 -4.779 7.458 1.00 17.61 106 SER I N 1
ATOM 10499 C CA . SER I 1 106 ? -45.336 -5.378 6.392 1.00 14.15 106 SER I CA 1
ATOM 10500 C C . SER I 1 106 ? -46.137 -5.492 5.097 1.00 16.00 106 SER I C 1
ATOM 10501 O O . SER I 1 106 ? -45.560 -5.393 4.007 1.00 17.22 106 SER I O 1
ATOM 10504 N N . THR I 1 107 ? -47.455 -5.670 5.202 1.00 17.78 107 THR I N 1
ATOM 10505 C CA . THR I 1 107 ? -48.320 -5.706 4.026 1.00 15.52 107 THR I CA 1
ATOM 10506 C C . THR I 1 107 ? -48.385 -4.350 3.347 1.00 17.12 107 THR I C 1
ATOM 10507 O O . THR I 1 107 ? -48.348 -4.254 2.112 1.00 14.54 107 THR I O 1
ATOM 10511 N N . LEU I 1 108 ? -48.511 -3.286 4.137 1.00 15.10 108 LEU I N 1
ATOM 10512 C CA . LEU I 1 108 ? -48.533 -1.950 3.561 1.00 15.77 108 LEU I CA 1
ATOM 10513 C C . LEU I 1 108 ? -47.254 -1.667 2.782 1.00 18.50 108 LEU I C 1
ATOM 10514 O O . LEU I 1 108 ? -47.302 -1.174 1.648 1.00 19.77 108 LEU I O 1
ATOM 10519 N N . LYS I 1 109 ? -46.102 -2.011 3.359 1.00 14.61 109 LYS I N 1
ATOM 10520 C CA . LYS I 1 109 ? -44.837 -1.830 2.647 1.00 13.09 109 LYS I CA 1
ATOM 10521 C C . LYS I 1 109 ? -44.827 -2.616 1.341 1.00 18.11 109 LYS I C 1
ATOM 10522 O O . LYS I 1 109 ? -44.502 -2.068 0.279 1.00 17.83 109 LYS I O 1
ATOM 10528 N N . ALA I 1 110 ? -45.190 -3.903 1.409 1.00 16.14 110 ALA I N 1
ATOM 10529 C CA . ALA I 1 110 ? -45.173 -4.769 0.233 1.00 16.45 110 ALA I CA 1
ATOM 10530 C C . ALA I 1 110 ? -46.067 -4.216 -0.867 1.00 18.96 110 ALA I C 1
ATOM 10531 O O . ALA I 1 110 ? -45.656 -4.125 -2.034 1.00 19.99 110 ALA I O 1
ATOM 10533 N N . LEU I 1 111 ? -47.282 -3.801 -0.504 1.00 15.85 111 LEU I N 1
ATOM 10534 C CA . LEU I 1 111 ? -48.222 -3.336 -1.524 1.00 19.88 111 LEU I CA 1
ATOM 10535 C C . LEU I 1 111 ? -47.873 -1.952 -2.054 1.00 20.33 111 LEU I C 1
ATOM 10536 O O . LEU I 1 111 ? -48.147 -1.660 -3.224 1.00 18.39 111 LEU I O 1
ATOM 10541 N N . VAL I 1 112 ? -47.275 -1.078 -1.234 1.00 16.60 112 VAL I N 1
ATOM 10542 C CA . VAL I 1 112 ? -46.807 0.201 -1.760 1.00 15.94 112 VAL I CA 1
ATOM 10543 C C . VAL I 1 112 ? -45.749 -0.024 -2.836 1.00 17.58 112 VAL I C 1
ATOM 10544 O O . VAL I 1 112 ? -45.800 0.580 -3.915 1.00 18.43 112 VAL I O 1
ATOM 10548 N N . HIS I 1 113 ? -44.794 -0.922 -2.573 1.00 16.48 113 HIS I N 1
ATOM 10549 C CA . HIS I 1 113 ? -43.725 -1.138 -3.541 1.00 17.21 113 HIS I CA 1
ATOM 10550 C C . HIS I 1 113 ? -44.256 -1.798 -4.807 1.00 20.60 113 HIS I C 1
ATOM 10551 O O . HIS I 1 113 ? -43.753 -1.522 -5.905 1.00 20.90 113 HIS I O 1
ATOM 10558 N N . GLU I 1 114 ? -45.301 -2.612 -4.684 1.00 18.15 114 GLU I N 1
ATOM 10559 C CA . GLU I 1 114 ? -45.878 -3.247 -5.861 1.00 17.09 114 GLU I CA 1
ATOM 10560 C C . GLU I 1 114 ? -46.688 -2.252 -6.685 1.00 22.04 114 GLU I C 1
ATOM 10561 O O . GLU I 1 114 ? -46.547 -2.191 -7.914 1.00 24.97 114 GLU I O 1
ATOM 10567 N N . GLN I 1 115 ? -47.543 -1.458 -6.032 1.00 18.18 115 GLN I N 1
ATOM 10568 C CA . GLN I 1 115 ? -48.450 -0.584 -6.767 1.00 21.06 115 GLN I CA 1
ATOM 10569 C C . GLN I 1 115 ? -47.871 0.783 -7.097 1.00 24.02 115 GLN I C 1
ATOM 10570 O O . GLN I 1 115 ? -48.321 1.406 -8.069 1.00 23.39 115 GLN I O 1
ATOM 10576 N N . PHE I 1 116 ? -46.878 1.255 -6.350 1.00 17.96 116 PHE I N 1
ATOM 10577 C CA . PHE I 1 116 ? -46.291 2.566 -6.594 1.00 20.00 116 PHE I CA 1
ATOM 10578 C C . PHE I 1 116 ? -44.828 2.478 -7.002 1.00 21.82 116 PHE I C 1
ATOM 10579 O O . PHE I 1 116 ? -44.421 3.074 -8.008 1.00 25.43 116 PHE I O 1
ATOM 10587 N N . GLY I 1 117 ? -44.026 1.738 -6.263 1.00 18.43 117 GLY I N 1
ATOM 10588 C CA . GLY I 1 117 ? -42.616 1.621 -6.532 1.00 19.58 117 GLY I CA 1
ATOM 10589 C C . GLY I 1 117 ? -41.832 1.817 -5.258 1.00 23.06 117 GLY I C 1
ATOM 10590 O O . GLY I 1 117 ? -42.384 1.840 -4.152 1.00 18.23 117 GLY I O 1
ATOM 10591 N N . ASP I 1 118 ? -40.524 1.958 -5.407 1.00 17.70 118 ASP I N 1
ATOM 10592 C CA . ASP I 1 118 ? -39.676 2.223 -4.258 1.00 18.14 118 ASP I CA 1
ATOM 10593 C C . ASP I 1 118 ? -39.938 3.652 -3.787 1.00 20.11 118 ASP I C 1
ATOM 10594 O O . ASP I 1 118 ? -40.080 4.572 -4.596 1.00 23.11 118 ASP I O 1
ATOM 10599 N N . GLY I 1 119 ? -40.048 3.836 -2.476 1.00 20.16 119 GLY I N 1
ATOM 10600 C CA . GLY I 1 119 ? -40.357 5.157 -1.973 1.00 18.49 119 GLY I CA 1
ATOM 10601 C C . GLY I 1 119 ? -41.292 5.051 -0.796 1.00 18.90 119 GLY I C 1
ATOM 10602 O O . GLY I 1 119 ? -41.320 4.014 -0.128 1.00 20.47 119 GLY I O 1
ATOM 10603 N N . ILE I 1 120 ? -42.071 6.097 -0.541 1.00 17.33 120 ILE I N 1
ATOM 10604 C CA . ILE I 1 120 ? -42.911 6.156 0.643 1.00 15.94 120 ILE I CA 1
ATOM 10605 C C . ILE I 1 120 ? -44.269 6.729 0.270 1.00 18.50 120 ILE I C 1
ATOM 10606 O O . ILE I 1 120 ? -44.430 7.422 -0.739 1.00 20.24 120 ILE I O 1
ATOM 10611 N N . ILE I 1 121 ? -45.245 6.448 1.122 1.00 14.91 121 ILE I N 1
ATOM 10612 C CA . ILE I 1 121 ? -46.481 7.224 1.165 1.00 19.53 121 ILE I CA 1
ATOM 10613 C C . ILE I 1 121 ? -46.285 8.296 2.228 1.00 21.09 121 ILE I C 1
ATOM 10614 O O . ILE I 1 121 ? -45.960 7.985 3.380 1.00 19.30 121 ILE I O 1
ATOM 10619 N N . SER I 1 122 ? -46.459 9.554 1.837 1.00 19.23 122 SER I N 1
ATOM 10620 C CA . SER I 1 122 ? -46.117 10.671 2.710 1.00 16.58 122 SER I CA 1
ATOM 10621 C C . SER I 1 122 ? -47.036 10.765 3.919 1.00 18.90 122 SER I C 1
ATOM 10622 O O . SER I 1 122 ? -48.256 10.592 3.819 1.00 19.77 122 SER I O 1
ATOM 10625 N N . ALA I 1 123 ? -46.441 11.099 5.063 1.00 18.33 123 ALA I N 1
ATOM 10626 C CA . ALA I 1 123 ? -47.188 11.506 6.246 1.00 17.33 123 ALA I CA 1
ATOM 10627 C C . ALA I 1 123 ? -47.278 13.027 6.361 1.00 20.14 123 ALA I C 1
ATOM 10628 O O . ALA I 1 123 ? -47.859 13.533 7.323 1.00 18.92 123 ALA I O 1
ATOM 10630 N N . ILE I 1 124 ? -46.715 13.757 5.397 1.00 19.93 124 ILE I N 1
ATOM 10631 C CA . ILE I 1 124 ? -46.686 15.224 5.394 1.00 18.82 124 ILE I CA 1
ATOM 10632 C C . ILE I 1 124 ? -47.628 15.803 4.339 1.00 19.42 124 ILE I C 1
ATOM 10633 O O . ILE I 1 124 ? -48.463 16.663 4.637 1.00 19.79 124 ILE I O 1
ATOM 10638 N N . ASN I 1 125 ? -47.478 15.366 3.088 1.00 21.23 125 ASN I N 1
ATOM 10639 C CA . ASN I 1 125 ? -48.466 15.636 2.042 1.00 20.36 125 ASN I CA 1
ATOM 10640 C C . ASN I 1 125 ? -49.547 14.575 2.212 1.00 22.88 125 ASN I C 1
ATOM 10641 O O . ASN I 1 125 ? -49.553 13.526 1.559 1.00 20.12 125 ASN I O 1
ATOM 10646 N N . PHE I 1 126 ? -50.484 14.863 3.118 1.00 19.25 126 PHE I N 1
ATOM 10647 C CA . PHE I 1 126 ? -51.253 13.807 3.759 1.00 19.49 126 PHE I CA 1
ATOM 10648 C C . PHE I 1 126 ? -52.510 14.414 4.351 1.00 19.53 126 PHE I C 1
ATOM 10649 O O . PHE I 1 126 ? -52.462 15.510 4.918 1.00 20.71 126 PHE I O 1
ATOM 10657 N N . LYS I 1 127 ? -53.629 13.699 4.222 1.00 19.49 127 LYS I N 1
ATOM 10658 C CA . LYS I 1 127 ? -54.892 14.092 4.829 1.00 17.62 127 LYS I CA 1
ATOM 10659 C C . LYS I 1 127 ? -55.478 12.897 5.553 1.00 21.27 127 LYS I C 1
ATOM 10660 O O . LYS I 1 127 ? -55.367 11.762 5.083 1.00 20.19 127 LYS I O 1
ATOM 10666 N N . LEU I 1 128 ? -56.134 13.161 6.672 1.00 18.84 128 LEU I N 1
ATOM 10667 C CA . LEU I 1 128 ? -56.779 12.126 7.464 1.00 22.14 128 LEU I CA 1
ATOM 10668 C C . LEU I 1 128 ? -58.223 12.528 7.698 1.00 22.61 128 LEU I C 1
ATOM 10669 O O . LEU I 1 128 ? -58.514 13.701 7.967 1.00 20.99 128 LEU I O 1
ATOM 10674 N N . ASP I 1 129 ? -59.115 11.539 7.645 1.00 20.61 129 ASP I N 1
ATOM 10675 C CA . ASP I 1 129 ? -60.550 11.723 7.831 1.00 23.80 129 ASP I CA 1
ATOM 10676 C C . ASP I 1 129 ? -61.158 10.515 8.539 1.00 24.26 129 ASP I C 1
ATOM 10677 O O . ASP I 1 129 ? -60.781 9.378 8.251 1.00 22.24 129 ASP I O 1
ATOM 10682 N N A ILE I 1 130 ? -62.099 10.751 9.458 0.67 24.06 130 ILE I N 1
ATOM 10683 N N B ILE I 1 130 ? -62.094 10.775 9.453 0.33 24.10 130 ILE I N 1
ATOM 10684 C CA A ILE I 1 130 ? -62.835 9.662 10.101 0.67 23.05 130 ILE I CA 1
ATOM 10685 C CA B ILE I 1 130 ? -62.875 9.735 10.114 0.33 23.14 130 ILE I CA 1
ATOM 10686 C C A ILE I 1 130 ? -64.331 9.883 9.884 0.67 26.15 130 ILE I C 1
ATOM 10687 C C B ILE I 1 130 ? -64.341 9.934 9.761 0.33 26.09 130 ILE I C 1
ATOM 10688 O O A ILE I 1 130 ? -64.846 10.985 10.106 0.67 24.65 130 ILE I O 1
ATOM 10689 O O B ILE I 1 130 ? -64.854 11.058 9.810 0.33 24.71 130 ILE I O 1
ATOM 10698 N N . LYS I 1 131 ? -65.009 8.844 9.409 1.00 22.05 131 LYS I N 1
ATOM 10699 C CA . LYS I 1 131 ? -66.432 8.854 9.109 1.00 22.14 131 LYS I CA 1
ATOM 10700 C C . LYS I 1 131 ? -67.100 7.727 9.889 1.00 23.29 131 LYS I C 1
ATOM 10701 O O . LYS I 1 131 ? -66.501 6.672 10.119 1.00 22.13 131 LYS I O 1
ATOM 10707 N N . LYS I 1 132 ? -68.340 7.952 10.301 1.00 20.72 132 LYS I N 1
ATOM 10708 C CA . LYS I 1 132 ? -69.127 6.956 11.019 1.00 22.64 132 LYS I CA 1
ATOM 10709 C C . LYS I 1 132 ? -70.208 6.401 10.098 1.00 24.98 132 LYS I C 1
ATOM 10710 O O . LYS I 1 132 ? -70.929 7.167 9.452 1.00 21.24 132 LYS I O 1
ATOM 10716 N N . VAL I 1 133 ? -70.324 5.077 10.039 1.00 20.59 133 VAL I N 1
ATOM 10717 C CA . VAL I 1 133 ? -71.338 4.420 9.216 1.00 21.46 133 VAL I CA 1
ATOM 10718 C C . VAL I 1 133 ? -72.146 3.499 10.123 1.00 25.41 133 VAL I C 1
ATOM 10719 O O . VAL I 1 133 ? -71.608 2.894 11.054 1.00 24.63 133 VAL I O 1
ATOM 10723 N N . GLU I 1 134 ? -73.453 3.445 9.895 1.00 23.67 134 GLU I N 1
ATOM 10724 C CA . GLU I 1 134 ? -74.349 2.675 10.753 1.00 26.76 134 GLU I CA 1
ATOM 10725 C C . GLU I 1 134 ? -74.472 1.293 10.122 1.00 40.53 134 GLU I C 1
ATOM 10726 O O . GLU I 1 134 ? -75.175 1.122 9.126 1.00 34.59 134 GLU I O 1
ATOM 10732 N N . ASP I 1 135 ? -73.769 0.283 10.705 1.00 41.68 135 ASP I N 1
ATOM 10733 C CA . ASP I 1 135 ? -73.544 -0.984 10.000 1.00 49.67 135 ASP I CA 1
ATOM 10734 C C . ASP I 1 135 ? -74.733 -1.941 10.166 1.00 59.97 135 ASP I C 1
ATOM 10735 O O . ASP I 1 135 ? -75.387 -1.952 11.216 1.00 53.70 135 ASP I O 1
ATOM 10740 N N . PRO I 1 136 ? -75.076 -2.688 9.101 1.00 61.32 136 PRO I N 1
ATOM 10741 C CA . PRO I 1 136 ? -76.258 -3.578 9.140 1.00 59.26 136 PRO I CA 1
ATOM 10742 C C . PRO I 1 136 ? -76.261 -4.584 10.277 1.00 62.37 136 PRO I C 1
ATOM 10743 O O . PRO I 1 136 ? -77.339 -5.040 10.682 1.00 61.99 136 PRO I O 1
ATOM 10747 N N . ASP I 1 137 ? -75.094 -4.968 10.788 1.00 55.68 137 ASP I N 1
ATOM 10748 C CA . ASP I 1 137 ? -75.033 -5.937 11.876 1.00 61.66 137 ASP I CA 1
ATOM 10749 C C . ASP I 1 137 ? -75.499 -5.341 13.264 1.00 61.15 137 ASP I C 1
ATOM 10750 O O . ASP I 1 137 ? -75.417 -6.047 14.278 1.00 63.51 137 ASP I O 1
ATOM 10755 N N . GLY I 1 138 ? -76.003 -4.106 13.320 1.00 56.29 138 GLY I N 1
ATOM 10756 C CA . GLY I 1 138 ? -76.277 -3.432 14.576 1.00 50.03 138 GLY I CA 1
ATOM 10757 C C . GLY I 1 138 ? -75.050 -2.684 15.062 1.00 46.08 138 GLY I C 1
ATOM 10758 O O . GLY I 1 138 ? -73.941 -3.225 15.013 1.00 51.12 138 GLY I O 1
ATOM 10759 N N . GLY I 1 139 ? -75.219 -1.444 15.522 1.00 40.78 139 GLY I N 1
ATOM 10760 C CA . GLY I 1 139 ? -74.078 -0.653 15.955 1.00 33.03 139 GLY I CA 1
ATOM 10761 C C . GLY I 1 139 ? -73.513 0.242 14.865 1.00 34.15 139 GLY I C 1
ATOM 10762 O O . GLY I 1 139 ? -74.260 0.745 14.020 1.00 30.51 139 GLY I O 1
ATOM 10763 N N . SER I 1 140 ? -72.202 0.455 14.863 1.00 17.27 140 SER I N 1
ATOM 10764 C CA . SER I 1 140 ? -71.603 1.367 13.893 1.00 17.63 140 SER I CA 1
ATOM 10765 C C . SER I 1 140 ? -70.151 0.984 13.647 1.00 18.81 140 SER I C 1
ATOM 10766 O O . SER I 1 140 ? -69.559 0.194 14.383 1.00 17.62 140 SER I O 1
ATOM 10769 N N . ARG I 1 141 ? -69.596 1.545 12.574 1.00 18.61 141 ARG I N 1
ATOM 10770 C CA . ARG I 1 141 ? -68.209 1.344 12.175 1.00 13.40 141 ARG I CA 1
ATOM 10771 C C . ARG I 1 141 ? -67.575 2.698 11.922 1.00 18.21 141 ARG I C 1
ATOM 10772 O O . ARG I 1 141 ? -68.251 3.660 11.546 1.00 16.82 141 ARG I O 1
ATOM 10780 N N . ALA I 1 142 ? -66.266 2.763 12.142 1.00 14.90 142 ALA I N 1
ATOM 10781 C CA . ALA I 1 142 ? -65.463 3.912 11.761 1.00 17.65 142 ALA I CA 1
ATOM 10782 C C . ALA I 1 142 ? -64.742 3.584 10.467 1.00 18.95 142 ALA I C 1
ATOM 10783 O O . ALA I 1 142 ? -64.149 2.506 10.332 1.00 20.23 142 ALA I O 1
ATOM 10785 N N . VAL I 1 143 ? -64.830 4.487 9.507 1.00 18.28 143 VAL I N 1
ATOM 10786 C CA . VAL I 1 143 ? -64.078 4.381 8.261 1.00 19.95 143 VAL I CA 1
ATOM 10787 C C . VAL I 1 143 ? -63.066 5.515 8.299 1.00 22.39 143 VAL I C 1
ATOM 10788 O O . VAL I 1 143 ? -63.443 6.695 8.277 1.00 22.65 143 VAL I O 1
ATOM 10792 N N . ILE I 1 144 ? -61.796 5.167 8.467 1.00 22.32 144 ILE I N 1
ATOM 10793 C CA . ILE I 1 144 ? -60.719 6.138 8.578 1.00 20.20 144 ILE I CA 1
ATOM 10794 C C . ILE I 1 144 ? -59.934 6.096 7.277 1.00 23.10 144 ILE I C 1
ATOM 10795 O O . ILE I 1 144 ? -59.453 5.030 6.877 1.00 19.44 144 ILE I O 1
ATOM 10800 N N . THR I 1 145 ? -59.804 7.246 6.625 1.00 21.19 145 THR I N 1
ATOM 10801 C CA . THR I 1 145 ? -59.097 7.356 5.355 1.00 18.92 145 THR I CA 1
ATOM 10802 C C . THR I 1 145 ? -57.760 8.043 5.576 1.00 21.08 145 THR I C 1
ATOM 10803 O O . THR I 1 145 ? -57.716 9.165 6.091 1.00 24.15 145 THR I O 1
ATOM 10807 N N . LEU I 1 146 ? -56.684 7.357 5.193 1.00 17.55 146 LEU I N 1
ATOM 10808 C CA . LEU I 1 146 ? -55.339 7.905 5.147 1.00 19.75 146 LEU I CA 1
ATOM 10809 C C . LEU I 1 146 ? -55.031 8.177 3.681 1.00 24.28 146 LEU I C 1
ATOM 10810 O O . LEU I 1 146 ? -55.078 7.261 2.859 1.00 25.83 146 LEU I O 1
ATOM 10815 N N . ASP I 1 147 ? -54.740 9.429 3.349 1.00 18.58 147 ASP I N 1
ATOM 10816 C CA . ASP I 1 147 ? -54.586 9.850 1.955 1.00 18.75 147 ASP I CA 1
ATOM 10817 C C . ASP I 1 147 ? -53.244 10.566 1.837 1.00 16.16 147 ASP I C 1
ATOM 10818 O O . ASP I 1 147 ? -53.152 11.752 2.175 1.00 19.12 147 ASP I O 1
ATOM 10823 N N . GLY I 1 148 ? -52.229 9.867 1.335 1.00 17.56 148 GLY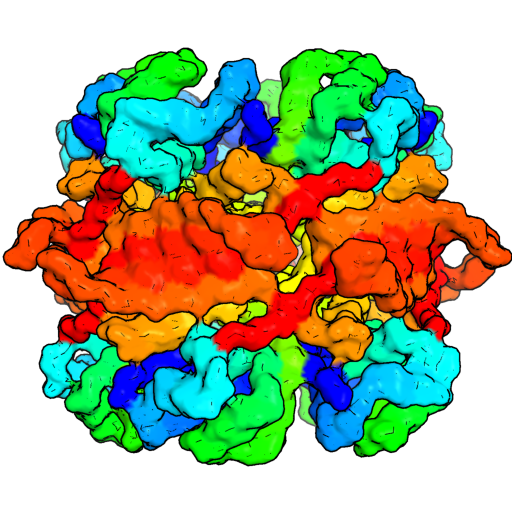 I N 1
ATOM 10824 C CA . GLY I 1 148 ? -50.874 10.400 1.310 1.00 15.12 148 GLY I CA 1
ATOM 10825 C C . GLY I 1 148 ? -50.264 10.338 -0.074 1.00 16.65 148 GLY I C 1
ATOM 10826 O O . GLY I 1 148 ? -50.470 9.380 -0.815 1.00 18.53 148 GLY I O 1
ATOM 10827 N N . LYS I 1 149 ? -49.476 11.356 -0.394 1.00 16.10 149 LYS I N 1
ATOM 10828 C CA . LYS I 1 149 ? -48.769 11.401 -1.666 1.00 17.35 149 LYS I CA 1
ATOM 10829 C C . LYS I 1 149 ? -47.683 10.334 -1.743 1.00 20.31 149 LYS I C 1
ATOM 10830 O O . LYS I 1 149 ? -46.969 10.079 -0.767 1.00 18.26 149 LYS I O 1
ATOM 10836 N N . TYR I 1 150 ? -47.540 9.709 -2.916 1.00 18.12 150 TYR I N 1
ATOM 10837 C CA . TYR I 1 150 ? -46.415 8.800 -3.138 1.00 18.05 150 TYR I CA 1
ATOM 10838 C C . TYR I 1 150 ? -45.178 9.619 -3.498 1.00 17.57 150 TYR I C 1
ATOM 10839 O O . TYR I 1 150 ? -45.218 10.428 -4.427 1.00 20.25 150 TYR I O 1
ATOM 10848 N N . LEU I 1 151 ? -44.092 9.436 -2.740 1.00 19.17 151 LEU I N 1
ATOM 10849 C CA . LEU I 1 151 ? -42.813 10.078 -3.037 1.00 21.99 151 LEU I CA 1
ATOM 10850 C C . LEU I 1 151 ? -41.827 8.989 -3.413 1.00 19.93 151 LEU I C 1
ATOM 10851 O O . LEU I 1 151 ? -41.476 8.162 -2.552 1.00 18.96 151 LEU I O 1
ATOM 10856 N N . PRO I 1 152 ? -41.348 8.950 -4.655 1.00 18.54 152 PRO I N 1
ATOM 10857 C CA . PRO I 1 152 ? -40.455 7.869 -5.084 1.00 21.94 152 PRO I CA 1
ATOM 10858 C C . PRO I 1 152 ? -39.008 8.055 -4.638 1.00 20.32 152 PRO I C 1
ATOM 10859 O O . PRO I 1 152 ? -38.500 9.174 -4.504 1.00 20.78 152 PRO I O 1
ATOM 10863 N N . THR I 1 153 ? -38.358 6.921 -4.385 1.00 20.80 153 THR I N 1
ATOM 10864 C CA . THR I 1 153 ? -36.911 6.838 -4.205 1.00 21.74 153 THR I CA 1
ATOM 10865 C C . THR I 1 153 ? -36.261 6.567 -5.561 1.00 38.32 153 THR I C 1
ATOM 10866 O O . THR I 1 153 ? -36.463 5.494 -6.149 1.00 39.17 153 THR I O 1
ATOM 10870 N N . LYS I 1 154 ? -35.472 7.524 -6.052 1.00 36.40 154 LYS I N 1
ATOM 10871 C CA . LYS I 1 154 ? -34.821 7.357 -7.348 1.00 45.42 154 LYS I CA 1
ATOM 10872 C C . LYS I 1 154 ? -33.304 7.339 -7.198 1.00 37.76 154 LYS I C 1
ATOM 10873 O O . LYS I 1 154 ? -32.755 8.062 -6.362 1.00 33.37 154 LYS I O 1
ATOM 10879 N N . PRO I 1 155 ? -32.609 6.512 -7.978 1.00 34.54 155 PRO I N 1
ATOM 10880 C CA . PRO I 1 155 ? -31.145 6.528 -7.954 1.00 31.30 155 PRO I CA 1
ATOM 10881 C C . PRO I 1 155 ? -30.605 7.929 -8.199 1.00 38.71 155 PRO I C 1
ATOM 10882 O O . PRO I 1 155 ? -31.255 8.768 -8.826 1.00 41.39 155 PRO I O 1
ATOM 10886 N N . PHE I 1 156 ? -29.447 8.208 -7.615 1.00 37.71 156 PHE I N 1
ATOM 10887 C CA . PHE I 1 156 ? -28.729 9.429 -7.945 1.00 36.08 156 PHE I CA 1
ATOM 10888 C C . PHE I 1 156 ? -27.254 9.067 -8.173 1.00 44.68 156 PHE I C 1
ATOM 10889 O O . PHE I 1 156 ? -26.834 7.930 -7.911 1.00 31.24 156 PHE I O 1
ATOM 10898 N N . MET J 1 1 ? -58.988 -30.028 13.391 1.00 35.88 1 MET J N 1
ATOM 10899 C CA . MET J 1 1 ? -58.744 -29.147 14.527 1.00 35.52 1 MET J CA 1
ATOM 10900 C C . MET J 1 1 ? -57.887 -27.968 14.057 1.00 29.92 1 MET J C 1
ATOM 10901 O O . MET J 1 1 ? -56.817 -28.171 13.486 1.00 28.93 1 MET J O 1
ATOM 10906 N N . LEU J 1 2 ? -58.357 -26.747 14.290 1.00 27.66 2 LEU J N 1
ATOM 10907 C CA . LEU J 1 2 ? -57.564 -25.574 13.949 1.00 24.04 2 LEU J CA 1
ATOM 10908 C C . LEU J 1 2 ? -56.292 -25.600 14.779 1.00 21.89 2 LEU J C 1
ATOM 10909 O O . LEU J 1 2 ? -56.338 -25.871 15.983 1.00 26.16 2 LEU J O 1
ATOM 10914 N N . GLN J 1 3 ? -55.154 -25.352 14.133 1.00 19.48 3 GLN J N 1
ATOM 10915 C CA . GLN J 1 3 ? -53.854 -25.356 14.790 1.00 21.55 3 GLN J CA 1
ATOM 10916 C C . GLN J 1 3 ? -53.369 -23.924 14.974 1.00 20.69 3 GLN J C 1
ATOM 10917 O O . GLN J 1 3 ? -53.826 -23.005 14.292 1.00 21.04 3 GLN J O 1
ATOM 10923 N N . SER J 1 4 ? -52.465 -23.726 15.931 1.00 18.49 4 SER J N 1
ATOM 10924 C CA . SER J 1 4 ? -51.942 -22.385 16.174 1.00 20.84 4 SER J CA 1
ATOM 10925 C C . SER J 1 4 ? -50.457 -22.447 16.500 1.00 22.17 4 SER J C 1
ATOM 10926 O O . SER J 1 4 ? -49.933 -23.468 16.946 1.00 23.52 4 SER J O 1
ATOM 10929 N N . GLN J 1 5 ? -49.794 -21.322 16.265 1.00 16.85 5 GLN J N 1
ATOM 10930 C CA . GLN J 1 5 ? -48.379 -21.129 16.523 1.00 16.38 5 GLN J CA 1
ATOM 10931 C C . GLN J 1 5 ? -48.196 -20.464 17.881 1.00 20.77 5 GLN J C 1
ATOM 10932 O O . GLN J 1 5 ? -49.015 -19.639 18.298 1.00 22.14 5 GLN J O 1
ATOM 10938 N N . PHE J 1 6 ? -47.116 -20.825 18.571 1.00 20.80 6 PHE J N 1
ATOM 10939 C CA . PHE J 1 6 ? -46.751 -20.124 19.793 1.00 21.05 6 PHE J CA 1
ATOM 10940 C C . PHE J 1 6 ? -45.499 -19.268 19.632 1.00 22.63 6 PHE J C 1
ATOM 10941 O O . PHE J 1 6 ? -45.215 -18.455 20.517 1.00 21.02 6 PHE J O 1
ATOM 10949 N N . ALA J 1 7 ? -44.775 -19.390 18.516 1.00 18.12 7 ALA J N 1
ATOM 10950 C CA . ALA J 1 7 ? -43.586 -18.588 18.227 1.00 18.68 7 ALA J CA 1
ATOM 10951 C C . ALA J 1 7 ? -43.648 -18.134 16.777 1.00 22.11 7 ALA J C 1
ATOM 10952 O O . ALA J 1 7 ? -44.245 -18.809 15.936 1.00 21.79 7 ALA J O 1
ATOM 10954 N N . GLN J 1 8 ? -43.003 -17.004 16.468 1.00 19.78 8 GLN J N 1
ATOM 10955 C CA . GLN J 1 8 ? -43.100 -16.487 15.103 1.00 19.23 8 GLN J CA 1
ATOM 10956 C C . GLN J 1 8 ? -42.185 -17.187 14.113 1.00 20.00 8 GLN J C 1
ATOM 10957 O O . GLN J 1 8 ? -42.399 -17.054 12.901 1.00 19.94 8 GLN J O 1
ATOM 10963 N N . THR J 1 9 ? -41.173 -17.901 14.598 1.00 20.14 9 THR J N 1
ATOM 10964 C CA . THR J 1 9 ? -40.088 -18.363 13.732 1.00 20.76 9 THR J CA 1
ATOM 10965 C C . THR J 1 9 ? -40.569 -19.202 12.554 1.00 21.68 9 THR J C 1
ATOM 10966 O O . THR J 1 9 ? -40.136 -18.926 11.419 1.00 22.53 9 THR J O 1
ATOM 10970 N N . PRO J 1 10 ? -41.434 -20.213 12.725 1.00 22.59 10 PRO J N 1
ATOM 10971 C CA . PRO J 1 10 ? -41.853 -20.994 11.544 1.00 19.22 10 PRO J CA 1
ATOM 10972 C C . PRO J 1 10 ? -42.556 -20.163 10.486 1.00 21.59 10 PRO J C 1
ATOM 10973 O O . PRO J 1 10 ? -42.285 -20.354 9.297 1.00 21.52 10 PRO J O 1
ATOM 10977 N N . ARG J 1 11 ? -43.475 -19.268 10.868 1.00 19.09 11 ARG J N 1
ATOM 10978 C CA . ARG J 1 11 ? -44.171 -18.491 9.839 1.00 17.09 11 ARG J CA 1
ATOM 10979 C C . ARG J 1 11 ? -43.282 -17.410 9.231 1.00 19.50 11 ARG J C 1
ATOM 10980 O O . ARG J 1 11 ? -43.472 -17.049 8.060 1.00 19.64 11 ARG J O 1
ATOM 10988 N N . LEU J 1 12 ? -42.316 -16.873 9.984 1.00 20.05 12 LEU J N 1
ATOM 10989 C CA . LEU J 1 12 ? -41.372 -15.941 9.373 1.00 17.55 12 LEU J CA 1
ATOM 10990 C C . LEU J 1 12 ? -40.470 -16.660 8.386 1.00 21.93 12 LEU J C 1
ATOM 10991 O O . LEU J 1 12 ? -40.126 -16.110 7.335 1.00 22.73 12 LEU J O 1
ATOM 10996 N N . ALA J 1 13 ? -40.084 -17.895 8.704 1.00 20.32 13 ALA J N 1
ATOM 10997 C CA . ALA J 1 13 ? -39.289 -18.665 7.754 1.00 23.08 13 ALA J CA 1
ATOM 10998 C C . ALA J 1 13 ? -40.095 -18.973 6.503 1.00 21.88 13 ALA J C 1
ATOM 10999 O O . ALA J 1 13 ? -39.573 -18.892 5.386 1.00 20.88 13 ALA J O 1
ATOM 11001 N N . LEU J 1 14 ? -41.381 -19.285 6.664 1.00 20.20 14 LEU J N 1
ATOM 11002 C CA . LEU J 1 14 ? -42.211 -19.499 5.486 1.00 20.88 14 LEU J CA 1
ATOM 11003 C C . LEU J 1 14 ? -42.348 -18.216 4.675 1.00 21.27 14 LEU J C 1
ATOM 11004 O O . LEU J 1 14 ? -42.263 -18.240 3.441 1.00 21.66 14 LEU J O 1
ATOM 11009 N N . ALA J 1 15 ? -42.538 -17.077 5.352 1.00 18.52 15 ALA J N 1
ATOM 11010 C CA . ALA J 1 15 ? -42.575 -15.804 4.640 1.00 21.19 15 ALA J CA 1
ATOM 11011 C C . ALA J 1 15 ? -41.286 -15.573 3.862 1.00 18.34 15 ALA J C 1
ATOM 11012 O O . ALA J 1 15 ? -41.312 -15.077 2.729 1.00 19.22 15 ALA J O 1
ATOM 11014 N N . ASP J 1 16 ? -40.145 -15.931 4.459 1.00 18.15 16 ASP J N 1
ATOM 11015 C CA . ASP J 1 16 ? -38.864 -15.792 3.771 1.00 18.28 16 ASP J CA 1
ATOM 11016 C C . ASP J 1 16 ? -38.871 -16.562 2.455 1.00 20.13 16 ASP J C 1
ATOM 11017 O O . ASP J 1 16 ? -38.425 -16.054 1.414 1.00 22.04 16 ASP J O 1
ATOM 11022 N N A THR J 1 17 ? -39.361 -17.804 2.502 0.62 21.84 17 THR J N 1
ATOM 11023 N N B THR J 1 17 ? -39.376 -17.797 2.473 0.38 21.84 17 THR J N 1
ATOM 11024 C CA A THR J 1 17 ? -39.451 -18.645 1.313 0.62 20.95 17 THR J CA 1
ATOM 11025 C CA B THR J 1 17 ? -39.374 -18.589 1.248 0.38 20.98 17 THR J CA 1
ATOM 11026 C C A THR J 1 17 ? -40.347 -18.007 0.263 0.62 22.63 17 THR J C 1
ATOM 11027 C C B THR J 1 17 ? -40.383 -18.063 0.232 0.38 22.64 17 THR J C 1
ATOM 11028 O O A THR J 1 17 ? -39.990 -17.945 -0.920 0.62 23.37 17 THR J O 1
ATOM 11029 O O B THR J 1 17 ? -40.127 -18.132 -0.976 0.38 23.77 17 THR J O 1
ATOM 11036 N N . VAL J 1 18 ? -41.514 -17.515 0.687 1.00 21.57 18 VAL J N 1
ATOM 11037 C CA . VAL J 1 18 ? -42.453 -16.881 -0.242 1.00 22.41 18 VAL J CA 1
ATOM 11038 C C . VAL J 1 18 ? -41.793 -15.706 -0.950 1.00 22.88 18 VAL J C 1
ATOM 11039 O O . VAL J 1 18 ? -41.909 -15.554 -2.171 1.00 22.75 18 VAL J O 1
ATOM 11043 N N . ILE J 1 19 ? -41.113 -14.840 -0.190 1.00 20.14 19 ILE J N 1
ATOM 11044 C CA . ILE J 1 19 ? -40.435 -13.688 -0.779 1.00 20.31 19 ILE J CA 1
ATOM 11045 C C . ILE J 1 19 ? -39.429 -14.141 -1.832 1.00 23.30 19 ILE J C 1
ATOM 11046 O O . ILE J 1 19 ? -39.332 -13.557 -2.920 1.00 22.81 19 ILE J O 1
ATOM 11051 N N . ASP J 1 20 ? -38.655 -15.168 -1.515 1.00 19.14 20 ASP J N 1
ATOM 11052 C CA . ASP J 1 20 ? -37.625 -15.631 -2.439 1.00 24.90 20 ASP J CA 1
ATOM 11053 C C . ASP J 1 20 ? -38.243 -16.246 -3.696 1.00 24.66 20 ASP J C 1
ATOM 11054 O O . ASP J 1 20 ? -37.814 -15.948 -4.816 1.00 23.31 20 ASP J O 1
ATOM 11059 N N . LEU J 1 21 ? -39.238 -17.121 -3.528 1.00 24.47 21 LEU J N 1
ATOM 11060 C CA . LEU J 1 21 ? -39.863 -17.757 -4.688 1.00 25.27 21 LEU J CA 1
ATOM 11061 C C . LEU J 1 21 ? -40.615 -16.750 -5.540 1.00 28.64 21 LEU J C 1
ATOM 11062 O O . LEU J 1 21 ? -40.579 -16.823 -6.775 1.00 25.39 21 LEU J O 1
ATOM 11067 N N . LYS J 1 22 ? -41.296 -15.799 -4.896 1.00 25.43 22 LYS J N 1
ATOM 11068 C CA . LYS J 1 22 ? -41.986 -14.741 -5.622 1.00 23.01 22 LYS J CA 1
ATOM 11069 C C . LYS J 1 22 ? -41.036 -13.988 -6.532 1.00 19.39 22 LYS J C 1
ATOM 11070 O O . LYS J 1 22 ? -41.372 -13.694 -7.686 1.00 26.11 22 LYS J O 1
ATOM 11076 N N . ALA J 1 23 ? -39.837 -13.670 -6.028 1.00 22.96 23 ALA J N 1
ATOM 11077 C CA . ALA J 1 23 ? -38.856 -12.948 -6.822 1.00 22.18 23 ALA J CA 1
ATOM 11078 C C . ALA J 1 23 ? -38.329 -13.824 -7.950 1.00 21.93 23 ALA J C 1
ATOM 11079 O O . ALA J 1 23 ? -38.154 -13.348 -9.076 1.00 27.14 23 ALA J O 1
ATOM 11081 N N . ARG J 1 24 ? -38.075 -15.106 -7.661 1.00 23.85 24 ARG J N 1
ATOM 11082 C CA . ARG J 1 24 ? -37.545 -16.001 -8.690 1.00 26.46 24 ARG J CA 1
ATOM 11083 C C . ARG J 1 24 ? -38.506 -16.161 -9.859 1.00 26.24 24 ARG J C 1
ATOM 11084 O O . ARG J 1 24 ? -38.086 -16.145 -11.023 1.00 28.05 24 ARG J O 1
ATOM 11092 N N . LYS J 1 25 ? -39.795 -16.296 -9.577 1.00 26.49 25 LYS J N 1
ATOM 11093 C CA . LYS J 1 25 ? -40.809 -16.500 -10.597 1.00 26.62 25 LYS J CA 1
ATOM 11094 C C . LYS J 1 25 ? -41.403 -15.201 -11.121 1.00 30.72 25 LYS J C 1
ATOM 11095 O O . LYS J 1 25 ? -42.370 -15.253 -11.890 1.00 27.74 25 LYS J O 1
ATOM 11101 N N . ASN J 1 26 ? -40.877 -14.052 -10.683 1.00 28.17 26 ASN J N 1
ATOM 11102 C CA . ASN J 1 26 ? -41.357 -12.731 -11.102 1.00 29.65 26 ASN J CA 1
ATOM 11103 C C . ASN J 1 26 ? -42.860 -12.577 -10.875 1.00 27.70 26 ASN J C 1
ATOM 11104 O O . ASN J 1 26 ? -43.596 -12.078 -11.731 1.00 34.46 26 ASN J O 1
ATOM 11109 N N . LEU J 1 27 ? -43.320 -12.994 -9.697 1.00 26.52 27 LEU J N 1
ATOM 11110 C CA . LEU J 1 27 ? -44.730 -12.912 -9.367 1.00 21.33 27 LEU J CA 1
ATOM 11111 C C . LEU J 1 27 ? -45.022 -11.644 -8.577 1.00 24.85 27 LEU J C 1
ATOM 11112 O O . LEU J 1 27 ? -44.145 -11.080 -7.922 1.00 25.61 27 LEU J O 1
ATOM 11117 N N . SER J 1 28 ? -46.278 -11.224 -8.630 1.00 27.02 28 SER J N 1
ATOM 11118 C CA . SER J 1 28 ? -46.788 -10.105 -7.849 1.00 24.81 28 SER J CA 1
ATOM 11119 C C . SER J 1 28 ? -47.662 -10.614 -6.712 1.00 23.41 28 SER J C 1
ATOM 11120 O O . SER J 1 28 ? -48.140 -11.752 -6.716 1.00 19.50 28 SER J O 1
ATOM 11123 N N . TRP J 1 29 ? -47.857 -9.751 -5.713 1.00 18.43 29 TRP J N 1
ATOM 11124 C CA . TRP J 1 29 ? -48.814 -10.075 -4.660 1.00 20.24 29 TRP J CA 1
ATOM 11125 C C . TRP J 1 29 ? -50.222 -10.204 -5.234 1.00 22.93 29 TRP J C 1
ATOM 11126 O O . TRP J 1 29 ? -51.022 -11.029 -4.770 1.00 22.06 29 TRP J O 1
ATOM 11137 N N . GLN J 1 30 ? -50.545 -9.387 -6.240 1.00 24.80 30 GLN J N 1
ATOM 11138 C CA . GLN J 1 30 ? -51.854 -9.490 -6.874 1.00 24.92 30 GLN J CA 1
ATOM 11139 C C . GLN J 1 30 ? -52.033 -10.858 -7.518 1.00 25.57 30 GLN J C 1
ATOM 11140 O O . GLN J 1 30 ? -53.095 -11.479 -7.383 1.00 26.61 30 GLN J O 1
ATOM 11146 N N . ALA J 1 31 ? -50.989 -11.356 -8.187 1.00 26.35 31 ALA J N 1
ATOM 11147 C CA . ALA J 1 31 ? -51.063 -12.680 -8.805 1.00 30.63 31 ALA J CA 1
ATOM 11148 C C . ALA J 1 31 ? -51.287 -13.774 -7.767 1.00 31.25 31 ALA J C 1
ATOM 11149 O O . ALA J 1 31 ? -52.054 -14.715 -8.006 1.00 28.60 31 ALA J O 1
ATOM 11151 N N . LEU J 1 32 ? -50.657 -13.657 -6.593 1.00 25.61 32 LEU J N 1
ATOM 11152 C CA . LEU J 1 32 ? -50.861 -14.677 -5.566 1.00 21.87 32 LEU J CA 1
ATOM 11153 C C . LEU J 1 32 ? -52.249 -14.600 -4.944 1.00 30.91 32 LEU J C 1
ATOM 11154 O O . LEU J 1 32 ? -52.783 -15.625 -4.500 1.00 33.47 32 LEU J O 1
ATOM 11159 N N . THR J 1 33 ? -52.840 -13.406 -4.874 1.00 24.05 33 THR J N 1
ATOM 11160 C CA . THR J 1 33 ? -54.199 -13.265 -4.364 1.00 23.82 33 THR J CA 1
ATOM 11161 C C . THR J 1 33 ? -55.243 -13.744 -5.376 1.00 31.25 33 THR J C 1
ATOM 11162 O O . THR J 1 33 ? -56.283 -14.285 -4.980 1.00 26.96 33 THR J O 1
ATOM 11166 N N . ASP J 1 34 ? -54.986 -13.559 -6.671 1.00 31.09 34 ASP J N 1
ATOM 11167 C CA . ASP J 1 34 ? -55.942 -13.963 -7.701 1.00 39.14 34 ASP J CA 1
ATOM 11168 C C . ASP J 1 34 ? -56.312 -15.433 -7.561 1.00 36.38 34 ASP J C 1
ATOM 11169 O O . ASP J 1 34 ? -55.445 -16.296 -7.413 1.00 37.44 34 ASP J O 1
ATOM 11174 N N . GLY J 1 35 ? -57.611 -15.709 -7.599 1.00 32.43 35 GLY J N 1
ATOM 11175 C CA . GLY J 1 35 ? -58.100 -17.062 -7.523 1.00 33.70 35 GLY J CA 1
ATOM 11176 C C . GLY J 1 35 ? -58.438 -17.559 -6.137 1.00 39.29 35 GLY J C 1
ATOM 11177 O O . GLY J 1 35 ? -58.974 -18.668 -6.018 1.00 36.13 35 GLY J O 1
ATOM 11178 N N . THR J 1 36 ? -58.107 -16.805 -5.081 1.00 32.73 36 THR J N 1
ATOM 11179 C CA . THR J 1 36 ? -58.461 -17.193 -3.720 1.00 31.03 36 THR J CA 1
ATOM 11180 C C . THR J 1 36 ? -59.843 -16.726 -3.304 1.00 31.64 36 THR J C 1
ATOM 11181 O O . THR J 1 36 ? -60.381 -17.245 -2.320 1.00 28.08 36 THR J O 1
ATOM 11185 N N . GLY J 1 37 ? -60.413 -15.739 -3.994 1.00 30.59 37 GLY J N 1
ATOM 11186 C CA . GLY J 1 37 ? -61.642 -15.143 -3.517 1.00 31.37 37 GLY J CA 1
ATOM 11187 C C . GLY J 1 37 ? -61.481 -14.241 -2.313 1.00 32.20 37 GLY J C 1
ATOM 11188 O O . GLY J 1 37 ? -62.484 -13.788 -1.756 1.00 32.88 37 GLY J O 1
ATOM 11189 N N . LEU J 1 38 ? -60.248 -13.982 -1.887 1.00 30.20 38 LEU J N 1
ATOM 11190 C CA . LEU J 1 38 ? -59.951 -13.151 -0.727 1.00 29.25 38 LEU J CA 1
ATOM 11191 C C . LEU J 1 38 ? -59.281 -11.856 -1.170 1.00 24.72 38 LEU J C 1
ATOM 11192 O O . LEU J 1 38 ? -58.819 -11.721 -2.307 1.00 26.57 38 LEU J O 1
ATOM 11197 N N . SER J 1 39 ? -59.231 -10.893 -0.251 1.00 22.97 39 SER J N 1
ATOM 11198 C CA . SER J 1 39 ? -58.709 -9.572 -0.579 1.00 21.65 39 SER J CA 1
ATOM 11199 C C . SER J 1 39 ? -57.187 -9.571 -0.609 1.00 24.20 39 SER J C 1
ATOM 11200 O O . SER J 1 39 ? -56.522 -10.342 0.092 1.00 27.05 39 SER J O 1
ATOM 11203 N N . LEU J 1 40 ? -56.649 -8.678 -1.434 1.00 23.12 40 LEU J N 1
ATOM 11204 C CA . LEU J 1 40 ? -55.208 -8.528 -1.578 1.00 21.17 40 LEU J CA 1
ATOM 11205 C C . LEU J 1 40 ? -54.544 -8.290 -0.231 1.00 21.96 40 LEU J C 1
ATOM 11206 O O . LEU J 1 40 ? -53.509 -8.891 0.080 1.00 21.59 40 LEU J O 1
ATOM 11211 N N . ALA J 1 41 ? -55.121 -7.401 0.580 1.00 19.39 41 ALA J N 1
ATOM 11212 C CA . ALA J 1 41 ? -54.480 -7.077 1.852 1.00 22.04 41 ALA J CA 1
ATOM 11213 C C . ALA J 1 41 ? -54.482 -8.269 2.800 1.00 21.05 41 ALA J C 1
ATOM 11214 O O . ALA J 1 41 ? -53.517 -8.471 3.543 1.00 21.41 41 ALA J O 1
ATOM 11216 N N . PHE J 1 42 ? -55.543 -9.081 2.786 1.00 18.05 42 PHE J N 1
ATOM 11217 C CA . PHE J 1 42 ? -55.604 -10.202 3.719 1.00 19.44 42 PHE J CA 1
ATOM 11218 C C . PHE J 1 42 ? -54.645 -11.324 3.316 1.00 20.40 42 PHE J C 1
ATOM 11219 O O . PHE J 1 42 ? -53.934 -11.881 4.163 1.00 19.36 42 PHE J O 1
ATOM 11227 N N . VAL J 1 43 ? -54.637 -11.697 2.036 1.00 20.11 43 VAL J N 1
ATOM 11228 C CA . VAL J 1 43 ? -53.760 -12.782 1.591 1.00 18.85 43 VAL J CA 1
ATOM 11229 C C . VAL J 1 43 ? -52.299 -12.383 1.733 1.00 20.51 43 VAL J C 1
ATOM 11230 O O . VAL J 1 43 ? -51.449 -13.195 2.141 1.00 16.71 43 VAL J O 1
ATOM 11234 N N . THR J 1 44 ? -51.974 -11.136 1.378 1.00 17.44 44 THR J N 1
ATOM 11235 C CA . THR J 1 44 ? -50.594 -10.677 1.509 1.00 16.23 44 THR J CA 1
ATOM 11236 C C . THR J 1 44 ? -50.149 -10.726 2.968 1.00 15.78 44 THR J C 1
ATOM 11237 O O . THR J 1 44 ? -49.069 -11.247 3.282 1.00 17.73 44 THR J O 1
ATOM 11241 N N . ALA J 1 45 ? -50.998 -10.251 3.882 1.00 16.70 45 ALA J N 1
ATOM 11242 C CA . ALA J 1 45 ? -50.663 -10.327 5.304 1.00 18.32 45 ALA J CA 1
ATOM 11243 C C . ALA J 1 45 ? -50.483 -11.774 5.756 1.00 19.35 45 ALA J C 1
ATOM 11244 O O . ALA J 1 45 ? -49.556 -12.092 6.512 1.00 17.05 45 ALA J O 1
ATOM 11246 N N . ALA J 1 46 ? -51.347 -12.671 5.284 1.00 18.70 46 ALA J N 1
ATOM 11247 C CA . ALA J 1 46 ? -51.211 -14.078 5.640 1.00 18.56 46 ALA J CA 1
ATOM 11248 C C . ALA J 1 46 ? -49.856 -14.627 5.207 1.00 18.98 46 ALA J C 1
ATOM 11249 O O . ALA J 1 46 ? -49.158 -15.273 5.993 1.00 19.82 46 ALA J O 1
ATOM 11251 N N . LEU J 1 47 ? -49.464 -14.365 3.959 1.00 15.80 47 LEU J N 1
ATOM 11252 C CA . LEU J 1 47 ? -48.195 -14.874 3.451 1.00 16.80 47 LEU J CA 1
ATOM 11253 C C . LEU J 1 47 ? -47.014 -14.296 4.218 1.00 21.24 47 LEU J C 1
ATOM 11254 O O . LEU J 1 47 ? -45.990 -14.973 4.388 1.00 22.77 47 LEU J O 1
ATOM 11259 N N . LEU J 1 48 ? -47.141 -13.068 4.707 1.00 17.68 48 LEU J N 1
ATOM 11260 C CA . LEU J 1 48 ? -46.098 -12.443 5.510 1.00 19.38 48 LEU J CA 1
ATOM 11261 C C . LEU J 1 48 ? -46.171 -12.824 6.986 1.00 21.54 48 LEU J C 1
ATOM 11262 O O . LEU J 1 48 ? -45.457 -12.218 7.797 1.00 21.21 48 LEU J O 1
ATOM 11267 N N . GLY J 1 49 ? -47.003 -13.802 7.335 1.00 18.75 49 GLY J N 1
ATOM 11268 C CA . GLY J 1 49 ? -47.027 -14.401 8.654 1.00 17.45 49 GLY J CA 1
ATOM 11269 C C . GLY J 1 49 ? -48.059 -13.853 9.611 1.00 18.88 49 GLY J C 1
ATOM 11270 O O . GLY J 1 49 ? -47.980 -14.154 10.807 1.00 19.81 49 GLY J O 1
ATOM 11271 N N . GLN J 1 50 ? -49.042 -13.092 9.129 1.00 18.09 50 GLN J N 1
ATOM 11272 C CA . GLN J 1 50 ? -49.914 -12.335 10.018 1.00 18.92 50 GLN J CA 1
ATOM 11273 C C . GLN J 1 50 ? -51.365 -12.797 10.033 1.00 21.23 50 GLN J C 1
ATOM 11274 O O . GLN J 1 50 ? -52.153 -12.249 10.807 1.00 20.00 50 GLN J O 1
ATOM 11280 N N . HIS J 1 51 ? -51.727 -13.821 9.252 1.00 20.69 51 HIS J N 1
ATOM 11281 C CA . HIS J 1 51 ? -53.069 -14.395 9.243 1.00 17.26 51 HIS J CA 1
ATOM 11282 C C . HIS J 1 51 ? -52.958 -15.858 8.827 1.00 19.45 51 HIS J C 1
ATOM 11283 O O . HIS J 1 51 ? -52.017 -16.223 8.113 1.00 21.79 51 HIS J O 1
ATOM 11290 N N . PRO J 1 52 ? -53.901 -16.705 9.234 1.00 19.43 52 PRO J N 1
ATOM 11291 C CA . PRO J 1 52 ? -54.025 -18.031 8.617 1.00 18.93 52 PRO J CA 1
ATOM 11292 C C . PRO J 1 52 ? -54.860 -17.930 7.348 1.00 21.39 52 PRO J C 1
ATOM 11293 O O . PRO J 1 52 ? -55.728 -17.061 7.209 1.00 23.07 52 PRO J O 1
ATOM 11297 N N . LEU J 1 53 ? -54.586 -18.821 6.425 1.00 19.49 53 LEU J N 1
ATOM 11298 C CA . LEU J 1 53 ? -55.460 -18.935 5.261 1.00 23.03 53 LEU J CA 1
ATOM 11299 C C . LEU J 1 53 ? -56.371 -20.144 5.418 1.00 26.04 53 LEU J C 1
ATOM 11300 O O . LEU J 1 53 ? -55.974 -21.144 6.029 1.00 25.72 53 LEU J O 1
ATOM 11305 N N . PRO J 1 54 ? -57.600 -20.091 4.903 1.00 23.73 54 PRO J N 1
ATOM 11306 C CA . PRO J 1 54 ? -58.403 -21.321 4.802 1.00 26.16 54 PRO J CA 1
ATOM 11307 C C . PRO J 1 54 ? -57.709 -22.328 3.887 1.00 22.14 54 PRO J C 1
ATOM 11308 O O . PRO J 1 54 ? -56.889 -21.967 3.040 1.00 23.28 54 PRO J O 1
ATOM 11312 N N . LYS J 1 55 ? -58.051 -23.613 4.060 1.00 27.23 55 LYS J N 1
ATOM 11313 C CA . LYS J 1 55 ? -57.333 -24.671 3.346 1.00 25.93 55 LYS J CA 1
ATOM 11314 C C . LYS J 1 55 ? -57.321 -24.442 1.837 1.00 23.83 55 LYS J C 1
ATOM 11315 O O . LYS J 1 55 ? -56.266 -24.527 1.193 1.00 25.18 55 LYS J O 1
ATOM 11321 N N . GLU J 1 56 ? -58.482 -24.134 1.257 1.00 26.71 56 GLU J N 1
ATOM 11322 C CA . GLU J 1 56 ? -58.559 -23.998 -0.196 1.00 29.48 56 GLU J CA 1
ATOM 11323 C C . GLU J 1 56 ? -57.635 -22.901 -0.702 1.00 30.11 56 GLU J C 1
ATOM 11324 O O . GLU J 1 56 ? -56.863 -23.108 -1.647 1.00 26.59 56 GLU J O 1
ATOM 11330 N N . ALA J 1 57 ? -57.704 -21.719 -0.078 1.00 26.30 57 ALA J N 1
ATOM 11331 C CA . ALA J 1 57 ? -56.844 -20.612 -0.478 1.00 24.51 57 ALA J CA 1
ATOM 11332 C C . ALA J 1 57 ? -55.378 -20.948 -0.262 1.00 22.66 57 ALA J C 1
ATOM 11333 O O . ALA J 1 57 ? -54.528 -20.595 -1.085 1.00 26.07 57 ALA J O 1
ATOM 11335 N N . ALA J 1 58 ? -55.056 -21.610 0.856 1.00 22.90 58 ALA J N 1
ATOM 11336 C CA . ALA J 1 58 ? -53.668 -21.974 1.121 1.00 21.28 58 ALA J CA 1
ATOM 11337 C C . ALA J 1 58 ? -53.118 -22.886 0.035 1.00 25.42 58 ALA J C 1
ATOM 11338 O O . ALA J 1 58 ? -52.002 -22.682 -0.449 1.00 25.70 58 ALA J O 1
ATOM 11340 N N . ASP J 1 59 ? -53.899 -23.881 -0.383 1.00 26.43 59 ASP J N 1
ATOM 11341 C CA . ASP J 1 59 ? -53.420 -24.788 -1.423 1.00 28.65 59 ASP J CA 1
ATOM 11342 C C . ASP J 1 59 ? -53.250 -24.066 -2.755 1.00 26.18 59 ASP J C 1
ATOM 11343 O O . ASP J 1 59 ? -52.287 -24.326 -3.489 1.00 26.38 59 ASP J O 1
ATOM 11348 N N . ILE J 1 60 ? -54.144 -23.128 -3.074 1.00 24.17 60 ILE J N 1
ATOM 11349 C CA . ILE J 1 60 ? -54.015 -22.394 -4.334 1.00 23.88 60 ILE J CA 1
ATOM 11350 C C . ILE J 1 60 ? -52.729 -21.572 -4.362 1.00 28.86 60 ILE J C 1
ATOM 11351 O O . ILE J 1 60 ? -51.936 -21.666 -5.308 1.00 26.72 60 ILE J O 1
ATOM 11356 N N A VAL J 1 61 ? -52.505 -20.747 -3.334 0.42 26.29 61 VAL J N 1
ATOM 11357 N N B VAL J 1 61 ? -52.510 -20.741 -3.336 0.58 26.28 61 VAL J N 1
ATOM 11358 C CA A VAL J 1 61 ? -51.304 -19.914 -3.329 0.42 25.83 61 VAL J CA 1
ATOM 11359 C CA B VAL J 1 61 ? -51.301 -19.921 -3.305 0.58 25.82 61 VAL J CA 1
ATOM 11360 C C A VAL J 1 61 ? -50.055 -20.777 -3.251 0.42 24.71 61 VAL J C 1
ATOM 11361 C C B VAL J 1 61 ? -50.068 -20.807 -3.298 0.58 24.66 61 VAL J C 1
ATOM 11362 O O A VAL J 1 61 ? -49.008 -20.423 -3.809 0.42 25.91 61 VAL J O 1
ATOM 11363 O O B VAL J 1 61 ? -49.055 -20.503 -3.941 0.58 25.88 61 VAL J O 1
ATOM 11370 N N . CYS J 1 62 ? -50.144 -21.928 -2.585 1.00 27.55 62 CYS J N 1
ATOM 11371 C CA . CYS J 1 62 ? -48.987 -22.795 -2.466 1.00 28.98 62 CYS J CA 1
ATOM 11372 C C . CYS J 1 62 ? -48.675 -23.427 -3.818 1.00 30.74 62 CYS J C 1
ATOM 11373 O O . CYS J 1 62 ? -47.506 -23.552 -4.202 1.00 31.47 62 CYS J O 1
ATOM 11376 N N . GLY J 1 63 ? -49.722 -23.746 -4.584 1.00 34.45 63 GLY J N 1
ATOM 11377 C CA . GLY J 1 63 ? -49.523 -24.256 -5.928 1.00 29.26 63 GLY J CA 1
ATOM 11378 C C . GLY J 1 63 ? -48.810 -23.271 -6.836 1.00 33.13 63 GLY J C 1
ATOM 11379 O O . GLY J 1 63 ? -47.942 -23.660 -7.619 1.00 33.77 63 GLY J O 1
ATOM 11380 N N . LYS J 1 64 ? -49.139 -21.978 -6.723 1.00 30.93 64 LYS J N 1
ATOM 11381 C CA . LYS J 1 64 ? -48.495 -20.978 -7.579 1.00 27.16 64 LYS J CA 1
ATOM 11382 C C . LYS J 1 64 ? -47.019 -20.812 -7.249 1.00 28.57 64 LYS J C 1
ATOM 11383 O O . LYS J 1 64 ? -46.221 -20.461 -8.128 1.00 27.39 64 LYS J O 1
ATOM 11389 N N . LEU J 1 65 ? -46.641 -21.011 -5.991 1.00 30.09 65 LEU J N 1
ATOM 11390 C CA . LEU J 1 65 ? -45.260 -20.824 -5.573 1.00 35.02 65 LEU J CA 1
ATOM 11391 C C . LEU J 1 65 ? -44.442 -22.108 -5.639 1.00 32.37 65 LEU J C 1
ATOM 11392 O O . LEU J 1 65 ? -43.211 -22.048 -5.528 1.00 36.18 65 LEU J O 1
ATOM 11397 N N . GLY J 1 66 ? -45.090 -23.257 -5.810 1.00 30.24 66 GLY J N 1
ATOM 11398 C CA . GLY J 1 66 ? -44.396 -24.530 -5.776 1.00 36.07 66 GLY J CA 1
ATOM 11399 C C . GLY J 1 66 ? -44.118 -25.035 -4.383 1.00 33.82 66 GLY J C 1
ATOM 11400 O O . GLY J 1 66 ? -43.194 -25.826 -4.186 1.00 34.53 66 GLY J O 1
ATOM 11401 N N . LEU J 1 67 ? -44.918 -24.624 -3.410 1.00 32.94 67 LEU J N 1
ATOM 11402 C CA . LEU J 1 67 ? -44.739 -25.042 -2.029 1.00 34.65 67 LEU J CA 1
ATOM 11403 C C . LEU J 1 67 ? -45.543 -26.306 -1.762 1.00 33.14 67 LEU J C 1
ATOM 11404 O O . LEU J 1 67 ? -46.609 -26.520 -2.349 1.00 37.27 67 LEU J O 1
ATOM 11409 N N . ASP J 1 68 ? -45.041 -27.134 -0.842 1.00 33.07 68 ASP J N 1
ATOM 11410 C CA . ASP J 1 68 ? -45.617 -28.455 -0.625 1.00 35.52 68 ASP J CA 1
ATOM 11411 C C . ASP J 1 68 ? -46.686 -28.417 0.468 1.00 37.37 68 ASP J C 1
ATOM 11412 O O . ASP J 1 68 ? -47.061 -27.354 0.975 1.00 31.64 68 ASP J O 1
ATOM 11417 N N . GLU J 1 69 ? -47.169 -29.606 0.853 1.00 29.81 69 GLU J N 1
ATOM 11418 C CA . GLU J 1 69 ? -48.241 -29.708 1.838 1.00 32.00 69 GLU J CA 1
ATOM 11419 C C . GLU J 1 69 ? -47.805 -29.219 3.213 1.00 28.66 69 GLU J C 1
ATOM 11420 O O . GLU J 1 69 ? -48.639 -28.734 3.983 1.00 29.11 69 GLU J O 1
ATOM 11426 N N . ASP J 1 70 ? -46.516 -29.341 3.544 1.00 30.19 70 ASP J N 1
ATOM 11427 C CA . ASP J 1 70 ? -46.054 -28.865 4.845 1.00 32.25 70 ASP J CA 1
ATOM 11428 C C . ASP J 1 70 ? -46.166 -27.348 4.935 1.00 29.30 70 ASP J C 1
ATOM 11429 O O . ASP J 1 70 ? -46.596 -26.802 5.964 1.00 24.62 70 ASP J O 1
ATOM 11434 N N . ALA J 1 71 ? -45.778 -26.648 3.871 1.00 26.20 71 ALA J N 1
ATOM 11435 C CA . ALA J 1 71 ? -45.930 -25.199 3.868 1.00 22.97 71 ALA J CA 1
ATOM 11436 C C . ALA J 1 71 ? -47.400 -24.816 3.927 1.00 24.91 71 ALA J C 1
ATOM 11437 O O . ALA J 1 71 ? -47.783 -23.895 4.651 1.00 24.08 71 ALA J O 1
ATOM 11439 N N . SER J 1 72 ? -48.250 -25.523 3.180 1.00 25.77 72 SER J N 1
ATOM 11440 C CA . SER J 1 72 ? -49.666 -25.178 3.185 1.00 22.47 72 SER J CA 1
ATOM 11441 C C . SER J 1 72 ? -50.289 -25.389 4.562 1.00 25.05 72 SER J C 1
ATOM 11442 O O . SER J 1 72 ? -51.122 -24.584 5.000 1.00 24.60 72 SER J O 1
ATOM 11445 N N . ARG J 1 73 ? -49.921 -26.476 5.249 1.00 23.56 73 ARG J N 1
ATOM 11446 C CA . ARG J 1 73 ? -50.435 -26.713 6.597 1.00 23.60 73 ARG J CA 1
ATOM 11447 C C . ARG J 1 73 ? -50.023 -25.591 7.546 1.00 22.70 73 ARG J C 1
ATOM 11448 O O . ARG J 1 73 ? -50.816 -25.150 8.390 1.00 22.93 73 ARG J O 1
ATOM 11456 N N . LEU J 1 74 ? -48.774 -25.138 7.435 1.00 22.44 74 LEU J N 1
ATOM 11457 C CA . LEU J 1 74 ? -48.293 -24.042 8.269 1.00 22.70 74 LEU J CA 1
ATOM 11458 C C . LEU J 1 74 ? -49.042 -22.749 7.964 1.00 20.66 74 LEU J C 1
ATOM 11459 O O . LEU J 1 74 ? -49.402 -21.994 8.876 1.00 21.36 74 LEU J O 1
ATOM 11464 N N . LEU J 1 75 ? -49.285 -22.478 6.680 1.00 18.84 75 LEU J N 1
ATOM 11465 C CA . LEU J 1 75 ? -50.063 -21.315 6.281 1.00 18.91 75 LEU J CA 1
ATOM 11466 C C . LEU J 1 75 ? -51.489 -21.351 6.828 1.00 23.50 75 LEU J C 1
ATOM 11467 O O . LEU J 1 75 ? -52.133 -20.296 6.939 1.00 21.00 75 LEU J O 1
ATOM 11472 N N . GLN J 1 76 ? -52.007 -22.537 7.161 1.00 19.97 76 GLN J N 1
ATOM 11473 C CA . GLN J 1 76 ? -53.343 -22.653 7.724 1.00 20.30 76 GLN J CA 1
ATOM 11474 C C . GLN J 1 76 ? -53.378 -22.527 9.238 1.00 16.77 76 GLN J C 1
ATOM 11475 O O . GLN J 1 76 ? -54.468 -22.517 9.818 1.00 22.48 76 GLN J O 1
ATOM 11481 N N A SER J 1 77 ? -52.220 -22.471 9.882 0.49 19.14 77 SER J N 1
ATOM 11482 N N B SER J 1 77 ? -52.227 -22.445 9.895 0.51 19.15 77 SER J N 1
ATOM 11483 C CA A SER J 1 77 ? -52.149 -22.323 11.326 0.49 19.01 77 SER J CA 1
ATOM 11484 C CA B SER J 1 77 ? -52.172 -22.362 11.350 0.51 18.99 77 SER J CA 1
ATOM 11485 C C A SER J 1 77 ? -52.382 -20.868 11.716 0.49 19.96 77 SER J C 1
ATOM 11486 C C B SER J 1 77 ? -52.241 -20.909 11.798 0.51 19.99 77 SER J C 1
ATOM 11487 O O A SER J 1 77 ? -52.065 -19.947 10.959 0.49 19.34 77 SER J O 1
ATOM 11488 O O B SER J 1 77 ? -51.641 -20.033 11.168 0.51 17.90 77 SER J O 1
ATOM 11493 N N . VAL J 1 78 ? -52.942 -20.667 12.907 1.00 19.05 78 VAL J N 1
ATOM 11494 C CA . VAL J 1 78 ? -53.107 -19.307 13.440 1.00 19.00 78 VAL J CA 1
ATOM 11495 C C . VAL J 1 78 ? -51.752 -18.784 13.906 1.00 17.91 78 VAL J C 1
ATOM 11496 O O . VAL J 1 78 ? -51.088 -19.430 14.733 1.00 18.73 78 VAL J O 1
ATOM 11500 N N . PRO J 1 79 ? -51.294 -17.644 13.408 1.00 18.89 79 PRO J N 1
ATOM 11501 C CA . PRO J 1 79 ? -49.947 -17.183 13.750 1.00 18.39 79 PRO J CA 1
ATOM 11502 C C . PRO J 1 79 ? -49.906 -16.451 15.078 1.00 18.97 79 PRO J C 1
ATOM 11503 O O . PRO J 1 79 ? -50.926 -16.024 15.627 1.00 21.04 79 PRO J O 1
ATOM 11507 N N . LEU J 1 80 ? -48.683 -16.314 15.587 1.00 18.80 80 LEU J N 1
ATOM 11508 C CA . LEU J 1 80 ? -48.378 -15.321 16.610 1.00 16.61 80 LEU J CA 1
ATOM 11509 C C . LEU J 1 80 ? -48.074 -14.022 15.871 1.00 18.08 80 LEU J C 1
ATOM 11510 O O . LEU J 1 80 ? -47.063 -13.920 15.163 1.00 17.70 80 LEU J O 1
ATOM 11515 N N . ARG J 1 81 ? -48.981 -13.061 15.957 1.00 17.73 81 ARG J N 1
ATOM 11516 C CA . ARG J 1 81 ? -48.944 -11.922 15.052 1.00 14.86 81 ARG J CA 1
ATOM 11517 C C . ARG J 1 81 ? -48.031 -10.809 15.547 1.00 18.32 81 ARG J C 1
ATOM 11518 O O . ARG J 1 81 ? -47.773 -10.671 16.747 1.00 19.52 81 ARG J O 1
ATOM 11526 N N . GLY J 1 82 ? -47.583 -9.982 14.592 1.00 17.43 82 GLY J N 1
ATOM 11527 C CA . GLY J 1 82 ? -46.797 -8.788 14.872 1.00 17.18 82 GLY J CA 1
ATOM 11528 C C . GLY J 1 82 ? -45.719 -8.618 13.827 1.00 16.07 82 GLY J C 1
ATOM 11529 O O . GLY J 1 82 ? -44.792 -9.429 13.766 1.00 19.94 82 GLY J O 1
ATOM 11530 N N . SER J 1 83 ? -45.827 -7.593 12.983 1.00 16.83 83 SER J N 1
ATOM 11531 C CA . SER J 1 83 ? -44.861 -7.465 11.900 1.00 17.74 83 SER J CA 1
ATOM 11532 C C . SER J 1 83 ? -43.618 -6.664 12.286 1.00 20.37 83 SER J C 1
ATOM 11533 O O . SER J 1 83 ? -42.628 -6.718 11.546 1.00 19.69 83 SER J O 1
ATOM 11536 N N . PHE J 1 84 ? -43.607 -5.962 13.428 1.00 17.64 84 PHE J N 1
ATOM 11537 C CA . PHE J 1 84 ? -42.374 -5.360 13.952 1.00 17.87 84 PHE J CA 1
ATOM 11538 C C . PHE J 1 84 ? -42.268 -5.559 15.460 1.00 18.93 84 PHE J C 1
ATOM 11539 O O . PHE J 1 84 ? -42.487 -4.631 16.253 1.00 20.12 84 PHE J O 1
ATOM 11547 N N . PRO J 1 85 ? -41.921 -6.776 15.896 1.00 20.10 85 PRO J N 1
ATOM 11548 C CA . PRO J 1 85 ? -41.824 -7.049 17.337 1.00 20.68 85 PRO J CA 1
ATOM 11549 C C . PRO J 1 85 ? -40.539 -6.552 17.980 1.00 22.38 85 PRO J C 1
ATOM 11550 O O . PRO J 1 85 ? -40.443 -6.558 19.217 1.00 26.35 85 PRO J O 1
ATOM 11554 N N . SER J 1 86 ? -39.560 -6.101 17.201 1.00 20.43 86 SER J N 1
ATOM 11555 C CA . SER J 1 86 ? -38.251 -5.763 17.754 1.00 24.17 86 SER J CA 1
ATOM 11556 C C . SER J 1 86 ? -37.913 -4.282 17.635 1.00 27.94 86 SER J C 1
ATOM 11557 O O . SER J 1 86 ? -36.744 -3.923 17.478 1.00 34.58 86 SER J O 1
ATOM 11560 N N . GLY J 1 87 ? -38.913 -3.413 17.698 1.00 21.94 87 GLY J N 1
ATOM 11561 C CA . GLY J 1 87 ? -38.679 -1.984 17.786 1.00 26.66 87 GLY J CA 1
ATOM 11562 C C . GLY J 1 87 ? -39.462 -1.217 16.742 1.00 23.22 87 GLY J C 1
ATOM 11563 O O . GLY J 1 87 ? -40.015 -1.774 15.795 1.00 19.13 87 GLY J O 1
ATOM 11564 N N . VAL J 1 88 ? -39.521 0.094 16.962 1.00 18.71 88 VAL J N 1
ATOM 11565 C CA . VAL J 1 88 ? -40.163 0.975 15.982 1.00 17.33 88 VAL J CA 1
ATOM 11566 C C . VAL J 1 88 ? -39.464 0.778 14.643 1.00 18.49 88 VAL J C 1
ATOM 11567 O O . VAL J 1 88 ? -38.220 0.666 14.612 1.00 18.02 88 VAL J O 1
ATOM 11571 N N . PRO J 1 89 ? -40.178 0.717 13.518 1.00 18.15 89 PRO J N 1
ATOM 11572 C CA . PRO J 1 89 ? -39.497 0.442 12.243 1.00 16.85 89 PRO J CA 1
ATOM 11573 C C . PRO J 1 89 ? -38.458 1.503 11.929 1.00 17.00 89 PRO J C 1
ATOM 11574 O O . PRO J 1 89 ? -38.642 2.683 12.236 1.00 18.17 89 PRO J O 1
ATOM 11578 N N . THR J 1 90 ? -37.332 1.055 11.348 1.00 15.99 90 THR J N 1
ATOM 11579 C CA . THR J 1 90 ? -36.394 1.979 10.729 1.00 14.44 90 THR J CA 1
ATOM 11580 C C . THR J 1 90 ? -36.695 2.168 9.253 1.00 15.32 90 THR J C 1
ATOM 11581 O O . THR J 1 90 ? -36.264 3.164 8.663 1.00 17.77 90 THR J O 1
ATOM 11585 N N . ASP J 1 91 ? -37.416 1.253 8.648 1.00 16.67 91 ASP J N 1
ATOM 11586 C CA . ASP J 1 91 ? -37.682 1.368 7.213 1.00 16.03 91 ASP J CA 1
ATOM 11587 C C . ASP J 1 91 ? -38.558 2.586 6.935 1.00 15.78 91 ASP J C 1
ATOM 11588 O O . ASP J 1 91 ? -39.639 2.711 7.526 1.00 16.50 91 ASP J O 1
ATOM 11593 N N . PRO J 1 92 ? -38.137 3.502 6.054 1.00 16.28 92 PRO J N 1
ATOM 11594 C CA . PRO J 1 92 ? -38.947 4.714 5.817 1.00 15.19 92 PRO J CA 1
ATOM 11595 C C . PRO J 1 92 ? -40.383 4.427 5.411 1.00 14.91 92 PRO J C 1
ATOM 11596 O O . PRO J 1 92 ? -41.291 5.106 5.900 1.00 15.57 92 PRO J O 1
ATOM 11600 N N . THR J 1 93 ? -40.622 3.421 4.557 1.00 16.22 93 THR J N 1
ATOM 11601 C CA . THR J 1 93 ? -41.980 3.144 4.102 1.00 15.03 93 THR J CA 1
ATOM 11602 C C . THR J 1 93 ? -42.882 2.751 5.265 1.00 16.15 93 THR J C 1
ATOM 11603 O O . THR J 1 93 ? -43.972 3.317 5.434 1.00 18.04 93 THR J O 1
ATOM 11607 N N . MET J 1 94 ? -42.437 1.815 6.105 1.00 16.00 94 MET J N 1
ATOM 11608 C CA . MET J 1 94 ? -43.262 1.481 7.262 1.00 15.60 94 MET J CA 1
ATOM 11609 C C . MET J 1 94 ? -43.288 2.611 8.275 1.00 16.66 94 MET J C 1
ATOM 11610 O O . MET J 1 94 ? -44.334 2.871 8.888 1.00 15.33 94 MET J O 1
ATOM 11615 N N . TYR J 1 95 ? -42.162 3.312 8.451 1.00 17.62 95 TYR J N 1
ATOM 11616 C CA . TYR J 1 95 ? -42.123 4.353 9.473 1.00 16.22 95 TYR J CA 1
ATOM 11617 C C . TYR J 1 95 ? -43.188 5.435 9.236 1.00 14.42 95 TYR J C 1
ATOM 11618 O O . TYR J 1 95 ? -43.763 5.950 10.198 1.00 15.28 95 TYR J O 1
ATOM 11627 N N . ARG J 1 96 ? -43.467 5.803 7.974 1.00 15.30 96 ARG J N 1
ATOM 11628 C CA . ARG J 1 96 ? -44.428 6.885 7.739 1.00 14.18 96 ARG J CA 1
ATOM 11629 C C . ARG J 1 96 ? -45.798 6.570 8.341 1.00 14.37 96 ARG J C 1
ATOM 11630 O O . ARG J 1 96 ? -46.500 7.481 8.793 1.00 15.99 96 ARG J O 1
ATOM 11638 N N . PHE J 1 97 ? -46.215 5.298 8.303 1.00 15.88 97 PHE J N 1
ATOM 11639 C CA . PHE J 1 97 ? -47.491 4.939 8.916 1.00 14.20 97 PHE J CA 1
ATOM 11640 C C . PHE J 1 97 ? -47.411 5.064 10.432 1.00 14.56 97 PHE J C 1
ATOM 11641 O O . PHE J 1 97 ? -48.376 5.489 11.071 1.00 17.43 97 PHE J O 1
ATOM 11649 N N . TYR J 1 98 ? -46.260 4.720 11.021 1.00 15.65 98 TYR J N 1
ATOM 11650 C CA . TYR J 1 98 ? -46.056 4.991 12.443 1.00 14.67 98 TYR J CA 1
ATOM 11651 C C . TYR J 1 98 ? -46.107 6.496 12.721 1.00 15.45 98 TYR J C 1
ATOM 11652 O O . TYR J 1 98 ? -46.696 6.932 13.717 1.00 14.30 98 TYR J O 1
ATOM 11661 N N . GLU J 1 99 ? -45.503 7.304 11.845 1.00 15.05 99 GLU J N 1
ATOM 11662 C CA . GLU J 1 99 ? -45.557 8.754 12.033 1.00 14.04 99 GLU J CA 1
ATOM 11663 C C . GLU J 1 99 ? -46.973 9.288 11.956 1.00 14.16 99 GLU J C 1
ATOM 11664 O O . GLU J 1 99 ? -47.339 10.220 12.702 1.00 15.07 99 GLU J O 1
ATOM 11670 N N . MET J 1 100 ? -47.797 8.728 11.058 1.00 15.31 100 MET J N 1
ATOM 11671 C CA . MET J 1 100 ? -49.181 9.190 11.013 1.00 13.29 100 MET J CA 1
ATOM 11672 C C . MET J 1 100 ? -49.851 8.979 12.357 1.00 12.90 100 MET J C 1
ATOM 11673 O O . MET J 1 100 ? -50.626 9.832 12.812 1.00 15.09 100 MET J O 1
ATOM 11678 N N . LEU J 1 101 ? -49.550 7.851 13.007 1.00 15.95 101 LEU J N 1
ATOM 11679 C CA . LEU J 1 101 ? -50.104 7.581 14.322 1.00 15.54 101 LEU J CA 1
ATOM 11680 C C . LEU J 1 101 ? -49.522 8.529 15.365 1.00 13.90 101 LEU J C 1
ATOM 11681 O O . LEU J 1 101 ? -50.247 9.012 16.235 1.00 15.29 101 LEU J O 1
ATOM 11686 N N . GLN J 1 102 ? -48.221 8.839 15.279 1.00 15.73 102 GLN J N 1
ATOM 11687 C CA . GLN J 1 102 ? -47.667 9.816 16.217 1.00 15.71 102 GLN J CA 1
ATOM 11688 C C . GLN J 1 102 ? -48.348 11.176 16.083 1.00 18.85 102 GLN J C 1
ATOM 11689 O O . GLN J 1 102 ? -48.676 11.817 17.090 1.00 17.50 102 GLN J O 1
ATOM 11695 N N . VAL J 1 103 ? -48.590 11.627 14.853 1.00 14.74 103 VAL J N 1
ATOM 11696 C CA . VAL J 1 103 ? -49.166 12.954 14.668 1.00 14.37 103 VAL J CA 1
ATOM 11697 C C . VAL J 1 103 ? -50.651 12.953 15.014 1.00 15.01 103 VAL J C 1
ATOM 11698 O O . VAL J 1 103 ? -51.139 13.880 15.672 1.00 17.90 103 VAL J O 1
ATOM 11702 N N . TYR J 1 104 ? -51.387 11.903 14.631 1.00 15.00 104 TYR J N 1
ATOM 11703 C CA . TYR J 1 104 ? -52.847 11.926 14.741 1.00 16.81 104 TYR J CA 1
ATOM 11704 C C . TYR J 1 104 ? -53.426 11.002 15.804 1.00 16.01 104 TYR J C 1
ATOM 11705 O O . TYR J 1 104 ? -54.648 10.924 15.915 1.00 15.50 104 TYR J O 1
ATOM 11714 N N . GLY J 1 105 ? -52.585 10.317 16.581 1.00 15.26 105 GLY J N 1
ATOM 11715 C CA . GLY J 1 105 ? -53.084 9.339 17.536 1.00 14.01 105 GLY J CA 1
ATOM 11716 C C . GLY J 1 105 ? -54.016 9.942 18.564 1.00 15.78 105 GLY J C 1
ATOM 11717 O O . GLY J 1 105 ? -55.085 9.396 18.843 1.00 15.40 105 GLY J O 1
ATOM 11718 N N . SER J 1 106 ? -53.624 11.087 19.141 1.00 14.67 106 SER J N 1
ATOM 11719 C CA . SER J 1 106 ? -54.491 11.689 20.151 1.00 16.46 106 SER J CA 1
ATOM 11720 C C . SER J 1 106 ? -55.761 12.234 19.518 1.00 17.40 106 SER J C 1
ATOM 11721 O O . SER J 1 106 ? -56.823 12.213 20.156 1.00 15.70 106 SER J O 1
ATOM 11724 N N . THR J 1 107 ? -55.675 12.679 18.255 1.00 15.12 107 THR J N 1
ATOM 11725 C CA . THR J 1 107 ? -56.857 13.130 17.526 1.00 14.09 107 THR J CA 1
ATOM 11726 C C . THR J 1 107 ? -57.828 11.991 17.262 1.00 15.30 107 THR J C 1
ATOM 11727 O O . THR J 1 107 ? -59.038 12.141 17.472 1.00 15.08 107 THR J O 1
ATOM 11731 N N . LEU J 1 108 ? -57.320 10.837 16.829 1.00 15.50 108 LEU J N 1
ATOM 11732 C CA . LEU J 1 108 ? -58.205 9.699 16.594 1.00 14.11 108 LEU J CA 1
ATOM 11733 C C . LEU J 1 108 ? -58.950 9.323 17.864 1.00 15.63 108 LEU J C 1
ATOM 11734 O O . LEU J 1 108 ? -60.161 9.104 17.826 1.00 15.73 108 LEU J O 1
ATOM 11739 N N . LYS J 1 109 ? -58.250 9.267 19.004 1.00 14.00 109 LYS J N 1
ATOM 11740 C CA . LYS J 1 109 ? -58.930 8.968 20.258 1.00 14.45 109 LYS J CA 1
ATOM 11741 C C . LYS J 1 109 ? -60.007 9.990 20.547 1.00 14.03 109 LYS J C 1
ATOM 11742 O O . LYS J 1 109 ? -61.156 9.633 20.828 1.00 14.34 109 LYS J O 1
ATOM 11748 N N . ALA J 1 110 ? -59.651 11.272 20.463 1.00 15.01 110 ALA J N 1
ATOM 11749 C CA . ALA J 1 110 ? -60.597 12.340 20.782 1.00 14.97 110 ALA J CA 1
ATOM 11750 C C . ALA J 1 110 ? -61.829 12.253 19.897 1.00 17.18 110 ALA J C 1
ATOM 11751 O O . ALA J 1 110 ? -62.959 12.323 20.385 1.00 14.66 110 ALA J O 1
ATOM 11753 N N . LEU J 1 111 ? -61.628 12.033 18.601 1.00 14.69 111 LEU J N 1
ATOM 11754 C CA . LEU J 1 111 ? -62.760 12.002 17.692 1.00 18.08 111 LEU J CA 1
ATOM 11755 C C . LEU J 1 111 ? -63.557 10.714 17.807 1.00 17.85 111 LEU J C 1
ATOM 11756 O O . LEU J 1 111 ? -64.778 10.731 17.609 1.00 15.81 111 LEU J O 1
ATOM 11761 N N . VAL J 1 112 ? -62.918 9.592 18.137 1.00 14.43 112 VAL J N 1
ATOM 11762 C CA . VAL J 1 112 ? -63.714 8.391 18.373 1.00 12.44 112 VAL J CA 1
ATOM 11763 C C . VAL J 1 112 ? -64.652 8.605 19.555 1.00 16.15 112 VAL J C 1
ATOM 11764 O O . VAL J 1 112 ? -65.837 8.258 19.494 1.00 15.57 112 VAL J O 1
ATOM 11768 N N . HIS J 1 113 ? -64.155 9.197 20.645 1.00 14.46 113 HIS J N 1
ATOM 11769 C CA . HIS J 1 113 ? -65.033 9.329 21.800 1.00 14.38 113 HIS J CA 1
ATOM 11770 C C . HIS J 1 113 ? -66.140 10.336 21.525 1.00 17.30 113 HIS J C 1
ATOM 11771 O O . HIS J 1 113 ? -67.253 10.201 22.055 1.00 18.88 113 HIS J O 1
ATOM 11778 N N . GLU J 1 114 ? -65.876 11.318 20.670 1.00 16.41 114 GLU J N 1
ATOM 11779 C CA . GLU J 1 114 ? -66.909 12.311 20.392 1.00 16.84 114 GLU J CA 1
ATOM 11780 C C . GLU J 1 114 ? -67.975 11.739 19.447 1.00 18.85 114 GLU J C 1
ATOM 11781 O O . GLU J 1 114 ? -69.174 11.906 19.679 1.00 19.18 114 GLU J O 1
ATOM 11787 N N . GLN J 1 115 ? -67.558 11.060 18.377 1.00 16.80 115 GLN J N 1
ATOM 11788 C CA . GLN J 1 115 ? -68.507 10.608 17.360 1.00 17.72 115 GLN J CA 1
ATOM 11789 C C . GLN J 1 115 ? -69.126 9.251 17.660 1.00 19.01 115 GLN J C 1
ATOM 11790 O O . GLN J 1 115 ? -70.216 8.958 17.160 1.00 19.66 115 GLN J O 1
ATOM 11796 N N . PHE J 1 116 ? -68.468 8.420 18.459 1.00 14.82 116 PHE J N 1
ATOM 11797 C CA . PHE J 1 116 ? -68.976 7.091 18.768 1.00 15.78 116 PHE J CA 1
ATOM 11798 C C . PHE J 1 116 ? -69.258 6.934 20.251 1.00 20.10 116 PHE J C 1
ATOM 11799 O O . PHE J 1 116 ? -70.345 6.481 20.630 1.00 20.16 116 PHE J O 1
ATOM 11807 N N . GLY J 1 117 ? -68.295 7.283 21.103 1.00 18.05 117 GLY J N 1
ATOM 11808 C CA . GLY J 1 117 ? -68.444 7.162 22.528 1.00 13.52 117 GLY J CA 1
ATOM 11809 C C . GLY J 1 117 ? -67.237 6.501 23.140 1.00 17.57 117 GLY J C 1
ATOM 11810 O O . GLY J 1 117 ? -66.185 6.343 22.508 1.00 15.87 117 GLY J O 1
ATOM 11811 N N . ASP J 1 118 ? -67.371 6.131 24.405 1.00 15.50 118 ASP J N 1
ATOM 11812 C CA . ASP J 1 118 ? -66.295 5.411 25.064 1.00 15.29 118 ASP J CA 1
ATOM 11813 C C . ASP J 1 118 ? -66.208 4.000 24.495 1.00 18.37 118 ASP J C 1
ATOM 11814 O O . ASP J 1 118 ? -67.222 3.330 24.279 1.00 22.30 118 ASP J O 1
ATOM 11819 N N . GLY J 1 119 ? -65.001 3.562 24.221 1.00 19.08 119 GLY J N 1
ATOM 11820 C CA . GLY J 1 119 ? -64.797 2.268 23.625 1.00 17.33 119 GLY J CA 1
ATOM 11821 C C . GLY J 1 119 ? -63.667 2.353 22.634 1.00 18.48 119 GLY J C 1
ATOM 11822 O O . GLY J 1 119 ? -62.813 3.234 22.732 1.00 19.50 119 GLY J O 1
ATOM 11823 N N . ILE J 1 120 ? -63.675 1.445 21.659 1.00 14.26 120 ILE J N 1
ATOM 11824 C CA . ILE J 1 120 ? -62.574 1.346 20.715 1.00 12.48 120 ILE J CA 1
ATOM 11825 C C . ILE J 1 120 ? -63.137 1.189 19.311 1.00 16.47 120 ILE J C 1
ATOM 11826 O O . ILE J 1 120 ? -64.291 0.800 19.113 1.00 16.63 120 ILE J O 1
ATOM 11831 N N . ILE J 1 121 ? -62.295 1.486 18.331 1.00 15.19 121 ILE J N 1
ATOM 11832 C CA . ILE J 1 121 ? -62.503 1.031 16.962 1.00 16.22 121 ILE J CA 1
ATOM 11833 C C . ILE J 1 121 ? -61.689 -0.251 16.821 1.00 16.23 121 ILE J C 1
ATOM 11834 O O . ILE J 1 121 ? -60.476 -0.258 17.074 1.00 18.42 121 ILE J O 1
ATOM 11839 N N . SER J 1 122 ? -62.355 -1.337 16.445 1.00 15.23 122 SER J N 1
ATOM 11840 C CA . SER J 1 122 ? -61.745 -2.664 16.491 1.00 16.41 122 SER J CA 1
ATOM 11841 C C . SER J 1 122 ? -60.642 -2.845 15.456 1.00 19.11 122 SER J C 1
ATOM 11842 O O . SER J 1 122 ? -60.748 -2.384 14.316 1.00 19.51 122 SER J O 1
ATOM 11845 N N . ALA J 1 123 ? -59.584 -3.552 15.855 1.00 15.31 123 ALA J N 1
ATOM 11846 C CA . ALA J 1 123 ? -58.567 -4.022 14.924 1.00 19.53 123 ALA J CA 1
ATOM 11847 C C . ALA J 1 123 ? -58.793 -5.470 14.510 1.00 16.33 123 ALA J C 1
ATOM 11848 O O . ALA J 1 123 ? -57.988 -6.019 13.740 1.00 16.84 123 ALA J O 1
ATOM 11850 N N . ILE J 1 124 ? -59.861 -6.090 15.008 1.00 16.67 124 ILE J N 1
ATOM 11851 C CA . ILE J 1 124 ? -60.194 -7.488 14.750 1.00 20.73 124 ILE J CA 1
ATOM 11852 C C . ILE J 1 124 ? -61.394 -7.608 13.820 1.00 17.86 124 ILE J C 1
ATOM 11853 O O . ILE J 1 124 ? -61.318 -8.253 12.776 1.00 21.07 124 ILE J O 1
ATOM 11858 N N . ASN J 1 125 ? -62.508 -6.973 14.178 1.00 18.45 125 ASN J N 1
ATOM 11859 C CA . ASN J 1 125 ? -63.628 -6.811 13.255 1.00 17.43 125 ASN J CA 1
ATOM 11860 C C . ASN J 1 125 ? -63.252 -5.603 12.404 1.00 14.87 125 ASN J C 1
ATOM 11861 O O . ASN J 1 125 ? -63.622 -4.459 12.698 1.00 17.87 125 ASN J O 1
ATOM 11866 N N . PHE J 1 126 ? -62.481 -5.863 11.347 1.00 15.55 126 PHE J N 1
ATOM 11867 C CA . PHE J 1 126 ? -61.657 -4.824 10.752 1.00 21.04 126 PHE J CA 1
ATOM 11868 C C . PHE J 1 126 ? -61.284 -5.223 9.334 1.00 22.05 126 PHE J C 1
ATOM 11869 O O . PHE J 1 126 ? -60.941 -6.385 9.086 1.00 22.32 126 PHE J O 1
ATOM 11877 N N . LYS J 1 127 ? -61.327 -4.246 8.417 1.00 19.28 127 LYS J N 1
ATOM 11878 C CA . LYS J 1 127 ? -60.911 -4.426 7.033 1.00 24.85 127 LYS J CA 1
ATOM 11879 C C . LYS J 1 127 ? -59.971 -3.298 6.650 1.00 20.70 127 LYS J C 1
ATOM 11880 O O . LYS J 1 127 ? -60.166 -2.153 7.057 1.00 20.53 127 LYS J O 1
ATOM 11886 N N . LEU J 1 128 ? -58.971 -3.621 5.835 1.00 19.26 128 LEU J N 1
ATOM 11887 C CA . LEU J 1 128 ? -58.008 -2.658 5.327 1.00 23.28 128 LEU J CA 1
ATOM 11888 C C . LEU J 1 128 ? -57.908 -2.791 3.816 1.00 24.13 128 LEU J C 1
ATOM 11889 O O . LEU J 1 128 ? -57.889 -3.906 3.285 1.00 20.41 128 LEU J O 1
ATOM 11894 N N . ASP J 1 129 ? -57.823 -1.664 3.120 1.00 21.78 129 ASP J N 1
ATOM 11895 C CA . ASP J 1 129 ? -57.556 -1.736 1.691 1.00 21.79 129 ASP J CA 1
ATOM 11896 C C . ASP J 1 129 ? -56.751 -0.514 1.277 1.00 28.11 129 ASP J C 1
ATOM 11897 O O . ASP J 1 129 ? -56.812 0.537 1.927 1.00 23.66 129 ASP J O 1
ATOM 11902 N N . ILE J 1 130 ? -55.979 -0.661 0.202 1.00 22.13 130 ILE J N 1
ATOM 11903 C CA . ILE J 1 130 ? -55.176 0.433 -0.330 1.00 21.42 130 ILE J CA 1
ATOM 11904 C C . ILE J 1 130 ? -55.553 0.622 -1.796 1.00 24.95 130 ILE J C 1
ATOM 11905 O O . ILE J 1 130 ? -55.716 -0.358 -2.532 1.00 26.88 130 ILE J O 1
ATOM 11910 N N . LYS J 1 131 ? -55.773 1.870 -2.188 1.00 21.50 131 LYS J N 1
ATOM 11911 C CA . LYS J 1 131 ? -56.091 2.251 -3.555 1.00 23.81 131 LYS J CA 1
ATOM 11912 C C . LYS J 1 131 ? -55.076 3.273 -4.034 1.00 23.55 131 LYS J C 1
ATOM 11913 O O . LYS J 1 131 ? -54.549 4.062 -3.245 1.00 23.98 131 LYS J O 1
ATOM 11919 N N . LYS J 1 132 ? -54.806 3.256 -5.333 1.00 20.64 132 LYS J N 1
ATOM 11920 C CA . LYS J 1 132 ? -53.924 4.231 -5.949 1.00 16.86 132 LYS J CA 1
ATOM 11921 C C . LYS J 1 132 ? -54.766 5.176 -6.792 1.00 18.88 132 LYS J C 1
ATOM 11922 O O . LYS J 1 132 ? -55.626 4.719 -7.554 1.00 22.41 132 LYS J O 1
ATOM 11928 N N . VAL J 1 133 ? -54.564 6.485 -6.612 1.00 18.59 133 VAL J N 1
ATOM 11929 C CA . VAL J 1 133 ? -55.280 7.502 -7.374 1.00 15.83 133 VAL J CA 1
ATOM 11930 C C . VAL J 1 133 ? -54.285 8.506 -7.939 1.00 21.89 133 VAL J C 1
ATOM 11931 O O . VAL J 1 133 ? -53.240 8.776 -7.345 1.00 20.86 133 VAL J O 1
ATOM 11935 N N . GLU J 1 134 ? -54.627 9.097 -9.079 1.00 21.54 134 GLU J N 1
ATOM 11936 C CA . GLU J 1 134 ? -53.724 10.082 -9.661 1.00 25.79 134 GLU J CA 1
ATOM 11937 C C . GLU J 1 134 ? -53.872 11.404 -8.918 1.00 33.40 134 GLU J C 1
ATOM 11938 O O . GLU J 1 134 ? -54.982 11.808 -8.555 1.00 29.79 134 GLU J O 1
ATOM 11944 N N . ASP J 1 135 ? -52.731 12.061 -8.649 1.00 28.00 135 ASP J N 1
ATOM 11945 C CA . ASP J 1 135 ? -52.800 13.348 -7.967 1.00 31.91 135 ASP J CA 1
ATOM 11946 C C . ASP J 1 135 ? -52.952 14.447 -9.015 1.00 38.82 135 ASP J C 1
ATOM 11947 O O . ASP J 1 135 ? -52.205 14.455 -10.003 1.00 34.85 135 ASP J O 1
ATOM 11952 N N . PRO J 1 136 ? -53.905 15.371 -8.842 1.00 48.12 136 PRO J N 1
ATOM 11953 C CA . PRO J 1 136 ? -54.079 16.448 -9.838 1.00 49.26 136 PRO J CA 1
ATOM 11954 C C . PRO J 1 136 ? -52.824 17.274 -10.075 1.00 53.25 136 PRO J C 1
ATOM 11955 O O . PRO J 1 136 ? -52.658 17.832 -11.166 1.00 53.83 136 PRO J O 1
ATOM 11959 N N . ASP J 1 137 ? -51.936 17.368 -9.085 1.00 52.69 137 ASP J N 1
ATOM 11960 C CA . ASP J 1 137 ? -50.662 18.061 -9.225 1.00 50.33 137 ASP J CA 1
ATOM 11961 C C . ASP J 1 137 ? -49.613 17.214 -9.926 1.00 53.36 137 ASP J C 1
ATOM 11962 O O . ASP J 1 137 ? -48.439 17.602 -9.957 1.00 57.30 137 ASP J O 1
ATOM 11967 N N . GLY J 1 138 ? -50.005 16.082 -10.486 1.00 46.61 138 GLY J N 1
ATOM 11968 C CA . GLY J 1 138 ? -49.025 15.154 -11.015 1.00 36.87 138 GLY J CA 1
ATOM 11969 C C . GLY J 1 138 ? -48.552 14.185 -9.954 1.00 36.83 138 GLY J C 1
ATOM 11970 O O . GLY J 1 138 ? -48.476 14.502 -8.767 1.00 43.53 138 GLY J O 1
ATOM 11971 N N . GLY J 1 139 ? -48.239 12.975 -10.393 1.00 29.60 139 GLY J N 1
ATOM 11972 C CA . GLY J 1 139 ? -47.892 11.902 -9.479 1.00 28.06 139 GLY J CA 1
ATOM 11973 C C . GLY J 1 139 ? -49.131 11.156 -9.023 1.00 28.21 139 GLY J C 1
ATOM 11974 O O . GLY J 1 139 ? -50.205 11.250 -9.623 1.00 25.11 139 GLY J O 1
ATOM 11975 N N . SER J 1 140 ? -48.985 10.416 -7.928 1.00 20.46 140 SER J N 1
ATOM 11976 C CA . SER J 1 140 ? -50.085 9.598 -7.454 1.00 19.52 140 SER J CA 1
ATOM 11977 C C . SER J 1 140 ? -50.164 9.680 -5.942 1.00 20.58 140 SER J C 1
ATOM 11978 O O . SER J 1 140 ? -49.225 10.127 -5.274 1.00 18.73 140 SER J O 1
ATOM 11981 N N . ARG J 1 141 ? -51.308 9.240 -5.415 1.00 17.98 141 ARG J N 1
ATOM 11982 C CA . ARG J 1 141 ? -51.566 9.193 -3.985 1.00 18.63 141 ARG J CA 1
ATOM 11983 C C . ARG J 1 141 ? -52.024 7.797 -3.607 1.00 21.93 141 ARG J C 1
ATOM 11984 O O . ARG J 1 141 ? -52.615 7.081 -4.421 1.00 17.80 141 ARG J O 1
ATOM 11992 N N . ALA J 1 142 ? -51.738 7.399 -2.371 1.00 16.64 142 ALA J N 1
ATOM 11993 C CA . ALA J 1 142 ? -52.322 6.184 -1.823 1.00 15.01 142 ALA J CA 1
ATOM 11994 C C . ALA J 1 142 ? -53.464 6.584 -0.903 1.00 19.96 142 ALA J C 1
ATOM 11995 O O . ALA J 1 142 ? -53.307 7.472 -0.059 1.00 21.97 142 ALA J O 1
ATOM 11997 N N . VAL J 1 143 ? -54.613 5.954 -1.092 1.00 19.38 143 VAL J N 1
ATOM 11998 C CA . VAL J 1 143 ? -55.767 6.136 -0.226 1.00 23.57 143 VAL J CA 1
ATOM 11999 C C . VAL J 1 143 ? -55.964 4.822 0.518 1.00 23.84 143 VAL J C 1
ATOM 12000 O O . VAL J 1 143 ? -56.357 3.812 -0.080 1.00 24.34 143 VAL J O 1
ATOM 12004 N N . ILE J 1 144 ? -55.658 4.822 1.815 1.00 19.12 144 ILE J N 1
ATOM 12005 C CA . ILE J 1 144 ? -55.711 3.626 2.647 1.00 21.79 144 ILE J CA 1
ATOM 12006 C C . ILE J 1 144 ? -56.934 3.761 3.537 1.00 22.24 144 ILE J C 1
ATOM 12007 O O . ILE J 1 144 ? -57.083 4.766 4.237 1.00 21.19 144 ILE J O 1
ATOM 12012 N N . THR J 1 145 ? -57.820 2.773 3.488 1.00 21.26 145 THR J N 1
ATOM 12013 C CA . THR J 1 145 ? -59.057 2.795 4.260 1.00 22.46 145 THR J CA 1
ATOM 12014 C C . THR J 1 145 ? -58.960 1.800 5.409 1.00 23.60 145 THR J C 1
ATOM 12015 O O . THR J 1 145 ? -58.655 0.621 5.193 1.00 22.41 145 THR J O 1
ATOM 12019 N N . LEU J 1 146 ? -59.162 2.293 6.629 1.00 21.87 146 LEU J N 1
ATOM 12020 C CA . LEU J 1 146 ? -59.272 1.475 7.829 1.00 20.74 146 LEU J CA 1
ATOM 12021 C C . LEU J 1 146 ? -60.740 1.443 8.218 1.00 23.30 146 LEU J C 1
ATOM 12022 O O . LEU J 1 146 ? -61.340 2.494 8.459 1.00 25.79 146 LEU J O 1
ATOM 12027 N N . ASP J 1 147 ? -61.316 0.249 8.278 1.00 21.56 147 ASP J N 1
ATOM 12028 C CA . ASP J 1 147 ? -62.754 0.075 8.477 1.00 18.72 147 ASP J CA 1
ATOM 12029 C C . ASP J 1 147 ? -62.958 -0.873 9.656 1.00 19.00 147 ASP J C 1
ATOM 12030 O O . ASP J 1 147 ? -62.839 -2.092 9.501 1.00 18.61 147 ASP J O 1
ATOM 12035 N N . GLY J 1 148 ? -63.255 -0.316 10.826 1.00 18.19 148 GLY J N 1
ATOM 12036 C CA . GLY J 1 148 ? -63.332 -1.105 12.047 1.00 17.29 148 GLY J CA 1
ATOM 12037 C C . GLY J 1 148 ? -64.638 -0.907 12.783 1.00 15.50 148 GLY J C 1
ATOM 12038 O O . GLY J 1 148 ? -65.185 0.190 12.820 1.00 16.31 148 GLY J O 1
ATOM 12039 N N . LYS J 1 149 ? -65.118 -1.984 13.394 1.00 13.69 149 LYS J N 1
ATOM 12040 C CA . LYS J 1 149 ? -66.326 -1.925 14.204 1.00 14.32 149 LYS J CA 1
ATOM 12041 C C . LYS J 1 149 ? -66.085 -1.120 15.469 1.00 15.65 149 LYS J C 1
ATOM 12042 O O . LYS J 1 149 ? -65.043 -1.250 16.113 1.00 16.53 149 LYS J O 1
ATOM 12048 N N . TYR J 1 150 ? -67.056 -0.298 15.837 1.00 14.55 150 TYR J N 1
ATOM 12049 C CA . TYR J 1 150 ? -67.008 0.377 17.130 1.00 19.17 150 TYR J CA 1
ATOM 12050 C C . TYR J 1 150 ? -67.480 -0.589 18.212 1.00 18.89 150 TYR J C 1
ATOM 12051 O O . TYR J 1 150 ? -68.592 -1.119 18.131 1.00 18.69 150 TYR J O 1
ATOM 12060 N N . LEU J 1 151 ? -66.635 -0.818 19.222 1.00 17.04 151 LEU J N 1
ATOM 12061 C CA . LEU J 1 151 ? -66.989 -1.648 20.371 1.00 16.90 151 LEU J CA 1
ATOM 12062 C C . LEU J 1 151 ? -67.095 -0.756 21.592 1.00 16.77 151 LEU J C 1
ATOM 12063 O O . LEU J 1 151 ? -66.071 -0.218 22.039 1.00 16.04 151 LEU J O 1
ATOM 12068 N N . PRO J 1 152 ? -68.279 -0.570 22.168 1.00 17.63 152 PRO J N 1
ATOM 12069 C CA . PRO J 1 152 ? -68.411 0.349 23.300 1.00 17.82 152 PRO J CA 1
ATOM 12070 C C . PRO J 1 152 ? -67.940 -0.238 24.623 1.00 17.56 152 PRO J C 1
ATOM 12071 O O . PRO J 1 152 ? -68.005 -1.447 24.867 1.00 18.49 152 PRO J O 1
ATOM 12075 N N . THR J 1 153 ? -67.407 0.658 25.454 1.00 18.81 153 THR J N 1
ATOM 12076 C CA . THR J 1 153 ? -67.158 0.400 26.864 1.00 21.21 153 THR J CA 1
ATOM 12077 C C . THR J 1 153 ? -68.415 0.799 27.630 1.00 32.80 153 THR J C 1
ATOM 12078 O O . THR J 1 153 ? -68.770 1.986 27.681 1.00 30.18 153 THR J O 1
ATOM 12082 N N . LYS J 1 154 ? -69.082 -0.182 28.222 1.00 28.98 154 LYS J N 1
ATOM 12083 C CA . LYS J 1 154 ? -70.262 0.064 29.039 1.00 36.42 154 LYS J CA 1
ATOM 12084 C C . LYS J 1 154 ? -69.999 -0.304 30.497 1.00 24.86 154 LYS J C 1
ATOM 12085 O O . LYS J 1 154 ? -69.255 -1.250 30.772 1.00 30.53 154 LYS J O 1
ATOM 12091 N N . PRO J 1 155 ? -70.564 0.439 31.446 1.00 30.62 155 PRO J N 1
ATOM 12092 C CA . PRO J 1 155 ? -70.389 0.083 32.857 1.00 27.87 155 PRO J CA 1
ATOM 12093 C C . PRO J 1 155 ? -70.918 -1.316 33.136 1.00 30.44 155 PRO J C 1
ATOM 12094 O O . PRO J 1 155 ? -71.805 -1.817 32.443 1.00 30.61 155 PRO J O 1
ATOM 12098 N N . PHE J 1 156 ? -70.330 -1.974 34.125 1.00 25.88 156 PHE J N 1
ATOM 12099 C CA . PHE J 1 156 ? -70.932 -3.212 34.608 1.00 29.54 156 PHE J CA 1
ATOM 12100 C C . PHE J 1 156 ? -71.015 -3.149 36.134 1.00 32.94 156 PHE J C 1
ATOM 12101 O O . PHE J 1 156 ? -70.435 -2.234 36.744 1.00 26.62 156 PHE J O 1
#

Organism: NCBI:txid1615674

Solvent-accessible surface area: 49710 Å² total; per-residue (Å²): 102,71,20,8,10,31,25,28,98,47,4,61,50,11,0,66,54,0,13,62,38,6,16,111,105,100,36,25,4,76,28,0,8,77,66,15,78,34,40,28,4,2,0,0,0,0,1,1,3,2,11,16,4,60,124,126,3,0,53,51,0,4,58,62,1,61,30,91,99,59,11,2,60,43,0,44,4,0,1,34,6,1,26,17,67,108,45,72,13,23,1,1,1,9,4,2,10,18,0,8,11,0,10,8,0,6,0,7,3,6,0,0,2,26,51,24,11,14,1,6,0,2,10,21,60,13,107,3,48,9,115,101,60,129,19,140,106,65,29,9,20,0,31,0,28,16,32,0,35,28,22,55,19,144,65,36,130,76,20,9,12,34,26,28,98,49,5,59,51,12,0,64,56,0,15,65,37,4,17,119,96,92,39,17,4,79,33,0,8,74,65,20,80,37,42,30,5,2,0,0,0,0,1,0,3,2,11,15,3,53,110,117,3,0,56,67,0,4,59,75,0,58,28,93,97,57,12,1,66,42,0,41,4,0,1,36,6,1,25,17,66,104,45,72,12,22,1,0,0,8,4,3,10,18,0,8,11,0,2,3,0,6,0,6,3,6,0,0,2,29,51,24,13,14,1,5,1,1,11,21,58,14,105,4,67,17,102,106,43,156,16,140,102,66,31,14,11,0,13,0,27,14,32,0,32,27,16,45,19,138,61,42,104,69,19,7,10,32,24,28,99,43,4,59,53,13,0,63,54,0,15,64,35,3,15,119,99,93,41,17,4,75,32,0,8,76,67,19,80,35,42,30,4,2,0,0,0,0,1,1,3,3,11,16,4,45,117,120,3,0,53,65,0,5,57,70,0,59,30,83,95,64,8,2,50,42,0,42,2,0,1,34,6,1,26,16,70,109,45,70,12,22,2,1,0,7,4,1,11,19,1,8,13,0,9,7,1,6,0,6,3,5,0,0,2,27,49,24,13,14,1,5,0,2,10,19,58,11,93,6,80,17,117,91,49,118,15,131,135,43,50,10,26,0,30,0,36,16,30,0,32,30,22,52,18,138,64,37,114,72,19,8,8,32,24,29,99,44,5,60,54,13,0,62,55,0,14,68,41,4,18,124,98,93,40,17,4,79,30,0,8,75,63,12,79,36,42,30,6,2,0,0,0,0,2,1,3,2,10,15,3,58,126,126,3,0,55,55,0,4,59,75,1,63,28,92,95,60,13,2,64,44,1,40,5,0,1,34,6,1,25,17,69,108,43,70,11,22,1,2,0,8,4,1,11,18,0,8,12,0,7,6,0,6,0,7,4,6,0,0,3,52,51,25,13,12,1,4,0,2,10,21,56,13,98,7,56,12,115,92,56,132,15,134,122,41,54,7,30,0,31,0,32,16,33,0,20,29,20,46,18,133,59,38,106,70,20,8,10,34,25,29,97,48,5,58,52,13,0,63,56,0,14,69,37,4,17,116,97,92,39,24,4,77,32,0,8,71,65,18,82,33,42,30,4,1,0,0,0,0,1,1,3,2,8,18,4,68,124,140,2,0,56,63,0,5,64,72,0,61,27,94,94,59,10,2,57,41,0,42,3,0,1,34,1,1,27,16,69,107,45,70,14,21,1,2,1,8,4,1,12,18,0,7,13,0,9,6,0,6,0,7,3,6,0,0,3,27,51,25,13,24,0,6,0,1,4,8,22,2,75,6,56,7,112,96,59,127,11,132,134,40,51,8,26,0,33,0,34,20,27,0,41,29,30,53,12,95,80,38,105,72,18,7,10,32,24,28,100,47,5,58,52,13,0,62,54,0,16,65,37,4,20,118,102,94,40,16,3,79,30,0,9,71,64,18,78,34,42,30,4,2,0,0,0,0,2,1,3,2,7,16,3,70,13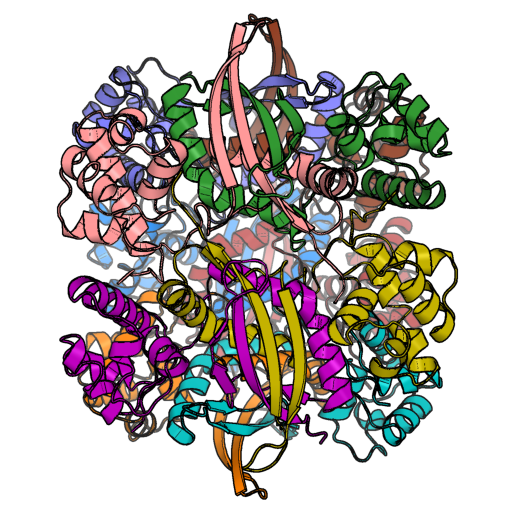5,142,2,0,59,65,0,5,60,73,0,61,29,82,139,56,11,4,72,43,1,46,4,0,1,35,4,1,26,16,69,107,44,71,12,23,1,1,0,9,5,2,10,19,0,7,11,0,8,7,0,5,0,8,3,4,0,0,3,26,54,28,14,24,0,5,0,12,3,10,27,3,96,6,50,11,112,106,60,148,7,126,140,41,53,21,23,0,34,0,36,19,21,0,38,27,29,69,15,82,70,32,101,70,20,8,9,33,25,30,100,46,4,60,53,13,0,64,58,0,14,66,32,4,19,115,93,92,39,17,2,78,30,0,9,72,64,20,80,34,41,29,5,2,1,1,0,0,2,0,3,2,10,16,4,55,109,122,5,0,54,66,0,5,60,70,0,57,25,94,97,61,13,2,55,40,0,43,4,0,1,34,5,1,26,18,67,110,44,71,12,21,1,1,0,8,4,4,10,18,0,6,11,1,2,4,0,6,0,7,3,6,0,0,2,30,50,22,12,14,1,4,1,2,11,20,59,13,107,5,71,15,116,103,39,158,16,132,127,39,55,24,10,0,19,0,29,14,32,0,33,29,20,44,18,135,59,48,92,68,19,7,11,30,25,28,100,46,5,58,52,14,0,65,54,0,14,64,35,3,16,120,101,90,42,15,4,73,40,1,5,80,66,10,78,33,33,25,4,2,0,0,0,0,2,1,3,2,11,16,4,47,140,92,0,0,62,64,0,5,60,67,0,60,28,92,136,53,11,4,62,42,1,45,4,0,0,34,6,1,25,17,69,108,45,71,12,22,1,1,0,9,4,1,11,18,0,6,12,0,8,5,0,7,0,6,3,6,0,0,2,27,49,25,12,14,1,5,0,2,12,21,58,13,104,5,70,18,103,94,46,131,16,133,128,44,46,10,15,0,15,0,27,16,30,0,37,29,18,49,16,133,59,40,106,72,18,6,10,31,25,27,99,47,5,59,52,12,0,62,54,0,15,66,34,4,19,116,93,92,41,17,4,76,34,0,8,76,68,19,80,35,42,29,5,2,0,0,0,0,1,1,4,2,12,17,3,48,115,119,3,0,56,67,0,4,61,68,0,60,29,94,94,62,11,2,55,42,0,41,2,0,1,34,5,1,26,17,69,108,45,72,13,22,1,1,0,9,4,2,10,17,0,7,12,1,9,6,0,6,0,7,3,6,0,0,2,27,51,24,12,15,1,5,0,2,10,22,60,11,102,6,77,15,103,82,48,128,12,139,124,44,57,6,32,0,20,0,34,17,32,0,33,28,23,48,16,147,63,43,101,72,17,7,11,32,27,28,99,45,5,59,51,13,0,60,55,0,13,66,35,3,16,117,99,95,36,15,4,76,31,0,8,73,66,20,82,33,42,32,5,2,0,0,0,0,3,1,3,2,11,17,4,58,123,134,4,0,53,56,0,4,57,69,1,61,30,92,92,62,12,2,54,43,0,42,4,0,0,33,8,1,26,18,70,108,43,71,13,23,1,1,1,8,4,2,10,18,0,7,11,0,7,6,0,5,0,8,4,6,0,0,3,27,49,24,11,14,1,4,0,2,10,22,55,12,106,4,49,7,115,105,62,141,5,125,131,38,53,13,26,0,32,0,29,16,35,0,30,27,20,45,18,144,57,36

B-factor: mean 25.07, std 9.38, range [10.84, 84.11]

Foldseek 3Di:
DAAADPDQVVLQVQLVLVVVLCVVVVHDLVNLQPPLPDDSVQSNCLSNFAAAGDLVSLCSNCVVSVHDPVSSSVSRHGYPHDNDPPDQDPDVVSNVVVVVCVVCVVVVVVVCCVPPRAFDFDPVQWDKDWDWAADPVGHIDIDIDIHGDTDHDDDD/DAAADPDQVVLQVQLVLQVVLCVVVVHDLVVLCPPLPDDSVQSVCLSNFAAADPLVSLVSSCVVSVHDPVSSSVSRHGGPHDNCPPDQDPDVVSNVVVVVCVVCVVVVVVVCCVVPNAFDFDPVQWDKDWDWAADPVGHIDIDIDIHGDGDHDDDD/DAAADPDQVVLQVQLVLQVVLCVVVVHDLVVLCPPLPDDSVQSVCLSNFAAAGPLVSLVSSCVVSVHDVVSSSVSRHGGPHDDPPPDQDPDPVSNVVVVVCVVCVVVVVVVCCVVPNAFDFDPVQWDKDWDWAADPVGDIDIDIDIHGDTDHDDDD/DAAADPDQVVLQVQLVLVVVLCVVVVHDLVVLCPPLPDDSVQSVCLSNFAAAGPLVSLVSSCVVSVHDPVSSSVSRHGYPHDDCPPDQDPDVVSNVVVVVCVVCVVVVVVVCCVPPNAFDFDPVQWDKDWDWAADPVGDIDIDIDIHGDGDHDDDD/DAAADPDQVVLQVQLVLVVVLCVVVVHDLVVLVPPLPDDSVVVVCLSNFAAAGPLVSLVSSCVVRVHDPVSSSVSRHGYPHDDDPPDQDPDVVSNVVVVVCVVCVVVVVVVCCVPPRAFDFDPVQWDKDWDWAADPVGDIDIDIDIHGDTDHDDDD/DAAADPDQVVLQVQLVLVVVLCVVVVHDLVNLCPPLPDDSVVSNCLSNFAAAGPLVSLVSSCVVSVHDPVSSSVSRHGYPHDNPPPDQDPDPVSNVVVVVCVVCVVVVVVVCCVPPRAFDFDPPQWDKDWDWAADPVGDIDIDIDIHGDTDHDDDD/DAAADPDQVVLQVQLVLQVVLCVVVVHDLVNLCPPLPDDSVQSVCLSNFAAADDLVSLVSSCVVSVHDPVSSSVSRHGGPHDNCPPDQDPDVVSNVVVVVCVVCVVVVVVVCCVPPRAFDFDPVQWDKDWDWDADPVGDIDIDIDIHGDGDHDDDD/DAAADPDQVVLQVQLVLQVVLCVVVVHDLVVLCPPLPDDSVQVVCLSNFAAADPLVSLVSSCVVSVHDVVSSSVSNHGYPHDDCPPDQDPDPVSNVVVVVCVVCVVVVVVVCCVVPNAFDFDPVQWDKDWDWAADPVGDIDIDIDIHGDGDHDDDD/DAAADPDQVVLQVQLVLQVVLCVVVVHDLVVLVPPLPDDSVQSVCLSNFAAARPLSSLVSSCVVSVHDPVSSSVSRHGYPHDNCPPDQDPDPVSNVVVVVCVVCVVVVVVVCCVPPNAFDFDPVQWDKDWDWAQDPVGRIDIDIDIHGDTDHDDDD/DAAADPDQVVLQVQLVLVVVLCVVVVHDLVNLCPPLPDDSVQVVCLSNFAAADPLVSLVSSCVVSVHDPVSSSVSRHGGPHDNPPPDQDPDVVSNVVVVVCVVCVVVVVVVCCVPPRAFDFDPVQWDKDWDWAADPVGDIDIDIDIHGDGDHDDDD

Radius of gyration: 32.56 Å; Cα contacts (8 Å, |Δi|>4): 3259; chains: 10; bounding box: 85×84×87 Å